Protein 7SWH (pdb70)

Organism: Burkholderia pseudomallei (strain K96243) (NCBI:txid272560)

Nearest PDB structures (foldseek):
  7swh-assembly1_D  TM=1.002E+00  e=1.616E-90  Burkholderia pseudomallei K96243
  7swh-assembly1_A  TM=1.001E+00  e=9.387E-87  Burkholderia pseudomallei K96243
  7swh-assembly1_B  TM=9.911E-01  e=1.422E-86  Burkholderia pseudomallei K96243
  5ijg-assembly1_A-2  TM=9.663E-01  e=1.924E-48  Brucella melitensis bv. 1 str. 16M
  8j6n-assembly1_D  TM=9.332E-01  e=2.768E-38  Rattus norvegicus

Sequence (1649 aa):
SYHKKDIEGRPLHPETQMMSYGFDPFLSEGAVKPPVFLTSTFAFRSAEDGADFFDIVSGRKPLPSRFNHPNLEIVEDRLALLDGSEAAVVTSSGMSAISAIFLAFLRPGDQLVQSVPLYGGTETLIAKYFREWGVGAHSIDNGLSPQAIGAALEAAAQQGPVRLCYVETPANPTNALIDLDGMRRELDAFEARHGYRPISVCDNTLLGPIFQKPSEHGVDMSVYSLTYVGGHSDLVGGGVTGRRDLVAKVRAVRSAFGSQLDPHSSWMLIRSMETVVLRMKQAARTASAVAKWLATNPHQKVDVYHPELIVDDAYQAVYKRQCTGAGSTFAFVLNGGRAEAFRFINALHLFKSAVSLGGTESLICHPASTTHSGVPEAARKAAGVSEGLIRVSIGLEHEEDLIADLDHAFRRSSYHKKDIEGRPLHPETQMMSYGFDPFLSEGAVKPPVFLTSTFAFRSAEDGADFFDIVSGRKPLRFNHPNLEIVEDRLALLDGSEAAVVTSSGMSAISAIFLAFLRPGDQLVQSVPLYGGTETLIAKYFREWGVGAHSIDNGLSPQAIGAALEAAAQQGPVRLCYVETPANPTNALIDLDGMRRELDAFEARHGYRPISVCDNTLLGPIFQKPSEHGVDMSVYSLTYVGGHSDLVGGGVTGRRDLVAKVRAVRSAFGSQLDPHSSWMLIRSMETVVLRMKQAARTASAVAKWLATNPHQKVDVYHPELIVDDAYQAVYKRQCTGAGSTFAFVLNGGRAEEAFRFINALHLFKSAVSLGGTESLICHPASTTHSGVPEAARKAAGVSEGLIRVSIGLEHEEDLIADLDHAFRRSSYHKKDIEGRPLHPETQMMSYGFDPFLSEGAVKPPVFLTSTFAFRSAEDGADFFDIVSGRKPLSRFNHPNLEIVEDRLALLDGSEAAVVTSSGMSAISAIFLAFLRPGDQLVQSVPLYGGTETLIAKYFREWGVGAHSIDNGLSPQAIGAALEAAAQQGPVRLCYVETPANPTNALIDLDGMRRELDAFEARHGYRPISVCDNTLLGPIFQKPSEHGVDMSVYSLTYVGGHSDDLLVGGGVTGRRDLVAKVRAVRSAFGSQLDPHSSWMLIRSMETVVLRMKQAARTASAVAKWLATNPHQKVDVYHPELIVDDAYQAVYKRQCTGAGSTFAFVLNGGRAEAFRFINALHLFKSAVSLGGTESLICHPASTTHSGVPEAARKAAGVSEGLIRVSIGLEHEEDLIADLDHAFRRSGSYHKKDIEGRPLHPETQMMSYGFDPFLSEGAVKPPVFLTSTFAFRSAEDGADFFDIVSGRKPLSRFNHPNLEIVEDRLALLDGSEAAVVTSSGMSAISAIFLAFLRPGDQLVQSVPLYGGTETLIAKYFREWGVGAHSIDNGLSPQAIGAALEAAAQQGPVRLCYVETPANPTNALIDLDGMRRELDAFEARHGYRPISVCDNTLLGPIFQKPSEHGVDMSVYSLTYVGGHSDDLLVGGGVTGRRDLVAKVRAVRSAFGSQLDPHSSWMLIRSMETVVLRMKQAARTASAVAKWLATNPHQKVDVYHPELIVDDAYQAVYKRQCTGAGSTFAFVLNGGRAEAFRFINALHLFKSAVSLGGTESLICHPASTTHSGVPEAARKAAGVSEGLIRVSIGLEHEEDLIADLDHAFRRS

B-factor: mean 37.28, std 12.19, range [17.68, 102.26]

Secondary structure (DSSP, 8-state):
--S--EETTEEPPHHHHTTTTT--GGGTTTBSSPPB---S-B--SSHHHHHHHHHHHTTSS----TTS-HHHHHHHHHHHHHHT-SEEEEESSHHHHHHHHHHHH--TT-EEEE-SSPPHHHHHIIIIIIHHTT-EEEE-S-TT-HHHHHHHHHHHHHHS-EEEEEEESSPTTT-----HHHHHHHHHHHHHHHS--PEEEEE-TTTTTTS--GGGGT-SEEEEE----S-SS----EEEEE-HHHHHHHHHHHHHTT-BPPHHHHHHHHHHHTTHHHHHHHHHHHHHHHHHHHHT-SS---EEE-GGG---HHHHHHHHHH-S---SEEEEE-SSHHHHHHHHHHH-SSSEE-S--S-SS-EEE-TTTTTTTTS-HHHHHHTT--TTEEEEE--SS-HHHHHHHHHHHHHT-/-----EETTEEPPHHHHTTTTT--GGGTTTBSSPPB---S-B--SSHHHHHHHHHHHHTSS----S-HHHHHHHHHHHHHTT-SEEEEESSHHHHHHHHHHHH--TT-EEEE-SSPPHHHHHIIIIIIHHTT-EEEE-S-TT-HHHHHHHHHHHHHHS-EEEEEEESSPTTT-----HHHHHHHHHHHHHHHS--PEEEEE-TTTTTTS--GGGGT-SEEEEE----S-SS----EEEEE-HHHHHHHHHHHHHTT-BPPHHHHHHHHHHHTTHHHHHHHHHHHHHHHHHHHHT-SS---EEE-GGG---HHHHHHHHHH-SS--SEEEEE-SS-HHHHHHHHHH-SSSEE-S--S-SS-EEE-GGGTTTTTS-HHHHHHTT--TTEEEEE--SS-HHHHHHHHHHHHHH-/--S--EETTEEPPHHHHTTTTT--GGGTTTBSSPPB---S-B--SSHHHHHHHHHHHTTSS---TTS-HHHHHHHHHHHHHHT-SEEEEESSHHHHHHHHHHHH--TT-EEEE-SSPPHHHHHIIIIIIHHTT-EEEE-S-TT-HHHHHHHHHHHHHHS-EEEEEEESSPTTT-----HHHHHHHHHHHHHHHS--PEEEEE-TTTTTTSB-GGGGT-SEEEEE----S-SS----EEEEE-HHHHHHHHHHHHHHT-BPPHHHHHHHHHHHTTHHHHHHHHHHHHHHHHHHHHH-SS---EEE-GGG---HHHHHHHHHHBSS--SEEEEE-SS-HHHHHHHHHT-SSSEE-S--S-SS-EEE-GGGTTTSSS-HHHHHHHT--TTEEEEE--SS-HHHHHHHHHHHHHHH-/--S--EETTEEPPHHHHTTTTT--GGGTTTBSSPPB---S-B-BSSHHHHHHHHHHHTTSS---TTS-HHHHHHHHHHHHHHT-SEEEEESSHHHHHHHHHHHH--TT-EEEE-SSPPHHHHHIIIIIIHHTT-EEEE-S-TT-HHHHHHHHHHHHHHS-EEEEEEESSPTTT-----HHHHHHHHHHHHHHHS--PEEEEE-TTTTTTSB-GGGGT-SEEEEE----S-SSS---EEEEE-HHHHHHHHHHHHHTT-BPPHHHHHHHHHHHTTHHHHHHHHHHHHHHHHHHHHT-SS---EEE-GGG---HHHHHHHHHHBSS--SEEEEE-SSHHHHHHHHHHH-SSSEE-S--SSSS-EEE-GGGTTTTTS-HHHHHHTT--TTEEEEE--SS-HHHHHHHHHHHHHH-

Foldseek 3Di:
DQQDQADPPHGDDLLVCLQGRPDDCVVVVNPSADDFDQDPDDDAPDPVRVVVVVCPVVPVDDDPVPPDDSLQVSLFSSQCVLQVAPTKAKFQALLLLVVLLCVLWDAAQEEEEEEPDAFLSNCCCQPPVVVVRHYHYFYQQALLDLVSLLVRVVVRVVRGHHAEHEYEALHPAQRRGHLLLSNVVSQVVVCVVPVDGHQYEYADAQAPDNWFRSQVRVHAKYKYFCCLLLAAVPGGMMMMGGYPVSNVSSVVSCVVVVGHHGRVSSSSSSVSNSCSNVWFVLLQVLQVVLQVCQCPPPQDHKAWSFLVPDDDPSSVVSCVVGTPTGGNKYKIFDDPFQVLQVLLQVQFDQADDDDDARHQGKHKYQCCVPRPVPPDPVSCVSSPRTRRMMMMHGHNDDSVNVNVRSVRSSVSD/DQQDQPDPPHGDDLLVCLQGRPHDCVVVVNPSADDFPQDDDDDDPDVVRVVVVVCDVVVVDDDVPDDSLQQSLFRSQQVLQVAPTKAKFQALLLLLVLLCVLWDAAQEEEEEEPDDQPSNCCCVVPPVVVRRYYYFYQPALLDLVSLLVSVVVRVVRGHHAEYEYEALDPALRRGHQLLSNVVSQVVVCVVPVDGHQYEYACAQAPDNWFRSVVNVHAKYKYFCCLLLAAVPGHMIMMGGYPVSNVSSVVSCVVVVGHHGRVSSSSSSVSNSCSNVWFVLLQVLLVVLQVCQCPPPQAHKAWSFLVRDPDPSSVVSCVVGTRTGTNKHKIFGPDFQVLQVLLVVQFDQADDDDDARHQGKHKYQCCVPSVVVPDPVVCVVSVRGRRMMMMHGHNDDSVNVNVRSVRSSVSD/DQADQADPPHGDDLLVCLQGRPDDCVVVVNPSADDFDQDPDDDDPDVVRVVVVVCDVVVVDDDVVVDDSLQQSLFRSQCVLQVFPTKAKFQALLVLLVLLCVLWDAAQEEEEEEPDDQPSNCCCQPPPVVVRHYHYFYQPALLDLVSLLVSVVVRVVRGHHAEYEYEALAPALRNGHQLLSNVVSQVVVCVVPVDGHQYEYACAQAPDNWFRSVVNVRAKYKYFCCLLLAANDGTMIMMGGYPVSNVSSVVSCVVVVGHHRRVSSSSSSVSNSCSNVFFVLLLVLQVVLQVCQCDPPQDHKAKSWQVPDPDPSSVVSCVPGTRTGTNKHKIFDPDFQLLQVLLVVQFDQEDDDDDARHQGKHKYQCCVPSCVPPPVVSCVRSVRGRRMMMMHGHNDDSVVVNVRNVRSSVRRD/DQQDQPDPPHGDDLLVCLQGRPDDCVVVVNPSADDFDQDPDDDAPDPVRVVVVVCPVVVVDPDVVVDDSLQQSLFSSQCVLQVAPTKGKFQALLLLLVLLCVLWDAAQEEEEEEPDAFLSNCCCQPPVVVVRHYYYFYQLAQLDLVSLLVRVVVRVVRHHHAEYEYEALHPAQRGGHQLLSNVVSQVVVCVVPVDGHQYEYACAQAPDNWFRSQVNVHAKYKYFCCLLLAAVPGHMMMMGGYPVSNVSSVVSCVVVVGHHRRVSSSSSSVSNSCSNVFFVLLQVLQVVLLVCQCVPPQDHKAWSWLVRPPDPSSVVSCVVGTRTGTNKYKIFDPPFQVLLVLLVVQFDQADDDDDARHQGKHKYQCCVPRPVPPPPVSCVSSPSTRRMMMMHGHNDDSVVVNVRSVRSSVSD

Structure (mmCIF, N/CA/C/O backbone):
data_7SWH
#
_entry.id   7SWH
#
_cell.length_a   68.730
_cell.length_b   156.890
_cell.length_c   81.710
_cell.angle_alpha   90.000
_cell.angle_beta   113.110
_cell.angle_gamma   90.000
#
_symmetry.space_group_name_H-M   'P 1 21 1'
#
loop_
_entity.id
_entity.type
_entity.pdbx_description
1 polymer 'Putative cystathionine gamma-synthase'
2 non-polymer 1,2-ETHANEDIOL
3 water water
#
loop_
_atom_site.group_PDB
_atom_site.id
_atom_site.type_symbol
_atom_site.label_atom_id
_atom_site.label_alt_id
_atom_site.label_comp_id
_atom_site.label_asym_id
_atom_site.label_entity_id
_atom_site.label_seq_id
_atom_site.pdbx_PDB_ins_code
_atom_site.Cartn_x
_atom_site.Cartn_y
_atom_site.Cartn_z
_atom_site.occupancy
_atom_site.B_iso_or_equiv
_atom_site.auth_seq_id
_atom_site.auth_comp_id
_atom_site.auth_asym_id
_atom_site.auth_atom_id
_atom_site.pdbx_PDB_model_num
ATOM 1 N N . SER A 1 26 ? -0.601 24.128 69.930 1.00 81.00 5 SER A N 1
ATOM 2 C CA . SER A 1 26 ? -0.567 24.495 71.348 1.00 87.45 5 SER A CA 1
ATOM 3 C C . SER A 1 26 ? 0.869 24.648 71.853 1.00 82.08 5 SER A C 1
ATOM 4 O O . SER A 1 26 ? 1.150 25.500 72.703 1.00 78.49 5 SER A O 1
ATOM 7 N N . TYR A 1 27 ? 1.770 23.818 71.322 1.00 78.73 6 TYR A N 1
ATOM 8 C CA . TYR A 1 27 ? 3.202 23.995 71.517 1.00 68.66 6 TYR A CA 1
ATOM 9 C C . TYR A 1 27 ? 3.850 24.703 70.334 1.00 69.07 6 TYR A C 1
ATOM 10 O O . TYR A 1 27 ? 5.051 24.994 70.380 1.00 60.54 6 TYR A O 1
ATOM 12 N N . HIS A 1 28 ? 3.068 25.015 69.292 1.00 72.82 7 HIS A N 1
ATOM 13 C CA . HIS A 1 28 ? 3.520 25.820 68.162 1.00 68.94 7 HIS A CA 1
ATOM 14 C C . HIS A 1 28 ? 2.678 27.083 68.029 1.00 72.75 7 HIS A C 1
ATOM 15 O O . HIS A 1 28 ? 2.203 27.406 66.935 1.00 70.91 7 HIS A O 1
ATOM 22 N N . LYS A 1 29 ? 2.491 27.801 69.137 1.00 73.66 8 LYS A N 1
ATOM 23 C CA . LYS A 1 29 ? 1.730 29.044 69.126 1.00 78.40 8 LYS A CA 1
ATOM 24 C C . LYS A 1 29 ? 2.629 30.192 68.674 1.00 75.21 8 LYS A C 1
ATOM 25 O O . LYS A 1 29 ? 3.705 30.412 69.245 1.00 69.30 8 LYS A O 1
ATOM 27 N N . LYS A 1 30 ? 2.190 30.916 67.640 1.00 82.78 9 LYS A N 1
ATOM 28 C CA . LYS A 1 30 ? 2.979 31.979 67.027 1.00 77.64 9 LYS A CA 1
ATOM 29 C C . LYS A 1 30 ? 2.555 33.386 67.456 1.00 74.99 9 LYS A C 1
ATOM 30 O O . LYS A 1 30 ? 3.236 34.359 67.103 1.00 71.50 9 LYS A O 1
ATOM 32 N N . ASP A 1 31 ? 1.480 33.524 68.232 1.00 73.27 10 ASP A N 1
ATOM 33 C CA . ASP A 1 31 ? 0.946 34.842 68.549 1.00 74.89 10 ASP A CA 1
ATOM 34 C C . ASP A 1 31 ? 0.369 34.824 69.960 1.00 81.09 10 ASP A C 1
ATOM 35 O O . ASP A 1 31 ? 0.251 33.771 70.594 1.00 81.50 10 ASP A O 1
ATOM 37 N N . ILE A 1 32 ? 0.036 36.020 70.455 1.00 82.78 11 ILE A N 1
ATOM 38 C CA . ILE A 1 32 ? -0.638 36.198 71.739 1.00 87.54 11 ILE A CA 1
ATOM 39 C C . ILE A 1 32 ? -1.621 37.355 71.597 1.00 93.16 11 ILE A C 1
ATOM 40 O O . ILE A 1 32 ? -1.209 38.494 71.345 1.00 88.25 11 ILE A O 1
ATOM 42 N N . GLU A 1 33 ? -2.918 37.065 71.762 1.00 96.13 12 GLU A N 1
ATOM 43 C CA . GLU A 1 33 ? -3.992 38.062 71.643 1.00 97.92 12 GLU A CA 1
ATOM 44 C C . GLU A 1 33 ? -3.924 38.833 70.320 1.00 95.74 12 GLU A C 1
ATOM 45 O O . GLU A 1 33 ? -4.377 39.978 70.231 1.00 95.17 12 GLU A O 1
ATOM 47 N N . GLY A 1 34 ? -3.367 38.202 69.276 1.00 93.43 13 GLY A N 1
ATOM 48 C CA . GLY A 1 34 ? -3.258 38.770 67.947 1.00 88.11 13 GLY A CA 1
ATOM 49 C C . GLY A 1 34 ? -1.865 39.240 67.552 1.00 85.11 13 GLY A C 1
ATOM 50 O O . GLY A 1 34 ? -1.506 39.147 66.373 1.00 80.49 13 GLY A O 1
ATOM 51 N N . ARG A 1 35 ? -1.076 39.753 68.501 1.00 85.54 14 ARG A N 1
ATOM 52 C CA . ARG A 1 35 ? 0.254 40.191 68.079 1.00 74.90 14 ARG A CA 1
ATOM 53 C C . ARG A 1 35 ? 1.233 39.020 68.114 1.00 73.63 14 ARG A C 1
ATOM 54 O O . ARG A 1 35 ? 1.214 38.226 69.062 1.00 73.47 14 ARG A O 1
ATOM 56 N N . PRO A 1 36 ? 2.085 38.886 67.094 1.00 66.99 15 PRO A N 1
ATOM 57 C CA . PRO A 1 36 ? 3.031 37.763 67.071 1.00 61.96 15 PRO A CA 1
ATOM 58 C C . PRO A 1 36 ? 4.124 37.941 68.117 1.00 54.82 15 PRO A C 1
ATOM 59 O O . PRO A 1 36 ? 4.590 39.051 68.378 1.00 50.20 15 PRO A O 1
ATOM 63 N N . LEU A 1 37 ? 4.544 36.827 68.702 1.00 52.78 16 LEU A N 1
ATOM 64 C CA . LEU A 1 37 ? 5.589 36.862 69.707 1.00 43.70 16 LEU A CA 1
ATOM 65 C C . LEU A 1 37 ? 6.918 37.259 69.075 1.00 39.18 16 LEU A C 1
ATOM 66 O O . LEU A 1 37 ? 7.194 36.944 67.916 1.00 37.78 16 LEU A O 1
ATOM 71 N N . HIS A 1 38 ? 7.751 37.957 69.850 1.00 36.48 17 HIS A N 1
ATOM 72 C CA . HIS A 1 38 ? 9.086 38.278 69.368 1.00 35.09 17 HIS A CA 1
ATOM 73 C C . HIS A 1 38 ? 9.953 37.022 69.324 1.00 31.84 17 HIS A C 1
ATOM 74 O O . HIS A 1 38 ? 9.746 36.086 70.099 1.00 29.00 17 HIS A O 1
ATOM 81 N N . PRO A 1 39 ? 10.926 36.979 68.417 1.00 31.42 18 PRO A N 1
ATOM 82 C CA . PRO A 1 39 ? 11.765 35.776 68.312 1.00 31.26 18 PRO A CA 1
ATOM 83 C C . PRO A 1 39 ? 12.492 35.416 69.594 1.00 29.74 18 PRO A C 1
ATOM 84 O O . PRO A 1 39 ? 12.595 34.221 69.900 1.00 32.06 18 PRO A O 1
ATOM 88 N N . GLU A 1 40 ? 13.011 36.387 70.361 1.00 29.77 19 GLU A N 1
ATOM 89 C CA . GLU A 1 40 ? 13.707 35.993 71.587 1.00 29.25 19 GLU A CA 1
ATOM 90 C C . GLU A 1 40 ? 12.744 35.326 72.566 1.00 30.40 19 GLU A C 1
ATOM 91 O O . GLU A 1 40 ? 13.151 34.436 73.321 1.00 30.78 19 GLU A O 1
ATOM 97 N N . THR A 1 41 ? 11.460 35.705 72.535 1.00 26.98 20 THR A N 1
ATOM 98 C CA . THR A 1 41 ? 10.473 35.028 73.372 1.00 27.66 20 THR A CA 1
ATOM 99 C C . THR A 1 41 ? 10.235 33.599 72.901 1.00 30.16 20 THR A C 1
ATOM 100 O O . THR A 1 41 ? 10.218 32.669 73.713 1.00 26.38 20 THR A O 1
ATOM 104 N N . GLN A 1 42 ? 10.100 33.403 71.585 1.00 28.70 21 GLN A N 1
ATOM 105 C CA . GLN A 1 42 ? 9.787 32.084 71.038 1.00 29.92 21 GLN A CA 1
ATOM 106 C C . GLN A 1 42 ? 10.914 31.081 71.282 1.00 29.29 21 GLN A C 1
ATOM 107 O O . GLN A 1 42 ? 10.663 29.874 71.328 1.00 30.15 21 GLN A O 1
ATOM 113 N N . MET A 1 43 ? 12.158 31.550 71.408 1.00 28.71 22 MET A N 1
ATOM 114 C CA . MET A 1 43 ? 13.279 30.629 71.528 1.00 28.72 22 MET A CA 1
ATOM 115 C C . MET A 1 43 ? 13.332 29.929 72.868 1.00 26.97 22 MET A C 1
ATOM 116 O O . MET A 1 43 ? 14.211 29.078 73.077 1.00 28.19 22 MET A O 1
ATOM 121 N N . MET A 1 44 ? 12.423 30.255 73.780 1.00 28.03 23 MET A N 1
ATOM 122 C CA . MET A 1 44 ? 12.375 29.596 75.071 1.00 28.64 23 MET A CA 1
ATOM 123 C C . MET A 1 44 ? 11.235 28.609 75.206 1.00 30.99 23 MET A C 1
ATOM 124 O O . MET A 1 44 ? 11.113 27.992 76.267 1.00 31.71 23 MET A O 1
ATOM 129 N N . SER A 1 45 ? 10.354 28.500 74.214 1.00 28.26 24 SER A N 1
ATOM 130 C CA . SER A 1 45 ? 9.225 27.598 74.383 1.00 29.89 24 SER A CA 1
ATOM 131 C C . SER A 1 45 ? 8.767 26.930 73.088 1.00 33.12 24 SER A C 1
ATOM 132 O O . SER A 1 45 ? 8.208 25.835 73.137 1.00 33.37 24 SER A O 1
ATOM 135 N N . TYR A 1 46 ? 8.924 27.599 71.944 1.00 32.54 25 TYR A N 1
ATOM 136 C CA . TYR A 1 46 ? 8.315 27.148 70.689 1.00 35.05 25 TYR A CA 1
ATOM 137 C C . TYR A 1 46 ? 8.659 25.701 70.347 1.00 35.72 25 TYR A C 1
ATOM 138 O O . TYR A 1 46 ? 9.832 25.308 70.339 1.00 32.49 25 TYR A O 1
ATOM 147 N N . GLY A 1 47 ? 7.627 24.921 70.037 1.00 34.90 26 GLY A N 1
ATOM 148 C CA . GLY A 1 47 ? 7.813 23.548 69.639 1.00 40.69 26 GLY A CA 1
ATOM 149 C C . GLY A 1 47 ? 8.061 22.570 70.766 1.00 42.77 26 GLY A C 1
ATOM 150 O O . GLY A 1 47 ? 8.371 21.410 70.480 1.00 36.74 26 GLY A O 1
ATOM 151 N N . PHE A 1 48 ? 7.911 22.986 72.031 1.00 36.90 27 PHE A N 1
ATOM 152 C CA . PHE A 1 48 ? 8.133 22.109 73.179 1.00 35.89 27 PHE A CA 1
ATOM 153 C C . PHE A 1 48 ? 7.033 22.299 74.223 1.00 34.06 27 PHE A C 1
ATOM 154 O O . PHE A 1 48 ? 6.758 23.424 74.651 1.00 33.78 27 PHE A O 1
ATOM 162 N N . ASP A 1 49 ? 6.400 21.200 74.624 1.00 33.59 28 ASP A N 1
ATOM 163 C CA . ASP A 1 49 ? 5.380 21.223 75.675 1.00 39.12 28 ASP A CA 1
ATOM 164 C C . ASP A 1 49 ? 5.943 20.582 76.938 1.00 37.42 28 ASP A C 1
ATOM 165 O O . ASP A 1 49 ? 6.073 19.347 76.988 1.00 37.30 28 ASP A O 1
ATOM 170 N N . PRO A 1 50 ? 6.282 21.353 77.976 1.00 39.60 29 PRO A N 1
ATOM 171 C CA . PR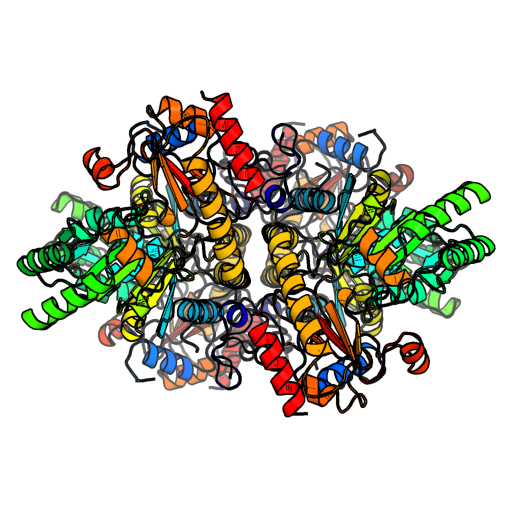O A 1 50 ? 6.875 20.736 79.178 1.00 36.28 29 PRO A CA 1
ATOM 172 C C . PRO A 1 50 ? 6.055 19.595 79.759 1.00 38.64 29 PRO A C 1
ATOM 173 O O . PRO A 1 50 ? 6.630 18.643 80.305 1.00 35.15 29 PRO A O 1
ATOM 177 N N . PHE A 1 51 ? 4.736 19.630 79.637 1.00 38.74 30 PHE A N 1
ATOM 178 C CA . PHE A 1 51 ? 3.921 18.635 80.320 1.00 44.26 30 PHE A CA 1
ATOM 179 C C . PHE A 1 51 ? 3.770 17.348 79.537 1.00 40.29 30 PHE A C 1
ATOM 180 O O . PHE A 1 51 ? 3.150 16.406 80.033 1.00 49.17 30 PHE A O 1
ATOM 188 N N . LEU A 1 52 ? 4.360 17.267 78.359 1.00 39.09 31 LEU A N 1
ATOM 189 C CA . LEU A 1 52 ? 4.602 15.982 77.730 1.00 42.21 31 LEU A CA 1
ATOM 190 C C . LEU A 1 52 ? 5.985 15.445 78.067 1.00 42.66 31 LEU A C 1
ATOM 191 O O . LEU A 1 52 ? 6.362 14.384 77.564 1.00 41.60 31 LEU A O 1
ATOM 196 N N . SER A 1 53 ? 6.743 16.152 78.913 1.00 39.82 32 SER A N 1
ATOM 197 C CA . SER A 1 53 ? 8.045 15.727 79.426 1.00 39.89 32 SER A CA 1
ATOM 198 C C . SER A 1 53 ? 8.120 15.939 80.929 1.00 37.01 32 SER A C 1
ATOM 199 O O . SER A 1 53 ? 9.114 16.455 81.449 1.00 36.64 32 SER A O 1
ATOM 202 N N . GLU A 1 54 ? 7.060 15.569 81.639 1.00 34.36 33 GLU A N 1
ATOM 203 C CA . GLU A 1 54 ? 7.004 15.588 83.101 1.00 40.11 33 GLU A CA 1
ATOM 204 C C . GLU A 1 54 ? 7.198 16.977 83.694 1.00 36.76 33 GLU A C 1
ATOM 205 O O . GLU A 1 54 ? 7.634 17.106 84.841 1.00 36.90 33 GLU A O 1
ATOM 211 N N . GLY A 1 55 ? 6.888 18.028 82.941 1.00 38.06 34 GLY A N 1
ATOM 212 C CA . GLY A 1 55 ? 7.018 19.379 83.443 1.00 34.53 34 GLY A CA 1
ATOM 213 C C . GLY A 1 55 ? 8.389 19.980 83.286 1.00 32.73 34 GLY A C 1
ATOM 214 O O . GLY A 1 55 ? 8.597 21.128 83.708 1.00 32.04 34 GLY A O 1
ATOM 215 N N . ALA A 1 56 ? 9.339 19.235 82.729 1.00 30.93 35 ALA A N 1
ATOM 216 C CA . ALA A 1 56 ? 10.671 19.767 82.484 1.00 32.89 35 ALA A CA 1
ATOM 217 C C . ALA A 1 56 ? 10.579 21.050 81.669 1.00 32.30 35 ALA A C 1
ATOM 218 O O . ALA A 1 56 ? 9.934 21.067 80.625 1.00 30.27 35 ALA A O 1
ATOM 220 N N . VAL A 1 57 ? 11.199 22.133 82.163 1.00 26.75 36 VAL A N 1
ATOM 221 C CA . VAL A 1 57 ? 11.110 23.418 81.465 1.00 28.10 36 VAL A CA 1
ATOM 222 C C . VAL A 1 57 ? 12.023 23.456 80.246 1.00 31.99 36 VAL A C 1
ATOM 223 O O . VAL A 1 57 ? 11.865 24.329 79.390 1.00 35.21 36 VAL A O 1
ATOM 227 N N . LYS A 1 58 ? 12.972 22.539 80.137 1.00 30.52 37 LYS A N 1
ATOM 228 C CA . LYS A 1 58 ? 13.799 22.417 78.944 1.00 30.07 37 LYS A CA 1
ATOM 229 C C . LYS A 1 58 ? 13.614 21.031 78.337 1.00 30.02 37 LYS A C 1
ATOM 230 O O . LYS A 1 58 ? 13.283 20.084 79.052 1.00 27.23 37 LYS A O 1
ATOM 236 N N . PRO A 1 59 ? 13.809 20.883 77.030 1.00 31.02 38 PRO A N 1
ATOM 237 C CA . PRO A 1 59 ? 13.640 19.566 76.393 1.00 31.21 38 PRO A CA 1
ATOM 238 C C . PRO A 1 59 ? 14.698 18.595 76.882 1.00 30.06 38 PRO A C 1
ATOM 239 O O . PRO A 1 59 ? 15.885 18.950 76.985 1.00 26.32 38 PRO A O 1
ATOM 243 N N . PRO A 1 60 ? 14.312 17.378 77.248 1.00 28.65 39 PRO A N 1
ATOM 244 C CA . PRO A 1 60 ? 15.322 16.356 77.530 1.00 25.93 39 PRO A CA 1
ATOM 245 C C . PRO A 1 60 ? 16.052 15.967 76.255 1.00 29.84 39 PRO A C 1
ATOM 246 O O . PRO A 1 60 ? 15.570 16.171 75.139 1.00 25.97 39 PRO A O 1
ATOM 250 N N . VAL A 1 61 ? 17.254 15.434 76.443 1.00 28.66 40 VAL A N 1
ATOM 251 C CA . VAL A 1 61 ? 18.123 15.010 75.357 1.00 28.20 40 VAL A CA 1
ATOM 252 C C . VAL A 1 61 ? 17.934 13.515 75.161 1.00 29.80 40 VAL A C 1
ATOM 253 O O . VAL A 1 61 ? 18.268 12.716 76.050 1.00 25.21 40 VAL A O 1
ATOM 257 N N . PHE A 1 62 ? 17.451 13.136 73.979 1.00 26.76 41 PHE A N 1
ATOM 258 C CA . PHE A 1 62 ? 17.357 11.740 73.566 1.00 24.60 41 PHE A CA 1
ATOM 259 C C . PHE A 1 62 ? 18.699 11.369 72.944 1.00 25.45 41 PHE A C 1
ATOM 260 O O . PHE A 1 62 ? 18.928 11.579 71.756 1.00 27.15 41 PHE A O 1
ATOM 268 N N . LEU A 1 63 ? 19.625 10.865 73.757 1.00 27.73 42 LEU A N 1
ATOM 269 C CA . LEU A 1 63 ? 20.921 10.404 73.252 1.00 27.94 42 LEU A CA 1
ATOM 270 C C . LEU A 1 63 ? 20.802 8.992 72.685 1.00 34.27 42 LEU A C 1
ATOM 271 O O . LEU A 1 63 ? 21.426 8.044 73.165 1.00 36.36 42 LEU A O 1
ATOM 276 N N . THR A 1 64 ? 19.963 8.869 71.659 1.00 30.95 43 THR A N 1
ATOM 277 C CA . THR A 1 64 ? 19.793 7.631 70.913 1.00 31.42 43 THR A CA 1
ATOM 278 C C . THR A 1 64 ? 19.126 7.979 69.597 1.00 33.26 43 THR A C 1
ATOM 279 O O . THR A 1 64 ? 18.431 8.997 69.482 1.00 32.66 43 THR A O 1
ATOM 283 N N . SER A 1 65 ? 19.356 7.134 68.604 1.00 32.58 44 SER A N 1
ATOM 284 C CA . SER A 1 65 ? 18.593 7.200 67.371 1.00 32.62 44 SER A CA 1
ATOM 285 C C . SER A 1 65 ? 17.664 6.006 67.209 1.00 35.82 44 SER A C 1
ATOM 286 O O . SER A 1 65 ? 16.960 5.918 66.192 1.00 34.23 44 SER A O 1
ATOM 289 N N . THR A 1 66 ? 17.608 5.108 68.203 1.00 31.17 45 THR A N 1
ATOM 290 C CA . THR A 1 66 ? 16.817 3.876 68.119 1.00 33.17 45 THR A CA 1
ATOM 291 C C . THR A 1 66 ? 15.526 4.018 68.923 1.00 35.51 45 THR A C 1
ATOM 292 O O . THR A 1 66 ? 15.563 4.066 70.162 1.00 34.11 45 THR A O 1
ATOM 296 N N . PHE A 1 67 ? 14.390 4.023 68.218 1.00 33.75 46 PHE A N 1
ATOM 297 C CA . PHE A 1 67 ? 13.058 4.166 68.798 1.00 31.66 46 PHE A CA 1
ATOM 298 C C . PHE A 1 67 ? 12.224 2.942 68.451 1.00 35.38 46 PHE A C 1
ATOM 299 O O . PHE A 1 67 ? 11.977 2.660 67.271 1.00 35.31 46 PHE A O 1
ATOM 307 N N . ALA A 1 68 ? 11.733 2.267 69.480 1.00 33.02 47 ALA A N 1
ATOM 308 C CA . ALA A 1 68 ? 11.080 0.987 69.320 1.00 32.32 47 ALA A CA 1
ATOM 309 C C . ALA A 1 68 ? 9.618 1.157 68.944 1.00 36.58 47 ALA A C 1
ATOM 310 O O . ALA A 1 68 ? 9.003 2.200 69.172 1.00 37.39 47 ALA A O 1
ATOM 312 N N . PHE A 1 69 ? 9.069 0.109 68.353 1.00 32.10 48 PHE A N 1
ATOM 313 C CA . PHE A 1 69 ? 7.658 0.075 68.015 1.00 37.08 48 PHE A CA 1
ATOM 314 C C . PHE A 1 69 ? 6.883 -0.559 69.158 1.00 38.07 48 PHE A C 1
ATOM 315 O O . PHE A 1 69 ? 7.397 -1.418 69.879 1.00 38.36 48 PHE A O 1
ATOM 323 N N . ARG A 1 70 ? 5.640 -0.112 69.331 1.00 38.03 49 ARG A N 1
ATOM 324 C CA . ARG A 1 70 ? 4.781 -0.726 70.331 1.00 40.64 49 ARG A CA 1
ATOM 325 C C . ARG A 1 70 ? 4.316 -2.102 69.889 1.00 45.39 49 ARG A C 1
ATOM 326 O O . ARG A 1 70 ? 3.950 -2.926 70.735 1.00 43.89 49 ARG A O 1
ATOM 328 N N . SER A 1 71 ? 4.351 -2.376 68.586 1.00 42.69 50 SER A N 1
ATOM 329 C CA . SER A 1 71 ? 3.880 -3.648 68.062 1.00 43.43 50 SER A CA 1
ATOM 330 C C . SER A 1 71 ? 4.494 -3.873 66.690 1.00 39.08 50 SER A C 1
ATOM 331 O O . SER A 1 71 ? 4.882 -2.927 66.002 1.00 38.68 50 SER A O 1
ATOM 334 N N . ALA A 1 72 ? 4.546 -5.142 66.286 1.00 37.32 51 ALA A N 1
ATOM 335 C CA . ALA A 1 72 ? 5.009 -5.454 64.940 1.00 39.18 51 ALA A CA 1
ATOM 336 C C . ALA A 1 72 ? 4.172 -4.718 63.897 1.00 40.20 51 ALA A C 1
ATOM 337 O O . ALA A 1 72 ? 4.709 -4.197 62.911 1.00 35.78 51 ALA A O 1
ATOM 339 N N . GLU A 1 73 ? 2.860 -4.604 64.139 1.00 40.58 52 GLU A N 1
ATOM 340 C CA . GLU A 1 73 ? 1.992 -3.863 63.230 1.00 39.90 52 GLU A CA 1
ATOM 341 C C . GLU A 1 73 ? 2.388 -2.395 63.166 1.00 40.41 52 GLU A C 1
ATOM 342 O O . GLU A 1 73 ? 2.332 -1.778 62.098 1.00 42.12 52 GLU A O 1
ATOM 348 N N . ASP A 1 74 ? 2.777 -1.808 64.302 1.00 41.02 53 ASP A N 1
ATOM 349 C CA . ASP A 1 74 ? 3.268 -0.430 64.281 1.00 42.42 53 ASP A CA 1
ATOM 350 C C . ASP A 1 74 ? 4.494 -0.289 63.384 1.00 41.71 53 ASP A C 1
ATOM 351 O O . ASP A 1 74 ? 4.602 0.673 62.614 1.00 39.79 53 ASP A O 1
ATOM 356 N N . GLY A 1 75 ? 5.427 -1.244 63.468 1.00 42.29 54 GLY A N 1
ATOM 357 C CA . GLY A 1 75 ? 6.621 -1.183 62.640 1.00 41.84 54 GLY A CA 1
ATOM 358 C C . GLY A 1 75 ? 6.321 -1.252 61.156 1.00 39.38 54 GLY A C 1
ATOM 359 O O . GLY A 1 75 ? 6.929 -0.540 60.358 1.00 40.33 54 GLY A O 1
ATOM 360 N N . ALA A 1 76 ? 5.392 -2.118 60.765 1.00 40.23 55 ALA A N 1
ATOM 361 C CA . ALA A 1 76 ? 5.032 -2.203 59.354 1.00 44.74 55 ALA A CA 1
ATOM 362 C C . ALA A 1 76 ? 4.358 -0.919 58.889 1.00 47.21 55 ALA A C 1
ATOM 363 O O . ALA A 1 76 ? 4.597 -0.445 57.769 1.00 48.10 55 ALA A O 1
ATOM 365 N N . ASP A 1 77 ? 3.500 -0.353 59.735 1.00 47.33 56 ASP A N 1
ATOM 366 C CA . ASP A 1 77 ? 2.869 0.920 59.417 1.00 50.89 56 ASP A CA 1
ATOM 367 C C . ASP A 1 77 ? 3.908 2.026 59.260 1.00 52.50 56 ASP A C 1
ATOM 368 O O . ASP A 1 77 ? 3.813 2.853 58.344 1.00 52.77 56 ASP A O 1
ATOM 373 N N . PHE A 1 78 ? 4.910 2.048 60.144 1.00 46.57 57 PHE A N 1
ATOM 374 C CA . PHE A 1 78 ? 5.968 3.053 60.075 1.00 49.89 57 PHE A CA 1
ATOM 375 C C . PHE A 1 78 ? 6.663 3.034 58.715 1.00 51.55 57 PHE A C 1
ATOM 376 O O . PHE A 1 78 ? 6.828 4.076 58.071 1.00 48.63 57 PHE A O 1
ATOM 384 N N . PHE A 1 79 ? 7.077 1.849 58.259 1.00 47.69 58 PHE A N 1
ATOM 385 C CA . PHE A 1 79 ? 7.786 1.757 56.988 1.00 50.44 58 PHE A CA 1
ATOM 386 C C . PHE A 1 79 ? 6.852 1.921 55.800 1.00 57.92 58 PHE A C 1
ATOM 387 O O . PHE A 1 79 ? 7.293 2.354 54.727 1.00 60.20 58 PHE A O 1
ATOM 395 N N . ASP A 1 80 ? 5.565 1.601 55.964 1.00 54.85 59 ASP A N 1
ATOM 396 C CA . ASP A 1 80 ? 4.608 1.982 54.935 1.00 58.31 59 ASP A CA 1
ATOM 397 C C . ASP A 1 80 ? 4.683 3.483 54.676 1.00 63.14 59 ASP A C 1
ATOM 398 O O . ASP A 1 80 ? 4.639 3.927 53.525 1.00 68.49 59 ASP A O 1
ATOM 403 N N . ILE A 1 81 ? 4.826 4.278 55.733 1.00 59.32 60 ILE A N 1
ATOM 404 C CA . ILE A 1 81 ? 4.858 5.723 55.563 1.00 64.15 60 ILE A CA 1
ATOM 405 C C . ILE A 1 81 ? 6.240 6.187 55.118 1.00 69.15 60 ILE A C 1
ATOM 406 O O . ILE A 1 81 ? 6.367 6.957 54.160 1.00 71.24 60 ILE A O 1
ATOM 411 N N . VAL A 1 82 ? 7.294 5.687 55.780 1.00 73.65 61 VAL A N 1
ATOM 412 C CA . VAL A 1 82 ? 8.671 6.113 55.513 1.00 71.72 61 VAL A CA 1
ATOM 413 C C . VAL A 1 82 ? 9.026 5.966 54.044 1.00 76.51 61 VAL A C 1
ATOM 414 O O . VAL A 1 82 ? 9.795 6.768 53.498 1.00 80.80 61 VAL A O 1
ATOM 416 N N . SER A 1 83 ? 8.499 4.938 53.385 1.00 70.51 62 SER A N 1
ATOM 417 C CA . SER A 1 83 ? 8.786 4.691 51.982 1.00 73.37 62 SER A CA 1
ATOM 418 C C . SER A 1 83 ? 7.848 5.435 51.033 1.00 75.60 62 SER A C 1
ATOM 419 O O . SER A 1 83 ? 8.068 5.403 49.816 1.00 70.90 62 SER A O 1
ATOM 422 N N . GLY A 1 84 ? 6.802 6.079 51.548 1.00 72.80 63 GLY A N 1
ATOM 423 C CA . GLY A 1 84 ? 5.830 6.735 50.698 1.00 73.57 63 GLY A CA 1
ATOM 424 C C . GLY A 1 84 ? 4.718 5.847 50.186 1.00 72.94 63 GLY A C 1
ATOM 425 O O . GLY A 1 84 ? 3.922 6.303 49.356 1.00 72.25 63 GLY A O 1
ATOM 426 N N . ARG A 1 85 ? 4.654 4.585 50.631 1.00 68.93 64 ARG A N 1
ATOM 427 C CA . ARG A 1 85 ? 3.563 3.693 50.239 1.00 70.04 64 ARG A CA 1
ATOM 428 C C . ARG A 1 85 ? 2.238 4.105 50.870 1.00 71.85 64 ARG A C 1
ATOM 429 O O . ARG A 1 85 ? 1.174 3.767 50.341 1.00 75.27 64 ARG A O 1
ATOM 437 N N . LYS A 1 86 ? 2.277 4.789 52.018 1.00 70.75 65 LYS A N 1
ATOM 438 C CA . LYS A 1 86 ? 1.099 5.333 52.688 1.00 71.22 65 LYS A CA 1
ATOM 439 C C . LYS A 1 86 ? 1.445 6.730 53.185 1.00 71.48 65 LYS A C 1
ATOM 440 O O . LYS A 1 86 ? 2.552 6.946 53.699 1.00 72.37 65 LYS A O 1
ATOM 442 N N . PRO A 1 87 ? 0.550 7.697 53.017 1.00 73.33 66 PRO A N 1
ATOM 443 C CA . PRO A 1 87 ? 0.843 9.068 53.450 1.00 77.00 66 PRO A CA 1
ATOM 444 C C . PRO A 1 87 ? 0.759 9.243 54.962 1.00 77.40 66 PRO A C 1
ATOM 445 O O . PRO A 1 87 ? 0.088 8.493 55.674 1.00 77.67 66 PRO A O 1
ATOM 449 N N . LEU A 1 88 ? 1.480 10.251 55.443 1.00 80.30 67 LEU A N 1
ATOM 450 C CA . LEU A 1 88 ? 1.566 10.528 56.877 1.00 82.48 67 LEU A CA 1
ATOM 451 C C . LEU A 1 88 ? 0.214 11.005 57.398 1.00 89.05 67 LEU A C 1
ATOM 452 O O . LEU A 1 88 ? -0.294 12.027 56.921 1.00 89.85 67 LEU A O 1
ATOM 454 N N . PRO A 1 89 ? -0.403 10.315 58.377 1.00 94.04 68 PRO A N 1
ATOM 455 C CA . PRO A 1 89 ? -1.731 10.678 58.889 1.00 94.47 68 PRO A CA 1
ATOM 456 C C . PRO A 1 89 ? -1.689 11.812 59.914 1.00 95.68 68 PRO A C 1
ATOM 457 O O . PRO A 1 89 ? -2.723 12.424 60.185 1.00 97.61 68 PRO A O 1
ATOM 461 N N . SER A 1 99 ? 6.603 13.749 66.348 1.00 74.55 78 SER A N 1
ATOM 462 C CA . SER A 1 99 ? 6.618 13.003 65.088 1.00 76.11 78 SER A CA 1
ATOM 463 C C . SER A 1 99 ? 7.528 11.773 65.148 1.00 75.80 78 SER A C 1
ATOM 464 O O . SER A 1 99 ? 8.673 11.853 65.606 1.00 76.17 78 SER A O 1
ATOM 467 N N . ARG A 1 100 ? 7.016 10.636 64.666 1.00 67.06 79 ARG A N 1
ATOM 468 C CA . ARG A 1 100 ? 7.783 9.397 64.715 1.00 61.64 79 ARG A CA 1
ATOM 469 C C . ARG A 1 100 ? 8.921 9.383 63.701 1.00 58.90 79 ARG A C 1
ATOM 470 O O . ARG A 1 100 ? 9.849 8.575 63.836 1.00 57.35 79 ARG A O 1
ATOM 472 N N . PHE A 1 101 ? 8.881 10.259 62.698 1.00 56.88 80 PHE A N 1
ATOM 473 C CA . PHE A 1 101 ? 9.873 10.266 61.632 1.00 54.10 80 PHE A CA 1
ATOM 474 C C . PHE A 1 101 ? 10.942 11.333 61.813 1.00 52.35 80 PHE A C 1
ATOM 475 O O . PHE A 1 101 ? 11.725 11.571 60.895 1.00 51.60 80 PHE A O 1
ATOM 483 N N . ASN A 1 102 ? 11.008 11.962 62.978 1.00 46.53 81 ASN A N 1
ATOM 484 C CA . ASN A 1 102 ? 12.045 12.937 63.259 1.00 45.91 81 ASN A CA 1
ATOM 485 C C . ASN A 1 102 ? 12.532 12.702 64.681 1.00 44.31 81 ASN A C 1
ATOM 486 O O . ASN A 1 102 ? 11.754 12.360 65.577 1.00 45.12 81 ASN A O 1
ATOM 491 N N . HIS A 1 103 ? 13.818 12.911 64.884 1.00 39.99 82 HIS A N 1
ATOM 492 C CA . HIS A 1 103 ? 14.360 12.836 66.225 1.00 35.96 82 HIS A CA 1
ATOM 493 C C . HIS A 1 103 ? 13.836 14.009 67.049 1.00 34.50 82 HIS A C 1
ATOM 494 O O . HIS A 1 103 ? 13.813 15.145 66.564 1.00 32.63 82 HIS A O 1
ATOM 501 N N . PRO A 1 104 ? 13.397 13.762 68.287 1.00 32.97 83 PRO A N 1
ATOM 502 C CA . PRO A 1 104 ? 12.786 14.845 69.083 1.00 32.62 83 PRO A CA 1
ATOM 503 C C . PRO A 1 104 ? 13.656 16.085 69.199 1.00 29.79 83 PRO A C 1
ATOM 504 O O . PRO A 1 104 ? 13.143 17.207 69.113 1.00 31.22 83 PRO A O 1
ATOM 508 N N . ASN A 1 105 ? 14.963 15.927 69.388 1.00 26.86 84 ASN A N 1
ATOM 509 C CA . ASN A 1 105 ? 15.776 17.125 69.575 1.00 28.15 84 ASN A CA 1
ATOM 510 C C . ASN A 1 105 ? 16.059 17.849 68.263 1.00 30.34 84 ASN A C 1
ATOM 511 O O . ASN A 1 105 ? 16.073 19.082 68.234 1.00 27.03 84 ASN A O 1
ATOM 516 N N . LEU A 1 106 ? 16.281 17.112 67.165 1.00 31.69 85 LEU A N 1
ATOM 517 C CA . LEU A 1 106 ? 16.453 17.779 65.877 1.00 34.25 85 LEU A CA 1
ATOM 518 C C . LEU A 1 106 ? 15.188 18.516 65.476 1.00 30.20 85 LEU A C 1
ATOM 519 O O . LEU A 1 106 ? 15.262 19.592 64.878 1.00 29.66 85 LEU A O 1
ATOM 524 N N . GLU A 1 107 ? 14.023 17.972 65.826 1.00 31.13 86 GLU A N 1
ATOM 525 C CA . GLU A 1 107 ? 12.767 18.601 65.431 1.00 33.96 86 GLU A CA 1
ATOM 526 C C . GLU A 1 107 ? 12.569 19.959 66.098 1.00 31.10 86 GLU A C 1
ATOM 527 O O . GLU A 1 107 ? 12.095 20.903 65.459 1.00 30.60 86 GLU A O 1
ATOM 533 N N . ILE A 1 108 ? 12.914 20.080 67.376 1.00 28.55 87 ILE A N 1
ATOM 534 C CA . ILE A 1 108 ? 12.777 21.371 68.042 1.00 28.15 87 ILE A CA 1
ATOM 535 C C . ILE A 1 108 ? 13.714 22.389 67.403 1.00 28.37 87 ILE A C 1
ATOM 536 O O . ILE A 1 108 ? 13.311 23.524 67.112 1.00 25.74 87 ILE A O 1
ATOM 541 N N . VAL A 1 109 ? 14.965 21.985 67.130 1.00 28.58 88 VAL A N 1
ATOM 542 C CA . VAL A 1 109 ? 15.914 22.887 66.474 1.00 30.80 88 VAL A CA 1
ATOM 543 C C . VAL A 1 109 ? 15.376 23.346 65.127 1.00 26.68 88 VAL A C 1
ATOM 544 O O . VAL A 1 109 ? 15.522 24.518 64.753 1.00 27.53 88 VAL A O 1
ATOM 548 N N . GLU A 1 110 ? 14.769 22.428 64.369 1.00 25.67 89 GLU A N 1
ATOM 549 C CA . GLU A 1 110 ? 14.304 22.752 63.024 1.00 26.52 89 GLU A CA 1
ATOM 550 C C . GLU A 1 110 ? 13.084 23.672 63.046 1.00 28.84 89 GLU A C 1
ATOM 551 O O . GLU A 1 110 ? 12.982 24.589 62.222 1.00 29.33 89 GLU A O 1
ATOM 557 N N . ASP A 1 111 ? 12.124 23.412 63.942 1.00 27.15 90 ASP A N 1
ATOM 558 C CA . ASP A 1 111 ? 10.995 24.328 64.120 1.00 30.71 90 ASP A CA 1
ATOM 559 C C . ASP A 1 111 ? 11.463 25.735 64.496 1.00 28.88 90 ASP A C 1
ATOM 560 O O . ASP A 1 111 ? 10.956 26.733 63.963 1.00 26.16 90 ASP A O 1
ATOM 565 N N . ARG A 1 112 ? 12.420 25.836 65.422 1.00 25.84 91 ARG A N 1
ATOM 566 C CA . ARG A 1 112 ? 12.864 27.150 65.876 1.00 26.41 91 ARG A CA 1
ATOM 567 C C . ARG A 1 112 ? 13.688 27.862 64.809 1.00 26.43 91 ARG A C 1
ATOM 568 O O . ARG A 1 112 ? 13.591 29.085 64.669 1.00 27.77 91 ARG A O 1
ATOM 576 N N . LEU A 1 113 ? 14.504 27.126 64.047 1.00 28.73 92 LEU A N 1
ATOM 577 C CA . LEU A 1 113 ? 15.279 27.772 62.992 1.00 28.05 92 LEU A CA 1
ATOM 578 C C . LEU A 1 113 ? 14.365 28.312 61.897 1.00 28.12 92 LEU A C 1
ATOM 579 O O . LEU A 1 113 ? 14.488 29.470 61.489 1.00 28.46 92 LEU A O 1
ATOM 584 N N . ALA A 1 114 ? 13.415 27.496 61.427 1.00 28.52 93 ALA A N 1
ATOM 585 C CA . ALA A 1 114 ? 12.487 27.971 60.406 1.00 28.33 93 ALA A CA 1
ATOM 586 C C . ALA A 1 114 ? 11.679 29.158 60.904 1.00 30.27 93 ALA A C 1
ATOM 587 O O . ALA A 1 114 ? 11.375 30.073 60.126 1.00 29.09 93 ALA A O 1
ATOM 589 N N . LEU A 1 115 ? 11.318 29.161 62.198 1.00 27.95 94 LEU A N 1
ATOM 590 C CA . LEU A 1 115 ? 10.612 30.307 62.772 1.00 28.06 94 LEU A CA 1
ATOM 591 C C . LEU A 1 115 ? 11.483 31.559 62.736 1.00 29.84 94 LEU A C 1
ATOM 592 O O . LEU A 1 115 ? 11.015 32.641 62.364 1.00 26.67 94 LEU A O 1
ATOM 597 N N . LEU A 1 116 ? 12.762 31.424 63.102 1.00 30.63 95 LEU A N 1
ATOM 598 C CA . LEU A 1 116 ? 13.647 32.584 63.143 1.00 30.38 95 LEU A CA 1
ATOM 599 C C . LEU A 1 116 ? 13.808 33.238 61.767 1.00 29.68 95 LEU A C 1
ATOM 600 O O . LEU A 1 116 ? 13.917 34.462 61.672 1.00 32.54 95 LEU A O 1
ATOM 605 N N . ASP A 1 117 ? 13.833 32.464 60.681 1.00 26.90 96 ASP A N 1
ATOM 606 C CA . ASP A 1 117 ? 14.086 33.115 59.399 1.00 30.07 96 ASP A CA 1
ATOM 607 C C . ASP A 1 117 ? 12.863 33.150 58.491 1.00 29.46 96 ASP A C 1
ATOM 608 O O . ASP A 1 117 ? 12.989 33.519 57.317 1.00 33.30 96 ASP A O 1
ATOM 613 N N . GLY A 1 118 ? 11.676 32.850 59.022 1.00 29.76 97 GLY A N 1
ATOM 614 C CA . GLY A 1 118 ? 10.437 32.963 58.261 1.00 31.55 97 GLY A CA 1
ATOM 615 C C . GLY A 1 118 ? 10.195 31.905 57.195 1.00 29.93 97 GLY A C 1
ATOM 616 O O . GLY A 1 118 ? 9.423 32.143 56.269 1.00 35.20 97 GLY A O 1
ATOM 617 N N . SER A 1 119 ? 10.786 30.725 57.319 1.00 31.43 98 SER A N 1
ATOM 618 C CA . SER A 1 119 ? 10.648 29.665 56.327 1.00 29.91 98 SER A CA 1
ATOM 619 C C . SER A 1 119 ? 9.529 28.705 56.710 1.00 33.26 98 SER A C 1
ATOM 620 O O . SER A 1 119 ? 9.106 28.638 57.869 1.00 35.30 98 SER A O 1
ATOM 623 N N . GLU A 1 120 ? 9.058 27.941 55.710 1.00 35.18 99 GLU A N 1
ATOM 624 C CA . GLU A 1 120 ? 8.050 26.906 55.965 1.00 36.89 99 GLU A CA 1
ATOM 625 C C . GLU A 1 120 ? 8.641 25.702 56.700 1.00 34.45 99 GLU A C 1
ATOM 626 O O . GLU A 1 120 ? 7.936 25.039 57.469 1.00 35.39 99 GLU A O 1
ATOM 632 N N . ALA A 1 121 ? 9.913 25.388 56.463 1.00 29.31 100 ALA A N 1
ATOM 633 C CA . ALA A 1 121 ? 10.463 24.129 56.941 1.00 32.61 100 ALA A CA 1
ATOM 634 C C . ALA A 1 121 ? 11.969 24.256 57.009 1.00 29.74 100 ALA A C 1
ATOM 635 O O . ALA A 1 121 ? 12.561 25.126 56.363 1.00 26.76 100 ALA A O 1
ATOM 637 N N . ALA A 1 122 ? 12.583 23.332 57.754 1.00 26.94 101 ALA A N 1
ATOM 638 C CA . ALA A 1 122 ? 14.026 23.320 57.941 1.00 26.77 101 ALA A CA 1
ATOM 639 C C . ALA A 1 122 ? 14.503 21.894 58.154 1.00 27.58 101 ALA A C 1
ATOM 640 O O . ALA A 1 122 ? 13.771 21.050 58.671 1.00 29.79 101 ALA A O 1
ATOM 642 N N . VAL A 1 123 ? 15.752 21.643 57.779 1.00 27.10 102 VAL A N 1
ATOM 643 C CA . VAL A 1 123 ? 16.410 20.373 58.066 1.00 26.71 102 VAL A CA 1
ATOM 644 C C . VAL A 1 123 ? 17.824 20.695 58.533 1.00 26.25 102 VAL A C 1
ATOM 645 O O . VAL A 1 123 ? 18.503 21.523 57.920 1.00 25.67 102 VAL A O 1
ATOM 649 N N . VAL A 1 124 ? 18.260 20.089 59.639 1.00 25.97 103 VAL A N 1
ATOM 650 C CA . VAL A 1 124 ? 19.592 20.348 60.192 1.00 25.15 103 VAL A CA 1
ATOM 651 C C . VAL A 1 124 ? 20.494 19.144 59.929 1.00 26.91 103 VAL A C 1
ATOM 652 O O . VAL A 1 124 ? 20.060 17.989 60.014 1.00 27.25 103 VAL A O 1
ATOM 656 N N . THR A 1 125 ? 21.762 19.419 59.638 1.00 24.55 104 THR A N 1
ATOM 657 C CA . THR A 1 125 ? 22.739 18.402 59.274 1.00 26.99 104 THR A CA 1
ATOM 658 C C . THR A 1 125 ? 23.964 18.550 60.175 1.00 26.72 104 THR A C 1
ATOM 659 O O . THR A 1 125 ? 24.039 19.465 61.010 1.00 25.26 104 THR A O 1
ATOM 663 N N . SER A 1 126 ? 24.939 17.649 59.984 1.00 23.04 105 SER A N 1
ATOM 664 C CA . SER A 1 126 ? 26.123 17.588 60.847 1.00 26.29 105 SER A CA 1
ATOM 665 C C . SER A 1 126 ? 27.027 18.807 60.730 1.00 28.00 105 SER A C 1
ATOM 666 O O . SER A 1 126 ? 27.832 19.045 61.638 1.00 26.68 105 SER A O 1
ATOM 669 N N . SER A 1 127 ? 26.930 19.568 59.641 1.00 28.13 106 SER A N 1
ATOM 670 C CA . SER A 1 127 ? 27.841 20.682 59.430 1.00 28.66 106 SER A CA 1
ATOM 671 C C . SER A 1 127 ? 27.275 21.582 58.351 1.00 28.23 106 SER A C 1
ATOM 672 O O . SER A 1 127 ? 26.406 21.177 57.572 1.00 26.37 106 SER A O 1
ATOM 675 N N . GLY A 1 128 ? 27.786 22.820 58.324 1.00 29.73 107 GLY A N 1
ATOM 676 C CA . GLY A 1 128 ? 27.471 23.721 57.226 1.00 25.92 107 GLY A CA 1
ATOM 677 C C . GLY A 1 128 ? 27.806 23.109 55.878 1.00 25.28 107 GLY A C 1
ATOM 678 O O . GLY A 1 128 ? 27.034 23.220 54.925 1.00 26.66 107 GLY A O 1
ATOM 679 N N . MET A 1 129 ? 28.962 22.447 55.781 1.00 28.81 108 MET A N 1
ATOM 680 C CA . MET A 1 129 ? 29.350 21.838 54.512 1.00 28.42 108 MET A CA 1
ATOM 681 C C . MET A 1 129 ? 28.479 20.627 54.165 1.00 27.89 108 MET A C 1
ATOM 682 O O . MET A 1 129 ? 28.257 20.362 52.985 1.00 24.60 108 MET A O 1
ATOM 687 N N . SER A 1 130 ? 28.010 19.854 55.154 1.00 25.86 109 SER A N 1
ATOM 688 C CA . SER A 1 130 ? 27.126 18.744 54.808 1.00 24.92 109 SER A CA 1
ATOM 689 C C . SER A 1 130 ? 25.728 19.219 54.459 1.00 25.33 109 SER A C 1
ATOM 690 O O . SER A 1 130 ? 25.015 18.525 53.723 1.00 25.79 109 SER A O 1
ATOM 693 N N . ALA A 1 131 ? 25.323 20.389 54.955 1.00 26.56 110 ALA A N 1
ATOM 694 C CA . ALA A 1 131 ? 24.069 20.986 54.511 1.00 25.33 110 ALA A CA 1
ATOM 695 C C . ALA A 1 131 ? 24.188 21.508 53.080 1.00 23.63 110 ALA A C 1
ATOM 696 O O . ALA A 1 131 ? 23.314 21.253 52.242 1.00 24.60 110 ALA A O 1
ATOM 698 N N . ILE A 1 132 ? 25.263 22.247 52.783 1.00 24.53 111 ILE A N 1
ATOM 699 C CA . ILE A 1 132 ? 25.488 22.718 51.412 1.00 26.16 111 ILE A CA 1
ATOM 700 C C . ILE A 1 132 ? 25.620 21.532 50.463 1.00 28.12 111 ILE A C 1
ATOM 701 O O . ILE A 1 132 ? 25.027 21.523 49.380 1.00 25.96 111 ILE A O 1
ATOM 706 N N . SER A 1 133 ? 26.383 20.500 50.866 1.00 25.37 112 SER A N 1
ATOM 707 C CA . SER A 1 133 ? 26.511 19.297 50.048 1.00 25.42 112 SER A CA 1
ATOM 708 C C . SER A 1 133 ? 25.157 18.659 49.762 1.00 25.69 112 SER A C 1
ATOM 709 O O . SER A 1 133 ? 24.928 18.171 48.655 1.00 27.89 112 SER A O 1
ATOM 712 N N . ALA A 1 134 ? 24.285 18.567 50.773 1.00 24.48 113 ALA A N 1
ATOM 713 C CA . ALA A 1 134 ? 22.978 17.934 50.574 1.00 28.44 113 ALA A CA 1
ATOM 714 C C . ALA A 1 134 ? 22.143 18.692 49.536 1.00 27.39 113 ALA A C 1
ATOM 715 O O . ALA A 1 134 ? 21.385 18.079 48.766 1.00 26.98 113 ALA A O 1
ATOM 717 N N . ILE A 1 135 ? 22.248 20.021 49.517 1.00 23.00 114 ILE A N 1
ATOM 718 C CA . ILE A 1 135 ? 21.557 20.800 48.491 1.00 25.25 114 ILE A CA 1
ATOM 719 C C . ILE A 1 135 ? 22.103 20.437 47.114 1.00 26.94 114 ILE A C 1
ATOM 720 O O . ILE A 1 135 ? 21.343 20.165 46.176 1.00 26.28 114 ILE A O 1
ATOM 725 N N . PHE A 1 136 ? 23.435 20.393 46.980 1.00 23.42 115 PHE A N 1
ATOM 726 C CA . PHE A 1 136 ? 24.037 20.053 45.692 1.00 29.03 115 PHE A CA 1
ATOM 727 C C . PHE A 1 136 ? 23.673 18.634 45.267 1.00 31.10 115 PHE A C 1
ATOM 728 O O . PHE A 1 136 ? 23.303 18.397 44.109 1.00 24.21 115 PHE A O 1
ATOM 736 N N . LEU A 1 137 ? 23.745 17.679 46.202 1.00 25.67 116 LEU A N 1
ATOM 737 C CA . LEU A 1 137 ? 23.430 16.298 45.867 1.00 26.28 116 LEU A CA 1
ATOM 738 C C . LEU A 1 137 ? 21.944 16.100 45.597 1.00 26.32 116 LEU A C 1
ATOM 739 O O . LEU A 1 137 ? 21.573 15.153 44.908 1.00 32.49 116 LEU A O 1
ATOM 744 N N . ALA A 1 138 ? 21.075 16.933 46.166 1.00 28.23 117 ALA A N 1
ATOM 745 C CA . ALA A 1 138 ? 19.650 16.735 45.937 1.00 28.10 117 ALA A CA 1
ATOM 746 C C . ALA A 1 138 ? 19.241 17.171 44.536 1.00 30.56 117 ALA A C 1
ATOM 747 O O . ALA A 1 138 ? 18.292 16.613 43.973 1.00 30.29 117 ALA A O 1
ATOM 749 N N . PHE A 1 139 ? 19.954 18.140 43.948 1.00 29.30 118 PHE A N 1
ATOM 750 C CA . PHE A 1 139 ? 19.481 18.796 42.738 1.00 31.23 118 PHE A CA 1
ATOM 751 C C . PHE A 1 139 ? 20.419 18.692 41.539 1.00 32.33 118 PHE A C 1
ATOM 752 O O . PHE A 1 139 ? 19.931 18.684 40.413 1.00 36.89 118 PHE A O 1
ATOM 760 N N . LEU A 1 140 ? 21.730 18.572 41.731 1.00 29.52 119 LEU A N 1
ATOM 761 C CA . LEU A 1 140 ? 22.636 18.539 40.594 1.00 30.17 119 LEU A CA 1
ATOM 762 C C . LEU A 1 140 ? 22.693 17.151 39.963 1.00 35.85 119 LEU A C 1
ATOM 763 O O . LEU A 1 140 ? 22.597 16.124 40.639 1.00 34.43 119 LEU A O 1
ATOM 768 N N . ARG A 1 141 ? 22.845 17.137 38.645 1.00 36.39 120 ARG A N 1
ATOM 769 C CA . ARG A 1 141 ? 23.044 15.952 37.825 1.00 36.92 120 ARG A CA 1
ATOM 770 C C . ARG A 1 141 ? 24.162 16.278 36.847 1.00 38.35 120 ARG A C 1
ATOM 771 O O . ARG A 1 141 ? 24.452 17.453 36.605 1.00 35.98 120 ARG A O 1
ATOM 779 N N . PRO A 1 142 ? 24.792 15.260 36.256 1.00 40.15 121 PRO A N 1
ATOM 780 C CA . PRO A 1 142 ? 25.805 15.524 35.220 1.00 38.64 121 PRO A CA 1
ATOM 781 C C . PRO A 1 142 ? 25.243 16.374 34.090 1.00 36.06 121 PRO A C 1
ATOM 782 O O . PRO A 1 142 ? 24.113 16.181 33.642 1.00 37.76 121 PRO A O 1
ATOM 786 N N . GLY A 1 143 ? 26.038 17.337 33.633 1.00 37.20 122 GLY A N 1
ATOM 787 C CA . GLY A 1 143 ? 25.590 18.257 32.617 1.00 35.07 122 GLY A CA 1
ATOM 788 C C . GLY A 1 143 ? 24.890 19.488 33.147 1.00 34.55 122 GLY A C 1
ATOM 789 O O . GLY A 1 143 ? 24.704 20.452 32.394 1.00 31.30 122 GLY A O 1
ATOM 790 N N . ASP A 1 144 ? 24.475 19.479 34.413 1.00 36.20 123 ASP A N 1
ATOM 791 C CA . ASP A 1 144 ? 23.813 20.645 34.981 1.00 35.91 123 ASP A CA 1
ATOM 792 C C . ASP A 1 144 ? 24.763 21.830 35.058 1.00 33.98 123 ASP A C 1
ATOM 793 O O . ASP A 1 144 ? 25.980 21.675 35.208 1.00 32.20 123 ASP A O 1
ATOM 798 N N . GLN A 1 145 ? 24.188 23.029 34.962 1.00 32.25 124 GLN A N 1
ATOM 799 C CA . GLN A 1 145 ? 24.918 24.262 35.190 1.00 31.80 124 GLN A CA 1
ATOM 800 C C . GLN A 1 145 ? 24.346 24.941 36.425 1.00 31.33 124 GLN A C 1
ATOM 801 O O . GLN A 1 145 ? 23.183 24.744 36.781 1.00 30.05 124 GLN A O 1
ATOM 807 N N . LEU A 1 146 ? 25.180 25.716 37.100 1.00 30.39 125 LEU A N 1
ATOM 808 C CA . LEU A 1 146 ? 24.706 26.557 38.179 1.00 29.98 125 LEU A CA 1
ATOM 809 C C . LEU A 1 146 ? 25.291 27.949 38.025 1.00 30.09 125 LEU A C 1
ATOM 810 O O . LEU A 1 146 ? 26.370 28.136 37.453 1.00 30.35 125 LEU A O 1
ATOM 815 N N . VAL A 1 147 ? 24.557 28.923 38.523 1.00 29.41 126 VAL A N 1
ATOM 816 C CA . VAL A 1 147 ? 25.052 30.284 38.645 1.00 30.78 126 VAL A CA 1
ATOM 817 C C . VAL A 1 147 ? 25.439 30.515 40.097 1.00 28.10 126 VAL A C 1
ATOM 818 O O . VAL A 1 147 ? 24.759 30.042 41.017 1.00 27.07 126 VAL A O 1
ATOM 822 N N . GLN A 1 148 ? 26.549 31.211 40.308 1.00 30.05 127 GLN A N 1
ATOM 823 C CA . GLN A 1 148 ? 27.038 31.492 41.648 1.00 27.63 127 GLN A CA 1
ATOM 824 C C . GLN A 1 148 ? 27.443 32.952 41.759 1.00 28.53 127 GLN A C 1
ATOM 825 O O . GLN A 1 148 ? 27.852 33.581 40.781 1.00 28.68 127 GLN A O 1
ATOM 831 N N . SER A 1 149 ? 27.327 33.476 42.971 1.00 27.98 128 SER A N 1
ATOM 832 C CA . SER A 1 149 ? 27.970 34.725 43.329 1.00 30.92 128 SER A CA 1
ATOM 833 C C . SER A 1 149 ? 29.441 34.478 43.647 1.00 28.62 128 SER A C 1
ATOM 834 O O . SER A 1 149 ? 29.881 33.338 43.816 1.00 32.33 128 SER A O 1
ATOM 837 N N . VAL A 1 150 ? 30.209 35.561 43.718 1.00 28.37 129 VAL A N 1
ATOM 838 C CA . VAL A 1 150 ? 31.622 35.510 44.110 1.00 32.47 129 VAL A CA 1
ATOM 839 C C . VAL A 1 150 ? 31.922 36.675 45.053 1.00 34.11 129 VAL A C 1
ATOM 840 O O . VAL A 1 150 ? 31.336 37.758 44.915 1.00 33.78 129 VAL A O 1
ATOM 844 N N . PRO A 1 151 ? 32.792 36.495 46.049 1.00 35.94 130 PRO A N 1
ATOM 845 C CA . PRO A 1 151 ? 33.436 35.219 46.370 1.00 34.27 130 PRO A CA 1
ATOM 846 C C . PRO A 1 151 ? 32.549 34.384 47.279 1.00 31.87 130 PRO A C 1
ATOM 847 O O . PRO A 1 151 ? 31.714 34.923 48.001 1.00 31.65 130 PRO A O 1
ATOM 851 N N . LEU A 1 152 ? 32.708 33.072 47.213 1.00 33.02 131 LEU A N 1
ATOM 852 C CA . LEU A 1 152 ? 32.029 32.151 48.106 1.00 32.19 131 LEU A CA 1
ATOM 853 C C . LEU A 1 152 ? 32.995 31.683 49.178 1.00 35.47 131 LEU A C 1
ATOM 854 O O . LEU A 1 152 ? 34.217 31.788 49.042 1.00 35.34 131 LEU A O 1
ATOM 859 N N . TYR A 1 153 ? 32.420 31.150 50.248 1.00 33.73 132 TYR A N 1
ATOM 860 C CA . TYR A 1 153 ? 33.201 30.445 51.243 1.00 35.26 132 TYR A CA 1
ATOM 861 C C . TYR A 1 153 ? 34.119 29.431 50.562 1.00 36.80 132 TYR A C 1
ATOM 862 O O . TYR A 1 153 ? 33.713 28.748 49.619 1.00 33.38 132 TYR A O 1
ATOM 871 N N . GLY A 1 154 ? 35.369 29.356 51.034 1.00 34.01 133 GLY A N 1
ATOM 872 C CA . GLY A 1 154 ? 36.353 28.483 50.406 1.00 35.02 133 GLY A CA 1
ATOM 873 C C . GLY A 1 154 ? 35.890 27.042 50.275 1.00 37.09 133 GLY A C 1
ATOM 874 O O . GLY A 1 154 ? 36.162 26.380 49.273 1.00 37.92 133 GLY A O 1
ATOM 875 N N . GLY A 1 155 ? 35.208 26.526 51.296 1.00 38.28 134 GLY A N 1
ATOM 876 C CA . GLY A 1 155 ? 34.729 25.153 51.232 1.00 36.28 134 GLY A CA 1
ATOM 877 C C . GLY A 1 155 ? 33.670 24.945 50.162 1.00 34.10 134 GLY A C 1
ATOM 878 O O . GLY A 1 155 ? 33.651 23.912 49.488 1.00 27.82 134 GLY A O 1
ATOM 879 N N . THR A 1 156 ? 32.761 25.912 50.006 1.00 34.29 135 THR A N 1
ATOM 880 C CA . THR A 1 156 ? 31.772 25.837 48.932 1.00 31.76 135 THR A CA 1
ATOM 881 C C . THR A 1 156 ? 32.450 25.896 47.566 1.00 32.72 135 THR A C 1
ATOM 882 O O . THR A 1 156 ? 32.130 25.113 46.663 1.00 31.39 135 THR A O 1
ATOM 886 N N . GLU A 1 157 ? 33.404 26.814 47.402 1.00 33.96 136 GLU A N 1
ATOM 887 C CA . GLU A 1 157 ? 34.109 26.937 46.132 1.00 36.16 136 GLU A CA 1
ATOM 888 C C . GLU A 1 157 ? 34.843 25.647 45.778 1.00 35.17 136 GLU A C 1
ATOM 889 O O . GLU A 1 157 ? 34.911 25.277 44.602 1.00 35.30 136 GLU A O 1
ATOM 895 N N . THR A 1 158 ? 35.370 24.935 46.780 1.00 34.41 137 THR A N 1
ATOM 896 C CA . THR A 1 158 ? 36.019 23.655 46.515 1.00 34.47 137 THR A CA 1
ATOM 897 C C . THR A 1 158 ? 35.016 22.602 46.053 1.00 35.82 137 THR A C 1
ATOM 898 O O . THR A 1 158 ? 35.287 21.853 45.105 1.00 33.43 137 THR A O 1
ATOM 902 N N . LEU A 1 159 ? 33.854 22.531 46.704 1.00 32.02 138 LEU A N 1
ATOM 903 C CA . LEU A 1 159 ? 32.835 21.586 46.272 1.00 35.45 138 LEU A CA 1
ATOM 904 C C . LEU A 1 159 ? 32.431 21.826 44.828 1.00 33.44 138 LEU A C 1
ATOM 905 O O . LEU A 1 159 ? 32.322 20.878 44.048 1.00 35.82 138 LEU A O 1
ATOM 910 N N . ILE A 1 160 ? 32.217 23.087 44.448 1.00 34.39 139 ILE A N 1
ATOM 911 C CA . ILE A 1 160 ? 31.759 23.397 43.094 1.00 33.98 139 ILE A CA 1
ATOM 912 C C . ILE A 1 160 ? 32.862 23.135 42.076 1.00 36.01 139 ILE A C 1
ATOM 913 O O . ILE A 1 160 ? 32.656 22.427 41.081 1.00 36.00 139 ILE A O 1
ATOM 918 N N . ALA A 1 161 ? 34.046 23.715 42.299 1.00 37.55 140 ALA A N 1
ATOM 919 C CA . ALA A 1 161 ? 35.072 23.740 41.260 1.00 36.94 140 ALA A CA 1
ATOM 920 C C . ALA A 1 161 ? 35.893 22.457 41.214 1.00 36.84 140 ALA A C 1
ATOM 921 O O . ALA A 1 161 ? 36.461 22.144 40.163 1.00 36.35 140 ALA A O 1
ATOM 923 N N . LYS A 1 162 ? 36.025 21.729 42.330 1.00 35.40 141 LYS A N 1
ATOM 924 C CA . LYS A 1 162 ? 36.701 20.434 42.262 1.00 33.91 141 LYS A CA 1
ATOM 925 C C . LYS A 1 162 ? 35.735 19.261 42.142 1.00 37.18 141 LYS A C 1
ATOM 926 O O . LYS A 1 162 ? 35.724 18.581 41.114 1.00 41.77 141 LYS A O 1
ATOM 932 N N . TYR A 1 163 ? 34.932 18.998 43.177 1.00 34.24 142 TYR A N 1
ATOM 933 C CA . TYR A 1 163 ? 34.191 17.736 43.229 1.00 37.70 142 TYR A CA 1
ATOM 934 C C . TYR A 1 163 ? 33.036 17.710 42.242 1.00 36.07 142 TYR A C 1
ATOM 935 O O . TYR A 1 163 ? 32.892 16.758 41.466 1.00 39.07 142 TYR A O 1
ATOM 944 N N . PHE A 1 164 ? 32.177 18.719 42.267 1.00 33.98 143 PHE A N 1
ATOM 945 C CA . PHE A 1 164 ? 31.059 18.647 41.343 1.00 32.74 143 PHE A CA 1
ATOM 946 C C . PHE A 1 164 ? 31.476 18.958 39.908 1.00 36.17 143 PHE A C 1
ATOM 947 O O . PHE A 1 164 ? 30.838 18.462 38.971 1.00 34.90 143 PHE A O 1
ATOM 955 N N . ARG A 1 165 ? 32.567 19.703 39.709 1.00 34.51 144 ARG A N 1
ATOM 956 C CA . ARG A 1 165 ? 33.119 19.847 38.364 1.00 35.77 144 ARG A CA 1
ATOM 957 C C . ARG A 1 165 ? 33.501 18.492 37.777 1.00 38.16 144 ARG A C 1
ATOM 958 O O . ARG A 1 165 ? 33.191 18.204 36.616 1.00 37.34 144 ARG A O 1
ATOM 966 N N . GLU A 1 166 ? 34.139 17.631 38.577 1.00 37.91 145 GLU A N 1
ATOM 967 C CA . GLU A 1 166 ? 34.509 16.300 38.109 1.00 39.09 145 GLU A CA 1
ATOM 968 C C . GLU A 1 166 ? 33.297 15.398 37.890 1.00 39.64 145 GLU A C 1
ATOM 969 O O . GLU A 1 166 ? 33.387 14.443 37.115 1.00 38.70 145 GLU A O 1
ATOM 975 N N . TRP A 1 167 ? 32.166 15.674 38.541 1.00 39.06 146 TRP A N 1
ATOM 976 C CA . TRP A 1 167 ? 30.932 14.946 38.265 1.00 36.71 146 TRP A CA 1
ATOM 977 C C . TRP A 1 167 ? 30.133 15.527 37.100 1.00 39.85 146 TRP A C 1
ATOM 978 O O . TRP A 1 167 ? 29.002 15.084 36.879 1.00 42.41 146 TRP A O 1
ATOM 989 N N . GLY A 1 168 ? 30.678 16.507 36.368 1.00 37.07 147 GLY A N 1
ATOM 990 C CA . GLY A 1 168 ? 30.037 17.030 35.174 1.00 35.58 147 GLY A CA 1
ATOM 991 C C . GLY A 1 168 ? 29.174 18.268 35.350 1.00 38.41 147 GLY A C 1
ATOM 992 O O . GLY A 1 168 ? 28.295 18.512 34.514 1.00 40.91 147 GLY A O 1
ATOM 993 N N . VAL A 1 169 ? 29.393 19.062 36.395 1.00 32.44 148 VAL A N 1
ATOM 994 C CA . VAL A 1 169 ? 28.597 20.252 36.679 1.00 34.60 148 VAL A CA 1
ATOM 995 C C . VAL A 1 169 ? 29.412 21.492 36.336 1.00 34.91 148 VAL A C 1
ATOM 996 O O . VAL A 1 169 ? 30.562 21.619 36.766 1.00 34.86 148 VAL A O 1
ATOM 1000 N N . GLY A 1 170 ? 28.828 22.401 35.559 1.00 34.52 149 GLY A N 1
ATOM 1001 C CA . GLY A 1 170 ? 29.472 23.659 35.227 1.00 33.93 149 GLY A CA 1
ATOM 1002 C C . GLY A 1 170 ? 28.967 24.823 36.065 1.00 35.04 149 GLY A C 1
ATOM 1003 O O . GLY A 1 170 ? 27.798 24.872 36.440 1.00 36.81 149 GLY A O 1
ATOM 1004 N N . ALA A 1 171 ? 29.854 25.786 36.336 1.00 35.05 150 ALA A N 1
ATOM 1005 C CA . ALA A 1 171 ? 29.501 26.949 37.143 1.00 33.87 150 ALA A CA 1
ATOM 1006 C C . ALA A 1 171 ? 29.829 28.238 36.400 1.00 36.27 150 ALA A C 1
ATOM 1007 O O . ALA A 1 171 ? 30.798 28.311 35.637 1.00 29.01 150 ALA A O 1
ATOM 1009 N N . HIS A 1 172 ? 29.015 29.265 36.663 1.00 35.61 151 HIS A N 1
ATOM 1010 C CA . HIS A 1 172 ? 29.093 30.569 36.012 1.00 34.72 151 HIS A CA 1
ATOM 1011 C C . HIS A 1 172 ? 28.886 31.651 37.063 1.00 34.33 151 HIS A C 1
ATOM 1012 O O . HIS A 1 172 ? 27.991 31.530 37.904 1.00 36.37 151 HIS A O 1
ATOM 1019 N N . SER A 1 173 ? 29.762 32.653 37.080 1.00 34.15 152 SER A N 1
ATOM 1020 C CA . SER A 1 173 ? 29.793 33.640 38.157 1.00 32.34 152 SER A CA 1
ATOM 1021 C C . SER A 1 173 ? 29.070 34.933 37.779 1.00 38.07 152 SER A C 1
ATOM 1022 O O . SER A 1 173 ? 29.124 35.382 36.631 1.00 36.44 152 SER A O 1
ATOM 1025 N N . ILE A 1 174 ? 28.365 35.505 38.750 1.00 38.15 153 ILE A N 1
ATOM 1026 C CA . ILE A 1 174 ? 27.758 36.827 38.625 1.00 37.63 153 ILE A CA 1
ATOM 1027 C C . ILE A 1 174 ? 28.851 37.882 38.790 1.00 40.51 153 ILE A C 1
ATOM 1028 O O . ILE A 1 174 ? 29.526 37.925 39.826 1.00 38.48 153 ILE A O 1
ATOM 1033 N N . ASP A 1 175 ? 29.018 38.746 37.778 1.00 43.48 154 ASP A N 1
ATOM 1034 C CA . ASP A 1 175 ? 30.106 39.732 37.814 1.00 48.10 154 ASP A CA 1
ATOM 1035 C C . ASP A 1 175 ? 29.887 40.789 38.892 1.00 49.34 154 ASP A C 1
ATOM 1036 O O . ASP A 1 175 ? 30.810 41.108 39.654 1.00 52.30 154 ASP A O 1
ATOM 1041 N N . ASN A 1 176 ? 28.672 41.318 38.999 1.00 41.39 155 ASN A N 1
ATOM 1042 C CA . ASN A 1 176 ? 28.370 42.388 39.942 1.00 35.75 155 ASN A CA 1
ATOM 1043 C C . ASN A 1 176 ? 27.031 42.061 40.586 1.00 34.02 155 ASN A C 1
ATOM 1044 O O . ASN A 1 176 ? 25.977 42.263 39.974 1.00 32.69 155 ASN A O 1
ATOM 1049 N N . GLY A 1 177 ? 27.069 41.614 41.841 1.00 32.45 156 GLY A N 1
ATOM 1050 C CA . GLY A 1 177 ? 25.857 41.184 42.515 1.00 33.37 156 GLY A CA 1
ATOM 1051 C C . GLY A 1 177 ? 24.831 42.278 42.708 1.00 34.74 156 GLY A C 1
ATOM 1052 O O . GLY A 1 177 ? 23.659 41.973 42.936 1.00 34.41 156 GLY A O 1
ATOM 1053 N N . LEU A 1 178 ? 25.237 43.545 42.601 1.00 33.23 157 LEU A N 1
ATOM 1054 C CA . LEU A 1 178 ? 24.310 44.666 42.664 1.00 34.54 157 LEU A CA 1
ATOM 1055 C C . LEU A 1 178 ? 23.666 44.980 41.314 1.00 38.19 157 LEU A C 1
ATOM 1056 O O . LEU A 1 178 ? 22.771 45.839 41.248 1.00 36.41 157 LEU A O 1
ATOM 1061 N N . SER A 1 179 ? 24.075 44.300 40.244 1.00 35.65 158 SER A N 1
ATOM 1062 C CA . SER A 1 179 ? 23.561 44.606 38.912 1.00 34.34 158 SER A CA 1
ATOM 1063 C C . SER A 1 179 ? 22.613 43.509 38.455 1.00 37.37 158 SER A C 1
ATOM 1064 O O . SER A 1 179 ? 23.067 42.384 38.173 1.00 36.39 158 SER A O 1
ATOM 1067 N N . PRO A 1 180 ? 21.300 43.771 38.388 1.00 37.76 159 PRO A N 1
ATOM 1068 C CA . PRO A 1 180 ? 20.384 42.755 37.838 1.00 36.24 159 PRO A CA 1
ATOM 1069 C C . PRO A 1 180 ? 20.762 42.322 36.439 1.00 36.71 159 PRO A C 1
ATOM 1070 O O . PRO A 1 180 ? 20.625 41.137 36.111 1.00 39.05 159 PRO A O 1
ATOM 1074 N N . GLN A 1 181 ? 21.283 43.240 35.619 1.00 37.43 160 GLN A N 1
ATOM 1075 C CA . GLN A 1 181 ? 21.742 42.856 34.287 1.00 37.66 160 GLN A CA 1
ATOM 1076 C C . GLN A 1 181 ? 22.869 41.833 34.380 1.00 38.78 160 GLN A C 1
ATOM 1077 O O . GLN A 1 181 ? 22.926 40.888 33.587 1.00 39.30 160 GLN A O 1
ATOM 1079 N N . ALA A 1 182 ? 23.762 41.987 35.363 1.00 35.74 161 ALA A N 1
ATOM 1080 C CA . ALA A 1 182 ? 24.848 41.028 35.520 1.00 36.23 161 ALA A CA 1
ATOM 1081 C C . ALA A 1 182 ? 24.339 39.666 35.985 1.00 38.24 161 ALA A C 1
ATOM 1082 O O . ALA A 1 182 ? 24.878 38.632 35.570 1.00 35.54 161 ALA A O 1
ATOM 1084 N N . ILE A 1 183 ? 23.298 39.636 36.820 1.00 33.63 162 ILE A N 1
ATOM 1085 C CA . ILE A 1 183 ? 22.730 38.358 37.237 1.00 32.03 162 ILE A CA 1
ATOM 1086 C C . ILE A 1 183 ? 22.089 37.647 36.049 1.00 37.30 162 ILE A C 1
ATOM 1087 O O . ILE A 1 183 ? 22.364 36.471 35.793 1.00 36.54 162 ILE A O 1
ATOM 1092 N N . GLY A 1 184 ? 21.255 38.362 35.286 1.00 33.91 163 GLY A N 1
ATOM 1093 C CA . GLY A 1 184 ? 20.624 37.760 34.118 1.00 37.52 163 GLY A CA 1
ATOM 1094 C C . GLY A 1 184 ? 21.623 37.311 33.066 1.00 38.31 163 GLY A C 1
ATOM 1095 O O . GLY A 1 184 ? 21.421 36.293 32.400 1.00 35.03 163 GLY A O 1
ATOM 1096 N N . ALA A 1 185 ? 22.703 38.075 32.884 1.00 34.79 164 ALA A N 1
ATOM 1097 C CA . ALA A 1 185 ? 23.721 37.671 31.923 1.00 36.83 164 ALA A CA 1
ATOM 1098 C C . ALA A 1 185 ? 24.375 36.354 32.345 1.00 40.35 164 ALA A C 1
ATOM 1099 O O . ALA A 1 185 ? 24.601 35.462 31.511 1.00 40.22 164 ALA A O 1
ATOM 1101 N N . ALA A 1 186 ? 24.665 36.206 33.641 1.00 35.25 165 ALA A N 1
ATOM 1102 C CA . ALA A 1 186 ? 25.233 34.953 34.131 1.00 36.64 165 ALA A CA 1
ATOM 1103 C C . ALA A 1 186 ? 24.275 33.789 33.911 1.00 36.42 165 ALA A C 1
ATOM 1104 O O . ALA A 1 186 ? 24.706 32.683 33.562 1.00 33.66 165 ALA A O 1
ATOM 1106 N N . LEU A 1 187 ? 22.974 34.012 34.134 1.00 36.93 166 LEU A N 1
ATOM 1107 C CA . LEU A 1 187 ? 21.989 32.961 33.891 1.00 33.71 166 LEU A CA 1
ATOM 1108 C C . LEU A 1 187 ? 21.960 32.566 32.427 1.00 34.17 166 LEU A C 1
ATOM 1109 O O . LEU A 1 187 ? 21.971 31.371 32.105 1.00 34.29 166 LEU A O 1
ATOM 1114 N N . GLU A 1 188 ? 21.969 33.557 31.525 1.00 35.01 167 GLU A N 1
ATOM 1115 C CA . GLU A 1 188 ? 21.946 33.272 30.089 1.00 37.78 167 GLU A CA 1
ATOM 1116 C C . GLU A 1 188 ? 23.199 32.542 29.647 1.00 36.90 167 GLU A C 1
ATOM 1117 O O . GLU A 1 188 ? 23.122 31.600 28.849 1.00 39.91 167 GLU A O 1
ATOM 1123 N N . ALA A 1 189 ? 24.362 32.964 30.145 1.00 33.06 168 ALA A N 1
ATOM 1124 C CA . ALA A 1 189 ? 25.587 32.266 29.793 1.00 38.42 168 ALA A CA 1
ATOM 1125 C C . ALA A 1 189 ? 25.516 30.813 30.240 1.00 39.65 168 ALA A C 1
ATOM 1126 O O . ALA A 1 189 ? 25.869 29.904 29.480 1.00 41.05 168 ALA A O 1
ATOM 1128 N N . ALA A 1 190 ? 24.998 30.581 31.451 1.00 35.68 169 ALA A N 1
ATOM 1129 C CA . ALA A 1 190 ? 24.890 29.229 31.984 1.00 37.54 169 ALA A CA 1
ATOM 1130 C C . ALA A 1 190 ? 23.956 28.369 31.145 1.00 34.83 169 ALA A C 1
ATOM 1131 O O . ALA A 1 190 ? 24.254 27.200 30.886 1.00 33.50 169 ALA A O 1
ATOM 1133 N N . ALA A 1 191 ? 22.806 28.921 30.736 1.00 31.26 170 ALA A N 1
ATOM 1134 C CA . ALA A 1 191 ? 21.813 28.158 29.980 1.00 37.35 170 ALA A CA 1
ATOM 1135 C C . ALA A 1 191 ? 22.307 27.734 28.596 1.00 40.76 170 ALA A C 1
ATOM 1136 O O . ALA A 1 191 ? 21.769 26.774 28.037 1.00 41.90 170 ALA A O 1
ATOM 1138 N N . GLN A 1 192 ? 23.310 28.429 28.041 1.00 37.66 171 GLN A N 1
ATOM 1139 C CA . GLN A 1 192 ? 23.900 28.033 26.765 1.00 39.00 171 GLN A CA 1
ATOM 1140 C C . GLN A 1 192 ? 24.553 26.661 26.851 1.00 41.19 171 GLN A C 1
ATOM 1141 O O . GLN A 1 192 ? 24.650 25.957 25.840 1.00 43.43 171 GLN A O 1
ATOM 1147 N N . GLN A 1 193 ? 25.033 26.276 28.039 1.00 39.05 172 GLN A N 1
ATOM 1148 C CA . GLN A 1 193 ? 25.811 25.056 28.204 1.00 41.06 172 GLN A CA 1
ATOM 1149 C C . GLN A 1 193 ? 25.035 23.918 28.848 1.00 38.60 172 GLN A C 1
ATOM 1150 O O . GLN A 1 193 ? 25.573 22.814 28.954 1.00 41.67 172 GLN A O 1
ATOM 1156 N N . GLY A 1 194 ? 23.827 24.161 29.334 1.00 39.61 173 GLY A N 1
ATOM 1157 C CA . GLY A 1 194 ? 23.011 23.099 29.879 1.00 41.21 173 GLY A CA 1
ATOM 1158 C C . GLY A 1 194 ? 21.916 23.629 30.785 1.00 36.76 173 GLY A C 1
ATOM 1159 O O . GLY A 1 194 ? 21.779 24.840 30.974 1.00 36.46 173 GLY A O 1
ATOM 1160 N N . PRO A 1 195 ? 21.135 22.732 31.388 1.00 33.16 174 PRO A N 1
ATOM 1161 C CA . PRO A 1 195 ? 20.075 23.186 32.302 1.00 36.59 174 PRO A CA 1
ATOM 1162 C C . PRO A 1 195 ? 20.658 23.894 33.518 1.00 31.77 174 PRO A C 1
ATOM 1163 O O . PRO A 1 195 ? 21.560 23.379 34.186 1.00 33.07 174 PRO A O 1
ATOM 1167 N N . VAL A 1 196 ? 20.137 25.090 33.793 1.00 28.26 175 VAL A N 1
ATOM 1168 C CA . VAL A 1 196 ? 20.545 25.886 34.948 1.00 29.85 175 VAL A CA 1
ATOM 1169 C C . VAL A 1 196 ? 19.705 25.406 36.127 1.00 31.35 175 VAL A C 1
ATOM 1170 O O . VAL A 1 196 ? 18.543 25.804 36.280 1.00 28.45 175 VAL A O 1
ATOM 1174 N N . ARG A 1 197 ? 20.301 24.547 36.964 1.00 27.90 176 ARG A N 1
ATOM 1175 C CA . ARG A 1 197 ? 19.591 23.913 38.074 1.00 29.38 176 ARG A CA 1
ATOM 1176 C C . ARG A 1 197 ? 19.545 24.812 39.311 1.00 31.18 176 ARG A C 1
ATOM 1177 O O . ARG A 1 197 ? 18.513 24.897 39.995 1.00 30.52 176 ARG A O 1
ATOM 1185 N N . LEU A 1 198 ? 20.641 25.500 39.614 1.00 27.66 177 LEU A N 1
ATOM 1186 C CA . LEU A 1 198 ? 20.739 26.262 40.842 1.00 26.73 177 LEU A CA 1
ATOM 1187 C C . LEU A 1 198 ? 21.222 27.674 40.558 1.00 30.23 177 LEU A C 1
ATOM 1188 O O . LEU A 1 198 ? 22.047 27.908 39.665 1.00 29.23 177 LEU A O 1
ATOM 1193 N N . CYS A 1 199 ? 20.700 28.612 41.339 1.00 29.97 178 CYS A N 1
ATOM 1194 C CA . CYS A 1 199 ? 21.258 29.957 41.431 1.00 27.95 178 CYS A CA 1
ATOM 1195 C C . CYS A 1 199 ? 21.669 30.115 42.893 1.00 30.10 178 CYS A C 1
ATOM 1196 O O . CYS A 1 199 ? 20.827 30.378 43.759 1.00 31.63 178 CYS A O 1
ATOM 1199 N N . TYR A 1 200 ? 22.964 29.942 43.159 1.00 27.75 179 TYR A N 1
ATOM 1200 C CA . TYR A 1 200 ? 23.511 29.828 44.506 1.00 26.79 179 TYR A CA 1
ATOM 1201 C C . TYR A 1 200 ? 24.269 31.106 44.838 1.00 29.73 179 TYR A C 1
ATOM 1202 O O . TYR A 1 200 ? 25.322 31.367 44.247 1.00 28.68 179 TYR A O 1
ATOM 1211 N N . VAL A 1 201 ? 23.768 31.879 45.808 1.00 24.67 180 VAL A N 1
ATOM 1212 C CA . VAL A 1 201 ? 24.435 33.117 46.194 1.00 26.49 180 VAL A CA 1
ATOM 1213 C C . VAL A 1 201 ? 24.748 33.102 47.680 1.00 28.53 180 VAL A C 1
ATOM 1214 O O . VAL A 1 201 ? 24.115 32.414 48.484 1.00 29.18 180 VAL A O 1
ATOM 1218 N N . GLU A 1 202 ? 25.703 33.939 48.050 1.00 28.96 181 GLU A N 1
ATOM 1219 C CA . GLU A 1 202 ? 26.122 34.079 49.435 1.00 28.59 181 GLU A CA 1
ATOM 1220 C C . GLU A 1 202 ? 26.181 35.582 49.681 1.00 29.12 181 GLU A C 1
ATOM 1221 O O . GLU A 1 202 ? 27.008 36.278 49.079 1.00 29.76 181 GLU A O 1
ATOM 1227 N N . THR A 1 203 ? 25.256 36.100 50.502 1.00 23.66 182 THR A N 1
ATOM 1228 C CA . THR A 1 203 ? 25.176 37.558 50.692 1.00 29.36 182 THR A CA 1
ATOM 1229 C C . THR A 1 203 ? 24.832 37.846 52.148 1.00 29.27 182 THR A C 1
ATOM 1230 O O . THR A 1 203 ? 23.896 37.232 52.694 1.00 28.27 182 THR A O 1
ATOM 1234 N N . PRO A 1 204 ? 25.596 38.738 52.824 1.00 29.03 183 PRO A N 1
ATOM 1235 C CA . PRO A 1 204 ? 26.786 39.408 52.283 1.00 29.08 183 PRO A CA 1
ATOM 1236 C C . PRO A 1 204 ? 27.877 38.396 52.014 1.00 31.94 183 PRO A C 1
ATOM 1237 O O . PRO A 1 204 ? 27.791 37.296 52.582 1.00 29.63 183 PRO A O 1
ATOM 1241 N N . ALA A 1 205 ? 28.858 38.745 51.184 1.00 27.83 184 ALA A N 1
ATOM 1242 C CA . ALA A 1 205 ? 29.884 37.786 50.820 1.00 33.58 184 ALA A CA 1
ATOM 1243 C C . ALA A 1 205 ? 31.000 37.761 51.857 1.00 35.42 184 ALA A C 1
ATOM 1244 O O . ALA A 1 205 ? 31.275 38.746 52.545 1.00 29.53 184 ALA A O 1
ATOM 1246 N N . ASN A 1 206 ? 31.657 36.614 51.943 1.00 38.89 185 ASN A N 1
ATOM 1247 C CA . ASN A 1 206 ? 32.781 36.439 52.838 1.00 40.67 185 ASN A CA 1
ATOM 1248 C C . ASN A 1 206 ? 34.047 36.668 52.026 1.00 39.66 185 ASN A C 1
ATOM 1249 O O . ASN A 1 206 ? 34.286 35.903 51.080 1.00 41.45 185 ASN A O 1
ATOM 1254 N N . PRO A 1 207 ? 34.929 37.629 52.372 1.00 38.31 186 PRO A N 1
ATOM 1255 C CA . PRO A 1 207 ? 35.053 38.545 53.510 1.00 41.12 186 PRO A CA 1
ATOM 1256 C C . PRO A 1 207 ? 34.746 40.009 53.232 1.00 43.26 186 PRO A C 1
ATOM 1257 O O . PRO A 1 207 ? 34.981 40.852 54.103 1.00 41.13 186 PRO A O 1
ATOM 1261 N N . THR A 1 208 ? 34.252 40.317 52.035 1.00 43.27 187 THR A N 1
ATOM 1262 C CA . THR A 1 208 ? 34.161 41.702 51.604 1.00 43.04 187 THR A CA 1
ATOM 1263 C C . THR A 1 208 ? 32.844 42.384 51.966 1.00 38.78 187 THR A C 1
ATOM 1264 O O . THR A 1 208 ? 32.762 43.614 51.889 1.00 33.20 187 THR A O 1
ATOM 1268 N N . ASN A 1 209 ? 31.842 41.634 52.411 1.00 34.98 188 ASN A N 1
ATOM 1269 C CA . ASN A 1 209 ? 30.485 42.140 52.616 1.00 35.12 188 ASN A CA 1
ATOM 1270 C C . ASN A 1 209 ? 29.857 42.699 51.326 1.00 35.26 188 ASN A C 1
ATOM 1271 O O . ASN A 1 209 ? 28.860 43.432 51.376 1.00 32.54 188 ASN A O 1
ATOM 1276 N N . ALA A 1 210 ? 30.393 42.335 50.163 1.00 34.23 189 ALA A N 1
ATOM 1277 C CA . ALA A 1 210 ? 29.701 42.602 48.915 1.00 35.67 189 ALA A CA 1
ATOM 1278 C C . ALA A 1 210 ? 28.309 41.975 48.969 1.00 36.02 189 ALA A C 1
ATOM 1279 O O . ALA A 1 210 ? 28.091 40.974 49.654 1.00 32.08 189 ALA A O 1
ATOM 1281 N N . LEU A 1 211 ? 27.362 42.571 48.235 1.00 31.00 190 LEU A N 1
ATOM 1282 C CA . LEU A 1 211 ? 25.955 42.203 48.332 1.00 32.74 190 LEU A CA 1
ATOM 1283 C C . LEU A 1 211 ? 25.452 41.599 47.029 1.00 32.85 190 LEU A C 1
ATOM 1284 O O . LEU A 1 211 ? 25.958 41.913 45.948 1.00 31.55 190 LEU A O 1
ATOM 1289 N N . ILE A 1 212 ? 24.466 40.708 47.153 1.00 29.60 191 ILE A N 1
ATOM 1290 C CA . ILE A 1 212 ? 23.610 40.293 46.044 1.00 30.96 191 ILE A CA 1
ATOM 1291 C C . ILE A 1 212 ? 22.254 40.952 46.230 1.00 31.61 191 ILE A C 1
ATOM 1292 O O . ILE A 1 212 ? 21.640 40.833 47.295 1.00 32.26 191 ILE A O 1
ATOM 1297 N N . ASP A 1 213 ? 21.787 41.634 45.196 1.00 29.38 192 ASP A N 1
ATOM 1298 C CA . ASP A 1 213 ? 20.453 42.220 45.186 1.00 30.80 192 ASP A CA 1
ATOM 1299 C C . ASP A 1 213 ? 19.451 41.082 45.069 1.00 33.20 192 ASP A C 1
ATOM 1300 O O . ASP A 1 213 ? 19.154 40.613 43.963 1.00 28.52 192 ASP A O 1
ATOM 1305 N N . LEU A 1 214 ? 18.882 40.678 46.215 1.00 31.02 193 LEU A N 1
ATOM 1306 C CA . LEU A 1 214 ? 18.005 39.508 46.250 1.00 34.08 193 LEU A CA 1
ATOM 1307 C C . LEU A 1 214 ? 16.706 39.754 45.484 1.00 35.90 193 LEU A C 1
ATOM 1308 O O . LEU A 1 214 ? 16.238 38.877 44.738 1.00 34.80 193 LEU A O 1
ATOM 1313 N N . ASP A 1 215 ? 16.115 40.943 45.635 1.00 32.81 194 ASP A N 1
ATOM 1314 C CA . ASP A 1 215 ? 14.900 41.239 44.883 1.00 30.74 194 ASP A CA 1
ATOM 1315 C C . ASP A 1 215 ? 15.190 41.277 43.389 1.00 36.00 194 ASP A C 1
ATOM 1316 O O . ASP A 1 215 ? 14.378 40.815 42.578 1.00 37.90 194 ASP A O 1
ATOM 1321 N N . GLY A 1 216 ? 16.329 41.858 43.007 1.00 36.58 195 GLY A N 1
ATOM 1322 C CA . GLY A 1 216 ? 16.733 41.843 41.614 1.00 35.34 195 GLY A CA 1
ATOM 1323 C C . GLY A 1 216 ? 17.023 40.446 41.105 1.00 34.32 195 GLY A C 1
ATOM 1324 O O . GLY A 1 216 ? 16.773 40.148 39.940 1.00 38.79 195 GLY A O 1
ATOM 1325 N N . MET A 1 217 ? 17.566 39.580 41.958 1.00 32.09 196 MET A N 1
ATOM 1326 C CA . MET A 1 217 ? 17.769 38.191 41.566 1.00 31.96 196 MET A CA 1
ATOM 1327 C C . MET A 1 217 ? 16.441 37.483 41.309 1.00 32.53 196 MET A C 1
ATOM 1328 O O . MET A 1 217 ? 16.308 36.746 40.324 1.00 33.53 196 MET A O 1
ATOM 1333 N N . ARG A 1 218 ? 15.444 37.698 42.177 1.00 32.48 197 ARG A N 1
ATOM 1334 C CA . ARG A 1 218 ? 14.136 37.078 41.972 1.00 32.09 197 ARG A CA 1
ATOM 1335 C C . ARG A 1 218 ? 13.516 37.518 40.653 1.00 32.53 197 ARG A C 1
ATOM 1336 O O . ARG A 1 218 ? 12.948 36.697 39.922 1.00 31.34 197 ARG A O 1
ATOM 1344 N N . ARG A 1 219 ? 13.585 38.816 40.341 1.00 31.59 198 ARG A N 1
ATOM 1345 C CA . ARG A 1 219 ? 12.984 39.268 39.090 1.00 35.20 198 ARG A CA 1
ATOM 1346 C C . ARG A 1 219 ? 13.764 38.756 37.884 1.00 34.28 198 ARG A C 1
ATOM 1347 O O . ARG A 1 219 ? 13.169 38.464 36.840 1.00 31.76 198 ARG A O 1
ATOM 1355 N N . GLU A 1 220 ? 15.089 38.641 38.000 1.00 33.79 199 GLU A N 1
ATOM 1356 C CA . GLU A 1 220 ? 15.844 38.070 36.891 1.00 35.11 199 GLU A CA 1
ATOM 1357 C C . GLU A 1 220 ? 15.499 36.594 36.695 1.00 34.87 199 GLU A C 1
ATOM 1358 O O . GLU A 1 220 ? 15.424 36.119 35.552 1.00 35.77 199 GLU A O 1
ATOM 1364 N N . LEU A 1 221 ? 15.233 35.868 37.783 1.00 30.14 200 LEU A N 1
ATOM 1365 C CA . LEU A 1 221 ? 14.803 34.483 37.631 1.00 34.27 200 LEU A CA 1
ATOM 1366 C C . LEU A 1 221 ? 13.383 34.402 37.079 1.00 36.29 200 LEU A C 1
ATOM 1367 O O . LEU A 1 221 ? 13.051 33.432 36.389 1.00 33.13 200 LEU A O 1
ATOM 1372 N N . ASP A 1 222 ? 12.537 35.400 37.363 1.00 34.31 201 ASP A N 1
ATOM 1373 C CA . ASP A 1 222 ? 11.239 35.464 36.698 1.00 33.77 201 ASP A CA 1
ATOM 1374 C C . ASP A 1 222 ? 11.414 35.621 35.192 1.00 32.20 201 ASP A C 1
ATOM 1375 O O . ASP A 1 222 ? 10.771 34.920 34.404 1.00 36.48 201 ASP A O 1
ATOM 1380 N N . ALA A 1 223 ? 12.270 36.556 34.769 1.00 32.95 202 ALA A N 1
ATOM 1381 C CA . ALA A 1 223 ? 12.455 36.781 33.333 1.00 34.65 202 ALA A CA 1
ATOM 1382 C C . ALA A 1 223 ? 13.124 35.576 32.679 1.00 36.64 202 ALA A C 1
ATOM 1383 O O . ALA A 1 223 ? 12.744 35.171 31.576 1.00 39.71 202 ALA A O 1
ATOM 1385 N N . PHE A 1 224 ? 14.094 34.970 33.364 1.00 37.50 203 PHE A N 1
ATOM 1386 C CA . PHE A 1 224 ? 14.702 33.738 32.879 1.00 36.95 203 PHE A CA 1
ATOM 1387 C C . PHE A 1 224 ? 13.652 32.654 32.681 1.00 33.18 203 PHE A C 1
ATOM 1388 O O . PHE A 1 224 ? 13.635 31.977 31.646 1.00 35.98 203 PHE A O 1
ATOM 1396 N N . GLU A 1 225 ? 12.780 32.461 33.681 1.00 32.90 204 GLU A N 1
ATOM 1397 C CA . GLU A 1 225 ? 11.736 31.443 33.587 1.00 35.95 204 GLU A CA 1
ATOM 1398 C C . GLU A 1 225 ? 10.807 31.722 32.420 1.00 35.23 204 GLU A C 1
ATOM 1399 O O . GLU A 1 225 ? 10.367 30.797 31.725 1.00 39.82 204 GLU A O 1
ATOM 1405 N N . ALA A 1 226 ? 10.508 32.996 32.179 1.00 34.52 205 ALA A N 1
ATOM 1406 C CA . ALA A 1 226 ? 9.660 33.342 31.051 1.00 38.02 205 ALA A CA 1
ATOM 1407 C C . ALA A 1 226 ? 10.329 32.989 29.728 1.00 38.04 205 ALA A C 1
ATOM 1408 O O . ALA A 1 226 ? 9.661 32.543 28.792 1.00 40.85 205 ALA A O 1
ATOM 1410 N N . ARG A 1 227 ? 11.653 33.146 29.636 1.00 38.11 206 ARG A N 1
ATOM 1411 C CA . ARG A 1 227 ? 12.316 32.885 28.359 1.00 38.05 206 ARG A CA 1
ATOM 1412 C C . ARG A 1 227 ? 12.526 31.393 28.128 1.00 36.57 206 ARG A C 1
ATOM 1413 O O . ARG A 1 227 ? 12.331 30.904 27.010 1.00 41.85 206 ARG A O 1
ATOM 1421 N N . HIS A 1 228 ? 12.873 30.643 29.174 1.00 36.22 207 HIS A N 1
ATOM 1422 C CA . HIS A 1 228 ? 13.311 29.266 29.007 1.00 34.71 207 HIS A CA 1
ATOM 1423 C C . HIS A 1 228 ? 12.286 28.234 29.439 1.00 34.38 207 HIS A C 1
ATOM 1424 O O . HIS A 1 228 ? 12.438 27.057 29.089 1.00 36.02 207 HIS A O 1
ATOM 1431 N N . GLY A 1 229 ? 11.252 28.635 30.175 1.00 36.11 208 GLY A N 1
ATOM 1432 C CA . GLY A 1 229 ? 10.207 27.721 30.599 1.00 36.12 208 GLY A CA 1
ATOM 1433 C C . GLY A 1 229 ? 10.539 26.865 31.796 1.00 37.23 208 GLY A C 1
ATOM 1434 O O . GLY A 1 229 ? 9.779 25.939 32.110 1.00 42.57 208 GLY A O 1
ATOM 1435 N N . TYR A 1 230 ? 11.636 27.151 32.488 1.00 35.40 209 TYR A N 1
ATOM 1436 C CA . TYR A 1 230 ? 11.978 26.457 33.720 1.00 34.43 209 TYR A CA 1
ATOM 1437 C C . TYR A 1 230 ? 12.660 27.478 34.611 1.00 34.15 209 TYR A C 1
ATOM 1438 O O . TYR A 1 230 ? 13.068 28.541 34.143 1.00 34.63 209 TYR A O 1
ATOM 1447 N N . ARG A 1 231 ? 12.709 27.190 35.912 1.00 37.91 210 ARG A N 1
ATOM 1448 C CA . ARG A 1 231 ? 13.253 28.125 36.899 1.00 35.74 210 ARG A CA 1
ATOM 1449 C C . ARG A 1 231 ? 14.360 27.471 37.712 1.00 32.85 210 ARG A C 1
ATOM 1450 O O . ARG A 1 231 ? 14.095 26.477 38.410 1.00 34.95 210 ARG A O 1
ATOM 1458 N N . PRO A 1 232 ? 15.586 27.994 37.696 1.00 31.21 211 PRO A N 1
ATOM 1459 C CA . PRO A 1 232 ? 16.595 27.513 38.657 1.00 32.77 211 PRO A CA 1
ATOM 1460 C C . PRO A 1 232 ? 16.117 27.734 40.083 1.00 31.09 211 PRO A C 1
ATOM 1461 O O . PRO A 1 232 ? 15.473 28.741 40.400 1.00 30.85 211 PRO A O 1
ATOM 1465 N N . ILE A 1 233 ? 16.431 26.771 40.943 1.00 28.66 212 ILE A N 1
ATOM 1466 C CA . ILE A 1 233 ? 16.202 26.925 42.369 1.00 27.50 212 ILE A CA 1
ATOM 1467 C C . ILE A 1 233 ? 17.214 27.921 42.927 1.00 28.25 212 ILE A C 1
ATOM 1468 O O . ILE A 1 233 ? 18.411 27.833 42.630 1.00 27.34 212 ILE A O 1
ATOM 1473 N N . SER A 1 234 ? 16.740 28.896 43.709 1.00 25.90 213 SER A N 1
ATOM 1474 C CA . SER A 1 234 ? 17.615 29.907 44.300 1.00 29.19 213 SER A CA 1
ATOM 1475 C C . SER A 1 234 ? 17.968 29.521 45.730 1.00 25.93 213 SER A C 1
ATOM 1476 O O . SER A 1 234 ? 17.092 29.140 46.510 1.00 27.75 213 SER A O 1
ATOM 1479 N N . VAL A 1 235 ? 19.244 29.652 46.073 1.00 28.01 214 VAL A N 1
ATOM 1480 C CA . VAL A 1 235 ? 19.779 29.255 47.368 1.00 26.04 214 VAL A CA 1
ATOM 1481 C C . VAL A 1 235 ? 20.662 30.385 47.858 1.00 26.13 214 VAL A C 1
ATOM 1482 O O . VAL A 1 235 ? 21.520 30.873 47.114 1.00 28.94 214 VAL A O 1
ATOM 1486 N N . CYS A 1 236 ? 20.495 30.767 49.118 1.00 26.84 215 CYS A N 1
ATOM 1487 C CA . CYS A 1 236 ? 21.295 31.826 49.712 1.00 25.23 215 CYS A CA 1
ATOM 1488 C C . CYS A 1 236 ? 22.008 31.282 50.936 1.00 28.05 215 CYS A C 1
ATOM 1489 O O . CYS A 1 236 ? 21.360 30.819 51.878 1.00 30.28 215 CYS A O 1
ATOM 1492 N N . ASP A 1 237 ? 23.337 31.316 50.917 1.00 29.06 216 ASP A N 1
ATOM 1493 C CA . ASP A 1 237 ? 24.101 31.080 52.135 1.00 27.59 216 ASP A CA 1
ATOM 1494 C C . ASP A 1 237 ? 23.938 32.311 53.021 1.00 27.67 216 ASP A C 1
ATOM 1495 O O . ASP A 1 237 ? 24.426 33.395 52.695 1.00 28.31 216 ASP A O 1
ATOM 1500 N N . ASN A 1 238 ? 23.200 32.151 54.114 1.00 26.61 217 ASN A N 1
ATOM 1501 C CA . ASN A 1 238 ? 22.741 33.246 54.955 1.00 26.33 217 ASN A CA 1
ATOM 1502 C C . ASN A 1 238 ? 23.479 33.262 56.300 1.00 26.34 217 ASN A C 1
ATOM 1503 O O . ASN A 1 238 ? 22.920 33.660 57.321 1.00 27.58 217 ASN A O 1
ATOM 1508 N N . THR A 1 239 ? 24.740 32.827 56.313 1.00 25.04 218 THR A N 1
ATOM 1509 C CA . THR A 1 239 ? 25.450 32.632 57.575 1.00 27.38 218 THR A CA 1
ATOM 1510 C C . THR A 1 239 ? 25.873 33.949 58.216 1.00 26.27 218 THR A C 1
ATOM 1511 O O . THR A 1 239 ? 25.848 34.074 59.445 1.00 23.07 218 THR A O 1
ATOM 1515 N N . LEU A 1 240 ? 26.296 34.934 57.416 1.00 28.03 219 LEU A N 1
ATOM 1516 C CA . LEU A 1 240 ? 26.905 36.137 58.004 1.00 28.51 219 LEU A CA 1
ATOM 1517 C C . LEU A 1 240 ? 25.880 37.008 58.729 1.00 27.11 219 LEU A C 1
ATOM 1518 O O . LEU A 1 240 ? 26.209 37.637 59.740 1.00 30.62 219 LEU A O 1
ATOM 1523 N N . LEU A 1 241 ? 24.644 37.091 58.215 1.00 28.03 220 LEU A N 1
ATOM 1524 C CA . LEU A 1 241 ? 23.613 37.962 58.787 1.00 29.35 220 LEU A CA 1
ATOM 1525 C C . LEU A 1 241 ? 22.433 37.219 59.387 1.00 27.06 220 LEU A C 1
ATOM 1526 O O . LEU A 1 241 ? 21.749 37.769 60.262 1.00 25.10 220 LEU A O 1
ATOM 1531 N N . GLY A 1 242 ? 22.157 36.004 58.921 1.00 28.91 221 GLY A N 1
ATOM 1532 C CA . GLY A 1 242 ? 20.960 35.300 59.306 1.00 26.97 221 GLY A CA 1
ATOM 1533 C C . GLY A 1 242 ? 21.157 34.550 60.599 1.00 27.61 221 GLY A C 1
ATOM 1534 O O . GLY A 1 242 ? 22.283 34.287 61.024 1.00 26.51 221 GLY A O 1
ATOM 1535 N N . PRO A 1 243 ? 20.055 34.135 61.222 1.00 28.39 222 PRO A N 1
ATOM 1536 C CA . PRO A 1 243 ? 18.721 34.365 60.671 1.00 29.05 222 PRO A CA 1
ATOM 1537 C C . PRO A 1 243 ? 18.088 35.676 61.134 1.00 30.11 222 PRO A C 1
ATOM 1538 O O . PRO A 1 243 ? 16.968 36.004 60.740 1.00 32.43 222 PRO A O 1
ATOM 1542 N N . ILE A 1 244 ? 18.834 36.429 61.942 1.00 27.81 223 ILE A N 1
ATOM 1543 C CA . ILE A 1 244 ? 18.288 37.576 62.657 1.00 27.48 223 ILE A CA 1
ATOM 1544 C C . ILE A 1 244 ? 18.250 38.826 61.775 1.00 31.47 223 ILE A C 1
ATOM 1545 O O . ILE A 1 244 ? 17.290 39.604 61.824 1.00 33.69 223 ILE A O 1
ATOM 1550 N N . PHE A 1 245 ? 19.288 39.061 60.976 1.00 29.29 224 PHE A N 1
ATOM 1551 C CA . PHE A 1 245 ? 19.412 40.307 60.228 1.00 30.16 224 PHE A CA 1
ATOM 1552 C C . PHE A 1 245 ? 19.069 40.176 58.742 1.00 31.65 224 PHE A C 1
ATOM 1553 O O . PHE A 1 245 ? 19.134 41.176 58.010 1.00 31.71 224 PHE A O 1
ATOM 1561 N N . GLN A 1 246 ? 18.723 38.979 58.269 1.00 29.15 225 GLN A N 1
ATOM 1562 C CA . GLN A 1 246 ? 18.376 38.789 56.868 1.00 29.91 225 GLN A CA 1
ATOM 1563 C C . GLN A 1 246 ? 17.561 37.514 56.758 1.00 30.87 225 GLN A C 1
ATOM 1564 O O . GLN A 1 246 ? 17.962 36.478 57.297 1.00 29.52 225 GLN A O 1
ATOM 1570 N N . LYS A 1 247 ? 16.432 37.596 56.055 1.00 29.48 226 LYS A N 1
ATOM 1571 C CA . LYS A 1 247 ? 15.508 36.477 55.863 1.00 29.62 226 LYS A CA 1
ATOM 1572 C C . LYS A 1 247 ? 15.265 36.331 54.366 1.00 27.34 226 LYS A C 1
ATOM 1573 O O . LYS A 1 247 ? 14.355 36.956 53.811 1.00 30.20 226 LYS A O 1
ATOM 1579 N N . PRO A 1 248 ? 16.081 35.533 53.675 1.00 28.60 227 PRO A N 1
ATOM 1580 C CA . PRO A 1 248 ? 15.911 35.384 52.217 1.00 28.24 227 PRO A CA 1
ATOM 1581 C C . PRO A 1 248 ? 14.511 34.976 51.794 1.00 31.10 227 PRO A C 1
ATOM 1582 O O . PRO A 1 248 ? 14.090 35.326 50.685 1.00 25.44 227 PRO A O 1
ATOM 1586 N N . SER A 1 249 ? 13.766 34.265 52.648 1.00 32.84 228 SER A N 1
ATOM 1587 C CA . SER A 1 249 ? 12.411 33.860 52.295 1.00 29.16 228 SER A CA 1
ATOM 1588 C C . SER A 1 249 ? 11.475 35.049 52.129 1.00 33.51 228 SER A C 1
ATOM 1589 O O . SER A 1 249 ? 10.440 34.927 51.450 1.00 28.78 228 SER A O 1
ATOM 1592 N N . GLU A 1 250 ? 11.784 36.182 52.766 1.00 30.81 229 GLU A N 1
ATOM 1593 C CA . GLU A 1 250 ? 10.977 37.373 52.545 1.00 32.05 229 GLU A CA 1
ATOM 1594 C C . GLU A 1 250 ? 11.222 38.006 51.175 1.00 32.53 229 GLU A C 1
ATOM 1595 O O . GLU A 1 250 ? 10.507 38.940 50.806 1.00 35.34 229 GLU A O 1
ATOM 1601 N N . HIS A 1 251 ? 12.227 37.539 50.429 1.00 33.08 230 HIS A N 1
ATOM 1602 C CA . HIS A 1 251 ? 12.582 38.091 49.124 1.00 30.94 230 HIS A CA 1
ATOM 1603 C C . HIS A 1 251 ? 12.503 37.050 48.011 1.00 31.64 230 HIS A C 1
ATOM 1604 O O . HIS A 1 251 ? 13.183 37.192 46.992 1.00 33.51 230 HIS A O 1
ATOM 1611 N N . GLY A 1 252 ? 11.712 35.990 48.198 1.00 30.62 231 GLY A N 1
ATOM 1612 C CA . GLY A 1 252 ? 11.505 34.987 47.165 1.00 35.33 231 GLY A CA 1
ATOM 1613 C C . GLY A 1 252 ? 12.624 33.982 46.974 1.00 32.82 231 GLY A C 1
ATOM 1614 O O . GLY A 1 252 ? 12.585 33.211 46.009 1.00 34.47 231 GLY A O 1
ATOM 1615 N N . VAL A 1 253 ? 13.613 33.944 47.861 1.00 27.72 232 VAL A N 1
ATOM 1616 C CA . VAL A 1 253 ? 14.641 32.916 47.762 1.00 28.47 232 VAL A CA 1
ATOM 1617 C C . VAL A 1 253 ? 14.051 31.573 48.179 1.00 29.77 232 VAL A C 1
ATOM 1618 O O . VAL A 1 253 ? 13.338 31.470 49.186 1.00 28.45 232 VAL A O 1
ATOM 1622 N N . ASP A 1 254 ? 14.338 30.530 47.395 1.00 29.95 233 ASP A N 1
ATOM 1623 C CA . ASP A 1 254 ? 13.682 29.244 47.615 1.00 28.89 233 ASP A CA 1
ATOM 1624 C C . ASP A 1 254 ? 14.186 28.572 48.884 1.00 29.50 233 ASP A C 1
ATOM 1625 O O . ASP A 1 254 ? 13.399 27.961 49.618 1.00 26.93 233 ASP A O 1
ATOM 1630 N N . MET A 1 255 ? 15.498 28.648 49.136 1.00 26.50 234 MET A N 1
ATOM 1631 C CA . MET A 1 255 ? 16.125 28.006 50.282 1.00 29.39 234 MET A CA 1
ATOM 1632 C C . MET A 1 255 ? 17.264 28.868 50.826 1.00 28.52 234 MET A C 1
ATOM 1633 O O . MET A 1 255 ? 17.979 29.532 50.069 1.00 27.63 234 MET A O 1
ATOM 1638 N N . SER A 1 256 ? 17.438 28.821 52.145 1.00 24.09 235 SER A N 1
ATOM 1639 C CA . SER A 1 256 ? 18.609 29.340 52.840 1.00 23.89 235 SER A CA 1
ATOM 1640 C C . SER A 1 256 ? 19.378 28.175 53.432 1.00 28.89 235 SER A C 1
ATOM 1641 O O . SER A 1 256 ? 18.794 27.142 53.793 1.00 27.63 235 SER A O 1
ATOM 1644 N N . VAL A 1 257 ? 20.700 28.327 53.467 1.00 24.71 236 VAL A N 1
ATOM 1645 C CA . VAL A 1 257 ? 21.587 27.370 54.101 1.00 22.16 236 VAL A CA 1
ATOM 1646 C C . VAL A 1 257 ? 22.443 28.123 55.103 1.00 25.85 236 VAL A C 1
ATOM 1647 O O . VAL A 1 257 ? 22.840 29.273 54.858 1.00 24.33 236 VAL A O 1
ATOM 1651 N N . TYR A 1 258 ? 22.743 27.462 56.225 1.00 24.85 237 TYR A N 1
ATOM 1652 C CA . TYR A 1 258 ? 23.466 28.056 57.337 1.00 25.22 237 TYR A CA 1
ATOM 1653 C C . TYR A 1 258 ? 24.598 27.148 57.774 1.00 27.42 237 TYR A C 1
ATOM 1654 O O . TYR A 1 258 ? 24.476 25.918 57.749 1.00 27.36 237 TYR A O 1
ATOM 1663 N N . SER A 1 259 ? 25.704 27.767 58.166 1.00 27.23 238 SER A N 1
ATOM 1664 C CA . SER A 1 259 ? 26.665 27.097 59.028 1.00 28.10 238 SER A CA 1
ATOM 1665 C C . SER A 1 259 ? 26.272 27.462 60.459 1.00 26.40 238 SER A C 1
ATOM 1666 O O . SER A 1 259 ? 26.610 28.535 60.968 1.00 27.77 238 SER A O 1
ATOM 1669 N N . LEU A 1 260 ? 25.496 26.587 61.101 1.00 25.76 239 LEU A N 1
ATOM 1670 C CA . LEU A 1 260 ? 25.089 26.833 62.482 1.00 26.10 239 LEU A CA 1
ATOM 1671 C C . LEU A 1 260 ? 26.287 26.851 63.415 1.00 26.07 239 LEU A C 1
ATOM 1672 O O . LEU A 1 260 ? 26.174 27.322 64.551 1.00 26.19 239 LEU A O 1
ATOM 1677 N N . THR A 1 261 ? 27.422 26.346 62.952 1.00 26.50 240 THR A N 1
ATOM 1678 C CA . THR A 1 261 ? 28.699 26.453 63.630 1.00 25.77 240 THR A CA 1
ATOM 1679 C C . THR A 1 261 ? 29.067 27.905 63.990 1.00 29.19 240 THR A C 1
ATOM 1680 O O . THR A 1 261 ? 29.800 28.140 64.968 1.00 31.03 240 THR A O 1
ATOM 1708 N N . TYR A 1 263 ? 27.214 31.928 63.975 1.00 26.27 242 TYR A N 1
ATOM 1709 C CA . TYR A 1 263 ? 26.377 32.740 64.884 1.00 25.56 242 TYR A CA 1
ATOM 1710 C C . TYR A 1 263 ? 25.288 31.993 65.666 1.00 23.79 242 TYR A C 1
ATOM 1711 O O . TYR A 1 263 ? 25.001 32.334 66.806 1.00 27.78 242 TYR A O 1
ATOM 1720 N N . VAL A 1 264 ? 24.623 31.017 65.063 1.00 22.83 243 VAL A N 1
ATOM 1721 C CA . VAL A 1 264 ? 23.496 30.394 65.755 1.00 24.09 243 VAL A CA 1
ATOM 1722 C C . VAL A 1 264 ? 23.982 29.591 66.959 1.00 25.65 243 VAL A C 1
ATOM 1723 O O . VAL A 1 264 ? 23.457 29.726 68.071 1.00 25.09 243 VAL A O 1
ATOM 1727 N N . GLY A 1 265 ? 24.990 28.749 66.762 1.00 22.99 244 GLY A N 1
ATOM 1728 C CA . GLY A 1 265 ? 25.663 28.128 67.893 1.00 24.56 244 GLY A CA 1
ATOM 1729 C C . GLY A 1 265 ? 26.347 29.178 68.739 1.00 25.65 244 GLY A C 1
ATOM 1730 O O . GLY A 1 265 ? 26.088 29.291 69.943 1.00 26.48 244 GLY A O 1
ATOM 1731 N N . GLY A 1 266 ? 27.224 29.959 68.097 1.00 24.66 245 GLY A N 1
ATOM 1732 C CA . GLY A 1 266 ? 27.772 31.189 68.629 1.00 22.33 245 GLY A CA 1
ATOM 1733 C C . GLY A 1 266 ? 28.877 31.048 69.649 1.00 26.27 245 GLY A C 1
ATOM 1734 O O . GLY A 1 266 ? 29.457 32.066 70.046 1.00 28.71 245 GLY A O 1
ATOM 1735 N N . HIS A 1 267 ? 29.210 29.831 70.077 1.00 26.62 246 HIS A N 1
ATOM 1736 C CA . HIS A 1 267 ? 30.177 29.611 71.145 1.00 24.07 246 HIS A CA 1
ATOM 1737 C C . HIS A 1 267 ? 31.417 28.836 70.696 1.00 27.74 246 HIS A C 1
ATOM 1738 O O . HIS A 1 267 ? 32.155 28.329 71.553 1.00 29.47 246 HIS A O 1
ATOM 1745 N N . SER A 1 268 ? 31.670 28.732 69.382 1.00 27.36 247 SER A N 1
ATOM 1746 C CA . SER A 1 268 ? 32.823 27.988 68.852 1.00 28.10 247 SER A CA 1
ATOM 1747 C C . SER A 1 268 ? 32.971 26.608 69.504 1.00 27.85 247 SER A C 1
ATOM 1748 O O . SER A 1 268 ? 34.060 26.207 69.913 1.00 26.30 247 SER A O 1
ATOM 1751 N N . ASP A 1 269 ? 31.871 25.876 69.645 1.00 25.66 248 ASP A N 1
ATOM 1752 C CA . ASP A 1 269 ? 31.979 24.600 70.334 1.00 31.04 248 ASP A CA 1
ATOM 1753 C C . ASP A 1 269 ? 31.085 23.502 69.784 1.00 33.30 248 ASP A C 1
ATOM 1754 O O . ASP A 1 269 ? 31.004 22.435 70.403 1.00 38.10 248 ASP A O 1
ATOM 1759 N N . LEU A 1 270 ? 30.412 23.721 68.672 1.00 27.71 249 LEU A N 1
ATOM 1760 C CA . LEU A 1 270 ? 29.582 22.708 68.050 1.00 28.01 249 LEU A CA 1
ATOM 1761 C C . LEU A 1 270 ? 29.668 22.951 66.558 1.00 29.59 249 LEU A C 1
ATOM 1762 O O . LEU A 1 270 ? 29.921 24.075 66.112 1.00 27.39 249 LEU A O 1
ATOM 1767 N N . VAL A 1 271 ? 29.457 21.894 65.792 1.00 28.89 250 VAL A N 1
ATOM 1768 C CA . VAL A 1 271 ? 29.443 21.972 64.340 1.00 28.89 250 VAL A CA 1
ATOM 1769 C C . VAL A 1 271 ? 28.062 21.519 63.884 1.00 27.89 250 VAL A C 1
ATOM 1770 O O . VAL A 1 271 ? 27.529 20.531 64.402 1.00 25.19 250 VAL A O 1
ATOM 1774 N N . GLY A 1 272 ? 27.457 22.273 62.967 1.00 28.93 251 GLY A N 1
ATOM 1775 C CA . GLY A 1 272 ? 26.119 21.941 62.496 1.00 24.43 251 GLY A CA 1
ATOM 1776 C C . GLY A 1 272 ? 25.741 22.773 61.293 1.00 28.12 251 GLY A C 1
ATOM 1777 O O . GLY A 1 272 ? 26.266 23.875 61.080 1.00 27.21 251 GLY A O 1
ATOM 1778 N N . GLY A 1 273 ? 24.826 22.225 60.493 1.00 23.05 252 GLY A N 1
ATOM 1779 C CA . GLY A 1 273 ? 24.326 22.917 59.330 1.00 24.39 252 GLY A CA 1
ATOM 1780 C C . GLY A 1 273 ? 22.815 22.986 59.338 1.00 22.52 252 GLY A C 1
ATOM 1781 O O . GLY A 1 273 ? 22.134 22.182 59.966 1.00 24.07 252 GLY A O 1
ATOM 1782 N N . GLY A 1 274 ? 22.295 23.965 58.619 1.00 22.45 253 GLY A N 1
ATOM 1783 C CA . GLY A 1 274 ? 20.863 24.074 58.484 1.00 25.87 253 GLY A CA 1
ATOM 1784 C C . GLY A 1 274 ? 20.458 24.473 57.076 1.00 26.42 253 GLY A C 1
ATOM 1785 O O . GLY A 1 274 ? 21.158 25.245 56.423 1.00 26.54 253 GLY A O 1
ATOM 1786 N N . VAL A 1 275 ? 19.352 23.928 56.587 1.00 21.94 254 VAL A N 1
ATOM 1787 C CA . VAL A 1 275 ? 18.744 24.343 55.329 1.00 24.95 254 VAL A CA 1
ATOM 1788 C C . VAL A 1 275 ? 17.297 24.665 55.647 1.00 24.42 254 VAL A C 1
ATOM 1789 O O . VAL A 1 275 ? 16.607 23.849 56.265 1.00 25.03 254 VAL A O 1
ATOM 1793 N N . THR A 1 276 ? 16.858 25.865 55.279 1.00 24.80 255 THR A N 1
ATOM 1794 C CA . THR A 1 276 ? 15.488 26.309 55.478 1.00 29.14 255 THR A CA 1
ATOM 1795 C C . THR A 1 276 ? 14.872 26.708 54.142 1.00 26.29 255 THR A C 1
ATOM 1796 O O . THR A 1 276 ? 15.576 27.052 53.191 1.00 29.12 255 THR A O 1
ATOM 1800 N N . GLY A 1 277 ? 13.561 26.669 54.072 1.00 26.35 256 GLY A N 1
ATOM 1801 C CA . GLY A 1 277 ? 12.886 27.141 52.874 1.00 28.29 256 GLY A CA 1
ATOM 1802 C C . GLY A 1 277 ? 11.559 26.427 52.672 1.00 29.35 256 GLY A C 1
ATOM 1803 O O . GLY A 1 277 ? 10.925 25.989 53.626 1.00 26.17 256 GLY A O 1
ATOM 1804 N N . ARG A 1 278 ? 11.167 26.357 51.405 1.00 32.22 257 ARG A N 1
ATOM 1805 C CA . ARG A 1 278 ? 9.896 25.780 50.998 1.00 34.96 257 ARG A CA 1
ATOM 1806 C C . ARG A 1 278 ? 9.821 24.296 51.351 1.00 33.07 257 ARG A C 1
ATOM 1807 O O . ARG A 1 278 ? 10.792 23.554 51.189 1.00 33.06 257 ARG A O 1
ATOM 1815 N N . ARG A 1 279 ? 8.642 23.853 51.793 1.00 35.70 258 ARG A N 1
ATOM 1816 C CA . ARG A 1 279 ? 8.517 22.496 52.311 1.00 34.76 258 ARG A CA 1
ATOM 1817 C C . ARG A 1 279 ? 8.909 21.441 51.284 1.00 36.84 258 ARG A C 1
ATOM 1818 O O . ARG A 1 279 ? 9.576 20.459 51.636 1.00 33.24 258 ARG A O 1
ATOM 1826 N N . ASP A 1 280 ? 8.478 21.584 50.021 1.00 33.77 259 ASP A N 1
ATOM 1827 C CA . ASP A 1 280 ? 8.781 20.530 49.048 1.00 33.08 259 ASP A CA 1
ATOM 1828 C C . ASP A 1 280 ? 10.283 20.448 48.773 1.00 35.51 259 ASP A C 1
ATOM 1829 O O . ASP A 1 280 ? 10.837 19.348 48.665 1.00 35.77 259 ASP A O 1
ATOM 1834 N N . LEU A 1 281 ? 10.974 21.591 48.753 1.00 32.70 260 LEU A N 1
ATOM 1835 C CA . LEU A 1 281 ? 12.414 21.566 48.517 1.00 33.89 260 LEU A CA 1
ATOM 1836 C C . LEU A 1 281 ? 13.175 21.002 49.721 1.00 34.11 260 LEU A C 1
ATOM 1837 O O . LEU A 1 281 ? 14.044 20.130 49.567 1.00 31.28 260 LEU A O 1
ATOM 1842 N N . VAL A 1 282 ? 12.840 21.464 50.932 1.00 31.27 261 VAL A N 1
ATOM 1843 C CA . VAL A 1 282 ? 13.474 20.936 52.135 1.00 31.07 261 VAL A CA 1
ATOM 1844 C C . VAL A 1 282 ? 13.250 19.425 52.242 1.00 32.23 261 VAL A C 1
ATOM 1845 O O . VAL A 1 282 ? 14.154 18.676 52.643 1.00 29.13 261 VAL A O 1
ATOM 1849 N N . ALA A 1 283 ? 12.066 18.945 51.828 1.00 31.41 262 ALA A N 1
ATOM 1850 C CA . ALA A 1 283 ? 11.804 17.507 51.867 1.00 32.59 262 ALA A CA 1
ATOM 1851 C C . ALA A 1 283 ? 12.784 16.748 50.982 1.00 32.38 262 ALA A C 1
ATOM 1852 O O . ALA A 1 283 ? 13.250 15.658 51.352 1.00 30.06 262 ALA A O 1
ATOM 1854 N N . LYS A 1 284 ? 13.105 17.301 49.803 1.00 31.67 263 LYS A N 1
ATOM 1855 C CA . LYS A 1 284 ? 14.092 16.652 48.942 1.00 31.19 263 LYS A CA 1
ATOM 1856 C C . LYS A 1 284 ? 15.483 16.722 49.561 1.00 29.50 263 LYS A C 1
ATOM 1857 O O . LYS A 1 284 ? 16.269 15.781 49.431 1.00 29.73 263 LYS A O 1
ATOM 1859 N N . VAL A 1 285 ? 15.815 17.836 50.218 1.00 30.99 264 VAL A N 1
ATOM 1860 C CA . VAL A 1 285 ? 17.097 17.930 50.911 1.00 29.29 264 VAL A CA 1
ATOM 1861 C C . VAL A 1 285 ? 17.146 16.945 52.071 1.00 27.96 264 VAL A C 1
ATOM 1862 O O . VAL A 1 285 ? 18.162 16.277 52.293 1.00 27.66 264 VAL A O 1
ATOM 1866 N N . ARG A 1 286 ? 16.032 16.812 52.801 1.00 30.08 265 ARG A N 1
ATOM 1867 C CA . ARG A 1 286 ? 15.979 15.913 53.949 1.00 32.63 265 ARG A CA 1
ATOM 1868 C C . ARG A 1 286 ? 16.205 14.467 53.520 1.00 32.73 265 ARG A C 1
ATOM 1869 O O . ARG A 1 286 ? 16.922 13.714 54.192 1.00 30.07 265 ARG A O 1
ATOM 1877 N N . ALA A 1 287 ? 15.602 14.066 52.397 1.00 28.80 266 ALA A N 1
ATOM 1878 C CA . ALA A 1 287 ? 15.794 12.707 51.888 1.00 32.72 266 ALA A CA 1
ATOM 1879 C C . ALA A 1 287 ? 17.258 12.439 51.579 1.00 29.39 266 ALA A C 1
ATOM 1880 O O . ALA A 1 287 ? 17.768 11.343 51.846 1.00 27.16 266 ALA A O 1
ATOM 1882 N N . VAL A 1 288 ? 17.942 13.426 50.994 1.00 27.82 267 VAL A N 1
ATOM 1883 C CA . VAL A 1 288 ? 19.370 13.292 50.731 1.00 30.34 267 VAL A CA 1
ATOM 1884 C C . VAL A 1 288 ? 20.150 13.186 52.032 1.00 31.31 267 VAL A C 1
ATOM 1885 O O . VAL A 1 288 ? 21.036 12.333 52.164 1.00 31.05 267 VAL A O 1
ATOM 1889 N N . ARG A 1 289 ? 19.820 14.037 53.015 1.00 33.24 268 ARG A N 1
ATOM 1890 C CA . ARG A 1 289 ? 20.466 13.982 54.324 1.00 31.35 268 ARG A CA 1
ATOM 1891 C C . ARG A 1 289 ? 20.399 12.583 54.903 1.00 32.22 268 ARG A C 1
ATOM 1892 O O . ARG A 1 289 ? 21.382 12.073 55.451 1.00 35.42 268 ARG A O 1
ATOM 1900 N N . SER A 1 290 ? 19.241 11.943 54.793 1.00 30.03 269 SER A N 1
ATOM 1901 C CA . SER A 1 290 ? 19.116 10.597 55.315 1.00 31.81 269 SER A CA 1
ATOM 1902 C C . SER A 1 290 ? 19.912 9.604 54.479 1.00 33.61 269 SER A C 1
ATOM 1903 O O . SER A 1 290 ? 20.584 8.721 55.032 1.00 36.80 269 SER A O 1
ATOM 1906 N N . ALA A 1 291 ? 19.877 9.741 53.150 1.00 28.08 270 ALA A N 1
ATOM 1907 C CA . ALA A 1 291 ? 20.544 8.752 52.307 1.00 29.81 270 ALA A CA 1
ATOM 1908 C C . ALA A 1 291 ? 22.055 8.809 52.458 1.00 32.01 270 ALA A C 1
ATOM 1909 O O . ALA A 1 291 ? 22.718 7.762 52.431 1.00 30.55 270 ALA A O 1
ATOM 1911 N N . PHE A 1 292 ? 22.604 10.007 52.665 1.00 27.04 271 PHE A N 1
ATOM 1912 C CA . PHE A 1 292 ? 24.037 10.218 52.808 1.00 29.73 271 PHE A CA 1
ATOM 1913 C C . PHE A 1 292 ? 24.479 10.307 54.269 1.00 28.01 271 PHE A C 1
ATOM 1914 O O . PHE A 1 292 ? 25.641 10.620 54.534 1.00 29.89 271 PHE A O 1
ATOM 1922 N N . GLY A 1 293 ? 23.569 10.072 55.212 1.00 28.10 272 GLY A N 1
ATOM 1923 C CA . GLY A 1 293 ? 23.890 9.960 56.616 1.00 29.24 272 GLY A CA 1
ATOM 1924 C C . GLY A 1 293 ? 24.470 11.208 57.255 1.00 31.40 272 GLY A C 1
ATOM 1925 O O . GLY A 1 293 ? 25.469 11.118 57.983 1.00 25.27 272 GLY A O 1
ATOM 1926 N N . SER A 1 294 ? 23.887 12.379 56.986 1.00 26.06 273 SER A N 1
ATOM 1927 C CA . SER A 1 294 ? 24.448 13.616 57.505 1.00 27.87 273 SER A CA 1
ATOM 1928 C C . SER A 1 294 ? 23.562 14.302 58.549 1.00 29.35 273 SER A C 1
ATOM 1929 O O . SER A 1 294 ? 23.613 15.522 58.680 1.00 28.10 273 SER A O 1
ATOM 1932 N N . GLN A 1 295 ? 22.744 13.547 59.291 1.00 29.48 274 GLN A N 1
ATOM 1933 C CA . GLN A 1 295 ? 21.962 14.142 60.376 1.00 32.27 274 GLN A CA 1
ATOM 1934 C C . GLN A 1 295 ? 22.877 14.720 61.459 1.00 29.67 274 GLN A C 1
ATOM 1935 O O . GLN A 1 295 ? 23.968 14.219 61.716 1.00 25.84 274 GLN A O 1
ATOM 1941 N N . LEU A 1 296 ? 22.421 15.797 62.084 1.00 28.69 275 LEU A N 1
ATOM 1942 C CA . LEU A 1 296 ? 23.084 16.310 63.277 1.00 29.46 275 LEU A CA 1
ATOM 1943 C C . LEU A 1 296 ? 22.867 15.345 64.445 1.00 30.28 275 LEU A C 1
ATOM 1944 O O . LEU A 1 296 ? 21.860 14.639 64.506 1.00 34.99 275 LEU A O 1
ATOM 1949 N N . ASP A 1 297 ? 23.861 15.253 65.337 1.00 26.86 276 ASP A N 1
ATOM 1950 C CA . ASP A 1 297 ? 23.764 14.340 66.466 1.00 30.45 276 ASP A CA 1
ATOM 1951 C C . ASP A 1 297 ? 22.937 14.946 67.604 1.00 33.97 276 ASP A C 1
ATOM 1952 O O . ASP A 1 297 ? 22.823 16.170 67.723 1.00 35.10 276 ASP A O 1
ATOM 1957 N N . PRO A 1 298 ? 22.369 14.100 68.475 1.00 34.79 277 PRO A N 1
ATOM 1958 C CA . PRO A 1 298 ? 21.488 14.625 69.533 1.00 30.10 277 PRO A CA 1
ATOM 1959 C C . PRO A 1 298 ? 22.159 15.592 70.481 1.00 30.10 277 PRO A C 1
ATOM 1960 O O . PRO A 1 298 ? 21.546 16.608 70.839 1.00 29.85 277 PRO A O 1
ATOM 1964 N N . HIS A 1 299 ? 23.393 15.304 70.913 1.00 29.72 278 HIS A N 1
ATOM 1965 C CA . HIS A 1 299 ? 24.062 16.186 71.862 1.00 29.87 278 HIS A CA 1
ATOM 1966 C C . HIS A 1 299 ? 24.309 17.568 71.270 1.00 28.45 278 HIS A C 1
ATOM 1967 O O . HIS A 1 299 ? 24.055 18.580 71.931 1.00 31.35 278 HIS A O 1
ATOM 1974 N N . SER A 1 300 ? 24.782 17.640 70.023 1.00 29.19 279 SER A N 1
ATOM 1975 C CA . SER A 1 300 ? 24.959 18.946 69.392 1.00 28.17 279 SER A CA 1
ATOM 1976 C C . SER A 1 300 ? 23.626 19.667 69.228 1.00 29.58 279 SER A C 1
ATOM 1977 O O . SER A 1 300 ? 23.575 20.899 69.313 1.00 29.97 279 SER A O 1
ATOM 1980 N N . SER A 1 301 ? 22.540 18.918 68.991 1.00 26.28 280 SER A N 1
ATOM 1981 C CA . SER A 1 301 ? 21.210 19.520 68.918 1.00 28.57 280 SER A CA 1
ATOM 1982 C C . SER A 1 301 ? 20.816 20.165 70.243 1.00 27.15 280 SER A C 1
ATOM 1983 O O . SER A 1 301 ? 20.257 21.271 70.270 1.00 25.96 280 SER A O 1
ATOM 1986 N N . TRP A 1 302 ? 21.093 19.482 71.352 1.00 24.82 281 TRP A N 1
ATOM 1987 C CA . TRP A 1 302 ? 20.820 20.056 72.664 1.00 28.09 281 TRP A CA 1
ATOM 1988 C C . TRP A 1 302 ? 21.643 21.321 72.898 1.00 30.01 281 TRP A C 1
ATOM 1989 O O . TRP A 1 302 ? 21.150 22.287 73.498 1.00 29.57 281 TRP A O 1
ATOM 2000 N N . MET A 1 303 ? 22.904 21.333 72.442 1.00 29.16 282 MET A N 1
ATOM 2001 C CA . MET A 1 303 ? 23.703 22.558 72.535 1.00 28.77 282 MET A CA 1
ATOM 2002 C C . MET A 1 303 ? 23.100 23.664 71.683 1.00 26.73 282 MET A C 1
ATOM 2003 O O . MET A 1 303 ? 23.137 24.838 72.066 1.00 24.69 282 MET A O 1
ATOM 2008 N N . LEU A 1 304 ? 22.551 23.301 70.519 1.00 26.75 283 LEU A N 1
ATOM 2009 C CA . LEU A 1 304 ? 21.940 24.277 69.618 1.00 27.54 283 LEU A CA 1
ATOM 2010 C C . LEU A 1 304 ? 20.707 24.912 70.241 1.00 25.00 283 LEU A C 1
ATOM 2011 O O . LEU A 1 304 ? 20.521 26.134 70.169 1.00 23.79 283 LEU A O 1
ATOM 2016 N N . ILE A 1 305 ? 19.834 24.081 70.823 1.00 23.98 284 ILE A N 1
ATOM 2017 C CA . ILE A 1 305 ? 18.661 24.576 71.541 1.00 25.83 284 ILE A CA 1
ATOM 2018 C C . ILE A 1 305 ? 19.077 25.557 72.630 1.00 25.55 284 ILE A C 1
ATOM 2019 O O . ILE A 1 305 ? 18.481 26.632 72.781 1.00 22.58 284 ILE A O 1
ATOM 2024 N N . ARG A 1 306 ? 20.120 25.204 73.395 1.00 21.71 285 ARG A N 1
ATOM 2025 C CA . ARG A 1 306 ? 20.636 26.109 74.414 1.00 28.62 285 ARG A CA 1
ATOM 2026 C C . ARG A 1 306 ? 21.147 27.396 73.778 1.00 25.39 285 ARG A C 1
ATOM 2027 O O . ARG A 1 306 ? 20.829 28.499 74.238 1.00 23.59 285 ARG A O 1
ATOM 2035 N N . SER A 1 307 ? 21.916 27.269 72.694 1.00 24.12 286 SER A N 1
ATOM 2036 C CA . SER A 1 307 ? 22.452 28.445 72.018 1.00 24.76 286 SER A CA 1
ATOM 2037 C C . SER A 1 307 ? 21.345 29.371 71.551 1.00 24.62 286 SER A C 1
ATOM 2038 O O . SER A 1 307 ? 21.414 30.587 71.765 1.00 22.70 286 SER A O 1
ATOM 2041 N N . MET A 1 308 ? 20.290 28.806 70.948 1.00 21.84 287 MET A N 1
ATOM 2042 C CA . MET A 1 308 ? 19.257 29.638 70.345 1.00 25.61 287 MET A CA 1
ATOM 2043 C C . MET A 1 308 ? 18.505 30.441 71.385 1.00 28.31 287 MET A C 1
ATOM 2044 O O . MET A 1 308 ? 17.906 31.474 71.040 1.00 28.31 287 MET A O 1
ATOM 2049 N N . GLU A 1 309 ? 18.596 30.048 72.660 1.00 24.54 288 GLU A N 1
ATOM 2050 C CA . GLU A 1 309 ? 17.981 30.867 73.693 1.00 27.09 288 GLU A CA 1
ATOM 2051 C C . GLU A 1 309 ? 18.640 32.239 73.825 1.00 26.63 288 GLU A C 1
ATOM 2052 O O . GLU A 1 309 ? 18.029 33.143 74.400 1.00 23.86 288 GLU A O 1
ATOM 2058 N N . THR A 1 310 ? 19.874 32.411 73.337 1.00 25.11 289 THR A N 1
ATOM 2059 C CA . THR A 1 310 ? 20.552 33.706 73.375 1.00 23.15 289 THR A CA 1
ATOM 2060 C C . THR A 1 310 ? 20.968 34.209 71.994 1.00 23.58 289 THR A C 1
ATOM 2061 O O . THR A 1 310 ? 21.753 35.164 71.912 1.00 23.62 289 THR A O 1
ATOM 2065 N N . VAL A 1 311 ? 20.459 33.617 70.908 1.00 24.63 290 VAL A N 1
ATOM 2066 C CA . VAL A 1 311 ? 20.953 33.993 69.581 1.00 24.48 290 VAL A CA 1
ATOM 2067 C C . VAL A 1 311 ? 20.567 35.430 69.233 1.00 25.11 290 VAL A C 1
ATOM 2068 O O . VAL A 1 311 ? 21.370 36.172 68.651 1.00 27.79 290 VAL A O 1
ATOM 2072 N N . VAL A 1 312 ? 19.342 35.848 69.553 1.00 24.14 291 VAL A N 1
ATOM 2073 C CA . VAL A 1 312 ? 18.964 37.245 69.324 1.00 27.44 291 VAL A CA 1
ATOM 2074 C C . VAL A 1 312 ? 19.867 38.177 70.130 1.00 29.85 291 VAL A C 1
ATOM 2075 O O . VAL A 1 312 ? 20.472 39.112 69.592 1.00 30.20 291 VAL A O 1
ATOM 2079 N N . LEU A 1 313 ? 20.011 37.902 71.427 1.00 27.55 292 LEU A N 1
ATOM 2080 C CA . LEU A 1 313 ? 20.830 38.761 72.276 1.00 27.29 292 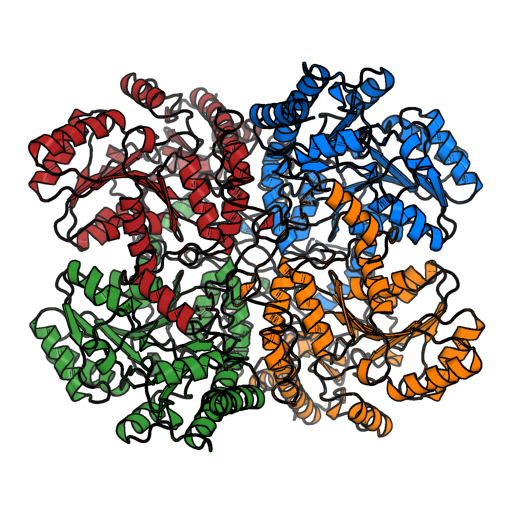LEU A CA 1
ATOM 2081 C C . LEU A 1 313 ? 22.262 38.845 71.761 1.00 28.66 292 LEU A C 1
ATOM 2082 O O . LEU A 1 313 ? 22.836 39.935 71.674 1.00 28.88 292 LEU A O 1
ATOM 2087 N N . ARG A 1 314 ? 22.856 37.697 71.417 1.00 27.26 293 ARG A N 1
ATOM 2088 C CA . ARG A 1 314 ? 24.271 37.659 71.046 1.00 27.09 293 ARG A CA 1
ATOM 2089 C C . ARG A 1 314 ? 24.518 38.347 69.702 1.00 27.90 293 ARG A C 1
ATOM 2090 O O . ARG A 1 314 ? 25.469 39.128 69.550 1.00 26.21 293 ARG A O 1
ATOM 2098 N N . MET A 1 315 ? 23.682 38.058 68.706 1.00 26.62 294 MET A N 1
ATOM 2099 C CA . MET A 1 315 ? 23.906 38.643 67.389 1.00 28.95 294 MET A CA 1
ATOM 2100 C C . MET A 1 315 ? 23.703 40.158 67.423 1.00 29.08 294 MET A C 1
ATOM 2101 O O . MET A 1 315 ? 24.444 40.899 66.765 1.00 25.97 294 MET A O 1
ATOM 2106 N N . LYS A 1 316 ? 22.725 40.643 68.198 1.00 27.89 295 LYS A N 1
ATOM 2107 C CA . LYS A 1 316 ? 22.538 42.090 68.298 1.00 32.07 295 LYS A CA 1
ATOM 2108 C C . LYS A 1 316 ? 23.706 42.747 69.018 1.00 32.78 295 LYS A C 1
ATOM 2109 O O . LYS A 1 316 ? 24.157 43.828 68.618 1.00 33.09 295 LYS A O 1
ATOM 2115 N N . GLN A 1 317 ? 24.225 42.101 70.068 1.00 33.41 296 GLN A N 1
ATOM 2116 C CA . GLN A 1 317 ? 25.360 42.660 70.795 1.00 30.10 296 GLN A CA 1
ATOM 2117 C C . GLN A 1 317 ? 26.604 42.707 69.919 1.00 30.22 296 GLN A C 1
ATOM 2118 O O . GLN A 1 317 ? 27.263 43.747 69.820 1.00 35.25 296 GLN A O 1
ATOM 2124 N N . ALA A 1 318 ? 26.940 41.587 69.275 1.00 29.02 297 ALA A N 1
ATOM 2125 C CA . ALA A 1 318 ? 28.088 41.564 68.374 1.00 30.23 297 ALA A CA 1
ATOM 2126 C C . ALA A 1 318 ? 27.936 42.612 67.272 1.00 32.58 297 ALA A C 1
ATOM 2127 O O . ALA A 1 318 ? 28.910 43.280 66.891 1.00 31.41 297 ALA A O 1
ATOM 2129 N N . ALA A 1 319 ? 26.714 42.787 66.763 1.00 30.26 298 ALA A N 1
ATOM 2130 C CA . ALA A 1 319 ? 26.494 43.778 65.714 1.00 32.80 298 ALA A CA 1
ATOM 2131 C C . ALA A 1 319 ? 26.731 45.197 66.230 1.00 33.17 298 ALA A C 1
ATOM 2132 O O . ALA A 1 319 ? 27.342 46.014 65.530 1.00 33.87 298 ALA A O 1
ATOM 2134 N N . ARG A 1 320 ? 26.277 45.499 67.459 1.00 32.45 299 ARG A N 1
ATOM 2135 C CA . ARG A 1 320 ? 26.543 46.805 68.076 1.00 32.49 299 ARG A CA 1
ATOM 2136 C C . ARG A 1 320 ? 28.034 47.065 68.169 1.00 33.34 299 ARG A C 1
ATOM 2137 O O . ARG A 1 320 ? 28.527 48.103 67.716 1.00 35.08 299 ARG A O 1
ATOM 2145 N N . THR A 1 321 ? 28.774 46.106 68.732 1.00 31.50 300 THR A N 1
ATOM 2146 C CA . THR A 1 321 ? 30.218 46.257 68.879 1.00 32.65 300 THR A CA 1
ATOM 2147 C C . THR A 1 321 ? 30.892 46.410 67.525 1.00 31.22 300 THR A C 1
ATOM 2148 O O . THR A 1 321 ? 31.810 47.224 67.370 1.00 33.61 300 THR A O 1
ATOM 2152 N N . ALA A 1 322 ? 30.440 45.635 66.533 1.00 29.08 301 ALA A N 1
ATOM 2153 C CA . ALA A 1 322 ? 31.038 45.697 65.205 1.00 32.10 301 ALA A CA 1
ATOM 2154 C C . ALA A 1 322 ? 30.875 47.076 64.575 1.00 33.87 301 ALA A C 1
ATOM 2155 O O . ALA A 1 322 ? 31.821 47.596 63.976 1.00 37.74 301 ALA A O 1
ATOM 2157 N N . SER A 1 323 ? 29.697 47.695 64.712 1.00 31.29 302 SER A N 1
ATOM 2158 C CA . SER A 1 323 ? 29.518 49.059 64.207 1.00 34.81 302 SER A CA 1
ATOM 2159 C C . SER A 1 323 ? 30.518 50.010 64.846 1.00 36.37 302 SER A C 1
ATOM 2160 O O . SER A 1 323 ? 31.154 50.817 64.159 1.00 39.11 302 SER A O 1
ATOM 2163 N N . ALA A 1 324 ? 30.687 49.914 66.166 1.00 34.95 303 ALA A N 1
ATOM 2164 C CA . ALA A 1 324 ? 31.577 50.836 66.862 1.00 34.89 303 ALA A CA 1
ATOM 2165 C C . ALA A 1 324 ? 33.034 50.586 66.491 1.00 38.35 303 ALA A C 1
ATOM 2166 O O . ALA A 1 324 ? 33.802 51.537 66.307 1.00 38.50 303 ALA A O 1
ATOM 2168 N N . VAL A 1 325 ? 33.436 49.317 66.377 1.00 40.29 304 VAL A N 1
ATOM 2169 C CA . VAL A 1 325 ? 34.804 49.019 65.962 1.00 38.75 304 VAL A CA 1
ATOM 2170 C C . VAL A 1 325 ? 35.045 49.457 64.518 1.00 39.26 304 VAL A C 1
ATOM 2171 O O . VAL A 1 325 ? 36.096 50.026 64.194 1.00 40.61 304 VAL A O 1
ATOM 2175 N N . ALA A 1 326 ? 34.081 49.210 63.629 1.00 31.10 305 ALA A N 1
ATOM 2176 C CA . ALA A 1 326 ? 34.236 49.634 62.242 1.00 37.30 305 ALA A CA 1
ATOM 2177 C C . ALA A 1 326 ? 34.322 51.155 62.139 1.00 43.43 305 ALA A C 1
ATOM 2178 O O . ALA A 1 326 ? 35.185 51.690 61.434 1.00 41.42 305 ALA A O 1
ATOM 2180 N N . LYS A 1 327 ? 33.435 51.872 62.842 1.00 39.33 306 LYS A N 1
ATOM 2181 C CA . LYS A 1 327 ? 33.478 53.332 62.801 1.00 39.98 306 LYS A CA 1
ATOM 2182 C C . LYS A 1 327 ? 34.816 53.853 63.298 1.00 44.81 306 LYS A C 1
ATOM 2183 O O . LYS A 1 327 ? 35.377 54.791 62.722 1.00 44.44 306 LYS A O 1
ATOM 2185 N N . TRP A 1 328 ? 35.371 53.224 64.339 1.00 43.07 307 TRP A N 1
ATOM 2186 C CA . TRP A 1 328 ? 36.671 53.653 64.843 1.00 45.07 307 TRP A CA 1
ATOM 2187 C C . TRP A 1 328 ? 37.771 53.393 63.818 1.00 45.44 307 TRP A C 1
ATOM 2188 O O . TRP A 1 328 ? 38.674 54.223 63.644 1.00 46.11 307 TRP A O 1
ATOM 2199 N N . LEU A 1 329 ? 37.734 52.226 63.166 1.00 42.31 308 LEU A N 1
ATOM 2200 C CA . LEU A 1 329 ? 38.711 51.912 62.126 1.00 42.45 308 LEU A CA 1
ATOM 2201 C C . LEU A 1 329 ? 38.655 52.917 60.978 1.00 50.12 308 LEU A C 1
ATOM 2202 O O . LEU A 1 329 ? 39.696 53.305 60.425 1.00 46.86 308 LEU A O 1
ATOM 2207 N N . ALA A 1 330 ? 37.446 53.345 60.598 1.00 45.70 309 ALA A N 1
ATOM 2208 C CA . ALA A 1 330 ? 37.316 54.252 59.465 1.00 47.51 309 ALA A CA 1
ATOM 2209 C C . ALA A 1 330 ? 37.953 55.603 59.749 1.00 48.04 309 ALA A C 1
ATOM 2210 O O . ALA A 1 330 ? 38.294 56.322 58.803 1.00 48.96 309 ALA A O 1
ATOM 2212 N N . THR A 1 331 ? 38.165 55.937 61.030 1.00 50.87 310 THR A N 1
ATOM 2213 C CA . THR A 1 331 ? 38.688 57.242 61.423 1.00 48.83 310 THR A CA 1
ATOM 2214 C C . THR A 1 331 ? 39.886 57.151 62.359 1.00 52.64 310 THR A C 1
ATOM 2215 O O . THR A 1 331 ? 40.220 58.154 63.002 1.00 49.58 310 THR A O 1
ATOM 2219 N N . ASN A 1 332 ? 40.555 55.998 62.438 1.00 48.20 311 ASN A N 1
ATOM 2220 C CA . ASN A 1 332 ? 41.622 55.856 63.419 1.00 50.61 311 ASN A CA 1
ATOM 2221 C C . ASN A 1 332 ? 42.744 56.852 63.120 1.00 53.95 311 ASN A C 1
ATOM 2222 O O . ASN A 1 332 ? 42.978 57.208 61.959 1.00 53.55 311 ASN A O 1
ATOM 2227 N N . PRO A 1 333 ? 43.455 57.317 64.150 1.00 50.52 312 PRO A N 1
ATOM 2228 C CA . PRO A 1 333 ? 44.479 58.352 63.944 1.00 52.91 312 PRO A CA 1
ATOM 2229 C C . PRO A 1 333 ? 45.809 57.823 63.426 1.00 58.31 312 PRO A C 1
ATOM 2230 O O . PRO A 1 333 ? 46.756 58.607 63.307 1.00 61.99 312 PRO A O 1
ATOM 2234 N N . HIS A 1 334 ? 45.915 56.530 63.111 1.00 57.08 313 HIS A N 1
ATOM 2235 C CA . HIS A 1 334 ? 47.188 55.906 62.761 1.00 55.84 313 HIS A CA 1
ATOM 2236 C C . HIS A 1 334 ? 47.390 55.743 61.260 1.00 59.21 313 HIS A C 1
ATOM 2237 O O . HIS A 1 334 ? 48.447 56.110 60.738 1.00 62.35 313 HIS A O 1
ATOM 2244 N N . GLN A 1 335 ? 46.407 55.191 60.550 1.00 58.40 314 GLN A N 1
ATOM 2245 C CA . GLN A 1 335 ? 46.598 54.930 59.129 1.00 60.71 314 GLN A CA 1
ATOM 2246 C C . GLN A 1 335 ? 45.251 54.843 58.435 1.00 54.02 314 GLN A C 1
ATOM 2247 O O . GLN A 1 335 ? 44.364 54.128 58.900 1.00 54.25 314 GLN A O 1
ATOM 2253 N N . LYS A 1 336 ? 45.108 55.558 57.325 1.00 56.43 315 LYS A N 1
ATOM 2254 C CA . LYS A 1 336 ? 43.888 55.468 56.539 1.00 54.19 315 LYS A CA 1
ATOM 2255 C C . LYS A 1 336 ? 43.726 54.054 55.996 1.00 57.51 315 LYS A C 1
ATOM 2256 O O . LYS A 1 336 ? 44.599 53.558 55.274 1.00 57.50 315 LYS A O 1
ATOM 2262 N N . VAL A 1 337 ? 42.600 53.411 56.329 1.00 51.46 316 VAL A N 1
ATOM 2263 C CA . VAL A 1 337 ? 42.301 52.068 55.850 1.00 49.39 316 VAL A CA 1
ATOM 2264 C C . VAL A 1 337 ? 40.888 52.074 55.286 1.00 48.54 316 VAL A C 1
ATOM 2265 O O . VAL A 1 337 ? 40.019 52.817 55.751 1.00 50.53 316 VAL A O 1
ATOM 2269 N N . ASP A 1 338 ? 40.668 51.261 54.255 1.00 49.60 317 ASP A N 1
ATOM 2270 C CA . ASP A 1 338 ? 39.317 51.027 53.763 1.00 44.85 317 ASP A CA 1
ATOM 2271 C C . ASP A 1 338 ? 38.626 50.035 54.682 1.00 46.77 317 ASP A C 1
ATOM 2272 O O . ASP A 1 338 ? 39.202 49.002 55.027 1.00 46.60 317 ASP A O 1
ATOM 2277 N N . VAL A 1 339 ? 37.386 50.332 55.059 1.00 47.05 318 VAL A N 1
ATOM 2278 C CA . VAL A 1 339 ? 36.621 49.506 55.986 1.00 42.79 318 VAL A CA 1
ATOM 2279 C C . VAL A 1 339 ? 35.406 48.978 55.238 1.00 43.80 318 VAL A C 1
ATOM 2280 O O . VAL A 1 339 ? 34.509 49.747 54.868 1.00 44.20 318 VAL A O 1
ATOM 2284 N N . TYR A 1 340 ? 35.363 47.665 55.032 1.00 43.09 319 TYR A N 1
ATOM 2285 C CA . TYR A 1 340 ? 34.272 47.040 54.295 1.00 39.73 319 TYR A CA 1
ATOM 2286 C C . TYR A 1 340 ? 33.224 46.518 55.277 1.00 39.39 319 TYR A C 1
ATOM 2287 O O . TYR A 1 340 ? 32.994 45.318 55.434 1.00 41.01 319 TYR A O 1
ATOM 2296 N N . HIS A 1 341 ? 32.601 47.456 55.948 1.00 39.77 320 HIS A N 1
ATOM 2297 C CA . HIS A 1 341 ? 31.474 47.186 56.813 1.00 37.48 320 HIS A CA 1
ATOM 2298 C C . HIS A 1 341 ? 30.241 47.764 56.144 1.00 41.66 320 HIS A C 1
ATOM 2299 O O . HIS A 1 341 ? 30.303 48.888 55.632 1.00 40.34 320 HIS A O 1
ATOM 2306 N N . PRO A 1 342 ? 29.125 47.030 56.112 1.00 38.68 321 PRO A N 1
ATOM 2307 C CA . PRO A 1 342 ? 27.955 47.511 55.362 1.00 37.69 321 PRO A CA 1
ATOM 2308 C C . PRO A 1 342 ? 27.565 48.939 55.684 1.00 41.25 321 PRO A C 1
ATOM 2309 O O . PRO A 1 342 ? 27.167 49.676 54.770 1.00 42.30 321 PRO A O 1
ATOM 2313 N N . GLU A 1 343 ? 27.736 49.388 56.933 1.00 39.75 322 GLU A N 1
ATOM 2314 C CA . GLU A 1 343 ? 27.337 50.746 57.283 1.00 43.84 322 GLU A CA 1
ATOM 2315 C C . GLU A 1 343 ? 28.308 51.812 56.801 1.00 42.11 322 GLU A C 1
ATOM 2316 O O . GLU A 1 343 ? 27.948 52.992 56.809 1.00 42.40 322 GLU A O 1
ATOM 2322 N N . LEU A 1 344 ? 29.497 51.432 56.337 1.00 46.15 323 LEU A N 1
ATOM 2323 C CA . LEU A 1 344 ? 30.510 52.382 55.893 1.00 46.81 323 LEU A CA 1
ATOM 2324 C C . LEU A 1 344 ? 30.705 52.373 54.387 1.00 49.61 323 LEU A C 1
ATOM 2325 O O . LEU A 1 344 ? 31.555 53.113 53.879 1.00 50.39 323 LEU A O 1
ATOM 2330 N N . ILE A 1 345 ? 29.929 51.579 53.658 1.00 45.05 324 ILE A N 1
ATOM 2331 C CA . ILE A 1 345 ? 30.013 51.528 52.206 1.00 44.44 324 ILE A CA 1
ATOM 2332 C C . ILE A 1 345 ? 28.993 52.525 51.659 1.00 46.04 324 ILE A C 1
ATOM 2333 O O . ILE A 1 345 ? 27.788 52.380 51.872 1.00 49.06 324 ILE A O 1
ATOM 2338 N N . VAL A 1 346 ? 29.482 53.581 51.010 1.00 41.86 325 VAL A N 1
ATOM 2339 C CA . VAL A 1 346 ? 28.648 54.742 50.725 1.00 46.04 325 VAL A CA 1
ATOM 2340 C C . VAL A 1 346 ? 27.844 54.642 49.425 1.00 48.50 325 VAL A C 1
ATOM 2341 O O . VAL A 1 346 ? 26.850 55.366 49.275 1.00 49.34 325 VAL A O 1
ATOM 2343 N N . ASP A 1 347 ? 28.226 53.757 48.504 1.00 46.77 326 ASP A N 1
ATOM 2344 C CA . ASP A 1 347 ? 27.558 53.599 47.210 1.00 44.43 326 ASP A CA 1
ATOM 2345 C C . ASP A 1 347 ? 26.024 53.513 47.299 1.00 40.71 326 ASP A C 1
ATOM 2346 O O . ASP A 1 347 ? 25.469 52.802 48.143 1.00 35.93 326 ASP A O 1
ATOM 2351 N N . ASP A 1 348 ? 25.339 54.229 46.391 1.00 37.26 327 ASP A N 1
ATOM 2352 C CA . ASP A 1 348 ? 23.868 54.278 46.405 1.00 41.11 327 ASP A CA 1
ATOM 2353 C C . ASP A 1 348 ? 23.232 52.915 46.143 1.00 38.59 327 ASP A C 1
ATOM 2354 O O . ASP A 1 348 ? 22.273 52.527 46.825 1.00 41.62 327 ASP A O 1
ATOM 2359 N N . ALA A 1 349 ? 23.710 52.195 45.127 1.00 35.48 328 ALA A N 1
ATOM 2360 C CA . ALA A 1 349 ? 23.116 50.897 44.825 1.00 37.34 328 ALA A CA 1
ATOM 2361 C C . ALA A 1 349 ? 23.294 49.937 45.994 1.00 35.99 328 ALA A C 1
ATOM 2362 O O . ALA A 1 349 ? 22.352 49.243 46.400 1.00 35.09 328 ALA A O 1
ATOM 2364 N N . TYR A 1 350 ? 24.477 49.936 46.596 1.00 37.44 329 TYR A N 1
ATOM 2365 C CA . TYR A 1 350 ? 24.711 49.080 47.751 1.00 34.47 329 TYR A CA 1
ATOM 2366 C C . TYR A 1 350 ? 23.720 49.400 48.867 1.00 35.89 329 TYR A C 1
ATOM 2367 O O . TYR A 1 350 ? 23.051 48.507 49.404 1.00 35.01 329 TYR A O 1
ATOM 2376 N N . GLN A 1 351 ? 23.592 50.680 49.213 1.00 36.67 330 GLN A N 1
ATOM 2377 C CA . GLN A 1 351 ? 22.754 51.029 50.353 1.00 36.01 330 GLN A CA 1
ATOM 2378 C C . GLN A 1 351 ? 21.284 50.744 50.083 1.00 36.20 330 GLN A C 1
ATOM 2379 O O . GLN A 1 351 ? 20.564 50.333 51.001 1.00 34.95 330 GLN A O 1
ATOM 2385 N N . ALA A 1 352 ? 20.822 50.924 48.840 1.00 31.93 331 ALA A N 1
ATOM 2386 C CA . ALA A 1 352 ? 19.440 50.575 48.526 1.00 34.82 331 ALA A CA 1
ATOM 2387 C C . ALA A 1 352 ? 19.201 49.080 48.707 1.00 35.19 331 ALA A C 1
ATOM 2388 O O . ALA A 1 352 ? 18.188 48.666 49.290 1.00 34.08 331 ALA A O 1
ATOM 2390 N N . VAL A 1 353 ? 20.140 48.249 48.263 1.00 37.21 332 VAL A N 1
ATOM 2391 C CA . VAL A 1 353 ? 19.968 46.814 48.473 1.00 34.63 332 VAL A CA 1
ATOM 2392 C C . VAL A 1 353 ? 20.006 46.496 49.961 1.00 34.75 332 VAL A C 1
ATOM 2393 O O . VAL A 1 353 ? 19.113 45.822 50.490 1.00 36.47 332 VAL A O 1
ATOM 2397 N N . TYR A 1 354 ? 21.003 47.032 50.673 1.00 34.23 333 TYR A N 1
ATOM 2398 C CA . TYR A 1 354 ? 21.154 46.736 52.096 1.00 32.39 333 TYR A CA 1
ATOM 2399 C C . TYR A 1 354 ? 19.927 47.185 52.886 1.00 35.82 333 TYR A C 1
ATOM 2400 O O . TYR A 1 354 ? 19.411 46.444 53.729 1.00 35.74 333 TYR A O 1
ATOM 2409 N N . LYS A 1 355 ? 19.452 48.407 52.637 1.00 37.82 334 LYS A N 1
ATOM 2410 C CA . LYS A 1 355 ? 18.303 48.916 53.381 1.00 38.33 334 LYS A CA 1
ATOM 2411 C C . LYS A 1 355 ? 17.070 48.039 53.184 1.00 38.55 334 LYS A C 1
ATOM 2412 O O . LYS A 1 355 ? 16.238 47.917 54.092 1.00 38.93 334 LYS A O 1
ATOM 2418 N N . ARG A 1 356 ? 16.962 47.394 52.027 1.00 33.32 335 ARG A N 1
ATOM 2419 C CA . ARG A 1 356 ? 15.771 46.658 51.635 1.00 36.15 335 ARG A CA 1
ATOM 2420 C C . ARG A 1 356 ? 15.736 45.231 52.165 1.00 36.23 335 ARG A C 1
ATOM 2421 O O . ARG A 1 356 ? 14.655 44.724 52.492 1.00 35.08 335 ARG A O 1
ATOM 2429 N N . GLN A 1 357 ? 16.885 44.568 52.254 1.00 35.22 336 GLN A N 1
ATOM 2430 C CA . GLN A 1 357 ? 16.929 43.159 52.609 1.00 35.29 336 GLN A CA 1
ATOM 2431 C C . GLN A 1 357 ? 17.677 42.857 53.904 1.00 35.09 336 GLN A C 1
ATOM 2432 O O . GLN A 1 357 ? 17.661 41.702 54.343 1.00 34.72 336 GLN A O 1
ATOM 2438 N N . CYS A 1 358 ? 18.309 43.842 54.539 1.00 31.74 337 CYS A N 1
ATOM 2439 C CA . CYS A 1 358 ? 19.001 43.628 55.804 1.00 33.37 337 CYS A CA 1
ATOM 2440 C C . CYS A 1 358 ? 18.407 44.532 56.877 1.00 33.62 337 CYS A C 1
ATOM 2441 O O . CYS A 1 358 ? 18.035 45.678 56.607 1.00 32.81 337 CYS A O 1
ATOM 2444 N N . THR A 1 359 ? 18.316 44.008 58.097 1.00 34.94 338 THR A N 1
ATOM 2445 C CA . THR A 1 359 ? 17.915 44.791 59.258 1.00 32.06 338 THR A CA 1
ATOM 2446 C C . THR A 1 359 ? 19.084 44.972 60.223 1.00 33.74 338 THR A C 1
ATOM 2447 O O . THR A 1 359 ? 18.891 45.476 61.333 1.00 30.33 338 THR A O 1
ATOM 2451 N N . GLY A 1 360 ? 20.293 44.597 59.805 1.00 31.13 339 GLY A N 1
ATOM 2452 C CA . GLY A 1 360 ? 21.499 44.780 60.595 1.00 32.86 339 GLY A CA 1
ATOM 2453 C C . GLY A 1 360 ? 22.704 44.384 59.767 1.00 34.46 339 GLY A C 1
ATOM 2454 O O . GLY A 1 360 ? 22.578 43.787 58.694 1.00 32.52 339 GLY A O 1
ATOM 2455 N N . ALA A 1 361 ? 23.889 44.711 60.288 1.00 35.76 340 ALA A N 1
ATOM 2456 C CA . ALA A 1 361 ? 25.126 44.564 59.531 1.00 32.01 340 ALA A CA 1
ATOM 2457 C C . ALA A 1 361 ? 25.955 43.350 59.929 1.00 31.83 340 ALA A C 1
ATOM 2458 O O . ALA A 1 361 ? 27.009 43.124 59.326 1.00 32.64 340 ALA A O 1
ATOM 2460 N N . GLY A 1 362 ? 25.492 42.532 60.877 1.00 25.69 341 GLY A N 1
ATOM 2461 C CA . GLY A 1 362 ? 26.324 41.437 61.332 1.00 29.70 341 GLY A CA 1
ATOM 2462 C C . GLY A 1 362 ? 27.523 41.934 62.142 1.00 30.69 341 GLY A C 1
ATOM 2463 O O . GLY A 1 362 ? 27.593 43.081 62.567 1.00 31.66 341 GLY A O 1
ATOM 2464 N N . SER A 1 363 ? 28.478 41.033 62.364 1.00 29.66 342 SER A N 1
ATOM 2465 C CA . SER A 1 363 ? 29.664 41.408 63.125 1.00 30.58 342 SER A CA 1
ATOM 2466 C C . SER A 1 363 ? 30.963 40.978 62.458 1.00 31.06 342 SER A C 1
ATOM 2467 O O . SER A 1 363 ? 32.022 41.128 63.068 1.00 30.70 342 SER A O 1
ATOM 2470 N N . THR A 1 364 ? 30.907 40.442 61.242 1.00 29.67 343 THR A N 1
ATOM 2471 C CA . THR A 1 364 ? 32.085 40.085 60.467 1.00 30.67 343 THR A CA 1
ATOM 2472 C C . THR A 1 364 ? 32.278 41.146 59.394 1.00 34.03 343 THR A C 1
ATOM 2473 O O . THR A 1 364 ? 31.329 41.508 58.686 1.00 34.25 343 THR A O 1
ATOM 2477 N N . PHE A 1 365 ? 33.491 41.672 59.296 1.00 33.67 344 PHE A N 1
ATOM 2478 C CA . PHE A 1 365 ? 33.780 42.665 58.275 1.00 34.93 344 PHE A CA 1
ATOM 2479 C C . PHE A 1 365 ? 35.283 42.678 58.050 1.00 36.82 344 PHE A C 1
ATOM 2480 O O . PHE A 1 365 ? 36.045 42.078 58.809 1.00 35.10 344 PHE A O 1
ATOM 2488 N N . ALA A 1 366 ? 35.703 43.406 57.020 1.00 39.58 345 ALA A N 1
ATOM 2489 C CA . ALA A 1 366 ? 37.098 43.448 56.622 1.00 39.58 345 ALA A CA 1
ATOM 2490 C C . ALA A 1 366 ? 37.574 44.892 56.569 1.00 41.51 345 ALA A C 1
ATOM 2491 O O . ALA A 1 366 ? 36.777 45.815 56.381 1.00 41.00 345 ALA A O 1
ATOM 2493 N N . PHE A 1 367 ? 38.886 45.079 56.742 1.00 45.22 346 PHE A N 1
ATOM 2494 C CA . PHE A 1 367 ? 39.535 46.354 56.467 1.00 43.67 346 PHE A CA 1
ATOM 2495 C C . PHE A 1 367 ? 40.877 46.085 55.789 1.00 47.36 346 PHE A C 1
ATOM 2496 O O . PHE A 1 367 ? 41.470 45.013 55.945 1.00 47.15 346 PHE A O 1
ATOM 2504 N N . VAL A 1 368 ? 41.374 47.081 55.054 1.00 50.91 347 VAL A N 1
ATOM 2505 C CA . VAL A 1 368 ? 42.505 46.890 54.145 1.00 51.19 347 VAL A CA 1
ATOM 2506 C C . VAL A 1 368 ? 43.641 47.832 54.522 1.00 53.20 347 VAL A C 1
ATOM 2507 O O . VAL A 1 368 ? 43.511 49.057 54.396 1.00 50.70 347 VAL A O 1
ATOM 2511 N N . LEU A 1 369 ? 44.760 47.250 54.970 1.00 55.49 348 LEU A N 1
ATOM 2512 C CA . LEU A 1 369 ? 46.018 47.951 55.216 1.00 60.28 348 LEU A CA 1
ATOM 2513 C C . LEU A 1 369 ? 46.743 48.224 53.899 1.00 63.08 348 LEU A C 1
ATOM 2514 O O . LEU A 1 369 ? 46.506 47.566 52.881 1.00 65.03 348 LEU A O 1
ATOM 2519 N N . ASN A 1 370 ? 47.649 49.204 53.929 1.00 66.10 349 ASN A N 1
ATOM 2520 C CA . ASN A 1 370 ? 48.454 49.520 52.751 1.00 67.72 349 ASN A CA 1
ATOM 2521 C C . ASN A 1 370 ? 49.598 48.539 52.494 1.00 69.17 349 ASN A C 1
ATOM 2522 O O . ASN A 1 370 ? 49.950 48.307 51.330 1.00 69.64 349 ASN A O 1
ATOM 2527 N N . GLY A 1 371 ? 50.178 47.948 53.539 1.00 66.51 350 GLY A N 1
ATOM 2528 C CA . GLY A 1 371 ? 51.442 47.238 53.414 1.00 69.18 350 GLY A CA 1
ATOM 2529 C C . GLY A 1 371 ? 51.463 45.797 52.926 1.00 71.53 350 GLY A C 1
ATOM 2530 O O . GLY A 1 371 ? 52.446 45.078 53.160 1.00 64.77 350 GLY A O 1
ATOM 2531 N N . GLY A 1 372 ? 50.382 45.353 52.283 1.00 68.97 351 GLY A N 1
ATOM 2532 C CA . GLY A 1 372 ? 50.185 43.989 51.800 1.00 64.53 351 GLY A CA 1
ATOM 2533 C C . GLY A 1 372 ? 50.337 42.928 52.880 1.00 60.42 351 GLY A C 1
ATOM 2534 O O . GLY A 1 372 ? 50.151 43.181 54.077 1.00 59.03 351 GLY A O 1
ATOM 2535 N N . ARG A 1 373 ? 50.748 41.728 52.449 1.00 62.09 352 ARG A N 1
ATOM 2536 C CA . ARG A 1 373 ? 50.789 40.586 53.362 1.00 56.75 352 ARG A CA 1
ATOM 2537 C C . ARG A 1 373 ? 51.712 40.844 54.542 1.00 55.97 352 ARG A C 1
ATOM 2538 O O . ARG A 1 373 ? 51.375 40.510 55.683 1.00 59.11 352 ARG A O 1
ATOM 2546 N N . ALA A 1 374 ? 52.876 41.443 54.289 1.00 60.51 353 ALA A N 1
ATOM 2547 C CA . ALA A 1 374 ? 53.851 41.657 55.351 1.00 56.02 353 ALA A CA 1
ATOM 2548 C C . ALA A 1 374 ? 53.289 42.550 56.452 1.00 58.58 353 ALA A C 1
ATOM 2549 O O . ALA A 1 374 ? 53.442 42.248 57.643 1.00 60.75 353 ALA A O 1
ATOM 2551 N N . GLU A 1 375 ? 52.622 43.647 56.080 1.00 58.06 354 GLU A N 1
ATOM 2552 C CA . GLU A 1 375 ? 52.026 44.508 57.098 1.00 59.72 354 GLU A CA 1
ATOM 2553 C C . GLU A 1 375 ? 50.838 43.827 57.769 1.00 57.64 354 GLU A C 1
ATOM 2554 O O . GLU A 1 375 ? 50.684 43.900 58.995 1.00 55.11 354 GLU A O 1
ATOM 2556 N N . ALA A 1 376 ? 49.989 43.160 56.983 1.00 55.19 355 ALA A N 1
ATOM 2557 C CA . ALA A 1 376 ? 48.855 42.453 57.565 1.00 55.80 355 ALA A CA 1
ATOM 2558 C C . ALA A 1 376 ? 49.313 41.469 58.637 1.00 55.57 355 ALA A C 1
ATOM 2559 O O . ALA A 1 376 ? 48.721 41.403 59.720 1.00 55.83 355 ALA A O 1
ATOM 2561 N N . PHE A 1 377 ? 50.407 40.747 58.375 1.00 53.47 356 PHE A N 1
ATOM 2562 C CA . PHE A 1 377 ? 50.923 39.765 59.327 1.00 53.07 356 PHE A CA 1
ATOM 2563 C C . PHE A 1 377 ? 51.441 40.428 60.600 1.00 55.72 356 PHE A C 1
ATOM 2564 O O . PHE A 1 377 ? 51.212 39.923 61.705 1.00 53.80 356 PHE A O 1
ATOM 2572 N N . ARG A 1 378 ? 52.156 41.551 60.468 1.00 57.05 357 ARG A N 1
ATOM 2573 C CA . ARG A 1 378 ? 52.644 42.245 61.657 1.00 58.06 357 ARG A CA 1
ATOM 2574 C C . ARG A 1 378 ? 51.482 42.748 62.510 1.00 56.24 357 ARG A C 1
ATOM 2575 O O . ARG A 1 378 ? 51.516 42.655 63.743 1.00 53.97 357 ARG A O 1
ATOM 2583 N N . PHE A 1 379 ? 50.431 43.258 61.863 1.00 54.42 358 PHE A N 1
ATOM 2584 C CA . PHE A 1 379 ? 49.265 43.741 62.592 1.00 53.88 358 PHE A CA 1
ATOM 2585 C C . PHE A 1 379 ? 48.593 42.604 63.363 1.00 54.52 358 PHE A C 1
ATOM 2586 O O . PHE A 1 379 ? 48.382 42.704 64.579 1.00 50.29 358 PHE A O 1
ATOM 2594 N N . ILE A 1 380 ? 48.261 41.510 62.666 1.00 53.73 359 ILE A N 1
ATOM 2595 C CA . ILE A 1 380 ? 47.566 40.382 63.289 1.00 51.91 359 ILE A CA 1
ATOM 2596 C C . ILE A 1 380 ? 48.385 39.812 64.444 1.00 49.48 359 ILE A C 1
ATOM 2597 O O . ILE A 1 380 ? 47.842 39.466 65.498 1.00 48.52 359 ILE A O 1
ATOM 2602 N N . ASN A 1 381 ? 49.702 39.703 64.266 1.00 53.16 360 ASN A N 1
ATOM 2603 C CA . ASN A 1 381 ? 50.558 39.120 65.299 1.00 53.81 360 ASN A CA 1
ATOM 2604 C C . ASN A 1 381 ? 50.666 39.985 66.550 1.00 52.28 360 ASN A C 1
ATOM 2605 O O . ASN A 1 381 ? 51.061 39.474 67.602 1.00 52.30 360 ASN A O 1
ATOM 2610 N N . ALA A 1 382 ? 50.327 41.275 66.465 1.00 53.71 361 ALA A N 1
ATOM 2611 C CA . ALA A 1 382 ? 50.444 42.189 67.596 1.00 53.27 361 ALA A CA 1
ATOM 2612 C C . ALA A 1 382 ? 49.226 42.199 68.519 1.00 50.73 361 ALA A C 1
ATOM 2613 O O . ALA A 1 382 ? 49.312 42.754 69.618 1.00 50.58 361 ALA A O 1
ATOM 2615 N N . LEU A 1 383 ? 48.110 41.596 68.115 1.00 52.47 362 LEU A N 1
ATOM 2616 C CA . LEU A 1 383 ? 46.878 41.662 68.891 1.00 48.10 362 LEU A CA 1
ATOM 2617 C C . LEU A 1 383 ? 46.909 40.671 70.048 1.00 47.94 362 LEU A C 1
ATOM 2618 O O . LEU A 1 383 ? 47.598 39.648 69.997 1.00 48.89 362 LEU A O 1
ATOM 2623 N N . HIS A 1 384 ? 46.187 41.012 71.121 1.00 46.03 363 HIS A N 1
ATOM 2624 C CA . HIS A 1 384 ? 46.105 40.176 72.316 1.00 43.96 363 HIS A CA 1
ATOM 2625 C C . HIS A 1 384 ? 44.711 39.612 72.586 1.00 44.02 363 HIS A C 1
ATOM 2626 O O . HIS A 1 384 ? 44.604 38.527 73.167 1.00 44.36 363 HIS A O 1
ATOM 2633 N N . LEU A 1 385 ? 43.644 40.304 72.167 1.00 42.10 364 LEU A N 1
ATOM 2634 C CA . LEU A 1 385 ? 42.267 39.880 72.429 1.00 41.44 364 LEU A CA 1
ATOM 2635 C C . LEU A 1 385 ? 41.615 39.177 71.246 1.00 43.62 364 LEU A C 1
ATOM 2636 O O . LEU A 1 385 ? 40.779 38.290 71.447 1.00 43.76 364 LEU A O 1
ATOM 2641 N N . PHE A 1 386 ? 41.977 39.537 70.021 1.00 43.48 365 PHE A N 1
ATOM 2642 C CA . PHE A 1 386 ? 41.496 38.807 68.859 1.00 38.66 365 PHE A CA 1
ATOM 2643 C C . PHE A 1 386 ? 42.291 37.514 68.738 1.00 37.34 365 PHE A C 1
ATOM 2644 O O . PHE A 1 386 ? 43.519 37.539 68.818 1.00 38.52 365 PHE A O 1
ATOM 2652 N N . LYS A 1 387 ? 41.605 36.381 68.585 1.00 36.42 366 LYS A N 1
ATOM 2653 C CA . LYS A 1 387 ? 42.306 35.127 68.327 1.00 34.48 366 LYS A CA 1
ATOM 2654 C C . LYS A 1 387 ? 42.549 34.937 66.839 1.00 35.25 366 LYS A C 1
ATOM 2655 O O . LYS A 1 387 ? 41.671 35.196 66.010 1.00 36.95 366 LYS A O 1
ATOM 2661 N N . SER A 1 388 ? 43.749 34.476 66.505 1.00 34.73 367 SER A N 1
ATOM 2662 C CA . SER A 1 388 ? 44.104 34.228 65.113 1.00 37.37 367 SER A CA 1
ATOM 2663 C C . SER A 1 388 ? 43.530 32.875 64.707 1.00 38.79 367 SER A C 1
ATOM 2664 O O . SER A 1 388 ? 44.129 31.832 64.969 1.00 39.51 367 SER A O 1
ATOM 2667 N N . ALA A 1 389 ? 42.376 32.891 64.043 1.00 34.70 368 ALA A N 1
ATOM 2668 C CA . ALA A 1 389 ? 41.709 31.669 63.611 1.00 36.65 368 ALA A CA 1
ATOM 2669 C C . ALA A 1 389 ? 40.790 32.024 62.457 1.00 34.63 368 ALA A C 1
ATOM 2670 O O . ALA A 1 389 ? 40.523 33.200 62.192 1.00 33.16 368 ALA A O 1
ATOM 2672 N N . VAL A 1 390 ? 40.321 30.987 61.756 1.00 35.22 369 VAL A N 1
ATOM 2673 C CA . VAL A 1 390 ? 39.539 31.175 60.530 1.00 35.83 369 VAL A CA 1
ATOM 2674 C C . VAL A 1 390 ? 38.030 31.114 60.744 1.00 37.46 369 VAL A C 1
ATOM 2675 O O . VAL A 1 390 ? 37.270 31.379 59.793 1.00 37.70 369 VAL A O 1
ATOM 2679 N N . SER A 1 391 ? 37.561 30.787 61.945 1.00 34.72 370 SER A N 1
ATOM 2680 C CA . SER A 1 391 ? 36.122 30.719 62.142 1.00 33.10 370 SER A CA 1
ATOM 2681 C C . SER A 1 391 ? 35.541 32.132 62.281 1.00 37.22 370 SER A C 1
ATOM 2682 O O . SER A 1 391 ? 36.263 33.138 62.277 1.00 34.13 370 SER A O 1
ATOM 2685 N N . LEU A 1 392 ? 34.216 32.220 62.409 1.00 34.88 371 LEU A N 1
ATOM 2686 C CA . LEU A 1 392 ? 33.567 33.503 62.639 1.00 31.74 371 LEU A CA 1
ATOM 2687 C C . LEU A 1 392 ? 32.340 33.279 63.513 1.00 30.44 371 LEU A C 1
ATOM 2688 O O . LEU A 1 392 ? 31.879 32.149 63.698 1.00 30.56 371 LEU A O 1
ATOM 2693 N N . GLY A 1 393 ? 31.818 34.369 64.064 1.00 30.19 372 GLY A N 1
ATOM 2694 C CA . GLY A 1 393 ? 30.583 34.301 64.838 1.00 28.36 372 GLY A CA 1
ATOM 2695 C C . GLY A 1 393 ? 30.683 33.547 66.147 1.00 30.80 372 GLY A C 1
ATOM 2696 O O . GLY A 1 393 ? 29.745 32.823 66.520 1.00 30.31 372 GLY A O 1
ATOM 2697 N N . GLY A 1 394 ? 31.806 33.684 66.856 1.00 28.52 373 GLY A N 1
ATOM 2698 C CA . GLY A 1 394 ? 31.951 33.108 68.170 1.00 27.31 373 GLY A CA 1
ATOM 2699 C C . GLY A 1 394 ? 31.742 34.152 69.254 1.00 28.85 373 GLY A C 1
ATOM 2700 O O . GLY A 1 394 ? 31.548 35.339 68.995 1.00 30.79 373 GLY A O 1
ATOM 2701 N N . THR A 1 395 ? 31.754 33.676 70.496 1.00 23.28 374 THR A N 1
ATOM 2702 C CA . THR A 1 395 ? 31.722 34.603 71.615 1.00 27.88 374 THR A CA 1
ATOM 2703 C C . THR A 1 395 ? 33.017 35.388 71.710 1.00 29.62 374 THR A C 1
ATOM 2704 O O . THR A 1 395 ? 33.018 36.530 72.193 1.00 29.21 374 THR A O 1
ATOM 2708 N N . GLU A 1 396 ? 34.122 34.778 71.298 1.00 29.04 375 GLU A N 1
ATOM 2709 C CA . GLU A 1 396 ? 35.404 35.453 71.208 1.00 29.10 375 GLU A CA 1
ATOM 2710 C C . GLU A 1 396 ? 35.548 36.070 69.827 1.00 27.78 375 GLU A C 1
ATOM 2711 O O . GLU A 1 396 ? 35.175 35.456 68.829 1.00 32.30 375 GLU A O 1
ATOM 2717 N N . SER A 1 397 ? 36.127 37.269 69.771 1.00 30.84 376 SER A N 1
ATOM 2718 C CA . SER A 1 397 ? 36.431 37.904 68.494 1.00 31.32 376 SER A CA 1
ATOM 2719 C C . SER A 1 397 ? 37.618 37.211 67.825 1.00 31.92 376 SER A C 1
ATOM 2720 O O . SER A 1 397 ? 38.596 36.845 68.482 1.00 34.12 376 SER A O 1
ATOM 2723 N N . LEU A 1 398 ? 37.546 37.056 66.507 1.00 28.00 377 LEU A N 1
ATOM 2724 C CA . LEU A 1 398 ? 38.560 36.328 65.760 1.00 31.81 377 LEU A CA 1
ATOM 2725 C C . LEU A 1 398 ? 39.098 37.199 64.631 1.00 34.40 377 LEU A C 1
ATOM 2726 O O . LEU A 1 398 ? 38.472 38.182 64.228 1.00 29.05 377 LEU A O 1
ATOM 2731 N N . ILE A 1 399 ? 40.298 36.862 64.157 1.00 32.63 378 ILE A N 1
ATOM 2732 C CA . ILE A 1 399 ? 40.930 37.607 63.074 1.00 35.85 378 ILE A CA 1
ATOM 2733 C C . ILE A 1 399 ? 41.786 36.658 62.245 1.00 37.81 378 ILE A C 1
ATOM 2734 O O . ILE A 1 399 ? 42.411 35.735 62.778 1.00 35.67 378 ILE A O 1
ATOM 2739 N N . CYS A 1 400 ? 41.811 36.894 60.931 1.00 38.61 379 CYS A N 1
ATOM 2740 C CA . CYS A 1 400 ? 42.620 36.112 60.004 1.00 40.09 379 CYS A CA 1
ATOM 2741 C C . CYS A 1 400 ? 42.900 36.931 58.753 1.00 39.68 379 CYS A C 1
ATOM 2742 O O . CYS A 1 400 ? 42.318 37.992 58.540 1.00 38.52 379 CYS A O 1
ATOM 2745 N N . HIS A 1 401 ? 43.819 36.414 57.931 1.00 44.06 380 HIS A N 1
ATOM 2746 C CA . HIS A 1 401 ? 44.242 36.997 56.658 1.00 41.42 380 HIS A CA 1
ATOM 2747 C C . HIS A 1 401 ? 43.733 36.118 55.518 1.00 46.21 380 HIS A C 1
ATOM 2748 O O . HIS A 1 401 ? 44.343 35.079 55.218 1.00 47.32 380 HIS A O 1
ATOM 2755 N N . PRO A 1 402 ? 42.627 36.482 54.860 1.00 44.18 381 PRO A N 1
ATOM 2756 C CA . PRO A 1 402 ? 41.949 35.534 53.948 1.00 48.79 381 PRO A CA 1
ATOM 2757 C C . PRO A 1 402 ? 42.781 35.038 52.761 1.00 53.77 381 PRO A C 1
ATOM 2758 O O . PRO A 1 402 ? 42.581 33.898 52.322 1.00 53.57 381 PRO A O 1
ATOM 2762 N N . ALA A 1 403 ? 43.676 35.859 52.204 1.00 50.49 382 ALA A N 1
ATOM 2763 C CA . ALA A 1 403 ? 44.426 35.444 51.019 1.00 54.62 382 ALA A CA 1
ATOM 2764 C C . ALA A 1 403 ? 45.318 34.234 51.297 1.00 55.60 382 ALA A C 1
ATOM 2765 O O . ALA A 1 403 ? 45.582 33.429 50.392 1.00 53.12 382 ALA A O 1
ATOM 2767 N N . SER A 1 404 ? 45.797 34.094 52.529 1.00 52.08 383 SER A N 1
ATOM 2768 C CA . SER A 1 404 ? 46.662 32.988 52.912 1.00 51.59 383 SER A CA 1
ATOM 2769 C C . SER A 1 404 ? 45.948 31.921 53.734 1.00 52.95 383 SER A C 1
ATOM 2770 O O . SER A 1 404 ? 46.553 30.889 54.056 1.00 50.38 383 SER A O 1
ATOM 2773 N N . THR A 1 405 ? 44.677 32.133 54.071 1.00 50.22 384 THR A N 1
ATOM 2774 C CA . THR A 1 405 ? 43.940 31.142 54.835 1.00 51.26 384 THR A CA 1
ATOM 2775 C C . THR A 1 405 ? 42.602 30.828 54.162 1.00 52.68 384 THR A C 1
ATOM 2776 O O . THR A 1 405 ? 42.529 29.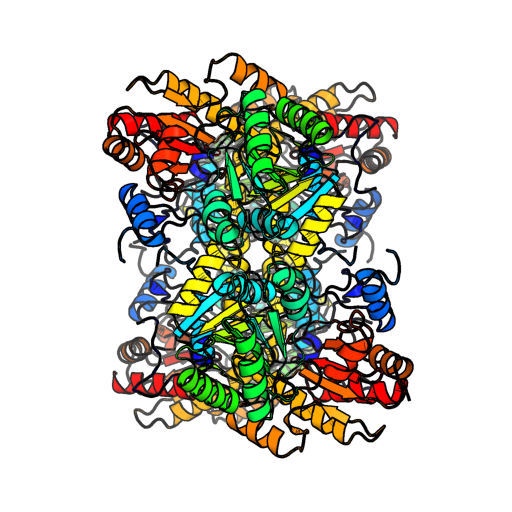946 53.301 1.00 56.34 384 THR A O 1
ATOM 2780 N N . THR A 1 406 ? 41.543 31.543 54.544 1.00 51.63 385 THR A N 1
ATOM 2781 C CA . THR A 1 406 ? 40.194 31.190 54.106 1.00 52.12 385 THR A CA 1
ATOM 2782 C C . THR A 1 406 ? 40.058 31.145 52.583 1.00 56.30 385 THR A C 1
ATOM 2783 O O . THR A 1 406 ? 39.314 30.314 52.056 1.00 58.76 385 THR A O 1
ATOM 2787 N N . HIS A 1 407 ? 40.757 32.014 51.857 1.00 59.45 386 HIS A N 1
ATOM 2788 C CA . HIS A 1 407 ? 40.617 32.082 50.405 1.00 60.44 386 HIS A CA 1
ATOM 2789 C C . HIS A 1 407 ? 41.908 31.737 49.665 1.00 64.47 386 HIS A C 1
ATOM 2790 O O . HIS A 1 407 ? 42.095 32.179 48.525 1.00 64.03 386 HIS A O 1
ATOM 2797 N N . SER A 1 408 ? 42.806 30.963 50.292 1.00 58.41 387 SER A N 1
ATOM 2798 C CA . SER A 1 408 ? 44.067 30.585 49.657 1.00 60.32 387 SER A CA 1
ATOM 2799 C C . SER A 1 408 ? 43.909 29.477 48.620 1.00 59.03 387 SER A C 1
ATOM 2800 O O . SER A 1 408 ? 44.804 29.300 47.785 1.00 58.09 387 SER A O 1
ATOM 2803 N N . GLY A 1 409 ? 42.796 28.731 48.654 1.00 56.60 388 GLY A N 1
ATOM 2804 C CA . GLY A 1 409 ? 42.565 27.669 47.685 1.00 56.43 388 GLY A CA 1
ATOM 2805 C C . GLY A 1 409 ? 41.973 28.112 46.357 1.00 52.72 388 GLY A C 1
ATOM 2806 O O . GLY A 1 409 ? 42.001 27.335 45.397 1.00 54.93 388 GLY A O 1
ATOM 2807 N N . VAL A 1 410 ? 41.419 29.320 46.285 1.00 53.16 389 VAL A N 1
ATOM 2808 C CA . VAL A 1 410 ? 40.913 29.880 45.031 1.00 49.77 389 VAL A CA 1
ATOM 2809 C C . VAL A 1 410 ? 42.095 30.491 44.286 1.00 51.70 389 VAL A C 1
ATOM 2810 O O . VAL A 1 410 ? 42.960 31.105 44.924 1.00 55.32 389 VAL A O 1
ATOM 2814 N N . PRO A 1 411 ? 42.173 30.372 42.954 1.00 52.34 390 PRO A N 1
ATOM 2815 C CA . PRO A 1 411 ? 43.306 30.966 42.234 1.00 51.78 390 PRO A CA 1
ATOM 2816 C C . PRO A 1 411 ? 43.408 32.459 42.490 1.00 53.77 390 PRO A C 1
ATOM 2817 O O . PRO A 1 411 ? 42.406 33.143 42.716 1.00 50.83 390 PRO A O 1
ATOM 2821 N N . GLU A 1 412 ? 44.648 32.958 42.429 1.00 51.97 391 GLU A N 1
ATOM 2822 C CA . GLU A 1 412 ? 44.911 34.362 42.731 1.00 55.13 391 GLU A CA 1
ATOM 2823 C C . GLU A 1 412 ? 44.143 35.296 41.802 1.00 53.65 391 GLU A C 1
ATOM 2824 O O . GLU A 1 412 ? 43.675 36.361 42.225 1.00 56.73 391 GLU A O 1
ATOM 2830 N N . ALA A 1 413 ? 43.998 34.917 40.534 1.00 57.81 392 ALA A N 1
ATOM 2831 C CA . ALA A 1 413 ? 43.251 35.758 39.602 1.00 53.65 392 ALA A CA 1
ATOM 2832 C C . ALA A 1 413 ? 41.807 35.911 40.056 1.00 55.49 392 ALA A C 1
ATOM 2833 O O . ALA A 1 413 ? 41.268 37.023 40.095 1.00 54.96 392 ALA A O 1
ATOM 2835 N N . ALA A 1 414 ? 41.167 34.797 40.422 1.00 55.97 393 ALA A N 1
ATOM 2836 C CA . ALA A 1 414 ? 39.787 34.865 40.882 1.00 53.16 393 ALA A CA 1
ATOM 2837 C C . ALA A 1 414 ? 39.687 35.550 42.237 1.00 55.58 393 ALA A C 1
ATOM 2838 O O . ALA A 1 414 ? 38.724 36.281 42.498 1.00 56.15 393 ALA A O 1
ATOM 2840 N N . ARG A 1 415 ? 40.689 35.348 43.092 1.00 58.02 394 ARG A N 1
ATOM 2841 C CA . ARG A 1 415 ? 40.734 36.029 44.378 1.00 53.74 394 ARG A CA 1
ATOM 2842 C C . ARG A 1 415 ? 40.776 37.542 44.211 1.00 54.58 394 ARG A C 1
ATOM 2843 O O . ARG A 1 415 ? 39.949 38.261 44.779 1.00 56.82 394 ARG A O 1
ATOM 2851 N N . LYS A 1 416 ? 41.713 38.040 43.401 1.00 56.11 395 LYS A N 1
ATOM 2852 C CA . LYS A 1 416 ? 41.899 39.481 43.267 1.00 56.96 395 LYS A CA 1
ATOM 2853 C C . LYS A 1 416 ? 40.666 40.158 42.681 1.00 57.27 395 LYS A C 1
ATOM 2854 O O . LYS A 1 416 ? 40.286 41.252 43.113 1.00 56.27 395 LYS A O 1
ATOM 2856 N N . ALA A 1 417 ? 40.032 39.535 41.686 1.00 57.23 396 ALA A N 1
ATOM 2857 C CA . ALA A 1 417 ? 38.863 40.156 41.074 1.00 55.88 396 ALA A CA 1
ATOM 2858 C C . ALA A 1 417 ? 37.689 40.243 42.040 1.00 53.23 396 ALA A C 1
ATOM 2859 O O . ALA A 1 417 ? 36.834 41.115 41.883 1.00 55.43 396 ALA A O 1
ATOM 2861 N N . ALA A 1 418 ? 37.649 39.393 43.053 1.00 52.11 397 ALA A N 1
ATOM 2862 C CA . ALA A 1 418 ? 36.587 39.422 44.048 1.00 55.69 397 ALA A CA 1
ATOM 2863 C C . ALA A 1 418 ? 36.894 40.376 45.196 1.00 55.35 397 ALA A C 1
ATOM 2864 O O . ALA A 1 418 ? 36.162 40.392 46.190 1.00 48.78 397 ALA A O 1
ATOM 2866 N N . GLY A 1 419 ? 37.973 41.150 45.087 1.00 56.33 398 GLY A N 1
ATOM 2867 C CA . GLY A 1 419 ? 38.343 42.117 46.101 1.00 57.89 398 GLY A CA 1
ATOM 2868 C C . GLY A 1 419 ? 39.087 41.573 47.300 1.00 55.25 398 GLY A C 1
ATOM 2869 O O . GLY A 1 419 ? 39.308 42.321 48.258 1.00 51.59 398 GLY A O 1
ATOM 2870 N N . VAL A 1 420 ? 39.497 40.307 47.273 1.00 56.24 399 VAL A N 1
ATOM 2871 C CA . VAL A 1 420 ? 40.289 39.716 48.347 1.00 55.09 399 VAL A CA 1
ATOM 2872 C C . VAL A 1 420 ? 41.745 39.989 47.982 1.00 57.79 399 VAL A C 1
ATOM 2873 O O . VAL A 1 420 ? 42.315 39.332 47.109 1.00 59.64 399 VAL A O 1
ATOM 2877 N N . SER A 1 421 ? 42.341 40.983 48.626 1.00 57.61 400 SER A N 1
ATOM 2878 C CA . SER A 1 421 ? 43.694 41.407 48.308 1.00 55.15 400 SER A CA 1
ATOM 2879 C C . SER A 1 421 ? 44.654 41.048 49.432 1.00 55.10 400 SER A C 1
ATOM 2880 O O . SER A 1 421 ? 44.258 40.716 50.550 1.00 50.64 400 SER A O 1
ATOM 2883 N N . GLU A 1 422 ? 45.945 41.167 49.120 1.00 56.81 401 GLU A N 1
ATOM 2884 C CA . GLU A 1 422 ? 46.986 40.767 50.054 1.00 54.51 401 GLU A CA 1
ATOM 2885 C C . GLU A 1 422 ? 47.004 41.635 51.306 1.00 52.95 401 GLU A C 1
ATOM 2886 O O . GLU A 1 422 ? 47.558 41.215 52.326 1.00 57.62 401 GLU A O 1
ATOM 2892 N N . GLY A 1 423 ? 46.424 42.826 51.257 1.00 53.34 402 GLY A N 1
ATOM 2893 C CA . GLY A 1 423 ? 46.314 43.678 52.420 1.00 53.04 402 GLY A CA 1
ATOM 2894 C C . GLY A 1 423 ? 45.054 43.530 53.247 1.00 54.37 402 GLY A C 1
ATOM 2895 O O . GLY A 1 423 ? 44.923 44.231 54.258 1.00 53.28 402 GLY A O 1
ATOM 2896 N N . LEU A 1 424 ? 44.121 42.654 52.848 1.00 50.92 403 LEU A N 1
ATOM 2897 C CA . LEU A 1 424 ? 42.806 42.570 53.482 1.00 49.45 403 LEU A CA 1
ATOM 2898 C C . LEU A 1 424 ? 42.847 41.719 54.746 1.00 49.42 403 LEU A C 1
ATOM 2899 O O . LEU A 1 424 ? 43.383 40.603 54.745 1.00 46.32 403 LEU A O 1
ATOM 2904 N N . ILE A 1 425 ? 42.220 42.228 55.802 1.00 44.51 404 ILE A N 1
ATOM 2905 C CA . ILE A 1 425 ? 42.144 41.561 57.094 1.00 47.55 404 ILE A CA 1
ATOM 2906 C C . ILE A 1 425 ? 40.677 41.398 57.451 1.00 43.72 404 ILE A C 1
ATOM 2907 O O . ILE A 1 425 ? 39.912 42.367 57.379 1.00 41.39 404 ILE A O 1
ATOM 2912 N N . ARG A 1 426 ? 40.286 40.191 57.853 1.00 39.39 405 ARG A N 1
ATOM 2913 C CA . ARG A 1 426 ? 38.912 39.942 58.266 1.00 37.40 405 ARG A CA 1
ATOM 2914 C C . ARG A 1 426 ? 38.846 39.736 59.770 1.00 35.77 405 ARG A C 1
ATOM 2915 O O . ARG A 1 426 ? 39.598 38.926 60.330 1.00 35.00 405 ARG A O 1
ATOM 2923 N N . VAL A 1 427 ? 37.933 40.455 60.413 1.00 32.90 406 VAL A N 1
ATOM 2924 C CA . VAL A 1 427 ? 37.650 40.296 61.831 1.00 31.49 406 VAL A CA 1
ATOM 2925 C C . VAL A 1 427 ? 36.217 39.826 61.976 1.00 32.98 406 VAL A C 1
ATOM 2926 O O . VAL A 1 427 ? 35.347 40.148 61.156 1.00 32.86 406 VAL A O 1
ATOM 2930 N N . SER A 1 428 ? 35.979 39.023 63.008 1.00 31.96 407 SER A N 1
ATOM 2931 C CA . SER A 1 428 ? 34.618 38.652 63.385 1.00 33.15 407 SER A CA 1
ATOM 2932 C C . SER A 1 428 ? 34.438 39.003 64.852 1.00 30.22 407 SER A C 1
ATOM 2933 O O . SER A 1 428 ? 35.045 38.364 65.717 1.00 31.60 407 SER A O 1
ATOM 2936 N N . ILE A 1 429 ? 33.624 40.021 65.128 1.00 27.79 408 ILE A N 1
ATOM 2937 C CA . ILE A 1 429 ? 33.471 40.564 66.479 1.00 29.13 408 ILE A CA 1
ATOM 2938 C C . ILE A 1 429 ? 32.577 39.664 67.328 1.00 31.71 408 ILE A C 1
ATOM 2939 O O . ILE A 1 429 ? 31.499 39.241 66.898 1.00 30.41 408 ILE A O 1
ATOM 2944 N N . GLY A 1 430 ? 33.016 39.382 68.543 1.00 33.23 409 GLY A N 1
ATOM 2945 C CA . GLY A 1 430 ? 32.249 38.606 69.507 1.00 29.49 409 GLY A CA 1
ATOM 2946 C C . GLY A 1 430 ? 31.585 39.484 70.544 1.00 29.74 409 GLY A C 1
ATOM 2947 O O . GLY A 1 430 ? 31.108 40.589 70.244 1.00 29.56 409 GLY A O 1
ATOM 2948 N N . LEU A 1 431 ? 31.585 39.005 71.788 1.00 28.54 410 LEU A N 1
ATOM 2949 C CA . LEU A 1 431 ? 30.873 39.657 72.880 1.00 29.45 410 LEU A CA 1
ATOM 2950 C C . LEU A 1 431 ? 31.776 40.529 73.765 1.00 32.59 410 LEU A C 1
ATOM 2951 O O . LEU A 1 431 ? 31.306 41.042 74.787 1.00 34.00 410 LEU A O 1
ATOM 2956 N N . GLU A 1 432 ? 33.051 40.708 73.413 1.00 29.39 411 GLU A N 1
ATOM 2957 C CA . GLU A 1 432 ? 33.908 41.563 74.230 1.00 31.46 411 GLU A CA 1
ATOM 2958 C C . GLU A 1 432 ? 33.440 43.015 74.155 1.00 35.46 411 GLU A C 1
ATOM 2959 O O . GLU A 1 432 ? 32.738 43.434 73.224 1.00 33.91 411 GLU A O 1
ATOM 2965 N N . HIS A 1 433 ? 33.845 43.795 75.150 1.00 38.17 412 HIS A N 1
ATOM 2966 C CA . HIS A 1 433 ? 33.467 45.197 75.163 1.00 37.00 412 HIS A CA 1
ATOM 2967 C C . HIS A 1 433 ? 34.234 45.937 74.083 1.00 37.55 412 HIS A C 1
ATOM 2968 O O . HIS A 1 433 ? 35.420 45.672 73.850 1.00 33.99 412 HIS A O 1
ATOM 2975 N N . GLU A 1 434 ? 33.530 46.843 73.395 1.00 35.90 413 GLU A N 1
ATOM 2976 C CA . GLU A 1 434 ? 34.118 47.541 72.255 1.00 40.00 413 GLU A CA 1
ATOM 2977 C C . GLU A 1 434 ? 35.363 48.334 72.639 1.00 38.80 413 GLU A C 1
ATOM 2978 O O . GLU A 1 434 ? 36.303 48.432 71.841 1.00 36.36 413 GLU A O 1
ATOM 2984 N N . GLU A 1 435 ? 35.403 48.890 73.851 1.00 37.79 414 GLU A N 1
ATOM 2985 C CA . GLU A 1 435 ? 36.558 49.689 74.238 1.00 42.46 414 GLU A CA 1
ATOM 2986 C C . GLU A 1 435 ? 37.812 48.824 74.338 1.00 42.14 414 GLU A C 1
ATOM 2987 O O . GLU A 1 435 ? 38.925 49.314 74.117 1.00 40.10 414 GLU A O 1
ATOM 2993 N N . ASP A 1 436 ? 37.649 47.543 74.681 1.00 38.18 415 ASP A N 1
ATOM 2994 C CA . ASP A 1 436 ? 38.791 46.639 74.764 1.00 40.23 415 ASP A CA 1
ATOM 2995 C C . ASP A 1 436 ? 39.267 46.209 73.386 1.00 41.22 415 ASP A C 1
ATOM 2996 O O . ASP A 1 436 ? 40.479 46.117 73.146 1.00 38.49 415 ASP A O 1
ATOM 3001 N N . LEU A 1 437 ? 38.330 45.911 72.481 1.00 35.86 416 LEU A N 1
ATOM 3002 C CA . LEU A 1 437 ? 38.724 45.545 71.127 1.00 41.81 416 LEU A CA 1
ATOM 3003 C C . LEU A 1 437 ? 39.417 46.713 70.437 1.00 40.58 416 LEU A C 1
ATOM 3004 O O . LEU A 1 437 ? 40.472 46.542 69.812 1.00 38.20 416 LEU A O 1
ATOM 3009 N N . ILE A 1 438 ? 38.857 47.918 70.584 1.00 42.17 417 ILE A N 1
ATOM 3010 C CA . ILE A 1 438 ? 39.445 49.115 69.992 1.00 39.06 417 ILE A CA 1
ATOM 3011 C C . ILE A 1 438 ? 40.836 49.374 70.569 1.00 42.21 417 ILE A C 1
ATOM 3012 O O . ILE A 1 438 ? 41.774 49.697 69.833 1.00 47.25 417 ILE A O 1
ATOM 3017 N N . ALA A 1 439 ? 41.001 49.232 71.888 1.00 39.96 418 ALA A N 1
ATOM 3018 C CA . ALA A 1 439 ? 42.333 49.407 72.472 1.00 47.43 418 ALA A CA 1
ATOM 3019 C C . ALA A 1 439 ? 43.313 48.380 71.916 1.00 48.63 418 ALA A C 1
ATOM 3020 O O . ALA A 1 439 ? 44.498 48.678 71.722 1.00 47.66 418 ALA A O 1
ATOM 3022 N N . ASP A 1 440 ? 42.829 47.160 71.660 1.00 46.63 419 ASP A N 1
ATOM 3023 C CA . ASP A 1 440 ? 43.678 46.105 71.116 1.00 45.14 419 ASP A CA 1
ATOM 3024 C C . ASP A 1 440 ? 44.119 46.427 69.687 1.00 45.71 419 ASP A C 1
ATOM 3025 O O . ASP A 1 440 ? 45.289 46.250 69.333 1.00 48.06 419 ASP A O 1
ATOM 3030 N N . LEU A 1 441 ? 43.189 46.884 68.848 1.00 46.40 420 LEU A N 1
ATOM 3031 C CA . LEU A 1 441 ? 43.545 47.278 67.486 1.00 46.28 420 LEU A CA 1
ATOM 3032 C C . LEU A 1 441 ? 44.471 48.491 67.492 1.00 49.04 420 LEU A C 1
ATOM 3033 O O . LEU A 1 441 ? 45.388 48.591 66.668 1.00 48.32 420 LEU A O 1
ATOM 3038 N N . ASP A 1 442 ? 44.233 49.429 68.409 1.00 45.81 421 ASP A N 1
ATOM 3039 C CA . ASP A 1 442 ? 45.125 50.570 68.555 1.00 51.26 421 ASP A CA 1
ATOM 3040 C C . ASP A 1 442 ? 46.561 50.127 68.833 1.00 54.45 421 ASP A C 1
ATOM 3041 O O . ASP A 1 442 ? 47.510 50.658 68.242 1.00 55.22 421 ASP A O 1
ATOM 3046 N N . HIS A 1 443 ? 46.742 49.150 69.727 1.00 52.39 422 HIS A N 1
ATOM 3047 C CA . HIS A 1 443 ? 48.084 48.655 70.021 1.00 53.63 422 HIS A CA 1
ATOM 3048 C C . HIS A 1 443 ? 48.717 48.017 68.794 1.00 53.61 422 HIS A C 1
ATOM 3049 O O . HIS A 1 443 ? 49.918 48.181 68.552 1.00 56.15 422 HIS A O 1
ATOM 3056 N N . ALA A 1 444 ? 47.918 47.308 67.993 1.00 50.51 423 ALA A N 1
ATOM 3057 C CA . ALA A 1 444 ? 48.452 46.668 66.795 1.00 56.13 423 ALA A CA 1
ATOM 3058 C C . ALA A 1 444 ? 48.978 47.698 65.790 1.00 59.51 423 ALA A C 1
ATOM 3059 O O . ALA A 1 444 ? 50.048 47.507 65.198 1.00 59.31 423 ALA A O 1
ATOM 3061 N N . PHE A 1 445 ? 48.238 48.793 65.579 1.00 55.33 424 PHE A N 1
ATOM 3062 C CA . PHE A 1 445 ? 48.697 49.838 64.662 1.00 60.78 424 PHE A CA 1
ATOM 3063 C C . PHE A 1 445 ? 50.049 50.410 65.080 1.00 62.78 424 PHE A C 1
ATOM 3064 O O . PHE A 1 445 ? 50.934 50.608 64.238 1.00 62.72 424 PHE A O 1
ATOM 3072 N N . ARG A 1 446 ? 50.228 50.667 66.380 1.00 63.93 425 ARG A N 1
ATOM 3073 C CA . ARG A 1 446 ? 51.474 51.245 66.882 1.00 67.27 425 ARG A CA 1
ATOM 3074 C C . ARG A 1 446 ? 52.643 50.293 66.670 1.00 68.94 425 ARG A C 1
ATOM 3075 O O . ARG A 1 446 ? 53.706 50.693 66.178 1.00 68.33 425 ARG A O 1
ATOM 3083 N N . ARG A 1 447 ? 52.458 49.020 67.021 1.00 67.09 426 ARG A N 1
ATOM 3084 C CA . ARG A 1 447 ? 53.524 48.031 66.903 1.00 71.48 426 ARG A CA 1
ATOM 3085 C C . ARG A 1 447 ? 53.808 47.650 65.451 1.00 75.32 426 ARG A C 1
ATOM 3086 O O . ARG A 1 447 ? 54.691 46.821 65.213 1.00 80.94 426 ARG A O 1
ATOM 3088 N N . SER A 1 448 ? 53.095 48.240 64.488 1.00 75.55 427 SER A N 1
ATOM 3089 C CA . SER A 1 448 ? 53.317 48.006 63.057 1.00 75.61 427 SER A CA 1
ATOM 3090 C C . SER A 1 448 ? 53.981 49.210 62.378 1.00 73.81 427 SER A C 1
ATOM 3091 O O . SER A 1 448 ? 53.335 49.972 61.650 1.00 71.54 427 SER A O 1
ATOM 3094 N N . SER B 1 26 ? 56.208 5.912 71.114 1.00 85.57 5 SER B N 1
ATOM 3095 C CA . SER B 1 26 ? 56.255 5.546 72.530 1.00 88.70 5 SER B CA 1
ATOM 3096 C C . SER B 1 26 ? 54.863 5.332 73.157 1.00 85.68 5 SER B C 1
ATOM 3097 O O . SER B 1 26 ? 54.708 4.511 74.069 1.00 84.20 5 SER B O 1
ATOM 3100 N N . TYR B 1 27 ? 53.856 6.075 72.692 1.00 81.95 6 TYR B N 1
ATOM 3101 C CA . TYR B 1 27 ? 52.470 5.805 73.065 1.00 81.19 6 TYR B CA 1
ATOM 3102 C C . TYR B 1 27 ? 51.716 4.994 72.007 1.00 77.05 6 TYR B C 1
ATOM 3103 O O . TYR B 1 27 ? 50.494 4.840 72.111 1.00 69.40 6 TYR B O 1
ATOM 3112 N N . HIS B 1 28 ? 52.414 4.500 70.978 1.00 82.51 7 HIS B N 1
ATOM 3113 C CA . HIS B 1 28 ? 51.844 3.544 70.033 1.00 76.98 7 HIS B CA 1
ATOM 3114 C C . HIS B 1 28 ? 52.577 2.206 70.119 1.00 80.84 7 HIS B C 1
ATOM 3115 O O . HIS B 1 28 ? 52.969 1.643 69.091 1.00 78.55 7 HIS B O 1
ATOM 3122 N N . LYS B 1 29 ? 52.753 1.684 71.334 1.00 74.43 8 LYS B N 1
ATOM 3123 C CA . LYS B 1 29 ? 53.435 0.409 71.532 1.00 73.78 8 LYS B CA 1
ATOM 3124 C C . LYS B 1 29 ? 52.454 -0.737 71.300 1.00 68.23 8 LYS B C 1
ATOM 3125 O O . LYS B 1 29 ? 51.395 -0.790 71.936 1.00 63.08 8 LYS B O 1
ATOM 3127 N N . LYS B 1 30 ? 52.810 -1.653 70.395 1.00 71.78 9 LYS B N 1
ATOM 3128 C CA . LYS B 1 30 ? 51.955 -2.764 69.990 1.00 68.04 9 LYS B CA 1
ATOM 3129 C C . LYS B 1 30 ? 52.337 -4.091 70.639 1.00 67.85 9 LYS B C 1
ATOM 3130 O O . LYS B 1 30 ? 51.630 -5.087 70.434 1.00 63.79 9 LYS B O 1
ATOM 3136 N N . ASP B 1 31 ? 53.428 -4.137 71.409 1.00 80.71 10 ASP B N 1
ATOM 3137 C CA . ASP B 1 31 ? 53.931 -5.396 71.944 1.00 77.22 10 ASP B CA 1
ATOM 3138 C C . ASP B 1 31 ? 54.552 -5.160 73.316 1.00 79.95 10 ASP B C 1
ATOM 3139 O O . ASP B 1 31 ? 54.715 -4.022 73.766 1.00 82.41 10 ASP B O 1
ATOM 3144 N N . ILE B 1 32 ? 54.883 -6.267 73.983 1.00 79.36 11 ILE B N 1
ATOM 3145 C CA . ILE B 1 32 ? 55.598 -6.256 75.255 1.00 81.74 11 ILE B CA 1
ATOM 3146 C C . ILE B 1 32 ? 56.590 -7.412 75.237 1.00 86.08 11 ILE B C 1
ATOM 3147 O O . ILE B 1 32 ? 56.187 -8.578 75.149 1.00 83.36 11 ILE B O 1
ATOM 3149 N N . GLU B 1 33 ? 57.885 -7.087 75.316 1.00 87.61 12 GLU B N 1
ATOM 3150 C CA . GLU B 1 33 ? 58.979 -8.068 75.311 1.00 90.91 12 GLU B CA 1
ATOM 3151 C C . GLU B 1 33 ? 58.910 -9.023 74.115 1.00 90.52 12 GLU B C 1
ATOM 3152 O O . GLU B 1 33 ? 59.400 -10.154 74.182 1.00 93.36 12 GLU B O 1
ATOM 3154 N N . GLY B 1 34 ? 58.331 -8.568 72.995 1.00 87.02 13 GLY B N 1
ATOM 3155 C CA . GLY B 1 34 ? 58.240 -9.345 71.771 1.00 83.24 13 GLY B CA 1
ATOM 3156 C C . GLY B 1 34 ? 56.853 -9.876 71.453 1.00 83.90 13 GLY B C 1
ATOM 3157 O O . GLY B 1 34 ? 56.514 -10.021 70.270 1.00 79.76 13 GLY B O 1
ATOM 3158 N N . ARG B 1 35 ? 56.055 -10.200 72.476 1.00 85.77 14 ARG B N 1
ATOM 3159 C CA . ARG B 1 35 ? 54.713 -10.696 72.176 1.00 80.34 14 ARG B CA 1
ATOM 3160 C C . ARG B 1 35 ? 53.749 -9.527 71.996 1.00 76.06 14 ARG B C 1
ATOM 3161 O O . ARG B 1 35 ? 53.798 -8.564 72.763 1.00 77.55 14 ARG B O 1
ATOM 3163 N N . PRO B 1 36 ? 52.883 -9.573 70.985 1.00 68.45 15 PRO B N 1
ATOM 3164 C CA . PRO B 1 36 ? 51.954 -8.462 70.758 1.00 64.66 15 PRO B CA 1
ATOM 3165 C C . PRO B 1 36 ? 50.865 -8.412 71.818 1.00 58.95 15 PRO B C 1
ATOM 3166 O O . PRO B 1 36 ? 50.400 -9.439 72.317 1.00 56.34 15 PRO B O 1
ATOM 3170 N N . LEU B 1 37 ? 50.467 -7.190 72.163 1.00 55.55 16 LEU B N 1
ATOM 3171 C CA . LEU B 1 37 ? 49.410 -6.981 73.141 1.00 46.81 16 LEU B CA 1
ATOM 3172 C C . LEU B 1 37 ? 48.053 -7.403 72.582 1.00 44.08 16 LEU B C 1
ATOM 3173 O O . LEU B 1 37 ? 47.805 -7.354 71.375 1.00 40.73 16 LEU B O 1
ATOM 3178 N N . HIS B 1 38 ? 47.178 -7.849 73.475 1.00 38.01 17 HIS B N 1
ATOM 3179 C CA . HIS B 1 38 ? 45.818 -8.179 73.086 1.00 34.24 17 HIS B CA 1
ATOM 3180 C C . HIS B 1 38 ? 45.013 -6.908 72.818 1.00 31.60 17 HIS B C 1
ATOM 3181 O O . HIS B 1 38 ? 45.300 -5.848 73.388 1.00 30.45 17 HIS B O 1
ATOM 3188 N N . PRO B 1 39 ? 44.001 -6.987 71.943 1.00 30.81 18 PRO B N 1
ATOM 3189 C CA . PRO B 1 39 ? 43.224 -5.774 71.627 1.00 28.87 18 PRO B CA 1
ATOM 3190 C C . PRO B 1 39 ? 42.577 -5.130 72.840 1.00 29.10 18 PRO B C 1
ATOM 3191 O O . PRO B 1 39 ? 42.566 -3.895 72.935 1.00 26.40 18 PRO B O 1
ATOM 3195 N N . GLU B 1 40 ? 42.029 -5.935 73.768 1.00 28.69 19 GLU B N 1
ATOM 3196 C CA . GLU B 1 40 ? 41.378 -5.377 74.951 1.00 27.03 19 GLU B CA 1
ATOM 3197 C C . GLU B 1 40 ? 42.366 -4.643 75.842 1.00 29.44 19 GLU B C 1
ATOM 3198 O O . GLU B 1 40 ? 41.976 -3.728 76.574 1.00 30.41 19 GLU B O 1
ATOM 3204 N N . THR B 1 41 ? 43.632 -5.058 75.839 1.00 28.21 20 THR B N 1
ATOM 3205 C CA . THR B 1 41 ? 44.637 -4.300 76.575 1.00 27.49 20 THR B CA 1
ATOM 3206 C C . THR B 1 41 ? 44.900 -2.969 75.889 1.00 28.13 20 THR B C 1
ATOM 3207 O O . THR B 1 41 ? 44.983 -1.926 76.545 1.00 28.53 20 THR B O 1
ATOM 3211 N N . GLN B 1 42 ? 44.999 -2.992 74.558 1.00 27.98 21 GLN B N 1
ATOM 3212 C CA . GLN B 1 42 ? 45.354 -1.806 73.795 1.00 28.82 21 GLN B CA 1
ATOM 3213 C C . GLN B 1 42 ? 44.295 -0.719 73.885 1.00 30.13 21 GLN B C 1
ATOM 3214 O O . GLN B 1 42 ? 44.636 0.467 73.882 1.00 28.95 21 GLN B O 1
ATOM 3220 N N . MET B 1 43 ? 43.023 -1.092 74.033 1.00 25.23 22 MET B N 1
ATOM 3221 C CA . MET B 1 43 ? 41.966 -0.093 74.012 1.00 27.44 22 MET B CA 1
ATOM 3222 C C . MET B 1 43 ? 41.962 0.800 75.256 1.00 26.79 22 MET B C 1
ATOM 3223 O O . MET B 1 43 ? 41.105 1.682 75.368 1.00 27.56 22 MET B O 1
ATOM 3228 N N . MET B 1 44 ? 42.875 0.615 76.196 1.00 27.05 23 MET B N 1
ATOM 3229 C CA . MET B 1 44 ? 42.912 1.496 77.357 1.00 30.76 23 MET B CA 1
ATOM 3230 C C . MET B 1 44 ? 44.023 2.529 77.296 1.00 32.83 23 MET B C 1
ATOM 3231 O O . MET B 1 44 ? 44.105 3.380 78.191 1.00 35.38 23 MET B O 1
ATOM 3236 N N . SER B 1 45 ? 44.905 2.458 76.305 1.00 28.72 24 SER B N 1
ATOM 3237 C CA . SER B 1 45 ? 45.994 3.416 76.298 1.00 33.65 24 SER B CA 1
ATOM 3238 C C . SER B 1 45 ? 46.469 3.815 74.908 1.00 34.93 24 SER B C 1
ATOM 3239 O O . SER B 1 45 ? 46.975 4.930 74.738 1.00 32.38 24 SER B O 1
ATOM 3242 N N . TYR B 1 46 ? 46.370 2.898 73.938 1.00 33.77 25 TYR B N 1
ATOM 3243 C CA . TYR B 1 46 ? 47.007 3.071 72.628 1.00 37.71 25 TYR B CA 1
ATOM 3244 C C . TYR B 1 46 ? 46.668 4.423 72.009 1.00 32.32 25 TYR B C 1
ATOM 3245 O O . TYR B 1 46 ? 45.509 4.834 71.984 1.00 31.07 25 TYR B O 1
ATOM 3254 N N . GLY B 1 47 ? 47.690 5.126 71.547 1.00 37.51 26 GLY B N 1
ATOM 3255 C CA . GLY B 1 47 ? 47.486 6.395 70.892 1.00 45.95 26 GLY B CA 1
ATOM 3256 C C . GLY B 1 47 ? 47.230 7.575 71.806 1.00 43.54 26 GLY B C 1
ATOM 3257 O O . GLY B 1 47 ? 46.883 8.651 71.304 1.00 42.70 26 GLY B O 1
ATOM 3258 N N . PHE B 1 48 ? 47.391 7.419 73.122 1.00 40.01 27 PHE B N 1
ATOM 3259 C CA . PHE B 1 48 ? 47.162 8.504 74.076 1.00 40.11 27 PHE B CA 1
ATOM 3260 C C . PHE B 1 48 ? 48.260 8.499 75.130 1.00 40.84 27 PHE B C 1
ATOM 3261 O O . PHE B 1 48 ? 48.502 7.476 75.781 1.00 39.55 27 PHE B O 1
ATOM 3269 N N . ASP B 1 49 ? 48.916 9.651 75.296 1.00 43.30 28 ASP B N 1
ATOM 3270 C CA . ASP B 1 49 ? 49.959 9.852 76.300 1.00 41.18 28 ASP B CA 1
ATOM 3271 C C . ASP B 1 49 ? 49.384 10.701 77.423 1.00 40.73 28 ASP B C 1
ATOM 3272 O O . ASP B 1 49 ? 49.335 11.935 77.302 1.00 39.34 28 ASP B O 1
ATOM 3277 N N . PRO B 1 50 ? 48.999 10.104 78.550 1.00 38.46 29 PRO B N 1
ATOM 3278 C CA . PRO B 1 50 ? 48.390 10.891 79.634 1.00 37.89 29 PRO B CA 1
ATOM 3279 C C . PRO B 1 50 ? 49.209 12.090 80.074 1.00 39.91 29 PRO B C 1
ATOM 3280 O O . PRO B 1 50 ? 48.633 13.125 80.428 1.00 38.39 29 PRO B O 1
ATOM 3284 N N . PHE B 1 51 ? 50.528 12.018 80.000 1.00 38.25 30 PHE B N 1
ATOM 3285 C CA . PHE B 1 51 ? 51.330 13.091 80.557 1.00 41.44 30 PHE B CA 1
ATOM 3286 C C . PHE B 1 51 ? 51.493 14.252 79.593 1.00 40.47 30 PHE B C 1
ATOM 3287 O O . PHE B 1 51 ? 52.098 15.261 79.957 1.00 46.16 30 PHE B O 1
ATOM 3295 N N . LEU B 1 52 ? 50.939 14.151 78.395 1.00 43.25 31 LEU B N 1
ATOM 3296 C CA . LEU B 1 52 ? 50.720 15.319 77.552 1.00 46.71 31 LEU B CA 1
ATOM 3297 C C . LEU B 1 52 ? 49.336 15.929 77.754 1.00 44.99 31 LEU B C 1
ATOM 3298 O O . LEU B 1 52 ? 48.975 16.855 77.019 1.00 44.66 31 LEU B O 1
ATOM 3303 N N . SER B 1 53 ? 48.554 15.409 78.705 1.00 43.73 32 SER B N 1
ATOM 3304 C CA . SER B 1 53 ? 47.236 15.941 79.060 1.00 42.07 32 SER B CA 1
ATOM 3305 C C . SER B 1 53 ? 47.081 16.003 80.576 1.00 40.09 32 SER B C 1
ATOM 3306 O O . SER B 1 53 ? 46.075 15.572 81.139 1.00 38.33 32 SER B O 1
ATOM 3309 N N . GLU B 1 54 ? 48.102 16.526 81.253 1.00 38.26 33 GLU B N 1
ATOM 3310 C CA . GLU B 1 54 ? 48.102 16.773 82.694 1.00 42.95 33 GLU B CA 1
ATOM 3311 C C . GLU B 1 54 ? 48.016 15.488 83.508 1.00 42.52 33 GLU B C 1
ATOM 3312 O O . GLU B 1 54 ? 47.648 15.520 84.689 1.00 41.98 33 GLU B O 1
ATOM 3318 N N . GLY B 1 55 ? 48.366 14.348 82.919 1.00 41.67 34 GLY B N 1
ATOM 3319 C CA . GLY B 1 55 ? 48.287 13.100 83.645 1.00 38.30 34 GLY B CA 1
ATOM 3320 C C . GLY B 1 55 ? 46.908 12.482 83.646 1.00 37.75 34 GLY B C 1
ATOM 3321 O O . GLY B 1 55 ? 46.729 11.410 84.240 1.00 33.50 34 GLY B O 1
ATOM 3322 N N . ALA B 1 56 ? 45.922 13.140 83.029 1.00 33.31 35 ALA B N 1
ATOM 3323 C CA . ALA B 1 56 ? 44.586 12.572 82.929 1.00 34.74 35 ALA B CA 1
ATOM 3324 C C . ALA B 1 56 ? 44.662 11.179 82.317 1.00 36.89 35 ALA B C 1
ATOM 3325 O O . ALA B 1 56 ? 45.279 10.985 81.266 1.00 35.37 35 ALA B O 1
ATOM 3327 N N . VAL B 1 57 ? 44.065 10.196 83.000 1.00 33.77 36 VAL B N 1
ATOM 3328 C CA . VAL B 1 57 ? 44.177 8.820 82.525 1.00 34.43 36 VAL B CA 1
ATOM 3329 C C . VAL B 1 57 ? 43.276 8.572 81.327 1.00 33.01 36 VAL B C 1
ATOM 3330 O O . VAL B 1 57 ? 43.494 7.599 80.591 1.00 34.80 36 VAL B O 1
ATOM 3334 N N . LYS B 1 58 ? 42.284 9.431 81.098 1.00 27.40 37 LYS B N 1
ATOM 3335 C CA . LYS B 1 58 ? 41.453 9.352 79.905 1.00 29.12 37 LYS B CA 1
ATOM 3336 C C . LYS B 1 58 ? 41.609 10.640 79.107 1.00 34.21 37 LYS B C 1
ATOM 3337 O O . LYS B 1 58 ? 41.842 11.706 79.696 1.00 31.37 37 LYS B O 1
ATOM 3343 N N . PRO B 1 59 ? 41.473 10.585 77.780 1.00 31.11 38 PRO B N 1
ATOM 3344 C CA . PRO B 1 59 ? 41.684 11.789 76.949 1.00 30.95 38 PRO B CA 1
ATOM 3345 C C . PRO B 1 59 ? 40.609 12.830 77.206 1.00 32.88 38 PRO B C 1
ATOM 3346 O O . PRO B 1 59 ? 39.413 12.501 77.260 1.00 29.17 38 PRO B O 1
ATOM 3350 N N . PRO B 1 60 ? 40.990 14.094 77.386 1.00 29.66 39 PRO B N 1
ATOM 3351 C CA . PRO B 1 60 ? 39.986 15.158 77.497 1.00 30.01 39 PRO B CA 1
ATOM 3352 C C . PRO B 1 60 ? 39.253 15.364 76.183 1.00 29.00 39 PRO B C 1
ATOM 3353 O O . PRO B 1 60 ? 39.756 15.058 75.102 1.00 26.49 39 PRO B O 1
ATOM 3357 N N . VAL B 1 61 ? 38.052 15.924 76.282 1.00 30.11 40 VAL B N 1
ATOM 3358 C CA . VAL B 1 61 ? 37.203 16.160 75.116 1.00 30.09 40 VAL B CA 1
ATOM 3359 C C . VAL B 1 61 ? 37.411 17.588 74.640 1.00 29.76 40 VAL B C 1
ATOM 3360 O O . VAL B 1 61 ? 37.114 18.540 75.372 1.00 30.34 40 VAL B O 1
ATOM 3364 N N . PHE B 1 62 ? 37.904 17.737 73.410 1.00 28.05 41 PHE B N 1
ATOM 3365 C CA . PHE B 1 62 ? 37.999 19.045 72.755 1.00 29.98 41 PHE B CA 1
ATOM 3366 C C . PHE B 1 62 ? 36.660 19.287 72.071 1.00 30.66 41 PHE B C 1
ATOM 3367 O O . PHE B 1 62 ? 36.455 18.903 70.919 1.00 29.42 41 PHE B O 1
ATOM 3375 N N . LEU B 1 63 ? 35.726 19.901 72.808 1.00 29.26 42 LEU B N 1
ATOM 3376 C CA . LEU B 1 63 ? 34.412 20.287 72.286 1.00 31.09 42 LEU B CA 1
ATOM 3377 C C . LEU B 1 63 ? 34.509 21.598 71.505 1.00 33.03 42 LEU B C 1
ATOM 3378 O O . LEU B 1 63 ? 33.900 22.611 71.852 1.00 36.47 42 LEU B O 1
ATOM 3383 N N . THR B 1 64 ? 35.310 21.575 70.449 1.00 33.02 43 THR B N 1
ATOM 3384 C CA . THR B 1 64 ? 35.451 22.718 69.556 1.00 33.24 43 THR B CA 1
ATOM 3385 C C . THR B 1 64 ? 36.097 22.215 68.280 1.00 33.81 43 THR B C 1
ATOM 3386 O O . THR B 1 64 ? 36.754 21.171 68.272 1.00 35.83 43 THR B O 1
ATOM 3390 N N . SER B 1 65 ? 35.869 22.932 67.186 1.00 35.45 44 SER B N 1
ATOM 3391 C CA . SER B 1 65 ? 36.612 22.660 65.964 1.00 33.60 44 SER B CA 1
ATOM 3392 C C . SER B 1 65 ? 37.553 23.791 65.603 1.00 35.71 44 SER B C 1
ATOM 3393 O O . SER B 1 65 ? 38.260 23.697 64.592 1.00 37.92 44 SER B O 1
ATOM 3396 N N . THR B 1 66 ? 37.610 24.834 66.426 1.00 32.75 45 THR B N 1
ATOM 3397 C CA . THR B 1 66 ? 38.374 26.040 66.135 1.00 36.42 45 THR B CA 1
ATOM 3398 C C . THR B 1 66 ? 39.678 26.030 66.927 1.00 33.66 45 THR B C 1
ATOM 3399 O O . THR B 1 66 ? 39.667 26.098 68.161 1.00 35.75 45 THR B O 1
ATOM 3403 N N . PHE B 1 67 ? 40.797 25.948 66.216 1.00 34.87 46 PHE B N 1
ATOM 3404 C CA . PHE B 1 67 ? 42.126 25.944 66.810 1.00 34.77 46 PHE B CA 1
ATOM 3405 C C . PHE B 1 67 ? 42.902 27.124 66.241 1.00 35.46 46 PHE B C 1
ATOM 3406 O O . PHE B 1 67 ? 43.064 27.231 65.019 1.00 36.47 46 PHE B O 1
ATOM 3414 N N . ALA B 1 68 ? 43.392 27.992 67.123 1.00 34.76 47 ALA B N 1
ATOM 3415 C CA . ALA B 1 68 ? 44.035 29.225 66.701 1.00 37.67 47 ALA B CA 1
ATOM 3416 C C . ALA B 1 68 ? 45.503 28.984 66.360 1.00 41.84 47 ALA B C 1
ATOM 3417 O O . ALA B 1 68 ? 46.134 28.040 66.841 1.00 42.38 47 ALA B O 1
ATOM 3419 N N . PHE B 1 69 ? 46.047 29.868 65.528 1.00 41.65 48 PHE B N 1
ATOM 3420 C CA . PHE B 1 69 ? 47.445 29.799 65.143 1.00 42.66 48 PHE B CA 1
ATOM 3421 C C . PHE B 1 69 ? 48.312 30.649 66.060 1.00 49.45 48 PHE B C 1
ATOM 3422 O O . PHE B 1 69 ? 47.877 31.677 66.591 1.00 49.15 48 PHE B O 1
ATOM 3430 N N . ARG B 1 70 ? 49.562 30.216 66.227 1.00 57.23 49 ARG B N 1
ATOM 3431 C CA . ARG B 1 70 ? 50.501 31.001 67.013 1.00 58.80 49 ARG B CA 1
ATOM 3432 C C . ARG B 1 70 ? 50.915 32.279 66.293 1.00 61.03 49 ARG B C 1
ATOM 3433 O O . ARG B 1 70 ? 51.352 33.230 66.946 1.00 64.47 49 ARG B O 1
ATOM 3441 N N . SER B 1 71 ? 50.770 32.327 64.972 1.00 54.46 50 SER B N 1
ATOM 3442 C CA . SER B 1 71 ? 51.152 33.494 64.188 1.00 51.88 50 SER B CA 1
ATOM 3443 C C . SER B 1 71 ? 50.445 33.420 62.847 1.00 50.33 50 SER B C 1
ATOM 3444 O O . SER B 1 71 ? 50.020 32.346 62.411 1.00 46.88 50 SER B O 1
ATOM 3447 N N . ALA B 1 72 ? 50.329 34.578 62.191 1.00 46.88 51 ALA B N 1
ATOM 3448 C CA . ALA B 1 72 ? 49.813 34.588 60.827 1.00 46.72 51 ALA B CA 1
ATOM 3449 C C . ALA B 1 72 ? 50.681 33.725 59.914 1.00 48.67 51 ALA B C 1
ATOM 3450 O O . ALA B 1 72 ? 50.165 32.994 59.057 1.00 48.64 51 ALA B O 1
ATOM 3452 N N . GLU B 1 73 ? 52.001 33.750 60.131 1.00 49.43 52 GLU B N 1
ATOM 3453 C CA . GLU B 1 73 ? 52.906 32.921 59.340 1.00 47.85 52 GLU B CA 1
ATOM 3454 C C . GLU B 1 73 ? 52.583 31.447 59.519 1.00 48.12 52 GLU B C 1
ATOM 3455 O O . GLU B 1 73 ? 52.633 30.674 58.555 1.00 48.04 52 GLU B O 1
ATOM 3461 N N . ASP B 1 74 ? 52.257 31.038 60.750 1.00 48.13 53 ASP B N 1
ATOM 3462 C CA . ASP B 1 74 ? 51.797 29.673 60.990 1.00 46.42 53 ASP B CA 1
ATOM 3463 C C . ASP B 1 74 ? 50.491 29.386 60.255 1.00 44.82 53 ASP B C 1
ATOM 3464 O O . ASP B 1 74 ? 50.317 28.305 59.683 1.00 43.59 53 ASP B O 1
ATOM 3469 N N . GLY B 1 75 ? 49.558 30.337 60.267 1.00 43.86 54 GLY B N 1
ATOM 3470 C CA . GLY B 1 75 ? 48.316 30.130 59.542 1.00 45.38 54 GLY B CA 1
ATOM 3471 C C . GLY B 1 75 ? 48.544 29.936 58.054 1.00 46.47 54 GLY B C 1
ATOM 3472 O O . GLY B 1 75 ? 47.938 29.062 57.430 1.00 47.34 54 GLY B O 1
ATOM 3473 N N . ALA B 1 76 ? 49.434 30.735 57.465 1.00 47.71 55 ALA B N 1
ATOM 3474 C CA . ALA B 1 76 ? 49.726 30.564 56.044 1.00 50.89 55 ALA B CA 1
ATOM 3475 C C . ALA B 1 76 ? 50.460 29.254 55.791 1.00 51.36 55 ALA B C 1
ATOM 3476 O O . ALA B 1 76 ? 50.142 28.523 54.844 1.00 50.59 55 ALA B O 1
ATOM 3478 N N . ASP B 1 77 ? 51.412 28.922 56.660 1.00 48.89 56 ASP B N 1
ATOM 3479 C CA . ASP B 1 77 ? 52.124 27.656 56.556 1.00 45.60 56 ASP B CA 1
ATOM 3480 C C . ASP B 1 77 ? 51.162 26.476 56.663 1.00 51.76 56 ASP B C 1
ATOM 3481 O O . ASP B 1 77 ? 51.274 25.498 55.912 1.00 53.22 56 ASP B O 1
ATOM 3486 N N . PHE B 1 78 ? 50.203 26.557 57.589 1.00 49.31 57 PHE B N 1
ATOM 3487 C CA . PHE B 1 78 ? 49.215 25.498 57.756 1.00 49.71 57 PHE B CA 1
ATOM 3488 C C . PHE B 1 78 ? 48.451 25.242 56.457 1.00 55.13 57 PHE B C 1
ATOM 3489 O O . PHE B 1 78 ? 48.314 24.094 56.018 1.00 57.77 57 PHE B O 1
ATOM 3497 N N . PHE B 1 79 ? 47.953 26.305 55.821 1.00 49.87 58 PHE B N 1
ATOM 3498 C CA . PHE B 1 79 ? 47.168 26.124 54.602 1.00 55.08 58 PHE B CA 1
ATOM 3499 C C . PHE B 1 79 ? 48.038 25.754 53.399 1.00 57.15 58 PHE B C 1
ATOM 3500 O O . PHE B 1 79 ? 47.545 25.113 52.465 1.00 60.39 58 PHE B O 1
ATOM 3508 N N . ASP B 1 80 ? 49.320 26.134 53.400 1.00 53.77 59 ASP B N 1
ATOM 3509 C CA . ASP B 1 80 ? 50.248 25.608 52.400 1.00 58.53 59 ASP B CA 1
ATOM 3510 C C . ASP B 1 80 ? 50.310 24.078 52.451 1.00 64.78 59 ASP B C 1
ATOM 3511 O O . ASP B 1 80 ? 50.359 23.413 51.409 1.00 65.90 59 ASP B O 1
ATOM 3516 N N . ILE B 1 81 ? 50.308 23.502 53.655 1.00 61.53 60 ILE B N 1
ATOM 3517 C CA . ILE B 1 81 ? 50.445 22.054 53.784 1.00 64.20 60 ILE B CA 1
ATOM 3518 C C . ILE B 1 81 ? 49.126 21.358 53.485 1.00 69.05 60 ILE B C 1
ATOM 3519 O O . ILE B 1 81 ? 49.098 20.341 52.782 1.00 71.33 60 ILE B O 1
ATOM 3524 N N . VAL B 1 82 ? 48.020 21.878 54.028 1.00 74.43 61 VAL B N 1
ATOM 3525 C CA . VAL B 1 82 ? 46.709 21.266 53.813 1.00 75.47 61 VAL B CA 1
ATOM 3526 C C . VAL B 1 82 ? 46.393 21.170 52.323 1.00 76.52 61 VAL B C 1
ATOM 3527 O O . VAL B 1 82 ? 45.792 20.192 51.863 1.00 78.80 61 VAL B O 1
ATOM 3529 N N . SER B 1 83 ? 46.796 22.177 51.546 1.00 73.58 62 SER B N 1
ATOM 3530 C CA . SER B 1 83 ? 46.487 22.233 50.122 1.00 70.02 62 SER B CA 1
ATOM 3531 C C . SER B 1 83 ? 47.512 21.531 49.241 1.00 71.87 62 SER B C 1
ATOM 3532 O O . SER B 1 83 ? 47.268 21.378 48.039 1.00 76.76 62 SER B O 1
ATOM 3535 N N . GLY B 1 84 ? 48.660 21.136 49.780 1.00 68.26 63 GLY B N 1
ATOM 3536 C CA . GLY B 1 84 ? 49.678 20.542 48.949 1.00 69.46 63 GLY B CA 1
ATOM 3537 C C . GLY B 1 84 ? 50.584 21.520 48.228 1.00 72.37 63 GLY B C 1
ATOM 3538 O O . GLY B 1 84 ? 51.419 21.080 47.425 1.00 73.47 63 GLY B O 1
ATOM 3539 N N . ARG B 1 85 ? 50.453 22.831 48.475 1.00 67.36 64 ARG B N 1
ATOM 3540 C CA . ARG B 1 85 ? 51.383 23.775 47.861 1.00 67.52 64 ARG B CA 1
ATOM 3541 C C . ARG B 1 85 ? 52.797 23.608 48.403 1.00 67.23 64 ARG B C 1
ATOM 3542 O O . ARG B 1 85 ? 53.756 24.001 47.727 1.00 70.69 64 ARG B O 1
ATOM 3550 N N . LYS B 1 86 ? 52.940 23.033 49.599 1.00 69.41 65 LYS B N 1
ATOM 3551 C CA . LYS B 1 86 ? 54.200 22.671 50.229 1.00 75.57 65 LYS B CA 1
ATOM 3552 C C . LYS B 1 86 ? 54.055 21.260 50.788 1.00 77.56 65 LYS B C 1
ATOM 3553 O O . LYS B 1 86 ? 53.008 20.925 51.360 1.00 73.07 65 LYS B O 1
ATOM 3555 N N . PRO B 1 87 ? 55.068 20.407 50.627 1.00 83.42 66 PRO B N 1
ATOM 3556 C CA . PRO B 1 87 ? 54.930 19.018 51.083 1.00 82.59 66 PRO B CA 1
ATOM 3557 C C . PRO B 1 87 ? 54.945 18.905 52.599 1.00 78.88 66 PRO B C 1
ATOM 3558 O O . PRO B 1 87 ? 55.542 19.719 53.306 1.00 80.46 66 PRO B O 1
ATOM 3562 N N . LEU B 1 88 ? 54.285 17.858 53.087 1.00 81.10 67 LEU B N 1
ATOM 3563 C CA . LEU B 1 88 ? 54.082 17.642 54.516 1.00 77.33 67 LEU B CA 1
ATOM 3564 C C . LEU B 1 88 ? 55.383 17.332 55.251 1.00 78.44 67 LEU B C 1
ATOM 3565 O O . LEU B 1 88 ? 55.384 17.132 56.466 1.00 74.31 67 LEU B O 1
ATOM 3567 N N . ARG B 1 100 ? 48.431 18.468 63.775 1.00 77.53 79 ARG B N 1
ATOM 3568 C CA . ARG B 1 100 ? 47.729 19.745 63.703 1.00 77.80 79 ARG B CA 1
ATOM 3569 C C . ARG B 1 100 ? 46.573 19.687 62.702 1.00 77.91 79 ARG B C 1
ATOM 3570 O O . ARG B 1 100 ? 45.674 20.535 62.720 1.00 77.74 79 ARG B O 1
ATOM 3572 N N . PHE B 1 101 ? 46.607 18.674 61.833 1.00 71.15 80 PHE B N 1
ATOM 3573 C CA . PHE B 1 101 ? 45.649 18.509 60.745 1.00 67.70 80 PHE B CA 1
ATOM 3574 C C . PHE B 1 101 ? 44.553 17.495 61.067 1.00 64.83 80 PHE B C 1
ATOM 3575 O O . PHE B 1 101 ? 43.849 17.044 60.156 1.00 65.73 80 PHE B O 1
ATOM 3583 N N . ASN B 1 102 ? 44.421 17.096 62.327 1.00 61.43 81 ASN B N 1
ATOM 3584 C CA . ASN B 1 102 ? 43.375 16.181 62.753 1.00 56.18 81 ASN B CA 1
ATOM 3585 C C . ASN B 1 102 ? 42.830 16.684 64.080 1.00 53.75 81 ASN B C 1
ATOM 3586 O O . ASN B 1 102 ? 43.557 17.295 64.869 1.00 61.25 81 ASN B O 1
ATOM 3591 N N . HIS B 1 103 ? 41.548 16.451 64.315 1.00 42.40 82 HIS B N 1
ATOM 3592 C CA . HIS B 1 103 ? 41.006 16.734 65.633 1.00 39.21 82 HIS B CA 1
ATOM 3593 C C . HIS B 1 103 ? 41.556 15.727 66.648 1.00 38.84 82 HIS B C 1
ATOM 3594 O O . HIS B 1 103 ? 41.616 14.527 66.363 1.00 41.07 82 HIS B O 1
ATOM 3601 N N . PRO B 1 104 ? 41.980 16.185 67.830 1.00 40.18 83 PRO B N 1
ATOM 3602 C CA . PRO B 1 104 ? 42.616 15.265 68.801 1.00 36.79 83 PRO B CA 1
ATOM 3603 C C . PRO B 1 104 ? 41.773 14.054 69.177 1.00 33.38 83 PRO B C 1
ATOM 3604 O O . PRO B 1 104 ? 42.303 12.943 69.324 1.00 34.57 83 PRO B O 1
ATOM 3608 N N . ASN B 1 105 ? 40.473 14.233 69.371 1.00 31.92 84 ASN B N 1
ATOM 3609 C CA . ASN B 1 105 ? 39.648 13.110 69.798 1.00 34.21 84 ASN B CA 1
ATOM 3610 C C . ASN B 1 105 ? 39.371 12.129 68.655 1.00 35.63 84 ASN B C 1
ATOM 3611 O O . ASN B 1 105 ? 39.322 10.910 68.887 1.00 31.84 84 ASN B O 1
ATOM 3616 N N . LEU B 1 106 ? 39.215 12.632 67.424 1.00 32.15 85 LEU B N 1
ATOM 3617 C CA . LEU B 1 106 ? 39.033 11.747 66.271 1.00 36.63 85 LEU B CA 1
ATOM 3618 C C . LEU B 1 106 ? 40.280 10.908 66.005 1.00 32.58 85 LEU B C 1
ATOM 3619 O O . LEU B 1 106 ? 40.169 9.747 65.592 1.00 31.62 85 LEU B O 1
ATOM 3624 N N . GLU B 1 107 ? 41.466 11.473 66.246 1.00 31.16 86 GLU B N 1
ATOM 3625 C CA . GLU B 1 107 ? 42.705 10.752 65.973 1.00 33.73 86 GLU B CA 1
ATOM 3626 C C . GLU B 1 107 ? 42.868 9.542 66.886 1.00 31.31 86 GLU B C 1
ATOM 3627 O O . GLU B 1 107 ? 43.381 8.501 66.465 1.00 29.65 86 GLU B O 1
ATOM 3633 N N . ILE B 1 108 ? 42.487 9.674 68.154 1.00 30.63 87 ILE B N 1
ATOM 3634 C CA . ILE B 1 108 ? 42.609 8.539 69.055 1.00 30.53 87 ILE B CA 1
ATOM 3635 C C . ILE B 1 108 ? 41.651 7.432 68.638 1.00 27.62 87 ILE B C 1
ATOM 3636 O O . ILE B 1 108 ? 42.017 6.251 68.643 1.00 26.02 87 ILE B O 1
ATOM 3641 N N . VAL B 1 109 ? 40.411 7.793 68.270 1.00 27.32 88 VAL B N 1
ATOM 3642 C CA . VAL B 1 109 ? 39.449 6.796 67.810 1.00 24.54 88 VAL B CA 1
ATOM 3643 C C . VAL B 1 109 ? 39.983 6.080 66.580 1.00 27.83 88 VAL B C 1
ATOM 3644 O O . VAL B 1 109 ? 39.922 4.846 66.479 1.00 29.08 88 VAL B O 1
ATOM 3648 N N . GLU B 1 110 ? 40.549 6.844 65.642 1.00 26.49 89 GLU B N 1
ATOM 3649 C CA . GLU B 1 110 ? 40.991 6.271 64.380 1.00 26.32 89 GLU B CA 1
ATOM 3650 C C . GLU B 1 110 ? 42.189 5.354 64.582 1.00 28.36 89 GLU B C 1
ATOM 3651 O O . GLU B 1 110 ? 42.253 4.267 63.989 1.00 24.00 89 GLU B O 1
ATOM 3657 N N . ASP B 1 111 ? 43.147 5.778 65.414 1.00 26.54 90 ASP B N 1
ATOM 3658 C CA . ASP B 1 111 ? 44.259 4.908 65.765 1.00 29.58 90 ASP B CA 1
ATOM 3659 C C . ASP B 1 111 ? 43.764 3.596 66.360 1.00 28.52 90 ASP B C 1
ATOM 3660 O O . ASP B 1 111 ? 44.228 2.520 65.975 1.00 29.22 90 ASP B O 1
ATOM 3665 N N . ARG B 1 112 ? 42.816 3.664 67.299 1.00 24.51 91 ARG B N 1
ATOM 3666 C CA . ARG B 1 112 ? 42.385 2.440 67.970 1.00 28.11 91 ARG B CA 1
ATOM 3667 C C . ARG B 1 112 ? 41.556 1.561 67.040 1.00 31.14 91 ARG B C 1
ATOM 3668 O O . ARG B 1 112 ? 41.656 0.328 67.106 1.00 28.34 91 ARG B O 1
ATOM 3676 N N . LEU B 1 113 ? 40.730 2.173 66.175 1.00 25.05 92 LEU B N 1
ATOM 3677 C CA . LEU B 1 113 ? 39.921 1.381 65.255 1.00 26.67 92 LEU B CA 1
ATOM 3678 C C . LEU B 1 113 ? 40.798 0.630 64.253 1.00 31.38 92 LEU B C 1
ATOM 3679 O O . LEU B 1 113 ? 40.621 -0.577 64.040 1.00 28.57 92 LEU B O 1
ATOM 3684 N N . ALA B 1 114 ? 41.764 1.328 63.637 1.00 28.17 93 ALA B N 1
ATOM 3685 C CA . ALA B 1 114 ? 42.668 0.668 62.700 1.00 27.58 93 ALA B CA 1
ATOM 3686 C C . ALA B 1 114 ? 43.450 -0.448 63.382 1.00 29.21 93 ALA B C 1
ATOM 3687 O O . ALA B 1 114 ? 43.693 -1.507 62.783 1.00 29.74 93 ALA B O 1
ATOM 3689 N N . LEU B 1 115 ? 43.836 -0.238 64.642 1.00 27.86 94 LEU B N 1
ATOM 3690 C CA . LEU B 1 115 ? 44.516 -1.289 65.388 1.00 31.51 94 LEU B CA 1
ATOM 3691 C C . LEU B 1 115 ? 43.620 -2.507 65.572 1.00 28.19 94 LEU B C 1
ATOM 3692 O O . LEU B 1 115 ? 44.070 -3.647 65.397 1.00 27.77 94 LEU B O 1
ATOM 3697 N N . LEU B 1 116 ? 42.346 -2.282 65.909 1.00 31.06 95 LEU B N 1
ATOM 3698 C CA . LEU B 1 116 ? 41.420 -3.385 66.161 1.00 31.01 95 LEU B CA 1
ATOM 3699 C C . LEU B 1 116 ? 41.263 -4.282 64.941 1.00 26.70 95 LEU B C 1
ATOM 3700 O O . LEU B 1 116 ? 41.096 -5.493 65.092 1.00 32.96 95 LEU B O 1
ATOM 3705 N N . ASP B 1 117 ? 41.312 -3.740 63.727 1.00 25.69 96 ASP B N 1
ATOM 3706 C CA . ASP B 1 117 ? 41.130 -4.624 62.578 1.00 28.41 96 ASP B CA 1
ATOM 3707 C C . ASP B 1 117 ? 42.386 -4.793 61.722 1.00 28.14 96 ASP B C 1
ATOM 3708 O O . ASP B 1 117 ? 42.291 -5.263 60.578 1.00 31.26 96 ASP B O 1
ATOM 3713 N N . GLY B 1 118 ? 43.557 -4.436 62.242 1.00 27.34 97 GLY B N 1
ATOM 3714 C CA . GLY B 1 118 ? 44.795 -4.682 61.516 1.00 28.17 97 GLY B CA 1
ATOM 3715 C C . GLY B 1 118 ? 45.048 -3.779 60.314 1.00 31.63 97 GLY B C 1
ATOM 3716 O O . GLY B 1 118 ? 45.730 -4.198 59.372 1.00 31.51 97 GLY B O 1
ATOM 3717 N N . SER B 1 119 ? 44.496 -2.564 60.302 1.00 28.31 98 SER B N 1
ATOM 3718 C CA . SER B 1 119 ? 44.640 -1.660 59.164 1.00 28.96 98 SER B CA 1
ATOM 3719 C C . SER B 1 119 ? 45.758 -0.641 59.379 1.00 28.53 98 SER B C 1
ATOM 3720 O O . SER B 1 119 ? 46.110 -0.283 60.503 1.00 27.71 98 SER B O 1
ATOM 3723 N N . GLU B 1 120 ? 46.249 -0.100 58.271 1.00 26.60 99 GLU B N 1
ATOM 3724 C CA . GLU B 1 120 ? 47.266 0.944 58.364 1.00 31.81 99 GLU B CA 1
ATOM 3725 C C . GLU B 1 120 ? 46.699 2.270 58.885 1.00 29.68 99 GLU B C 1
ATOM 3726 O O . GLU B 1 120 ? 47.428 3.036 59.524 1.00 30.39 99 GLU B O 1
ATOM 3732 N N . ALA B 1 121 ? 45.430 2.574 58.591 1.00 23.05 100 ALA B N 1
ATOM 3733 C CA . ALA B 1 121 ? 44.889 3.909 58.808 1.00 26.29 100 ALA B CA 1
ATOM 3734 C C . ALA B 1 121 ? 43.371 3.828 58.880 1.00 25.92 100 ALA B C 1
ATOM 3735 O O . ALA B 1 121 ? 42.770 2.830 58.486 1.00 24.69 100 ALA B O 1
ATOM 3737 N N . ALA B 1 122 ? 42.761 4.897 59.397 1.00 23.96 101 ALA B N 1
ATOM 3738 C CA . ALA B 1 122 ? 41.323 4.946 59.610 1.00 24.30 101 ALA B CA 1
ATOM 3739 C C . ALA B 1 122 ? 40.843 6.387 59.572 1.00 25.58 101 ALA B C 1
ATOM 3740 O O . ALA B 1 122 ? 41.592 7.309 59.899 1.00 26.50 101 ALA B O 1
ATOM 3742 N N . VAL B 1 123 ? 39.578 6.568 59.191 1.00 24.41 102 VAL B N 1
ATOM 3743 C CA . VAL B 1 123 ? 38.907 7.862 59.256 1.00 23.01 102 VAL B CA 1
ATOM 3744 C C . VAL B 1 123 ? 37.490 7.633 59.772 1.00 24.45 102 VAL B C 1
ATOM 3745 O O . VAL B 1 123 ? 36.778 6.746 59.281 1.00 22.83 102 VAL B O 1
ATOM 3749 N N . VAL B 1 124 ? 37.069 8.423 60.762 1.00 24.44 103 VAL B N 1
ATOM 3750 C CA . VAL B 1 124 ? 35.733 8.281 61.340 1.00 24.22 103 VAL B CA 1
ATOM 3751 C C . VAL B 1 124 ? 34.864 9.437 60.858 1.00 27.15 103 VAL B C 1
ATOM 3752 O O . VAL B 1 124 ? 35.340 10.568 60.688 1.00 25.09 103 VAL B O 1
ATOM 3756 N N . THR B 1 125 ? 33.590 9.138 60.615 1.00 23.42 104 THR B N 1
ATOM 3757 C CA . THR B 1 125 ? 32.627 10.073 60.073 1.00 21.68 104 THR B CA 1
ATOM 3758 C C . THR B 1 125 ? 31.379 10.091 60.952 1.00 26.26 104 THR B C 1
ATOM 3759 O O . THR B 1 125 ? 31.245 9.324 61.920 1.00 26.20 104 THR B O 1
ATOM 3763 N N . SER B 1 126 ? 30.434 10.950 60.573 1.00 22.93 105 SER B N 1
ATOM 3764 C CA . SER B 1 126 ? 29.242 11.166 61.385 1.00 27.47 105 SER B CA 1
ATOM 3765 C C . SER B 1 126 ? 28.334 9.939 61.472 1.00 24.38 105 SER B C 1
ATOM 3766 O O . SER B 1 126 ? 27.527 9.858 62.412 1.00 24.48 105 SER B O 1
ATOM 3769 N N . SER B 1 127 ? 28.438 8.993 60.532 1.00 24.06 106 SER B N 1
ATOM 3770 C CA . SER B 1 127 ? 27.527 7.850 60.497 1.00 23.92 106 SER B CA 1
ATOM 3771 C C . SER B 1 127 ? 28.067 6.778 59.560 1.00 23.70 106 SER B C 1
ATOM 3772 O O . SER B 1 127 ? 28.908 7.041 58.694 1.00 23.55 106 SER B O 1
ATOM 3775 N N . GLY B 1 128 ? 27.528 5.568 59.717 1.00 23.37 107 GLY B N 1
ATOM 3776 C CA . GLY B 1 128 ? 27.834 4.511 58.775 1.00 23.21 107 GLY B CA 1
ATOM 3777 C C . GLY B 1 128 ? 27.561 4.921 57.340 1.00 25.55 107 GLY B C 1
ATOM 3778 O O . GLY B 1 128 ? 28.363 4.649 56.447 1.00 24.05 107 GLY B O 1
ATOM 3779 N N . MET B 1 129 ? 26.436 5.603 57.098 1.00 25.14 108 MET B N 1
ATOM 3780 C CA . MET B 1 129 ? 26.117 5.984 55.722 1.00 24.40 108 MET B CA 1
ATOM 3781 C C . MET B 1 129 ? 27.050 7.078 55.199 1.00 26.42 108 MET B C 1
ATOM 3782 O O . MET B 1 129 ? 27.407 7.087 54.013 1.00 26.17 108 MET B O 1
ATOM 3787 N N . SER B 1 130 ? 27.472 8.008 56.054 1.00 24.51 109 SER B N 1
ATOM 3788 C CA . SER B 1 130 ? 28.392 9.017 55.547 1.00 24.67 109 SER B CA 1
ATOM 3789 C C . SER B 1 130 ? 29.785 8.450 55.348 1.00 23.14 109 SER B C 1
ATOM 3790 O O . SER B 1 130 ? 30.555 9.005 54.558 1.00 26.14 109 SER B O 1
ATOM 3793 N N . ALA B 1 131 ? 30.125 7.361 56.035 1.00 22.07 110 ALA B N 1
ATOM 3794 C CA . ALA B 1 131 ? 31.384 6.674 55.756 1.00 23.88 110 ALA B CA 1
ATOM 3795 C C . ALA B 1 131 ? 31.329 5.965 54.400 1.00 24.00 110 ALA B C 1
ATOM 3796 O O . ALA B 1 131 ? 32.256 6.070 53.588 1.00 24.76 110 ALA B O 1
ATOM 3798 N N . ILE B 1 132 ? 30.244 5.237 54.140 1.00 23.97 111 ILE B N 1
ATOM 3799 C CA . ILE B 1 132 ? 30.055 4.595 52.838 1.00 22.27 111 ILE B CA 1
ATOM 3800 C C . ILE B 1 132 ? 30.011 5.644 51.725 1.00 25.35 111 ILE B C 1
ATOM 3801 O O . ILE B 1 132 ? 30.672 5.501 50.688 1.00 25.63 111 ILE B O 1
ATOM 3806 N N . SER B 1 133 ? 29.254 6.733 51.937 1.00 24.35 112 SER B N 1
ATOM 3807 C CA . SER B 1 133 ? 29.188 7.815 50.946 1.00 26.25 112 SER B CA 1
ATOM 3808 C C . SER B 1 133 ? 30.561 8.400 50.647 1.00 26.07 112 SER B C 1
ATOM 3809 O O . SER B 1 133 ? 30.857 8.746 49.497 1.00 24.37 112 SER B O 1
ATOM 3812 N N . ALA B 1 134 ? 31.376 8.622 51.686 1.00 27.53 113 ALA B N 1
ATOM 3813 C CA . ALA B 1 134 ? 32.694 9.211 51.455 1.00 29.10 113 ALA B CA 1
ATOM 3814 C C . ALA B 1 134 ? 33.541 8.305 50.565 1.00 27.93 113 ALA B C 1
ATOM 3815 O O . ALA B 1 134 ? 34.298 8.790 49.718 1.00 27.28 113 ALA B O 1
ATOM 3817 N N . ILE B 1 135 ? 33.409 6.987 50.730 1.00 26.43 114 ILE B N 1
ATOM 3818 C CA . ILE B 1 135 ? 34.121 6.052 49.858 1.00 27.78 114 ILE B CA 1
ATOM 3819 C C . ILE B 1 135 ? 33.646 6.201 48.415 1.00 28.33 114 ILE B C 1
ATOM 3820 O O . ILE B 1 135 ? 34.452 6.305 47.477 1.00 29.07 114 ILE B O 1
ATOM 3825 N N . PHE B 1 136 ? 32.327 6.227 48.216 1.00 24.81 115 PHE B N 1
ATOM 3826 C CA . PHE B 1 136 ? 31.810 6.360 46.862 1.00 28.35 115 PHE B CA 1
ATOM 3827 C C . PHE B 1 136 ? 32.235 7.695 46.258 1.00 28.83 115 PHE B C 1
ATOM 3828 O O . PHE B 1 136 ? 32.679 7.754 45.106 1.00 29.44 115 PHE B O 1
ATOM 3836 N N . LEU B 1 137 ? 32.144 8.771 47.041 1.00 26.60 116 LEU B N 1
ATOM 3837 C CA . LEU B 1 137 ? 32.516 10.089 46.551 1.00 25.56 116 LEU B CA 1
ATOM 3838 C C . LEU B 1 137 ? 34.012 10.197 46.324 1.00 28.92 116 LEU B C 1
ATOM 3839 O O . LEU B 1 137 ? 34.446 10.961 45.455 1.00 32.23 116 LEU B O 1
ATOM 3844 N N . ALA B 1 138 ? 34.819 9.448 47.082 1.00 24.18 117 ALA B N 1
ATOM 3845 C CA . ALA B 1 138 ? 36.261 9.555 46.905 1.00 27.14 117 ALA B CA 1
ATOM 3846 C C . ALA B 1 138 ? 36.733 8.900 45.616 1.00 32.47 117 ALA B C 1
ATOM 3847 O O . ALA B 1 138 ? 37.722 9.343 45.029 1.00 33.64 117 ALA B O 1
ATOM 3849 N N . PHE B 1 139 ? 36.052 7.866 45.148 1.00 29.66 118 PHE B N 1
ATOM 3850 C CA . PHE B 1 139 ? 36.632 7.057 44.098 1.00 31.62 118 PHE B CA 1
ATOM 3851 C C . PHE B 1 139 ? 35.821 7.002 42.819 1.00 33.40 118 PHE B C 1
ATOM 3852 O O . PHE B 1 139 ? 36.421 6.872 41.754 1.00 36.38 118 PHE B O 1
ATOM 3860 N N . LEU B 1 140 ? 34.500 7.142 42.880 1.00 33.09 119 LEU B N 1
ATOM 3861 C CA . LEU B 1 140 ? 33.674 6.985 41.687 1.00 34.95 119 LEU B CA 1
ATOM 3862 C C . LEU B 1 140 ? 33.634 8.265 40.861 1.00 36.15 119 LEU B C 1
ATOM 3863 O O . LEU B 1 140 ? 33.686 9.377 41.398 1.00 38.11 119 LEU B O 1
ATOM 3868 N N . ARG B 1 141 ? 33.558 8.096 39.544 1.00 34.39 120 ARG B N 1
ATOM 3869 C CA . ARG B 1 141 ? 33.411 9.183 38.590 1.00 31.76 120 ARG B CA 1
ATOM 3870 C C . ARG B 1 141 ? 32.389 8.773 37.537 1.00 36.96 120 ARG B C 1
ATOM 3871 O O . ARG B 1 141 ? 32.111 7.579 37.372 1.00 33.41 120 ARG B O 1
ATOM 3873 N N . PRO B 1 142 ? 31.814 9.737 36.800 1.00 35.81 121 PRO B N 1
ATOM 3874 C CA . PRO B 1 142 ? 30.896 9.370 35.714 1.00 34.85 121 PRO B CA 1
ATOM 3875 C C . PRO B 1 142 ? 31.595 8.422 34.762 1.00 29.82 121 PRO B C 1
ATOM 3876 O O . PRO B 1 142 ? 32.778 8.588 34.468 1.00 30.69 121 PRO B O 1
ATOM 3880 N N . GLY B 1 143 ? 30.860 7.397 34.309 1.00 33.01 122 GLY B N 1
ATOM 3881 C CA . GLY B 1 143 ? 31.408 6.329 33.497 1.00 29.96 122 GLY B CA 1
ATOM 3882 C C . GLY B 1 143 ? 31.974 5.153 34.282 1.00 33.65 122 GLY B C 1
ATOM 3883 O O . GLY B 1 143 ? 32.130 4.067 33.716 1.00 31.90 122 GLY B O 1
ATOM 3884 N N . ASP B 1 144 ? 32.260 5.328 35.571 1.00 29.75 123 ASP B N 1
ATOM 3885 C CA . ASP B 1 144 ? 32.805 4.239 36.375 1.00 32.41 123 ASP B CA 1
ATOM 3886 C C . ASP B 1 144 ? 31.803 3.108 36.553 1.00 30.80 123 ASP B C 1
ATOM 3887 O O . ASP B 1 144 ? 30.586 3.303 36.537 1.00 31.65 123 ASP B O 1
ATOM 3892 N N . GLN B 1 145 ? 32.338 1.909 36.707 1.00 31.83 124 GLN B N 1
ATOM 3893 C CA . GLN B 1 145 ? 31.573 0.723 37.047 1.00 30.95 124 GLN B CA 1
ATOM 3894 C C . GLN B 1 145 ? 32.027 0.222 38.410 1.00 32.20 124 GLN B C 1
ATOM 3895 O O . GLN B 1 145 ? 33.172 0.434 38.819 1.00 29.19 124 GLN B O 1
ATOM 3901 N N . LEU B 1 146 ? 31.118 -0.427 39.122 1.00 32.04 125 LEU B N 1
ATOM 3902 C CA . LEU B 1 146 ? 31.478 -1.115 40.345 1.00 30.24 125 LEU B CA 1
ATOM 3903 C C . LEU B 1 146 ? 30.846 -2.491 40.327 1.00 31.09 125 LEU B C 1
ATOM 3904 O O . LEU B 1 146 ? 29.786 -2.700 39.725 1.00 29.42 125 LEU B O 1
ATOM 3909 N N . VAL B 1 147 ? 31.505 -3.415 41.004 1.00 26.00 126 VAL B N 1
ATOM 3910 C CA . VAL B 1 147 ? 30.950 -4.721 41.299 1.00 24.29 126 VAL B CA 1
ATOM 3911 C C . VAL B 1 147 ? 30.475 -4.691 42.744 1.00 28.75 126 VAL B C 1
ATOM 3912 O O . VAL B 1 147 ? 31.119 -4.068 43.606 1.00 25.47 126 VAL B O 1
ATOM 3916 N N . GLN B 1 148 ? 29.342 -5.339 43.016 1.00 24.56 127 GLN B N 1
ATOM 3917 C CA . GLN B 1 148 ? 28.802 -5.406 44.363 1.00 26.43 127 GLN B CA 1
ATOM 3918 C C . GLN B 1 148 ? 28.380 -6.830 44.686 1.00 28.78 127 GLN B C 1
ATOM 3919 O O . GLN B 1 148 ? 27.935 -7.577 43.808 1.00 30.33 127 GLN B O 1
ATOM 3925 N N . SER B 1 149 ? 28.495 -7.193 45.964 1.00 29.24 128 SER B N 1
ATOM 3926 C CA . SER B 1 149 ? 27.821 -8.404 46.400 1.00 28.66 128 SER B CA 1
ATOM 3927 C C . SER B 1 149 ? 26.346 -8.083 46.612 1.00 31.25 128 SER B C 1
ATOM 3928 O O . SER B 1 149 ? 25.925 -6.922 46.596 1.00 30.18 128 SER B O 1
ATOM 3931 N N . VAL B 1 150 ? 25.555 -9.131 46.800 1.00 29.71 129 VAL B N 1
ATOM 3932 C CA . VAL B 1 150 ? 24.124 -9.002 47.034 1.00 29.38 129 VAL B CA 1
ATOM 3933 C C . VAL B 1 150 ? 23.818 -9.966 48.169 1.00 33.69 129 VAL B C 1
ATOM 3934 O O . VAL B 1 150 ? 24.355 -11.085 48.169 1.00 32.94 129 VAL B O 1
ATOM 3938 N N . PRO B 1 151 ? 22.970 -9.603 49.146 1.00 31.36 130 PRO B N 1
ATOM 3939 C CA . PRO B 1 151 ? 22.348 -8.284 49.312 1.00 31.69 130 PRO B CA 1
ATOM 3940 C C . PRO B 1 151 ? 23.212 -7.306 50.117 1.00 34.50 130 PRO B C 1
ATOM 3941 O O . PRO B 1 151 ? 24.021 -7.730 50.950 1.00 33.31 130 PRO B O 1
ATOM 3945 N N . LEU B 1 152 ? 23.048 -6.011 49.867 1.00 32.39 131 LEU B N 1
ATOM 3946 C CA . LEU B 1 152 ? 23.704 -4.985 50.666 1.00 33.23 131 LEU B CA 1
ATOM 3947 C C . LEU B 1 152 ? 22.687 -4.361 51.610 1.00 30.51 131 LEU B C 1
ATOM 3948 O O . LEU B 1 152 ? 21.472 -4.476 51.413 1.00 25.97 131 LEU B O 1
ATOM 3953 N N . TYR B 1 153 ? 23.206 -3.693 52.641 1.00 30.48 132 TYR B N 1
ATOM 3954 C CA . TYR B 1 153 ? 22.382 -2.845 53.487 1.00 28.26 132 TYR B CA 1
ATOM 3955 C C . TYR B 1 153 ? 21.540 -1.913 52.617 1.00 31.35 132 TYR B C 1
ATOM 3956 O O . TYR B 1 153 ? 22.025 -1.360 51.620 1.00 27.76 132 TYR B O 1
ATOM 3965 N N . GLY B 1 154 ? 20.270 -1.746 53.000 1.00 31.35 133 GLY B N 1
ATOM 3966 C CA . GLY B 1 154 ? 19.337 -0.993 52.165 1.00 28.51 133 GLY B CA 1
ATOM 3967 C C . GLY B 1 154 ? 19.830 0.395 51.803 1.00 29.55 133 GLY B C 1
ATOM 3968 O O . GLY B 1 154 ? 19.733 0.817 50.647 1.00 30.21 133 GLY B O 1
ATOM 3969 N N . GLY B 1 155 ? 20.416 1.107 52.771 1.00 31.84 134 GLY B N 1
ATOM 3970 C CA . GLY B 1 155 ? 20.919 2.448 52.487 1.00 31.71 134 GLY B CA 1
ATOM 3971 C C . GLY B 1 155 ? 22.051 2.452 51.471 1.00 29.64 134 GLY B C 1
ATOM 3972 O O . GLY B 1 155 ? 22.133 3.346 50.623 1.00 31.05 134 GLY B O 1
ATOM 3973 N N . THR B 1 156 ? 22.940 1.456 51.547 1.00 27.81 135 THR B N 1
ATOM 3974 C CA . THR B 1 156 ? 23.996 1.306 50.548 1.00 26.62 135 THR B CA 1
ATOM 3975 C C . THR B 1 156 ? 23.421 1.040 49.166 1.00 31.13 135 THR B C 1
ATOM 3976 O O . THR B 1 156 ? 23.876 1.612 48.166 1.00 30.73 135 THR B O 1
ATOM 3980 N N . GLU B 1 157 ? 22.443 0.131 49.088 1.00 29.29 136 GLU B N 1
ATOM 3981 C CA . GLU B 1 157 ? 21.800 -0.170 47.816 1.00 29.28 136 GLU B CA 1
ATOM 3982 C C . GLU B 1 157 ? 21.112 1.068 47.254 1.00 32.20 136 GLU B C 1
ATOM 3983 O O . GLU B 1 157 ? 21.126 1.296 46.038 1.00 30.09 136 GLU B O 1
ATOM 3989 N N . THR B 1 158 ? 20.548 1.903 48.136 1.00 30.23 137 THR B N 1
ATOM 3990 C CA . THR B 1 158 ? 19.904 3.139 47.704 1.00 30.46 137 THR B CA 1
ATOM 3991 C C . THR B 1 158 ? 20.917 4.123 47.128 1.00 34.80 137 THR B C 1
ATOM 3992 O O . THR B 1 158 ? 20.666 4.725 46.075 1.00 34.62 137 THR B O 1
ATOM 3996 N N . LEU B 1 159 ? 22.076 4.276 47.786 1.00 30.81 138 LEU B N 1
ATOM 3997 C CA . LEU B 1 159 ? 23.134 5.134 47.259 1.00 30.19 138 LEU B CA 1
ATOM 3998 C C . LEU B 1 159 ? 23.570 4.669 45.870 1.00 32.32 138 LEU B C 1
ATOM 3999 O O . LEU B 1 159 ? 23.740 5.478 44.946 1.00 32.64 138 LEU B O 1
ATOM 4004 N N . ILE B 1 160 ? 23.768 3.360 45.709 1.00 28.27 139 ILE B N 1
ATOM 4005 C CA . ILE B 1 160 ? 24.244 2.836 44.434 1.00 29.58 139 ILE B CA 1
ATOM 4006 C C . ILE B 1 160 ? 23.148 2.933 43.380 1.00 33.44 139 ILE B C 1
ATOM 4007 O O . ILE B 1 160 ? 23.348 3.507 42.303 1.00 34.16 139 ILE B O 1
ATOM 4012 N N . ALA B 1 161 ? 21.960 2.407 43.684 1.00 34.60 140 ALA B N 1
ATOM 4013 C CA . ALA B 1 161 ? 20.941 2.241 42.648 1.00 36.16 140 ALA B CA 1
ATOM 4014 C C . ALA B 1 161 ? 20.160 3.520 42.368 1.00 37.12 140 ALA B C 1
ATOM 4015 O O . ALA B 1 161 ? 19.682 3.704 41.244 1.00 40.32 140 ALA B O 1
ATOM 4017 N N . LYS B 1 162 ? 20.008 4.410 43.349 1.00 37.21 141 LYS B N 1
ATOM 4018 C CA . LYS B 1 162 ? 19.327 5.681 43.106 1.00 36.17 141 LYS B CA 1
ATOM 4019 C C . LYS B 1 162 ? 20.319 6.807 42.813 1.00 40.73 141 LYS B C 1
ATOM 4020 O O . LYS B 1 162 ? 20.294 7.382 41.720 1.00 46.76 141 LYS B O 1
ATOM 4026 N N . TYR B 1 163 ? 21.189 7.156 43.766 1.00 34.76 142 TYR B N 1
ATOM 4027 C CA . TYR B 1 163 ? 21.953 8.388 43.584 1.00 33.92 142 TYR B CA 1
ATOM 4028 C C . TYR B 1 163 ? 23.093 8.222 42.581 1.00 34.44 142 TYR B C 1
ATOM 4029 O O . TYR B 1 163 ? 23.140 8.921 41.564 1.00 35.43 142 TYR B O 1
ATOM 4038 N N . PHE B 1 164 ? 23.981 7.254 42.807 1.00 30.74 143 PHE B N 1
ATOM 4039 C CA . PHE B 1 164 ? 25.154 7.172 41.947 1.00 33.06 143 PHE B CA 1
ATOM 4040 C C . PHE B 1 164 ? 24.840 6.596 40.575 1.00 33.86 143 PHE B C 1
ATOM 4041 O O . PHE B 1 164 ? 25.509 6.951 39.601 1.00 33.48 143 PHE B O 1
ATOM 4049 N N . ARG B 1 165 ? 23.802 5.773 40.456 1.00 32.42 144 ARG B N 1
ATOM 4050 C CA . ARG B 1 165 ? 23.369 5.360 39.129 1.00 35.54 144 ARG B CA 1
ATOM 4051 C C . ARG B 1 165 ? 23.012 6.580 38.282 1.00 39.09 144 ARG B C 1
ATOM 4052 O O . ARG B 1 165 ? 23.388 6.661 37.103 1.00 38.66 144 ARG B O 1
ATOM 4060 N N . GLU B 1 166 ? 22.315 7.556 38.879 1.00 37.56 145 GLU B N 1
ATOM 4061 C CA . GLU B 1 166 ? 21.949 8.780 38.169 1.00 40.46 145 GLU B CA 1
ATOM 4062 C C . GLU B 1 166 ? 23.153 9.668 37.894 1.00 38.10 145 GLU B C 1
ATOM 4063 O O . GLU B 1 166 ? 23.106 10.492 36.983 1.00 38.07 145 GLU B O 1
ATOM 4069 N N . TRP B 1 167 ? 24.225 9.536 38.665 1.00 39.96 146 TRP B N 1
ATOM 4070 C CA . TRP B 1 167 ? 25.441 10.277 38.360 1.00 39.70 146 TRP B CA 1
ATOM 4071 C C . TRP B 1 167 ? 26.303 9.565 37.317 1.00 38.92 146 TRP B C 1
ATOM 4072 O O . TRP B 1 167 ? 27.453 9.968 37.105 1.00 37.99 146 TRP B O 1
ATOM 4083 N N . GLY B 1 168 ? 25.787 8.503 36.694 1.00 38.56 147 GLY B N 1
ATOM 4084 C CA . GLY B 1 168 ? 26.489 7.836 35.610 1.00 37.36 147 GLY B CA 1
ATOM 4085 C C . GLY B 1 168 ? 27.345 6.663 36.034 1.00 36.90 147 GLY B C 1
ATOM 4086 O O . GLY B 1 168 ? 28.287 6.310 35.317 1.00 33.67 147 GLY B O 1
ATOM 4087 N N . VAL B 1 169 ? 27.066 6.063 37.186 1.00 31.93 148 VAL B N 1
ATOM 4088 C CA . VAL B 1 169 ? 27.829 4.929 37.687 1.00 34.70 148 VAL B CA 1
ATOM 4089 C C . VAL B 1 169 ? 27.006 3.667 37.488 1.00 34.00 148 VAL B C 1
ATOM 4090 O O . VAL B 1 169 ? 25.863 3.591 37.949 1.00 33.70 148 VAL B O 1
ATOM 4094 N N . GLY B 1 170 ? 27.604 2.656 36.863 1.00 30.25 149 GLY B N 1
ATOM 4095 C CA . GLY B 1 170 ? 26.958 1.372 36.673 1.00 31.71 149 GLY B CA 1
ATOM 4096 C C . GLY B 1 170 ? 27.374 0.370 37.737 1.00 33.98 149 GLY B C 1
ATOM 4097 O O . GLY B 1 170 ? 28.478 0.428 38.271 1.00 31.30 149 GLY B O 1
ATOM 4098 N N . ALA B 1 171 ? 26.454 -0.534 38.067 1.00 34.25 150 ALA B N 1
ATOM 4099 C CA . ALA B 1 171 ? 26.676 -1.544 39.092 1.00 29.12 150 ALA B CA 1
ATOM 4100 C C . ALA B 1 171 ? 26.396 -2.925 38.523 1.00 32.99 150 ALA B C 1
ATOM 4101 O O . ALA B 1 171 ? 25.478 -3.111 37.715 1.00 32.84 150 ALA B O 1
ATOM 4103 N N . HIS B 1 172 ? 27.170 -3.900 38.982 1.00 29.81 151 HIS B N 1
ATOM 4104 C CA . HIS B 1 172 ? 27.083 -5.256 38.463 1.00 33.02 151 HIS B CA 1
ATOM 4105 C C . HIS B 1 172 ? 27.174 -6.196 39.641 1.00 31.16 151 HIS B C 1
ATOM 4106 O O . HIS B 1 172 ? 28.103 -6.084 40.441 1.00 29.15 151 HIS B O 1
ATOM 4113 N N . SER B 1 173 ? 26.234 -7.124 39.728 1.00 31.14 152 SER B N 1
ATOM 4114 C CA . SER B 1 173 ? 26.045 -7.934 40.920 1.00 31.82 152 SER B CA 1
ATOM 4115 C C . SER B 1 173 ? 26.787 -9.256 40.794 1.00 33.55 152 SER B C 1
ATOM 4116 O O . SER B 1 173 ? 26.790 -9.886 39.731 1.00 37.80 152 SER B O 1
ATOM 4119 N N . ILE B 1 174 ? 27.408 -9.676 41.891 1.00 32.68 153 ILE B N 1
ATOM 4120 C CA . ILE B 1 174 ? 27.993 -11.013 41.965 1.00 35.43 153 ILE B CA 1
ATOM 4121 C C . ILE B 1 174 ? 26.864 -12.016 42.138 1.00 37.58 153 ILE B C 1
ATOM 4122 O O . ILE B 1 174 ? 26.058 -11.910 43.069 1.00 36.20 153 ILE B O 1
ATOM 4127 N N . ASP B 1 175 ? 26.807 -12.996 41.240 1.00 35.83 154 ASP B N 1
ATOM 4128 C CA . ASP B 1 175 ? 25.709 -13.954 41.248 1.00 38.34 154 ASP B CA 1
ATOM 4129 C C . ASP B 1 175 ? 25.719 -14.825 42.507 1.00 40.00 154 ASP B C 1
ATOM 4130 O O . ASP B 1 175 ? 24.661 -15.118 43.075 1.00 41.24 154 ASP B O 1
ATOM 4135 N N . ASN B 1 176 ? 26.891 -15.308 42.911 1.00 40.48 155 ASN B N 1
ATOM 4136 C CA . ASN B 1 176 ? 27.032 -16.218 44.047 1.00 37.95 155 ASN B CA 1
ATOM 4137 C C . ASN B 1 176 ? 28.324 -15.859 44.766 1.00 33.15 155 ASN B C 1
ATOM 4138 O O . ASN B 1 176 ? 29.411 -16.128 44.247 1.00 32.84 155 ASN B O 1
ATOM 4143 N N . GLY B 1 177 ? 28.214 -15.265 45.957 1.00 36.41 156 GLY B N 1
ATOM 4144 C CA . GLY B 1 177 ? 29.398 -14.829 46.688 1.00 31.36 156 GLY B CA 1
ATOM 4145 C C . GLY B 1 177 ? 30.328 -15.951 47.114 1.00 32.68 156 GLY B C 1
ATOM 4146 O O . GLY B 1 177 ? 31.486 -15.687 47.451 1.00 30.91 156 GLY B O 1
ATOM 4147 N N . LEU B 1 178 ? 29.846 -17.192 47.135 1.00 31.18 157 LEU B N 1
ATOM 4148 C CA . LEU B 1 178 ? 30.685 -18.352 47.419 1.00 33.62 157 LEU B CA 1
ATOM 4149 C C . LEU B 1 178 ? 31.359 -18.936 46.180 1.00 35.38 157 LEU B C 1
ATOM 4150 O O . LEU B 1 178 ? 32.102 -19.918 46.304 1.00 35.19 157 LEU B O 1
ATOM 4155 N N . SER B 1 179 ? 31.101 -18.388 44.991 1.00 34.71 158 SER B N 1
ATOM 4156 C CA . SER B 1 179 ? 31.691 -18.904 43.757 1.00 33.13 158 SER B CA 1
ATOM 4157 C C . SER B 1 179 ? 32.730 -17.928 43.214 1.00 32.20 158 SER B C 1
ATOM 4158 O O . SER B 1 179 ? 32.358 -16.859 42.705 1.00 30.11 158 SER B O 1
ATOM 4161 N N . PRO B 1 180 ? 34.028 -18.244 43.275 1.00 33.77 159 PRO B N 1
ATOM 4162 C CA . PRO B 1 180 ? 35.024 -17.340 42.671 1.00 32.61 159 PRO B CA 1
ATOM 4163 C C . PRO B 1 180 ? 34.779 -17.066 41.192 1.00 35.33 159 PRO B C 1
ATOM 4164 O O . PRO B 1 180 ? 34.985 -15.928 40.740 1.00 32.29 159 PRO B O 1
ATOM 4168 N N . GLN B 1 181 ? 34.287 -18.061 40.440 1.00 30.15 160 GLN B N 1
ATOM 4169 C CA . GLN B 1 181 ? 33.981 -17.851 39.026 1.00 31.52 160 GLN B CA 1
ATOM 4170 C C . GLN B 1 181 ? 32.906 -16.780 38.846 1.00 31.01 160 GLN B C 1
ATOM 4171 O O . GLN B 1 181 ? 32.968 -15.981 37.901 1.00 34.32 160 GLN B O 1
ATOM 4173 N N . ALA B 1 182 ? 31.910 -16.751 39.737 1.00 28.02 161 ALA B N 1
ATOM 4174 C CA . ALA B 1 182 ? 30.864 -15.729 39.666 1.00 30.95 161 ALA B CA 1
ATOM 4175 C C . ALA B 1 182 ? 31.397 -14.339 40.011 1.00 32.23 161 ALA B C 1
ATOM 4176 O O . ALA B 1 182 ? 30.894 -13.335 39.491 1.00 29.80 161 ALA B O 1
ATOM 4178 N N . ILE B 1 183 ? 32.379 -14.254 40.907 1.00 32.18 162 ILE B N 1
ATOM 4179 C CA . ILE B 1 183 ? 33.017 -12.967 41.193 1.00 30.92 162 ILE B CA 1
ATOM 4180 C C . ILE B 1 183 ? 33.782 -12.481 39.965 1.00 32.69 162 ILE B C 1
ATOM 4181 O O . ILE B 1 183 ? 33.652 -11.322 39.546 1.00 34.28 162 ILE B O 1
ATOM 4186 N N . GLY B 1 184 ? 34.570 -13.374 39.350 1.00 32.55 163 GLY B N 1
ATOM 4187 C CA . GLY B 1 184 ? 35.297 -13.005 38.140 1.00 30.83 163 GLY B CA 1
ATOM 4188 C C . GLY B 1 184 ? 34.373 -12.616 37.001 1.00 33.10 163 GLY B C 1
ATOM 4189 O O . GLY B 1 184 ? 34.660 -11.682 36.240 1.00 31.18 163 GLY B O 1
ATOM 4190 N N . ALA B 1 185 ? 33.243 -13.320 36.874 1.00 33.37 164 ALA B N 1
ATOM 4191 C CA . ALA B 1 185 ? 32.283 -12.980 35.828 1.00 33.61 164 ALA B CA 1
ATOM 4192 C C . ALA B 1 185 ? 31.730 -11.582 36.043 1.00 30.80 164 ALA B C 1
ATOM 4193 O O . ALA B 1 185 ? 31.615 -10.797 35.093 1.00 35.73 164 ALA B O 1
ATOM 4195 N N . ALA B 1 186 ? 31.404 -11.241 37.291 1.00 31.36 165 ALA B N 1
ATOM 4196 C CA . ALA B 1 186 ? 30.907 -9.899 37.574 1.00 30.86 165 ALA B CA 1
ATOM 4197 C C . ALA B 1 186 ? 31.960 -8.852 37.234 1.00 32.01 165 ALA B C 1
ATOM 4198 O O . ALA B 1 186 ? 31.646 -7.816 36.635 1.00 31.45 165 ALA B O 1
ATOM 4200 N N . LEU B 1 187 ? 33.226 -9.128 37.566 1.00 31.17 166 LEU B N 1
ATOM 4201 C CA . LEU B 1 187 ? 34.304 -8.202 37.221 1.00 30.68 166 LEU B CA 1
ATOM 4202 C C . LEU B 1 187 ? 34.437 -8.029 35.716 1.00 33.44 166 LEU B C 1
ATOM 4203 O O . LEU B 1 187 ? 34.629 -6.905 35.232 1.00 32.43 166 LEU B O 1
ATOM 4208 N N . GLU B 1 188 ? 34.356 -9.133 34.956 1.00 32.48 167 GLU B N 1
ATOM 4209 C CA . GLU B 1 188 ? 34.446 -9.018 33.507 1.00 31.69 167 GLU B CA 1
ATOM 4210 C C . GLU B 1 188 ? 33.239 -8.284 32.943 1.00 34.39 167 GLU B C 1
ATOM 4211 O O . GLU B 1 188 ? 33.373 -7.495 31.999 1.00 36.75 167 GLU B O 1
ATOM 4217 N N . ALA B 1 189 ? 32.044 -8.568 33.471 1.00 33.04 168 ALA B N 1
ATOM 4218 C CA . ALA B 1 189 ? 30.852 -7.878 32.985 1.00 32.18 168 ALA B CA 1
ATOM 4219 C C . ALA B 1 189 ? 30.963 -6.382 33.231 1.00 35.58 168 ALA B C 1
ATOM 4220 O O . ALA B 1 189 ? 30.578 -5.571 32.376 1.00 37.71 168 ALA B O 1
ATOM 4222 N N . ALA B 1 190 ? 31.485 -6.000 34.400 1.00 31.58 169 ALA B N 1
ATOM 4223 C CA . ALA B 1 190 ? 31.688 -4.589 34.683 1.00 31.64 169 ALA B CA 1
ATOM 4224 C C . ALA B 1 190 ? 32.714 -3.994 33.733 1.00 32.95 169 ALA B C 1
ATOM 4225 O O . ALA B 1 190 ? 32.509 -2.903 33.189 1.00 31.42 169 ALA B O 1
ATOM 4227 N N . ALA B 1 191 ? 33.814 -4.708 33.492 1.00 34.05 170 ALA B N 1
ATOM 4228 C CA . ALA B 1 191 ? 34.856 -4.155 32.635 1.00 34.70 170 ALA B CA 1
ATOM 4229 C C . ALA B 1 191 ? 34.380 -3.920 31.203 1.00 36.14 170 ALA B C 1
ATOM 4230 O O . ALA B 1 191 ? 34.934 -3.048 30.524 1.00 37.20 170 ALA B O 1
ATOM 4232 N N . GLN B 1 192 ? 33.350 -4.647 30.740 1.00 34.68 171 GLN B N 1
ATOM 4233 C CA . GLN B 1 192 ? 32.806 -4.410 29.402 1.00 37.95 171 GLN B CA 1
ATOM 4234 C C . GLN B 1 192 ? 32.200 -3.024 29.249 1.00 38.53 171 GLN B C 1
ATOM 4235 O O . GLN B 1 192 ? 32.155 -2.499 28.132 1.00 37.66 171 GLN B O 1
ATOM 4241 N N . GLN B 1 193 ? 31.708 -2.428 30.333 1.00 33.98 172 GLN B N 1
ATOM 4242 C CA . GLN B 1 193 ? 30.977 -1.175 30.242 1.00 37.24 172 GLN B CA 1
ATOM 4243 C C . GLN B 1 193 ? 31.790 0.037 30.671 1.00 38.13 172 GLN B C 1
ATOM 4244 O O . GLN B 1 193 ? 31.368 1.159 30.389 1.00 39.63 172 GLN B O 1
ATOM 4250 N N . GLY B 1 194 ? 32.951 -0.154 31.303 1.00 36.30 173 GLY B N 1
ATOM 4251 C CA . GLY B 1 194 ? 33.785 0.943 31.738 1.00 30.51 173 GLY B CA 1
ATOM 4252 C C . GLY B 1 194 ? 34.818 0.513 32.770 1.00 34.95 173 GLY B C 1
ATOM 4253 O O . GLY B 1 194 ? 34.926 -0.671 33.113 1.00 34.56 173 GLY B O 1
ATOM 4254 N N . PRO B 1 195 ? 35.593 1.469 33.295 1.00 33.55 174 PRO B N 1
ATOM 4255 C CA . PRO B 1 195 ? 36.616 1.127 34.298 1.00 30.85 174 PRO B CA 1
ATOM 4256 C C . PRO B 1 195 ? 35.964 0.609 35.570 1.00 27.15 174 PRO B C 1
ATOM 4257 O O . PRO B 1 195 ? 35.050 1.236 36.099 1.00 30.40 174 PRO B O 1
ATOM 4261 N N . VAL B 1 196 ? 36.446 -0.533 36.064 1.00 29.51 175 VAL B N 1
ATOM 4262 C CA . VAL B 1 196 ? 35.955 -1.123 37.315 1.00 29.78 175 VAL B CA 1
ATOM 4263 C C . VAL B 1 196 ? 36.719 -0.485 38.472 1.00 29.38 175 VAL B C 1
ATOM 4264 O O . VAL B 1 196 ? 37.844 -0.877 38.788 1.00 29.67 175 VAL B O 1
ATOM 4268 N N . ARG B 1 197 ? 36.093 0.499 39.116 1.00 28.19 176 ARG B N 1
ATOM 4269 C CA . ARG B 1 197 ? 36.768 1.261 40.158 1.00 29.22 176 ARG B CA 1
ATOM 4270 C C . ARG B 1 197 ? 36.689 0.570 41.512 1.00 29.15 176 ARG B C 1
ATOM 4271 O O . ARG B 1 197 ? 37.683 0.531 42.247 1.00 26.59 176 ARG B O 1
ATOM 4279 N N . LEU B 1 198 ? 35.527 0.015 41.860 1.00 27.94 177 LEU B N 1
ATOM 4280 C CA . LEU B 1 198 ? 35.312 -0.548 43.187 1.00 25.04 177 LEU B CA 1
ATOM 4281 C C . LEU B 1 198 ? 34.712 -1.938 43.060 1.00 30.50 177 LEU B C 1
ATOM 4282 O O . LEU B 1 198 ? 33.903 -2.204 42.159 1.00 30.05 177 LEU B O 1
ATOM 4287 N N . CYS B 1 199 ? 35.124 -2.815 43.972 1.00 28.22 178 CYS B N 1
ATOM 4288 C CA . CYS B 1 199 ? 34.499 -4.108 44.229 1.00 23.62 178 CYS B CA 1
ATOM 4289 C C . CYS B 1 199 ? 34.055 -4.071 45.692 1.00 26.55 178 CYS B C 1
ATOM 4290 O O . CYS B 1 199 ? 34.874 -4.253 46.599 1.00 26.80 178 CYS B O 1
ATOM 4293 N N . TYR B 1 200 ? 32.768 -3.827 45.910 1.00 24.28 179 TYR B N 1
ATOM 4294 C CA . TYR B 1 200 ? 32.187 -3.540 47.216 1.00 23.14 179 TYR B CA 1
ATOM 4295 C C . TYR B 1 200 ? 31.369 -4.737 47.685 1.00 26.94 179 TYR B C 1
ATOM 4296 O O . TYR B 1 200 ? 30.333 -5.050 47.092 1.00 26.85 179 TYR B O 1
ATOM 4305 N N . VAL B 1 201 ? 31.804 -5.394 48.759 1.00 23.56 180 VAL B N 1
ATOM 4306 C CA . VAL B 1 201 ? 31.056 -6.535 49.263 1.00 25.07 180 VAL B CA 1
ATOM 4307 C C . VAL B 1 201 ? 30.672 -6.288 50.718 1.00 26.91 180 VAL B C 1
ATOM 4308 O O . VAL B 1 201 ? 31.243 -5.445 51.414 1.00 28.09 180 VAL B O 1
ATOM 4312 N N . GLU B 1 202 ? 29.667 -7.033 51.167 1.00 26.65 181 GLU B N 1
ATOM 4313 C CA . GLU B 1 202 ? 29.174 -6.960 52.536 1.00 26.77 181 GLU B CA 1
ATOM 4314 C C . GLU B 1 202 ? 28.977 -8.388 53.022 1.00 29.43 181 GLU B C 1
ATOM 4315 O O . GLU B 1 202 ? 28.148 -9.130 52.473 1.00 30.22 181 GLU B O 1
ATOM 4321 N N . THR B 1 203 ? 29.782 -8.796 54.001 1.00 26.35 182 THR B N 1
ATOM 4322 C CA . THR B 1 203 ? 29.762 -10.168 54.445 1.00 26.63 182 THR B CA 1
ATOM 4323 C C . THR B 1 203 ? 30.001 -10.200 55.954 1.00 24.65 182 THR B C 1
ATOM 4324 O O . THR B 1 203 ? 30.905 -9.501 56.452 1.00 26.34 182 THR B O 1
ATOM 4328 N N . PRO B 1 204 ? 29.176 -10.940 56.720 1.00 25.26 183 PRO B N 1
ATOM 4329 C CA . PRO B 1 204 ? 27.983 -11.677 56.259 1.00 28.46 183 PRO B CA 1
ATOM 4330 C C . PRO B 1 204 ? 26.855 -10.735 55.846 1.00 27.45 183 PRO B C 1
ATOM 4331 O O . PRO B 1 204 ? 26.870 -9.574 56.251 1.00 25.54 183 PRO B O 1
ATOM 4335 N N . ALA B 1 205 ? 25.900 -11.244 55.077 1.00 28.73 184 ALA B N 1
ATOM 4336 C CA . ALA B 1 205 ? 24.782 -10.466 54.563 1.00 30.93 184 ALA B CA 1
ATOM 4337 C C . ALA B 1 205 ? 23.633 -10.422 55.569 1.00 32.77 184 ALA B C 1
ATOM 4338 O O . ALA B 1 205 ? 23.469 -11.317 56.402 1.00 31.75 184 ALA B O 1
ATOM 4340 N N . ASN B 1 206 ? 22.833 -9.366 55.478 1.00 32.48 185 ASN B N 1
ATOM 4341 C CA . ASN B 1 206 ? 21.644 -9.230 56.306 1.00 33.32 185 ASN B CA 1
ATOM 4342 C C . ASN B 1 206 ? 20.424 -9.675 55.521 1.00 34.11 185 ASN B C 1
ATOM 4343 O O . ASN B 1 206 ? 20.250 -9.246 54.368 1.00 34.20 185 ASN B O 1
ATOM 4348 N N . PRO B 1 207 ? 19.568 -10.555 56.066 1.00 35.65 186 PRO B N 1
ATOM 4349 C CA . PRO B 1 207 ? 19.575 -11.133 57.410 1.00 33.85 186 PRO B CA 1
ATOM 4350 C C . PRO B 1 207 ? 19.934 -12.624 57.464 1.00 34.37 186 PRO B C 1
ATOM 4351 O O . PRO B 1 207 ? 19.795 -13.229 58.525 1.00 33.52 186 PRO B O 1
ATOM 4355 N N . THR B 1 208 ? 20.359 -13.207 56.345 1.00 29.77 187 THR B N 1
ATOM 4356 C CA . THR B 1 208 ? 20.534 -14.651 56.241 1.00 30.05 187 THR B CA 1
ATOM 4357 C C . THR B 1 208 ? 21.924 -15.094 56.677 1.00 31.68 187 THR B C 1
ATOM 4358 O O . THR B 1 208 ? 22.192 -16.303 56.695 1.00 28.76 187 THR B O 1
ATOM 4362 N N . ASN B 1 209 ? 22.830 -14.147 56.959 1.00 28.63 188 ASN B N 1
ATOM 4363 C CA . ASN B 1 209 ? 24.230 -14.451 57.239 1.00 29.03 188 ASN B CA 1
ATOM 4364 C C . ASN B 1 209 ? 24.917 -15.204 56.089 1.00 29.10 188 ASN B C 1
ATOM 4365 O O . ASN B 1 209 ? 25.930 -15.883 56.302 1.00 27.05 188 ASN B O 1
ATOM 4370 N N . ALA B 1 210 ? 24.391 -15.089 54.869 1.00 28.78 189 ALA B N 1
ATOM 4371 C CA . ALA B 1 210 ? 25.120 -15.542 53.690 1.00 29.95 189 ALA B CA 1
ATOM 4372 C C . ALA B 1 210 ? 26.504 -14.902 53.660 1.00 31.07 189 ALA B C 1
ATOM 4373 O O . ALA B 1 210 ? 26.721 -13.830 54.232 1.00 28.60 189 ALA B O 1
ATOM 4375 N N . LEU B 1 211 ? 27.461 -15.580 53.025 1.00 31.36 190 LEU B N 1
ATOM 4376 C CA . LEU B 1 211 ? 28.855 -15.149 53.053 1.00 29.97 190 LEU B CA 1
ATOM 4377 C C . LEU B 1 211 ? 29.360 -14.819 51.658 1.00 30.48 190 LEU B C 1
ATOM 4378 O O . LEU B 1 211 ? 28.929 -15.414 50.661 1.00 32.48 190 LEU B O 1
ATOM 4383 N N . ILE B 1 212 ? 30.308 -13.887 51.602 1.00 28.53 191 ILE B N 1
ATOM 4384 C CA . ILE B 1 212 ? 31.118 -13.630 50.412 1.00 29.01 191 ILE B CA 1
ATOM 4385 C C . ILE B 1 212 ? 32.519 -14.164 50.689 1.00 28.06 191 ILE B C 1
ATOM 4386 O O . ILE B 1 212 ? 33.068 -13.943 51.776 1.00 26.15 191 ILE B O 1
ATOM 4391 N N . ASP B 1 213 ? 33.060 -14.927 49.738 1.00 27.56 192 ASP B N 1
ATOM 4392 C CA . ASP B 1 213 ? 34.396 -15.536 49.812 1.00 27.18 192 ASP B CA 1
ATOM 4393 C C . ASP B 1 213 ? 35.480 -14.479 49.597 1.00 29.73 192 ASP B C 1
ATOM 4394 O O . ASP B 1 213 ? 35.811 -14.137 48.455 1.00 27.09 192 ASP B O 1
ATOM 4399 N N . LEU B 1 214 ? 36.079 -13.990 50.694 1.00 25.32 193 LEU B N 1
ATOM 4400 C CA . LEU B 1 214 ? 37.044 -12.895 50.575 1.00 27.09 193 LEU B CA 1
ATOM 4401 C C . LEU B 1 214 ? 38.341 -13.347 49.914 1.00 26.26 193 LEU B C 1
ATOM 4402 O O . LEU B 1 214 ? 38.898 -12.625 49.077 1.00 25.77 193 LEU B O 1
ATOM 4407 N N . ASP B 1 215 ? 38.838 -14.532 50.268 1.00 26.51 194 ASP B N 1
ATOM 4408 C CA . ASP B 1 215 ? 40.058 -15.023 49.639 1.00 29.41 194 ASP B CA 1
ATOM 4409 C C . ASP B 1 215 ? 39.839 -15.273 48.157 1.00 28.31 194 ASP B C 1
ATOM 4410 O O . ASP B 1 215 ? 40.702 -14.956 47.335 1.00 27.55 194 ASP B O 1
ATOM 4415 N N . GLY B 1 216 ? 38.692 -15.844 47.801 1.00 28.46 195 GLY B N 1
ATOM 4416 C CA . GLY B 1 216 ? 38.390 -16.027 46.393 1.00 32.22 195 GLY B CA 1
ATOM 4417 C C . GLY B 1 216 ? 38.251 -14.699 45.679 1.00 31.11 195 GLY B C 1
ATOM 4418 O O . GLY B 1 216 ? 38.677 -14.553 44.528 1.00 31.94 195 GLY B O 1
ATOM 4419 N N . MET B 1 217 ? 37.697 -13.697 46.372 1.00 28.58 196 MET B N 1
ATOM 4420 C CA . MET B 1 217 ? 37.597 -12.367 45.783 1.00 29.08 196 MET B CA 1
ATOM 4421 C C . MET B 1 217 ? 38.979 -11.798 45.505 1.00 30.19 196 MET B C 1
ATOM 4422 O O . MET B 1 217 ? 39.228 -11.261 44.420 1.00 32.30 196 MET B O 1
ATOM 4427 N N . ARG B 1 218 ? 39.908 -11.952 46.454 1.00 31.68 197 ARG B N 1
ATOM 4428 C CA . ARG B 1 218 ? 41.267 -11.451 46.260 1.00 30.97 197 ARG B CA 1
ATOM 4429 C C . ARG B 1 218 ? 41.926 -12.117 45.056 1.00 32.07 197 ARG B C 1
ATOM 4430 O O . ARG B 1 218 ? 42.511 -11.443 44.196 1.00 32.04 197 ARG B O 1
ATOM 4438 N N . ARG B 1 219 ? 41.799 -13.445 44.955 1.00 31.27 198 ARG B N 1
ATOM 4439 C CA . ARG B 1 219 ? 42.411 -14.161 43.841 1.00 32.61 198 ARG B CA 1
ATOM 4440 C C . ARG B 1 219 ? 41.772 -13.777 42.511 1.00 31.69 198 ARG B C 1
ATOM 4441 O O . ARG B 1 219 ? 42.469 -13.671 41.493 1.00 34.99 198 ARG B O 1
ATOM 4449 N N . GLU B 1 220 ? 40.459 -13.534 42.500 1.00 28.79 199 GLU B N 1
ATOM 4450 C CA . GLU B 1 220 ? 39.829 -13.083 41.262 1.00 32.26 199 GLU B CA 1
ATOM 4451 C C . GLU B 1 220 ? 40.271 -11.677 40.891 1.00 30.11 199 GLU B C 1
ATOM 4452 O O . GLU B 1 220 ? 40.424 -11.375 39.701 1.00 32.16 199 GLU B O 1
ATOM 4458 N N . LEU B 1 221 ? 40.498 -10.809 41.886 1.00 28.85 200 LEU B N 1
ATOM 4459 C CA . LEU B 1 221 ? 41.015 -9.478 41.589 1.00 28.17 200 LEU B CA 1
ATOM 4460 C C . LEU B 1 221 ? 42.473 -9.537 41.146 1.00 30.06 200 LEU B C 1
ATOM 4461 O O . LEU B 1 221 ? 42.903 -8.699 40.347 1.00 31.97 200 LEU B O 1
ATOM 4466 N N . ASP B 1 222 ? 43.249 -10.508 41.643 1.00 31.06 201 ASP B N 1
ATOM 4467 C CA . ASP B 1 222 ? 44.602 -10.711 41.129 1.00 30.98 201 ASP B CA 1
ATOM 4468 C C . ASP B 1 222 ? 44.576 -11.087 39.652 1.00 31.56 201 ASP B C 1
ATOM 4469 O O . ASP B 1 222 ? 45.383 -10.590 38.858 1.00 32.69 201 ASP B O 1
ATOM 4474 N N . ALA B 1 223 ? 43.698 -12.025 39.278 1.00 30.92 202 ALA B N 1
ATOM 4475 C CA . ALA B 1 223 ? 43.654 -12.469 37.888 1.00 32.00 202 ALA B CA 1
ATOM 4476 C C . ALA B 1 223 ? 43.140 -11.357 36.996 1.00 30.27 202 ALA B C 1
ATOM 4477 O O . ALA B 1 223 ? 43.646 -11.164 35.888 1.00 29.24 202 ALA B O 1
ATOM 4479 N N . PHE B 1 224 ? 42.141 -10.616 37.480 1.00 30.19 203 PHE B N 1
ATOM 4480 C CA . PHE B 1 224 ? 41.648 -9.444 36.769 1.00 31.67 203 PHE B CA 1
ATOM 4481 C C . PHE B 1 224 ? 42.777 -8.463 36.520 1.00 30.72 203 PHE B C 1
ATOM 4482 O O . PHE B 1 224 ? 42.959 -7.977 35.398 1.00 30.80 203 PHE B O 1
ATOM 4490 N N . GLU B 1 225 ? 43.557 -8.170 37.560 1.00 30.38 204 GLU B N 1
ATOM 4491 C CA . GLU B 1 225 ? 44.658 -7.231 37.396 1.00 32.14 204 GLU B CA 1
ATOM 4492 C C . GLU B 1 225 ? 45.661 -7.737 36.370 1.00 33.72 204 GLU B C 1
ATOM 4493 O O . GLU B 1 225 ? 46.199 -6.953 35.577 1.00 32.12 204 GLU B O 1
ATOM 4499 N N . ALA B 1 226 ? 45.911 -9.050 36.357 1.00 31.93 205 ALA B N 1
ATOM 4500 C CA . ALA B 1 226 ? 46.804 -9.623 35.356 1.00 32.54 205 ALA B CA 1
ATOM 4501 C C . ALA B 1 226 ? 46.243 -9.465 33.942 1.00 31.70 205 ALA B C 1
ATOM 4502 O O . ALA B 1 226 ? 47.016 -9.388 32.980 1.00 30.54 205 ALA B O 1
ATOM 4504 N N . ARG B 1 227 ? 44.911 -9.488 33.782 1.00 32.67 206 ARG B N 1
ATOM 4505 C CA . ARG B 1 227 ? 44.317 -9.384 32.443 1.00 35.02 206 ARG B CA 1
ATOM 4506 C C . ARG B 1 227 ? 44.218 -7.935 31.955 1.00 31.26 206 ARG B C 1
ATOM 4507 O O . ARG B 1 227 ? 44.476 -7.661 30.778 1.00 31.03 206 ARG B O 1
ATOM 4515 N N . HIS B 1 228 ? 43.849 -6.998 32.840 1.00 30.47 207 HIS B N 1
ATOM 4516 C CA . HIS B 1 228 ? 43.518 -5.628 32.446 1.00 30.22 207 HIS B CA 1
ATOM 4517 C C . HIS B 1 228 ? 44.569 -4.591 32.824 1.00 32.76 207 HIS B C 1
ATOM 4518 O O . HIS B 1 228 ? 44.495 -3.461 32.326 1.00 32.45 207 HIS B O 1
ATOM 4525 N N . GLY B 1 229 ? 45.532 -4.926 33.693 1.00 31.47 208 GLY B N 1
ATOM 4526 C CA . GLY B 1 229 ? 46.583 -3.989 34.042 1.00 28.88 208 GLY B CA 1
ATOM 4527 C C . GLY B 1 229 ? 46.202 -2.949 35.067 1.00 33.26 208 GLY B C 1
ATOM 4528 O O . GLY B 1 229 ? 46.955 -1.982 35.251 1.00 35.10 208 GLY B O 1
ATOM 4529 N N . TYR B 1 230 ? 45.051 -3.104 35.726 1.00 28.75 209 TYR B N 1
ATOM 4530 C CA . TYR B 1 230 ? 44.644 -2.238 36.827 1.00 32.23 209 TYR B CA 1
ATOM 4531 C C . TYR B 1 230 ? 43.812 -3.067 37.799 1.00 30.98 209 TYR B C 1
ATOM 4532 O O . TYR B 1 230 ? 43.266 -4.115 37.439 1.00 29.93 209 TYR B O 1
ATOM 4541 N N . ARG B 1 231 ? 43.708 -2.590 39.037 1.00 30.49 210 ARG B N 1
ATOM 4542 C CA . ARG B 1 231 ? 43.038 -3.361 40.078 1.00 31.38 210 ARG B CA 1
ATOM 4543 C C . ARG B 1 231 ? 41.907 -2.548 40.691 1.00 30.26 210 ARG B C 1
ATOM 4544 O O . ARG B 1 231 ? 42.152 -1.449 41.222 1.00 32.92 210 ARG B O 1
ATOM 4552 N N . PRO B 1 232 ? 40.668 -3.037 40.640 1.00 30.35 211 PRO B N 1
ATOM 4553 C CA . PRO B 1 232 ? 39.584 -2.388 41.386 1.00 27.81 211 PRO B CA 1
ATOM 4554 C C . PRO B 1 232 ? 39.907 -2.332 42.873 1.00 27.73 211 PRO B C 1
ATOM 4555 O O . PRO B 1 232 ? 40.456 -3.276 43.447 1.00 27.36 211 PRO B O 1
ATOM 4559 N N . ILE B 1 233 ? 39.544 -1.217 43.500 1.00 26.15 212 ILE B N 1
ATOM 4560 C CA . ILE B 1 233 ? 39.651 -1.110 44.951 1.00 28.25 212 ILE B CA 1
ATOM 4561 C C . ILE B 1 233 ? 38.561 -1.946 45.601 1.00 25.47 212 ILE B C 1
ATOM 4562 O O . ILE B 1 233 ? 37.371 -1.770 45.310 1.00 25.36 212 ILE B O 1
ATOM 4567 N N . SER B 1 234 ? 38.959 -2.825 46.523 1.00 27.61 213 SER B N 1
ATOM 4568 C CA . SER B 1 234 ? 38.047 -3.710 47.244 1.00 25.01 213 SER B CA 1
ATOM 4569 C C . SER B 1 234 ? 37.676 -3.091 48.586 1.00 24.07 213 SER B C 1
ATOM 4570 O O . SER B 1 234 ? 38.519 -2.485 49.254 1.00 25.25 213 SER B O 1
ATOM 4573 N N . VAL B 1 235 ? 36.393 -3.194 48.934 1.00 24.57 214 VAL B N 1
ATOM 4574 C CA . VAL B 1 235 ? 35.811 -2.613 50.144 1.00 26.33 214 VAL B CA 1
ATOM 4575 C C . VAL B 1 235 ? 34.859 -3.647 50.741 1.00 27.21 214 VAL B C 1
ATOM 4576 O O . VAL B 1 235 ? 34.092 -4.290 50.011 1.00 27.89 214 VAL B O 1
ATOM 4580 N N . CYS B 1 236 ? 34.916 -3.832 52.057 1.00 23.63 215 CYS B N 1
ATOM 4581 C CA . CYS B 1 236 ? 34.022 -4.761 52.742 1.00 23.28 215 CYS B CA 1
ATOM 4582 C C . CYS B 1 236 ? 33.275 -4.011 53.835 1.00 23.92 215 CYS B C 1
ATOM 4583 O O . CYS B 1 236 ? 33.898 -3.407 54.710 1.00 26.96 215 CYS B O 1
ATOM 4586 N N . ASP B 1 237 ? 31.949 -3.996 53.761 1.00 26.23 216 ASP B N 1
ATOM 4587 C CA . ASP B 1 237 ? 31.160 -3.512 54.887 1.00 25.17 216 ASP B CA 1
ATOM 4588 C C . ASP B 1 237 ? 31.254 -4.560 55.998 1.00 25.62 216 ASP B C 1
ATOM 4589 O O . ASP B 1 237 ? 30.687 -5.655 55.880 1.00 23.42 216 ASP B O 1
ATOM 4594 N N . ASN B 1 238 ? 31.984 -4.228 57.068 1.00 23.52 217 ASN B N 1
ATOM 4595 C CA . ASN B 1 238 ? 32.403 -5.188 58.085 1.00 24.30 217 ASN B CA 1
ATOM 4596 C C . ASN B 1 238 ? 31.661 -4.990 59.400 1.00 25.02 217 ASN B C 1
ATOM 4597 O O . ASN B 1 238 ? 32.190 -5.293 60.470 1.00 23.70 217 ASN B O 1
ATOM 4602 N N . THR B 1 239 ? 30.418 -4.521 59.319 1.00 24.84 218 THR B N 1
ATOM 4603 C CA . THR B 1 239 ? 29.672 -4.113 60.502 1.00 25.27 218 THR B CA 1
ATOM 4604 C C . THR B 1 239 ? 29.235 -5.312 61.353 1.00 25.46 218 THR B C 1
ATOM 4605 O O . THR B 1 239 ? 29.245 -5.233 62.584 1.00 22.58 218 THR B O 1
ATOM 4609 N N . LEU B 1 240 ? 28.814 -6.417 60.725 1.00 23.80 219 LEU B N 1
ATOM 4610 C CA . LEU B 1 240 ? 28.175 -7.477 61.504 1.00 25.45 219 LEU B CA 1
ATOM 4611 C C . LEU B 1 240 ? 29.166 -8.222 62.385 1.00 25.27 219 LEU B C 1
ATOM 4612 O O . LEU B 1 240 ? 28.830 -8.589 63.514 1.00 25.24 219 LEU B O 1
ATOM 4617 N N . LEU B 1 241 ? 30.390 -8.450 61.899 1.00 24.32 220 LEU B N 1
ATOM 4618 C CA . LEU B 1 241 ? 31.360 -9.266 62.617 1.00 25.95 220 LEU B CA 1
ATOM 4619 C C . LEU B 1 241 ? 32.582 -8.491 63.086 1.00 26.20 220 LEU B C 1
ATOM 4620 O O . LEU B 1 241 ? 33.248 -8.931 64.036 1.00 27.11 220 LEU B O 1
ATOM 4625 N N . GLY B 1 242 ? 32.904 -7.375 62.446 1.00 22.82 221 GLY B N 1
ATOM 4626 C CA . GLY B 1 242 ? 34.124 -6.662 62.722 1.00 23.07 221 GLY B CA 1
ATOM 4627 C C . GLY B 1 242 ? 33.977 -5.693 63.874 1.00 25.19 221 GLY B C 1
ATOM 4628 O O . GLY B 1 242 ? 32.869 -5.342 64.293 1.00 23.86 221 GLY B O 1
ATOM 4629 N N . PRO B 1 243 ? 35.111 -5.242 64.415 1.00 25.21 222 PRO B N 1
ATOM 4630 C CA . PRO B 1 243 ? 36.423 -5.664 63.917 1.00 25.39 222 PRO B CA 1
ATOM 4631 C C . PRO B 1 243 ? 36.958 -6.893 64.637 1.00 29.38 222 PRO B C 1
ATOM 4632 O O . PRO B 1 243 ? 38.076 -7.325 64.359 1.00 30.46 222 PRO B O 1
ATOM 4636 N N . ILE B 1 244 ? 36.176 -7.436 65.568 1.00 24.96 223 ILE B N 1
ATOM 4637 C CA . ILE B 1 244 ? 36.700 -8.479 66.447 1.00 30.31 223 ILE B CA 1
ATOM 4638 C C . ILE B 1 244 ? 36.670 -9.848 65.757 1.00 27.70 223 ILE B C 1
ATOM 4639 O O . ILE B 1 244 ? 37.618 -10.629 65.867 1.00 31.68 223 ILE B O 1
ATOM 4644 N N . PHE B 1 245 ? 35.605 -10.162 65.022 1.00 26.92 224 PHE B N 1
ATOM 4645 C CA . PHE B 1 245 ? 35.423 -11.510 64.485 1.00 26.45 224 PHE B CA 1
ATOM 4646 C C . PHE B 1 245 ? 35.793 -11.639 63.007 1.00 28.63 224 PHE B C 1
ATOM 4647 O O . PHE B 1 245 ? 35.724 -12.747 62.464 1.00 29.88 224 PHE B O 1
ATOM 4655 N N . GLN B 1 246 ? 36.188 -10.545 62.351 1.00 25.22 225 GLN B N 1
ATOM 4656 C CA . GLN B 1 246 ? 36.556 -10.567 60.941 1.00 27.46 225 GLN B CA 1
ATOM 4657 C C . GLN B 1 246 ? 37.406 -9.344 60.622 1.00 30.05 225 GLN B C 1
ATOM 4658 O O . GLN B 1 246 ? 37.048 -8.222 60.999 1.00 25.33 225 GLN B O 1
ATOM 4664 N N . LYS B 1 247 ? 38.526 -9.563 59.930 1.00 28.07 226 LYS B N 1
ATOM 4665 C CA . LYS B 1 247 ? 39.467 -8.496 59.579 1.00 28.76 226 LYS B CA 1
ATOM 4666 C C . LYS B 1 247 ? 39.758 -8.587 58.089 1.00 26.40 226 LYS B C 1
ATOM 4667 O O . LYS B 1 247 ? 40.660 -9.317 57.662 1.00 25.51 226 LYS B O 1
ATOM 4673 N N . PRO B 1 248 ? 38.979 -7.895 57.263 1.00 26.40 227 PRO B N 1
ATOM 4674 C CA . PRO B 1 248 ? 39.208 -7.964 55.813 1.00 29.01 227 PRO B CA 1
ATOM 4675 C C . PRO B 1 248 ? 40.629 -7.629 55.379 1.00 28.38 227 PRO B C 1
ATOM 4676 O O . PRO B 1 248 ? 41.098 -8.185 54.368 1.00 26.21 227 PRO B O 1
ATOM 4680 N N . SER B 1 249 ? 41.349 -6.773 56.123 1.00 26.53 228 SER B N 1
ATOM 4681 C CA . SER B 1 249 ? 42.704 -6.415 55.698 1.00 28.10 228 SER B CA 1
ATOM 4682 C C . SER B 1 249 ? 43.643 -7.626 55.724 1.00 31.21 228 SER B C 1
ATOM 4683 O O . SER B 1 249 ? 44.621 -7.669 54.968 1.00 35.75 228 SER B O 1
ATOM 4686 N N . GLU B 1 250 ? 43.350 -8.629 56.559 1.00 28.84 229 GLU B N 1
ATOM 4687 C CA . GLU B 1 250 ? 44.126 -9.859 56.563 1.00 31.16 229 GLU B CA 1
ATOM 4688 C C . GLU B 1 250 ? 43.867 -10.703 55.322 1.00 31.76 229 GLU B C 1
ATOM 4689 O O . GLU B 1 250 ? 44.610 -11.654 55.067 1.00 31.87 229 GLU B O 1
ATOM 4695 N N . HIS B 1 251 ? 42.866 -10.350 54.524 1.00 29.85 230 HIS B N 1
ATOM 4696 C CA . HIS B 1 251 ? 42.532 -11.101 53.325 1.00 30.02 230 HIS B CA 1
ATOM 4697 C C . HIS B 1 251 ? 42.708 -10.252 52.075 1.00 31.55 230 HIS B C 1
ATOM 4698 O O . HIS B 1 251 ? 42.089 -10.524 51.046 1.00 31.40 230 HIS B O 1
ATOM 4705 N N . GLY B 1 252 ? 43.550 -9.223 52.150 1.00 31.06 231 GLY B N 1
ATOM 4706 C CA . GLY B 1 252 ? 43.849 -8.400 51.000 1.00 29.33 231 GLY B CA 1
ATOM 4707 C C . GLY B 1 252 ? 42.771 -7.410 50.617 1.00 30.85 231 GLY B C 1
ATOM 4708 O O . GLY B 1 252 ? 42.864 -6.805 49.543 1.00 35.75 231 GLY B O 1
ATOM 4709 N N . VAL B 1 253 ? 41.738 -7.239 51.441 1.00 31.70 232 VAL B N 1
ATOM 4710 C CA . VAL B 1 253 ? 40.733 -6.217 51.171 1.00 29.81 232 VAL B CA 1
ATOM 4711 C C . VAL B 1 253 ? 41.322 -4.850 51.473 1.00 31.03 232 VAL B C 1
ATOM 4712 O O . VAL B 1 253 ? 41.922 -4.641 52.532 1.00 29.38 232 VAL B O 1
ATOM 4716 N N . ASP B 1 254 ? 41.134 -3.905 50.548 1.00 30.54 233 ASP B N 1
ATOM 4717 C CA . ASP B 1 254 ? 41.806 -2.614 50.669 1.00 28.43 233 ASP B CA 1
ATOM 4718 C C . ASP B 1 254 ? 41.218 -1.777 51.795 1.00 26.24 233 ASP B C 1
ATOM 4719 O O . ASP B 1 254 ? 41.963 -1.135 52.547 1.00 24.85 233 ASP B O 1
ATOM 4724 N N . MET B 1 255 ? 39.892 -1.780 51.934 1.00 23.99 234 MET B N 1
ATOM 4725 C CA . MET B 1 255 ? 39.222 -0.960 52.933 1.00 26.68 234 MET B CA 1
ATOM 4726 C C . MET B 1 255 ? 38.071 -1.724 53.564 1.00 26.60 234 MET B C 1
ATOM 4727 O O . MET B 1 255 ? 37.393 -2.534 52.923 1.00 26.64 234 MET B O 1
ATOM 4732 N N . SER B 1 256 ? 37.866 -1.454 54.837 1.00 24.92 235 SER B N 1
ATOM 4733 C CA . SER B 1 256 ? 36.685 -1.896 55.548 1.00 26.23 235 SER B CA 1
ATOM 4734 C C . SER B 1 256 ? 35.893 -0.662 55.950 1.00 24.64 235 SER B C 1
ATOM 4735 O O . SER B 1 256 ? 36.477 0.366 56.320 1.00 23.28 235 SER B O 1
ATOM 4738 N N . VAL B 1 257 ? 34.570 -0.773 55.910 1.00 22.35 236 VAL B N 1
ATOM 4739 C CA . VAL B 1 257 ? 33.703 0.301 56.362 1.00 22.70 236 VAL B CA 1
ATOM 4740 C C . VAL B 1 257 ? 32.807 -0.251 57.468 1.00 22.81 236 VAL B C 1
ATOM 4741 O O . VAL B 1 257 ? 32.432 -1.432 57.455 1.00 24.42 236 VAL B O 1
ATOM 4745 N N . TYR B 1 258 ? 32.525 0.589 58.457 1.00 21.54 237 TYR B N 1
ATOM 4746 C CA . TYR B 1 258 ? 31.794 0.200 59.653 1.00 23.03 237 TYR B CA 1
ATOM 4747 C C . TYR B 1 258 ? 30.725 1.225 59.965 1.00 22.81 237 TYR B C 1
ATOM 4748 O O . TYR B 1 258 ? 30.958 2.431 59.841 1.00 25.53 237 TYR B O 1
ATOM 4757 N N . SER B 1 259 ? 29.571 0.739 60.408 1.00 25.21 238 SER B N 1
ATOM 4758 C CA . SER B 1 259 ? 28.609 1.558 61.140 1.00 25.47 238 SER B CA 1
ATOM 4759 C C . SER B 1 259 ? 28.964 1.383 62.601 1.00 24.47 238 SER B C 1
ATOM 4760 O O . SER B 1 259 ? 28.610 0.374 63.216 1.00 24.78 238 SER B O 1
ATOM 4763 N N . LEU B 1 260 ? 29.744 2.322 63.135 1.00 23.56 239 LEU B N 1
ATOM 4764 C CA . LEU B 1 260 ? 30.139 2.257 64.536 1.00 24.72 239 LEU B CA 1
ATOM 4765 C C . LEU B 1 260 ? 28.934 2.392 65.461 1.00 26.63 239 LEU B C 1
ATOM 4766 O O . LEU B 1 260 ? 29.026 2.078 66.658 1.00 24.53 239 LEU B O 1
ATOM 4771 N N . THR B 1 261 ? 27.819 2.856 64.917 1.00 23.84 240 THR B N 1
ATOM 4772 C CA . THR B 1 261 ? 26.541 2.919 65.585 1.00 24.12 240 THR B CA 1
ATOM 4773 C C . THR B 1 261 ? 26.161 1.581 66.205 1.00 28.01 240 THR B C 1
ATOM 4774 O O . THR B 1 261 ? 25.488 1.545 67.242 1.00 25.49 240 THR B O 1
ATOM 4802 N N . TYR B 1 263 ? 27.954 -2.362 66.807 1.00 20.71 242 TYR B N 1
ATOM 4803 C CA . TYR B 1 263 ? 28.740 -3.023 67.870 1.00 24.64 242 TYR B CA 1
ATOM 4804 C C . TYR B 1 263 ? 29.827 -2.175 68.546 1.00 25.21 242 TYR B C 1
ATOM 4805 O O . TYR B 1 263 ? 30.013 -2.275 69.766 1.00 22.01 242 TYR B O 1
ATOM 4814 N N . VAL B 1 264 ? 30.562 -1.360 67.782 1.00 24.37 243 VAL B N 1
ATOM 4815 C CA . VAL B 1 264 ? 31.710 -0.687 68.378 1.00 22.43 243 VAL B CA 1
ATOM 4816 C C . VAL B 1 264 ? 31.248 0.302 69.445 1.00 27.59 243 VAL B C 1
ATOM 4817 O O . VAL B 1 264 ? 31.769 0.312 70.573 1.00 24.06 243 VAL B O 1
ATOM 4821 N N . GLY B 1 265 ? 30.253 1.134 69.112 1.00 24.09 244 GLY B N 1
ATOM 4822 C CA . GLY B 1 265 ? 29.583 1.948 70.102 1.00 22.67 244 GLY B CA 1
ATOM 4823 C C . GLY B 1 265 ? 28.845 1.063 71.087 1.00 23.05 244 GLY B C 1
ATOM 4824 O O . GLY B 1 265 ? 29.056 1.160 72.301 1.00 22.41 244 GLY B O 1
ATOM 4825 N N . GLY B 1 266 ? 27.954 0.220 70.567 1.00 20.11 245 GLY B N 1
ATOM 4826 C CA . GLY B 1 266 ? 27.411 -0.902 71.301 1.00 20.66 245 GLY B CA 1
ATOM 4827 C C . GLY B 1 266 ? 26.328 -0.599 72.312 1.00 22.90 245 GLY B C 1
ATOM 4828 O O . GLY B 1 266 ? 25.790 -1.546 72.903 1.00 23.37 245 GLY B O 1
ATOM 4829 N N . HIS B 1 267 ? 25.987 0.676 72.537 1.00 20.64 246 HIS B N 1
ATOM 4830 C CA . HIS B 1 267 ? 25.027 1.055 73.568 1.00 24.23 246 HIS B CA 1
ATOM 4831 C C . HIS B 1 267 ? 23.791 1.738 72.983 1.00 24.05 246 HIS B C 1
ATOM 4832 O O . HIS B 1 267 ? 23.016 2.345 73.732 1.00 21.46 246 HIS B O 1
ATOM 4839 N N . SER B 1 268 ? 23.561 1.609 71.671 1.00 20.51 247 SER B N 1
ATOM 4840 C CA . SER B 1 268 ? 22.428 2.268 70.995 1.00 24.52 247 SER B CA 1
ATOM 4841 C C . SER B 1 268 ? 22.310 3.741 71.401 1.00 25.00 247 SER B C 1
ATOM 4842 O O . SER B 1 268 ? 21.233 4.224 71.762 1.00 23.12 247 SER B O 1
ATOM 4845 N N . ASP B 1 269 ? 23.439 4.465 71.385 1.00 24.54 248 ASP B N 1
ATOM 4846 C CA . ASP B 1 269 ? 23.356 5.842 71.866 1.00 29.01 248 ASP B CA 1
ATOM 4847 C C . ASP B 1 269 ? 24.289 6.831 71.174 1.00 29.78 248 ASP B C 1
ATOM 4848 O O . ASP B 1 269 ? 24.523 7.913 71.730 1.00 37.18 248 ASP B O 1
ATOM 4853 N N . LEU B 1 270 ? 24.867 6.494 70.035 1.00 28.12 249 LEU B N 1
ATOM 4854 C CA . LEU B 1 270 ? 25.712 7.394 69.270 1.00 27.66 249 LEU B CA 1
ATOM 4855 C C . LEU B 1 270 ? 25.648 6.881 67.858 1.00 26.24 249 LEU B C 1
ATOM 4856 O O . LEU B 1 270 ? 25.518 5.673 67.635 1.00 27.01 249 LEU B O 1
ATOM 4861 N N . VAL B 1 271 ? 25.742 7.799 66.911 1.00 26.68 250 VAL B N 1
ATOM 4862 C CA . VAL B 1 271 ? 25.799 7.457 65.502 1.00 25.39 250 VAL B CA 1
ATOM 4863 C C . VAL B 1 271 ? 27.201 7.784 65.017 1.00 26.98 250 VAL B C 1
ATOM 4864 O O . VAL B 1 271 ? 27.736 8.857 65.326 1.00 27.30 250 VAL B O 1
ATOM 4868 N N . GLY B 1 272 ? 27.813 6.852 64.293 1.00 24.77 251 GLY B N 1
ATOM 4869 C CA . GLY B 1 272 ? 29.137 7.111 63.768 1.00 24.08 251 GLY B CA 1
ATOM 4870 C C . GLY B 1 272 ? 29.530 6.096 62.713 1.00 22.77 251 GLY B C 1
ATOM 4871 O O . GLY B 1 272 ? 29.030 4.970 62.716 1.00 22.88 251 GLY B O 1
ATOM 4872 N N . GLY B 1 273 ? 30.400 6.501 61.791 1.00 21.60 252 GLY B N 1
ATOM 4873 C CA . GLY B 1 273 ? 30.949 5.606 60.791 1.00 21.92 252 GLY B CA 1
ATOM 4874 C C . GLY B 1 273 ? 32.467 5.574 60.830 1.00 21.16 252 GLY B C 1
ATOM 4875 O O . GLY B 1 273 ? 33.108 6.497 61.336 1.00 20.86 252 GLY B O 1
ATOM 4876 N N . GLY B 1 274 ? 33.052 4.496 60.334 1.00 19.82 253 GLY B N 1
ATOM 4877 C CA . GLY B 1 274 ? 34.494 4.394 60.238 1.00 21.45 253 GLY B CA 1
ATOM 4878 C C . GLY B 1 274 ? 34.923 3.719 58.950 1.00 24.31 253 GLY B C 1
ATOM 4879 O O . GLY B 1 274 ? 34.234 2.818 58.457 1.00 25.53 253 GLY B O 1
ATOM 4880 N N . VAL B 1 275 ? 36.041 4.161 58.385 1.00 22.79 254 VAL B N 1
ATOM 4881 C CA . VAL B 1 275 ? 36.681 3.526 57.237 1.00 21.35 254 VAL B CA 1
ATOM 4882 C C . VAL B 1 275 ? 38.118 3.222 57.627 1.00 23.87 254 VAL B C 1
ATOM 4883 O O . VAL B 1 275 ? 38.844 4.131 58.062 1.00 25.14 254 VAL B O 1
ATOM 4887 N N . THR B 1 276 ? 38.540 1.966 57.447 1.00 24.13 255 THR B N 1
ATOM 4888 C CA . THR B 1 276 ? 39.911 1.553 57.745 1.00 24.55 255 THR B CA 1
ATOM 4889 C C . THR B 1 276 ? 40.562 0.976 56.491 1.00 24.86 255 THR B C 1
ATOM 4890 O O . THR B 1 276 ? 39.874 0.517 55.583 1.00 26.21 255 THR B O 1
ATOM 4894 N N . GLY B 1 277 ? 41.886 1.005 56.436 1.00 23.82 256 GLY B N 1
ATOM 4895 C CA . GLY B 1 277 ? 42.600 0.325 55.367 1.00 24.03 256 GLY B CA 1
ATOM 4896 C C . GLY B 1 277 ? 43.920 1.014 55.041 1.00 27.69 256 GLY B C 1
ATOM 4897 O O . GLY B 1 277 ? 44.493 1.716 55.877 1.00 26.49 256 GLY B O 1
ATOM 4898 N N . ARG B 1 278 ? 44.345 0.820 53.790 1.00 23.92 257 ARG B N 1
ATOM 4899 C CA . ARG B 1 278 ? 45.625 1.324 53.312 1.00 25.43 257 ARG B CA 1
ATOM 4900 C C . ARG B 1 278 ? 45.668 2.842 53.417 1.00 28.13 257 ARG B C 1
ATOM 4901 O O . ARG B 1 278 ? 44.662 3.527 53.192 1.00 27.33 257 ARG B O 1
ATOM 4909 N N . ARG B 1 279 ? 46.837 3.371 53.792 1.00 29.14 258 ARG B N 1
ATOM 4910 C CA . ARG B 1 279 ? 46.908 4.784 54.157 1.00 26.84 258 ARG B CA 1
ATOM 4911 C C . ARG B 1 279 ? 46.541 5.702 52.991 1.00 30.30 258 ARG B C 1
ATOM 4912 O O . ARG B 1 279 ? 45.772 6.652 53.175 1.00 27.24 258 ARG B O 1
ATOM 4920 N N . ASP B 1 280 ? 47.042 5.419 51.778 1.00 29.51 259 ASP B N 1
ATOM 4921 C CA . ASP B 1 280 ? 46.774 6.315 50.655 1.00 30.72 259 ASP B CA 1
ATOM 4922 C C . ASP B 1 280 ? 45.297 6.329 50.273 1.00 33.96 259 ASP B C 1
ATOM 4923 O O . ASP B 1 280 ? 44.782 7.370 49.850 1.00 31.34 259 ASP B O 1
ATOM 4928 N N . LEU B 1 281 ? 44.608 5.189 50.385 1.00 28.33 260 LEU B N 1
ATOM 4929 C CA . LEU B 1 281 ? 43.182 5.158 50.075 1.00 27.21 260 LEU B CA 1
ATOM 4930 C C . LEU B 1 281 ? 42.372 5.872 51.153 1.00 30.38 260 LEU B C 1
ATOM 4931 O O . LEU B 1 281 ? 41.510 6.707 50.852 1.00 29.71 260 LEU B O 1
ATOM 4936 N N . VAL B 1 282 ? 42.654 5.569 52.422 1.00 26.41 261 VAL B N 1
ATOM 4937 C CA . VAL B 1 282 ? 41.978 6.242 53.523 1.00 28.88 261 VAL B CA 1
ATOM 4938 C C . VAL B 1 282 ? 42.201 7.747 53.437 1.00 32.18 261 VAL B C 1
ATOM 4939 O O . VAL B 1 282 ? 41.301 8.536 53.769 1.00 30.75 261 VAL B O 1
ATOM 4943 N N . ALA B 1 283 ? 43.378 8.167 52.952 1.00 29.43 262 ALA B N 1
ATOM 4944 C CA . ALA B 1 283 ? 43.668 9.591 52.797 1.00 29.85 262 ALA B CA 1
ATOM 4945 C C . ALA B 1 283 ? 42.710 10.254 51.816 1.00 32.65 262 ALA B C 1
ATOM 4946 O O . ALA B 1 283 ? 42.317 11.412 52.013 1.00 31.32 262 ALA B O 1
ATOM 4948 N N . LYS B 1 284 ? 42.349 9.556 50.731 1.00 29.85 263 LYS B N 1
ATOM 4949 C CA . LYS B 1 284 ? 41.375 10.128 49.802 1.00 30.69 263 LYS B CA 1
ATOM 4950 C C . LYS B 1 284 ? 39.997 10.217 50.440 1.00 27.08 263 LYS B C 1
ATOM 4951 O O . LYS B 1 284 ? 39.271 11.200 50.234 1.00 27.32 263 LYS B O 1
ATOM 4957 N N . VAL B 1 285 ? 39.623 9.213 51.237 1.00 27.58 264 VAL B N 1
ATOM 4958 C CA . VAL B 1 285 ? 38.355 9.284 51.957 1.00 24.88 264 VAL B CA 1
ATOM 4959 C C . VAL B 1 285 ? 38.377 10.442 52.957 1.00 28.92 264 VAL B C 1
ATOM 4960 O O . VAL B 1 285 ? 37.384 11.159 53.119 1.00 25.82 264 VAL B O 1
ATOM 4964 N N . ARG B 1 286 ? 39.516 10.658 53.627 1.00 29.13 265 ARG B N 1
ATOM 4965 C CA . ARG B 1 286 ? 39.610 11.742 54.609 1.00 27.17 265 ARG B CA 1
ATOM 4966 C C . ARG B 1 286 ? 39.427 13.093 53.930 1.00 30.24 265 ARG B C 1
ATOM 4967 O O . ARG B 1 286 ? 38.795 14.002 54.484 1.00 28.72 265 ARG B O 1
ATOM 4975 N N . ALA B 1 287 ? 40.005 13.249 52.731 1.00 31.47 266 ALA B N 1
ATOM 4976 C CA . ALA B 1 287 ? 39.838 14.483 51.971 1.00 31.27 266 ALA B CA 1
ATOM 4977 C C . ALA B 1 287 ? 38.372 14.747 51.648 1.00 28.61 266 ALA B C 1
ATOM 4978 O O . ALA B 1 287 ? 37.907 15.886 51.752 1.00 31.33 266 ALA B O 1
ATOM 4980 N N . VAL B 1 288 ? 37.639 13.710 51.223 1.00 30.81 267 VAL B N 1
ATOM 4981 C CA . VAL B 1 288 ? 36.211 13.843 50.935 1.00 28.86 267 VAL B CA 1
ATOM 4982 C C . VAL B 1 288 ? 35.431 14.162 52.202 1.00 31.87 267 VAL B C 1
ATOM 4983 O O . VAL B 1 288 ? 34.485 14.962 52.175 1.00 32.11 267 VAL B O 1
ATOM 4987 N N . ARG B 1 289 ? 35.761 13.489 53.313 1.00 28.17 268 ARG B N 1
ATOM 4988 C CA . ARG B 1 289 ? 35.126 13.797 54.592 1.00 30.36 268 ARG B CA 1
ATOM 4989 C C . ARG B 1 289 ? 35.270 15.269 54.934 1.00 31.70 268 ARG B C 1
ATOM 4990 O O . ARG B 1 289 ? 34.341 15.903 55.450 1.00 30.64 268 ARG B O 1
ATOM 4998 N N . SER B 1 290 ? 36.453 15.816 54.716 1.00 30.03 269 SER B N 1
ATOM 4999 C CA . SER B 1 290 ? 36.644 17.212 55.047 1.00 34.37 269 SER B CA 1
ATOM 5000 C C . SER B 1 290 ? 35.868 18.102 54.074 1.00 33.35 269 SER B C 1
ATOM 5001 O O . SER B 1 290 ? 35.225 19.074 54.493 1.00 32.49 269 SER B O 1
ATOM 5004 N N . ALA B 1 291 ? 35.859 17.744 52.786 1.00 30.10 270 ALA B N 1
ATOM 5005 C CA . ALA B 1 291 ? 35.196 18.574 51.779 1.00 31.30 270 ALA B CA 1
ATOM 5006 C C . ALA B 1 291 ? 33.677 18.558 51.905 1.00 29.98 270 ALA B C 1
ATOM 5007 O O . ALA B 1 291 ? 33.025 19.581 51.653 1.00 29.51 270 ALA B O 1
ATOM 5009 N N . PHE B 1 292 ? 33.094 17.423 52.292 1.00 30.08 271 PHE B N 1
ATOM 5010 C CA . PHE B 1 292 ? 31.650 17.283 52.410 1.00 30.21 271 PHE B CA 1
ATOM 5011 C C . PHE B 1 292 ? 31.169 17.436 53.853 1.00 30.48 271 PHE B C 1
ATOM 5012 O O . PHE B 1 292 ? 29.977 17.251 54.127 1.00 28.16 271 PHE B O 1
ATOM 5020 N N . GLY B 1 293 ? 32.064 17.796 54.768 1.00 28.48 272 GLY B N 1
ATOM 5021 C CA . GLY B 1 293 ? 31.695 18.090 56.138 1.00 30.34 272 GLY B CA 1
ATOM 5022 C C . GLY B 1 293 ? 31.124 16.905 56.893 1.00 29.77 272 GLY B C 1
ATOM 5023 O O . GLY B 1 293 ? 30.143 17.074 57.621 1.00 30.39 272 GLY B O 1
ATOM 5024 N N . SER B 1 294 ? 31.754 15.727 56.788 1.00 26.93 273 SER B N 1
ATOM 5025 C CA . SER B 1 294 ? 31.229 14.487 57.362 1.00 30.10 273 SER B CA 1
ATOM 5026 C C . SER B 1 294 ? 31.959 14.030 58.622 1.00 30.59 273 SER B C 1
ATOM 5027 O O . SER B 1 294 ? 31.835 12.863 58.996 1.00 27.69 273 SER B O 1
ATOM 5030 N N . GLN B 1 295 ? 32.661 14.921 59.317 1.00 32.19 274 GLN B N 1
ATOM 5031 C CA . GLN B 1 295 ? 33.409 14.523 60.509 1.00 31.71 274 GLN B CA 1
ATOM 5032 C C . GLN B 1 295 ? 32.483 14.041 61.622 1.00 30.40 274 GLN B C 1
ATOM 5033 O O . GLN B 1 295 ? 31.396 14.587 61.830 1.00 29.90 274 GLN B O 1
ATOM 5039 N N . LEU B 1 296 ? 32.944 13.051 62.380 1.00 27.15 275 LEU B N 1
ATOM 5040 C CA . LEU B 1 296 ? 32.279 12.723 63.632 1.00 27.62 275 LEU B CA 1
ATOM 5041 C C . LEU B 1 296 ? 32.507 13.859 64.624 1.00 28.73 275 LEU B C 1
ATOM 5042 O O . LEU B 1 296 ? 33.550 14.511 64.609 1.00 30.98 275 LEU B O 1
ATOM 5047 N N . ASP B 1 297 ? 31.519 14.108 65.482 1.00 27.52 276 ASP B N 1
ATOM 5048 C CA . ASP B 1 297 ? 31.636 15.190 66.448 1.00 26.65 276 ASP B CA 1
ATOM 5049 C C . ASP B 1 297 ? 32.460 14.769 67.677 1.00 32.61 276 ASP B C 1
ATOM 5050 O O . ASP B 1 297 ? 32.615 13.578 67.969 1.00 28.42 276 ASP B O 1
ATOM 5055 N N . PRO B 1 298 ? 33.043 15.744 68.389 1.00 32.34 277 PRO B N 1
ATOM 5056 C CA . PRO B 1 298 ? 33.896 15.396 69.540 1.00 30.46 277 PRO B CA 1
ATOM 5057 C C . PRO B 1 298 ? 33.169 14.660 70.646 1.00 32.26 277 PRO B C 1
ATOM 5058 O O . PRO B 1 298 ? 33.767 13.776 71.273 1.00 30.16 277 PRO B O 1
ATOM 5062 N N . HIS B 1 299 ? 31.929 15.042 70.969 1.00 30.87 278 HIS B N 1
ATOM 5063 C CA . HIS B 1 299 ? 31.240 14.349 72.054 1.00 32.13 278 HIS B CA 1
ATOM 5064 C C . HIS B 1 299 ? 31.001 12.879 71.701 1.00 30.48 278 HIS B C 1
ATOM 5065 O O . HIS B 1 299 ? 31.260 11.978 72.511 1.00 27.87 278 HIS B O 1
ATOM 5072 N N . SER B 1 300 ? 30.549 12.609 70.480 1.00 29.10 279 SER B N 1
ATOM 5073 C CA . SER B 1 300 ? 30.398 11.217 70.071 1.00 28.99 279 SER B CA 1
ATOM 5074 C C . SER B 1 300 ? 31.738 10.504 70.017 1.00 27.72 279 SER B C 1
ATOM 5075 O O . SER B 1 300 ? 31.795 9.293 70.245 1.00 28.35 279 SER B O 1
ATOM 5078 N N . SER B 1 301 ? 32.818 11.224 69.698 1.00 24.35 280 SER B N 1
ATOM 5079 C CA . SER B 1 301 ? 34.140 10.604 69.729 1.00 30.26 280 SER B CA 1
ATOM 5080 C C . SER B 1 301 ? 34.504 10.166 71.138 1.00 26.06 280 SER B C 1
ATOM 5081 O O . SER B 1 301 ? 35.035 9.067 71.338 1.00 25.11 280 SER B O 1
ATOM 5084 N N . TRP B 1 302 ? 34.193 11.005 72.124 1.00 24.88 281 TRP B N 1
ATOM 5085 C CA . TRP B 1 302 ? 34.457 10.650 73.508 1.00 26.46 281 TRP B CA 1
ATOM 5086 C C . TRP B 1 302 ? 33.661 9.409 73.919 1.00 26.00 281 TRP B C 1
ATOM 5087 O O . TRP B 1 302 ? 34.187 8.530 74.612 1.00 26.28 281 TRP B O 1
ATOM 5098 N N . MET B 1 303 ? 32.403 9.305 73.478 1.00 26.24 282 MET B N 1
ATOM 5099 C CA . MET B 1 303 ? 31.612 8.101 73.745 1.00 24.86 282 MET B CA 1
ATOM 5100 C C . MET B 1 303 ? 32.208 6.880 73.063 1.00 25.16 282 MET B C 1
ATOM 5101 O O . MET B 1 303 ? 32.187 5.776 73.623 1.00 24.64 282 MET B O 1
ATOM 5106 N N . LEU B 1 304 ? 32.744 7.056 71.852 1.00 24.50 283 LEU B N 1
ATOM 5107 C CA . LEU B 1 304 ? 33.330 5.932 71.124 1.00 24.88 283 LEU B CA 1
ATOM 5108 C C . LEU B 1 304 ? 34.552 5.375 71.842 1.00 22.96 283 LEU B C 1
ATOM 5109 O O . LEU B 1 304 ? 34.715 4.157 71.951 1.00 22.54 283 LEU B O 1
ATOM 5114 N N . ILE B 1 305 ? 35.444 6.256 72.294 1.00 26.66 284 ILE B N 1
ATOM 5115 C CA . ILE B 1 305 ? 36.601 5.837 73.089 1.00 22.40 284 ILE B CA 1
ATOM 5116 C C . ILE B 1 305 ? 36.149 5.065 74.319 1.00 24.64 284 ILE B C 1
ATOM 5117 O O . ILE B 1 305 ? 36.703 4.013 74.660 1.00 24.43 284 ILE B O 1
ATOM 5122 N N . ARG B 1 306 ? 35.145 5.596 75.021 1.00 25.51 285 ARG B N 1
ATOM 5123 C CA . ARG B 1 306 ? 34.608 4.909 76.187 1.00 25.54 285 ARG B CA 1
ATOM 5124 C C . ARG B 1 306 ? 34.054 3.555 75.777 1.00 24.60 285 ARG B C 1
ATOM 5125 O O . ARG B 1 306 ? 34.340 2.535 76.411 1.00 24.48 285 ARG B O 1
ATOM 5133 N N . SER B 1 307 ? 33.299 3.526 74.679 1.00 23.94 286 SER B N 1
ATOM 5134 C CA . SER B 1 307 ? 32.760 2.264 74.177 1.00 24.10 286 SER B CA 1
ATOM 5135 C C . SER B 1 307 ? 33.860 1.280 73.820 1.00 23.17 286 SER B C 1
ATOM 5136 O O . SER B 1 307 ? 33.708 0.076 74.045 1.00 22.86 286 SER B O 1
ATOM 5139 N N . MET B 1 308 ? 34.945 1.753 73.203 1.00 23.51 287 MET B N 1
ATOM 5140 C CA . MET B 1 308 ? 35.960 0.810 72.734 1.00 24.31 287 MET B CA 1
ATOM 5141 C C . MET B 1 308 ? 36.708 0.119 73.873 1.00 24.05 287 MET B C 1
ATOM 5142 O O . MET B 1 308 ? 37.356 -0.909 73.630 1.00 25.63 287 MET B O 1
ATOM 5147 N N . GLU B 1 309 ? 36.613 0.639 75.095 1.00 21.53 288 GLU B N 1
ATOM 5148 C CA . GLU B 1 309 ? 37.192 -0.026 76.258 1.00 27.65 288 GLU B CA 1
ATOM 5149 C C . GLU B 1 309 ? 36.502 -1.352 76.591 1.00 26.79 288 GLU B C 1
ATOM 5150 O O . GLU B 1 309 ? 37.107 -2.205 77.252 1.00 30.31 288 GLU B O 1
ATOM 5156 N N . THR B 1 310 ? 35.266 -1.558 76.134 1.00 25.00 289 THR B N 1
ATOM 5157 C CA . THR B 1 310 ? 34.551 -2.805 76.374 1.00 22.48 289 THR B CA 1
ATOM 5158 C C . THR B 1 310 ? 34.134 -3.499 75.077 1.00 24.39 289 THR B C 1
ATOM 5159 O O . THR B 1 310 ? 33.300 -4.413 75.131 1.00 25.83 289 THR B O 1
ATOM 5163 N N . VAL B 1 311 ? 34.662 -3.092 73.909 1.00 24.21 290 VAL B N 1
ATOM 5164 C CA . VAL B 1 311 ? 34.164 -3.682 72.659 1.00 22.95 290 VAL B CA 1
ATOM 5165 C C . VAL B 1 311 ? 34.527 -5.163 72.579 1.00 24.87 290 VAL B C 1
ATOM 5166 O O . VAL B 1 311 ? 33.676 -6.004 72.230 1.00 23.59 290 VAL B O 1
ATOM 5170 N N . VAL B 1 312 ? 35.770 -5.519 72.947 1.00 22.11 291 VAL B N 1
ATOM 5171 C CA . VAL B 1 312 ? 36.160 -6.935 72.966 1.00 25.00 291 VAL B CA 1
ATOM 5172 C C . VAL B 1 312 ? 35.252 -7.711 73.909 1.00 26.58 291 VAL B C 1
ATOM 5173 O O . VAL B 1 312 ? 34.658 -8.727 73.533 1.00 24.02 291 VAL B O 1
ATOM 5177 N N . LEU B 1 313 ? 35.099 -7.207 75.141 1.00 25.58 292 LEU B N 1
ATOM 5178 C CA . LEU B 1 313 ? 34.282 -7.881 76.140 1.00 25.74 292 LEU B CA 1
ATOM 5179 C C . LEU B 1 313 ? 32.845 -8.045 75.661 1.00 25.75 292 LEU B C 1
ATOM 5180 O O . LEU B 1 313 ? 32.261 -9.127 75.790 1.00 23.85 292 LEU B O 1
ATOM 5185 N N . ARG B 1 314 ? 32.255 -6.964 75.123 1.00 24.72 293 ARG B N 1
ATOM 5186 C CA . ARG B 1 314 ? 30.848 -6.965 74.718 1.00 20.93 293 ARG B CA 1
ATOM 5187 C C . ARG B 1 314 ? 30.611 -7.873 73.515 1.00 21.00 293 ARG B C 1
ATOM 5188 O O . ARG B 1 314 ? 29.669 -8.670 73.508 1.00 22.74 293 ARG B O 1
ATOM 5196 N N . MET B 1 315 ? 31.456 -7.783 72.489 1.00 21.46 294 MET B N 1
ATOM 5197 C CA . MET B 1 315 ? 31.181 -8.569 71.288 1.00 24.41 294 MET B CA 1
ATOM 5198 C C . MET B 1 315 ? 31.312 -10.066 71.558 1.00 26.54 294 MET B C 1
ATOM 5199 O O . MET B 1 315 ? 30.479 -10.859 71.094 1.00 24.87 294 MET B O 1
ATOM 5204 N N . LYS B 1 316 ? 32.307 -10.475 72.357 1.00 26.60 295 LYS B N 1
ATOM 5205 C CA . LYS B 1 316 ? 32.436 -11.897 72.671 1.00 28.91 295 LYS B CA 1
ATOM 5206 C C . LYS B 1 316 ? 31.268 -12.384 73.518 1.00 27.16 295 LYS B C 1
ATOM 5207 O O . LYS B 1 316 ? 30.744 -13.482 73.291 1.00 28.91 295 LYS B O 1
ATOM 5213 N N . GLN B 1 317 ? 30.808 -11.565 74.461 1.00 26.49 296 GLN B N 1
ATOM 5214 C CA . GLN B 1 317 ? 29.675 -11.972 75.284 1.00 26.04 296 GLN B CA 1
ATOM 5215 C C . GLN B 1 317 ? 28.417 -12.129 74.440 1.00 28.28 296 GLN B C 1
ATOM 5216 O O . GLN B 1 317 ? 27.735 -13.163 74.508 1.00 27.08 296 GLN B O 1
ATOM 5222 N N . ALA B 1 318 ? 28.096 -11.109 73.632 1.00 23.07 297 ALA B N 1
ATOM 5223 C CA . ALA B 1 318 ? 26.917 -11.184 72.778 1.00 25.76 297 ALA B CA 1
ATOM 5224 C C . ALA B 1 318 ? 26.992 -12.386 71.840 1.00 26.48 297 ALA B C 1
ATOM 5225 O O . ALA B 1 318 ? 26.000 -13.106 71.652 1.00 24.61 297 ALA B O 1
ATOM 5227 N N . ALA B 1 319 ? 28.170 -12.645 71.276 1.00 24.79 298 ALA B N 1
ATOM 5228 C CA . ALA B 1 319 ? 28.310 -13.782 70.374 1.00 24.88 298 ALA B CA 1
ATOM 5229 C C . ALA B 1 319 ? 28.118 -15.105 71.114 1.00 28.86 298 ALA B C 1
ATOM 5230 O O . ALA B 1 319 ? 27.507 -16.033 70.570 1.00 26.74 298 ALA B O 1
ATOM 5232 N N . ARG B 1 320 ? 28.644 -15.220 72.345 1.00 24.74 299 ARG B N 1
ATOM 5233 C CA . ARG B 1 320 ? 28.426 -16.440 73.122 1.00 27.20 299 ARG B CA 1
ATOM 5234 C C . ARG B 1 320 ? 26.939 -16.673 73.343 1.00 28.03 299 ARG B C 1
ATOM 5235 O O . ARG B 1 320 ? 26.434 -17.787 73.155 1.00 25.36 299 ARG B O 1
ATOM 5243 N N . THR B 1 321 ? 26.227 -15.633 73.778 1.00 24.44 300 THR B N 1
ATOM 5244 C CA . THR B 1 321 ? 24.798 -15.775 74.012 1.00 26.77 300 THR B CA 1
ATOM 5245 C C . THR B 1 321 ? 24.058 -16.119 72.724 1.00 24.43 300 THR B C 1
ATOM 5246 O O . THR B 1 321 ? 23.216 -17.022 72.705 1.00 25.85 300 THR B O 1
ATOM 5250 N N . ALA B 1 322 ? 24.380 -15.433 71.630 1.00 25.77 301 ALA B N 1
ATOM 5251 C CA . ALA B 1 322 ? 23.682 -15.694 70.377 1.00 28.44 301 ALA B CA 1
ATOM 5252 C C . ALA B 1 322 ? 23.903 -17.131 69.919 1.00 26.95 301 ALA B C 1
ATOM 5253 O O . ALA B 1 322 ? 22.983 -17.785 69.419 1.00 28.44 301 ALA B O 1
ATOM 5255 N N . SER B 1 323 ? 25.120 -17.636 70.088 1.00 24.57 302 SER B N 1
ATOM 5256 C CA . SER B 1 323 ? 25.388 -19.035 69.786 1.00 28.21 302 SER B CA 1
ATOM 5257 C C . SER B 1 323 ? 24.459 -19.958 70.576 1.00 31.85 302 SER B C 1
ATOM 5258 O O . SER B 1 323 ? 23.919 -20.932 70.022 1.00 31.71 302 SER B O 1
ATOM 5261 N N . ALA B 1 324 ? 24.260 -19.678 71.876 1.00 27.31 303 ALA B N 1
ATOM 5262 C CA . ALA B 1 324 ? 23.384 -20.531 72.680 1.00 29.88 303 ALA B CA 1
ATOM 5263 C C . ALA B 1 324 ? 21.932 -20.353 72.281 1.00 28.00 303 ALA B C 1
ATOM 5264 O O . ALA B 1 324 ? 21.189 -21.331 72.172 1.00 31.77 303 ALA B O 1
ATOM 5266 N N . VAL B 1 325 ? 21.509 -19.112 72.041 1.00 30.53 304 VAL B N 1
ATOM 5267 C CA . VAL B 1 325 ? 20.118 -18.892 71.668 1.00 29.77 304 VAL B CA 1
ATOM 5268 C C . VAL B 1 325 ? 19.818 -19.561 70.329 1.00 29.42 304 VAL B C 1
ATOM 5269 O O . VAL B 1 325 ? 18.762 -20.184 70.158 1.00 28.57 304 VAL B O 1
ATOM 5273 N N . ALA B 1 326 ? 20.756 -19.478 69.376 1.00 25.50 305 ALA B N 1
ATOM 5274 C CA . ALA B 1 326 ? 20.558 -20.112 68.079 1.00 27.76 305 ALA B CA 1
ATOM 5275 C C . ALA B 1 326 ? 20.452 -21.629 68.206 1.00 30.57 305 ALA B C 1
ATOM 5276 O O . ALA B 1 326 ? 19.555 -22.244 67.621 1.00 30.61 305 ALA B O 1
ATOM 5278 N N . LYS B 1 327 ? 21.363 -22.258 68.961 1.00 30.01 306 LYS B N 1
ATOM 5279 C CA . LYS B 1 327 ? 21.264 -23.707 69.153 1.00 33.77 306 LYS B CA 1
ATOM 5280 C C . LYS B 1 327 ? 19.944 -24.092 69.823 1.00 32.28 306 LYS B C 1
ATOM 5281 O O . LYS B 1 327 ? 19.350 -25.122 69.486 1.00 31.70 306 LYS B O 1
ATOM 5287 N N . TRP B 1 328 ? 19.461 -23.276 70.768 1.00 28.50 307 TRP B N 1
ATOM 5288 C CA . TRP B 1 328 ? 18.181 -23.599 71.388 1.00 31.04 307 TRP B CA 1
ATOM 5289 C C . TRP B 1 328 ? 17.052 -23.480 70.378 1.00 32.36 307 TRP B C 1
ATOM 5290 O O . TRP B 1 328 ? 16.139 -24.312 70.358 1.00 33.53 307 TRP B O 1
ATOM 5301 N N . LEU B 1 329 ? 17.079 -22.439 69.546 1.00 32.84 308 LEU B N 1
ATOM 5302 C CA . LEU B 1 329 ? 16.068 -22.326 68.499 1.00 33.51 308 LEU B CA 1
ATOM 5303 C C . LEU B 1 329 ? 16.091 -23.540 67.578 1.00 32.49 308 LEU B C 1
ATOM 5304 O O . LEU B 1 329 ? 15.034 -24.075 67.219 1.00 32.03 308 LEU B O 1
ATOM 5309 N N . ALA B 1 330 ? 17.288 -24.023 67.232 1.00 33.05 309 ALA B N 1
ATOM 5310 C CA . ALA B 1 330 ? 17.411 -25.089 66.245 1.00 33.51 309 ALA B CA 1
ATOM 5311 C C . ALA B 1 330 ? 16.811 -26.397 66.726 1.00 33.64 309 ALA B C 1
ATOM 5312 O O . ALA B 1 330 ? 16.479 -27.247 65.896 1.00 36.68 309 ALA B O 1
ATOM 5314 N N . THR B 1 331 ? 16.650 -26.570 68.040 1.00 34.91 310 THR B N 1
ATOM 5315 C CA . THR B 1 331 ? 16.076 -27.789 68.604 1.00 35.94 310 THR B CA 1
ATOM 5316 C C . THR B 1 331 ? 14.949 -27.490 69.591 1.00 36.42 310 THR B C 1
ATOM 5317 O O . THR B 1 331 ? 14.680 -28.314 70.469 1.00 36.48 310 THR B O 1
ATOM 5321 N N . ASN B 1 332 ? 14.297 -26.329 69.486 1.00 33.22 311 ASN B N 1
ATOM 5322 C CA . ASN B 1 332 ? 13.306 -25.966 70.488 1.00 35.52 311 ASN B CA 1
ATOM 5323 C C . ASN B 1 332 ? 12.150 -26.973 70.506 1.00 36.67 311 ASN B C 1
ATOM 5324 O O . ASN B 1 332 ? 11.825 -27.587 69.481 1.00 36.32 311 ASN B O 1
ATOM 5329 N N . PRO B 1 333 ? 11.517 -27.174 71.668 1.00 36.87 312 PRO B N 1
ATOM 5330 C CA . PRO B 1 333 ? 10.462 -28.183 71.779 1.00 37.15 312 PRO B CA 1
ATOM 5331 C C . PRO B 1 333 ? 9.117 -27.733 71.242 1.00 38.24 312 PRO B C 1
ATOM 5332 O O . PRO B 1 333 ? 8.131 -28.455 71.429 1.00 42.89 312 PRO B O 1
ATOM 5336 N N . HIS B 1 334 ? 9.025 -26.546 70.640 1.00 37.51 313 HIS B N 1
ATOM 5337 C CA . HIS B 1 334 ? 7.734 -26.004 70.230 1.00 37.93 313 HIS B CA 1
ATOM 5338 C C . HIS B 1 334 ? 7.459 -26.149 68.741 1.00 40.20 313 HIS B C 1
ATOM 5339 O O . HIS B 1 334 ? 6.448 -26.750 68.352 1.00 42.77 313 HIS B O 1
ATOM 5346 N N . GLN B 1 335 ? 8.368 -25.673 67.894 1.00 35.32 314 GLN B N 1
ATOM 5347 C CA . GLN B 1 335 ? 8.059 -25.630 66.472 1.00 42.92 314 GLN B CA 1
ATOM 5348 C C . GLN B 1 335 ? 9.356 -25.600 65.678 1.00 39.00 314 GLN B C 1
ATOM 5349 O O . GLN B 1 335 ? 10.226 -24.773 65.955 1.00 35.00 314 GLN B O 1
ATOM 5355 N N . LYS B 1 336 ? 9.466 -26.482 64.681 1.00 35.92 315 LYS B N 1
ATOM 5356 C CA . LYS B 1 336 ? 10.647 -26.523 63.829 1.00 36.50 315 LYS B CA 1
ATOM 5357 C C . LYS B 1 336 ? 10.830 -25.198 63.090 1.00 37.64 315 LYS B C 1
ATOM 5358 O O . LYS B 1 336 ? 9.924 -24.730 62.394 1.00 35.89 315 LYS B O 1
ATOM 5364 N N . VAL B 1 337 ? 12.002 -24.586 63.252 1.00 34.70 316 VAL B N 1
ATOM 5365 C CA . VAL B 1 337 ? 12.325 -23.336 62.576 1.00 32.81 316 VAL B CA 1
ATOM 5366 C C . VAL B 1 337 ? 13.685 -23.497 61.916 1.00 31.97 316 VAL B C 1
ATOM 5367 O O . VAL B 1 337 ? 14.544 -24.244 62.394 1.00 33.05 316 VAL B O 1
ATOM 5371 N N . ASP B 1 338 ? 13.853 -22.841 60.772 1.00 29.16 317 ASP B N 1
ATOM 5372 C CA . ASP B 1 338 ? 15.153 -22.758 60.122 1.00 29.77 317 ASP B CA 1
ATOM 5373 C C . ASP B 1 338 ? 15.962 -21.670 60.811 1.00 30.16 317 ASP B C 1
ATOM 5374 O O . ASP B 1 338 ? 15.451 -20.568 61.019 1.00 29.05 317 ASP B O 1
ATOM 5379 N N . VAL B 1 339 ? 17.219 -21.943 61.140 1.00 31.65 318 VAL B N 1
ATOM 5380 C CA . VAL B 1 339 ? 18.033 -20.979 61.887 1.00 31.09 318 VAL B CA 1
ATOM 5381 C C . VAL B 1 339 ? 19.244 -20.591 61.051 1.00 29.97 318 VAL B C 1
ATOM 5382 O O . VAL B 1 339 ? 20.143 -21.412 60.843 1.00 29.28 318 VAL B O 1
ATOM 5386 N N . TYR B 1 340 ? 19.295 -19.328 60.619 1.00 29.76 319 TYR B N 1
ATOM 5387 C CA . TYR B 1 340 ? 20.363 -18.818 59.752 1.00 29.53 319 TYR B CA 1
ATOM 5388 C C . TYR B 1 340 ? 21.447 -18.132 60.580 1.00 30.45 319 TYR B C 1
ATOM 5389 O O . TYR B 1 340 ? 21.680 -16.920 60.502 1.00 31.54 319 TYR B O 1
ATOM 5398 N N . HIS B 1 341 ? 22.089 -18.925 61.377 1.00 28.77 320 HIS B N 1
ATOM 5399 C CA . HIS B 1 341 ? 23.223 -18.586 62.211 1.00 31.38 320 HIS B CA 1
ATOM 5400 C C . HIS B 1 341 ? 24.447 -19.308 61.673 1.00 31.33 320 HIS B C 1
ATOM 5401 O O . HIS B 1 341 ? 24.347 -20.484 61.322 1.00 28.93 320 HIS B O 1
ATOM 5408 N N . PRO B 1 342 ? 25.597 -18.635 61.563 1.00 32.99 321 PRO B N 1
ATOM 5409 C CA . PRO B 1 342 ? 26.734 -19.256 60.865 1.00 30.54 321 PRO B CA 1
ATOM 5410 C C . PRO B 1 342 ? 27.106 -20.637 61.389 1.00 32.54 321 PRO B C 1
ATOM 5411 O O . PRO B 1 342 ? 27.522 -21.491 60.603 1.00 33.22 321 PRO B O 1
ATOM 5415 N N . GLU B 1 343 ? 26.950 -20.899 62.683 1.00 32.97 322 GLU B N 1
ATOM 5416 C CA . GLU B 1 343 ? 27.342 -22.204 63.186 1.00 31.75 322 GLU B CA 1
ATOM 5417 C C . GLU B 1 343 ? 26.319 -23.280 62.872 1.00 34.26 322 GLU B C 1
ATOM 5418 O O . GLU B 1 343 ? 26.593 -24.457 63.126 1.00 33.23 322 GLU B O 1
ATOM 5424 N N . LEU B 1 344 ? 25.150 -22.916 62.345 1.00 30.97 323 LEU B N 1
ATOM 5425 C CA . LEU B 1 344 ? 24.105 -23.891 62.049 1.00 32.20 323 LEU B CA 1
ATOM 5426 C C . LEU B 1 344 ? 23.900 -24.087 60.552 1.00 35.78 323 LEU B C 1
ATOM 5427 O O . LEU B 1 344 ? 23.017 -24.851 60.146 1.00 36.18 323 LEU B O 1
ATOM 5432 N N . ILE B 1 345 ? 24.697 -23.424 59.725 1.00 32.71 324 ILE B N 1
ATOM 5433 C CA . ILE B 1 345 ? 24.611 -23.555 58.276 1.00 39.44 324 ILE B CA 1
ATOM 5434 C C . ILE B 1 345 ? 25.601 -24.633 57.832 1.00 35.61 324 ILE B C 1
ATOM 5435 O O . ILE B 1 345 ? 26.813 -24.465 57.954 1.00 40.13 324 ILE B O 1
ATOM 5440 N N . VAL B 1 346 ? 25.076 -25.744 57.312 1.00 35.17 325 VAL B N 1
ATOM 5441 C CA . VAL B 1 346 ? 25.848 -26.980 57.144 1.00 41.65 325 VAL B CA 1
ATOM 5442 C C . VAL B 1 346 ? 26.672 -27.059 55.847 1.00 43.95 325 VAL B C 1
ATOM 5443 O O . VAL B 1 346 ? 27.687 -27.777 55.815 1.00 49.25 325 VAL B O 1
ATOM 5447 N N . ASP B 1 347 ? 26.319 -26.292 54.815 1.00 41.17 326 ASP B N 1
ATOM 5448 C CA . ASP B 1 347 ? 26.989 -26.347 53.512 1.00 35.94 326 ASP B CA 1
ATOM 5449 C C . ASP B 1 347 ? 28.517 -26.311 53.622 1.00 39.02 326 ASP B C 1
ATOM 5450 O O . ASP B 1 347 ? 29.090 -25.463 54.319 1.00 38.47 326 ASP B O 1
ATOM 5455 N N . ASP B 1 348 ? 29.174 -27.201 52.865 1.00 41.35 327 ASP B N 1
ATOM 5456 C CA . ASP B 1 348 ? 30.630 -27.339 52.923 1.00 36.39 327 ASP B CA 1
ATOM 5457 C C . ASP B 1 348 ? 31.335 -26.060 52.476 1.00 38.28 327 ASP B C 1
ATOM 5458 O O . ASP B 1 348 ? 32.273 -25.591 53.136 1.00 39.81 327 ASP B O 1
ATOM 5463 N N . ALA B 1 349 ? 30.907 -25.486 51.346 1.00 32.64 328 ALA B N 1
ATOM 5464 C CA . ALA B 1 349 ? 31.546 -24.269 50.851 1.00 37.97 328 ALA B CA 1
ATOM 5465 C C . ALA B 1 349 ? 31.383 -23.118 51.840 1.00 35.63 328 ALA B C 1
ATOM 5466 O O . ALA B 1 349 ? 32.312 -22.331 52.051 1.00 36.00 328 ALA B O 1
ATOM 5468 N N . TYR B 1 350 ? 30.207 -23.005 52.454 1.00 33.67 329 TYR B N 1
ATOM 5469 C CA . TYR B 1 350 ? 29.980 -21.970 53.458 1.00 34.61 329 TYR B CA 1
ATOM 5470 C C . TYR B 1 350 ? 30.962 -22.102 54.616 1.00 33.39 329 TYR B C 1
ATOM 5471 O O . TYR B 1 350 ? 31.610 -21.124 55.013 1.00 33.04 329 TYR B O 1
ATOM 5480 N N . GLN B 1 351 ? 31.076 -23.305 55.183 1.00 32.48 330 GLN B N 1
ATOM 5481 C CA . GLN B 1 351 ? 31.921 -23.499 56.360 1.00 34.28 330 GLN B CA 1
ATOM 5482 C C . GLN B 1 351 ? 33.399 -23.309 56.034 1.00 34.56 330 GLN B C 1
ATOM 5483 O O . GLN B 1 351 ? 34.152 -22.807 56.872 1.00 33.11 330 GLN B O 1
ATOM 5489 N N . ALA B 1 352 ? 33.824 -23.682 54.821 1.00 35.60 331 ALA B N 1
ATOM 5490 C CA . ALA B 1 352 ? 35.206 -23.443 54.413 1.00 35.65 331 ALA B CA 1
ATOM 5491 C C . ALA B 1 352 ? 35.519 -21.952 54.391 1.00 33.00 331 ALA B C 1
ATOM 5492 O O . ALA B 1 352 ? 36.603 -21.530 54.799 1.00 31.79 331 ALA B O 1
ATOM 5494 N N . VAL B 1 353 ? 34.598 -21.143 53.882 1.00 34.21 332 VAL B N 1
ATOM 5495 C CA . VAL B 1 353 ? 34.777 -19.699 53.930 1.00 32.18 332 VAL B CA 1
ATOM 5496 C C . VAL B 1 353 ? 34.721 -19.206 55.373 1.00 32.66 332 VAL B C 1
ATOM 5497 O O . VAL B 1 353 ? 35.573 -18.419 55.820 1.00 29.84 332 VAL B O 1
ATOM 5501 N N . TYR B 1 354 ? 33.731 -19.678 56.134 1.00 31.60 333 TYR B N 1
ATOM 5502 C CA . TYR B 1 354 ?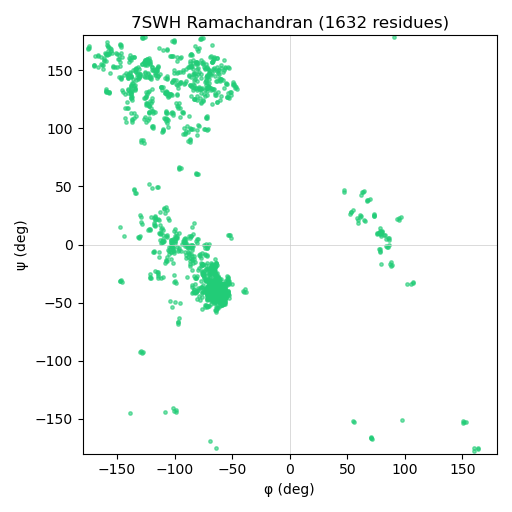 33.557 -19.196 57.502 1.00 29.47 333 TYR B CA 1
ATOM 5503 C C . TYR B 1 354 ? 34.786 -19.493 58.353 1.00 32.52 333 TYR B C 1
ATOM 5504 O O . TYR B 1 354 ? 35.307 -18.608 59.053 1.00 31.86 333 TYR B O 1
ATOM 5513 N N . LYS B 1 355 ? 35.278 -20.737 58.295 1.00 34.07 334 LYS B N 1
ATOM 5514 C CA . LYS B 1 355 ? 36.425 -21.121 59.117 1.00 33.23 334 LYS B CA 1
ATOM 5515 C C . LYS B 1 355 ? 37.649 -20.281 58.786 1.00 36.46 334 LYS B C 1
ATOM 5516 O O . LYS B 1 355 ? 38.467 -19.990 59.665 1.00 32.81 334 LYS B O 1
ATOM 5518 N N . ARG B 1 356 ? 37.753 -19.840 57.534 1.00 33.37 335 ARG B N 1
ATOM 5519 C CA . ARG B 1 356 ? 38.933 -19.192 56.983 1.00 31.30 335 ARG B CA 1
ATOM 5520 C C . ARG B 1 356 ? 38.994 -17.692 57.256 1.00 31.65 335 ARG B C 1
ATOM 5521 O O . ARG B 1 356 ? 40.084 -17.153 57.484 1.00 31.46 335 ARG B O 1
ATOM 5529 N N . GLN B 1 357 ? 37.852 -16.997 57.243 1.00 28.43 336 GLN B N 1
ATOM 5530 C CA . GLN B 1 357 ? 37.858 -15.551 57.372 1.00 31.51 336 GLN B CA 1
ATOM 5531 C C . GLN B 1 357 ? 37.142 -15.022 58.608 1.00 31.68 336 GLN B C 1
ATOM 5532 O O . GLN B 1 357 ? 37.226 -13.814 58.860 1.00 30.92 336 GLN B O 1
ATOM 5538 N N . CYS B 1 358 ? 36.472 -15.869 59.397 1.00 29.14 337 CYS B N 1
ATOM 5539 C CA . CYS B 1 358 ? 35.737 -15.424 60.580 1.00 29.95 337 CYS B CA 1
ATOM 5540 C C . CYS B 1 358 ? 36.266 -16.129 61.822 1.00 31.86 337 CYS B C 1
ATOM 5541 O O . CYS B 1 358 ? 36.613 -17.312 61.767 1.00 30.16 337 CYS B O 1
ATOM 5544 N N . THR B 1 359 ? 36.323 -15.419 62.950 1.00 30.69 338 THR B N 1
ATOM 5545 C CA . THR B 1 359 ? 36.744 -16.049 64.201 1.00 29.55 338 THR B CA 1
ATOM 5546 C C . THR B 1 359 ? 35.609 -16.113 65.211 1.00 30.39 338 THR B C 1
ATOM 5547 O O . THR B 1 359 ? 35.836 -16.451 66.380 1.00 30.75 338 THR B O 1
ATOM 5551 N N . GLY B 1 360 ? 34.396 -15.804 64.774 1.00 31.11 339 GLY B N 1
ATOM 5552 C CA . GLY B 1 360 ? 33.195 -15.891 65.582 1.00 27.85 339 GLY B CA 1
ATOM 5553 C C . GLY B 1 360 ? 32.029 -15.581 64.676 1.00 30.75 339 GLY B C 1
ATOM 5554 O O . GLY B 1 360 ? 32.210 -15.166 63.528 1.00 28.29 339 GLY B O 1
ATOM 5555 N N . ALA B 1 361 ? 30.822 -15.805 65.198 1.00 29.17 340 ALA B N 1
ATOM 5556 C CA . ALA B 1 361 ? 29.607 -15.702 64.403 1.00 30.17 340 ALA B CA 1
ATOM 5557 C C . ALA B 1 361 ? 28.828 -14.410 64.650 1.00 31.08 340 ALA B C 1
ATOM 5558 O O . ALA B 1 361 ? 27.774 -14.213 64.032 1.00 28.38 340 ALA B O 1
ATOM 5560 N N . GLY B 1 362 ? 29.330 -13.509 65.507 1.00 25.68 341 GLY B N 1
ATOM 5561 C CA . GLY B 1 362 ? 28.584 -12.312 65.813 1.00 25.24 341 GLY B CA 1
ATOM 5562 C C . GLY B 1 362 ? 27.352 -12.631 66.654 1.00 27.20 341 GLY B C 1
ATOM 5563 O O . GLY B 1 362 ? 27.181 -13.725 67.192 1.00 26.56 341 GLY B O 1
ATOM 5564 N N . SER B 1 363 ? 26.456 -11.651 66.738 1.00 25.67 342 SER B N 1
ATOM 5565 C CA . SER B 1 363 ? 25.265 -11.856 67.552 1.00 26.38 342 SER B CA 1
ATOM 5566 C C . SER B 1 363 ? 23.978 -11.511 66.816 1.00 27.78 342 SER B C 1
ATOM 5567 O O . SER B 1 363 ? 22.911 -11.502 67.442 1.00 27.08 342 SER B O 1
ATOM 5570 N N . THR B 1 364 ? 24.039 -11.213 65.518 1.00 24.14 343 THR B N 1
ATOM 5571 C CA . THR B 1 364 ? 22.831 -10.994 64.730 1.00 27.72 343 THR B CA 1
ATOM 5572 C C . THR B 1 364 ? 22.562 -12.210 63.840 1.00 27.23 343 THR B C 1
ATOM 5573 O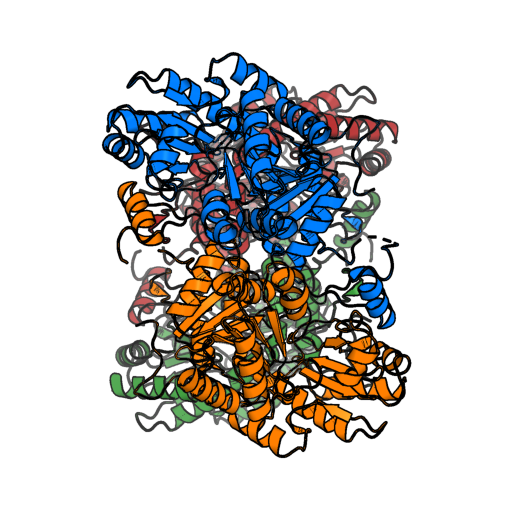 O . THR B 1 364 ? 23.451 -12.662 63.109 1.00 30.46 343 THR B O 1
ATOM 5577 N N . PHE B 1 365 ? 21.342 -12.735 63.902 1.00 23.11 344 PHE B N 1
ATOM 5578 C CA . PHE B 1 365 ? 20.951 -13.855 63.051 1.00 25.31 344 PHE B CA 1
ATOM 5579 C C . PHE B 1 365 ? 19.436 -13.866 62.938 1.00 26.70 344 PHE B C 1
ATOM 5580 O O . PHE B 1 365 ? 18.730 -13.155 63.656 1.00 28.09 344 PHE B O 1
ATOM 5588 N N . ALA B 1 366 ? 18.946 -14.714 62.050 1.00 26.94 345 ALA B N 1
ATOM 5589 C CA . ALA B 1 366 ? 17.531 -14.816 61.770 1.00 31.01 345 ALA B CA 1
ATOM 5590 C C . ALA B 1 366 ? 17.094 -16.266 61.932 1.00 31.63 345 ALA B C 1
ATOM 5591 O O . ALA B 1 366 ? 17.912 -17.188 61.912 1.00 30.61 345 ALA B O 1
ATOM 5593 N N . PHE B 1 367 ? 15.792 -16.445 62.145 1.00 28.98 346 PHE B N 1
ATOM 5594 C CA . PHE B 1 367 ? 15.143 -17.745 62.069 1.00 29.54 346 PHE B CA 1
ATOM 5595 C C . PHE B 1 367 ? 13.800 -17.554 61.385 1.00 31.45 346 PHE B C 1
ATOM 5596 O O . PHE B 1 367 ? 13.284 -16.435 61.298 1.00 31.09 346 PHE B O 1
ATOM 5604 N N . VAL B 1 368 ? 13.253 -18.655 60.872 1.00 29.53 347 VAL B N 1
ATOM 5605 C CA . VAL B 1 368 ? 12.084 -18.639 59.993 1.00 35.48 347 VAL B CA 1
ATOM 5606 C C . VAL B 1 368 ? 10.998 -19.483 60.637 1.00 38.67 347 VAL B C 1
ATOM 5607 O O . VAL B 1 368 ? 11.127 -20.712 60.722 1.00 37.93 347 VAL B O 1
ATOM 5611 N N . LEU B 1 369 ? 9.910 -18.839 61.039 1.00 37.17 348 LEU B N 1
ATOM 5612 C CA . LEU B 1 369 ? 8.765 -19.566 61.550 1.00 45.77 348 LEU B CA 1
ATOM 5613 C C . LEU B 1 369 ? 7.978 -20.217 60.415 1.00 52.21 348 LEU B C 1
ATOM 5614 O O . LEU B 1 369 ? 8.032 -19.797 59.253 1.00 46.69 348 LEU B O 1
ATOM 5619 N N . ASN B 1 370 ? 7.245 -21.267 60.756 1.00 65.97 349 ASN B N 1
ATOM 5620 C CA . ASN B 1 370 ? 6.268 -21.756 59.804 1.00 74.00 349 ASN B CA 1
ATOM 5621 C C . ASN B 1 370 ? 5.077 -20.809 59.856 1.00 71.23 349 ASN B C 1
ATOM 5622 O O . ASN B 1 370 ? 4.760 -20.236 60.905 1.00 73.66 349 ASN B O 1
ATOM 5627 N N . GLY B 1 371 ? 4.429 -20.627 58.724 1.00 62.24 350 GLY B N 1
ATOM 5628 C CA . GLY B 1 371 ? 3.432 -19.585 58.628 1.00 57.38 350 GLY B CA 1
ATOM 5629 C C . GLY B 1 371 ? 4.055 -18.288 58.163 1.00 55.32 350 GLY B C 1
ATOM 5630 O O . GLY B 1 371 ? 5.263 -18.174 57.944 1.00 52.07 350 GLY B O 1
ATOM 5631 N N . GLY B 1 372 ? 3.204 -17.284 58.011 1.00 50.57 351 GLY B N 1
ATOM 5632 C CA . GLY B 1 372 ? 3.650 -16.036 57.435 1.00 44.96 351 GLY B CA 1
ATOM 5633 C C . GLY B 1 372 ? 3.740 -14.894 58.418 1.00 41.03 351 GLY B C 1
ATOM 5634 O O . GLY B 1 372 ? 4.101 -15.075 59.584 1.00 40.87 351 GLY B O 1
ATOM 5635 N N . ARG B 1 373 ? 3.413 -13.701 57.920 1.00 39.53 352 ARG B N 1
ATOM 5636 C CA . ARG B 1 373 ? 3.538 -12.477 58.700 1.00 40.70 352 ARG B CA 1
ATOM 5637 C C . ARG B 1 373 ? 2.725 -12.554 59.988 1.00 40.72 352 ARG B C 1
ATOM 5638 O O . ARG B 1 373 ? 3.205 -12.152 61.059 1.00 38.52 352 ARG B O 1
ATOM 5646 N N . ALA B 1 374 ? 1.520 -13.131 59.912 1.00 39.31 353 ALA B N 1
ATOM 5647 C CA . ALA B 1 374 ? 0.624 -13.174 61.064 1.00 40.95 353 ALA B CA 1
ATOM 5648 C C . ALA B 1 374 ? 1.262 -13.897 62.245 1.00 44.94 353 ALA B C 1
ATOM 5649 O O . ALA B 1 374 ? 1.217 -13.405 63.382 1.00 40.38 353 ALA B O 1
ATOM 5651 N N . GLU B 1 375 ? 1.850 -15.078 61.997 1.00 42.88 354 GLU B N 1
ATOM 5652 C CA A GLU B 1 375 ? 2.519 -15.817 63.066 0.50 43.01 354 GLU B CA 1
ATOM 5653 C CA B GLU B 1 375 ? 2.506 -15.802 63.080 0.50 42.99 354 GLU B CA 1
ATOM 5654 C C . GLU B 1 375 ? 3.718 -15.043 63.599 1.00 42.81 354 GLU B C 1
ATOM 5655 O O . GLU B 1 375 ? 3.907 -14.927 64.814 1.00 42.08 354 GLU B O 1
ATOM 5666 N N . ALA B 1 376 ? 4.546 -14.511 62.696 1.00 40.02 355 ALA B N 1
ATOM 5667 C CA . ALA B 1 376 ? 5.703 -13.728 63.119 1.00 38.94 355 ALA B CA 1
ATOM 5668 C C . ALA B 1 376 ? 5.286 -12.516 63.953 1.00 39.04 355 ALA B C 1
ATOM 5669 O O . ALA B 1 376 ? 5.929 -12.199 64.959 1.00 39.14 355 ALA B O 1
ATOM 5671 N N . PHE B 1 377 ? 4.208 -11.828 63.559 1.00 39.55 356 PHE B N 1
ATOM 5672 C CA . PHE B 1 377 ? 3.766 -10.671 64.329 1.00 37.08 356 PHE B CA 1
ATOM 5673 C C . PHE B 1 377 ? 3.309 -11.083 65.721 1.00 40.43 356 PHE B C 1
ATOM 5674 O O . PHE B 1 377 ? 3.680 -10.444 66.715 1.00 38.85 356 PHE B O 1
ATOM 5682 N N . ARG B 1 378 ? 2.535 -12.169 65.820 1.00 33.07 357 ARG B N 1
ATOM 5683 C CA . ARG B 1 378 ? 2.108 -12.626 67.135 1.00 36.63 357 ARG B CA 1
ATOM 5684 C C . ARG B 1 378 ? 3.304 -13.029 67.980 1.00 40.57 357 ARG B C 1
ATOM 5685 O O . ARG B 1 378 ? 3.326 -12.777 69.190 1.00 41.48 357 ARG B O 1
ATOM 5693 N N . PHE B 1 379 ? 4.309 -13.655 67.360 1.00 37.62 358 PHE B N 1
ATOM 5694 C CA . PHE B 1 379 ? 5.501 -14.054 68.096 1.00 37.85 358 PHE B CA 1
ATOM 5695 C C . PHE B 1 379 ? 6.221 -12.834 68.665 1.00 38.67 358 PHE B C 1
ATOM 5696 O O . PHE B 1 379 ? 6.449 -12.743 69.876 1.00 34.12 358 PHE B O 1
ATOM 5704 N N . ILE B 1 380 ? 6.550 -11.869 67.801 1.00 36.47 359 ILE B N 1
ATOM 5705 C CA . ILE B 1 380 ? 7.292 -10.685 68.228 1.00 35.05 359 ILE B CA 1
ATOM 5706 C C . ILE B 1 380 ? 6.537 -9.948 69.326 1.00 37.82 359 ILE B C 1
ATOM 5707 O O . ILE B 1 380 ? 7.127 -9.506 70.316 1.00 38.23 359 ILE B O 1
ATOM 5712 N N . ASN B 1 381 ? 5.220 -9.820 69.175 1.00 36.75 360 ASN B N 1
ATOM 5713 C CA . ASN B 1 381 ? 4.428 -9.058 70.126 1.00 35.29 360 ASN B CA 1
ATOM 5714 C C . ASN B 1 381 ? 4.351 -9.727 71.492 1.00 38.73 360 ASN B C 1
ATOM 5715 O O . ASN B 1 381 ? 3.974 -9.063 72.459 1.00 36.17 360 ASN B O 1
ATOM 5720 N N . ALA B 1 382 ? 4.666 -11.025 71.596 1.00 36.85 361 ALA B N 1
ATOM 5721 C CA . ALA B 1 382 ? 4.599 -11.705 72.884 1.00 37.81 361 ALA B CA 1
ATOM 5722 C C . ALA B 1 382 ? 5.868 -11.547 73.721 1.00 41.68 361 ALA B C 1
ATOM 5723 O O . ALA B 1 382 ? 5.835 -11.827 74.924 1.00 41.62 361 ALA B O 1
ATOM 5725 N N . LEU B 1 383 ? 6.958 -11.059 73.136 1.00 37.76 362 LEU B N 1
ATOM 5726 C CA . LEU B 1 383 ? 8.231 -10.993 73.837 1.00 41.08 362 LEU B CA 1
ATOM 5727 C C . LEU B 1 383 ? 8.272 -9.807 74.795 1.00 43.53 362 LEU B C 1
ATOM 5728 O O . LEU B 1 383 ? 7.694 -8.750 74.537 1.00 44.82 362 LEU B O 1
ATOM 5733 N N . HIS B 1 384 ? 9.007 -9.978 75.892 1.00 43.35 363 HIS B N 1
ATOM 5734 C CA . HIS B 1 384 ? 9.155 -8.935 76.897 1.00 40.12 363 HIS B CA 1
ATOM 5735 C C . HIS B 1 384 ? 10.546 -8.330 76.945 1.00 36.08 363 HIS B C 1
ATOM 5736 O O . HIS B 1 384 ? 10.674 -7.159 77.303 1.00 39.95 363 HIS B O 1
ATOM 5743 N N . LEU B 1 385 ? 11.578 -9.089 76.565 1.00 36.69 364 LEU B N 1
ATOM 5744 C CA . LEU B 1 385 ? 12.974 -8.671 76.667 1.00 38.98 364 LEU B CA 1
ATOM 5745 C C . LEU B 1 385 ? 13.573 -8.179 75.353 1.00 36.77 364 LEU B C 1
ATOM 5746 O O . LEU B 1 385 ? 14.448 -7.305 75.375 1.00 40.75 364 LEU B O 1
ATOM 5751 N N . PHE B 1 386 ? 13.145 -8.716 74.217 1.00 34.47 365 PHE B N 1
ATOM 5752 C CA . PHE B 1 386 ? 13.596 -8.206 72.927 1.00 33.05 365 PHE B CA 1
ATOM 5753 C C . PHE B 1 386 ? 12.791 -6.955 72.592 1.00 34.58 365 PHE B C 1
ATOM 5754 O O . PHE B 1 386 ? 11.563 -6.957 72.699 1.00 35.81 365 PHE B O 1
ATOM 5762 N N . LYS B 1 387 ? 13.476 -5.867 72.264 1.00 30.81 366 LYS B N 1
ATOM 5763 C CA . LYS B 1 387 ? 12.796 -4.644 71.854 1.00 31.81 366 LYS B CA 1
ATOM 5764 C C . LYS B 1 387 ? 12.636 -4.624 70.334 1.00 30.05 366 LYS B C 1
ATOM 5765 O O . LYS B 1 387 ? 13.529 -5.061 69.598 1.00 30.90 366 LYS B O 1
ATOM 5771 N N . SER B 1 388 ? 11.461 -4.186 69.875 1.00 30.32 367 SER B N 1
ATOM 5772 C CA . SER B 1 388 ? 11.112 -4.148 68.450 1.00 28.48 367 SER B CA 1
ATOM 5773 C C . SER B 1 388 ? 11.740 -2.923 67.818 1.00 32.69 367 SER B C 1
ATOM 5774 O O . SER B 1 388 ? 11.257 -1.805 68.006 1.00 35.89 367 SER B O 1
ATOM 5777 N N . ALA B 1 389 ? 12.836 -3.119 67.092 1.00 31.21 368 ALA B N 1
ATOM 5778 C CA . ALA B 1 389 ? 13.502 -2.018 66.413 1.00 29.44 368 ALA B CA 1
ATOM 5779 C C . ALA B 1 389 ? 14.352 -2.614 65.310 1.00 30.41 368 ALA B C 1
ATOM 5780 O O . ALA B 1 389 ? 14.604 -3.820 65.293 1.00 31.81 368 ALA B O 1
ATOM 5782 N N . VAL B 1 390 ? 14.783 -1.767 64.369 1.00 34.06 369 VAL B N 1
ATOM 5783 C CA . VAL B 1 390 ? 15.503 -2.265 63.197 1.00 30.04 369 VAL B CA 1
ATOM 5784 C C . VAL B 1 390 ? 17.013 -2.183 63.365 1.00 33.36 369 VAL B C 1
ATOM 5785 O O . VAL B 1 390 ? 17.757 -2.609 62.467 1.00 36.68 369 VAL B O 1
ATOM 5789 N N . SER B 1 391 ? 17.493 -1.631 64.475 1.00 29.19 370 SER B N 1
ATOM 5790 C CA . SER B 1 391 ? 18.923 -1.519 64.719 1.00 28.87 370 SER B CA 1
ATOM 5791 C C . SER B 1 391 ? 19.512 -2.870 65.147 1.00 27.00 370 SER B C 1
ATOM 5792 O O . SER B 1 391 ? 18.804 -3.864 65.341 1.00 28.40 370 SER B O 1
ATOM 5795 N N . LEU B 1 392 ? 20.830 -2.908 65.334 1.00 29.53 371 LEU B N 1
ATOM 5796 C CA . LEU B 1 392 ? 21.478 -4.139 65.776 1.00 27.42 371 LEU B CA 1
ATOM 5797 C C . LEU B 1 392 ? 22.726 -3.818 66.594 1.00 25.92 371 LEU B C 1
ATOM 5798 O O . LEU B 1 392 ? 23.228 -2.690 66.595 1.00 28.56 371 LEU B O 1
ATOM 5803 N N . GLY B 1 393 ? 23.211 -4.821 67.317 1.00 28.65 372 GLY B N 1
ATOM 5804 C CA . GLY B 1 393 ? 24.451 -4.669 68.074 1.00 27.58 372 GLY B CA 1
ATOM 5805 C C . GLY B 1 393 ? 24.408 -3.708 69.247 1.00 25.99 372 GLY B C 1
ATOM 5806 O O . GLY B 1 393 ? 25.395 -2.995 69.495 1.00 24.82 372 GLY B O 1
ATOM 5807 N N . GLY B 1 394 ? 23.294 -3.666 69.989 1.00 23.54 373 GLY B N 1
ATOM 5808 C CA . GLY B 1 394 ? 23.216 -2.863 71.190 1.00 24.02 373 GLY B CA 1
ATOM 5809 C C . GLY B 1 394 ? 23.410 -3.714 72.444 1.00 27.75 373 GLY B C 1
ATOM 5810 O O . GLY B 1 394 ? 23.478 -4.942 72.394 1.00 25.72 373 GLY B O 1
ATOM 5811 N N . THR B 1 395 ? 23.477 -3.034 73.597 1.00 27.46 374 THR B N 1
ATOM 5812 C CA . THR B 1 395 ? 23.528 -3.773 74.855 1.00 24.38 374 THR B CA 1
ATOM 5813 C C . THR B 1 395 ? 22.218 -4.519 75.110 1.00 27.81 374 THR B C 1
ATOM 5814 O O . THR B 1 395 ? 22.232 -5.631 75.658 1.00 25.64 374 THR B O 1
ATOM 5818 N N . GLU B 1 396 ? 21.090 -3.952 74.670 1.00 27.86 375 GLU B N 1
ATOM 5819 C CA . GLU B 1 396 ? 19.792 -4.614 74.707 1.00 26.88 375 GLU B CA 1
ATOM 5820 C C . GLU B 1 396 ? 19.580 -5.453 73.450 1.00 28.37 375 GLU B C 1
ATOM 5821 O O . GLU B 1 396 ? 20.013 -5.086 72.354 1.00 29.73 375 GLU B O 1
ATOM 5827 N N . SER B 1 397 ? 18.898 -6.583 73.615 1.00 26.70 376 SER B N 1
ATOM 5828 C CA . SER B 1 397 ? 18.540 -7.411 72.469 1.00 27.92 376 SER B CA 1
ATOM 5829 C C . SER B 1 397 ? 17.420 -6.768 71.649 1.00 29.73 376 SER B C 1
ATOM 5830 O O . SER B 1 397 ? 16.488 -6.170 72.194 1.00 26.54 376 SER B O 1
ATOM 5833 N N . LEU B 1 398 ? 17.519 -6.892 70.323 1.00 30.86 377 LEU B N 1
ATOM 5834 C CA . LEU B 1 398 ? 16.551 -6.295 69.414 1.00 29.73 377 LEU B CA 1
ATOM 5835 C C . LEU B 1 398 ? 15.991 -7.355 68.475 1.00 29.66 377 LEU B C 1
ATOM 5836 O O . LEU B 1 398 ? 16.627 -8.373 68.192 1.00 29.08 377 LEU B O 1
ATOM 5841 N N . ILE B 1 399 ? 14.790 -7.093 67.976 1.00 25.67 378 ILE B N 1
ATOM 5842 C CA . ILE B 1 399 ? 14.111 -8.037 67.103 1.00 27.27 378 ILE B CA 1
ATOM 5843 C C . ILE B 1 399 ? 13.291 -7.249 66.094 1.00 29.38 378 ILE B C 1
ATOM 5844 O O . ILE B 1 399 ? 12.766 -6.174 66.402 1.00 29.16 378 ILE B O 1
ATOM 5849 N N . CYS B 1 400 ? 13.217 -7.764 64.869 1.00 30.24 379 CYS B N 1
ATOM 5850 C CA . CYS B 1 400 ? 12.361 -7.155 63.871 1.00 27.88 379 CYS B CA 1
ATOM 5851 C C . CYS B 1 400 ? 11.987 -8.211 62.844 1.00 31.80 379 CYS B C 1
ATOM 5852 O O . CYS B 1 400 ? 12.592 -9.283 62.765 1.00 27.31 379 CYS B O 1
ATOM 5855 N N . HIS B 1 401 ? 10.988 -7.872 62.038 1.00 32.92 380 HIS B N 1
ATOM 5856 C CA . HIS B 1 401 ? 10.463 -8.711 60.969 1.00 32.08 380 HIS B CA 1
ATOM 5857 C C . HIS B 1 401 ? 10.856 -8.054 59.648 1.00 34.82 380 HIS B C 1
ATOM 5858 O O . HIS B 1 401 ? 10.206 -7.084 59.221 1.00 35.68 380 HIS B O 1
ATOM 5865 N N . PRO B 1 402 ? 11.933 -8.505 58.988 1.00 34.01 381 PRO B N 1
ATOM 5866 C CA . PRO B 1 402 ? 12.471 -7.731 57.849 1.00 35.89 381 PRO B CA 1
ATOM 5867 C C . PRO B 1 402 ? 11.492 -7.508 56.710 1.00 38.46 381 PRO B C 1
ATOM 5868 O O . PRO B 1 402 ? 11.524 -6.435 56.098 1.00 40.18 381 PRO B O 1
ATOM 5872 N N . ALA B 1 403 ? 10.612 -8.471 56.416 1.00 34.00 382 ALA B N 1
ATOM 5873 C CA . ALA B 1 403 ? 9.732 -8.330 55.263 1.00 41.31 382 ALA B CA 1
ATOM 5874 C C . ALA B 1 403 ? 8.806 -7.128 55.397 1.00 41.64 382 ALA B C 1
ATOM 5875 O O . ALA B 1 403 ? 8.429 -6.531 54.385 1.00 45.73 382 ALA B O 1
ATOM 5877 N N . SER B 1 404 ? 8.442 -6.743 56.620 1.00 39.14 383 SER B N 1
ATOM 5878 C CA . SER B 1 404 ? 7.561 -5.600 56.826 1.00 39.04 383 SER B CA 1
ATOM 5879 C C . SER B 1 404 ? 8.311 -4.342 57.256 1.00 38.70 383 SER B C 1
ATOM 5880 O O . SER B 1 404 ? 7.693 -3.285 57.397 1.00 36.64 383 SER B O 1
ATOM 5883 N N . THR B 1 405 ? 9.624 -4.421 57.450 1.00 38.04 384 THR B N 1
ATOM 5884 C CA . THR B 1 405 ? 10.382 -3.242 57.852 1.00 41.98 384 THR B CA 1
ATOM 5885 C C . THR B 1 405 ? 11.571 -3.010 56.924 1.00 38.76 384 THR B C 1
ATOM 5886 O O . THR B 1 405 ? 11.430 -2.363 55.880 1.00 40.85 384 THR B O 1
ATOM 5890 N N . THR B 1 406 ? 12.735 -3.552 57.285 1.00 39.54 385 THR B N 1
ATOM 5891 C CA . THR B 1 406 ? 13.968 -3.247 56.565 1.00 41.22 385 THR B CA 1
ATOM 5892 C C . THR B 1 406 ? 13.856 -3.558 55.075 1.00 44.92 385 THR B C 1
ATOM 5893 O O . THR B 1 406 ? 14.445 -2.849 54.248 1.00 43.76 385 THR B O 1
ATOM 5897 N N . HIS B 1 407 ? 13.092 -4.594 54.713 1.00 43.00 386 HIS B N 1
ATOM 5898 C CA . HIS B 1 407 ? 12.959 -5.047 53.334 1.00 46.50 386 HIS B CA 1
ATOM 5899 C C . HIS B 1 407 ? 11.552 -4.870 52.778 1.00 51.95 386 HIS B C 1
ATOM 5900 O O . HIS B 1 407 ? 11.201 -5.525 51.794 1.00 56.14 386 HIS B O 1
ATOM 5907 N N . SER B 1 408 ? 10.749 -3.972 53.359 1.00 49.43 387 SER B N 1
ATOM 5908 C CA . SER B 1 408 ? 9.383 -3.766 52.879 1.00 52.34 387 SER B CA 1
ATOM 5909 C C . SER B 1 408 ? 9.316 -2.969 51.579 1.00 59.41 387 SER B C 1
ATOM 5910 O O . SER B 1 408 ? 8.284 -3.004 50.899 1.00 57.01 387 SER B O 1
ATOM 5913 N N . GLY B 1 409 ? 10.385 -2.255 51.215 1.00 63.74 388 GLY B N 1
ATOM 5914 C CA . GLY B 1 409 ? 10.382 -1.524 49.958 1.00 65.33 388 GLY B CA 1
ATOM 5915 C C . GLY B 1 409 ? 10.728 -2.369 48.751 1.00 71.09 388 GLY B C 1
ATOM 5916 O O . GLY B 1 409 ? 10.446 -1.959 47.620 1.00 74.41 388 GLY B O 1
ATOM 5917 N N . VAL B 1 410 ? 11.286 -3.557 48.967 1.00 77.00 389 VAL B N 1
ATOM 5918 C CA . VAL B 1 410 ? 11.624 -4.480 47.885 1.00 78.56 389 VAL B CA 1
ATOM 5919 C C . VAL B 1 410 ? 10.372 -5.233 47.447 1.00 78.91 389 VAL B C 1
ATOM 5920 O O . VAL B 1 410 ? 9.557 -5.621 48.301 1.00 73.27 389 VAL B O 1
ATOM 5924 N N . PRO B 1 411 ? 10.183 -5.468 46.142 1.00 77.02 390 PRO B N 1
ATOM 5925 C CA . PRO B 1 411 ? 9.025 -6.256 45.693 1.00 76.53 390 PRO B CA 1
ATOM 5926 C C . PRO B 1 411 ? 9.032 -7.654 46.295 1.00 76.49 390 PRO B C 1
ATOM 5927 O O . PRO B 1 411 ? 10.088 -8.214 46.604 1.00 75.45 390 PRO B O 1
ATOM 5931 N N . GLU B 1 412 ? 7.827 -8.220 46.450 1.00 77.10 391 GLU B N 1
ATOM 5932 C CA . GLU B 1 412 ? 7.688 -9.523 47.100 1.00 77.37 391 GLU B CA 1
ATOM 5933 C C . GLU B 1 412 ? 8.497 -10.590 46.375 1.00 75.49 391 GLU B C 1
ATOM 5934 O O . GLU B 1 412 ? 9.031 -11.510 47.006 1.00 71.53 391 GLU B O 1
ATOM 5936 N N . ALA B 1 413 ? 8.583 -10.491 45.047 1.00 76.37 392 ALA B N 1
ATOM 5937 C CA . ALA B 1 413 ? 9.373 -11.447 44.275 1.00 81.92 392 ALA B CA 1
ATOM 5938 C C . ALA B 1 413 ? 10.856 -11.362 44.627 1.00 82.20 392 ALA B C 1
ATOM 5939 O O . ALA B 1 413 ? 11.506 -12.386 44.865 1.00 84.69 392 ALA B O 1
ATOM 5941 N N . ALA B 1 414 ? 11.409 -10.143 44.674 1.00 76.06 393 ALA B N 1
ATOM 5942 C CA . ALA B 1 414 ? 12.825 -9.979 44.997 1.00 73.93 393 ALA B CA 1
ATOM 5943 C C . ALA B 1 414 ? 13.131 -10.360 46.444 1.00 80.86 393 ALA B C 1
ATOM 5944 O O . ALA B 1 414 ? 14.248 -10.802 46.745 1.00 80.60 393 ALA B O 1
ATOM 5946 N N . ARG B 1 415 ? 12.181 -10.156 47.362 1.00 78.21 394 ARG B N 1
ATOM 5947 C CA . ARG B 1 415 ? 12.370 -10.651 48.724 1.00 71.03 394 ARG B CA 1
ATOM 5948 C C . ARG B 1 415 ? 12.517 -12.170 48.731 1.00 71.85 394 ARG B C 1
ATOM 5949 O O . ARG B 1 415 ? 13.464 -12.712 49.310 1.00 68.53 394 ARG B O 1
ATOM 5957 N N . LYS B 1 416 ? 11.596 -12.872 48.055 1.00 75.21 395 LYS B N 1
ATOM 5958 C CA . LYS B 1 416 ? 11.605 -14.333 48.068 1.00 77.76 395 LYS B CA 1
ATOM 5959 C C . LYS B 1 416 ? 12.900 -14.884 47.484 1.00 80.07 395 LYS B C 1
ATOM 5960 O O . LYS B 1 416 ? 13.472 -15.839 48.023 1.00 80.22 395 LYS B O 1
ATOM 5962 N N . ALA B 1 417 ? 13.386 -14.296 46.387 1.00 88.23 396 ALA B N 1
ATOM 5963 C CA . ALA B 1 417 ? 14.640 -14.762 45.803 1.00 91.48 396 ALA B CA 1
ATOM 5964 C C . ALA B 1 417 ? 15.835 -14.463 46.704 1.00 90.66 396 ALA B C 1
ATOM 5965 O O . ALA B 1 417 ? 16.855 -15.155 46.613 1.00 97.23 396 ALA B O 1
ATOM 5967 N N . ALA B 1 418 ? 15.734 -13.457 47.572 1.00 76.15 397 ALA B N 1
ATOM 5968 C CA . ALA B 1 418 ? 16.803 -13.129 48.505 1.00 74.65 397 ALA B CA 1
ATOM 5969 C C . ALA B 1 418 ? 16.675 -13.859 49.840 1.00 68.99 397 ALA B C 1
ATOM 5970 O O . ALA B 1 418 ? 17.451 -13.581 50.760 1.00 62.71 397 ALA B O 1
ATOM 5972 N N . GLY B 1 419 ? 15.705 -14.759 49.979 1.00 64.16 398 GLY B N 1
ATOM 5973 C CA . GLY B 1 419 ? 15.530 -15.513 51.203 1.00 58.91 398 GLY B CA 1
ATOM 5974 C C . GLY B 1 419 ? 14.837 -14.775 52.326 1.00 57.36 398 GLY B C 1
ATOM 5975 O O . GLY B 1 419 ? 14.784 -15.293 53.449 1.00 53.54 398 GLY B O 1
ATOM 5976 N N . VAL B 1 420 ? 14.314 -13.577 52.070 1.00 58.42 399 VAL B N 1
ATOM 5977 C CA . VAL B 1 420 ? 13.575 -12.818 53.072 1.00 53.36 399 VAL B CA 1
ATOM 5978 C C . VAL B 1 420 ? 12.107 -13.198 52.910 1.00 50.75 399 VAL B C 1
ATOM 5979 O O . VAL B 1 420 ? 11.402 -12.642 52.073 1.00 51.02 399 VAL B O 1
ATOM 5983 N N . SER B 1 421 ? 11.620 -14.089 53.767 1.00 47.03 400 SER B N 1
ATOM 5984 C CA . SER B 1 421 ? 10.257 -14.588 53.657 1.00 45.10 400 SER B CA 1
ATOM 5985 C C . SER B 1 421 ? 9.393 -13.992 54.759 1.00 41.45 400 SER B C 1
ATOM 5986 O O . SER B 1 421 ? 9.882 -13.376 55.700 1.00 36.20 400 SER B O 1
ATOM 5989 N N . GLU B 1 422 ? 8.080 -14.165 54.614 1.00 41.71 401 GLU B N 1
ATOM 5990 C CA . GLU B 1 422 ? 7.142 -13.548 55.545 1.00 39.77 401 GLU B CA 1
ATOM 5991 C C . GLU B 1 422 ? 7.231 -14.138 56.946 1.00 40.30 401 GLU B C 1
ATOM 5992 O O . GLU B 1 422 ? 6.824 -13.470 57.907 1.00 38.01 401 GLU B O 1
ATOM 5998 N N . GLY B 1 423 ? 7.775 -15.350 57.086 1.00 36.30 402 GLY B N 1
ATOM 5999 C CA . GLY B 1 423 ? 8.018 -15.956 58.380 1.00 41.03 402 GLY B CA 1
ATOM 6000 C C . GLY B 1 423 ? 9.366 -15.655 59.017 1.00 39.00 402 GLY B C 1
ATOM 6001 O O . GLY B 1 423 ? 9.620 -16.085 60.147 1.00 35.79 402 GLY B O 1
ATOM 6002 N N . LEU B 1 424 ? 10.244 -14.908 58.347 1.00 37.85 403 LEU B N 1
ATOM 6003 C CA . LEU B 1 424 ? 11.600 -14.720 58.845 1.00 34.49 403 LEU B CA 1
ATOM 6004 C C . LEU B 1 424 ? 11.613 -13.634 59.901 1.00 33.08 403 LEU B C 1
ATOM 6005 O O . LEU B 1 424 ? 11.026 -12.565 59.707 1.00 32.35 403 LEU B O 1
ATOM 6010 N N . ILE B 1 425 ? 12.304 -13.912 61.008 1.00 31.88 404 ILE B N 1
ATOM 6011 C CA . ILE B 1 425 ? 12.459 -12.999 62.135 1.00 30.79 404 ILE B CA 1
ATOM 6012 C C . ILE B 1 425 ? 13.954 -12.839 62.380 1.00 30.76 404 ILE B C 1
ATOM 6013 O O . ILE B 1 425 ? 14.677 -13.837 62.421 1.00 32.37 404 ILE B O 1
ATOM 6018 N N . ARG B 1 426 ? 14.426 -11.599 62.514 1.00 29.45 405 ARG B N 1
ATOM 6019 C CA . ARG B 1 426 ? 15.835 -11.331 62.794 1.00 29.00 405 ARG B CA 1
ATOM 6020 C C . ARG B 1 426 ? 16.000 -10.841 64.223 1.00 28.07 405 ARG B C 1
ATOM 6021 O O . ARG B 1 426 ? 15.299 -9.916 64.651 1.00 26.93 405 ARG B O 1
ATOM 6029 N N . VAL B 1 427 ? 16.944 -11.448 64.949 1.00 25.76 406 VAL B N 1
ATOM 6030 C CA . VAL B 1 427 ? 17.306 -11.015 66.290 1.00 26.62 406 VAL B CA 1
ATOM 6031 C C . VAL B 1 427 ? 18.752 -10.547 66.288 1.00 26.24 406 VAL B C 1
ATOM 6032 O O . VAL B 1 427 ? 19.609 -11.101 65.595 1.00 26.96 406 VAL B O 1
ATOM 6036 N N . SER B 1 428 ? 19.022 -9.545 67.116 1.00 27.72 407 SER B N 1
ATOM 6037 C CA . SER B 1 428 ? 20.369 -9.058 67.390 1.00 27.17 407 SER B CA 1
ATOM 6038 C C . SER B 1 428 ? 20.569 -9.147 68.893 1.00 26.25 407 SER B C 1
ATOM 6039 O O . SER B 1 428 ? 20.012 -8.336 69.643 1.00 24.07 407 SER B O 1
ATOM 6042 N N . ILE B 1 429 ? 21.376 -10.116 69.318 1.00 25.23 408 ILE B N 1
ATOM 6043 C CA . ILE B 1 429 ? 21.525 -10.457 70.732 1.00 24.84 408 ILE B CA 1
ATOM 6044 C C . ILE B 1 429 ? 22.421 -9.431 71.421 1.00 25.85 408 ILE B C 1
ATOM 6045 O O . ILE B 1 429 ? 23.505 -9.085 70.921 1.00 24.02 408 ILE B O 1
ATOM 6050 N N . GLY B 1 430 ? 21.984 -8.967 72.587 1.00 26.22 409 GLY B N 1
ATOM 6051 C CA . GLY B 1 430 ? 22.729 -8.045 73.432 1.00 24.43 409 GLY B CA 1
ATOM 6052 C C . GLY B 1 430 ? 23.453 -8.759 74.555 1.00 28.68 409 GLY B C 1
ATOM 6053 O O . GLY B 1 430 ? 23.995 -9.860 74.375 1.00 23.48 409 GLY B O 1
ATOM 6054 N N . LEU B 1 431 ? 23.483 -8.115 75.726 1.00 28.17 410 LEU B N 1
ATOM 6055 C CA . LEU B 1 431 ? 24.241 -8.611 76.866 1.00 28.12 410 LEU B CA 1
ATOM 6056 C C . LEU B 1 431 ? 23.373 -9.306 77.913 1.00 29.09 410 LEU B C 1
ATOM 6057 O O . LEU B 1 431 ? 23.899 -9.713 78.952 1.00 28.64 410 LEU B O 1
ATOM 6062 N N . GLU B 1 432 ? 22.071 -9.479 77.661 1.00 30.64 411 GLU B N 1
ATOM 6063 C CA . GLU B 1 432 ? 21.220 -10.168 78.624 1.00 29.11 411 GLU B CA 1
ATOM 6064 C C . GLU B 1 432 ? 21.676 -11.614 78.794 1.00 27.63 411 GLU B C 1
ATOM 6065 O O . GLU B 1 432 ? 22.381 -12.179 77.953 1.00 26.60 411 GLU B O 1
ATOM 6071 N N . HIS B 1 433 ? 21.269 -12.213 79.905 1.00 26.05 412 HIS B N 1
ATOM 6072 C CA . HIS B 1 433 ? 21.645 -13.597 80.166 1.00 28.57 412 HIS B CA 1
ATOM 6073 C C . HIS B 1 433 ? 20.906 -14.519 79.205 1.00 28.40 412 HIS B C 1
ATOM 6074 O O . HIS B 1 433 ? 19.735 -14.299 78.893 1.00 26.51 412 HIS B O 1
ATOM 6081 N N . GLU B 1 434 ? 21.620 -15.527 78.690 1.00 30.63 413 GLU B N 1
ATOM 6082 C CA . GLU B 1 434 ? 21.021 -16.400 77.688 1.00 32.73 413 GLU B CA 1
ATOM 6083 C C . GLU B 1 434 ? 19.788 -17.109 78.231 1.00 30.88 413 GLU B C 1
ATOM 6084 O O . GLU B 1 434 ? 18.846 -17.370 77.477 1.00 34.22 413 GLU B O 1
ATOM 6090 N N . GLU B 1 435 ? 19.770 -17.429 79.524 1.00 30.53 414 GLU B N 1
ATOM 6091 C CA . GLU B 1 435 ? 18.615 -18.131 80.070 1.00 33.97 414 GLU B CA 1
ATOM 6092 C C . GLU B 1 435 ? 17.369 -17.255 80.057 1.00 33.88 414 GLU B C 1
ATOM 6093 O O . GLU B 1 435 ? 16.255 -17.770 79.915 1.00 31.10 414 GLU B O 1
ATOM 6099 N N . ASP B 1 436 ? 17.537 -15.936 80.212 1.00 30.33 415 ASP B N 1
ATOM 6100 C CA . ASP B 1 436 ? 16.399 -15.018 80.150 1.00 30.61 415 ASP B CA 1
ATOM 6101 C C . ASP B 1 436 ? 15.920 -14.820 78.710 1.00 31.62 415 ASP B C 1
ATOM 6102 O O . ASP B 1 436 ? 14.710 -14.755 78.455 1.00 30.93 415 ASP B O 1
ATOM 6107 N N . LEU B 1 437 ? 16.845 -14.708 77.756 1.00 26.45 416 LEU B N 1
ATOM 6108 C CA . LEU B 1 437 ? 16.427 -14.593 76.364 1.00 31.24 416 LEU B CA 1
ATOM 6109 C C . LEU B 1 437 ? 15.704 -15.859 75.906 1.00 31.94 416 LEU B C 1
ATOM 6110 O O . LEU B 1 437 ? 14.648 -15.782 75.264 1.00 32.51 416 LEU B O 1
ATOM 6115 N N . ILE B 1 438 ? 16.243 -17.032 76.252 1.00 29.27 417 ILE B N 1
ATOM 6116 C CA . ILE B 1 438 ? 15.592 -18.291 75.898 1.00 30.76 417 ILE B CA 1
ATOM 6117 C C . ILE B 1 438 ? 14.218 -18.381 76.546 1.00 34.41 417 ILE B C 1
ATOM 6118 O O . ILE B 1 438 ? 13.224 -18.700 75.881 1.00 30.98 417 ILE B O 1
ATOM 6123 N N . ALA B 1 439 ? 14.123 -18.040 77.840 1.00 29.50 418 ALA B N 1
ATOM 6124 C CA . ALA B 1 439 ? 12.809 -18.036 78.481 1.00 30.86 418 ALA B CA 1
ATOM 6125 C C . ALA B 1 439 ? 11.864 -17.057 77.790 1.00 32.42 418 ALA B C 1
ATOM 6126 O O . ALA B 1 439 ? 10.656 -17.306 77.691 1.00 30.08 418 ALA B O 1
ATOM 6128 N N . ASP B 1 440 ? 12.389 -15.930 77.305 1.00 32.83 419 ASP B N 1
ATOM 6129 C CA . ASP B 1 440 ? 11.515 -14.998 76.601 1.00 34.77 419 ASP B CA 1
ATOM 6130 C C . ASP B 1 440 ? 10.996 -15.614 75.296 1.00 36.42 419 ASP B C 1
ATOM 6131 O O . ASP B 1 440 ? 9.787 -15.598 75.031 1.00 35.58 419 ASP B O 1
ATOM 6136 N N . LEU B 1 441 ? 11.887 -16.232 74.507 1.00 34.02 420 LEU B N 1
ATOM 6137 C CA . LEU B 1 441 ? 11.467 -16.871 73.260 1.00 33.54 420 LEU B CA 1
ATOM 6138 C C . LEU B 1 441 ? 10.526 -18.041 73.523 1.00 37.37 420 LEU B C 1
ATOM 6139 O O . LEU B 1 441 ? 9.573 -18.265 72.763 1.00 36.94 420 LEU B O 1
ATOM 6144 N N . ASP B 1 442 ? 10.788 -18.807 74.586 1.00 32.87 421 ASP B N 1
ATOM 6145 C CA . ASP B 1 442 ? 9.887 -19.888 74.960 1.00 36.45 421 ASP B CA 1
ATOM 6146 C C . ASP B 1 442 ? 8.473 -19.372 75.202 1.00 41.69 421 ASP B C 1
ATOM 6147 O O . ASP B 1 442 ? 7.494 -19.968 74.735 1.00 41.28 421 ASP B O 1
ATOM 6152 N N . HIS B 1 443 ? 8.348 -18.262 75.926 1.00 39.78 422 HIS B N 1
ATOM 6153 C CA . HIS B 1 443 ? 7.036 -17.688 76.185 1.00 40.02 422 HIS B CA 1
ATOM 6154 C C . HIS B 1 443 ? 6.368 -17.258 74.886 1.00 39.71 422 HIS B C 1
ATOM 6155 O O . HIS B 1 443 ? 5.154 -17.403 74.725 1.00 45.64 422 HIS B O 1
ATOM 6162 N N . ALA B 1 444 ? 7.148 -16.743 73.939 1.00 36.30 423 ALA B N 1
ATOM 6163 C CA . ALA B 1 444 ? 6.570 -16.308 72.674 1.00 41.00 423 ALA B CA 1
ATOM 6164 C C . ALA B 1 444 ? 5.985 -17.481 71.889 1.00 45.87 423 ALA B C 1
ATOM 6165 O O . ALA B 1 444 ? 4.878 -17.376 71.350 1.00 46.90 423 ALA B O 1
ATOM 6167 N N . PHE B 1 445 ? 6.700 -18.615 71.827 1.00 40.33 424 PHE B N 1
ATOM 6168 C CA . PHE B 1 445 ? 6.160 -19.765 71.106 1.00 42.01 424 PHE B CA 1
ATOM 6169 C C . PHE B 1 445 ? 4.812 -20.178 71.676 1.00 47.14 424 PHE B C 1
ATOM 6170 O O . PHE B 1 445 ? 3.867 -20.423 70.921 1.00 56.11 424 PHE B O 1
ATOM 6178 N N . ARG B 1 446 ? 4.692 -20.222 73.009 1.00 47.00 425 ARG B N 1
ATOM 6179 C CA . ARG B 1 446 ? 3.451 -20.670 73.643 1.00 51.22 425 ARG B CA 1
ATOM 6180 C C . ARG B 1 446 ? 2.309 -19.694 73.392 1.00 52.73 425 ARG B C 1
ATOM 6181 O O . ARG B 1 446 ? 1.201 -20.101 73.027 1.00 58.61 425 ARG B O 1
ATOM 6189 N N . ARG B 1 447 ? 2.554 -18.404 73.598 1.00 53.76 426 ARG B N 1
ATOM 6190 C CA . ARG B 1 447 ? 1.486 -17.424 73.438 1.00 59.24 426 ARG B CA 1
ATOM 6191 C C . ARG B 1 447 ? 1.134 -17.159 71.972 1.00 66.42 426 ARG B C 1
ATOM 6192 O O . ARG B 1 447 ? 0.243 -16.345 71.711 1.00 74.03 426 ARG B O 1
ATOM 6194 N N . SER B 1 448 ? 1.808 -17.805 71.022 1.00 71.16 427 SER B N 1
ATOM 6195 C CA . SER B 1 448 ? 1.500 -17.667 69.600 1.00 71.34 427 SER B CA 1
ATOM 6196 C C . SER B 1 448 ? 0.861 -18.942 69.043 1.00 73.41 427 SER B C 1
ATOM 6197 O O . SER B 1 448 ? -0.321 -18.968 68.697 1.00 81.11 427 SER B O 1
ATOM 6200 N N . SER C 1 26 ? 4.958 -3.109 85.828 1.00 68.97 5 SER C N 1
ATOM 6201 C CA . SER C 1 26 ? 5.066 -3.303 84.379 1.00 74.14 5 SER C CA 1
ATOM 6202 C C . SER C 1 26 ? 6.415 -2.842 83.825 1.00 71.74 5 SER C C 1
ATOM 6203 O O . SER C 1 26 ? 6.936 -3.429 82.876 1.00 72.19 5 SER C O 1
ATOM 6206 N N . TYR C 1 27 ? 6.963 -1.776 84.411 1.00 71.22 6 TYR C N 1
ATOM 6207 C CA . TYR C 1 27 ? 8.341 -1.366 84.169 1.00 66.83 6 TYR C CA 1
ATOM 6208 C C . TYR C 1 27 ? 9.276 -1.830 85.283 1.00 59.49 6 TYR C C 1
ATOM 6209 O O . TYR C 1 27 ? 10.466 -1.500 85.264 1.00 48.75 6 TYR C O 1
ATOM 6211 N N . HIS C 1 28 ? 8.752 -2.547 86.276 1.00 62.39 7 HIS C N 1
ATOM 6212 C CA . HIS C 1 28 ? 9.569 -3.146 87.322 1.00 59.88 7 HIS C CA 1
ATOM 6213 C C . HIS C 1 28 ? 9.369 -4.661 87.395 1.00 64.27 7 HIS C C 1
ATOM 6214 O O . HIS C 1 28 ? 9.086 -5.207 88.469 1.00 63.15 7 HIS C O 1
ATOM 6221 N N . LYS C 1 29 ? 9.505 -5.358 86.266 1.00 72.12 8 LYS C N 1
ATOM 6222 C CA . LYS C 1 29 ? 9.322 -6.807 86.253 1.00 71.63 8 LYS C CA 1
ATOM 6223 C C . LYS C 1 29 ? 10.591 -7.482 86.759 1.00 67.74 8 LYS C C 1
ATOM 6224 O O . LYS C 1 29 ? 11.677 -7.253 86.216 1.00 66.88 8 LYS C O 1
ATOM 6226 N N . LYS C 1 30 ? 10.454 -8.317 87.794 1.00 68.64 9 LYS C N 1
ATOM 6227 C CA . LYS C 1 30 ? 11.595 -8.962 88.435 1.00 69.01 9 LYS C CA 1
ATOM 6228 C C . LYS C 1 30 ? 11.798 -10.409 88.006 1.00 66.12 9 LYS C C 1
ATOM 6229 O O . LYS C 1 30 ? 12.831 -11.000 88.345 1.00 61.22 9 LYS C O 1
ATOM 6235 N N . ASP C 1 31 ? 10.870 -10.981 87.243 1.00 73.92 10 ASP C N 1
ATOM 6236 C CA . ASP C 1 31 ? 10.913 -12.404 86.948 1.00 74.77 10 ASP C CA 1
ATOM 6237 C C . ASP C 1 31 ? 10.355 -12.645 85.552 1.00 74.64 10 ASP C C 1
ATOM 6238 O O . ASP C 1 31 ? 9.800 -11.748 84.912 1.00 73.64 10 ASP C O 1
ATOM 6243 N N . ILE C 1 32 ? 10.505 -13.884 85.091 1.00 72.05 11 ILE C N 1
ATOM 6244 C CA . ILE C 1 32 ? 9.978 -14.314 83.805 1.00 74.80 11 ILE C CA 1
ATOM 6245 C C . ILE C 1 32 ? 9.434 -15.726 83.999 1.00 80.12 11 ILE C C 1
ATOM 6246 O O . ILE C 1 32 ? 10.174 -16.636 84.393 1.00 80.01 11 ILE C O 1
ATOM 6251 N N . GLU C 1 33 ? 8.122 -15.890 83.799 1.00 82.66 12 GLU C N 1
ATOM 6252 C CA . GLU C 1 33 ? 7.425 -17.169 84.000 1.00 84.47 12 GLU C CA 1
ATOM 6253 C C . GLU C 1 33 ? 7.700 -17.768 85.386 1.00 83.98 12 GLU C C 1
ATOM 6254 O O . GLU C 1 33 ? 7.584 -18.981 85.585 1.00 80.67 12 GLU C O 1
ATOM 6256 N N . GLY C 1 34 ? 8.019 -16.913 86.368 1.00 82.97 13 GLY C N 1
ATOM 6257 C CA . GLY C 1 34 ? 8.289 -17.317 87.738 1.00 81.82 13 GLY C CA 1
ATOM 6258 C C . GLY C 1 34 ? 9.755 -17.258 88.152 1.00 82.15 13 GLY C C 1
ATOM 6259 O O . GLY C 1 34 ? 10.044 -16.957 89.319 1.00 80.61 13 GLY C O 1
ATOM 6260 N N . ARG C 1 35 ? 10.690 -17.527 87.224 1.00 84.51 14 ARG C N 1
ATOM 6261 C CA . ARG C 1 35 ? 12.103 -17.494 87.603 1.00 81.44 14 ARG C CA 1
ATOM 6262 C C . ARG C 1 35 ? 12.628 -16.063 87.537 1.00 82.17 14 ARG C C 1
ATOM 6263 O O . ARG C 1 35 ? 12.313 -15.335 86.593 1.00 83.06 14 ARG C O 1
ATOM 6265 N N . PRO C 1 36 ? 13.431 -15.638 88.516 1.00 72.57 15 PRO C N 1
ATOM 6266 C CA . PRO C 1 36 ? 13.893 -14.242 88.531 1.00 65.60 15 PRO C CA 1
ATOM 6267 C C . PRO C 1 36 ? 14.895 -13.956 87.421 1.00 57.42 15 PRO C C 1
ATOM 6268 O O . PRO C 1 36 ? 15.740 -14.789 87.084 1.00 55.60 15 PRO C O 1
ATOM 6272 N N . LEU C 1 37 ? 14.791 -12.758 86.858 1.00 52.59 16 LEU C N 1
ATOM 6273 C CA . LEU C 1 37 ? 15.713 -12.341 85.817 1.00 48.87 16 LEU C CA 1
ATOM 6274 C C . LEU C 1 37 ? 17.101 -12.134 86.405 1.00 42.26 16 LEU C C 1
ATOM 6275 O O . LEU C 1 37 ? 17.258 -11.800 87.579 1.00 42.39 16 LEU C O 1
ATOM 6280 N N . HIS C 1 38 ? 18.110 -12.372 85.579 1.00 35.62 17 HIS C N 1
ATOM 6281 C CA . HIS C 1 38 ? 19.482 -12.144 85.986 1.00 33.24 17 HIS C CA 1
ATOM 6282 C C . HIS C 1 38 ? 19.774 -10.645 86.039 1.00 33.15 17 HIS C C 1
ATOM 6283 O O . HIS C 1 38 ? 19.166 -9.859 85.304 1.00 32.77 17 HIS C O 1
ATOM 6290 N N . PRO C 1 39 ? 20.703 -10.222 86.901 1.00 33.40 18 PRO C N 1
ATOM 6291 C CA . PRO C 1 39 ? 21.001 -8.781 86.987 1.00 28.88 18 PRO C CA 1
ATOM 6292 C C . PRO C 1 39 ? 21.446 -8.174 85.664 1.00 28.72 18 PRO C C 1
ATOM 6293 O O . PRO C 1 39 ? 21.038 -7.045 85.358 1.00 28.92 18 PRO C O 1
ATOM 6297 N N . GLU C 1 40 ? 22.260 -8.882 84.859 1.00 28.59 19 GLU C N 1
ATOM 6298 C CA . GLU C 1 40 ? 22.719 -8.288 83.604 1.00 27.24 19 GLU C CA 1
ATOM 6299 C C . GLU C 1 40 ? 21.562 -8.050 82.641 1.00 31.25 19 GLU C C 1
ATOM 6300 O O . GLU C 1 40 ? 21.589 -7.073 81.882 1.00 28.55 19 GLU C O 1
ATOM 6306 N N . THR C 1 41 ? 20.521 -8.898 82.691 1.00 28.10 20 THR C N 1
ATOM 6307 C CA . THR C 1 41 ? 19.327 -8.676 81.875 1.00 26.40 20 THR C CA 1
ATOM 6308 C C . THR C 1 41 ? 18.564 -7.446 82.344 1.00 27.76 20 THR C C 1
ATOM 6309 O O . THR C 1 41 ? 18.078 -6.651 81.529 1.00 27.10 20 THR C O 1
ATOM 6313 N N . GLN C 1 42 ? 18.447 -7.281 83.656 1.00 25.85 21 GLN C N 1
ATOM 6314 C CA . GLN C 1 42 ? 17.690 -6.171 84.209 1.00 29.87 21 GLN C CA 1
ATOM 6315 C C . GLN C 1 42 ? 18.331 -4.831 83.902 1.00 24.50 21 GLN C C 1
ATOM 6316 O O . GLN C 1 42 ? 17.632 -3.823 83.795 1.00 27.74 21 GLN C O 1
ATOM 6322 N N . MET C 1 43 ? 19.640 -4.791 83.738 1.00 25.62 22 MET C N 1
ATOM 6323 C CA . MET C 1 43 ? 20.275 -3.489 83.584 1.00 25.99 22 MET C CA 1
ATOM 6324 C C . MET C 1 43 ? 19.975 -2.827 82.243 1.00 27.75 22 MET C C 1
ATOM 6325 O O . MET C 1 43 ? 20.395 -1.692 82.030 1.00 28.45 22 MET C O 1
ATOM 6330 N N . MET C 1 44 ? 19.225 -3.463 81.361 1.00 23.91 23 MET C N 1
ATOM 6331 C CA . MET C 1 44 ? 18.887 -2.832 80.098 1.00 30.14 23 MET C CA 1
ATOM 6332 C C . MET C 1 44 ? 17.455 -2.326 80.045 1.00 32.73 23 MET C C 1
ATOM 6333 O O . MET C 1 44 ? 17.059 -1.731 79.031 1.00 32.79 23 MET C O 1
ATOM 6338 N N . SER C 1 45 ? 16.656 -2.600 81.068 1.00 28.03 24 SER C N 1
ATOM 6339 C CA . SER C 1 45 ? 15.266 -2.189 80.989 1.00 30.82 24 SER C CA 1
ATOM 6340 C C . SER C 1 45 ? 14.653 -1.817 82.336 1.00 32.23 24 SER C C 1
ATOM 6341 O O . SER C 1 45 ? 13.742 -0.983 82.374 1.00 32.80 24 SER C O 1
ATOM 6344 N N . TYR C 1 46 ? 15.091 -2.454 83.430 1.00 28.84 25 TYR C N 1
ATOM 6345 C CA . TYR C 1 46 ? 14.393 -2.319 84.718 1.00 34.12 25 TYR C CA 1
ATOM 6346 C C . TYR C 1 46 ? 14.163 -0.857 85.086 1.00 30.60 25 TYR C C 1
ATOM 6347 O O . TYR C 1 46 ? 15.092 -0.049 85.074 1.00 27.29 25 TYR C O 1
ATOM 6356 N N . GLY C 1 47 ? 12.913 -0.526 85.410 1.00 36.25 26 GLY C N 1
ATOM 6357 C CA . GLY C 1 47 ? 12.554 0.813 85.827 1.00 37.62 26 GLY C CA 1
ATOM 6358 C C . GLY C 1 47 ? 12.389 1.824 84.718 1.00 36.09 26 GLY C C 1
ATOM 6359 O O . GLY C 1 47 ? 12.300 3.022 85.008 1.00 33.59 26 GLY C O 1
ATOM 6360 N N . PHE C 1 48 ? 12.366 1.395 83.458 1.00 35.08 27 PHE C N 1
ATOM 6361 C CA . PHE C 1 48 ? 12.210 2.311 82.333 1.00 33.20 27 PHE C CA 1
ATOM 6362 C C . PHE C 1 48 ? 11.236 1.731 81.319 1.00 34.46 27 PHE C C 1
ATOM 6363 O O . PHE C 1 48 ? 11.441 0.622 80.824 1.00 34.89 27 PHE C O 1
ATOM 6371 N N . ASP C 1 49 ? 10.199 2.498 80.998 1.00 33.56 28 ASP C N 1
ATOM 6372 C CA . ASP C 1 49 ? 9.218 2.145 79.975 1.00 34.62 28 ASP C CA 1
ATOM 6373 C C . ASP C 1 49 ? 9.479 3.003 78.747 1.00 38.69 28 ASP C C 1
ATOM 6374 O O . ASP C 1 49 ? 9.244 4.225 78.787 1.00 36.38 28 ASP C O 1
ATOM 6379 N N . PRO C 1 50 ? 10.025 2.426 77.674 1.00 35.16 29 PRO C N 1
ATOM 6380 C CA . PRO C 1 50 ? 10.313 3.216 76.472 1.00 34.24 29 PRO C CA 1
ATOM 6381 C C . PRO C 1 50 ? 9.114 3.971 75.929 1.00 36.96 29 PRO C C 1
ATOM 6382 O O . PRO C 1 50 ? 9.274 5.052 75.350 1.00 36.29 29 PRO C O 1
ATOM 6386 N N . PHE C 1 51 ? 7.914 3.445 76.093 1.00 36.04 30 PHE C N 1
ATOM 6387 C CA . PHE C 1 51 ? 6.767 4.029 75.416 1.00 38.76 30 PHE C CA 1
ATOM 6388 C C . PHE C 1 51 ? 6.135 5.163 76.198 1.00 42.25 30 PHE C C 1
ATOM 6389 O O . PHE C 1 51 ? 5.150 5.741 75.734 1.00 45.88 30 PHE C O 1
ATOM 6397 N N . LEU C 1 52 ? 6.668 5.489 77.371 1.00 40.74 31 LEU C N 1
ATOM 6398 C CA . LEU C 1 52 ? 6.409 6.776 77.998 1.00 43.09 31 LEU C CA 1
ATOM 6399 C C . LEU C 1 52 ? 7.462 7.811 77.621 1.00 44.42 31 LEU C C 1
ATOM 6400 O O . LEU C 1 52 ? 7.423 8.932 78.140 1.00 45.78 31 LEU C O 1
ATOM 6405 N N . SER C 1 53 ? 8.406 7.449 76.748 1.00 42.06 32 SER C N 1
ATOM 6406 C CA . SER C 1 53 ? 9.413 8.354 76.200 1.00 40.08 32 SER C CA 1
ATOM 6407 C C . SER C 1 53 ? 9.531 8.147 74.692 1.00 39.47 32 SER C C 1
ATOM 6408 O O . SER C 1 53 ? 10.630 8.034 74.145 1.00 38.49 32 SER C O 1
ATOM 6411 N N . GLU C 1 54 ? 8.386 8.047 74.009 1.00 41.44 33 GLU C N 1
ATOM 6412 C CA . GLU C 1 54 ? 8.272 7.978 72.551 1.00 41.30 33 GLU C CA 1
ATOM 6413 C C . GLU C 1 54 ? 8.973 6.755 71.964 1.00 41.21 33 GLU C C 1
ATOM 6414 O O . GLU C 1 54 ? 9.409 6.776 70.809 1.00 42.43 33 GLU C O 1
ATOM 6420 N N . GLY C 1 55 ? 9.136 5.695 72.743 1.00 38.67 34 GLY C N 1
ATOM 6421 C CA . GLY C 1 55 ? 9.772 4.496 72.245 1.00 37.17 34 GLY C CA 1
ATOM 6422 C C . GLY C 1 55 ? 11.282 4.482 72.322 1.00 33.52 34 GLY C C 1
ATOM 6423 O O . GLY C 1 55 ? 11.888 3.458 71.964 1.00 30.53 34 GLY C O 1
ATOM 6424 N N . ALA C 1 56 ? 11.912 5.565 72.787 1.00 28.67 35 ALA C N 1
ATOM 6425 C CA . ALA C 1 56 ? 13.363 5.574 72.928 1.00 29.04 35 ALA C CA 1
ATOM 6426 C C . ALA C 1 56 ? 13.807 4.370 73.744 1.00 27.57 35 ALA C C 1
ATOM 6427 O O . ALA C 1 56 ? 13.279 4.118 74.830 1.00 26.86 35 ALA C O 1
ATOM 6429 N N . VAL C 1 57 ? 14.739 3.589 73.192 1.00 29.52 36 VAL C N 1
ATOM 6430 C CA . VAL C 1 57 ? 15.144 2.367 73.884 1.00 30.87 36 VAL C CA 1
ATOM 6431 C C . VAL C 1 57 ? 16.053 2.654 75.078 1.00 28.23 36 VAL C C 1
ATOM 6432 O O . VAL C 1 57 ? 16.227 1.777 75.932 1.00 31.53 36 VAL C O 1
ATOM 6436 N N . LYS C 1 58 ? 16.640 3.849 75.165 1.00 28.77 37 LYS C N 1
ATOM 6437 C CA . LYS C 1 58 ? 17.411 4.263 76.334 1.00 29.45 37 LYS C CA 1
ATOM 6438 C C . LYS C 1 58 ? 16.765 5.502 76.946 1.00 30.74 37 LYS C C 1
ATOM 6439 O O . LYS C 1 58 ? 16.078 6.257 76.245 1.00 29.16 37 LYS C O 1
ATOM 6445 N N . PRO C 1 59 ? 16.932 5.728 78.244 1.00 30.30 38 PRO C N 1
ATOM 6446 C CA . PRO C 1 59 ? 16.274 6.890 78.887 1.00 28.74 38 PRO C CA 1
ATOM 6447 C C . PRO C 1 59 ? 16.831 8.201 78.359 1.00 27.44 38 PRO C C 1
ATOM 6448 O O . PRO C 1 59 ? 18.049 8.347 78.196 1.00 25.28 38 PRO C O 1
ATOM 6452 N N . PRO C 1 60 ? 15.975 9.158 78.016 1.00 27.27 39 PRO C N 1
ATOM 6453 C CA . PRO C 1 60 ? 16.473 10.495 77.689 1.00 26.30 39 PRO C CA 1
ATOM 6454 C C . PRO C 1 60 ? 17.052 11.159 78.930 1.00 29.10 39 PRO C C 1
ATOM 6455 O O . PRO C 1 60 ? 16.742 10.796 80.064 1.00 27.76 39 PRO C O 1
ATOM 6459 N N . VAL C 1 61 ? 17.937 12.125 78.704 1.00 27.57 40 VAL C N 1
ATOM 6460 C CA . VAL C 1 61 ? 18.610 12.832 79.787 1.00 32.02 40 VAL C CA 1
ATOM 6461 C C . VAL C 1 61 ? 17.869 14.136 80.038 1.00 28.61 40 VAL C C 1
ATOM 6462 O O . VAL C 1 61 ? 17.780 14.982 79.143 1.00 25.58 40 VAL C O 1
ATOM 6466 N N . PHE C 1 62 ? 17.347 14.298 81.257 1.00 28.06 41 PHE C N 1
ATOM 6467 C CA . PHE C 1 62 ? 16.753 15.560 81.713 1.00 29.88 41 PHE C CA 1
ATOM 6468 C C . PHE C 1 62 ? 17.858 16.434 82.287 1.00 31.14 41 PHE C C 1
ATOM 6469 O O . PHE C 1 62 ? 18.109 16.437 83.492 1.00 29.34 41 PHE C O 1
ATOM 6477 N N . LEU C 1 63 ? 18.497 17.224 81.421 1.00 29.05 42 LEU C N 1
ATOM 6478 C CA . LEU C 1 63 ? 19.527 18.157 81.867 1.00 29.09 42 LEU C CA 1
ATOM 6479 C C . LEU C 1 63 ? 18.869 19.404 82.452 1.00 31.83 42 LEU C C 1
ATOM 6480 O O . LEU C 1 63 ? 19.024 20.513 81.955 1.00 33.45 42 LEU C O 1
ATOM 6485 N N . THR C 1 64 ? 18.092 19.191 83.500 1.00 27.80 43 THR C N 1
ATOM 6486 C CA . THR C 1 64 ? 17.474 20.285 84.223 1.00 31.25 43 THR C CA 1
ATOM 6487 C C . THR C 1 64 ? 17.044 19.738 85.561 1.00 30.99 43 THR C C 1
ATOM 6488 O O . THR C 1 64 ? 16.728 18.550 85.684 1.00 33.13 43 THR C O 1
ATOM 6492 N N . SER C 1 65 ? 17.022 20.618 86.553 1.00 32.39 44 SER C N 1
ATOM 6493 C CA . SER C 1 65 ? 16.414 20.309 87.835 1.00 32.17 44 SER C CA 1
ATOM 6494 C C . SER C 1 65 ? 15.142 21.111 88.054 1.00 33.56 44 SER C C 1
ATOM 6495 O O . SER C 1 65 ? 14.506 20.965 89.102 1.00 37.29 44 SER C O 1
ATOM 6498 N N . THR C 1 66 ? 14.731 21.920 87.071 1.00 34.35 45 THR C N 1
ATOM 6499 C CA . THR C 1 66 ? 13.566 22.793 87.191 1.00 31.34 45 THR C CA 1
ATOM 6500 C C . THR C 1 66 ? 12.397 22.146 86.465 1.00 30.87 45 THR C C 1
ATOM 6501 O O . THR C 1 66 ? 12.382 22.097 85.232 1.00 28.18 45 THR C O 1
ATOM 6505 N N . PHE C 1 67 ? 11.395 21.713 87.224 1.00 33.03 46 PHE C N 1
ATOM 6506 C CA . PHE C 1 67 ? 10.197 21.093 86.675 1.00 31.48 46 PHE C CA 1
ATOM 6507 C C . PHE C 1 67 ? 8.989 21.931 87.073 1.00 32.50 46 PHE C C 1
ATOM 6508 O O . PHE C 1 67 ? 8.794 22.222 88.261 1.00 34.57 46 PHE C O 1
ATOM 6516 N N . ALA C 1 68 ? 8.194 22.325 86.086 1.00 31.51 47 ALA C N 1
ATOM 6517 C CA . ALA C 1 68 ? 7.078 23.229 86.309 1.00 35.08 47 ALA C CA 1
ATOM 6518 C C . ALA C 1 68 ? 5.864 22.469 86.833 1.00 36.31 47 ALA C C 1
ATOM 6519 O O . ALA C 1 68 ? 5.689 21.273 86.578 1.00 37.77 47 ALA C O 1
ATOM 6521 N N . PHE C 1 69 ? 4.995 23.193 87.529 1.00 35.34 48 PHE C N 1
ATOM 6522 C CA . PHE C 1 69 ? 3.741 22.633 88.018 1.00 39.52 48 PHE C CA 1
ATOM 6523 C C . PHE C 1 69 ? 2.649 22.834 86.980 1.00 39.55 48 PHE C C 1
ATOM 6524 O O . PHE C 1 69 ? 2.678 23.787 86.197 1.00 39.28 48 PHE C O 1
ATOM 6532 N N . ARG C 1 70 ? 1.682 21.917 86.975 1.00 41.66 49 ARG C N 1
ATOM 6533 C CA . ARG C 1 70 ? 0.537 22.077 86.089 1.00 43.30 49 ARG C CA 1
ATOM 6534 C C . ARG C 1 70 ? -0.392 23.187 86.566 1.00 41.46 49 ARG C C 1
ATOM 6535 O O . ARG C 1 70 ? -1.170 23.711 85.765 1.00 46.59 49 ARG C O 1
ATOM 6543 N N . SER C 1 71 ? -0.331 23.544 87.850 1.00 42.20 50 SER C N 1
ATOM 6544 C CA . SER C 1 71 ? -1.164 24.586 88.445 1.00 40.53 50 SER C CA 1
ATOM 6545 C C . SER C 1 71 ? -0.511 25.023 89.751 1.00 39.09 50 SER C C 1
ATOM 6546 O O . SER C 1 71 ? 0.281 24.285 90.344 1.00 38.41 50 SER C O 1
ATOM 6549 N N . ALA C 1 72 ? -0.851 26.241 90.189 1.00 35.78 51 ALA C N 1
ATOM 6550 C CA . ALA C 1 72 ? -0.378 26.717 91.484 1.00 35.04 51 ALA C CA 1
ATOM 6551 C C . ALA C 1 72 ? -0.855 25.808 92.609 1.00 35.35 51 ALA C C 1
ATOM 6552 O O . ALA C 1 72 ? -0.146 25.617 93.603 1.00 35.78 51 ALA C O 1
ATOM 6554 N N . GLU C 1 73 ? -2.068 25.256 92.489 1.00 35.82 52 GLU C N 1
ATOM 6555 C CA . GLU C 1 73 ? -2.542 24.321 93.505 1.00 33.86 52 GLU C CA 1
ATOM 6556 C C . GLU C 1 73 ? -1.637 23.104 93.577 1.00 36.68 52 GLU C C 1
ATOM 6557 O O . GLU C 1 73 ? -1.284 22.651 94.673 1.00 37.68 52 GLU C O 1
ATOM 6563 N N . ASP C 1 74 ? -1.199 22.599 92.419 1.00 35.88 53 ASP C N 1
ATOM 6564 C CA . ASP C 1 74 ? -0.271 21.469 92.401 1.00 38.52 53 ASP C CA 1
ATOM 6565 C C . ASP C 1 74 ? 1.020 21.811 93.117 1.00 38.47 53 ASP C C 1
ATOM 6566 O O . ASP C 1 74 ? 1.576 20.976 93.837 1.00 38.22 53 ASP C O 1
ATOM 6571 N N . GLY C 1 75 ? 1.535 23.025 92.895 1.00 36.82 54 GLY C N 1
ATOM 6572 C CA . GLY C 1 75 ? 2.739 23.439 93.590 1.00 35.81 54 GLY C CA 1
ATOM 6573 C C . GLY C 1 75 ? 2.548 23.485 95.094 1.00 35.87 54 GLY C C 1
ATOM 6574 O O . GLY C 1 75 ? 3.422 23.056 95.852 1.00 35.93 54 GLY C O 1
ATOM 6575 N N . ALA C 1 76 ? 1.402 24.008 95.546 1.00 35.92 55 ALA C N 1
ATOM 6576 C CA . ALA C 1 76 ? 1.130 24.060 96.982 1.00 38.99 55 ALA C CA 1
ATOM 6577 C C . ALA C 1 76 ? 0.949 22.660 97.540 1.00 44.37 55 ALA C C 1
ATOM 6578 O O . ALA C 1 76 ? 1.442 22.346 98.633 1.00 41.85 55 ALA C O 1
ATOM 6580 N N . ASP C 1 77 ? 0.248 21.808 96.784 1.00 42.77 56 ASP C N 1
ATOM 6581 C CA . ASP C 1 77 ? 0.089 20.408 97.152 1.00 44.74 56 ASP C CA 1
ATOM 6582 C C . ASP C 1 77 ? 1.441 19.696 97.202 1.00 46.06 56 ASP C C 1
ATOM 6583 O O . ASP C 1 77 ? 1.707 18.905 98.117 1.00 43.11 56 ASP C O 1
ATOM 6588 N N . PHE C 1 78 ? 2.305 19.972 96.220 1.00 43.14 57 PHE C N 1
ATOM 6589 C CA . PHE C 1 78 ? 3.638 19.380 96.184 1.00 46.85 57 PHE C CA 1
ATOM 6590 C C . PHE C 1 78 ? 4.420 19.696 97.455 1.00 47.22 57 PHE C C 1
ATOM 6591 O O . PHE C 1 78 ? 5.041 18.811 98.052 1.00 47.84 57 PHE C O 1
ATOM 6599 N N . PHE C 1 79 ? 4.432 20.965 97.864 1.00 43.25 58 PHE C N 1
ATOM 6600 C CA . PHE C 1 79 ? 5.171 21.333 99.066 1.00 48.27 58 PHE C CA 1
ATOM 6601 C C . PHE C 1 79 ? 4.461 20.887 100.336 1.00 49.58 58 PHE C C 1
ATOM 6602 O O . PHE C 1 79 ? 5.127 20.613 101.340 1.00 52.47 58 PHE C O 1
ATOM 6610 N N . ASP C 1 80 ? 3.129 20.776 100.307 1.00 46.42 59 ASP C N 1
ATOM 6611 C CA . ASP C 1 80 ? 2.427 20.138 101.417 1.00 50.99 59 ASP C CA 1
ATOM 6612 C C . ASP C 1 80 ? 2.943 18.725 101.654 1.00 57.15 59 ASP C C 1
ATOM 6613 O O . ASP C 1 80 ? 3.148 18.318 102.805 1.00 58.58 59 ASP C O 1
ATOM 6618 N N . ILE C 1 81 ? 3.185 17.970 100.581 1.00 54.60 60 ILE C N 1
ATOM 6619 C CA . ILE C 1 81 ? 3.587 16.575 100.743 1.00 61.02 60 ILE C CA 1
ATOM 6620 C C . ILE C 1 81 ? 5.058 16.473 101.126 1.00 66.08 60 ILE C C 1
ATOM 6621 O O . ILE C 1 81 ? 5.412 15.778 102.087 1.00 69.10 60 ILE C O 1
ATOM 6626 N N . VAL C 1 82 ? 5.927 17.189 100.408 1.00 72.17 61 VAL C N 1
ATOM 6627 C CA . VAL C 1 82 ? 7.361 17.109 100.675 1.00 70.94 61 VAL C CA 1
ATOM 6628 C C . VAL C 1 82 ? 7.663 17.458 102.126 1.00 71.34 61 VAL C C 1
ATOM 6629 O O . VAL C 1 82 ? 8.530 16.842 102.757 1.00 75.97 61 VAL C O 1
ATOM 6633 N N . SER C 1 83 ? 6.930 18.414 102.694 1.00 64.71 62 SER C N 1
ATOM 6634 C CA . SER C 1 83 ? 7.217 18.852 104.053 1.00 62.29 62 SER C CA 1
ATOM 6635 C C . SER C 1 83 ? 6.540 17.998 105.114 1.00 62.67 62 SER C C 1
ATOM 6636 O O . SER C 1 83 ? 6.831 18.170 106.302 1.00 63.28 62 SER C O 1
ATOM 6639 N N . GLY C 1 84 ? 5.652 17.090 104.725 1.00 61.78 63 GLY C N 1
ATOM 6640 C CA . GLY C 1 84 ? 4.914 16.303 105.686 1.00 57.30 63 GLY C CA 1
ATOM 6641 C C . GLY C 1 84 ? 3.649 16.943 106.205 1.00 57.64 63 GLY C C 1
ATOM 6642 O O . GLY C 1 84 ? 3.027 16.385 107.114 1.00 60.76 63 GLY C O 1
ATOM 6643 N N . ARG C 1 85 ? 3.253 18.103 105.672 1.00 55.20 64 ARG C N 1
ATOM 6644 C CA . ARG C 1 85 ? 2.003 18.722 106.099 1.00 53.40 64 ARG C CA 1
ATOM 6645 C C . ARG C 1 85 ? 0.773 17.942 105.650 1.00 57.06 64 ARG C C 1
ATOM 6646 O O . ARG C 1 85 ? -0.290 18.088 106.264 1.00 57.88 64 ARG C O 1
ATOM 6654 N N . LYS C 1 86 ? 0.876 17.159 104.573 1.00 60.78 65 LYS C N 1
ATOM 6655 C CA . LYS C 1 86 ? -0.191 16.287 104.098 1.00 66.14 65 LYS C CA 1
ATOM 6656 C C . LYS C 1 86 ? 0.420 14.953 103.679 1.00 75.17 65 LYS C C 1
ATOM 6657 O O . LYS C 1 86 ? 1.499 14.933 103.064 1.00 70.00 65 LYS C O 1
ATOM 6659 N N . PRO C 1 87 ? -0.215 13.829 104.022 1.00 86.47 66 PRO C N 1
ATOM 6660 C CA . PRO C 1 87 ? 0.342 12.524 103.639 1.00 83.84 66 PRO C CA 1
ATOM 6661 C C . PRO C 1 87 ? 0.153 12.239 102.153 1.00 84.44 66 PRO C C 1
ATOM 6662 O O . PRO C 1 87 ? -0.777 12.738 101.512 1.00 87.65 66 PRO C O 1
ATOM 6666 N N . LEU C 1 88 ? 1.055 11.422 101.606 1.00 78.86 67 LEU C N 1
ATOM 6667 C CA . LEU C 1 88 ? 1.060 11.135 100.167 1.00 75.69 67 LEU C CA 1
ATOM 6668 C C . LEU C 1 88 ? -0.153 10.298 99.741 1.00 80.05 67 LEU C C 1
ATOM 6669 O O . LEU C 1 88 ? -1.039 9.990 100.547 1.00 77.46 67 LEU C O 1
ATOM 6671 N N . SER C 1 99 ? 7.234 9.921 89.440 1.00 86.73 78 SER C N 1
ATOM 6672 C CA . SER C 1 99 ? 7.358 10.490 90.783 1.00 91.08 78 SER C CA 1
ATOM 6673 C C . SER C 1 99 ? 7.952 11.893 90.730 1.00 89.64 78 SER C C 1
ATOM 6674 O O . SER C 1 99 ? 9.146 12.055 90.471 1.00 88.02 78 SER C O 1
ATOM 6677 N N . ARG C 1 100 ? 7.116 12.901 90.987 1.00 102.26 79 ARG C N 1
ATOM 6678 C CA . ARG C 1 100 ? 7.538 14.297 90.912 1.00 99.76 79 ARG C CA 1
ATOM 6679 C C . ARG C 1 100 ? 8.597 14.665 91.945 1.00 96.60 79 ARG C C 1
ATOM 6680 O O . ARG C 1 100 ? 9.188 15.748 91.839 1.00 95.87 79 ARG C O 1
ATOM 6688 N N . PHE C 1 101 ? 8.841 13.806 92.937 1.00 84.88 80 PHE C N 1
ATOM 6689 C CA . PHE C 1 101 ? 9.754 14.085 94.039 1.00 82.41 80 PHE C CA 1
ATOM 6690 C C . PHE C 1 101 ? 11.144 13.509 93.784 1.00 75.40 80 PHE C C 1
ATOM 6691 O O . PHE C 1 101 ? 11.995 13.526 94.676 1.00 76.59 80 PHE C O 1
ATOM 6699 N N . ASN C 1 102 ? 11.398 13.032 92.573 1.00 71.19 81 ASN C N 1
ATOM 6700 C CA . ASN C 1 102 ? 12.678 12.471 92.192 1.00 61.33 81 ASN C CA 1
ATOM 6701 C C . ASN C 1 102 ? 13.021 12.968 90.800 1.00 54.67 81 ASN C C 1
ATOM 6702 O O . ASN C 1 102 ? 12.140 13.137 89.952 1.00 58.15 81 ASN C O 1
ATOM 6707 N N . HIS C 1 103 ? 14.299 13.188 90.560 1.00 47.19 82 HIS C N 1
ATOM 6708 C CA . HIS C 1 103 ? 14.715 13.484 89.207 1.00 40.22 82 HIS C CA 1
ATOM 6709 C C . HIS C 1 103 ? 14.589 12.216 88.369 1.00 39.12 82 HIS C C 1
ATOM 6710 O O . HIS C 1 103 ? 15.003 11.142 88.817 1.00 38.08 82 HIS C O 1
ATOM 6717 N N . PRO C 1 104 ? 14.038 12.312 87.154 1.00 37.99 83 PRO C N 1
ATOM 6718 C CA . PRO C 1 104 ? 13.783 11.100 86.351 1.00 37.19 83 PRO C CA 1
ATOM 6719 C C . PRO C 1 104 ? 15.000 10.219 86.140 1.00 35.16 83 PRO C C 1
ATOM 6720 O O . PRO C 1 104 ? 14.882 8.993 86.187 1.00 33.66 83 PRO C O 1
ATOM 6724 N N . ASN C 1 105 ? 16.165 10.808 85.879 1.00 32.31 84 ASN C N 1
ATOM 6725 C CA . ASN C 1 105 ? 17.333 9.985 85.606 1.00 31.89 84 ASN C CA 1
ATOM 6726 C C . ASN C 1 105 ? 17.909 9.394 86.883 1.00 33.08 84 ASN C C 1
ATOM 6727 O O . ASN C 1 105 ? 18.407 8.262 86.867 1.00 29.75 84 ASN C O 1
ATOM 6732 N N . LEU C 1 106 ? 17.875 10.148 87.990 1.00 33.28 85 LEU C N 1
ATOM 6733 C CA . LEU C 1 106 ? 18.342 9.594 89.256 1.00 31.05 85 LEU C CA 1
ATOM 6734 C C . LEU C 1 106 ? 17.456 8.443 89.710 1.00 31.53 85 LEU C C 1
ATOM 6735 O O . LEU C 1 106 ? 17.952 7.472 90.291 1.00 28.88 85 LEU C O 1
ATOM 6740 N N . GLU C 1 107 ? 16.154 8.504 89.417 1.00 31.34 86 GLU C N 1
ATOM 6741 C CA . GLU C 1 107 ? 15.268 7.434 89.859 1.00 34.22 86 GLU C CA 1
ATOM 6742 C C . GLU C 1 107 ? 15.636 6.105 89.195 1.00 31.89 86 GLU C C 1
ATOM 6743 O O . GLU C 1 107 ? 15.548 5.041 89.823 1.00 28.99 86 GLU C O 1
ATOM 6749 N N . ILE C 1 108 ? 16.028 6.141 87.920 1.00 26.74 87 ILE C N 1
ATOM 6750 C CA . ILE C 1 108 ? 16.405 4.908 87.235 1.00 26.86 87 ILE C CA 1
ATOM 6751 C C . ILE C 1 108 ? 17.690 4.336 87.833 1.00 27.07 87 ILE C C 1
ATOM 6752 O O . ILE C 1 108 ? 17.766 3.139 88.150 1.00 27.45 87 ILE C O 1
ATOM 6757 N N . VAL C 1 109 ? 18.698 5.189 88.061 1.00 25.12 88 VAL C N 1
ATOM 6758 C CA . VAL C 1 109 ? 19.949 4.686 88.629 1.00 25.82 88 VAL C CA 1
ATOM 6759 C C . VAL C 1 109 ? 19.688 4.025 89.975 1.00 26.32 88 VAL C C 1
ATOM 6760 O O . VAL C 1 109 ? 20.232 2.956 90.275 1.00 25.68 88 VAL C O 1
ATOM 6764 N N . GLU C 1 110 ? 18.831 4.641 90.794 1.00 25.79 89 GLU C N 1
ATOM 6765 C CA . GLU C 1 110 ? 18.575 4.154 92.144 1.00 26.57 89 GLU C CA 1
ATOM 6766 C C . GLU C 1 110 ? 17.785 2.838 92.131 1.00 27.67 89 GLU C C 1
ATOM 6767 O O . GLU C 1 110 ? 18.124 1.892 92.859 1.00 24.51 89 GLU C O 1
ATOM 6773 N N . ASP C 1 111 ? 16.751 2.745 91.292 1.00 24.69 90 ASP C N 1
ATOM 6774 C CA . ASP C 1 111 ? 16.036 1.481 91.150 1.00 28.58 90 ASP C CA 1
ATOM 6775 C C . ASP C 1 111 ? 16.982 0.358 90.730 1.00 26.68 90 ASP C C 1
ATOM 6776 O O . ASP C 1 111 ? 16.907 -0.761 91.252 1.00 25.37 90 ASP C O 1
ATOM 6781 N N . ARG C 1 112 ? 17.861 0.627 89.767 1.00 24.42 91 ARG C N 1
ATOM 6782 C CA . ARG C 1 112 ? 18.731 -0.434 89.275 1.00 25.79 91 ARG C CA 1
ATOM 6783 C C . ARG C 1 112 ? 19.805 -0.785 90.295 1.00 26.57 91 ARG C C 1
ATOM 6784 O O . ARG C 1 112 ? 20.145 -1.962 90.467 1.00 26.68 91 ARG C O 1
ATOM 6792 N N . LEU C 1 113 ? 20.339 0.223 90.987 1.00 27.65 92 LEU C N 1
ATOM 6793 C CA . LEU C 1 113 ? 21.365 -0.027 91.984 1.00 25.88 92 LEU C CA 1
ATOM 6794 C C . LEU C 1 113 ? 20.817 -0.867 93.129 1.00 27.05 92 LEU C C 1
ATOM 6795 O O . LEU C 1 113 ? 21.471 -1.808 93.591 1.00 25.32 92 LEU C O 1
ATOM 6800 N N . ALA C 1 114 ? 19.626 -0.514 93.625 1.00 26.15 93 ALA C N 1
ATOM 6801 C CA . ALA C 1 114 ? 18.997 -1.308 94.678 1.00 27.18 93 ALA C CA 1
ATOM 6802 C C . ALA C 1 114 ? 18.707 -2.730 94.207 1.00 27.85 93 ALA C C 1
ATOM 6803 O O . ALA C 1 114 ? 18.793 -3.685 94.995 1.00 25.88 93 ALA C O 1
ATOM 6805 N N . LEU C 1 115 ? 18.338 -2.892 92.930 1.00 25.39 94 LEU C N 1
ATOM 6806 C CA . LEU C 1 115 ? 18.109 -4.237 92.406 1.00 28.39 94 LEU C CA 1
ATOM 6807 C C . LEU C 1 115 ? 19.395 -5.050 92.419 1.00 28.04 94 LEU C C 1
ATOM 6808 O O . LEU C 1 115 ? 19.398 -6.223 92.802 1.00 25.54 94 LEU C O 1
ATOM 6813 N N . LEU C 1 116 ? 20.503 -4.425 92.024 1.00 27.58 95 LEU C N 1
ATOM 6814 C CA . LEU C 1 116 ? 21.770 -5.134 91.927 1.00 25.82 95 LEU C CA 1
ATOM 6815 C C . LEU C 1 116 ? 22.192 -5.709 93.277 1.00 25.67 95 LEU C C 1
ATOM 6816 O O . LEU C 1 116 ? 22.716 -6.825 93.340 1.00 26.20 95 LEU C O 1
ATOM 6821 N N . ASP C 1 117 ? 21.932 -5.000 94.379 1.00 25.83 96 ASP C N 1
ATOM 6822 C CA . ASP C 1 117 ? 22.423 -5.486 95.669 1.00 26.95 96 ASP C CA 1
ATOM 6823 C C . ASP C 1 117 ? 21.320 -5.974 96.610 1.00 26.56 96 ASP C C 1
ATOM 6824 O O . ASP C 1 117 ? 21.583 -6.175 97.805 1.00 29.36 96 ASP C O 1
ATOM 6829 N N . GLY C 1 118 ? 20.104 -6.195 96.108 1.00 25.62 97 GLY C N 1
ATOM 6830 C CA . GLY C 1 118 ? 19.047 -6.780 96.921 1.00 22.29 97 GLY C CA 1
ATOM 6831 C C . GLY C 1 118 ? 18.436 -5.869 97.976 1.00 26.17 97 GLY C C 1
ATOM 6832 O O . GLY C 1 118 ? 17.917 -6.373 98.977 1.00 30.03 97 GLY C O 1
ATOM 6833 N N . SER C 1 119 ? 18.476 -4.548 97.787 1.00 23.53 98 SER C N 1
ATOM 6834 C CA . SER C 1 119 ? 17.958 -3.591 98.758 1.00 26.59 98 SER C CA 1
ATOM 6835 C C . SER C 1 119 ? 16.554 -3.127 98.398 1.00 30.40 98 SER C C 1
ATOM 6836 O O . SER C 1 119 ? 16.117 -3.213 97.249 1.00 25.81 98 SER C O 1
ATOM 6839 N N . GLU C 1 120 ? 15.860 -2.582 99.402 1.00 29.42 99 GLU C N 1
ATOM 6840 C CA . GLU C 1 120 ? 14.529 -2.025 99.160 1.00 28.53 99 GLU C CA 1
ATOM 6841 C C . GLU C 1 120 ? 14.573 -0.709 98.389 1.00 27.88 99 GLU C C 1
ATOM 6842 O O . GLU C 1 120 ? 13.616 -0.382 97.677 1.00 30.13 99 GLU C O 1
ATOM 6848 N N . ALA C 1 121 ? 15.628 0.082 98.563 1.00 23.42 100 ALA C N 1
ATOM 6849 C CA . ALA C 1 121 ? 15.631 1.460 98.096 1.00 23.45 100 ALA C CA 1
ATOM 6850 C C . ALA C 1 121 ? 17.070 1.926 98.005 1.00 27.91 100 ALA C C 1
ATOM 6851 O O . ALA C 1 121 ? 17.969 1.300 98.567 1.00 27.01 100 ALA C O 1
ATOM 6853 N N . ALA C 1 122 ? 17.271 3.041 97.293 1.00 24.34 101 ALA C N 1
ATOM 6854 C CA . ALA C 1 122 ? 18.589 3.629 97.090 1.00 24.64 101 ALA C CA 1
ATOM 6855 C C . ALA C 1 122 ? 18.469 5.133 96.839 1.00 26.84 101 ALA C C 1
ATOM 6856 O O . ALA C 1 122 ? 17.438 5.628 96.362 1.00 25.83 101 ALA C O 1
ATOM 6858 N N . VAL C 1 123 ? 19.538 5.854 97.168 1.00 22.92 102 VAL C N 1
ATOM 6859 C CA . VAL C 1 123 ? 19.665 7.276 96.868 1.00 25.83 102 VAL C CA 1
ATOM 6860 C C . VAL C 1 123 ? 21.090 7.528 96.383 1.00 25.20 102 VAL C C 1
ATOM 6861 O O . VAL C 1 123 ? 22.049 7.025 96.978 1.00 24.97 102 VAL C O 1
ATOM 6865 N N . VAL C 1 124 ? 21.244 8.256 95.276 1.00 24.99 103 VAL C N 1
ATOM 6866 C CA . VAL C 1 124 ? 22.566 8.519 94.714 1.00 24.46 103 VAL C CA 1
ATOM 6867 C C . VAL C 1 124 ? 22.949 9.977 94.940 1.00 25.14 103 VAL C C 1
ATOM 6868 O O . VAL C 1 124 ? 22.112 10.881 94.856 1.00 28.79 103 VAL C O 1
ATOM 6872 N N . THR C 1 125 ? 24.229 10.202 95.197 1.00 26.90 104 THR C N 1
ATOM 6873 C CA . THR C 1 125 ? 24.778 11.503 95.546 1.00 24.83 104 THR C CA 1
ATOM 6874 C C . THR C 1 125 ? 25.929 11.851 94.604 1.00 26.38 104 THR C C 1
ATOM 6875 O O . THR C 1 125 ? 26.315 11.069 93.723 1.00 25.82 104 THR C O 1
ATOM 6879 N N . SER C 1 126 ? 26.489 13.045 94.815 1.00 24.45 105 SER C N 1
ATOM 6880 C CA . SER C 1 126 ? 27.531 13.559 93.941 1.00 25.96 105 SER C CA 1
ATOM 6881 C C . SER C 1 126 ? 28.806 12.742 94.003 1.00 28.28 105 SER C C 1
ATOM 6882 O O . SER C 1 126 ? 29.625 12.852 93.082 1.00 30.60 105 SER C O 1
ATOM 6885 N N . SER C 1 127 ? 29.018 11.976 95.079 1.00 23.12 106 SER C N 1
ATOM 6886 C CA . SER C 1 127 ? 30.282 11.276 95.291 1.00 26.58 106 SER C CA 1
ATOM 6887 C C . SER C 1 127 ? 30.122 10.285 96.436 1.00 27.42 106 SER C C 1
ATOM 6888 O O . SER C 1 127 ? 29.198 10.391 97.252 1.00 27.38 106 SER C O 1
ATOM 6891 N N . GLY C 1 128 ? 31.058 9.338 96.496 1.00 25.32 107 GLY C N 1
ATOM 6892 C CA . GLY C 1 128 ? 31.121 8.441 97.631 1.00 24.56 107 GLY C CA 1
ATOM 6893 C C . GLY C 1 128 ? 31.213 9.186 98.950 1.00 25.30 107 GLY C C 1
ATOM 6894 O O . GLY C 1 128 ? 30.537 8.840 99.915 1.00 22.83 107 GLY C O 1
ATOM 6895 N N . MET C 1 129 ? 32.023 10.242 99.000 1.00 27.94 108 MET C N 1
ATOM 6896 C CA . MET C 1 129 ? 32.170 10.964 100.262 1.00 26.57 108 MET C CA 1
ATOM 6897 C C . MET C 1 129 ? 30.896 11.709 100.666 1.00 26.77 108 MET C C 1
ATOM 6898 O O . MET C 1 129 ? 30.601 11.816 101.864 1.00 26.41 108 MET C O 1
ATOM 6903 N N . SER C 1 130 ? 30.127 12.232 99.706 1.00 27.19 109 SER C N 1
ATOM 6904 C CA . SER C 1 130 ? 28.864 12.865 100.084 1.00 26.28 109 SER C CA 1
ATOM 6905 C C . SER C 1 130 ? 27.783 11.840 100.414 1.00 25.39 109 SER C C 1
ATOM 6906 O O . SER C 1 130 ? 26.855 12.153 101.167 1.00 26.02 109 SER C O 1
ATOM 6909 N N . ALA C 1 131 ? 27.892 10.617 99.901 1.00 23.70 110 ALA C N 1
ATOM 6910 C CA . ALA C 1 131 ? 26.981 9.569 100.334 1.00 22.56 110 ALA C CA 1
ATOM 6911 C C . ALA C 1 131 ? 27.276 9.163 101.778 1.00 24.58 110 ALA C C 1
ATOM 6912 O O . ALA C 1 131 ? 26.364 9.058 102.606 1.00 23.39 110 ALA C O 1
ATOM 6914 N N . ILE C 1 132 ? 28.552 8.942 102.096 1.00 24.78 111 ILE C N 1
ATOM 6915 C CA . ILE C 1 132 ? 28.947 8.648 103.472 1.00 24.89 111 ILE C CA 1
ATOM 6916 C C . ILE C 1 132 ? 28.573 9.808 104.383 1.00 27.17 111 ILE C C 1
ATOM 6917 O O . ILE C 1 132 ? 28.038 9.607 105.481 1.00 26.25 111 ILE C O 1
ATOM 6922 N N . SER C 1 133 ? 28.830 11.044 103.930 1.00 24.59 112 SER C N 1
ATOM 6923 C CA . SER C 1 133 ? 28.448 12.221 104.707 1.00 25.41 112 SER C CA 1
ATOM 6924 C C . SER C 1 133 ? 26.956 12.232 104.991 1.00 28.54 112 SER C C 1
ATOM 6925 O O . SER C 1 133 ? 26.534 12.497 106.124 1.00 28.11 112 SER C O 1
ATOM 6928 N N . ALA C 1 134 ? 26.134 11.950 103.968 1.00 27.14 113 ALA C N 1
ATOM 6929 C CA . ALA C 1 134 ? 24.686 12.009 104.163 1.00 28.63 113 ALA C CA 1
ATOM 6930 C C . ALA C 1 134 ? 24.246 11.031 105.243 1.00 28.60 113 ALA C C 1
ATOM 6931 O O . ALA C 1 134 ? 23.417 11.369 106.098 1.00 29.27 113 ALA C O 1
ATOM 6933 N N . ILE C 1 135 ? 24.857 9.845 105.276 1.00 25.45 114 ILE C N 1
ATOM 6934 C CA . ILE C 1 135 ? 24.523 8.874 106.321 1.00 28.55 114 ILE C CA 1
ATOM 6935 C C . ILE C 1 135 ? 24.876 9.437 107.698 1.00 26.26 114 ILE C C 1
ATOM 6936 O O . ILE C 1 135 ? 24.084 9.359 108.649 1.00 26.03 114 ILE C O 1
ATOM 6941 N N . PHE C 1 136 ? 26.070 10.014 107.826 1.00 24.40 115 PHE C N 1
ATOM 6942 C CA . PHE C 1 136 ? 26.472 10.559 109.120 1.00 29.14 115 PHE C CA 1
ATOM 6943 C C . PHE C 1 136 ? 25.575 11.720 109.538 1.00 28.96 115 PHE C C 1
ATOM 6944 O O . PHE C 1 136 ? 25.163 11.810 110.703 1.00 27.94 115 PHE C O 1
ATOM 6952 N N . LEU C 1 137 ? 25.250 12.611 108.595 1.00 27.16 116 LEU C N 1
ATOM 6953 C CA . LEU C 1 137 ? 24.398 13.758 108.906 1.00 27.89 116 LEU C CA 1
ATOM 6954 C C . LEU C 1 137 ? 22.965 13.337 109.188 1.00 26.50 116 LEU C C 1
ATOM 6955 O O . LEU C 1 137 ? 22.281 13.979 109.991 1.00 27.61 116 LEU C O 1
ATOM 6960 N N . ALA C 1 138 ? 22.498 12.253 108.571 1.00 29.90 117 ALA C N 1
ATOM 6961 C CA . ALA C 1 138 ? 21.120 11.826 108.793 1.00 27.47 117 ALA C CA 1
ATOM 6962 C C . ALA C 1 138 ? 20.911 11.220 110.184 1.00 32.57 117 ALA C C 1
ATOM 6963 O O . ALA C 1 138 ? 19.789 11.264 110.710 1.00 27.62 117 ALA C O 1
ATOM 6965 N N . PHE C 1 139 ? 21.948 10.610 110.777 1.00 27.47 118 PHE C N 1
ATOM 6966 C CA . PHE C 1 139 ? 21.725 9.793 111.964 1.00 31.85 118 PHE C CA 1
ATOM 6967 C C . PHE C 1 139 ? 22.488 10.231 113.209 1.00 34.52 118 PHE C C 1
ATOM 6968 O O . PHE C 1 139 ? 21.978 10.029 114.314 1.00 35.18 118 PHE C O 1
ATOM 6976 N N . LEU C 1 140 ? 23.656 10.857 113.075 1.00 32.50 119 LEU C N 1
ATOM 6977 C CA . LEU C 1 140 ? 24.418 11.272 114.245 1.00 33.35 119 LEU C CA 1
ATOM 6978 C C . LEU C 1 140 ? 23.898 12.597 114.798 1.00 37.90 119 LEU C C 1
ATOM 6979 O O . LEU C 1 140 ? 23.370 13.440 114.063 1.00 36.93 119 LEU C O 1
ATOM 6984 N N . ARG C 1 141 ? 24.005 12.737 116.117 1.00 36.85 120 ARG C N 1
ATOM 6985 C CA . ARG C 1 141 ? 23.718 13.943 116.878 1.00 39.95 120 ARG C CA 1
ATOM 6986 C C . ARG C 1 141 ? 24.799 14.093 117.955 1.00 38.86 120 ARG C C 1
ATOM 6987 O O . ARG C 1 141 ? 25.533 13.144 118.226 1.00 37.53 120 ARG C O 1
ATOM 6989 N N . PRO C 1 142 ? 24.932 15.281 118.540 1.00 39.46 121 PRO C N 1
ATOM 6990 C CA . PRO C 1 142 ? 25.878 15.427 119.658 1.00 41.51 121 PRO C CA 1
ATOM 6991 C C . PRO C 1 142 ? 25.610 14.414 120.766 1.00 36.77 121 PRO C C 1
ATOM 6992 O O . PRO C 1 142 ? 24.461 14.117 121.108 1.00 33.44 121 PRO C O 1
ATOM 6996 N N . GLY C 1 143 ? 26.690 13.849 121.307 1.00 36.01 122 GLY C N 1
ATOM 6997 C CA . GLY C 1 143 ? 26.595 12.804 122.303 1.00 36.80 122 GLY C CA 1
ATOM 6998 C C . GLY C 1 143 ? 26.491 11.398 121.742 1.00 35.32 122 GLY C C 1
ATOM 6999 O O . GLY C 1 143 ? 26.703 10.435 122.484 1.00 33.38 122 GLY C O 1
ATOM 7000 N N . ASP C 1 144 ? 26.163 11.251 120.459 1.00 34.46 123 ASP C N 1
ATOM 7001 C CA . ASP C 1 144 ? 26.065 9.927 119.860 1.00 32.99 123 ASP C CA 1
ATOM 7002 C C . ASP C 1 144 ? 27.426 9.244 119.813 1.00 33.56 123 ASP C C 1
ATOM 7003 O O . ASP C 1 144 ? 28.475 9.895 119.744 1.00 34.60 123 ASP C O 1
ATOM 7008 N N . GLN C 1 145 ? 27.396 7.913 119.856 1.00 31.75 124 GLN C N 1
ATOM 7009 C CA . GLN C 1 145 ? 28.573 7.078 119.664 1.00 31.97 124 GLN C CA 1
ATOM 7010 C C . GLN C 1 145 ? 28.400 6.249 118.399 1.00 31.51 124 GLN C C 1
ATOM 7011 O O . GLN C 1 145 ? 27.280 5.894 118.014 1.00 28.95 124 GLN C O 1
ATOM 7017 N N . LEU C 1 146 ? 29.515 5.908 117.776 1.00 26.83 125 LEU C N 1
ATOM 7018 C CA . LEU C 1 146 ? 29.488 4.946 116.696 1.00 30.70 125 LEU C CA 1
ATOM 7019 C C . LEU C 1 146 ? 30.557 3.900 116.942 1.00 29.88 125 LEU C C 1
ATOM 7020 O O . LEU C 1 146 ? 31.576 4.164 117.591 1.00 30.34 125 LEU C O 1
ATOM 7025 N N . VAL C 1 147 ? 30.286 2.710 116.443 1.00 28.98 126 VAL C N 1
ATOM 7026 C CA . VAL C 1 147 ? 31.253 1.629 116.335 1.00 26.93 126 VAL C CA 1
ATOM 7027 C C . VAL C 1 147 ? 31.735 1.605 114.895 1.00 27.56 126 VAL C C 1
ATOM 7028 O O . VAL C 1 147 ? 30.971 1.920 113.975 1.00 28.13 126 VAL C O 1
ATOM 7032 N N . GLN C 1 148 ? 33.027 1.344 114.702 1.00 25.77 127 GLN C N 1
ATOM 7033 C CA . GLN C 1 148 ? 33.607 1.298 113.368 1.00 25.47 127 GLN C CA 1
ATOM 7034 C C . GLN C 1 148 ? 34.521 0.089 113.254 1.00 28.80 127 GLN C C 1
ATOM 7035 O O . GLN C 1 148 ? 35.076 -0.388 114.249 1.00 27.90 127 GLN C O 1
ATOM 7041 N N . SER C 1 149 ? 34.631 -0.435 112.042 1.00 25.19 128 SER C N 1
ATOM 7042 C CA . SER C 1 149 ? 35.741 -1.324 111.777 1.00 28.09 128 SER C CA 1
ATOM 7043 C C . SER C 1 149 ? 36.973 -0.483 111.464 1.00 27.62 128 SER C C 1
ATOM 7044 O O . SER C 1 149 ? 36.896 0.741 111.314 1.00 27.13 128 SER C O 1
ATOM 7047 N N . VAL C 1 150 ? 38.119 -1.156 111.384 1.00 28.86 129 VAL C N 1
ATOM 7048 C CA . VAL C 1 150 ? 39.413 -0.558 111.058 1.00 28.78 129 VAL C CA 1
ATOM 7049 C C . VAL C 1 150 ? 40.124 -1.490 110.074 1.00 29.71 129 VAL C C 1
ATOM 7050 O O . VAL C 1 150 ? 40.050 -2.718 110.235 1.00 30.89 129 VAL C O 1
ATOM 7054 N N . PRO C 1 151 ? 40.801 -0.981 109.029 1.00 28.76 130 PRO C N 1
ATOM 7055 C CA . PRO C 1 151 ? 40.871 0.422 108.614 1.00 29.63 130 PRO C CA 1
ATOM 7056 C C . PRO C 1 151 ? 39.701 0.795 107.703 1.00 31.93 130 PRO C C 1
ATOM 7057 O O . PRO C 1 151 ? 39.156 -0.080 107.009 1.00 30.01 130 PRO C O 1
ATOM 7061 N N . LEU C 1 152 ? 39.335 2.075 107.715 1.00 26.09 131 LEU C N 1
ATOM 7062 C CA . LEU C 1 152 ? 38.347 2.656 106.823 1.00 27.40 131 LEU C CA 1
ATOM 7063 C C . LEU C 1 152 ? 39.060 3.447 105.739 1.00 29.30 131 LEU C C 1
ATOM 7064 O O . LEU C 1 152 ? 40.221 3.830 105.888 1.00 26.59 131 LEU C O 1
ATOM 7069 N N . TYR C 1 153 ? 38.335 3.727 104.656 1.00 29.72 132 TYR C N 1
ATOM 7070 C CA . TYR C 1 153 ? 38.818 4.683 103.664 1.00 28.21 132 TYR C CA 1
ATOM 7071 C C . TYR C 1 153 ? 39.265 5.965 104.359 1.00 29.22 132 TYR C C 1
ATOM 7072 O O . TYR C 1 153 ? 38.653 6.404 105.337 1.00 29.52 132 TYR C O 1
ATOM 7081 N N . GLY C 1 154 ? 40.373 6.536 103.882 1.00 29.00 133 GLY C N 1
ATOM 7082 C CA . GLY C 1 154 ? 40.915 7.723 104.520 1.00 27.40 133 GLY C CA 1
ATOM 7083 C C . GLY C 1 154 ? 39.897 8.839 104.667 1.00 30.76 133 GLY C C 1
ATOM 7084 O O . GLY C 1 154 ? 39.860 9.525 105.689 1.00 30.65 133 GLY C O 1
ATOM 7085 N N . GLY C 1 155 ? 39.053 9.038 103.652 1.00 30.33 134 GLY C N 1
ATOM 7086 C CA . GLY C 1 155 ? 38.073 10.120 103.729 1.00 31.63 134 GLY C CA 1
ATOM 7087 C C . GLY C 1 155 ? 37.029 9.915 104.818 1.00 29.62 134 GLY C C 1
ATOM 7088 O O . GLY C 1 155 ? 36.627 10.869 105.494 1.00 26.36 134 GLY C O 1
ATOM 7089 N N . THR C 1 156 ? 36.555 8.673 104.979 1.00 27.10 135 THR C N 1
ATOM 7090 C CA . THR C 1 156 ? 35.636 8.341 106.066 1.00 28.21 135 THR C CA 1
ATOM 7091 C C . THR C 1 156 ? 36.282 8.551 107.429 1.00 30.16 135 THR C C 1
ATOM 7092 O O . THR C 1 156 ? 35.662 9.098 108.350 1.00 29.34 135 THR C O 1
ATOM 7096 N N . GLU C 1 157 ? 37.522 8.095 107.582 1.00 28.49 136 GLU C N 1
ATOM 7097 C CA . GLU C 1 157 ? 38.227 8.281 108.842 1.00 29.96 136 GLU C CA 1
ATOM 7098 C C . GLU C 1 157 ? 38.394 9.766 109.162 1.00 33.25 136 GLU C C 1
ATOM 7099 O O . GLU C 1 157 ? 38.317 10.169 110.329 1.00 34.43 136 GLU C O 1
ATOM 7105 N N . THR C 1 158 ? 38.590 10.604 108.137 1.00 28.32 137 THR C N 1
ATOM 7106 C CA . THR C 1 158 ? 38.708 12.043 108.370 1.00 30.31 137 THR C CA 1
ATOM 7107 C C . THR C 1 158 ? 37.381 12.627 108.846 1.00 34.03 137 THR C C 1
ATOM 7108 O O . THR C 1 158 ? 37.354 13.502 109.720 1.00 32.08 137 THR C O 1
ATOM 7112 N N . LEU C 1 159 ? 36.271 12.169 108.259 1.00 31.40 138 LEU C N 1
ATOM 7113 C CA . LEU C 1 159 ? 34.951 12.595 108.711 1.00 30.77 138 LEU C CA 1
ATOM 7114 C C . LEU C 1 159 ? 34.736 12.251 110.186 1.00 31.67 138 LEU C C 1
ATOM 7115 O O . LEU C 1 159 ? 34.246 13.078 110.960 1.00 32.75 138 LEU C O 1
ATOM 7120 N N . ILE C 1 160 ? 35.101 11.027 110.589 1.00 32.74 139 ILE C N 1
ATOM 7121 C CA . ILE C 1 160 ? 34.863 10.569 111.960 1.00 29.61 139 ILE C CA 1
ATOM 7122 C C . ILE C 1 160 ? 35.794 11.277 112.927 1.00 33.41 139 ILE C C 1
ATOM 7123 O O . ILE C 1 160 ? 35.351 11.852 113.928 1.00 34.44 139 ILE C O 1
ATOM 7128 N N . ALA C 1 161 ? 37.101 11.243 112.645 1.00 35.26 140 ALA C N 1
ATOM 7129 C CA . ALA C 1 161 ? 38.093 11.672 113.627 1.00 38.66 140 ALA C CA 1
ATOM 7130 C C . ALA C 1 161 ? 38.283 13.183 113.654 1.00 40.16 140 ALA C C 1
ATOM 7131 O O . ALA C 1 161 ? 38.631 13.731 114.703 1.00 39.90 140 ALA C O 1
ATOM 7133 N N . LYS C 1 162 ? 38.070 13.882 112.538 1.00 38.10 141 LYS C N 1
ATOM 7134 C CA . LYS C 1 162 ? 38.173 15.333 112.617 1.00 36.89 141 LYS C CA 1
ATOM 7135 C C . LYS C 1 162 ? 36.805 15.973 112.791 1.00 39.32 141 LYS C C 1
ATOM 7136 O O . LYS C 1 162 ? 36.504 16.529 113.855 1.00 44.89 141 LYS C O 1
ATOM 7142 N N . TYR C 1 163 ? 35.949 15.866 111.776 1.00 36.30 142 TYR C N 1
ATOM 7143 C CA . TYR C 1 163 ? 34.762 16.710 111.758 1.00 35.46 142 TYR C CA 1
ATOM 7144 C C . TYR C 1 163 ? 33.720 16.252 112.768 1.00 37.74 142 TYR C C 1
ATOM 7145 O O . TYR C 1 163 ? 33.285 17.044 113.606 1.00 41.65 142 TYR C O 1
ATOM 7154 N N . PHE C 1 164 ? 33.306 14.981 112.728 1.00 34.87 143 PHE C N 1
ATOM 7155 C CA . PHE C 1 164 ? 32.215 14.624 113.629 1.00 36.23 143 PHE C CA 1
ATOM 7156 C C . PHE C 1 164 ? 32.676 14.476 115.076 1.00 38.28 143 PHE C C 1
ATOM 7157 O O . PHE C 1 164 ? 31.870 14.682 115.987 1.00 35.57 143 PHE C O 1
ATOM 7165 N N . ARG C 1 165 ? 33.953 14.162 115.316 1.00 36.89 144 ARG C N 1
ATOM 7166 C CA . ARG C 1 165 ? 34.457 14.215 116.686 1.00 38.69 144 ARG C CA 1
ATOM 7167 C C . ARG C 1 165 ? 34.319 15.621 117.257 1.00 37.64 144 ARG C C 1
ATOM 7168 O O . ARG C 1 165 ? 33.903 15.790 118.407 1.00 38.83 144 ARG C O 1
ATOM 7176 N N . GLU C 1 166 ? 34.634 16.648 116.462 1.00 39.36 145 GLU C N 1
ATOM 7177 C CA . GLU C 1 166 ? 34.469 18.021 116.938 1.00 43.32 145 GLU C CA 1
ATOM 7178 C C . GLU C 1 166 ? 33.002 18.398 117.126 1.00 43.75 145 GLU C C 1
ATOM 7179 O O . GLU C 1 166 ? 32.705 19.326 117.882 1.00 44.04 145 GLU C O 1
ATOM 7185 N N . TRP C 1 167 ? 32.081 17.721 116.446 1.00 45.96 146 TRP C N 1
ATOM 7186 C CA . TRP C 1 167 ? 30.656 17.931 116.662 1.00 47.29 146 TRP C CA 1
ATOM 7187 C C . TRP C 1 167 ? 30.107 17.090 117.812 1.00 44.68 146 TRP C C 1
ATOM 7188 O O . TRP C 1 167 ? 28.888 17.045 118.004 1.00 48.32 146 TRP C O 1
ATOM 7199 N N . GLY C 1 168 ? 30.968 16.409 118.559 1.00 40.14 147 GLY C N 1
ATOM 7200 C CA . GLY C 1 168 ? 30.545 15.691 119.746 1.00 38.42 147 GLY C CA 1
ATOM 7201 C C . GLY C 1 168 ? 30.235 14.221 119.554 1.00 39.51 147 GLY C C 1
ATOM 7202 O O . GLY C 1 168 ? 29.544 13.637 120.399 1.00 41.02 147 GLY C O 1
ATOM 7203 N N . VAL C 1 169 ? 30.754 13.585 118.504 1.00 35.84 148 VAL C N 1
ATOM 7204 C CA . VAL C 1 169 ? 30.505 12.170 118.242 1.00 35.12 148 VAL C CA 1
ATOM 7205 C C . VAL C 1 169 ? 31.743 11.397 118.658 1.00 36.08 148 VAL C C 1
ATOM 7206 O O . VAL C 1 169 ? 32.862 11.755 118.265 1.00 35.38 148 VAL C O 1
ATOM 7210 N N . GLY C 1 170 ? 31.554 10.348 119.462 1.00 34.59 149 GLY C N 1
ATOM 7211 C CA . GLY C 1 170 ? 32.637 9.460 119.839 1.00 31.27 149 GLY C CA 1
ATOM 7212 C C . GLY C 1 170 ? 32.630 8.213 118.966 1.00 33.40 149 GLY C C 1
ATOM 7213 O O . GLY C 1 170 ? 31.576 7.746 118.541 1.00 34.07 149 GLY C O 1
ATOM 7214 N N . ALA C 1 171 ? 33.818 7.670 118.713 1.00 27.94 150 ALA C N 1
ATOM 7215 C CA . ALA C 1 171 ? 33.984 6.492 117.878 1.00 32.94 150 ALA C CA 1
ATOM 7216 C C . ALA C 1 171 ? 34.707 5.409 118.655 1.00 30.86 150 ALA C C 1
ATOM 7217 O O . ALA C 1 171 ? 35.561 5.693 119.505 1.00 33.34 150 ALA C O 1
ATOM 7219 N N . HIS C 1 172 ? 34.361 4.160 118.353 1.00 28.73 151 HIS C N 1
ATOM 7220 C CA . HIS C 1 172 ? 34.932 3.021 119.058 1.00 34.15 151 HIS C CA 1
ATOM 7221 C C . HIS C 1 172 ? 35.255 1.941 118.038 1.00 32.19 151 HIS C C 1
ATOM 7222 O O . HIS C 1 172 ? 34.388 1.556 117.249 1.00 31.65 151 HIS C O 1
ATOM 7229 N N . SER C 1 173 ? 36.492 1.458 118.064 1.00 30.02 152 SER C N 1
ATOM 7230 C CA . SER C 1 173 ? 37.011 0.572 117.036 1.00 32.17 152 SER C CA 1
ATOM 7231 C C . SER C 1 173 ? 36.884 -0.891 117.438 1.00 33.05 152 SER C C 1
ATOM 7232 O O . SER C 1 173 ? 37.111 -1.260 118.596 1.00 27.09 152 SER C O 1
ATOM 7235 N N . ILE C 1 174 ? 36.512 -1.713 116.463 1.00 31.46 153 ILE C N 1
ATOM 7236 C CA . ILE C 1 174 ? 36.499 -3.161 116.608 1.00 33.64 153 ILE C CA 1
ATOM 7237 C C . ILE C 1 174 ? 37.937 -3.652 116.538 1.00 35.47 153 ILE C C 1
ATOM 7238 O O . ILE C 1 174 ? 38.638 -3.396 115.554 1.00 32.71 153 ILE C O 1
ATOM 7243 N N . ASP C 1 175 ? 38.370 -4.366 117.576 1.00 38.66 154 ASP C N 1
ATOM 7244 C CA . ASP C 1 175 ? 39.746 -4.850 117.641 1.00 39.55 154 ASP C CA 1
ATOM 7245 C C . ASP C 1 175 ? 40.015 -5.887 116.549 1.00 44.15 154 ASP C C 1
ATOM 7246 O O . ASP C 1 175 ? 41.045 -5.833 115.868 1.00 48.17 154 ASP C O 1
ATOM 7251 N N . ASN C 1 176 ? 39.094 -6.832 116.355 1.00 39.79 155 ASN C N 1
ATOM 7252 C CA . ASN C 1 176 ? 39.288 -7.919 115.398 1.00 38.99 155 ASN C CA 1
ATOM 7253 C C . ASN C 1 176 ? 37.958 -8.206 114.712 1.00 36.94 155 ASN C C 1
ATOM 7254 O O . ASN C 1 176 ? 37.075 -8.828 115.307 1.00 37.16 155 ASN C O 1
ATOM 7259 N N . GLY C 1 177 ? 37.829 -7.787 113.452 1.00 34.95 156 GLY C N 1
ATOM 7260 C CA . GLY C 1 177 ? 36.579 -7.927 112.727 1.00 29.31 156 GLY C CA 1
ATOM 7261 C C . GLY C 1 177 ? 36.150 -9.351 112.455 1.00 34.13 156 GLY C C 1
ATOM 7262 O O . GLY C 1 177 ? 34.974 -9.580 112.153 1.00 31.32 156 GLY C O 1
ATOM 7263 N N . LEU C 1 178 ? 37.065 -10.316 112.544 1.00 35.09 157 LEU C N 1
ATOM 7264 C CA . LEU C 1 178 ? 36.682 -11.715 112.412 1.00 33.82 157 LEU C CA 1
ATOM 7265 C C . LEU C 1 178 ? 36.215 -12.315 113.733 1.00 35.31 157 LEU C C 1
ATOM 7266 O O . LEU C 1 178 ? 35.842 -13.490 113.763 1.00 39.11 157 LEU C O 1
ATOM 7271 N N . SER C 1 179 ? 36.250 -11.556 114.825 1.00 34.25 158 SER C N 1
ATOM 7272 C CA . SER C 1 179 ? 35.880 -12.063 116.150 1.00 36.78 158 SER C CA 1
ATOM 7273 C C . SER C 1 179 ? 34.552 -11.461 116.583 1.00 36.37 158 SER C C 1
ATOM 7274 O O . SER C 1 179 ? 34.502 -10.260 116.899 1.00 31.15 158 SER C O 1
ATOM 7277 N N . PRO C 1 180 ? 33.459 -12.232 116.612 1.00 39.31 159 PRO C N 1
ATOM 7278 C CA . PRO C 1 180 ? 32.186 -11.670 117.094 1.00 37.07 159 PRO C CA 1
ATOM 7279 C C . PRO C 1 180 ? 32.280 -11.117 118.504 1.00 35.30 159 PRO C C 1
ATOM 7280 O O . PRO C 1 180 ? 31.640 -10.104 118.818 1.00 34.39 159 PRO C O 1
ATOM 7284 N N . GLN C 1 181 ? 33.098 -11.729 119.357 1.00 36.14 160 GLN C N 1
ATOM 7285 C CA . GLN C 1 181 ? 33.290 -11.193 120.701 1.00 38.74 160 GLN C CA 1
ATOM 7286 C C . GLN C 1 181 ? 33.899 -9.789 120.668 1.00 34.65 160 GLN C C 1
ATOM 7287 O O . GLN C 1 181 ? 33.515 -8.922 121.461 1.00 36.85 160 GLN C O 1
ATOM 7293 N N . ALA C 1 182 ? 34.843 -9.537 119.754 1.00 31.26 161 ALA C N 1
ATOM 7294 C CA . ALA C 1 182 ? 35.417 -8.194 119.659 1.00 34.93 161 ALA C CA 1
ATOM 7295 C C . ALA C 1 182 ? 34.393 -7.172 119.157 1.00 34.88 161 ALA C C 1
ATOM 7296 O O . ALA C 1 182 ? 34.435 -6.005 119.563 1.00 31.41 161 ALA C O 1
ATOM 7298 N N . ILE C 1 183 ? 33.463 -7.588 118.294 1.00 29.87 162 ILE C N 1
ATOM 7299 C CA . ILE C 1 183 ? 32.403 -6.682 117.858 1.00 29.57 162 ILE C CA 1
ATOM 7300 C C . ILE C 1 183 ? 31.485 -6.332 119.027 1.00 30.74 162 ILE C C 1
ATOM 7301 O O . ILE C 1 183 ? 31.095 -5.172 119.205 1.00 30.08 162 ILE C O 1
ATOM 7306 N N . GLY C 1 184 ? 31.102 -7.326 119.830 1.00 32.09 163 GLY C N 1
ATOM 7307 C CA . GLY C 1 184 ? 30.250 -7.036 120.971 1.00 30.01 163 GLY C CA 1
ATOM 7308 C C . GLY C 1 184 ? 30.913 -6.106 121.967 1.00 31.67 163 GLY C C 1
ATOM 7309 O O . GLY C 1 184 ? 30.268 -5.204 122.514 1.00 31.53 163 GLY C O 1
ATOM 7310 N N . ALA C 1 185 ? 32.220 -6.294 122.193 1.00 32.07 164 ALA C N 1
ATOM 7311 C CA . ALA C 1 185 ? 32.948 -5.462 123.147 1.00 34.86 164 ALA C CA 1
ATOM 7312 C C . ALA C 1 185 ? 32.988 -4.004 122.702 1.00 33.96 164 ALA C C 1
ATOM 7313 O O . ALA C 1 185 ? 32.862 -3.092 123.533 1.00 34.95 164 ALA C O 1
ATOM 7315 N N . ALA C 1 186 ? 33.210 -3.762 121.407 1.00 30.86 165 ALA C N 1
ATOM 7316 C CA . ALA C 1 186 ? 33.208 -2.391 120.906 1.00 29.63 165 ALA C CA 1
ATOM 7317 C C . ALA C 1 186 ? 31.838 -1.753 121.070 1.00 31.70 165 ALA C C 1
ATOM 7318 O O . ALA C 1 186 ? 31.732 -0.573 121.420 1.00 31.94 165 ALA C O 1
ATOM 7320 N N . LEU C 1 187 ? 30.774 -2.516 120.799 1.00 30.81 166 LEU C N 1
ATOM 7321 C CA . LEU C 1 187 ? 29.421 -2.007 120.993 1.00 29.41 166 LEU C CA 1
ATOM 7322 C C . LEU C 1 187 ? 29.161 -1.666 122.461 1.00 32.40 166 LEU C C 1
ATOM 7323 O O . LEU C 1 187 ? 28.540 -0.640 122.757 1.00 27.59 166 LEU C O 1
ATOM 7328 N N . GLU C 1 188 ? 29.612 -2.529 123.393 1.00 31.21 167 GLU C N 1
ATOM 7329 C CA . GLU C 1 188 ? 29.415 -2.258 124.820 1.00 35.61 167 GLU C CA 1
ATOM 7330 C C . GLU C 1 188 ? 30.212 -1.041 125.271 1.00 34.37 167 GLU C C 1
ATOM 7331 O O . GLU C 1 188 ? 29.710 -0.218 126.049 1.00 36.72 167 GLU C O 1
ATOM 7337 N N . ALA C 1 189 ? 31.463 -0.926 124.818 1.00 31.86 168 ALA C N 1
ATOM 7338 C CA . ALA C 1 189 ? 32.271 0.241 125.161 1.00 35.95 168 ALA C CA 1
ATOM 7339 C C . ALA C 1 189 ? 31.620 1.523 124.647 1.00 37.39 168 ALA C C 1
ATOM 7340 O O . ALA C 1 189 ? 31.644 2.563 125.319 1.00 37.27 168 ALA C O 1
ATOM 7342 N N . ALA C 1 190 ? 31.046 1.471 123.447 1.00 33.02 169 ALA C N 1
ATOM 7343 C CA . ALA C 1 190 ? 30.350 2.636 122.921 1.00 33.78 169 ALA C CA 1
ATOM 7344 C C . ALA C 1 190 ? 29.142 2.979 123.777 1.00 33.19 169 ALA C C 1
ATOM 7345 O O . ALA C 1 190 ? 28.902 4.151 124.086 1.00 30.98 169 ALA C O 1
ATOM 7347 N N . ALA C 1 191 ? 28.359 1.964 124.156 1.00 30.47 170 ALA C N 1
ATOM 7348 C CA . ALA C 1 191 ? 27.147 2.199 124.925 1.00 35.55 170 ALA C CA 1
ATOM 7349 C C . ALA C 1 191 ? 27.448 2.757 126.306 1.00 36.42 170 ALA C C 1
ATOM 7350 O O . ALA C 1 191 ? 26.581 3.418 126.886 1.00 32.43 170 ALA C O 1
ATOM 7352 N N . GLN C 1 192 ? 28.661 2.518 126.830 1.00 36.52 171 GLN C N 1
ATOM 7353 C CA . GLN C 1 192 ? 29.065 3.117 128.097 1.00 40.36 171 GLN C CA 1
ATOM 7354 C C . GLN C 1 192 ? 29.102 4.635 128.014 1.00 39.18 171 GLN C C 1
ATOM 7355 O O . GLN C 1 192 ? 28.887 5.313 129.022 1.00 39.65 171 GLN C O 1
ATOM 7361 N N . GLN C 1 193 ? 29.349 5.187 126.825 1.00 37.45 172 GLN C N 1
ATOM 7362 C CA . GLN C 1 193 ? 29.558 6.619 126.678 1.00 38.43 172 GLN C CA 1
ATOM 7363 C C . GLN C 1 193 ? 28.345 7.357 126.143 1.00 40.48 172 GLN C C 1
ATOM 7364 O O . GLN C 1 193 ? 28.254 8.573 126.328 1.00 40.19 172 GLN C O 1
ATOM 7370 N N . GLY C 1 194 ? 27.377 6.648 125.572 1.00 38.98 173 GLY C N 1
ATOM 7371 C CA . GLY C 1 194 ? 26.200 7.273 125.024 1.00 35.75 173 GLY C CA 1
ATOM 7372 C C . GLY C 1 194 ? 25.466 6.337 124.095 1.00 35.15 173 GLY C C 1
ATOM 7373 O O . GLY C 1 194 ? 25.809 5.162 123.966 1.00 35.04 173 GLY C O 1
ATOM 7374 N N . PRO C 1 195 ? 24.417 6.837 123.451 1.00 35.71 174 PRO C N 1
ATOM 7375 C CA . PRO C 1 195 ? 23.662 5.999 122.512 1.00 31.34 174 PRO C CA 1
ATOM 7376 C C . PRO C 1 195 ? 24.510 5.592 121.309 1.00 32.18 174 PRO C C 1
ATOM 7377 O O . PRO C 1 195 ? 25.085 6.432 120.614 1.00 33.03 174 PRO C O 1
ATOM 7381 N N . VAL C 1 196 ? 24.535 4.291 121.027 1.00 26.04 175 VAL C N 1
ATOM 7382 C CA . VAL C 1 196 ? 25.274 3.776 119.880 1.00 30.37 175 VAL C CA 1
ATOM 7383 C C . VAL C 1 196 ? 24.356 3.908 118.662 1.00 28.53 175 VAL C C 1
ATOM 7384 O O . VAL C 1 196 ? 23.460 3.094 118.446 1.00 29.44 175 VAL C O 1
ATOM 7388 N N . ARG C 1 197 ? 24.569 4.954 117.866 1.00 28.51 176 ARG C N 1
ATOM 7389 C CA . ARG C 1 197 ? 23.669 5.242 116.754 1.00 28.17 176 ARG C CA 1
ATOM 7390 C C . ARG C 1 197 ? 24.014 4.426 115.515 1.00 29.93 176 ARG C C 1
ATOM 7391 O O . ARG C 1 197 ? 23.109 4.007 114.784 1.00 28.39 176 ARG C O 1
ATOM 7399 N N . LEU C 1 198 ? 25.311 4.225 115.237 1.00 29.27 177 LEU C N 1
ATOM 7400 C CA . LEU C 1 198 ? 25.769 3.585 114.009 1.00 28.47 177 LEU C CA 1
ATOM 7401 C C . LEU C 1 198 ? 26.817 2.517 114.302 1.00 27.54 177 LEU C C 1
ATOM 7402 O O . LEU C 1 198 ? 27.639 2.672 115.209 1.00 30.88 177 LEU C O 1
ATOM 7407 N N . CYS C 1 199 ? 26.785 1.440 113.523 1.00 25.85 178 CYS C N 1
ATOM 7408 C CA . CYS C 1 199 ? 27.866 0.457 113.446 1.00 27.02 178 CYS C CA 1
ATOM 7409 C C . CYS C 1 199 ? 28.344 0.440 111.989 1.00 27.49 178 CYS C C 1
ATOM 7410 O O . CYS C 1 199 ? 27.693 -0.159 111.116 1.00 25.92 178 CYS C O 1
ATOM 7413 N N . TYR C 1 200 ? 29.476 1.105 111.725 1.00 23.19 179 TYR C N 1
ATOM 7414 C CA . TYR C 1 200 ? 29.967 1.368 110.376 1.00 25.84 179 TYR C CA 1
ATOM 7415 C C . TYR C 1 200 ? 31.180 0.485 110.089 1.00 27.53 179 TYR C C 1
ATOM 7416 O O . TYR C 1 200 ? 32.216 0.633 110.741 1.00 26.54 179 TYR C O 1
ATOM 7425 N N . VAL C 1 201 ? 31.055 -0.434 109.124 1.00 25.58 180 VAL C N 1
ATOM 7426 C CA . VAL C 1 201 ? 32.151 -1.329 108.777 1.00 25.95 180 VAL C CA 1
ATOM 7427 C C . VAL C 1 201 ? 32.472 -1.197 107.290 1.00 28.27 180 VAL C C 1
ATOM 7428 O O . VAL C 1 201 ? 31.676 -0.701 106.487 1.00 26.76 180 VAL C O 1
ATOM 7432 N N . GLU C 1 202 ? 33.682 -1.623 106.936 1.00 25.84 181 GLU C N 1
ATOM 7433 C CA . GLU C 1 202 ? 34.148 -1.592 105.555 1.00 26.20 181 GLU C CA 1
ATOM 7434 C C . GLU C 1 202 ? 34.872 -2.897 105.279 1.00 27.75 181 GLU C C 1
ATOM 7435 O O . GLU C 1 202 ? 35.914 -3.171 105.890 1.00 24.70 181 GLU C O 1
ATOM 7441 N N . THR C 1 203 ? 34.289 -3.720 104.404 1.00 25.76 182 THR C N 1
ATOM 7442 C CA . THR C 1 203 ? 34.827 -5.024 104.132 1.00 28.44 182 THR C CA 1
ATOM 7443 C C . THR C 1 203 ? 34.605 -5.402 102.664 1.00 28.54 182 THR C C 1
ATOM 7444 O O . THR C 1 203 ? 33.494 -5.186 102.131 1.00 23.83 182 THR C O 1
ATOM 7448 N N . PRO C 1 204 ? 35.643 -5.903 101.969 1.00 26.34 183 PRO C N 1
ATOM 7449 C CA . PRO C 1 204 ? 37.004 -6.052 102.494 1.00 27.32 183 PRO C CA 1
ATOM 7450 C C . PRO C 1 204 ? 37.703 -4.719 102.727 1.00 27.30 183 PRO C C 1
ATOM 7451 O O . PRO C 1 204 ? 37.283 -3.673 102.217 1.00 28.63 183 PRO C O 1
ATOM 7455 N N . ALA C 1 205 ? 38.754 -4.760 103.529 1.00 25.63 184 ALA C N 1
ATOM 7456 C CA . ALA C 1 205 ? 39.488 -3.560 103.875 1.00 30.78 184 ALA C CA 1
ATOM 7457 C C . ALA C 1 205 ? 40.583 -3.281 102.848 1.00 28.52 184 ALA C C 1
ATOM 7458 O O . ALA C 1 205 ? 41.113 -4.185 102.196 1.00 28.24 184 ALA C O 1
ATOM 7460 N N . ASN C 1 206 ? 40.912 -2.061 102.728 1.00 29.58 185 ASN C N 1
ATOM 7461 C CA . ASN C 1 206 ? 41.995 -1.592 101.885 1.00 30.52 185 ASN C CA 1
ATOM 7462 C C . ASN C 1 206 ? 43.256 -1.381 102.714 1.00 33.47 185 ASN C C 1
ATOM 7463 O O . ASN C 1 206 ? 43.185 -0.706 103.755 1.00 36.53 185 ASN C O 1
ATOM 7468 N N . PRO C 1 207 ? 44.432 -1.930 102.333 1.00 32.46 186 PRO C N 1
ATOM 7469 C CA . PRO C 1 207 ? 44.745 -2.672 101.108 1.00 32.68 186 PRO C CA 1
ATOM 7470 C C . PRO C 1 207 ? 44.930 -4.187 101.259 1.00 33.25 186 PRO C C 1
ATOM 7471 O O . PRO C 1 207 ? 45.304 -4.833 100.281 1.00 34.71 186 PRO C O 1
ATOM 7475 N N . THR C 1 208 ? 44.675 -4.748 102.443 1.00 32.73 187 THR C N 1
ATOM 7476 C CA . THR C 1 208 ? 44.995 -6.153 102.680 1.00 32.46 187 THR C CA 1
ATOM 7477 C C . THR C 1 208 ? 43.844 -7.088 102.345 1.00 29.32 187 THR C C 1
ATOM 7478 O O . THR C 1 208 ? 44.028 -8.305 102.418 1.00 28.65 187 THR C O 1
ATOM 7482 N N . ASN C 1 209 ? 42.661 -6.561 102.013 1.00 26.99 188 ASN C N 1
ATOM 7483 C CA . ASN C 1 209 ? 41.463 -7.381 101.848 1.00 27.45 188 ASN C CA 1
ATOM 7484 C C . ASN C 1 209 ? 41.084 -8.128 103.137 1.00 30.41 188 ASN C C 1
ATOM 7485 O O . ASN C 1 209 ? 40.419 -9.165 103.074 1.00 28.54 188 ASN C O 1
ATOM 7490 N N . ALA C 1 210 ? 41.509 -7.631 104.312 1.00 27.45 189 ALA C N 1
ATOM 7491 C CA . ALA C 1 210 ? 40.966 -8.130 105.572 1.00 32.01 189 ALA C CA 1
ATOM 7492 C C . ALA C 1 210 ? 39.447 -8.055 105.536 1.00 27.04 189 ALA C C 1
ATOM 7493 O O . ALA C 1 210 ? 38.869 -7.212 104.843 1.00 24.45 189 ALA C O 1
ATOM 7495 N N . LEU C 1 211 ? 38.801 -8.946 106.292 1.00 28.23 190 LEU C N 1
ATOM 7496 C CA . LEU C 1 211 ? 37.350 -9.103 106.285 1.00 28.15 190 LEU C CA 1
ATOM 7497 C C . LEU C 1 211 ? 36.745 -8.738 107.640 1.00 32.54 190 LEU C C 1
ATOM 7498 O O . LEU C 1 211 ? 37.372 -8.900 108.696 1.00 30.27 190 LEU C O 1
ATOM 7503 N N . ILE C 1 212 ? 35.510 -8.243 107.591 1.00 30.47 191 ILE C N 1
ATOM 7504 C CA . ILE C 1 212 ? 34.637 -8.113 108.753 1.00 27.66 191 ILE C CA 1
ATOM 7505 C C . ILE C 1 212 ? 33.545 -9.178 108.618 1.00 29.31 191 ILE C C 1
ATOM 7506 O O . ILE C 1 212 ? 32.950 -9.343 107.543 1.00 26.08 191 ILE C O 1
ATOM 7511 N N . ASP C 1 213 ? 33.321 -9.933 109.685 1.00 30.26 192 ASP C N 1
ATOM 7512 C CA . ASP C 1 213 ? 32.294 -10.976 109.736 1.00 27.08 192 ASP C CA 1
ATOM 7513 C C . ASP C 1 213 ? 30.917 -10.330 109.836 1.00 29.89 192 ASP C C 1
ATOM 7514 O O . ASP C 1 213 ? 30.473 -9.961 110.929 1.00 27.93 192 ASP C O 1
ATOM 7519 N N . LEU C 1 214 ? 30.215 -10.227 108.699 1.00 30.07 193 LEU C N 1
ATOM 7520 C CA . LEU C 1 214 ? 28.933 -9.525 108.673 1.00 27.46 193 LEU C CA 1
ATOM 7521 C C . LEU C 1 214 ? 27.851 -10.300 109.422 1.00 29.64 193 LEU C C 1
ATOM 7522 O O . LEU C 1 214 ? 27.020 -9.695 110.109 1.00 31.11 193 LEU C O 1
ATOM 7527 N N . ASP C 1 215 ? 27.830 -11.633 109.298 1.00 31.04 194 ASP C N 1
ATOM 7528 C CA . ASP C 1 215 ? 26.847 -12.426 110.039 1.00 31.22 194 ASP C CA 1
ATOM 7529 C C . ASP C 1 215 ? 27.077 -12.314 111.544 1.00 32.59 194 ASP C C 1
ATOM 7530 O O . ASP C 1 215 ? 26.117 -12.185 112.320 1.00 30.11 194 ASP C O 1
ATOM 7535 N N . GLY C 1 216 ? 28.345 -12.354 111.973 1.00 30.50 195 GLY C N 1
ATOM 7536 C CA . GLY C 1 216 ? 28.650 -12.194 113.388 1.00 32.19 195 GLY C CA 1
ATOM 7537 C C . GLY C 1 216 ? 28.294 -10.817 113.909 1.00 29.92 195 GLY C C 1
ATOM 7538 O O . GLY C 1 216 ? 27.841 -10.672 115.049 1.00 30.22 195 GLY C O 1
ATOM 7539 N N . MET C 1 217 ? 28.477 -9.788 113.079 1.00 27.42 196 MET C N 1
ATOM 7540 C CA . MET C 1 217 ? 28.023 -8.457 113.451 1.00 27.15 196 MET C CA 1
ATOM 7541 C C . MET C 1 217 ? 26.513 -8.458 113.647 1.00 28.49 196 MET C C 1
ATOM 7542 O O . MET C 1 217 ? 26.005 -7.862 114.603 1.00 27.71 196 MET C O 1
ATOM 7547 N N . ARG C 1 218 ? 25.780 -9.149 112.763 1.00 28.20 197 ARG C N 1
ATOM 7548 C CA . ARG C 1 218 ? 24.323 -9.214 112.889 1.00 28.28 197 ARG C CA 1
ATOM 7549 C C . ARG C 1 218 ? 23.922 -9.866 114.205 1.00 30.97 197 ARG C C 1
ATOM 7550 O O . ARG C 1 218 ? 23.083 -9.341 114.950 1.00 31.72 197 ARG C O 1
ATOM 7558 N N . ARG C 1 219 ? 24.554 -10.988 114.536 1.00 28.49 198 ARG C N 1
ATOM 7559 C CA . ARG C 1 219 ? 24.214 -11.672 115.774 1.00 30.88 198 ARG C CA 1
ATOM 7560 C C . ARG C 1 219 ? 24.614 -10.853 117.000 1.00 29.26 198 ARG C C 1
ATOM 7561 O O . ARG C 1 219 ? 23.884 -10.837 118.001 1.00 30.54 198 ARG C O 1
ATOM 7569 N N . GLU C 1 220 ? 25.748 -10.149 116.942 1.00 28.16 199 GLU C N 1
ATOM 7570 C CA . GLU C 1 220 ? 26.123 -9.297 118.070 1.00 28.21 199 GLU C CA 1
ATOM 7571 C C . GLU C 1 220 ? 25.186 -8.103 118.192 1.00 30.41 199 GLU C C 1
ATOM 7572 O O . GLU C 1 220 ? 24.883 -7.661 119.311 1.00 33.03 199 GLU C O 1
ATOM 7578 N N . LEU C 1 221 ? 24.702 -7.586 117.063 1.00 27.70 200 LEU C N 1
ATOM 7579 C CA . LEU C 1 221 ? 23.696 -6.537 117.118 1.00 30.31 200 LEU C CA 1
ATOM 7580 C C . LEU C 1 221 ? 22.357 -7.081 117.596 1.00 30.60 200 LEU C C 1
ATOM 7581 O O . LEU C 1 221 ? 21.612 -6.353 118.258 1.00 30.33 200 LEU C O 1
ATOM 7586 N N . ASP C 1 222 ? 22.036 -8.350 117.296 1.00 28.05 201 ASP C N 1
ATOM 7587 C CA . ASP C 1 222 ? 20.839 -8.950 117.884 1.00 31.48 201 ASP C CA 1
ATOM 7588 C C . ASP C 1 222 ? 20.959 -9.023 119.409 1.00 32.44 201 ASP C C 1
ATOM 7589 O O . ASP C 1 222 ? 20.012 -8.699 120.140 1.00 31.60 201 ASP C O 1
ATOM 7594 N N . ALA C 1 223 ? 22.106 -9.491 119.906 1.00 31.71 202 ALA C N 1
ATOM 7595 C CA . ALA C 1 223 ? 22.279 -9.612 121.347 1.00 34.15 202 ALA C CA 1
ATOM 7596 C C . ALA C 1 223 ? 22.336 -8.238 122.005 1.00 33.58 202 ALA C C 1
ATOM 7597 O O . ALA C 1 223 ? 21.753 -8.028 123.076 1.00 30.38 202 ALA C O 1
ATOM 7599 N N . PHE C 1 224 ? 22.995 -7.278 121.354 1.00 31.04 203 PHE C N 1
ATOM 7600 C CA . PHE C 1 224 ? 22.993 -5.912 121.869 1.00 32.96 203 PHE C CA 1
ATOM 7601 C C . PHE C 1 224 ? 21.574 -5.388 122.030 1.00 31.86 203 PHE C C 1
ATOM 7602 O O . PHE C 1 224 ? 21.216 -4.848 123.085 1.00 28.11 203 PHE C O 1
ATOM 7610 N N . GLU C 1 225 ? 20.752 -5.540 120.984 1.00 29.71 204 GLU C N 1
ATOM 7611 C CA . GLU C 1 225 ? 19.376 -5.061 121.043 1.00 30.02 204 GLU C CA 1
ATOM 7612 C C . GLU C 1 225 ? 18.597 -5.746 122.159 1.00 32.91 204 GLU C C 1
ATOM 7613 O O . GLU C 1 225 ? 17.756 -5.116 122.813 1.00 32.76 204 GLU C O 1
ATOM 7619 N N . ALA C 1 226 ? 18.868 -7.035 122.398 1.00 28.75 205 ALA C N 1
ATOM 7620 C CA . ALA C 1 226 ? 18.193 -7.736 123.481 1.00 31.94 205 ALA C CA 1
ATOM 7621 C C . ALA C 1 226 ? 18.557 -7.155 124.844 1.00 33.76 205 ALA C C 1
ATOM 7622 O O . ALA C 1 226 ? 17.709 -7.114 125.742 1.00 32.70 205 ALA C O 1
ATOM 7624 N N . ARG C 1 227 ? 19.804 -6.694 125.011 1.00 33.35 206 ARG C N 1
ATOM 7625 C CA . ARG C 1 227 ? 20.274 -6.191 126.302 1.00 34.16 206 ARG C CA 1
ATOM 7626 C C . ARG C 1 227 ? 19.819 -4.758 126.548 1.00 33.52 206 ARG C C 1
ATOM 7627 O O . ARG C 1 227 ? 19.444 -4.413 127.676 1.00 31.13 206 ARG C O 1
ATOM 7635 N N . HIS C 1 228 ? 19.850 -3.919 125.506 1.00 30.68 207 HIS C N 1
ATOM 7636 C CA . HIS C 1 228 ? 19.646 -2.478 125.633 1.00 33.65 207 HIS C CA 1
ATOM 7637 C C . HIS C 1 228 ? 18.307 -1.987 125.100 1.00 31.15 207 HIS C C 1
ATOM 7638 O O . HIS C 1 228 ? 17.940 -0.840 125.370 1.00 30.82 207 HIS C O 1
ATOM 7645 N N . GLY C 1 229 ? 17.585 -2.793 124.333 1.00 31.19 208 GLY C N 1
ATOM 7646 C CA . GLY C 1 229 ? 16.292 -2.342 123.868 1.00 31.80 208 GLY C CA 1
ATOM 7647 C C . GLY C 1 229 ? 16.322 -1.382 122.699 1.00 31.99 208 GLY C C 1
ATOM 7648 O O . GLY C 1 229 ? 15.310 -0.719 122.449 1.00 38.78 208 GLY C O 1
ATOM 7649 N N . TYR C 1 230 ? 17.470 -1.215 122.037 1.00 29.62 209 TYR C N 1
ATOM 7650 C CA . TYR C 1 230 ? 17.581 -0.433 120.811 1.00 30.92 209 TYR C CA 1
ATOM 7651 C C . TYR C 1 230 ? 18.692 -1.057 119.979 1.00 32.99 209 TYR C C 1
ATOM 7652 O O . TYR C 1 230 ? 19.527 -1.801 120.502 1.00 33.38 209 TYR C O 1
ATOM 7661 N N . ARG C 1 231 ? 18.682 -0.784 118.672 1.00 30.64 210 ARG C N 1
ATOM 7662 C CA . ARG C 1 231 ? 19.626 -1.417 117.749 1.00 31.45 210 ARG C CA 1
ATOM 7663 C C . ARG C 1 231 ? 20.397 -0.350 116.984 1.00 29.43 210 ARG C C 1
ATOM 7664 O O . ARG C 1 231 ? 19.777 0.501 116.321 1.00 28.71 210 ARG C O 1
ATOM 7672 N N . PRO C 1 232 ? 21.727 -0.326 117.061 1.00 28.24 211 PRO C N 1
ATOM 7673 C CA . PRO C 1 232 ? 22.487 0.582 116.194 1.00 29.78 211 PRO C CA 1
ATOM 7674 C C . PRO C 1 232 ? 22.218 0.257 114.734 1.00 29.41 211 PRO C C 1
ATOM 7675 O O . PRO C 1 232 ? 22.077 -0.911 114.352 1.00 26.69 211 PRO C O 1
ATOM 7679 N N . ILE C 1 233 ? 22.133 1.305 113.920 1.00 26.32 212 ILE C N 1
ATOM 7680 C CA . ILE C 1 233 ? 22.016 1.115 112.481 1.00 28.23 212 ILE C CA 1
ATOM 7681 C C . ILE C 1 233 ? 23.351 0.634 111.943 1.00 26.60 212 ILE C C 1
ATOM 7682 O O . ILE C 1 233 ? 24.399 1.232 112.224 1.00 27.19 212 ILE C O 1
ATOM 7687 N N . SER C 1 234 ? 23.332 -0.454 111.181 1.00 26.21 213 SER C N 1
ATOM 7688 C CA . SER C 1 234 ? 24.555 -0.999 110.606 1.00 26.70 213 SER C CA 1
ATOM 7689 C C . SER C 1 234 ? 24.695 -0.550 109.154 1.00 27.74 213 SER C C 1
ATOM 7690 O O . SER C 1 234 ? 23.722 -0.559 108.391 1.00 26.50 213 SER C O 1
ATOM 7693 N N . VAL C 1 235 ? 25.920 -0.175 108.783 1.00 23.82 214 VAL C N 1
ATOM 7694 C CA . VAL C 1 235 ? 26.269 0.355 107.470 1.00 22.82 214 VAL C CA 1
ATOM 7695 C C . VAL C 1 235 ? 27.546 -0.337 107.012 1.00 27.93 214 VAL C C 1
ATOM 7696 O O . VAL C 1 235 ? 28.476 -0.521 107.810 1.00 30.13 214 VAL C O 1
ATOM 7700 N N . CYS C 1 236 ? 27.595 -0.737 105.746 1.00 21.56 215 CYS C N 1
ATOM 7701 C CA . CYS C 1 236 ? 28.795 -1.338 105.164 1.00 23.90 215 CYS C CA 1
ATOM 7702 C C . CYS C 1 236 ? 29.214 -0.547 103.935 1.00 23.87 215 CYS C C 1
ATOM 7703 O O . CYS C 1 236 ? 28.426 -0.399 102.994 1.00 25.88 215 CYS C O 1
ATOM 7706 N N . ASP C 1 237 ? 30.438 -0.030 103.943 1.00 24.75 216 ASP C N 1
ATOM 7707 C CA . ASP C 1 237 ? 31.021 0.507 102.723 1.00 22.18 216 ASP C CA 1
ATOM 7708 C C . ASP C 1 237 ? 31.369 -0.675 101.833 1.00 25.35 216 ASP C C 1
ATOM 7709 O O . ASP C 1 237 ? 32.301 -1.439 102.125 1.00 26.14 216 ASP C O 1
ATOM 7714 N N . ASN C 1 238 ? 30.601 -0.836 100.752 1.00 23.16 217 ASN C N 1
ATOM 7715 C CA . ASN C 1 238 ? 30.612 -2.040 99.928 1.00 23.81 217 ASN C CA 1
ATOM 7716 C C . ASN C 1 238 ? 31.287 -1.788 98.581 1.00 26.61 217 ASN C C 1
ATOM 7717 O O . ASN C 1 238 ? 30.921 -2.395 97.566 1.00 24.15 217 ASN C O 1
ATOM 7722 N N . THR C 1 239 ? 32.284 -0.896 98.567 1.00 23.46 218 THR C N 1
ATOM 7723 C CA . THR C 1 239 ? 32.855 -0.436 97.305 1.00 26.25 218 THR C CA 1
ATOM 7724 C C . THR C 1 239 ? 33.737 -1.494 96.639 1.00 24.94 218 THR C C 1
ATOM 7725 O O . THR C 1 239 ? 33.747 -1.600 95.409 1.00 25.82 218 THR C O 1
ATOM 7729 N N . LEU C 1 240 ? 34.512 -2.264 97.414 1.00 26.54 219 LEU C N 1
ATOM 7730 C CA . LEU C 1 240 ? 35.496 -3.150 96.785 1.00 24.65 219 LEU C CA 1
ATOM 7731 C C . LEU C 1 240 ? 34.842 -4.313 96.056 1.00 25.13 219 LEU C C 1
ATOM 7732 O O . LEU C 1 240 ? 35.308 -4.712 94.982 1.00 27.61 219 LEU C O 1
ATOM 7737 N N . LEU C 1 241 ? 33.754 -4.857 96.603 1.00 25.07 220 LEU C N 1
ATOM 7738 C CA . LEU C 1 241 ? 33.142 -6.070 96.074 1.00 25.57 220 LEU C CA 1
ATOM 7739 C C . LEU C 1 241 ? 31.750 -5.875 95.512 1.00 26.78 220 LEU C C 1
ATOM 7740 O O . LEU C 1 241 ? 31.304 -6.710 94.706 1.00 25.49 220 LEU C O 1
ATOM 7745 N N . GLY C 1 242 ? 31.034 -4.852 95.951 1.00 24.33 221 GLY C N 1
ATOM 7746 C CA . GLY C 1 242 ? 29.656 -4.699 95.584 1.00 23.97 221 GLY C CA 1
ATOM 7747 C C . GLY C 1 242 ? 29.476 -3.961 94.280 1.00 28.55 221 GLY C C 1
ATOM 7748 O O . GLY C 1 242 ? 30.347 -3.213 93.815 1.00 25.02 221 GLY C O 1
ATOM 7749 N N . PRO C 1 243 ? 28.277 -4.092 93.707 1.00 28.05 222 PRO C N 1
ATOM 7750 C CA . PRO C 1 243 ? 27.188 -4.876 94.305 1.00 23.88 222 PRO C CA 1
ATOM 7751 C C . PRO C 1 243 ? 27.125 -6.325 93.860 1.00 25.73 222 PRO C C 1
ATOM 7752 O O . PRO C 1 243 ? 26.216 -7.017 94.296 1.00 27.86 222 PRO C O 1
ATOM 7756 N N . ILE C 1 244 ? 28.057 -6.750 93.003 1.00 24.32 223 ILE C N 1
ATOM 7757 C CA . ILE C 1 244 ? 27.977 -8.046 92.322 1.00 25.47 223 ILE C CA 1
ATOM 7758 C C . ILE C 1 244 ? 28.489 -9.180 93.220 1.00 27.65 223 ILE C C 1
ATOM 7759 O O . ILE C 1 244 ? 27.905 -10.271 93.254 1.00 26.91 223 ILE C O 1
ATOM 7764 N N . PHE C 1 245 ? 29.586 -8.956 93.951 1.00 24.36 224 PHE C N 1
ATOM 7765 C CA . PHE C 1 245 ? 30.247 -10.034 94.693 1.00 29.19 224 PHE C CA 1
ATOM 7766 C C . PHE C 1 245 ? 29.950 -10.020 96.191 1.00 27.29 224 PHE C C 1
ATOM 7767 O O . PHE C 1 245 ? 30.417 -10.915 96.900 1.00 28.20 224 PHE C O 1
ATOM 7775 N N . GLN C 1 246 ? 29.188 -9.042 96.689 1.00 25.94 225 GLN C N 1
ATOM 7776 C CA . GLN C 1 246 ? 28.840 -8.978 98.106 1.00 26.02 225 GLN C CA 1
ATOM 7777 C C . GLN C 1 246 ? 27.591 -8.124 98.265 1.00 27.65 225 GLN C C 1
ATOM 7778 O O . GLN C 1 246 ? 27.513 -7.021 97.714 1.00 25.09 225 GLN C O 1
ATOM 7784 N N . LYS C 1 247 ? 26.615 -8.635 99.011 1.00 24.87 226 LYS C N 1
ATOM 7785 C CA . LYS C 1 247 ? 25.342 -7.942 99.201 1.00 28.70 226 LYS C CA 1
ATOM 7786 C C . LYS C 1 247 ? 25.057 -7.890 100.697 1.00 26.43 226 LYS C C 1
ATOM 7787 O O . LYS C 1 247 ? 24.388 -8.780 101.244 1.00 27.24 226 LYS C O 1
ATOM 7793 N N . PRO C 1 248 ? 25.542 -6.861 101.394 1.00 29.86 227 PRO C N 1
ATOM 7794 C CA . PRO C 1 248 ? 25.301 -6.784 102.848 1.00 25.71 227 PRO C CA 1
ATOM 7795 C C . PRO C 1 248 ? 23.831 -6.877 103.241 1.00 27.00 227 PRO C C 1
ATOM 7796 O O . PRO C 1 248 ? 23.523 -7.394 104.323 1.00 26.53 227 PRO C O 1
ATOM 7800 N N . SER C 1 249 ? 22.902 -6.448 102.379 1.00 27.04 228 SER C N 1
ATOM 7801 C CA . SER C 1 249 ? 21.493 -6.566 102.738 1.00 28.36 228 SER C CA 1
ATOM 7802 C C . SER C 1 249 ? 21.055 -8.025 102.877 1.00 29.10 228 SER C C 1
ATOM 7803 O O . SER C 1 249 ? 20.102 -8.318 103.612 1.00 29.89 228 SER C O 1
ATOM 7806 N N . GLU C 1 250 ? 21.744 -8.955 102.211 1.00 27.86 229 GLU C N 1
ATOM 7807 C CA . GLU C 1 250 ? 21.438 -10.363 102.432 1.00 27.94 229 GLU C CA 1
ATOM 7808 C C . GLU C 1 250 ? 21.914 -10.847 103.792 1.00 33.07 229 GLU C C 1
ATOM 7809 O O . GLU C 1 250 ? 21.564 -11.958 104.201 1.00 34.15 229 GLU C O 1
ATOM 7815 N N . HIS C 1 251 ? 22.680 -10.038 104.509 1.00 29.48 230 HIS C N 1
ATOM 7816 C CA . HIS C 1 251 ? 23.168 -10.428 105.816 1.00 30.90 230 HIS C CA 1
ATOM 7817 C C . HIS C 1 251 ? 22.605 -9.525 106.904 1.00 35.29 230 HIS C C 1
ATOM 7818 O O . HIS C 1 251 ? 23.162 -9.473 108.008 1.00 35.46 230 HIS C O 1
ATOM 7825 N N . GLY C 1 252 ? 21.472 -8.865 106.637 1.00 28.13 231 GLY C N 1
ATOM 7826 C CA . GLY C 1 252 ? 20.861 -8.041 107.660 1.00 29.21 231 GLY C CA 1
ATOM 7827 C C . GLY C 1 252 ? 21.550 -6.714 107.907 1.00 32.56 231 GLY C C 1
ATOM 7828 O O . GLY C 1 252 ? 21.254 -6.054 108.912 1.00 31.33 231 GLY C O 1
ATOM 7829 N N . VAL C 1 253 ? 22.499 -6.318 107.054 1.00 32.79 232 VAL C N 1
ATOM 7830 C CA . VAL C 1 253 ? 23.081 -4.984 107.155 1.00 30.15 232 VAL C CA 1
ATOM 7831 C C . VAL C 1 253 ? 22.041 -3.979 106.686 1.00 30.53 232 VAL C C 1
ATOM 7832 O O . VAL C 1 253 ? 21.364 -4.199 105.672 1.00 26.28 232 VAL C O 1
ATOM 7836 N N . ASP C 1 254 ? 21.874 -2.893 107.444 1.00 26.79 233 ASP C N 1
ATOM 7837 C CA . ASP C 1 254 ? 20.762 -1.990 107.173 1.00 25.78 233 ASP C CA 1
ATOM 7838 C C . ASP C 1 254 ? 20.984 -1.186 105.904 1.00 25.58 233 ASP C C 1
ATOM 7839 O O . ASP C 1 254 ? 20.065 -1.034 105.089 1.00 27.45 233 ASP C O 1
ATOM 7844 N N . MET C 1 255 ? 22.199 -0.707 105.696 1.00 24.61 234 MET C N 1
ATOM 7845 C CA . MET C 1 255 ? 22.521 0.131 104.558 1.00 25.37 234 MET C CA 1
ATOM 7846 C C . MET C 1 255 ? 23.890 -0.250 104.029 1.00 27.66 234 MET C C 1
ATOM 7847 O O . MET C 1 255 ? 24.772 -0.656 104.793 1.00 26.01 234 MET C O 1
ATOM 7852 N N . SER C 1 256 ? 24.045 -0.129 102.709 1.00 22.62 235 SER C N 1
ATOM 7853 C CA . SER C 1 256 ? 25.339 -0.199 102.044 1.00 25.36 235 SER C CA 1
ATOM 7854 C C . SER C 1 256 ? 25.653 1.159 101.433 1.00 26.04 235 SER C C 1
ATOM 7855 O O . SER C 1 256 ? 24.759 1.856 100.953 1.00 23.62 235 SER C O 1
ATOM 7858 N N . VAL C 1 257 ? 26.918 1.530 101.431 1.00 24.31 236 VAL C N 1
ATOM 7859 C CA . VAL C 1 257 ? 27.301 2.769 100.784 1.00 23.63 236 VAL C CA 1
ATOM 7860 C C . VAL C 1 257 ? 28.356 2.418 99.746 1.00 24.88 236 VAL C C 1
ATOM 7861 O O . VAL C 1 257 ? 29.128 1.464 99.918 1.00 23.55 236 VAL C O 1
ATOM 7865 N N . TYR C 1 258 ? 28.346 3.158 98.638 1.00 20.80 237 TYR C N 1
ATOM 7866 C CA . TYR C 1 258 ? 29.220 2.867 97.508 1.00 22.98 237 TYR C CA 1
ATOM 7867 C C . TYR C 1 258 ? 29.845 4.142 96.972 1.00 23.28 237 TYR C C 1
ATOM 7868 O O . TYR C 1 258 ? 29.169 5.169 96.855 1.00 24.90 237 TYR C O 1
ATOM 7877 N N . SER C 1 259 ? 31.104 4.047 96.568 1.00 21.81 238 SER C N 1
ATOM 7878 C CA . SER C 1 259 ? 31.695 5.030 95.661 1.00 25.66 238 SER C CA 1
ATOM 7879 C C . SER C 1 259 ? 31.454 4.519 94.244 1.00 25.29 238 SER C C 1
ATOM 7880 O O . SER C 1 259 ? 32.156 3.617 93.764 1.00 22.94 238 SER C O 1
ATOM 7883 N N . LEU C 1 260 ? 30.407 5.039 93.604 1.00 23.84 239 LEU C N 1
ATOM 7884 C CA . LEU C 1 260 ? 30.085 4.619 92.250 1.00 24.08 239 LEU C CA 1
ATOM 7885 C C . LEU C 1 260 ? 31.182 5.023 91.278 1.00 24.21 239 LEU C C 1
ATOM 7886 O O . LEU C 1 260 ? 31.280 4.466 90.176 1.00 23.19 239 LEU C O 1
ATOM 7891 N N . THR C 1 261 ? 32.024 5.958 91.693 1.00 27.25 240 THR C N 1
ATOM 7892 C CA . THR C 1 261 ? 33.220 6.375 90.984 1.00 25.27 240 THR C CA 1
ATOM 7893 C C . THR C 1 261 ? 34.122 5.188 90.627 1.00 29.28 240 THR C C 1
ATOM 7894 O O . THR C 1 261 ? 34.842 5.219 89.615 1.00 29.01 240 THR C O 1
ATOM 7922 N N . TYR C 1 263 ? 34.009 0.843 90.712 1.00 20.69 242 TYR C N 1
ATOM 7923 C CA . TYR C 1 263 ? 33.529 -0.232 89.820 1.00 26.04 242 TYR C CA 1
ATOM 7924 C C . TYR C 1 263 ? 32.220 -0.012 89.047 1.00 26.02 242 TYR C C 1
ATOM 7925 O O . TYR C 1 263 ? 32.121 -0.409 87.887 1.00 26.75 242 TYR C O 1
ATOM 7934 N N . VAL C 1 264 ? 31.200 0.571 89.679 1.00 21.40 243 VAL C N 1
ATOM 7935 C CA . VAL C 1 264 ? 29.896 0.628 89.026 1.00 22.37 243 VAL C CA 1
ATOM 7936 C C . VAL C 1 264 ? 29.954 1.542 87.810 1.00 26.97 243 VAL C C 1
ATOM 7937 O O . VAL C 1 264 ? 29.473 1.187 86.723 1.00 22.52 243 VAL C O 1
ATOM 7941 N N . GLY C 1 265 ? 30.538 2.737 87.980 1.00 23.34 244 GLY C N 1
ATOM 7942 C CA . GLY C 1 265 ? 30.889 3.571 86.846 1.00 22.94 244 GLY C CA 1
ATOM 7943 C C . GLY C 1 265 ? 31.936 2.877 85.998 1.00 24.18 244 GLY C C 1
ATOM 7944 O O . GLY C 1 265 ? 31.725 2.630 84.803 1.00 25.16 244 GLY C O 1
ATOM 7945 N N . GLY C 1 266 ? 33.069 2.546 86.618 1.00 23.89 245 GLY C N 1
ATOM 7946 C CA . GLY C 1 266 ? 34.033 1.628 86.054 1.00 22.21 245 GLY C CA 1
ATOM 7947 C C . GLY C 1 266 ? 34.924 2.171 84.960 1.00 24.34 245 GLY C C 1
ATOM 7948 O O . GLY C 1 266 ? 35.801 1.436 84.491 1.00 24.99 245 GLY C O 1
ATOM 7949 N N . HIS C 1 267 ? 34.734 3.415 84.512 1.00 23.83 246 HIS C N 1
ATOM 7950 C CA . HIS C 1 267 ? 35.514 3.933 83.389 1.00 28.22 246 HIS C CA 1
ATOM 7951 C C . HIS C 1 267 ? 36.375 5.136 83.778 1.00 29.59 246 HIS C C 1
ATOM 7952 O O . HIS C 1 267 ? 36.816 5.884 82.895 1.00 27.02 246 HIS C O 1
ATOM 7959 N N . SER C 1 268 ? 36.619 5.330 85.079 1.00 29.83 247 SER C N 1
ATOM 7960 C CA . SER C 1 268 ? 37.406 6.452 85.605 1.00 28.28 247 SER C CA 1
ATOM 7961 C C . SER C 1 268 ? 37.006 7.779 84.956 1.00 28.02 247 SER C C 1
ATOM 7962 O O . SER C 1 268 ? 37.852 8.566 84.537 1.00 26.55 247 SER C O 1
ATOM 7965 N N A ASP C 1 269 ? 35.693 8.009 84.820 0.42 21.21 248 ASP C N 1
ATOM 7966 N N B ASP C 1 269 ? 35.697 8.033 84.897 0.58 23.22 248 ASP C N 1
ATOM 7967 C CA A ASP C 1 269 ? 35.266 9.211 84.107 0.42 29.08 248 ASP C CA 1
ATOM 7968 C CA B ASP C 1 269 ? 35.253 9.368 84.514 0.58 29.06 248 ASP C CA 1
ATOM 7969 C C A ASP C 1 269 ? 34.011 9.857 84.688 0.42 28.83 248 ASP C C 1
ATOM 7970 C C B ASP C 1 269 ? 34.289 9.951 85.546 0.58 27.81 248 ASP C C 1
ATOM 7971 O O A ASP C 1 269 ? 33.457 10.768 84.056 0.42 29.20 248 ASP C O 1
ATOM 7972 O O B ASP C 1 269 ? 34.652 10.868 86.287 0.58 25.79 248 ASP C O 1
ATOM 7981 N N A LEU C 1 270 ? 33.540 9.420 85.850 0.42 28.61 249 LEU C N 1
ATOM 7982 N N B LEU C 1 270 ? 33.072 9.430 85.619 0.58 28.50 249 LEU C N 1
ATOM 7983 C CA A LEU C 1 270 ? 32.432 10.059 86.533 0.42 28.66 249 LEU C CA 1
ATOM 7984 C CA B LEU C 1 2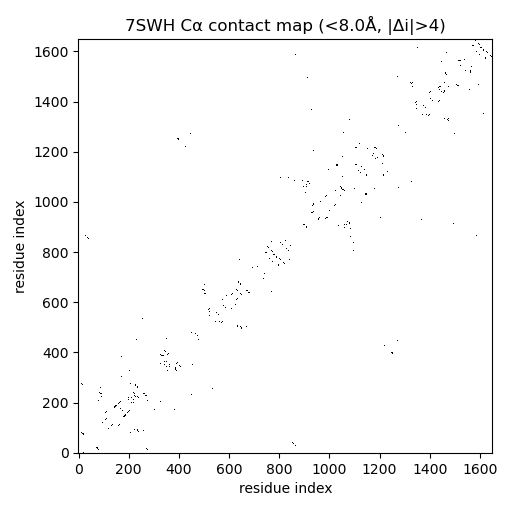70 ? 32.099 10.020 86.519 0.58 28.64 249 LEU C CA 1
ATOM 7985 C C A LEU C 1 270 ? 32.668 9.898 88.024 0.42 28.56 249 LEU C C 1
ATOM 7986 C C B LEU C 1 270 ? 32.521 9.844 87.980 0.58 27.91 249 LEU C C 1
ATOM 7987 O O A LEU C 1 270 ? 33.404 9.012 88.461 0.42 29.24 249 LEU C O 1
ATOM 7988 O O B LEU C 1 270 ? 33.268 8.935 88.346 0.58 29.27 249 LEU C O 1
ATOM 7997 N N . VAL C 1 271 ? 32.035 10.754 88.813 1.00 27.35 250 VAL C N 1
ATOM 7998 C CA . VAL C 1 271 ? 32.151 10.682 90.262 1.00 27.04 250 VAL C CA 1
ATOM 7999 C C . VAL C 1 271 ? 30.740 10.582 90.811 1.00 27.47 250 VAL C C 1
ATOM 8000 O O . VAL C 1 271 ? 29.845 11.296 90.349 1.00 26.82 250 VAL C O 1
ATOM 8004 N N . GLY C 1 272 ? 30.525 9.660 91.740 1.00 26.35 251 GLY C N 1
ATOM 8005 C CA . GLY C 1 272 ? 29.194 9.517 92.299 1.00 25.67 251 GLY C CA 1
ATOM 8006 C C . GLY C 1 272 ? 29.131 8.612 93.511 1.00 25.04 251 GLY C C 1
ATOM 8007 O O . GLY C 1 272 ? 29.964 7.715 93.668 1.00 23.43 251 GLY C O 1
ATOM 8008 N N . GLY C 1 273 ? 28.130 8.820 94.364 1.00 25.23 252 GLY C N 1
ATOM 8009 C CA . GLY C 1 273 ? 27.931 7.949 95.506 1.00 23.81 252 GLY C CA 1
ATOM 8010 C C . GLY C 1 273 ? 26.566 7.285 95.527 1.00 26.26 252 GLY C C 1
ATOM 8011 O O . GLY C 1 273 ? 25.612 7.755 94.894 1.00 24.89 252 GLY C O 1
ATOM 8012 N N . GLY C 1 274 ? 26.461 6.171 96.241 1.00 23.30 253 GLY C N 1
ATOM 8013 C CA . GLY C 1 274 ? 25.179 5.513 96.390 1.00 25.65 253 GLY C CA 1
ATOM 8014 C C . GLY C 1 274 ? 24.970 4.972 97.793 1.00 25.78 253 GLY C C 1
ATOM 8015 O O . GLY C 1 274 ? 25.916 4.493 98.434 1.00 23.83 253 GLY C O 1
ATOM 8016 N N . VAL C 1 275 ? 23.734 5.045 98.278 1.00 23.37 254 VAL C N 1
ATOM 8017 C CA . VAL C 1 275 ? 23.341 4.431 99.541 1.00 24.11 254 VAL C CA 1
ATOM 8018 C C . VAL C 1 275 ? 22.148 3.531 99.267 1.00 28.52 254 VAL C C 1
ATOM 8019 O O . VAL C 1 275 ? 21.158 3.979 98.677 1.00 27.19 254 VAL C O 1
ATOM 8023 N N . THR C 1 276 ? 22.250 2.258 99.660 1.00 22.22 255 THR C N 1
ATOM 8024 C CA . THR C 1 276 ? 21.158 1.320 99.474 1.00 26.01 255 THR C CA 1
ATOM 8025 C C . THR C 1 276 ? 20.756 0.769 100.836 1.00 28.01 255 THR C C 1
ATOM 8026 O O . THR C 1 276 ? 21.557 0.767 101.777 1.00 28.55 255 THR C O 1
ATOM 8030 N N . GLY C 1 277 ? 19.514 0.316 100.945 1.00 24.79 256 GLY C N 1
ATOM 8031 C CA . GLY C 1 277 ? 19.102 -0.348 102.168 1.00 27.90 256 GLY C CA 1
ATOM 8032 C C . GLY C 1 277 ? 17.604 -0.218 102.417 1.00 30.01 256 GLY C C 1
ATOM 8033 O O . GLY C 1 277 ? 16.811 -0.128 101.478 1.00 24.10 256 GLY C O 1
ATOM 8034 N N . ARG C 1 278 ? 17.253 -0.278 103.708 1.00 27.47 257 ARG C N 1
ATOM 8035 C CA . ARG C 1 278 ? 15.858 -0.241 104.115 1.00 29.43 257 ARG C CA 1
ATOM 8036 C C . ARG C 1 278 ? 15.239 1.103 103.734 1.00 28.68 257 ARG C C 1
ATOM 8037 O O . ARG C 1 278 ? 15.876 2.152 103.854 1.00 27.97 257 ARG C O 1
ATOM 8045 N N . ARG C 1 279 ? 13.986 1.069 103.278 1.00 27.88 258 ARG C N 1
ATOM 8046 C CA . ARG C 1 279 ? 13.406 2.262 102.675 1.00 28.51 258 ARG C CA 1
ATOM 8047 C C . ARG C 1 279 ? 13.333 3.421 103.666 1.00 32.66 258 ARG C C 1
ATOM 8048 O O . ARG C 1 279 ? 13.600 4.569 103.294 1.00 30.86 258 ARG C O 1
ATOM 8056 N N . ASP C 1 280 ? 12.971 3.148 104.928 1.00 31.16 259 ASP C N 1
ATOM 8057 C CA . ASP C 1 280 ? 12.802 4.232 105.895 1.00 28.04 259 ASP C CA 1
ATOM 8058 C C . ASP C 1 280 ? 14.125 4.903 106.235 1.00 32.46 259 ASP C C 1
ATOM 8059 O O . ASP C 1 280 ? 14.163 6.113 106.488 1.00 38.42 259 ASP C O 1
ATOM 8064 N N . LEU C 1 281 ? 15.209 4.130 106.294 1.00 28.66 260 LEU C N 1
ATOM 8065 C CA . LEU C 1 281 ? 16.525 4.699 106.560 1.00 31.84 260 LEU C CA 1
ATOM 8066 C C . LEU C 1 281 ? 17.016 5.475 105.337 1.00 31.90 260 LEU C C 1
ATOM 8067 O O . LEU C 1 281 ? 17.543 6.588 105.458 1.00 29.55 260 LEU C O 1
ATOM 8072 N N . VAL C 1 282 ? 16.845 4.889 104.149 1.00 28.39 261 VAL C N 1
ATOM 8073 C CA . VAL C 1 282 ? 17.202 5.559 102.905 1.00 28.37 261 VAL C CA 1
ATOM 8074 C C . VAL C 1 282 ? 16.427 6.858 102.772 1.00 29.55 261 VAL C C 1
ATOM 8075 O O . VAL C 1 282 ? 16.955 7.863 102.287 1.00 29.33 261 VAL C O 1
ATOM 8079 N N . ALA C 1 283 ? 15.172 6.871 103.227 1.00 27.95 262 ALA C N 1
ATOM 8080 C CA . ALA C 1 283 ? 14.398 8.105 103.172 1.00 31.33 262 ALA C CA 1
ATOM 8081 C C . ALA C 1 283 ? 15.027 9.204 104.034 1.00 30.38 262 ALA C C 1
ATOM 8082 O O . ALA C 1 283 ? 15.101 10.366 103.613 1.00 32.46 262 ALA C O 1
ATOM 8084 N N . LYS C 1 284 ? 15.520 8.861 105.223 1.00 30.90 263 LYS C N 1
ATOM 8085 C CA . LYS C 1 284 ? 16.186 9.880 106.037 1.00 31.34 263 LYS C CA 1
ATOM 8086 C C . LYS C 1 284 ? 17.468 10.350 105.364 1.00 30.29 263 LYS C C 1
ATOM 8087 O O . LYS C 1 284 ? 17.790 11.546 105.379 1.00 28.33 263 LYS C O 1
ATOM 8093 N N . VAL C 1 285 ? 18.198 9.427 104.736 1.00 28.62 264 VAL C N 1
ATOM 8094 C CA . VAL C 1 285 ? 19.393 9.830 104.004 1.00 26.59 264 VAL C CA 1
ATOM 8095 C C . VAL C 1 285 ? 19.009 10.734 102.841 1.00 30.27 264 VAL C C 1
ATOM 8096 O O . VAL C 1 285 ? 19.685 11.731 102.562 1.00 29.26 264 VAL C O 1
ATOM 8100 N N . ARG C 1 286 ? 17.906 10.410 102.155 1.00 28.82 265 ARG C N 1
ATOM 8101 C CA . ARG C 1 286 ? 17.466 11.227 101.031 1.00 29.74 265 ARG C CA 1
ATOM 8102 C C . ARG C 1 286 ? 17.108 12.633 101.491 1.00 29.08 265 ARG C C 1
ATOM 8103 O O . ARG C 1 286 ? 17.488 13.619 100.849 1.00 30.63 265 ARG C O 1
ATOM 8111 N N . ALA C 1 287 ? 16.414 12.747 102.633 1.00 31.24 266 ALA C N 1
ATOM 8112 C CA . ALA C 1 287 ? 16.046 14.067 103.141 1.00 30.84 266 ALA C CA 1
ATOM 8113 C C . ALA C 1 287 ? 17.283 14.918 103.379 1.00 33.84 266 ALA C C 1
ATOM 8114 O O . ALA C 1 287 ? 17.297 16.105 103.032 1.00 34.26 266 ALA C O 1
ATOM 8116 N N . VAL C 1 288 ? 18.341 14.319 103.944 1.00 27.77 267 VAL C N 1
ATOM 8117 C CA . VAL C 1 288 ? 19.602 15.035 104.135 1.00 32.15 267 VAL C CA 1
ATOM 8118 C C . VAL C 1 288 ? 20.228 15.409 102.792 1.00 32.62 267 VAL C C 1
ATOM 8119 O O . VAL C 1 288 ? 20.725 16.527 102.623 1.00 32.19 267 VAL C O 1
ATOM 8123 N N . ARG C 1 289 ? 20.221 14.487 101.819 1.00 31.26 268 ARG C N 1
ATOM 8124 C CA . ARG C 1 289 ? 20.773 14.793 100.501 1.00 31.78 268 ARG C CA 1
ATOM 8125 C C . ARG C 1 289 ? 20.141 16.051 99.921 1.00 33.21 268 ARG C C 1
ATOM 8126 O O . ARG C 1 289 ? 20.832 16.887 99.334 1.00 32.49 268 ARG C O 1
ATOM 8134 N N . SER C 1 290 ? 18.827 16.207 100.068 1.00 34.38 269 SER C N 1
ATOM 8135 C CA . SER C 1 290 ? 18.192 17.404 99.533 1.00 36.12 269 SER C CA 1
ATOM 8136 C C . SER C 1 290 ? 18.583 18.642 100.332 1.00 37.65 269 SER C C 1
ATOM 8137 O O . SER C 1 290 ? 18.896 19.691 99.749 1.00 37.98 269 SER C O 1
ATOM 8140 N N . ALA C 1 291 ? 18.609 18.531 101.664 1.00 33.07 270 ALA C N 1
ATOM 8141 C CA . ALA C 1 291 ? 18.871 19.706 102.496 1.00 36.54 270 ALA C CA 1
ATOM 8142 C C . ALA C 1 291 ? 20.299 20.208 102.324 1.00 35.67 270 ALA C C 1
ATOM 8143 O O . ALA C 1 291 ? 20.544 21.419 102.399 1.00 33.68 270 ALA C O 1
ATOM 8145 N N . PHE C 1 292 ? 21.246 19.304 102.081 1.00 31.60 271 PHE C N 1
ATOM 8146 C CA . PHE C 1 292 ? 22.637 19.680 101.913 1.00 32.40 271 PHE C CA 1
ATOM 8147 C C . PHE C 1 292 ? 23.051 19.756 100.449 1.00 29.70 271 PHE C C 1
ATOM 8148 O O . PHE C 1 292 ? 24.220 20.023 100.162 1.00 29.38 271 PHE C O 1
ATOM 8156 N N . GLY C 1 293 ? 22.115 19.546 99.528 1.00 32.26 272 GLY C N 1
ATOM 8157 C CA . GLY C 1 293 ? 22.330 19.743 98.099 1.00 33.62 272 GLY C CA 1
ATOM 8158 C C . GLY C 1 293 ? 23.384 18.866 97.458 1.00 31.60 272 GLY C C 1
ATOM 8159 O O . GLY C 1 293 ? 24.152 19.343 96.613 1.00 29.00 272 GLY C O 1
ATOM 8160 N N . SER C 1 294 ? 23.411 17.582 97.798 1.00 28.51 273 SER C N 1
ATOM 8161 C CA . SER C 1 294 ? 24.446 16.690 97.294 1.00 29.72 273 SER C CA 1
ATOM 8162 C C . SER C 1 294 ? 23.916 15.693 96.259 1.00 30.20 273 SER C C 1
ATOM 8163 O O . SER C 1 294 ? 24.483 14.611 96.106 1.00 27.74 273 SER C O 1
ATOM 8166 N N . GLN C 1 295 ? 22.841 16.048 95.539 1.00 28.58 274 GLN C N 1
ATOM 8167 C CA . GLN C 1 295 ? 22.321 15.190 94.476 1.00 31.84 274 GLN C CA 1
ATOM 8168 C C . GLN C 1 295 ? 23.372 14.993 93.386 1.00 31.67 274 GLN C C 1
ATOM 8169 O O . GLN C 1 295 ? 24.148 15.900 93.074 1.00 28.67 274 GLN C O 1
ATOM 8175 N N . LEU C 1 296 ? 23.363 13.802 92.774 1.00 32.35 275 LEU C N 1
ATOM 8176 C CA . LEU C 1 296 ? 24.152 13.567 91.566 1.00 29.20 275 LEU C CA 1
ATOM 8177 C C . LEU C 1 296 ? 23.581 14.370 90.400 1.00 26.63 275 LEU C C 1
ATOM 8178 O O . LEU C 1 296 ? 22.375 14.570 90.294 1.00 27.49 275 LEU C O 1
ATOM 8183 N N . ASP C 1 297 ? 24.449 14.831 89.522 1.00 28.63 276 ASP C N 1
ATOM 8184 C CA . ASP C 1 297 ? 23.946 15.620 88.410 1.00 28.33 276 ASP C CA 1
ATOM 8185 C C . ASP C 1 297 ? 23.383 14.697 87.325 1.00 32.32 276 ASP C C 1
ATOM 8186 O O . ASP C 1 297 ? 23.767 13.524 87.238 1.00 30.01 276 ASP C O 1
ATOM 8191 N N . PRO C 1 298 ? 22.460 15.200 86.486 1.00 30.69 277 PRO C N 1
ATOM 8192 C CA . PRO C 1 298 ? 21.862 14.323 85.453 1.00 30.81 277 PRO C CA 1
ATOM 8193 C C . PRO C 1 298 ? 22.857 13.748 84.450 1.00 29.90 277 PRO C C 1
ATOM 8194 O O . PRO C 1 298 ? 22.740 12.567 84.110 1.00 30.19 277 PRO C O 1
ATOM 8198 N N . HIS C 1 299 ? 23.832 14.526 83.965 1.00 27.64 278 HIS C N 1
ATOM 8199 C CA . HIS C 1 299 ? 24.750 13.991 82.965 1.00 26.95 278 HIS C CA 1
ATOM 8200 C C . HIS C 1 299 ? 25.511 12.780 83.506 1.00 28.94 278 HIS C C 1
ATOM 8201 O O . HIS C 1 299 ? 25.638 11.763 82.815 1.00 27.05 278 HIS C O 1
ATOM 8208 N N . SER C 1 300 ? 26.003 12.864 84.744 1.00 25.08 279 SER C N 1
ATOM 8209 C CA . SER C 1 300 ? 26.652 11.717 85.370 1.00 27.54 279 SER C CA 1
ATOM 8210 C C . SER C 1 300 ? 25.673 10.576 85.586 1.00 23.98 279 SER C C 1
ATOM 8211 O O . SER C 1 300 ? 26.068 9.408 85.527 1.00 23.59 279 SER C O 1
ATOM 8214 N N . SER C 1 301 ? 24.399 10.889 85.844 1.00 27.11 280 SER C N 1
ATOM 8215 C CA . SER C 1 301 ? 23.388 9.834 85.930 1.00 30.23 280 SER C CA 1
ATOM 8216 C C . SER C 1 301 ? 23.242 9.098 84.606 1.00 25.47 280 SER C C 1
ATOM 8217 O O . SER C 1 301 ? 23.105 7.868 84.581 1.00 24.60 280 SER C O 1
ATOM 8220 N N . TRP C 1 302 ? 23.255 9.834 83.496 1.00 24.12 281 TRP C N 1
ATOM 8221 C CA . TRP C 1 302 ? 23.196 9.178 82.193 1.00 27.74 281 TRP C CA 1
ATOM 8222 C C . TRP C 1 302 ? 24.427 8.305 81.958 1.00 23.25 281 TRP C C 1
ATOM 8223 O O . TRP C 1 302 ? 24.315 7.194 81.429 1.00 26.70 281 TRP C O 1
ATOM 8234 N N . MET C 1 303 ? 25.608 8.782 82.361 1.00 26.11 282 MET C N 1
ATOM 8235 C CA . MET C 1 303 ? 26.819 7.966 82.265 1.00 25.97 282 MET C CA 1
ATOM 8236 C C . MET C 1 303 ? 26.731 6.730 83.155 1.00 23.96 282 MET C C 1
ATOM 8237 O O . MET C 1 303 ? 27.172 5.642 82.758 1.00 22.74 282 MET C O 1
ATOM 8242 N N . LEU C 1 304 ? 26.155 6.878 84.358 1.00 21.65 283 LEU C N 1
ATOM 8243 C CA . LEU C 1 304 ? 25.997 5.736 85.260 1.00 22.91 283 LEU C CA 1
ATOM 8244 C C . LEU C 1 304 ? 25.084 4.680 84.660 1.00 23.89 283 LEU C C 1
ATOM 8245 O O . LEU C 1 304 ? 25.394 3.481 84.708 1.00 22.59 283 LEU C O 1
ATOM 8250 N N . ILE C 1 305 ? 23.935 5.112 84.117 1.00 24.64 284 ILE C N 1
ATOM 8251 C CA . ILE C 1 305 ? 23.007 4.193 83.461 1.00 23.27 284 ILE C CA 1
ATOM 8252 C C . ILE C 1 305 ? 23.710 3.431 82.352 1.00 22.70 284 ILE C C 1
ATOM 8253 O O . ILE C 1 305 ? 23.546 2.215 82.219 1.00 25.69 284 ILE C O 1
ATOM 8258 N N . ARG C 1 306 ? 24.496 4.133 81.535 1.00 22.63 285 ARG C N 1
ATOM 8259 C CA . ARG C 1 306 ? 25.257 3.468 80.483 1.00 23.76 285 ARG C CA 1
ATOM 8260 C C . ARG C 1 306 ? 26.239 2.465 81.076 1.00 25.87 285 ARG C C 1
ATOM 8261 O O . ARG C 1 306 ? 26.332 1.323 80.607 1.00 25.07 285 ARG C O 1
ATOM 8269 N N . SER C 1 307 ? 26.974 2.882 82.126 1.00 22.91 286 SER C N 1
ATOM 8270 C CA . SER C 1 307 ? 27.955 2.011 82.762 1.00 23.19 286 SER C CA 1
ATOM 8271 C C . SER C 1 307 ? 27.298 0.751 83.301 1.00 24.43 286 SER C C 1
ATOM 8272 O O . SER C 1 307 ? 27.847 -0.353 83.167 1.00 26.40 286 SER C O 1
ATOM 8275 N N . MET C 1 308 ? 26.131 0.894 83.936 1.00 22.60 287 MET C N 1
ATOM 8276 C CA . MET C 1 308 ? 25.507 -0.255 84.590 1.00 21.87 287 MET C CA 1
ATOM 8277 C C . MET C 1 308 ? 25.036 -1.295 83.593 1.00 24.92 287 MET C C 1
ATOM 8278 O O . MET C 1 308 ? 24.818 -2.443 83.989 1.00 27.10 287 MET C O 1
ATOM 8283 N N . GLU C 1 309 ? 24.899 -0.932 82.310 1.00 20.55 288 GLU C N 1
ATOM 8284 C CA . GLU C 1 309 ? 24.604 -1.936 81.298 1.00 24.75 288 GLU C CA 1
ATOM 8285 C C . GLU C 1 309 ? 25.738 -2.936 81.141 1.00 24.86 288 GLU C C 1
ATOM 8286 O O . GLU C 1 309 ? 25.497 -4.026 80.624 1.00 19.91 288 GLU C O 1
ATOM 8292 N N . THR C 1 310 ? 26.962 -2.610 81.585 1.00 23.29 289 THR C N 1
ATOM 8293 C CA . THR C 1 310 ? 28.060 -3.569 81.506 1.00 23.20 289 THR C CA 1
ATOM 8294 C C . THR C 1 310 ? 28.674 -3.878 82.861 1.00 25.42 289 THR C C 1
ATOM 8295 O O . THR C 1 310 ? 29.738 -4.500 82.896 1.00 26.64 289 THR C O 1
ATOM 8299 N N . VAL C 1 311 ? 28.031 -3.491 83.973 1.00 25.48 290 VAL C N 1
ATOM 8300 C CA . VAL C 1 311 ? 28.699 -3.617 85.266 1.00 25.54 290 VAL C CA 1
ATOM 8301 C C . VAL C 1 311 ? 28.915 -5.081 85.627 1.00 25.95 290 VAL C C 1
ATOM 8302 O O . VAL C 1 311 ? 29.984 -5.439 86.132 1.00 25.54 290 VAL C O 1
ATOM 8306 N N . VAL C 1 312 ? 27.930 -5.954 85.359 1.00 24.65 291 VAL C N 1
ATOM 8307 C CA . VAL C 1 312 ? 28.118 -7.383 85.624 1.00 24.95 291 VAL C CA 1
ATOM 8308 C C . VAL C 1 312 ? 29.296 -7.920 84.824 1.00 26.48 291 VAL C C 1
ATOM 8309 O O . VAL C 1 312 ? 30.189 -8.588 85.358 1.00 24.67 291 VAL C O 1
ATOM 8313 N N . LEU C 1 313 ? 29.305 -7.647 83.517 1.00 25.07 292 LEU C N 1
ATOM 8314 C CA . LEU C 1 313 ? 30.378 -8.154 82.670 1.00 28.52 292 LEU C CA 1
ATOM 8315 C C . LEU C 1 313 ? 31.749 -7.606 83.095 1.00 26.48 292 LEU C C 1
ATOM 8316 O O . LEU C 1 313 ? 32.730 -8.354 83.152 1.00 26.87 292 LEU C O 1
ATOM 8321 N N . ARG C 1 314 ? 31.842 -6.307 83.377 1.00 20.47 293 ARG C N 1
ATOM 8322 C CA . ARG C 1 314 ? 33.141 -5.709 83.660 1.00 23.37 293 ARG C CA 1
ATOM 8323 C C . ARG C 1 314 ? 33.707 -6.239 84.969 1.00 23.74 293 ARG C C 1
ATOM 8324 O O . ARG C 1 314 ? 34.866 -6.655 85.029 1.00 23.94 293 ARG C O 1
ATOM 8332 N N . MET C 1 315 ? 32.874 -6.285 86.015 1.00 25.49 294 MET C N 1
ATOM 8333 C CA . MET C 1 315 ? 33.344 -6.714 87.319 1.00 24.65 294 MET C CA 1
ATOM 8334 C C . MET C 1 315 ? 33.755 -8.183 87.312 1.00 26.75 294 MET C C 1
ATOM 8335 O O . MET C 1 315 ? 34.781 -8.541 87.902 1.00 23.96 294 MET C O 1
ATOM 8340 N N . LYS C 1 316 ? 33.005 -9.045 86.611 1.00 23.70 295 LYS C N 1
ATOM 8341 C CA . LYS C 1 316 ? 33.391 -10.454 86.571 1.00 27.96 295 LYS C CA 1
ATOM 8342 C C . LYS C 1 316 ? 34.685 -10.640 85.791 1.00 26.84 295 LYS C C 1
ATOM 8343 O O . LYS C 1 316 ? 35.543 -11.446 86.179 1.00 27.67 295 LYS C O 1
ATOM 8349 N N . GLN C 1 317 ? 34.856 -9.889 84.703 1.00 26.76 296 GLN C N 1
ATOM 8350 C CA . GLN C 1 317 ? 36.091 -9.982 83.921 1.00 28.86 296 GLN C CA 1
ATOM 8351 C C . GLN C 1 317 ? 37.286 -9.504 84.735 1.00 25.82 296 GLN C C 1
ATOM 8352 O O . GLN C 1 317 ? 38.351 -10.139 84.743 1.00 23.66 296 GLN C O 1
ATOM 8358 N N . ALA C 1 318 ? 37.149 -8.348 85.378 1.00 22.21 297 ALA C N 1
ATOM 8359 C CA . ALA C 1 318 ? 38.252 -7.855 86.192 1.00 25.26 297 ALA C CA 1
ATOM 8360 C C . ALA C 1 318 ? 38.603 -8.852 87.307 1.00 24.63 297 ALA C C 1
ATOM 8361 O O . ALA C 1 318 ? 39.779 -9.151 87.524 1.00 24.04 297 ALA C O 1
ATOM 8363 N N . ALA C 1 319 ? 37.593 -9.437 87.961 1.00 22.63 298 ALA C N 1
ATOM 8364 C CA . ALA C 1 319 ? 37.856 -10.415 89.019 1.00 25.60 298 ALA C CA 1
ATOM 8365 C C . ALA C 1 319 ? 38.526 -11.664 88.460 1.00 27.16 298 ALA C C 1
ATOM 8366 O O . ALA C 1 319 ? 39.405 -12.248 89.107 1.00 29.42 298 ALA C O 1
ATOM 8368 N N . ARG C 1 320 ? 38.111 -12.096 87.264 1.00 29.25 299 ARG C N 1
ATOM 8369 C CA . ARG C 1 320 ? 38.743 -13.241 86.613 1.00 29.28 299 ARG C CA 1
ATOM 8370 C C . ARG C 1 320 ? 40.229 -13.000 86.404 1.00 28.77 299 ARG C C 1
ATOM 8371 O O . ARG C 1 320 ? 41.061 -13.830 86.784 1.00 29.15 299 ARG C O 1
ATOM 8379 N N . THR C 1 321 ? 40.575 -11.866 85.786 1.00 24.34 300 THR C N 1
ATOM 8380 C CA . THR C 1 321 ? 41.978 -11.528 85.551 1.00 27.34 300 THR C CA 1
ATOM 8381 C C . THR C 1 321 ? 42.748 -11.382 86.865 1.00 27.08 300 THR C C 1
ATOM 8382 O O . THR C 1 321 ? 43.866 -11.891 87.002 1.00 26.55 300 THR C O 1
ATOM 8386 N N . ALA C 1 322 ? 42.158 -10.703 87.851 1.00 28.68 301 ALA C N 1
ATOM 8387 C CA . ALA C 1 322 ? 42.851 -10.502 89.124 1.00 28.96 301 ALA C CA 1
ATOM 8388 C C . ALA C 1 322 ? 43.147 -11.831 89.809 1.00 29.72 301 ALA C C 1
ATOM 8389 O O . ALA C 1 322 ? 44.223 -12.019 90.395 1.00 28.73 301 ALA C O 1
ATOM 8391 N N . SER C 1 323 ? 42.201 -12.764 89.752 1.00 25.59 302 SER C N 1
ATOM 8392 C CA . SER C 1 323 ? 42.453 -14.078 90.320 1.00 29.35 302 SER C CA 1
ATOM 8393 C C . SER C 1 323 ? 43.663 -14.729 89.659 1.00 33.27 302 SER C C 1
ATOM 8394 O O . SER C 1 323 ? 44.544 -15.277 90.341 1.00 31.80 302 SER C O 1
ATOM 8397 N N . ALA C 1 324 ? 43.738 -14.666 88.324 1.00 29.05 303 ALA C N 1
ATOM 8398 C CA . ALA C 1 324 ? 44.881 -15.267 87.640 1.00 31.67 303 ALA C CA 1
ATOM 8399 C C . ALA C 1 324 ? 46.166 -14.487 87.923 1.00 30.51 303 ALA C C 1
ATOM 8400 O O . ALA C 1 324 ? 47.242 -15.082 88.058 1.00 28.06 303 ALA C O 1
ATOM 8402 N N . VAL C 1 325 ? 46.091 -13.155 87.969 1.00 27.39 304 VAL C N 1
ATOM 8403 C CA . VAL C 1 325 ? 47.301 -12.383 88.248 1.00 28.94 304 VAL C CA 1
ATOM 8404 C C . VAL C 1 325 ? 47.790 -12.660 89.666 1.00 30.44 304 VAL C C 1
ATOM 8405 O O . VAL C 1 325 ? 48.997 -12.813 89.901 1.00 31.41 304 VAL C O 1
ATOM 8409 N N . ALA C 1 326 ? 46.861 -12.762 90.626 1.00 28.81 305 ALA C N 1
ATOM 8410 C CA . ALA C 1 326 ? 47.242 -13.052 92.005 1.00 29.85 305 ALA C CA 1
ATOM 8411 C C . ALA C 1 326 ? 47.888 -14.427 92.120 1.00 33.54 305 ALA C C 1
ATOM 8412 O O . ALA C 1 326 ? 48.947 -14.579 92.741 1.00 32.44 305 ALA C O 1
ATOM 8414 N N . LYS C 1 327 ? 47.274 -15.439 91.506 1.00 32.79 306 LYS C N 1
ATOM 8415 C CA . LYS C 1 327 ? 47.856 -16.775 91.542 1.00 31.82 306 LYS C CA 1
ATOM 8416 C C . LYS C 1 327 ? 49.254 -16.786 90.929 1.00 35.68 306 LYS C C 1
ATOM 8417 O O . LYS C 1 327 ? 50.143 -17.490 91.419 1.00 34.57 306 LYS C O 1
ATOM 8423 N N . TRP C 1 328 ? 49.471 -16.014 89.855 1.00 31.87 307 TRP C N 1
ATOM 8424 C CA . TRP C 1 328 ? 50.796 -15.985 89.245 1.00 31.51 307 TRP C CA 1
ATOM 8425 C C . TRP C 1 328 ? 51.815 -15.334 90.166 1.00 32.85 307 TRP C C 1
ATOM 8426 O O . TRP C 1 328 ? 52.935 -15.832 90.308 1.00 33.20 307 TRP C O 1
ATOM 8437 N N . LEU C 1 329 ? 51.446 -14.220 90.796 1.00 31.44 308 LEU C N 1
ATOM 8438 C CA . LEU C 1 329 ? 52.353 -13.595 91.754 1.00 35.06 308 LEU C CA 1
ATOM 8439 C C . LEU C 1 329 ? 52.737 -14.569 92.862 1.00 34.07 308 LEU C C 1
ATOM 8440 O O . LEU C 1 329 ? 53.899 -14.621 93.275 1.00 33.32 308 LEU C O 1
ATOM 8445 N N . ALA C 1 330 ? 51.783 -15.383 93.321 1.00 32.92 309 ALA C N 1
ATOM 8446 C CA . ALA C 1 330 ? 52.027 -16.247 94.471 1.00 38.52 309 ALA C CA 1
ATOM 8447 C C . ALA C 1 330 ? 53.073 -17.319 94.196 1.00 38.28 309 ALA C C 1
ATOM 8448 O O . ALA C 1 330 ? 53.665 -17.835 95.147 1.00 40.40 309 ALA C O 1
ATOM 8450 N N . THR C 1 331 ? 53.332 -17.658 92.926 1.00 39.20 310 THR C N 1
ATOM 8451 C CA . THR C 1 331 ? 54.336 -18.670 92.611 1.00 38.57 310 THR C CA 1
ATOM 8452 C C . THR C 1 331 ? 55.338 -18.191 91.567 1.00 39.43 310 THR C C 1
ATOM 8453 O O . THR C 1 331 ? 56.022 -19.020 90.958 1.00 41.25 310 THR C O 1
ATOM 8457 N N . ASN C 1 332 ? 55.462 -16.878 91.369 1.00 40.47 311 ASN C N 1
ATOM 8458 C CA . ASN C 1 332 ? 56.323 -16.359 90.316 1.00 40.75 311 ASN C CA 1
ATOM 8459 C C . ASN C 1 332 ? 57.763 -16.797 90.575 1.00 41.96 311 ASN C C 1
ATOM 8460 O O . ASN C 1 332 ? 58.160 -16.985 91.732 1.00 41.26 311 ASN C O 1
ATOM 8465 N N . PRO C 1 333 ? 58.566 -16.981 89.521 1.00 44.37 312 PRO C N 1
ATOM 8466 C CA . PRO C 1 333 ? 59.924 -17.516 89.703 1.00 42.95 312 PRO C CA 1
ATOM 8467 C C . PRO C 1 333 ? 60.955 -16.484 90.129 1.00 45.78 312 PRO C C 1
ATOM 8468 O O . PRO C 1 333 ? 62.124 -16.845 90.309 1.00 44.07 312 PRO C O 1
ATOM 8472 N N . HIS C 1 334 ? 60.568 -15.232 90.359 1.00 43.41 313 HIS C N 1
ATOM 8473 C CA . HIS C 1 334 ? 61.560 -14.198 90.616 1.00 43.50 313 HIS C CA 1
ATOM 8474 C C . HIS C 1 334 ? 61.777 -13.978 92.107 1.00 42.94 313 HIS C C 1
ATOM 8475 O O . HIS C 1 334 ? 62.924 -13.956 92.562 1.00 45.39 313 HIS C O 1
ATOM 8482 N N . GLN C 1 335 ? 60.707 -13.795 92.880 1.00 41.27 314 GLN C N 1
ATOM 8483 C CA . GLN C 1 335 ? 60.870 -13.630 94.319 1.00 44.55 314 GLN C CA 1
ATOM 8484 C C . GLN C 1 335 ? 59.551 -13.936 95.015 1.00 40.54 314 GLN C C 1
ATOM 8485 O O . GLN C 1 335 ? 58.483 -13.494 94.569 1.00 42.19 314 GLN C O 1
ATOM 8491 N N . LYS C 1 336 ? 59.631 -14.731 96.078 1.00 37.08 315 LYS C N 1
ATOM 8492 C CA . LYS C 1 336 ? 58.471 -15.030 96.905 1.00 39.53 315 LYS C CA 1
ATOM 8493 C C . LYS C 1 336 ? 57.914 -13.736 97.484 1.00 43.85 315 LYS C C 1
ATOM 8494 O O . LYS C 1 336 ? 58.659 -12.904 98.013 1.00 42.69 315 LYS C O 1
ATOM 8500 N N . VAL C 1 337 ? 56.617 -13.524 97.302 1.00 38.36 316 VAL C N 1
ATOM 8501 C CA . VAL C 1 337 ? 55.941 -12.361 97.849 1.00 36.87 316 VAL C CA 1
ATOM 8502 C C . VAL C 1 337 ? 54.669 -12.832 98.536 1.00 38.29 316 VAL C C 1
ATOM 8503 O O . VAL C 1 337 ? 54.055 -13.819 98.120 1.00 39.92 316 VAL C O 1
ATOM 8507 N N . ASP C 1 338 ? 54.272 -12.128 99.601 1.00 35.43 317 ASP C N 1
ATOM 8508 C CA . ASP C 1 338 ? 52.940 -12.332 100.162 1.00 35.59 317 ASP C CA 1
ATOM 8509 C C . ASP C 1 338 ? 51.923 -11.641 99.270 1.00 35.11 317 ASP C C 1
ATOM 8510 O O . ASP C 1 338 ? 52.147 -10.512 98.828 1.00 33.03 317 ASP C O 1
ATOM 8515 N N . VAL C 1 339 ? 50.825 -12.329 98.971 1.00 35.75 318 VAL C N 1
ATOM 8516 C CA . VAL C 1 339 ? 49.786 -11.810 98.084 1.00 34.85 318 VAL C CA 1
ATOM 8517 C C . VAL C 1 339 ? 48.488 -11.744 98.879 1.00 32.91 318 VAL C C 1
ATOM 8518 O O . VAL C 1 339 ? 47.948 -12.783 99.278 1.00 34.75 318 VAL C O 1
ATOM 8522 N N . TYR C 1 340 ? 47.983 -10.526 99.095 1.00 32.85 319 TYR C N 1
ATOM 8523 C CA . TYR C 1 340 ? 46.782 -10.295 99.906 1.00 32.35 319 TYR C CA 1
ATOM 8524 C C . TYR C 1 340 ? 45.538 -10.233 99.020 1.00 29.30 319 TYR C C 1
ATOM 8525 O O . TYR C 1 340 ? 44.868 -9.205 98.868 1.00 28.89 319 TYR C O 1
ATOM 8534 N N . HIS C 1 341 ? 45.249 -11.357 98.429 1.00 32.24 320 HIS C N 1
ATOM 8535 C CA . HIS C 1 341 ? 44.072 -11.586 97.629 1.00 29.81 320 HIS C CA 1
ATOM 8536 C C . HIS C 1 341 ? 43.169 -12.571 98.351 1.00 32.59 320 HIS C C 1
ATOM 8537 O O . HIS C 1 341 ? 43.663 -13.558 98.901 1.00 33.34 320 HIS C O 1
ATOM 8544 N N . PRO C 1 342 ? 41.861 -12.321 98.399 1.00 32.33 321 PRO C N 1
ATOM 8545 C CA . PRO C 1 342 ? 40.980 -13.169 99.225 1.00 30.93 321 PRO C CA 1
ATOM 8546 C C . PRO C 1 342 ? 41.107 -14.661 98.942 1.00 33.65 321 PRO C C 1
ATOM 8547 O O . PRO C 1 342 ? 40.965 -15.465 99.876 1.00 33.21 321 PRO C O 1
ATOM 8551 N N . GLU C 1 343 ? 41.380 -15.073 97.694 1.00 31.22 322 GLU C N 1
ATOM 8552 C CA . GLU C 1 343 ? 41.460 -16.510 97.432 1.00 36.62 322 GLU C CA 1
ATOM 8553 C C . GLU C 1 343 ? 42.776 -17.136 97.883 1.00 33.95 322 GLU C C 1
ATOM 8554 O O . GLU C 1 343 ? 42.880 -18.366 97.908 1.00 30.98 322 GLU C O 1
ATOM 8560 N N . LEU C 1 344 ? 43.770 -16.335 98.259 1.00 35.72 323 LEU C N 1
ATOM 8561 C CA . LEU C 1 344 ? 45.071 -16.852 98.651 1.00 33.02 323 LEU C CA 1
ATOM 8562 C C . LEU C 1 344 ? 45.352 -16.693 100.140 1.00 36.06 323 LEU C C 1
ATOM 8563 O O . LEU C 1 344 ? 46.432 -17.079 100.599 1.00 34.35 323 LEU C O 1
ATOM 8568 N N . ILE C 1 345 ? 44.402 -16.169 100.905 1.00 34.33 324 ILE C N 1
ATOM 8569 C CA . ILE C 1 345 ? 44.549 -15.995 102.345 1.00 36.34 324 ILE C CA 1
ATOM 8570 C C . ILE C 1 345 ? 43.984 -17.241 103.021 1.00 36.94 324 ILE C C 1
ATOM 8571 O O . ILE C 1 345 ? 42.782 -17.501 102.953 1.00 39.61 324 ILE C O 1
ATOM 8576 N N . VAL C 1 346 ? 44.862 -18.024 103.661 1.00 37.32 325 VAL C N 1
ATOM 8577 C CA . VAL C 1 346 ? 44.527 -19.382 104.086 1.00 37.24 325 VAL C CA 1
ATOM 8578 C C . VAL C 1 346 ? 43.856 -19.484 105.454 1.00 40.45 325 VAL C C 1
ATOM 8579 O O . VAL C 1 346 ? 43.291 -20.544 105.771 1.00 48.84 325 VAL C O 1
ATOM 8583 N N . ASP C 1 347 ? 43.935 -18.446 106.283 1.00 40.34 326 ASP C N 1
ATOM 8584 C CA . ASP C 1 347 ? 43.360 -18.480 107.626 1.00 40.32 326 ASP C CA 1
ATOM 8585 C C . ASP C 1 347 ? 41.935 -19.052 107.611 1.00 41.60 326 ASP C C 1
ATOM 8586 O O . ASP C 1 347 ? 41.098 -18.663 106.787 1.00 37.54 326 ASP C O 1
ATOM 8591 N N . ASP C 1 348 ? 41.661 -19.974 108.542 1.00 40.74 327 ASP C N 1
ATOM 8592 C CA . ASP C 1 348 ? 40.378 -20.682 108.556 1.00 38.37 327 ASP C CA 1
ATOM 8593 C C . ASP C 1 348 ? 39.201 -19.748 108.805 1.00 36.97 327 ASP C C 1
ATOM 8594 O O . ASP C 1 348 ? 38.161 -19.867 108.152 1.00 37.83 327 ASP C O 1
ATOM 8599 N N . ALA C 1 349 ? 39.312 -18.864 109.801 1.00 39.26 328 ALA C N 1
ATOM 8600 C CA . ALA C 1 349 ? 38.202 -17.966 110.100 1.00 38.75 328 ALA C CA 1
ATOM 8601 C C . ALA C 1 349 ? 37.929 -17.029 108.929 1.00 36.81 328 ALA C C 1
ATOM 8602 O O . ALA C 1 349 ? 36.771 -16.754 108.596 1.00 34.90 328 ALA C O 1
ATOM 8604 N N . TYR C 1 350 ? 38.989 -16.533 108.294 1.00 38.75 329 TYR C N 1
ATOM 8605 C CA . TYR C 1 350 ? 38.836 -15.666 107.130 1.00 34.85 329 TYR C CA 1
ATOM 8606 C C . TYR C 1 350 ? 38.031 -16.361 106.042 1.00 34.80 329 TYR C C 1
ATOM 8607 O O . TYR C 1 350 ? 37.027 -15.826 105.554 1.00 32.04 329 TYR C O 1
ATOM 8616 N N . GLN C 1 351 ? 38.431 -17.585 105.691 1.00 32.27 330 GLN C N 1
ATOM 8617 C CA . GLN C 1 351 ? 37.802 -18.293 104.584 1.00 33.69 330 GLN C CA 1
ATOM 8618 C C . GLN C 1 351 ? 36.356 -18.658 104.886 1.00 34.12 330 GLN C C 1
ATOM 8619 O O . GLN C 1 351 ? 35.516 -18.633 103.978 1.00 31.51 330 GLN C O 1
ATOM 8625 N N . ALA C 1 352 ? 36.037 -18.982 106.146 1.00 34.64 331 ALA C N 1
ATOM 8626 C CA . ALA C 1 352 ? 34.643 -19.246 106.489 1.00 32.05 331 ALA C CA 1
ATOM 8627 C C . ALA C 1 352 ? 33.791 -17.997 106.293 1.00 31.06 331 ALA C C 1
ATOM 8628 O O . ALA C 1 352 ? 32.674 -18.075 105.768 1.00 32.01 331 ALA C O 1
ATOM 8630 N N . VAL C 1 353 ? 34.307 -16.834 106.692 1.00 33.37 332 VAL C N 1
ATOM 8631 C CA . VAL C 1 353 ? 33.603 -15.573 106.447 1.00 34.31 332 VAL C CA 1
ATOM 8632 C C . VAL C 1 353 ? 33.510 -15.288 104.947 1.00 30.49 332 VAL C C 1
ATOM 8633 O O . VAL C 1 353 ? 32.455 -14.899 104.434 1.00 30.49 332 VAL C O 1
ATOM 8637 N N . TYR C 1 354 ? 34.615 -15.458 104.225 1.00 32.29 333 TYR C N 1
ATOM 8638 C CA . TYR C 1 354 ? 34.612 -15.151 102.796 1.00 30.65 333 TYR C CA 1
ATOM 8639 C C . TYR C 1 354 ? 33.601 -16.016 102.045 1.00 32.74 333 TYR C C 1
ATOM 8640 O O . TYR C 1 354 ? 32.818 -15.515 101.221 1.00 32.06 333 TYR C O 1
ATOM 8649 N N . LYS C 1 355 ? 33.607 -17.322 102.323 1.00 34.51 334 LYS C N 1
ATOM 8650 C CA . LYS C 1 355 ? 32.728 -18.250 101.618 1.00 32.80 334 LYS C CA 1
ATOM 8651 C C . LYS C 1 355 ? 31.254 -17.926 101.832 1.00 33.99 334 LYS C C 1
ATOM 8652 O O . LYS C 1 355 ? 30.439 -18.162 100.933 1.00 34.67 334 LYS C O 1
ATOM 8658 N N . ARG C 1 356 ? 30.880 -17.410 103.009 1.00 32.95 335 ARG C N 1
ATOM 8659 C CA . ARG C 1 356 ? 29.460 -17.207 103.277 1.00 30.46 335 ARG C CA 1
ATOM 8660 C C . ARG C 1 356 ? 28.942 -15.837 102.839 1.00 29.86 335 ARG C C 1
ATOM 8661 O O . ARG C 1 356 ? 27.749 -15.714 102.542 1.00 30.61 335 ARG C O 1
ATOM 8669 N N . GLN C 1 357 ? 29.777 -14.791 102.800 1.00 28.40 336 GLN C N 1
ATOM 8670 C CA . GLN C 1 357 ? 29.259 -13.472 102.465 1.00 29.26 336 GLN C CA 1
ATOM 8671 C C . GLN C 1 357 ? 29.764 -12.906 101.138 1.00 27.59 336 GLN C C 1
ATOM 8672 O O . GLN C 1 357 ? 29.264 -11.863 100.716 1.00 32.19 336 GLN C O 1
ATOM 8678 N N . CYS C 1 358 ? 30.701 -13.557 100.453 1.00 29.64 337 CYS C N 1
ATOM 8679 C CA . CYS C 1 358 ? 31.220 -13.079 99.170 1.00 26.47 337 CYS C CA 1
ATOM 8680 C C . CYS C 1 358 ? 31.005 -14.122 98.080 1.00 25.87 337 CYS C C 1
ATOM 8681 O O . CYS C 1 358 ? 31.068 -15.323 98.340 1.00 26.37 337 CYS C O 1
ATOM 8684 N N . THR C 1 359 ? 30.726 -13.673 96.856 1.00 28.23 338 THR C N 1
ATOM 8685 C CA . THR C 1 359 ? 30.639 -14.592 95.723 1.00 27.00 338 THR C CA 1
ATOM 8686 C C . THR C 1 359 ? 31.757 -14.369 94.716 1.00 28.02 338 THR C C 1
ATOM 8687 O O . THR C 1 359 ? 31.716 -14.938 93.625 1.00 23.90 338 THR C O 1
ATOM 8691 N N . GLY C 1 360 ? 32.750 -13.560 95.070 1.00 27.40 339 GLY C N 1
ATOM 8692 C CA . GLY C 1 360 ? 33.909 -13.318 94.237 1.00 25.85 339 GLY C CA 1
ATOM 8693 C C . GLY C 1 360 ? 34.849 -12.440 95.035 1.00 27.41 339 GLY C C 1
ATOM 8694 O O . GLY C 1 360 ? 34.485 -11.894 96.079 1.00 25.61 339 GLY C O 1
ATOM 8695 N N . ALA C 1 361 ? 36.066 -12.302 94.528 1.00 26.84 340 ALA C N 1
ATOM 8696 C CA . ALA C 1 361 ? 37.132 -11.657 95.278 1.00 28.91 340 ALA C CA 1
ATOM 8697 C C . ALA C 1 361 ? 37.418 -10.231 94.832 1.00 28.38 340 ALA C C 1
ATOM 8698 O O . ALA C 1 361 ? 38.346 -9.612 95.365 1.00 30.58 340 ALA C O 1
ATOM 8700 N N . GLY C 1 362 ? 36.649 -9.686 93.888 1.00 24.36 341 GLY C N 1
ATOM 8701 C CA . GLY C 1 362 ? 36.963 -8.368 93.382 1.00 24.62 341 GLY C CA 1
ATOM 8702 C C . GLY C 1 362 ? 38.219 -8.402 92.522 1.00 25.92 341 GLY C C 1
ATOM 8703 O O . GLY C 1 362 ? 38.715 -9.456 92.127 1.00 26.87 341 GLY C O 1
ATOM 8704 N N . SER C 1 363 ? 38.740 -7.210 92.234 1.00 25.37 342 SER C N 1
ATOM 8705 C CA . SER C 1 363 ? 39.938 -7.116 91.412 1.00 26.08 342 SER C CA 1
ATOM 8706 C C . SER C 1 363 ? 41.012 -6.219 92.018 1.00 25.87 342 SER C C 1
ATOM 8707 O O . SER C 1 363 ? 42.065 -6.028 91.395 1.00 26.34 342 SER C O 1
ATOM 8710 N N . THR C 1 364 ? 40.822 -5.722 93.234 1.00 23.58 343 THR C N 1
ATOM 8711 C CA . THR C 1 364 ? 41.853 -4.943 93.912 1.00 27.00 343 THR C CA 1
ATOM 8712 C C . THR C 1 364 ? 42.524 -5.828 94.950 1.00 25.80 343 THR C C 1
ATOM 8713 O O . THR C 1 364 ? 41.841 -6.470 95.751 1.00 28.32 343 THR C O 1
ATOM 8717 N N . PHE C 1 365 ? 43.851 -5.884 94.924 1.00 27.01 344 PHE C N 1
ATOM 8718 C CA . PHE C 1 365 ? 44.590 -6.662 95.915 1.00 27.11 344 PHE C CA 1
ATOM 8719 C C . PHE C 1 365 ? 46.003 -6.117 95.984 1.00 28.53 344 PHE C C 1
ATOM 8720 O O . PHE C 1 365 ? 46.406 -5.273 95.180 1.00 26.40 344 PHE C O 1
ATOM 8728 N N . ALA C 1 366 ? 46.745 -6.585 96.988 1.00 28.42 345 ALA C N 1
ATOM 8729 C CA . ALA C 1 366 ? 48.084 -6.090 97.248 1.00 28.65 345 ALA C CA 1
ATOM 8730 C C . ALA C 1 366 ? 49.044 -7.258 97.354 1.00 31.00 345 ALA C C 1
ATOM 8731 O O . ALA C 1 366 ? 48.660 -8.378 97.702 1.00 33.41 345 ALA C O 1
ATOM 8733 N N . PHE C 1 367 ? 50.309 -6.971 97.081 1.00 27.92 346 PHE C N 1
ATOM 8734 C CA . PHE C 1 367 ? 51.377 -7.922 97.315 1.00 32.46 346 PHE C CA 1
ATOM 8735 C C . PHE C 1 367 ? 52.551 -7.167 97.915 1.00 31.96 346 PHE C C 1
ATOM 8736 O O . PHE C 1 367 ? 52.647 -5.942 97.805 1.00 31.97 346 PHE C O 1
ATOM 8744 N N . VAL C 1 368 ? 53.430 -7.896 98.581 1.00 32.43 347 VAL C N 1
ATOM 8745 C CA . VAL C 1 368 ? 54.503 -7.285 99.360 1.00 36.48 347 VAL C CA 1
ATOM 8746 C C . VAL C 1 368 ? 55.833 -7.798 98.833 1.00 36.93 347 VAL C C 1
ATOM 8747 O O . VAL C 1 368 ? 56.158 -8.982 98.977 1.00 41.55 347 VAL C O 1
ATOM 8751 N N . LEU C 1 369 ? 56.615 -6.897 98.252 1.00 39.76 348 LEU C N 1
ATOM 8752 C CA . LEU C 1 369 ? 57.974 -7.195 97.847 1.00 43.73 348 LEU C CA 1
ATOM 8753 C C . LEU C 1 369 ? 58.887 -7.242 99.059 1.00 47.97 348 LEU C C 1
ATOM 8754 O O . LEU C 1 369 ? 58.600 -6.655 100.107 1.00 47.59 348 LEU C O 1
ATOM 8759 N N . ASN C 1 370 ? 60.005 -7.945 98.897 1.00 53.59 349 ASN C N 1
ATOM 8760 C CA . ASN C 1 370 ? 61.059 -7.915 99.898 1.00 58.99 349 ASN C CA 1
ATOM 8761 C C . ASN C 1 370 ? 61.824 -6.608 99.759 1.00 54.62 349 ASN C C 1
ATOM 8762 O O . ASN C 1 370 ? 62.032 -6.104 98.651 1.00 56.47 349 ASN C O 1
ATOM 8767 N N . GLY C 1 371 ? 62.236 -6.058 100.885 1.00 51.78 350 GLY C N 1
ATOM 8768 C CA . GLY C 1 371 ? 62.806 -4.733 100.870 1.00 53.86 350 GLY C CA 1
ATOM 8769 C C . GLY C 1 371 ? 61.804 -3.665 101.240 1.00 50.64 350 GLY C C 1
ATOM 8770 O O . GLY C 1 371 ? 60.845 -3.917 101.981 1.00 52.04 350 GLY C O 1
ATOM 8771 N N . GLY C 1 372 ? 62.009 -2.471 100.697 1.00 47.83 351 GLY C N 1
ATOM 8772 C CA . GLY C 1 372 ? 61.226 -1.316 101.080 1.00 46.15 351 GLY C CA 1
ATOM 8773 C C . GLY C 1 372 ? 60.827 -0.434 99.921 1.00 46.18 351 GLY C C 1
ATOM 8774 O O . GLY C 1 372 ? 60.518 -0.913 98.824 1.00 42.43 351 GLY C O 1
ATOM 8775 N N . ARG C 1 373 ? 60.795 0.872 100.185 1.00 46.84 352 ARG C N 1
ATOM 8776 C CA . ARG C 1 373 ? 60.312 1.828 99.195 1.00 41.04 352 ARG C CA 1
ATOM 8777 C C . ARG C 1 373 ? 61.144 1.782 97.918 1.00 40.73 352 ARG C C 1
ATOM 8778 O O . ARG C 1 373 ? 60.599 1.872 96.814 1.00 39.36 352 ARG C O 1
ATOM 8786 N N . ALA C 1 374 ? 62.465 1.643 98.049 1.00 42.91 353 ALA C N 1
ATOM 8787 C CA . ALA C 1 374 ? 63.330 1.676 96.877 1.00 40.73 353 ALA C CA 1
ATOM 8788 C C . ALA C 1 374 ? 63.006 0.543 95.911 1.00 44.85 353 ALA C C 1
ATOM 8789 O O . ALA C 1 374 ? 62.984 0.747 94.693 1.00 43.30 353 ALA C O 1
ATOM 8791 N N . GLU C 1 375 ? 62.768 -0.663 96.430 1.00 44.14 354 GLU C N 1
ATOM 8792 C CA . GLU C 1 375 ? 62.434 -1.778 95.552 1.00 44.15 354 GLU C CA 1
ATOM 8793 C C . GLU C 1 375 ? 61.037 -1.604 94.959 1.00 41.30 354 GLU C C 1
ATOM 8794 O O . GLU C 1 375 ? 60.817 -1.856 93.766 1.00 43.25 354 GLU C O 1
ATOM 8800 N N . ALA C 1 376 ? 60.084 -1.169 95.778 1.00 39.45 355 ALA C N 1
ATOM 8801 C CA . ALA C 1 376 ? 58.738 -0.923 95.285 1.00 41.50 355 ALA C CA 1
ATOM 8802 C C . ALA C 1 376 ? 58.739 0.126 94.178 1.00 38.92 355 ALA C C 1
ATOM 8803 O O . ALA C 1 376 ? 58.023 -0.014 93.179 1.00 35.71 355 ALA C O 1
ATOM 8805 N N . PHE C 1 377 ? 59.533 1.190 94.337 1.00 39.54 356 PHE C N 1
ATOM 8806 C CA . PHE C 1 377 ? 59.552 2.232 93.316 1.00 39.05 356 PHE C CA 1
ATOM 8807 C C . PHE C 1 377 ? 60.168 1.718 92.017 1.00 40.67 356 PHE C C 1
ATOM 8808 O O . PHE C 1 377 ? 59.632 1.973 90.934 1.00 37.77 356 PHE C O 1
ATOM 8816 N N . ARG C 1 378 ? 61.270 0.962 92.097 1.00 38.08 357 ARG C N 1
ATOM 8817 C CA . ARG C 1 378 ? 61.844 0.397 90.875 1.00 42.11 357 ARG C CA 1
ATOM 8818 C C . ARG C 1 378 ? 60.855 -0.550 90.197 1.00 40.39 357 ARG C C 1
ATOM 8819 O O . ARG C 1 378 ? 60.741 -0.561 88.968 1.00 42.30 357 ARG C O 1
ATOM 8827 N N . PHE C 1 379 ? 60.108 -1.330 90.981 1.00 40.10 358 PHE C N 1
ATOM 8828 C CA . PHE C 1 379 ? 59.130 -2.235 90.391 1.00 41.05 358 PHE C CA 1
ATOM 8829 C C . PHE C 1 379 ? 58.052 -1.459 89.642 1.00 39.75 358 PHE C C 1
ATOM 8830 O O . PHE C 1 379 ? 57.826 -1.686 88.445 1.00 37.27 358 PHE C O 1
ATOM 8838 N N . ILE C 1 380 ? 57.397 -0.511 90.327 1.00 37.10 359 ILE C N 1
ATOM 8839 C CA . ILE C 1 380 ? 56.304 0.251 89.718 1.00 34.61 359 ILE C CA 1
ATOM 8840 C C . ILE C 1 380 ? 56.765 1.021 88.486 1.00 38.11 359 ILE C C 1
ATOM 8841 O O . ILE C 1 380 ? 56.066 1.049 87.467 1.00 38.12 359 ILE C O 1
ATOM 8846 N N . ASN C 1 381 ? 57.941 1.658 88.547 1.00 36.47 360 ASN C N 1
ATOM 8847 C CA . ASN C 1 381 ? 58.391 2.474 87.419 1.00 37.27 360 ASN C CA 1
ATOM 8848 C C . ASN C 1 381 ? 58.720 1.634 86.192 1.00 38.20 360 ASN C C 1
ATOM 8849 O O . ASN C 1 381 ? 58.731 2.164 85.078 1.00 36.83 360 ASN C O 1
ATOM 8854 N N . ALA C 1 382 ? 58.950 0.335 86.369 1.00 38.15 361 ALA C N 1
ATOM 8855 C CA . ALA C 1 382 ? 59.286 -0.536 85.257 1.00 36.11 361 ALA C CA 1
ATOM 8856 C C . ALA C 1 382 ? 58.056 -1.024 84.517 1.00 41.03 361 ALA C C 1
ATOM 8857 O O . ALA C 1 382 ? 58.203 -1.649 83.460 1.00 45.25 361 ALA C O 1
ATOM 8859 N N . LEU C 1 383 ? 56.857 -0.785 85.053 1.00 40.61 362 LEU C N 1
ATOM 8860 C CA . LEU C 1 383 ? 55.645 -1.282 84.416 1.00 39.49 362 LEU C CA 1
ATOM 8861 C C . LEU C 1 383 ? 55.220 -0.383 83.262 1.00 39.46 362 LEU C C 1
ATOM 8862 O O . LEU C 1 383 ? 55.474 0.824 83.261 1.00 42.20 362 LEU C O 1
ATOM 8867 N N . HIS C 1 384 ? 54.561 -0.991 82.273 1.00 36.78 363 HIS C N 1
ATOM 8868 C CA . HIS C 1 384 ? 54.053 -0.282 81.105 1.00 39.69 363 HIS C CA 1
ATOM 8869 C C . HIS C 1 384 ? 52.535 -0.212 81.043 1.00 36.27 363 HIS C C 1
ATOM 8870 O O . HIS C 1 384 ? 52.004 0.743 80.481 1.00 35.14 363 HIS C O 1
ATOM 8877 N N . LEU C 1 385 ? 51.829 -1.188 81.614 1.00 34.30 364 LEU C N 1
ATOM 8878 C CA . LEU C 1 385 ? 50.378 -1.304 81.491 1.00 36.26 364 LEU C CA 1
ATOM 8879 C C . LEU C 1 385 ? 49.612 -0.788 82.708 1.00 34.44 364 LEU C C 1
ATOM 8880 O O . LEU C 1 385 ? 48.415 -0.503 82.591 1.00 40.32 364 LEU C O 1
ATOM 8885 N N . PHE C 1 386 ? 50.220 -0.793 83.888 1.00 33.34 365 PHE C N 1
ATOM 8886 C CA . PHE C 1 386 ? 49.613 -0.230 85.090 1.00 34.27 365 PHE C CA 1
ATOM 8887 C C . PHE C 1 386 ? 49.897 1.266 85.174 1.00 34.08 365 PHE C C 1
ATOM 8888 O O . PHE C 1 386 ? 51.057 1.679 85.092 1.00 32.68 365 PHE C O 1
ATOM 8896 N N . LYS C 1 387 ? 48.856 2.078 85.343 1.00 30.77 366 LYS C N 1
ATOM 8897 C CA . LYS C 1 387 ? 49.063 3.508 85.571 1.00 32.06 366 LYS C CA 1
ATOM 8898 C C . LYS C 1 387 ? 49.171 3.817 87.066 1.00 30.06 366 LYS C C 1
ATOM 8899 O O . LYS C 1 387 ? 48.445 3.246 87.892 1.00 29.78 366 LYS C O 1
ATOM 8905 N N . SER C 1 388 ? 50.107 4.706 87.407 1.00 29.94 367 SER C N 1
ATOM 8906 C CA . SER C 1 388 ? 50.362 5.097 88.788 1.00 28.72 367 SER C CA 1
ATOM 8907 C C . SER C 1 388 ? 49.291 6.101 89.184 1.00 30.82 367 SER C C 1
ATOM 8908 O O . SER C 1 388 ? 49.356 7.272 88.809 1.00 29.57 367 SER C O 1
ATOM 8911 N N . ALA C 1 389 ? 48.290 5.638 89.929 1.00 27.09 368 ALA C N 1
ATOM 8912 C CA . ALA C 1 389 ? 47.223 6.505 90.424 1.00 34.46 368 ALA C CA 1
ATOM 8913 C C . ALA C 1 389 ? 46.605 5.849 91.654 1.00 33.24 368 ALA C C 1
ATOM 8914 O O . ALA C 1 389 ? 46.786 4.648 91.889 1.00 33.03 368 ALA C O 1
ATOM 8916 N N . VAL C 1 390 ? 45.849 6.643 92.430 1.00 28.62 369 VAL C N 1
ATOM 8917 C CA . VAL C 1 390 ? 45.292 6.151 93.691 1.00 30.69 369 VAL C CA 1
ATOM 8918 C C . VAL C 1 390 ? 43.865 5.613 93.574 1.00 33.15 369 VAL C C 1
ATOM 8919 O O . VAL C 1 390 ? 43.336 5.074 94.561 1.00 33.23 369 VAL C O 1
ATOM 8923 N N . SER C 1 391 ? 43.222 5.736 92.412 1.00 33.85 370 SER C N 1
ATOM 8924 C CA . SER C 1 391 ? 41.858 5.247 92.230 1.00 29.73 370 SER C CA 1
ATOM 8925 C C . SER C 1 391 ? 41.828 3.730 92.058 1.00 29.38 370 SER C C 1
ATOM 8926 O O . SER C 1 391 ? 42.855 3.058 92.002 1.00 27.17 370 SER C O 1
ATOM 8929 N N . LEU C 1 392 ? 40.629 3.172 91.936 1.00 29.37 371 LEU C N 1
ATOM 8930 C CA . LEU C 1 392 ? 40.546 1.738 91.709 1.00 27.81 371 LEU C CA 1
ATOM 8931 C C . LEU C 1 392 ? 39.283 1.426 90.915 1.00 27.29 371 LEU C C 1
ATOM 8932 O O . LEU C 1 392 ? 38.375 2.252 90.797 1.00 27.89 371 LEU C O 1
ATOM 8937 N N . GLY C 1 393 ? 39.229 0.219 90.371 1.00 26.71 372 GLY C N 1
ATOM 8938 C CA . GLY C 1 393 ? 38.007 -0.198 89.699 1.00 27.28 372 GLY C CA 1
ATOM 8939 C C . GLY C 1 393 ? 37.722 0.525 88.400 1.00 27.96 372 GLY C C 1
ATOM 8940 O O . GLY C 1 393 ? 36.562 0.894 88.137 1.00 30.70 372 GLY C O 1
ATOM 8941 N N . GLY C 1 394 ? 38.757 0.784 87.600 1.00 25.79 373 GLY C N 1
ATOM 8942 C CA . GLY C 1 394 ? 38.587 1.327 86.271 1.00 28.49 373 GLY C CA 1
ATOM 8943 C C . GLY C 1 394 ? 38.747 0.257 85.195 1.00 27.47 373 GLY C C 1
ATOM 8944 O O . GLY C 1 394 ? 39.092 -0.895 85.455 1.00 28.61 373 GLY C O 1
ATOM 8945 N N . THR C 1 395 ? 38.496 0.673 83.956 1.00 27.25 374 THR C N 1
ATOM 8946 C CA . THR C 1 395 ? 38.761 -0.209 82.823 1.00 27.69 374 THR C CA 1
ATOM 8947 C C . THR C 1 395 ? 40.257 -0.425 82.645 1.00 26.32 374 THR C C 1
ATOM 8948 O O . THR C 1 395 ? 40.680 -1.529 82.288 1.00 26.31 374 THR C O 1
ATOM 8952 N N . GLU C 1 396 ? 41.066 0.587 82.953 1.00 27.82 375 GLU C N 1
ATOM 8953 C CA . GLU C 1 396 ? 42.518 0.452 82.958 1.00 28.85 375 GLU C CA 1
ATOM 8954 C C . GLU C 1 396 ? 42.994 -0.085 84.299 1.00 28.66 375 GLU C C 1
ATOM 8955 O O . GLU C 1 396 ? 42.426 0.232 85.351 1.00 31.00 375 GLU C O 1
ATOM 8961 N N . SER C 1 397 ? 44.040 -0.909 84.260 1.00 27.04 376 SER C N 1
ATOM 8962 C CA . SER C 1 397 ? 44.658 -1.364 85.506 1.00 27.86 376 SER C CA 1
ATOM 8963 C C . SER C 1 397 ? 45.464 -0.246 86.169 1.00 26.99 376 SER C C 1
ATOM 8964 O O . SER C 1 397 ? 46.193 0.494 85.506 1.00 31.71 376 SER C O 1
ATOM 8967 N N . LEU C 1 398 ? 45.374 -0.162 87.496 1.00 24.10 377 LEU C N 1
ATOM 8968 C CA . LEU C 1 398 ? 46.027 0.896 88.258 1.00 26.38 377 LEU C CA 1
ATOM 8969 C C . LEU C 1 398 ? 46.899 0.274 89.342 1.00 29.29 377 LEU C C 1
ATOM 8970 O O . LEU C 1 398 ? 46.678 -0.862 89.774 1.00 27.78 377 LEU C O 1
ATOM 8975 N N . ILE C 1 399 ? 47.903 1.031 89.783 1.00 28.79 378 ILE C N 1
ATOM 8976 C CA . ILE C 1 399 ? 48.839 0.533 90.781 1.00 29.49 378 ILE C CA 1
ATOM 8977 C C . ILE C 1 399 ? 49.275 1.690 91.666 1.00 29.70 378 ILE C C 1
ATOM 8978 O O . ILE C 1 399 ? 49.431 2.819 91.195 1.00 29.21 378 ILE C O 1
ATOM 8983 N N . CYS C 1 400 ? 49.466 1.419 92.954 1.00 26.59 379 CYS C N 1
ATOM 8984 C CA . CYS C 1 400 ? 50.014 2.473 93.788 1.00 33.82 379 CYS C CA 1
ATOM 8985 C C . CYS C 1 400 ? 50.739 1.891 95.000 1.00 31.00 379 CYS C C 1
ATOM 8986 O O . CYS C 1 400 ? 50.585 0.720 95.366 1.00 27.18 379 CYS C O 1
ATOM 8989 N N . HIS C 1 401 ? 51.530 2.755 95.622 1.00 33.75 380 HIS C N 1
ATOM 8990 C CA . HIS C 1 401 ? 52.320 2.414 96.793 1.00 31.93 380 HIS C CA 1
ATOM 8991 C C . HIS C 1 401 ? 51.713 3.171 97.966 1.00 34.05 380 HIS C C 1
ATOM 8992 O O . HIS C 1 401 ? 51.963 4.375 98.127 1.00 35.88 380 HIS C O 1
ATOM 8999 N N . PRO C 1 402 ? 50.851 2.533 98.765 1.00 34.89 381 PRO C N 1
ATOM 9000 C CA . PRO C 1 402 ? 50.076 3.290 99.766 1.00 35.34 381 PRO C CA 1
ATOM 9001 C C . PRO C 1 402 ? 50.922 4.009 100.794 1.00 36.75 381 PRO C C 1
ATOM 9002 O O . PRO C 1 402 ? 50.545 5.106 101.226 1.00 36.45 381 PRO C O 1
ATOM 9006 N N . ALA C 1 403 ? 52.054 3.427 101.206 1.00 34.47 382 ALA C N 1
ATOM 9007 C CA . ALA C 1 403 ? 52.828 4.040 102.278 1.00 37.80 382 ALA C CA 1
ATOM 9008 C C . ALA C 1 403 ? 53.321 5.431 101.895 1.00 37.96 382 ALA C C 1
ATOM 9009 O O . ALA C 1 403 ? 53.442 6.302 102.763 1.00 37.93 382 ALA C O 1
ATOM 9011 N N . SER C 1 404 ? 53.571 5.678 100.607 1.00 35.59 383 SER C N 1
ATOM 9012 C CA . SER C 1 404 ? 54.047 6.981 100.159 1.00 33.96 383 SER C CA 1
ATOM 9013 C C . SER C 1 404 ? 52.949 7.809 99.524 1.00 38.71 383 SER C C 1
ATOM 9014 O O . SER C 1 404 ? 53.225 8.914 99.048 1.00 40.15 383 SER C O 1
ATOM 9017 N N . THR C 1 405 ? 51.726 7.282 99.450 1.00 35.42 384 THR C N 1
ATOM 9018 C CA . THR C 1 405 ? 50.629 8.025 98.859 1.00 36.86 384 THR C CA 1
ATOM 9019 C C . THR C 1 405 ? 49.413 8.060 99.784 1.00 38.83 384 THR C C 1
ATOM 9020 O O . THR C 1 405 ? 49.315 8.930 100.659 1.00 41.81 384 THR C O 1
ATOM 9024 N N . THR C 1 406 ? 48.493 7.107 99.605 1.00 38.33 385 THR C N 1
ATOM 9025 C CA . THR C 1 406 ? 47.211 7.131 100.308 1.00 38.57 385 THR C CA 1
ATOM 9026 C C . THR C 1 406 ? 47.371 7.131 101.819 1.00 40.86 385 THR C C 1
ATOM 9027 O O . THR C 1 406 ? 46.554 7.728 102.526 1.00 41.43 385 THR C O 1
ATOM 9031 N N . HIS C 1 407 ? 48.394 6.450 102.335 1.00 43.21 386 HIS C N 1
ATOM 9032 C CA . HIS C 1 407 ? 48.595 6.302 103.769 1.00 42.29 386 HIS C CA 1
ATOM 9033 C C . HIS C 1 407 ? 49.852 7.017 104.243 1.00 43.80 386 HIS C C 1
ATOM 9034 O O . HIS C 1 407 ? 50.403 6.657 105.289 1.00 47.44 386 HIS C O 1
ATOM 9041 N N . SER C 1 408 ? 50.345 7.995 103.480 1.00 41.07 387 SER C N 1
ATOM 9042 C CA . SER C 1 408 ? 51.564 8.683 103.893 1.00 48.46 387 SER C CA 1
ATOM 9043 C C . SER C 1 408 ? 51.313 9.737 104.962 1.00 49.52 387 SER C C 1
ATOM 9044 O O . SER C 1 408 ? 52.244 10.084 105.692 1.00 52.93 387 SER C O 1
ATOM 9047 N N . GLY C 1 409 ? 50.079 10.230 105.083 1.00 52.00 388 GLY C N 1
ATOM 9048 C CA . GLY C 1 409 ? 49.713 11.224 106.072 1.00 57.61 388 GLY C CA 1
ATOM 9049 C C . GLY C 1 409 ? 49.346 10.693 107.440 1.00 57.16 388 GLY C C 1
ATOM 9050 O O . GLY C 1 409 ? 49.219 11.475 108.383 1.00 56.77 388 GLY C O 1
ATOM 9051 N N . VAL C 1 410 ? 49.118 9.388 107.561 1.00 59.82 389 VAL C N 1
ATOM 9052 C CA . VAL C 1 410 ? 48.790 8.753 108.836 1.00 58.01 389 VAL C CA 1
ATOM 9053 C C . VAL C 1 410 ? 50.047 8.425 109.639 1.00 60.57 389 VAL C C 1
ATOM 9054 O O . VAL C 1 410 ? 51.114 8.163 109.059 1.00 61.23 389 VAL C O 1
ATOM 9058 N N . PRO C 1 411 ? 49.979 8.488 110.968 1.00 59.62 390 PRO C N 1
ATOM 9059 C CA . PRO C 1 411 ? 51.094 8.017 111.794 1.00 60.05 390 PRO C CA 1
ATOM 9060 C C . PRO C 1 411 ? 51.417 6.561 111.489 1.00 60.76 390 PRO C C 1
ATOM 9061 O O . PRO C 1 411 ? 50.603 5.819 110.928 1.00 57.13 390 PRO C O 1
ATOM 9065 N N . GLU C 1 412 ? 52.650 6.169 111.831 1.00 58.08 391 GLU C N 1
ATOM 9066 C CA . GLU C 1 412 ? 53.088 4.798 111.585 1.00 58.48 391 GLU C CA 1
ATOM 9067 C C . GLU C 1 412 ? 52.141 3.785 112.221 1.00 58.51 391 GLU C C 1
ATOM 9068 O O . GLU C 1 412 ? 51.920 2.703 111.662 1.00 56.55 391 GLU C O 1
ATOM 9074 N N . ALA C 1 413 ? 51.558 4.131 113.373 1.00 58.62 392 ALA C N 1
ATOM 9075 C CA . ALA C 1 413 ? 50.628 3.234 114.053 1.00 56.76 392 ALA C CA 1
ATOM 9076 C C . ALA C 1 413 ? 49.434 2.894 113.167 1.00 58.68 392 ALA C C 1
ATOM 9077 O O . ALA C 1 413 ? 48.980 1.742 113.143 1.00 57.11 392 ALA C O 1
ATOM 9079 N N . ALA C 1 414 ? 48.877 3.900 112.478 1.00 57.91 393 ALA C N 1
ATOM 9080 C CA . ALA C 1 414 ? 47.744 3.664 111.586 1.00 55.99 393 ALA C CA 1
ATOM 9081 C C . ALA C 1 414 ? 48.154 2.856 110.356 1.00 57.56 393 ALA C C 1
ATOM 9082 O O . ALA C 1 414 ? 47.337 2.099 109.818 1.00 55.56 393 ALA C O 1
ATOM 9084 N N . ARG C 1 415 ? 49.389 3.037 109.870 1.00 57.08 394 ARG C N 1
ATOM 9085 C CA . ARG C 1 415 ? 49.909 2.172 108.811 1.00 52.17 394 ARG C CA 1
ATOM 9086 C C . ARG C 1 415 ? 49.976 0.724 109.282 1.00 53.36 394 ARG C C 1
ATOM 9087 O O . ARG C 1 415 ? 49.592 -0.196 108.553 1.00 50.94 394 ARG C O 1
ATOM 9095 N N . LYS C 1 416 ? 50.476 0.496 110.496 1.00 53.68 395 LYS C N 1
ATOM 9096 C CA . LYS C 1 416 ? 50.544 -0.876 110.984 1.00 55.00 395 LYS C CA 1
ATOM 9097 C C . LYS C 1 416 ? 49.147 -1.492 111.071 1.00 56.22 395 LYS C C 1
ATOM 9098 O O . LYS C 1 416 ? 48.931 -2.620 110.611 1.00 52.08 395 LYS C O 1
ATOM 9100 N N . ALA C 1 417 ? 48.165 -0.727 111.577 1.00 53.65 396 ALA C N 1
ATOM 9101 C CA . ALA C 1 417 ? 46.806 -1.247 111.745 1.00 50.67 396 ALA C CA 1
ATOM 9102 C C . ALA C 1 417 ? 46.130 -1.539 110.414 1.00 53.73 396 ALA C C 1
ATOM 9103 O O . ALA C 1 417 ? 45.190 -2.343 110.360 1.00 50.71 396 ALA C O 1
ATOM 9105 N N . ALA C 1 418 ? 46.544 -0.868 109.347 1.00 51.83 397 ALA C N 1
ATOM 9106 C CA . ALA C 1 418 ? 45.997 -1.176 108.038 1.00 48.76 397 ALA C CA 1
ATOM 9107 C C . ALA C 1 418 ? 46.834 -2.192 107.271 1.00 49.26 397 ALA C C 1
ATOM 9108 O O . ALA C 1 418 ? 46.444 -2.561 106.157 1.00 45.35 397 ALA C O 1
ATOM 9110 N N . GLY C 1 419 ? 47.944 -2.690 107.845 1.00 48.54 398 GLY C N 1
ATOM 9111 C CA . GLY C 1 419 ? 48.771 -3.640 107.116 1.00 46.08 398 GLY C CA 1
ATOM 9112 C C . GLY C 1 419 ? 49.678 -3.022 106.067 1.00 45.76 398 GLY C C 1
ATOM 9113 O O . GLY C 1 419 ? 50.171 -3.744 105.190 1.00 44.43 398 GLY C O 1
ATOM 9114 N N . VAL C 1 420 ? 49.859 -1.702 106.096 1.00 45.89 399 VAL C N 1
ATOM 9115 C CA . VAL C 1 420 ? 50.666 -0.962 105.129 1.00 44.94 399 VAL C CA 1
ATOM 9116 C C . VAL C 1 420 ? 52.127 -0.922 105.576 1.00 43.25 399 VAL C C 1
ATOM 9117 O O . VAL C 1 420 ? 52.452 -0.352 106.619 1.00 48.71 399 VAL C O 1
ATOM 9121 N N . SER C 1 421 ? 52.986 -1.633 104.857 1.00 41.80 400 SER C N 1
ATOM 9122 C CA . SER C 1 421 ? 54.431 -1.601 105.059 1.00 41.64 400 SER C CA 1
ATOM 9123 C C . SER C 1 421 ? 55.079 -0.973 103.824 1.00 40.80 400 SER C C 1
ATOM 9124 O O . SER C 1 421 ? 54.433 -0.792 102.785 1.00 37.23 400 SER C O 1
ATOM 9127 N N . GLU C 1 422 ? 56.377 -0.660 103.928 1.00 37.76 401 GLU C N 1
ATOM 9128 C CA . GLU C 1 422 ? 57.046 0.021 102.824 1.00 36.28 401 GLU C CA 1
ATOM 9129 C C . GLU C 1 422 ? 57.205 -0.851 101.581 1.00 38.32 401 GLU C C 1
ATOM 9130 O O . GLU C 1 422 ? 57.344 -0.306 100.482 1.00 36.76 401 GLU C O 1
ATOM 9136 N N . GLY C 1 423 ? 57.149 -2.176 101.710 1.00 37.11 402 GLY C N 1
ATOM 9137 C CA . GLY C 1 423 ? 57.205 -3.024 100.539 1.00 36.99 402 GLY C CA 1
ATOM 9138 C C . GLY C 1 423 ? 55.877 -3.346 99.863 1.00 37.72 402 GLY C C 1
ATOM 9139 O O . GLY C 1 423 ? 55.882 -3.976 98.800 1.00 34.21 402 GLY C O 1
ATOM 9140 N N . LEU C 1 424 ? 54.742 -2.890 100.402 1.00 34.64 403 LEU C N 1
ATOM 9141 C CA . LEU C 1 424 ? 53.434 -3.294 99.892 1.00 33.75 403 LEU C CA 1
ATOM 9142 C C . LEU C 1 424 ? 53.052 -2.470 98.666 1.00 33.24 403 LEU C C 1
ATOM 9143 O O . LEU C 1 424 ? 53.217 -1.247 98.638 1.00 32.70 403 LEU C O 1
ATOM 9148 N N . ILE C 1 425 ? 52.556 -3.161 97.645 1.00 34.30 404 ILE C N 1
ATOM 9149 C CA . ILE C 1 425 ? 52.106 -2.573 96.391 1.00 32.21 404 ILE C CA 1
ATOM 9150 C C . ILE C 1 425 ? 50.660 -3.013 96.176 1.00 29.15 404 ILE C C 1
ATOM 9151 O O . ILE C 1 425 ? 50.362 -4.207 96.259 1.00 30.40 404 ILE C O 1
ATOM 9156 N N . ARG C 1 426 ? 49.771 -2.069 95.888 1.00 25.20 405 ARG C N 1
ATOM 9157 C CA . ARG C 1 426 ? 48.371 -2.378 95.605 1.00 26.53 405 ARG C CA 1
ATOM 9158 C C . ARG C 1 426 ? 48.092 -2.206 94.122 1.00 27.84 405 ARG C C 1
ATOM 9159 O O . ARG C 1 426 ? 48.464 -1.182 93.539 1.00 24.95 405 ARG C O 1
ATOM 9167 N N . VAL C 1 427 ? 47.458 -3.217 93.517 1.00 27.49 406 VAL C N 1
ATOM 9168 C CA . VAL C 1 427 ? 47.008 -3.159 92.132 1.00 27.09 406 VAL C CA 1
ATOM 9169 C C . VAL C 1 427 ? 45.492 -3.267 92.097 1.00 27.03 406 VAL C C 1
ATOM 9170 O O . VAL C 1 427 ? 44.889 -4.018 92.867 1.00 24.98 406 VAL C O 1
ATOM 9174 N N . SER C 1 428 ? 44.883 -2.567 91.136 1.00 24.41 407 SER C N 1
ATOM 9175 C CA . SER C 1 428 ? 43.452 -2.692 90.856 1.00 27.60 407 SER C CA 1
ATOM 9176 C C . SER C 1 428 ? 43.331 -3.107 89.396 1.00 26.57 407 SER C C 1
ATOM 9177 O O . SER C 1 428 ? 43.637 -2.317 88.497 1.00 25.61 407 SER C O 1
ATOM 9180 N N . ILE C 1 429 ? 42.933 -4.351 89.166 1.00 24.57 408 ILE C N 1
ATOM 9181 C CA . ILE C 1 429 ? 42.979 -4.936 87.828 1.00 26.02 408 ILE C CA 1
ATOM 9182 C C . ILE C 1 429 ? 41.794 -4.449 87.003 1.00 25.51 408 ILE C C 1
ATOM 9183 O O . ILE C 1 429 ? 40.652 -4.434 87.478 1.00 25.47 408 ILE C O 1
ATOM 9188 N N . GLY C 1 430 ? 42.063 -4.057 85.760 1.00 23.69 409 GLY C N 1
ATOM 9189 C CA . GLY C 1 430 ? 41.053 -3.621 84.818 1.00 26.19 409 GLY C CA 1
ATOM 9190 C C . GLY C 1 430 ? 40.656 -4.725 83.858 1.00 24.51 409 GLY C C 1
ATOM 9191 O O . GLY C 1 430 ? 40.629 -5.901 84.222 1.00 23.56 409 GLY C O 1
ATOM 9192 N N . LEU C 1 431 ? 40.386 -4.343 82.605 1.00 24.14 410 LEU C N 1
ATOM 9193 C CA . LEU C 1 431 ? 39.847 -5.241 81.585 1.00 27.22 410 LEU C CA 1
ATOM 9194 C C . LEU C 1 431 ? 40.911 -5.764 80.638 1.00 27.42 410 LEU C C 1
ATOM 9195 O O . LEU C 1 431 ? 40.579 -6.511 79.705 1.00 25.33 410 LEU C O 1
ATOM 9200 N N . GLU C 1 432 ? 42.174 -5.408 80.865 1.00 25.94 411 GLU C N 1
ATOM 9201 C CA . GLU C 1 432 ? 43.241 -5.897 80.013 1.00 28.68 411 GLU C CA 1
ATOM 9202 C C . GLU C 1 432 ? 43.330 -7.417 80.124 1.00 29.71 411 GLU C C 1
ATOM 9203 O O . GLU C 1 432 ? 42.810 -8.034 81.063 1.00 25.21 411 GLU C O 1
ATOM 9209 N N . HIS C 1 433 ? 43.972 -8.017 79.128 1.00 25.46 412 HIS C N 1
ATOM 9210 C CA . HIS C 1 433 ? 44.136 -9.460 79.094 1.00 28.40 412 HIS C CA 1
ATOM 9211 C C . HIS C 1 433 ? 45.158 -9.904 80.132 1.00 28.77 412 HIS C C 1
ATOM 9212 O O . HIS C 1 433 ? 46.222 -9.294 80.277 1.00 28.16 412 HIS C O 1
ATOM 9219 N N . GLU C 1 434 ? 44.837 -10.994 80.839 1.00 31.14 413 GLU C N 1
ATOM 9220 C CA . GLU C 1 434 ? 45.694 -11.455 81.928 1.00 30.64 413 GLU C CA 1
ATOM 9221 C C . GLU C 1 434 ? 47.092 -11.804 81.441 1.00 30.78 413 GLU C C 1
ATOM 9222 O O . GLU C 1 434 ? 48.071 -11.591 82.163 1.00 32.04 413 GLU C O 1
ATOM 9228 N N . GLU C 1 435 ? 47.217 -12.318 80.222 1.00 30.69 414 GLU C N 1
ATOM 9229 C CA . GLU C 1 435 ? 48.547 -12.650 79.724 1.00 32.33 414 GLU C CA 1
ATOM 9230 C C . GLU C 1 435 ? 49.411 -11.402 79.568 1.00 32.83 414 GLU C C 1
ATOM 9231 O O . GLU C 1 435 ? 50.627 -11.462 79.791 1.00 30.62 414 GLU C O 1
ATOM 9237 N N . ASP C 1 436 ? 48.800 -10.249 79.229 1.00 31.36 415 ASP C N 1
ATOM 9238 C CA . ASP C 1 436 ? 49.570 -9.015 79.087 1.00 28.35 415 ASP C CA 1
ATOM 9239 C C . ASP C 1 436 ? 49.937 -8.435 80.448 1.00 29.95 415 ASP C C 1
ATOM 9240 O O . ASP C 1 436 ? 51.054 -7.944 80.635 1.00 28.95 415 ASP C O 1
ATOM 9245 N N . LEU C 1 437 ? 49.016 -8.470 81.413 1.00 30.64 416 LEU C N 1
ATOM 9246 C CA . LEU C 1 437 ? 49.363 -7.965 82.736 1.00 31.90 416 LEU C CA 1
ATOM 9247 C C . LEU C 1 437 ? 50.483 -8.790 83.359 1.00 32.90 416 LEU C C 1
ATOM 9248 O O . LEU C 1 437 ? 51.441 -8.235 83.908 1.00 30.72 416 LEU C O 1
ATOM 9253 N N . ILE C 1 438 ? 50.402 -10.115 83.238 1.00 31.01 417 ILE C N 1
ATOM 9254 C CA . ILE C 1 438 ? 51.440 -10.980 83.790 1.00 33.00 417 ILE C CA 1
ATOM 9255 C C . ILE C 1 438 ? 52.779 -10.705 83.125 1.00 30.97 417 ILE C C 1
ATOM 9256 O O . ILE C 1 438 ? 53.810 -10.609 83.803 1.00 34.87 417 ILE C O 1
ATOM 9261 N N . ALA C 1 439 ? 52.790 -10.543 81.798 1.00 31.38 418 ALA C N 1
ATOM 9262 C CA . ALA C 1 439 ? 54.045 -10.228 81.112 1.00 30.02 418 ALA C CA 1
ATOM 9263 C C . ALA C 1 439 ? 54.616 -8.897 81.576 1.00 33.76 418 ALA C C 1
ATOM 9264 O O . ALA C 1 439 ? 55.831 -8.767 81.763 1.00 36.77 418 ALA C O 1
ATOM 9266 N N . ASP C 1 440 ? 53.751 -7.908 81.816 1.00 29.90 419 ASP C N 1
ATOM 9267 C CA . ASP C 1 440 ? 54.228 -6.625 82.326 1.00 36.42 419 ASP C CA 1
ATOM 9268 C C . ASP C 1 440 ? 54.842 -6.778 83.716 1.00 36.89 419 ASP C C 1
ATOM 9269 O O . ASP C 1 440 ? 55.919 -6.233 83.991 1.00 37.13 419 ASP C O 1
ATOM 9274 N N . LEU C 1 441 ? 54.176 -7.528 84.602 1.00 34.60 420 LEU C N 1
ATOM 9275 C CA . LEU C 1 441 ? 54.716 -7.780 85.938 1.00 35.66 420 LEU C CA 1
ATOM 9276 C C . LEU C 1 441 ? 55.987 -8.621 85.895 1.00 36.81 420 LEU C C 1
ATOM 9277 O O . LEU C 1 441 ? 56.933 -8.364 86.651 1.00 39.82 420 LEU C O 1
ATOM 9282 N N . ASP C 1 442 ? 56.022 -9.639 85.037 1.00 38.94 421 ASP C N 1
ATOM 9283 C CA . ASP C 1 442 ? 57.247 -10.414 84.858 1.00 40.11 421 ASP C CA 1
ATOM 9284 C C . ASP C 1 442 ? 58.398 -9.523 84.427 1.00 42.34 421 ASP C C 1
ATOM 9285 O O . ASP C 1 442 ? 59.531 -9.684 84.895 1.00 50.11 421 ASP C O 1
ATOM 9290 N N . HIS C 1 443 ? 58.137 -8.609 83.499 1.00 40.24 422 HIS C N 1
ATOM 9291 C CA . HIS C 1 443 ? 59.176 -7.694 83.054 1.00 46.06 422 HIS C CA 1
ATOM 9292 C C . HIS C 1 443 ? 59.626 -6.781 84.192 1.00 48.12 422 HIS C C 1
ATOM 9293 O O . HIS C 1 443 ? 60.810 -6.438 84.293 1.00 48.47 422 HIS C O 1
ATOM 9300 N N . ALA C 1 444 ? 58.692 -6.375 85.058 1.00 45.37 423 ALA C N 1
ATOM 9301 C CA . ALA C 1 444 ? 59.054 -5.495 86.166 1.00 46.00 423 ALA C CA 1
ATOM 9302 C C . ALA C 1 444 ? 60.029 -6.175 87.117 1.00 48.02 423 ALA C C 1
ATOM 9303 O O . ALA C 1 444 ? 61.016 -5.564 87.541 1.00 48.82 423 ALA C O 1
ATOM 9305 N N . PHE C 1 445 ? 59.772 -7.442 87.452 1.00 45.85 424 PHE C N 1
ATOM 9306 C CA . PHE C 1 445 ? 60.682 -8.182 88.322 1.00 47.43 424 PHE C CA 1
ATOM 9307 C C . PHE C 1 445 ? 62.088 -8.232 87.736 1.00 51.19 424 PHE C C 1
ATOM 9308 O O . PHE C 1 445 ? 63.075 -8.021 88.450 1.00 54.00 424 PHE C O 1
ATOM 9316 N N . ARG C 1 446 ? 62.202 -8.498 86.437 1.00 52.75 425 ARG C N 1
ATOM 9317 C CA . ARG C 1 446 ? 63.521 -8.592 85.819 1.00 55.20 425 ARG C CA 1
ATOM 9318 C C . ARG C 1 446 ? 64.222 -7.239 85.803 1.00 59.55 425 ARG C C 1
ATOM 9319 O O . ARG C 1 446 ? 65.410 -7.144 86.133 1.00 61.09 425 ARG C O 1
ATOM 9327 N N . ARG C 1 447 ? 63.514 -6.182 85.387 1.00 66.49 426 ARG C N 1
ATOM 9328 C CA . ARG C 1 447 ? 64.132 -4.867 85.267 1.00 68.55 426 ARG C CA 1
ATOM 9329 C C . ARG C 1 447 ? 64.342 -4.148 86.603 1.00 68.95 426 ARG C C 1
ATOM 9330 O O . ARG C 1 447 ? 64.983 -3.092 86.612 1.00 71.67 426 ARG C O 1
ATOM 9332 N N . SER C 1 448 ? 63.837 -4.673 87.728 1.00 61.59 427 SER C N 1
ATOM 9333 C CA . SER C 1 448 ? 64.121 -4.083 89.034 1.00 60.15 427 SER C CA 1
ATOM 9334 C C . SER C 1 448 ? 64.958 -4.977 89.944 1.00 67.43 427 SER C C 1
ATOM 9335 O O . SER C 1 448 ? 65.399 -4.507 91.001 1.00 66.75 427 SER C O 1
ATOM 9338 N N . GLY C 1 449 ? 65.159 -6.245 89.585 1.00 66.71 428 GLY C N 1
ATOM 9339 C CA . GLY C 1 449 ? 65.873 -7.186 90.431 1.00 62.24 428 GLY C CA 1
ATOM 9340 C C . GLY C 1 449 ? 67.335 -6.835 90.604 1.00 68.27 428 GLY C C 1
ATOM 9341 O O . GLY C 1 449 ? 67.687 -6.047 91.481 1.00 75.66 428 GLY C O 1
ATOM 9342 N N . SER D 1 26 ? 50.484 35.564 82.409 1.00 74.56 5 SER D N 1
ATOM 9343 C CA . SER D 1 26 ? 50.379 35.754 80.962 1.00 78.81 5 SER D CA 1
ATOM 9344 C C . SER D 1 26 ? 48.981 35.395 80.434 1.00 79.45 5 SER D C 1
ATOM 9345 O O . SER D 1 26 ? 48.481 36.035 79.499 1.00 78.22 5 SER D O 1
ATOM 9348 N N . TYR D 1 27 ? 48.351 34.374 81.023 1.00 76.61 6 TYR D N 1
ATOM 9349 C CA . TYR D 1 27 ? 46.936 34.117 80.778 1.00 72.36 6 TYR D CA 1
ATOM 9350 C C . TYR D 1 27 ? 46.037 34.611 81.911 1.00 71.32 6 TYR D C 1
ATOM 9351 O O . TYR D 1 27 ? 44.820 34.405 81.852 1.00 67.11 6 TYR D O 1
ATOM 9360 N N . HIS D 1 28 ? 46.604 35.274 82.925 1.00 69.77 7 HIS D N 1
ATOM 9361 C CA . HIS D 1 28 ? 45.826 35.946 83.963 1.00 64.33 7 HIS D CA 1
ATOM 9362 C C . HIS D 1 28 ? 46.069 37.452 83.871 1.00 68.14 7 HIS D C 1
ATOM 9363 O O . HIS D 1 28 ? 46.373 38.114 84.873 1.00 57.55 7 HIS D O 1
ATOM 9370 N N . LYS D 1 29 ? 45.942 37.994 82.658 1.00 71.58 8 LYS D N 1
ATOM 9371 C CA . LYS D 1 29 ? 46.113 39.422 82.426 1.00 68.96 8 LYS D CA 1
ATOM 9372 C C . LYS D 1 29 ? 44.814 40.147 82.758 1.00 66.88 8 LYS D C 1
ATOM 9373 O O . LYS D 1 29 ? 43.751 39.805 82.231 1.00 65.24 8 LYS D O 1
ATOM 9375 N N . LYS D 1 30 ? 44.895 41.147 83.634 1.00 69.96 9 LYS D N 1
ATOM 9376 C CA . LYS D 1 30 ? 43.702 41.843 84.099 1.00 68.94 9 LYS D CA 1
ATOM 9377 C C . LYS D 1 30 ? 43.469 43.181 83.401 1.00 68.25 9 LYS D C 1
ATOM 9378 O O . LYS D 1 30 ? 42.422 43.801 83.624 1.00 66.06 9 LYS D O 1
ATOM 9380 N N . ASP D 1 31 ? 44.387 43.632 82.547 1.00 69.54 10 ASP D N 1
ATOM 9381 C CA . ASP D 1 31 ? 44.270 44.966 81.977 1.00 71.13 10 ASP D CA 1
ATOM 9382 C C . ASP D 1 31 ? 44.837 44.977 80.565 1.00 70.63 10 ASP D C 1
ATOM 9383 O O . ASP D 1 31 ? 45.423 43.999 80.093 1.00 67.59 10 ASP D O 1
ATOM 9388 N N . ILE D 1 32 ? 44.632 46.113 79.896 1.00 72.30 11 ILE D N 1
ATOM 9389 C CA . ILE D 1 32 ? 45.133 46.382 78.552 1.00 74.40 11 ILE D CA 1
ATOM 9390 C C . ILE D 1 32 ? 45.570 47.846 78.511 1.00 81.03 11 ILE D C 1
ATOM 9391 O O . ILE D 1 32 ? 44.795 48.742 78.870 1.00 77.24 11 ILE D O 1
ATOM 9396 N N . GLU D 1 33 ? 46.841 48.080 78.171 1.00 82.56 12 GLU D N 1
ATOM 9397 C CA . GLU D 1 33 ? 47.407 49.430 78.105 1.00 85.99 12 GLU D CA 1
ATOM 9398 C C . GLU D 1 33 ? 47.229 50.202 79.415 1.00 85.83 12 GLU D C 1
ATOM 9399 O O . GLU D 1 33 ? 47.069 51.424 79.405 1.00 78.37 12 GLU D O 1
ATOM 9401 N N . GLY D 1 34 ? 47.186 49.496 80.552 1.00 83.31 13 GLY D N 1
ATOM 9402 C CA . GLY D 1 34 ? 47.092 50.111 81.861 1.00 80.96 13 GLY D CA 1
ATOM 9403 C C . GLY D 1 34 ? 45.706 50.074 82.481 1.00 83.51 13 GLY D C 1
ATOM 9404 O O . GLY D 1 34 ? 45.589 49.954 83.709 1.00 79.76 13 GLY D O 1
ATOM 9405 N N . ARG D 1 35 ? 44.653 50.173 81.655 1.00 82.73 14 ARG D N 1
ATOM 9406 C CA . ARG D 1 35 ? 43.219 50.185 81.935 1.00 76.78 14 ARG D CA 1
ATOM 9407 C C . ARG D 1 35 ? 42.697 48.759 82.041 1.00 76.20 14 ARG D C 1
ATOM 9408 O O . ARG D 1 35 ? 43.039 47.914 81.211 1.00 79.28 14 ARG D O 1
ATOM 9410 N N . PRO D 1 36 ? 41.869 48.466 83.042 1.00 71.92 15 PRO D N 1
ATOM 9411 C CA . PRO D 1 36 ? 41.384 47.091 83.215 1.00 69.83 15 PRO D CA 1
ATOM 9412 C C . PRO D 1 36 ? 40.375 46.684 82.143 1.00 61.25 15 PRO D C 1
ATOM 9413 O O . PRO D 1 36 ? 39.588 47.495 81.647 1.00 57.96 15 PRO D O 1
ATOM 9417 N N . LEU D 1 37 ? 40.438 45.413 81.768 1.00 59.63 16 LEU D N 1
ATOM 9418 C CA . LEU D 1 37 ? 39.505 44.850 80.805 1.00 48.84 16 LEU D CA 1
ATOM 9419 C C . LEU D 1 37 ? 38.111 44.741 81.418 1.00 43.15 16 LEU D C 1
ATOM 9420 O O . LEU D 1 37 ? 37.954 44.503 82.615 1.00 45.32 16 LEU D O 1
ATOM 9425 N N . HIS D 1 38 ? 37.087 44.901 80.584 1.00 40.97 17 HIS D N 1
ATOM 9426 C CA . HIS D 1 38 ? 35.720 44.749 81.061 1.00 38.78 17 HIS D CA 1
ATOM 9427 C C . HIS D 1 38 ? 35.415 43.272 81.337 1.00 38.72 17 HIS D C 1
ATOM 9428 O O . HIS D 1 38 ? 36.010 42.380 80.719 1.00 36.21 17 HIS D O 1
ATOM 9435 N N . PRO D 1 39 ? 34.499 42.984 82.277 1.00 37.00 18 PRO D N 1
ATOM 9436 C CA . PRO D 1 39 ? 34.226 41.573 82.610 1.00 36.66 18 PRO D CA 1
ATOM 9437 C C . PRO D 1 39 ? 33.790 40.726 81.426 1.00 33.65 18 PRO D C 1
ATOM 9438 O O . PRO D 1 39 ? 34.227 39.570 81.328 1.00 33.01 18 PRO D O 1
ATOM 9442 N N . GLU D 1 40 ? 32.949 41.257 80.525 1.00 31.27 19 GLU D N 1
ATOM 9443 C CA . GLU D 1 40 ? 32.512 40.459 79.382 1.00 31.53 19 GLU D CA 1
ATOM 9444 C C . GLU D 1 40 ? 33.677 40.108 78.466 1.00 30.39 19 GLU D C 1
ATOM 9445 O O . GLU D 1 40 ? 33.620 39.088 77.781 1.00 33.77 19 GLU D O 1
ATOM 9451 N N . THR D 1 41 ? 34.728 40.937 78.422 1.00 29.59 20 THR D N 1
ATOM 9452 C CA . THR D 1 41 ? 35.918 40.588 77.647 1.00 29.89 20 THR D CA 1
ATOM 9453 C C . THR D 1 41 ? 36.684 39.448 78.303 1.00 29.69 20 THR D C 1
ATOM 9454 O O . THR D 1 41 ? 37.088 38.493 77.632 1.00 32.17 20 THR D O 1
ATOM 9458 N N . GLN D 1 42 ? 36.867 39.519 79.618 1.00 29.39 21 GLN D N 1
ATOM 9459 C CA . GLN D 1 42 ? 37.631 38.519 80.344 1.00 30.92 21 GLN D CA 1
ATOM 9460 C C . GLN D 1 42 ? 36.954 37.155 80.321 1.00 32.25 21 GLN D C 1
ATOM 9461 O O . GLN D 1 42 ? 37.625 36.147 80.545 1.00 30.54 21 GLN D O 1
ATOM 9467 N N . MET D 1 43 ? 35.633 37.098 80.135 1.00 29.55 22 MET D N 1
ATOM 9468 C CA . MET D 1 43 ? 34.997 35.789 80.203 1.00 30.71 22 MET D CA 1
ATOM 9469 C C . MET D 1 43 ? 35.293 34.927 78.984 1.00 29.43 22 MET D C 1
ATOM 9470 O O . MET D 1 43 ? 34.925 33.749 78.975 1.00 30.74 22 MET D O 1
ATOM 9475 N N . MET D 1 44 ? 36.013 35.446 77.993 1.00 33.17 23 MET D N 1
ATOM 9476 C CA . MET D 1 44 ? 36.373 34.662 76.827 1.00 29.50 23 MET D CA 1
ATOM 9477 C C . MET D 1 44 ? 37.811 34.193 76.851 1.00 33.90 23 MET D C 1
ATOM 9478 O O . MET D 1 44 ? 38.209 33.423 75.971 1.00 37.68 23 MET D O 1
ATOM 9483 N N . SER D 1 45 ? 38.597 34.631 77.815 1.00 33.11 24 SER D N 1
ATOM 9484 C CA . SER D 1 45 ? 39.989 34.205 77.815 1.00 35.14 24 SER D CA 1
ATOM 9485 C C . SER D 1 45 ? 40.605 33.998 79.194 1.00 36.25 24 SER D C 1
ATOM 9486 O O . SER D 1 45 ? 41.459 33.113 79.324 1.00 36.37 24 SER D O 1
ATOM 9489 N N . TYR D 1 46 ? 40.201 34.753 80.219 1.00 34.14 25 TYR D N 1
ATOM 9490 C CA . TYR D 1 46 ? 40.921 34.789 81.486 1.00 35.59 25 TYR D CA 1
ATOM 9491 C C . TYR D 1 46 ? 41.172 33.398 82.046 1.00 38.52 25 TYR D C 1
ATOM 9492 O O . TYR D 1 46 ? 40.271 32.552 82.078 1.00 36.78 25 TYR D O 1
ATOM 9501 N N . GLY D 1 47 ? 42.422 33.150 82.434 1.00 40.35 26 GLY D N 1
ATOM 9502 C CA . GLY D 1 47 ? 42.779 31.891 83.053 1.00 44.76 26 GLY D CA 1
ATOM 9503 C C . GLY D 1 47 ? 42.944 30.713 82.116 1.00 44.24 26 GLY D C 1
ATOM 9504 O O . GLY D 1 47 ? 43.018 29.574 82.594 1.00 41.67 26 GLY D O 1
ATOM 9505 N N . PHE D 1 48 ? 42.966 30.935 80.801 1.00 42.27 27 PHE D N 1
ATOM 9506 C CA . PHE D 1 48 ? 43.111 29.842 79.847 1.00 41.22 27 PHE D CA 1
ATOM 9507 C C . PHE D 1 48 ? 44.074 30.266 78.753 1.00 42.51 27 PHE D C 1
ATOM 9508 O O . PHE D 1 48 ? 43.894 31.323 78.140 1.00 39.74 27 PHE D O 1
ATOM 9516 N N . ASP D 1 49 ? 45.105 29.448 78.531 1.00 44.54 28 ASP D N 1
ATOM 9517 C CA . ASP D 1 49 ? 46.079 29.667 77.464 1.00 44.23 28 ASP D CA 1
ATOM 9518 C C . ASP D 1 49 ? 45.832 28.650 76.361 1.00 40.34 28 ASP D C 1
ATOM 9519 O O . ASP D 1 49 ? 46.213 27.476 76.510 1.00 40.94 28 ASP D O 1
ATOM 9524 N N . PRO D 1 50 ? 45.232 29.053 75.231 1.00 40.25 29 PRO D N 1
ATOM 9525 C CA . PRO D 1 50 ? 44.944 28.089 74.151 1.00 39.94 29 PRO D CA 1
ATOM 9526 C C . PRO D 1 50 ? 46.158 27.305 73.710 1.00 40.29 29 PRO D C 1
ATOM 9527 O O . PRO D 1 50 ? 46.028 26.147 73.298 1.00 33.65 29 PRO D O 1
ATOM 9531 N N . PHE D 1 51 ? 47.346 27.888 73.802 1.00 38.88 30 PHE D N 1
ATOM 9532 C CA . PHE D 1 51 ? 48.508 27.208 73.263 1.00 42.26 30 PHE D CA 1
ATOM 9533 C C . PHE D 1 51 ? 49.110 26.211 74.238 1.00 42.09 30 PHE D C 1
ATOM 9534 O O . PHE D 1 51 ? 50.055 25.513 73.869 1.00 45.31 30 PHE D O 1
ATOM 9542 N N . LEU D 1 52 ? 48.545 26.080 75.438 1.00 42.21 31 LEU D N 1
ATOM 9543 C CA . LEU D 1 52 ? 48.793 24.927 76.293 1.00 43.74 31 LEU D CA 1
ATOM 9544 C C . LEU D 1 52 ? 47.763 23.819 76.082 1.00 44.06 31 LEU D C 1
ATOM 9545 O O . LEU D 1 52 ? 47.832 22.785 76.761 1.00 44.16 31 LEU D O 1
ATOM 9550 N N . SER D 1 53 ? 46.829 24.004 75.146 1.00 39.16 32 SER D N 1
ATOM 9551 C CA . SER D 1 53 ? 45.823 23.001 74.814 1.00 39.17 32 SER D CA 1
ATOM 9552 C C . SER D 1 53 ? 45.674 22.865 73.305 1.00 36.10 32 SER D C 1
ATOM 9553 O O . SER D 1 53 ? 44.571 22.891 72.766 1.00 35.56 32 SER D O 1
ATOM 9556 N N . GLU D 1 54 ? 46.794 22.749 72.602 1.00 34.91 33 GLU D N 1
ATOM 9557 C CA . GLU D 1 54 ? 46.825 22.470 71.163 1.00 41.25 33 GLU D CA 1
ATOM 9558 C C . GLU D 1 54 ? 46.201 23.586 70.332 1.00 36.67 33 GLU D C 1
ATOM 9559 O O . GLU D 1 54 ? 45.812 23.355 69.191 1.00 35.99 33 GLU D O 1
ATOM 9565 N N . GLY D 1 55 ? 46.110 24.805 70.869 1.00 38.48 34 GLY D N 1
ATOM 9566 C CA . GLY D 1 55 ? 45.522 25.922 70.149 1.00 36.82 34 GLY D CA 1
ATOM 9567 C C . GLY D 1 55 ? 44.014 26.020 70.243 1.00 34.27 34 GLY D C 1
ATOM 9568 O O . GLY D 1 55 ? 43.434 26.968 69.695 1.00 31.61 34 GLY D O 1
ATOM 9569 N N . ALA D 1 56 ? 43.363 25.074 70.920 1.00 32.34 35 ALA D N 1
ATOM 9570 C CA . ALA D 1 56 ? 41.922 25.123 71.110 1.00 32.36 35 ALA D CA 1
ATOM 9571 C C . ALA D 1 56 ? 41.509 26.450 71.733 1.00 31.47 35 ALA D C 1
ATOM 9572 O O . ALA D 1 56 ? 42.044 26.854 72.767 1.00 36.87 35 ALA D O 1
ATOM 9574 N N . VAL D 1 57 ? 40.559 27.132 71.099 1.00 27.80 36 VAL D N 1
ATOM 9575 C CA . VAL D 1 57 ? 40.155 28.444 71.592 1.00 29.97 36 VAL D CA 1
ATOM 9576 C C . VAL D 1 57 ? 39.261 28.355 72.824 1.00 29.00 36 VAL D C 1
ATOM 9577 O O . VAL D 1 57 ? 39.064 29.366 73.497 1.00 31.53 36 VAL D O 1
ATOM 9581 N N . LYS D 1 58 ? 38.676 27.188 73.115 1.00 30.02 37 LYS D N 1
ATOM 9582 C CA . LYS D 1 58 ? 37.923 26.936 74.339 1.00 29.69 37 LYS D CA 1
ATOM 9583 C C . LYS D 1 58 ? 38.575 25.794 75.122 1.00 31.85 37 LYS D C 1
ATOM 9584 O O . LYS D 1 58 ? 39.193 24.907 74.527 1.00 30.76 37 LYS D O 1
ATOM 9590 N N . PRO D 1 59 ? 38.459 25.787 76.447 1.00 29.43 38 PRO D N 1
ATOM 9591 C CA . PRO D 1 59 ? 39.139 24.761 77.246 1.00 31.19 38 PRO D CA 1
ATOM 9592 C C . PRO D 1 59 ? 38.536 23.392 77.007 1.00 28.97 38 PRO D C 1
ATOM 9593 O O . PRO D 1 59 ? 37.311 23.230 77.065 1.00 27.92 38 PRO D O 1
ATOM 9597 N N . PRO D 1 60 ? 39.354 22.374 76.780 1.00 29.52 39 PRO D N 1
ATOM 9598 C CA . PRO D 1 60 ? 38.815 21.012 76.702 1.00 29.10 39 PRO D CA 1
ATOM 9599 C C . PRO D 1 60 ? 38.271 20.576 78.061 1.00 30.07 39 PRO D C 1
ATOM 9600 O O . PRO D 1 60 ? 38.597 21.147 79.105 1.00 25.52 39 PRO D O 1
ATOM 9604 N N . VAL D 1 61 ? 37.374 19.590 78.018 1.00 27.12 40 VAL D N 1
ATOM 9605 C CA . VAL D 1 61 ? 36.703 19.055 79.197 1.00 29.67 40 VAL D CA 1
ATOM 9606 C C . VAL D 1 61 ? 37.409 17.783 79.652 1.00 29.58 40 VAL D C 1
ATOM 9607 O O . VAL D 1 61 ? 37.451 16.782 78.922 1.00 27.96 40 VAL D O 1
ATOM 9611 N N . PHE D 1 62 ? 37.925 17.813 80.870 1.00 28.90 41 PHE D N 1
ATOM 9612 C CA . PHE D 1 62 ? 38.537 16.651 81.508 1.00 28.84 41 PHE D CA 1
ATOM 9613 C C . PHE D 1 62 ? 37.445 15.874 82.232 1.00 29.68 41 PHE D C 1
ATOM 9614 O O . PHE D 1 62 ? 37.177 16.099 83.410 1.00 32.10 41 PHE D O 1
ATOM 9622 N N . LEU D 1 63 ? 36.802 14.942 81.524 1.00 27.49 42 LEU D N 1
ATOM 9623 C CA . LEU D 1 63 ? 35.773 14.093 82.126 1.00 29.22 42 LEU D CA 1
ATOM 9624 C C . LEU D 1 63 ? 36.432 12.941 82.887 1.00 32.43 42 LEU D C 1
ATOM 9625 O O . LEU D 1 63 ? 36.293 11.765 82.563 1.00 35.74 42 LEU D O 1
ATOM 9630 N N . THR D 1 64 ? 37.222 13.309 83.879 1.00 30.27 43 THR D N 1
ATOM 9631 C CA . THR D 1 64 ? 37.787 12.339 84.803 1.00 34.32 43 THR D CA 1
ATOM 9632 C C . THR D 1 64 ? 38.270 13.113 86.012 1.00 32.22 43 THR D C 1
ATOM 9633 O O . THR D 1 64 ? 38.553 14.313 85.921 1.00 33.70 43 THR D O 1
ATOM 9637 N N . SER D 1 65 ? 38.318 12.433 87.147 1.00 35.92 44 SER D N 1
ATOM 9638 C CA . SER D 1 65 ? 38.983 12.977 88.322 1.00 35.29 44 SER D CA 1
ATOM 9639 C C . SER D 1 65 ? 40.256 12.216 88.626 1.00 34.57 44 SER D C 1
ATOM 9640 O O . SER D 1 65 ? 40.892 12.483 89.650 1.00 33.88 44 SER D O 1
ATOM 9643 N N . THR D 1 66 ? 40.629 11.261 87.772 1.00 31.68 45 THR D N 1
ATOM 9644 C CA . THR D 1 66 ? 41.800 10.421 87.993 1.00 34.43 45 THR D CA 1
ATOM 9645 C C . THR D 1 66 ? 42.948 10.929 87.129 1.00 33.80 45 THR D C 1
ATOM 9646 O O . THR D 1 66 ? 42.903 10.841 85.894 1.00 32.20 45 THR D O 1
ATOM 9650 N N . PHE D 1 67 ? 43.982 11.434 87.800 1.00 31.25 46 PHE D N 1
ATOM 9651 C CA . PHE D 1 67 ? 45.194 11.964 87.190 1.00 32.21 46 PHE D CA 1
ATOM 9652 C C . PHE D 1 67 ? 46.369 11.139 87.691 1.00 33.32 46 PHE D C 1
ATOM 9653 O O . PHE D 1 67 ? 46.535 10.965 88.902 1.00 33.34 46 PHE D O 1
ATOM 9661 N N . ALA D 1 68 ? 47.125 10.566 86.754 1.00 32.24 47 ALA D N 1
ATOM 9662 C CA . ALA D 1 68 ? 48.206 9.632 87.022 1.00 33.27 47 ALA D CA 1
ATOM 9663 C C . ALA D 1 68 ? 49.518 10.362 87.273 1.00 35.84 47 ALA D C 1
ATOM 9664 O O . ALA D 1 68 ? 49.707 11.505 86.856 1.00 38.14 47 ALA D O 1
ATOM 9666 N N . PHE D 1 69 ? 50.431 9.685 87.963 1.00 32.89 48 PHE D N 1
ATOM 9667 C CA . PHE D 1 69 ? 51.772 10.206 88.175 1.00 38.57 48 PHE D CA 1
ATOM 9668 C C . PHE D 1 69 ? 52.725 9.655 87.121 1.00 38.74 48 PHE D C 1
ATOM 9669 O O . PHE D 1 69 ? 52.572 8.524 86.661 1.00 40.34 48 PHE D O 1
ATOM 9677 N N . ARG D 1 70 ? 53.740 10.455 86.765 1.00 40.69 49 ARG D N 1
ATOM 9678 C CA . ARG D 1 70 ? 54.740 10.010 85.795 1.00 43.01 49 ARG D CA 1
ATOM 9679 C C . ARG D 1 70 ? 55.663 8.941 86.366 1.00 44.88 49 ARG D C 1
ATOM 9680 O O . ARG D 1 70 ? 56.302 8.212 85.598 1.00 44.20 49 ARG D O 1
ATOM 9682 N N . SER D 1 71 ? 55.750 8.841 87.689 1.00 44.84 50 SER D N 1
ATOM 9683 C CA . SER D 1 71 ? 56.638 7.901 88.358 1.00 40.72 50 SER D CA 1
ATOM 9684 C C . SER D 1 71 ? 56.157 7.723 89.791 1.00 42.07 50 SER D C 1
ATOM 9685 O O . SER D 1 71 ? 55.414 8.557 90.318 1.00 37.99 50 SER D O 1
ATOM 9688 N N . ALA D 1 72 ? 56.586 6.620 90.416 1.00 38.05 51 ALA D N 1
ATOM 9689 C CA . ALA D 1 72 ? 56.294 6.426 91.830 1.00 39.33 51 ALA D CA 1
ATOM 9690 C C . ALA D 1 72 ? 56.839 7.583 92.672 1.00 38.48 51 ALA D C 1
ATOM 9691 O O . ALA D 1 72 ? 56.182 8.033 93.618 1.00 34.64 51 ALA D O 1
ATOM 9693 N N . GLU D 1 73 ? 58.025 8.099 92.323 1.00 38.37 52 GLU D N 1
ATOM 9694 C CA . GLU D 1 73 ? 58.577 9.249 93.039 1.00 39.54 52 GLU D CA 1
ATOM 9695 C C . GLU D 1 73 ? 57.682 10.473 92.881 1.00 40.80 52 GLU D C 1
ATOM 9696 O O . GLU D 1 73 ? 57.456 11.218 93.845 1.00 40.59 52 GLU D O 1
ATOM 9702 N N . ASP D 1 74 ? 57.138 10.672 91.678 1.00 41.24 53 ASP D N 1
ATOM 9703 C CA . ASP D 1 74 ? 56.195 11.760 91.439 1.00 41.36 53 ASP D CA 1
ATOM 9704 C C . ASP D 1 74 ? 54.977 11.644 92.357 1.00 40.13 53 ASP D C 1
ATOM 9705 O O . ASP D 1 74 ? 54.519 12.644 92.925 1.00 38.79 53 ASP D O 1
ATOM 9710 N N . GLY D 1 75 ? 54.452 10.428 92.536 1.00 40.01 54 GLY D N 1
ATOM 9711 C CA . GLY D 1 75 ? 53.335 10.253 93.453 1.00 39.27 54 GLY D CA 1
ATOM 9712 C C . GLY D 1 75 ? 53.687 10.613 94.888 1.00 37.56 54 GLY D C 1
ATOM 9713 O O . GLY D 1 75 ? 52.926 11.303 95.572 1.00 36.90 54 GLY D O 1
ATOM 9714 N N . ALA D 1 76 ? 54.867 10.194 95.347 1.00 40.46 55 ALA D N 1
ATOM 9715 C CA . ALA D 1 76 ? 55.272 10.481 96.721 1.00 39.31 55 ALA D CA 1
ATOM 9716 C C . ALA D 1 76 ? 55.448 11.979 96.939 1.00 41.24 55 ALA D C 1
ATOM 9717 O O . ALA D 1 76 ? 55.068 12.512 97.988 1.00 37.51 55 ALA D O 1
ATOM 9719 N N . ASP D 1 77 ? 56.014 12.666 95.943 1.00 42.78 56 ASP D N 1
ATOM 9720 C CA . ASP D 1 77 ? 56.174 14.113 95.985 1.00 41.77 56 ASP D CA 1
ATOM 9721 C C . ASP D 1 77 ? 54.825 14.823 96.077 1.00 45.84 56 ASP D C 1
ATOM 9722 O O . ASP D 1 77 ? 54.656 15.753 96.881 1.00 43.82 56 ASP D O 1
ATOM 9727 N N . PHE D 1 78 ? 53.844 14.373 95.286 1.00 40.41 57 PHE D N 1
ATOM 9728 C CA . PHE D 1 78 ? 52.507 14.958 95.330 1.00 43.37 57 PHE D CA 1
ATOM 9729 C C . PHE D 1 78 ? 51.929 14.903 96.741 1.00 43.72 57 PHE D C 1
ATOM 9730 O O . PHE D 1 78 ? 51.500 15.925 97.289 1.00 43.66 57 PHE D O 1
ATOM 9738 N N . PHE D 1 79 ? 51.945 13.724 97.368 1.00 43.34 58 PHE D N 1
ATOM 9739 C CA . PHE D 1 79 ? 51.365 13.632 98.704 1.00 44.66 58 PHE D CA 1
ATOM 9740 C C . PHE D 1 79 ? 52.237 14.300 99.756 1.00 44.52 58 PHE D C 1
ATOM 9741 O O . PHE D 1 79 ? 51.711 14.715 100.790 1.00 47.41 58 PHE D O 1
ATOM 9749 N N . ASP D 1 80 ? 53.544 14.425 99.512 1.00 42.96 59 ASP D N 1
ATOM 9750 C CA . ASP D 1 80 ? 54.363 15.284 100.362 1.00 48.33 59 ASP D CA 1
ATOM 9751 C C . ASP D 1 80 ? 53.810 16.705 100.383 1.00 49.91 59 ASP D C 1
ATOM 9752 O O . ASP D 1 80 ? 53.815 17.366 101.427 1.00 52.12 59 ASP D O 1
ATOM 9757 N N . ILE D 1 81 ? 53.326 17.191 99.243 1.00 48.77 60 ILE D N 1
ATOM 9758 C CA . ILE D 1 81 ? 52.807 18.551 99.196 1.00 49.89 60 ILE D CA 1
ATOM 9759 C C . ILE D 1 81 ? 51.427 18.615 99.837 1.00 49.94 60 ILE D C 1
ATOM 9760 O O . ILE D 1 81 ? 51.153 19.496 100.658 1.00 51.74 60 ILE D O 1
ATOM 9765 N N . VAL D 1 82 ? 50.558 17.657 99.507 1.00 49.59 61 VAL D N 1
ATOM 9766 C CA . VAL D 1 82 ? 49.206 17.621 100.067 1.00 47.74 61 VAL D CA 1
ATOM 9767 C C . VAL D 1 82 ? 49.243 17.605 101.596 1.00 51.91 61 VAL D C 1
ATOM 9768 O O . VAL D 1 82 ? 48.420 18.246 102.259 1.00 54.28 61 VAL D O 1
ATOM 9772 N N . SER D 1 83 ? 50.202 16.895 102.178 1.00 48.99 62 SER D N 1
ATOM 9773 C CA . SER D 1 83 ? 50.268 16.731 103.626 1.00 54.49 62 SER D CA 1
ATOM 9774 C C . SER D 1 83 ? 51.043 17.836 104.341 1.00 58.46 62 SER D C 1
ATOM 9775 O O . SER D 1 83 ? 51.078 17.834 105.576 1.00 59.97 62 SER D O 1
ATOM 9778 N N . GLY D 1 84 ? 51.703 18.737 103.606 1.00 55.68 63 GLY D N 1
ATOM 9779 C CA . GLY D 1 84 ? 52.499 19.804 104.178 1.00 49.68 63 GLY D CA 1
ATOM 9780 C C . GLY D 1 84 ? 53.932 19.457 104.514 1.00 52.87 63 GLY D C 1
ATOM 9781 O O . GLY D 1 84 ? 54.641 20.310 105.066 1.00 52.63 63 GLY D O 1
ATOM 9782 N N . ARG D 1 85 ? 54.391 18.241 104.201 1.00 53.46 64 ARG D N 1
ATOM 9783 C CA . ARG D 1 85 ? 55.793 17.904 104.436 1.00 50.33 64 ARG D CA 1
ATOM 9784 C C . ARG D 1 85 ? 56.711 18.675 103.497 1.00 52.37 64 ARG D C 1
ATOM 9785 O O . ARG D 1 85 ? 57.876 18.909 103.824 1.00 48.01 64 ARG D O 1
ATOM 9793 N N . LYS D 1 86 ? 56.205 19.088 102.337 1.00 52.22 65 LYS D N 1
ATOM 9794 C CA . LYS D 1 86 ? 56.975 19.905 101.425 1.00 56.12 65 LYS D CA 1
ATOM 9795 C C . LYS D 1 86 ? 56.098 21.050 100.943 1.00 54.91 65 LYS D C 1
ATOM 9796 O O . LYS D 1 86 ? 54.926 20.840 100.611 1.00 54.83 65 LYS D O 1
ATOM 9802 N N . PRO D 1 87 ? 56.625 22.271 100.922 1.00 63.44 66 PRO D N 1
ATOM 9803 C CA . PRO D 1 87 ? 55.813 23.420 100.500 1.00 59.01 66 PRO D CA 1
ATOM 9804 C C . PRO D 1 87 ? 55.586 23.387 99.001 1.00 60.02 66 PRO D C 1
ATOM 9805 O O . PRO D 1 87 ? 56.385 22.837 98.239 1.00 64.79 66 PRO D O 1
ATOM 9809 N N . LEU D 1 88 ? 54.500 24.024 98.578 1.00 58.78 67 LEU D N 1
ATOM 9810 C CA . LEU D 1 88 ? 54.051 23.932 97.192 1.00 56.48 67 LEU D CA 1
ATOM 9811 C C . LEU D 1 88 ? 55.042 24.525 96.188 1.00 58.13 67 LEU D C 1
ATOM 9812 O O . LEU D 1 88 ? 55.336 25.717 96.212 1.00 66.22 67 LEU D O 1
ATOM 9814 N N . SER D 1 99 ? 48.441 23.022 87.552 1.00 65.90 78 SER D N 1
ATOM 9815 C CA . SER D 1 99 ? 48.107 22.911 88.976 1.00 66.94 78 SER D CA 1
ATOM 9816 C C . SER D 1 99 ? 47.498 21.548 89.327 1.00 69.52 78 SER D C 1
ATOM 9817 O O . SER D 1 99 ? 46.321 21.278 89.035 1.00 67.60 78 SER D O 1
ATOM 9820 N N . ARG D 1 100 ? 48.305 20.703 89.979 1.00 69.55 79 ARG D N 1
ATOM 9821 C CA . ARG D 1 100 ? 47.917 19.318 90.233 1.00 64.38 79 ARG D CA 1
ATOM 9822 C C . ARG D 1 100 ? 46.831 19.186 91.297 1.00 65.24 79 ARG D C 1
ATOM 9823 O O . ARG D 1 100 ? 46.186 18.132 91.381 1.00 67.64 79 ARG D O 1
ATOM 9831 N N . PHE D 1 101 ? 46.599 20.232 92.089 1.00 56.34 80 PHE D N 1
ATOM 9832 C CA . PHE D 1 101 ? 45.717 20.171 93.246 1.00 53.23 80 PHE D CA 1
ATOM 9833 C C . PHE D 1 101 ? 44.328 20.730 92.960 1.00 53.24 80 PHE D C 1
ATOM 9834 O O . PHE D 1 101 ? 43.521 20.884 93.882 1.00 50.09 80 PHE D O 1
ATOM 9842 N N . ASN D 1 102 ? 44.020 20.995 91.700 1.00 45.72 81 ASN D N 1
ATOM 9843 C CA . ASN D 1 102 ? 42.706 21.455 91.303 1.00 45.07 81 ASN D CA 1
ATOM 9844 C C . ASN D 1 102 ? 42.351 20.719 90.019 1.00 41.60 81 ASN D C 1
ATOM 9845 O O . ASN D 1 102 ? 43.236 20.351 89.237 1.00 42.24 81 ASN D O 1
ATOM 9850 N N . HIS D 1 103 ? 41.071 20.452 89.830 1.00 35.71 82 HIS D N 1
ATOM 9851 C CA . HIS D 1 103 ? 40.635 19.955 88.536 1.00 36.62 82 HIS D CA 1
ATOM 9852 C C . HIS D 1 103 ? 40.732 21.077 87.497 1.00 33.46 82 HIS D C 1
ATOM 9853 O O . HIS D 1 103 ? 40.355 22.216 87.782 1.00 32.30 82 HIS D O 1
ATOM 9860 N N . PRO D 1 104 ? 41.257 20.794 86.293 1.00 33.72 83 PRO D N 1
ATOM 9861 C CA . PRO D 1 104 ? 41.461 21.872 85.302 1.00 32.44 83 PRO D CA 1
ATOM 9862 C C . PRO D 1 104 ? 40.219 22.692 84.978 1.00 31.79 83 PRO D C 1
ATOM 9863 O O . PRO D 1 104 ? 40.316 23.920 84.898 1.00 34.69 83 PRO D O 1
ATOM 9867 N N . ASN D 1 105 ? 39.052 22.070 84.817 1.00 29.02 84 ASN D N 1
ATOM 9868 C CA . ASN D 1 105 ? 37.868 22.839 84.446 1.00 30.95 84 ASN D CA 1
ATOM 9869 C C . ASN D 1 105 ? 37.302 23.619 85.631 1.00 32.56 84 ASN D C 1
ATOM 9870 O O . ASN D 1 105 ? 36.815 24.744 85.457 1.00 28.87 84 ASN D O 1
ATOM 9875 N N . LEU D 1 106 ? 37.355 23.045 86.841 1.00 30.81 85 LEU D N 1
ATOM 9876 C CA . LEU D 1 106 ? 36.901 23.784 88.016 1.00 33.13 85 LEU D CA 1
ATOM 9877 C C . LEU D 1 106 ? 37.786 24.994 88.284 1.00 33.45 85 LEU D C 1
ATOM 9878 O O . LEU D 1 106 ? 37.290 26.036 88.740 1.00 33.40 85 LEU D O 1
ATOM 9883 N N . GLU D 1 107 ? 39.086 24.887 87.997 1.00 30.33 86 GLU D N 1
ATOM 9884 C CA . GLU D 1 107 ? 39.979 26.013 88.244 1.00 32.97 86 GLU D CA 1
ATOM 9885 C C . GLU D 1 107 ? 39.619 27.214 87.371 1.00 32.95 86 GLU D C 1
ATOM 9886 O O . GLU D 1 107 ? 39.619 28.358 87.849 1.00 34.21 86 GLU D O 1
ATOM 9892 N N . ILE D 1 108 ? 39.281 26.975 86.101 1.00 29.93 87 ILE D N 1
ATOM 9893 C CA . ILE D 1 108 ? 38.910 28.087 85.225 1.00 33.15 87 ILE D CA 1
ATOM 9894 C C . ILE D 1 108 ? 37.622 28.729 85.710 1.00 28.54 87 ILE D C 1
ATOM 9895 O O . ILE D 1 108 ? 37.516 29.963 85.765 1.00 28.92 87 ILE D O 1
ATOM 9900 N N . VAL D 1 109 ? 36.639 27.911 86.102 1.00 25.27 88 VAL D N 1
ATOM 9901 C CA . VAL D 1 109 ? 35.388 28.461 86.623 1.00 28.72 88 VAL D CA 1
ATOM 9902 C C . VAL D 1 109 ? 35.652 29.353 87.831 1.00 27.27 88 VAL D C 1
ATOM 9903 O O . VAL D 1 109 ? 35.089 30.449 87.946 1.00 26.46 88 VAL D O 1
ATOM 9907 N N . GLU D 1 110 ? 36.535 28.909 88.727 1.00 28.11 89 GLU D N 1
ATOM 9908 C CA . GLU D 1 110 ? 36.787 29.620 89.976 1.00 30.97 89 GLU D CA 1
ATOM 9909 C C . GLU D 1 110 ? 37.558 30.908 89.729 1.00 30.59 89 GLU D C 1
ATOM 9910 O O . GLU D 1 110 ? 37.219 31.951 90.301 1.00 27.74 89 GLU D O 1
ATOM 9916 N N . ASP D 1 111 ? 38.576 30.859 88.860 1.00 29.31 90 ASP D N 1
ATOM 9917 C CA . ASP D 1 111 ? 39.304 32.071 88.498 1.00 30.58 90 ASP D CA 1
ATOM 9918 C C . ASP D 1 111 ? 38.355 33.126 87.952 1.00 32.05 90 ASP D C 1
ATOM 9919 O O . ASP D 1 111 ? 38.431 34.304 88.330 1.00 32.66 90 ASP D O 1
ATOM 9924 N N . ARG D 1 112 ? 37.456 32.720 87.049 1.00 29.03 91 ARG D N 1
ATOM 9925 C CA . ARG D 1 112 ? 36.584 33.687 86.396 1.00 28.07 91 ARG D CA 1
ATOM 9926 C C . ARG D 1 112 ? 35.531 34.198 87.354 1.00 26.26 91 ARG D C 1
ATOM 9927 O O . ARG D 1 112 ? 35.204 35.388 87.336 1.00 30.41 91 ARG D O 1
ATOM 9935 N N . LEU D 1 113 ? 35.016 33.327 88.221 1.00 25.57 92 LEU D N 1
ATOM 9936 C CA . LEU D 1 113 ? 34.001 33.756 89.174 1.00 24.21 92 LEU D CA 1
ATOM 9937 C C . LEU D 1 113 ? 34.568 34.775 90.160 1.00 29.51 92 LEU D C 1
ATOM 9938 O O . LEU D 1 113 ? 33.933 35.798 90.437 1.00 25.41 92 LEU D O 1
ATOM 9943 N N . ALA D 1 114 ? 35.758 34.500 90.723 1.00 27.02 93 ALA D N 1
ATOM 9944 C CA . ALA D 1 114 ? 36.385 35.473 91.616 1.00 32.78 93 ALA D CA 1
ATOM 9945 C C . ALA D 1 114 ? 36.654 36.781 90.887 1.00 31.24 93 ALA D C 1
ATOM 9946 O O . ALA D 1 114 ? 36.509 37.864 91.460 1.00 32.77 93 ALA D O 1
ATOM 9948 N N . LEU D 1 115 ? 37.024 36.701 89.612 1.00 31.84 94 LEU D N 1
ATOM 9949 C CA . LEU D 1 115 ? 37.207 37.918 88.831 1.00 34.89 94 LEU D CA 1
ATOM 9950 C C . LEU D 1 115 ? 35.896 38.686 88.695 1.00 32.00 94 LEU D C 1
ATOM 9951 O O . LEU D 1 115 ? 35.872 39.913 88.839 1.00 31.16 94 LEU D O 1
ATOM 9956 N N . LEU D 1 116 ? 34.791 37.986 88.437 1.00 30.32 95 LEU D N 1
ATOM 9957 C CA . LEU D 1 116 ? 33.531 38.697 88.199 1.00 32.25 95 LEU D CA 1
ATOM 9958 C C . LEU D 1 116 ? 33.112 39.541 89.405 1.00 35.11 95 LEU D C 1
ATOM 9959 O O . LEU D 1 116 ? 32.581 40.648 89.233 1.00 35.98 95 LEU D O 1
ATOM 9964 N N . ASP D 1 117 ? 33.363 39.065 90.632 1.00 31.25 96 ASP D N 1
ATOM 9965 C CA . ASP D 1 117 ? 32.860 39.770 91.808 1.00 30.56 96 ASP D CA 1
ATOM 9966 C C . ASP D 1 117 ? 33.954 40.407 92.644 1.00 31.61 96 ASP D C 1
ATOM 9967 O O . ASP D 1 117 ? 33.687 40.825 93.777 1.00 32.59 96 ASP D O 1
ATOM 9972 N N . GLY D 1 118 ? 35.171 40.503 92.108 1.00 30.40 97 GLY D N 1
ATOM 9973 C CA . GLY D 1 118 ? 36.247 41.230 92.757 1.00 33.42 97 GLY D CA 1
ATOM 9974 C C . GLY D 1 118 ? 36.856 40.571 93.976 1.00 29.62 97 GLY D C 1
ATOM 9975 O O . GLY D 1 118 ? 37.449 41.268 94.793 1.00 37.06 97 GLY D O 1
ATOM 9976 N N . SER D 1 119 ? 36.766 39.250 94.107 1.00 33.51 98 SER D N 1
ATOM 9977 C CA . SER D 1 119 ? 37.280 38.523 95.268 1.00 32.68 98 SER D CA 1
ATOM 9978 C C . SER D 1 119 ? 38.683 37.989 95.013 1.00 35.82 98 SER D C 1
ATOM 9979 O O . SER D 1 119 ? 39.102 37.796 93.868 1.00 38.38 98 SER D O 1
ATOM 9982 N N . GLU D 1 120 ? 39.385 37.677 96.107 1.00 33.90 99 GLU D N 1
ATOM 9983 C CA . GLU D 1 120 ? 40.699 37.073 95.952 1.00 39.17 99 GLU D CA 1
ATOM 9984 C C . GLU D 1 120 ? 40.616 35.649 95.420 1.00 36.95 99 GLU D C 1
ATOM 9985 O O . GLU D 1 120 ? 41.485 35.236 94.648 1.00 39.50 99 GLU D O 1
ATOM 9991 N N . ALA D 1 121 ? 39.580 34.894 95.777 1.00 33.41 100 ALA D N 1
ATOM 9992 C CA . ALA D 1 121 ? 39.609 33.463 95.500 1.00 34.88 100 ALA D CA 1
ATOM 9993 C C . ALA D 1 121 ? 38.187 32.927 95.449 1.00 31.62 100 ALA D C 1
ATOM 9994 O O . ALA D 1 121 ? 37.246 33.585 95.893 1.00 31.36 100 ALA D O 1
ATOM 9996 N N . ALA D 1 122 ? 38.044 31.720 94.897 1.00 28.46 101 ALA D N 1
ATOM 9997 C CA . ALA D 1 122 ? 36.737 31.101 94.741 1.00 28.83 101 ALA D CA 1
ATOM 9998 C C . ALA D 1 122 ? 36.856 29.585 94.774 1.00 29.27 101 ALA D C 1
ATOM 9999 O O . ALA D 1 122 ? 37.887 29.010 94.415 1.00 28.16 101 ALA D O 1
ATOM 10001 N N . VAL D 1 123 ? 35.777 28.938 95.201 1.00 29.48 102 VAL D N 1
ATOM 10002 C CA . VAL D 1 123 ? 35.675 27.484 95.152 1.00 28.66 102 VAL D CA 1
ATOM 10003 C C . VAL D 1 123 ? 34.253 27.124 94.738 1.00 29.17 102 VAL D C 1
ATOM 10004 O O . VAL D 1 123 ? 33.291 27.710 95.245 1.00 28.86 102 VAL D O 1
ATOM 10008 N N . VAL D 1 124 ? 34.110 26.198 93.780 1.00 29.48 103 VAL D N 1
ATOM 10009 C CA . VAL D 1 124 ? 32.799 25.810 93.271 1.00 27.24 103 VAL D CA 1
ATOM 10010 C C . VAL D 1 124 ? 32.433 24.433 93.804 1.00 26.13 103 VAL D C 1
ATOM 10011 O O . VAL D 1 124 ? 33.294 23.574 94.026 1.00 29.08 103 VAL D O 1
ATOM 10015 N N . THR D 1 125 ? 31.141 24.246 94.062 1.00 26.96 104 THR D N 1
ATOM 10016 C CA . THR D 1 125 ? 30.612 23.014 94.633 1.00 26.49 104 THR D CA 1
ATOM 10017 C C . THR D 1 125 ? 29.458 22.509 93.772 1.00 27.60 104 THR D C 1
ATOM 10018 O O . THR D 1 125 ? 29.052 23.152 92.794 1.00 28.69 104 THR D O 1
ATOM 10022 N N . SER D 1 126 ? 28.903 21.354 94.175 1.00 25.57 105 SER D N 1
ATOM 10023 C CA . SER D 1 126 ? 27.868 20.688 93.392 1.00 28.22 105 SER D CA 1
ATOM 10024 C C . SER D 1 126 ? 26.569 21.478 93.322 1.00 27.93 105 SER D C 1
ATOM 10025 O O . SER D 1 126 ? 25.757 21.232 92.416 1.00 28.87 105 SER D O 1
ATOM 10028 N N . SER D 1 127 ? 26.340 22.402 94.255 1.00 26.40 106 SER D N 1
ATOM 10029 C CA . SER D 1 127 ? 25.055 23.092 94.312 1.00 28.29 106 SER D CA 1
ATOM 10030 C C . SER D 1 127 ? 25.181 24.299 95.218 1.00 27.23 106 SER D C 1
ATOM 10031 O O . SER D 1 127 ? 26.122 24.406 96.011 1.00 28.69 106 SER D O 1
ATOM 10034 N N . GLY D 1 128 ? 24.219 25.211 95.083 1.00 29.99 107 GLY D N 1
ATOM 10035 C CA . GLY D 1 128 ? 24.130 26.313 96.023 1.00 28.60 107 GLY D CA 1
ATOM 10036 C C . GLY D 1 128 ? 24.048 25.830 97.456 1.00 27.30 107 GLY D C 1
ATOM 10037 O O . GLY D 1 128 ? 24.768 26.323 98.324 1.00 26.16 107 GLY D O 1
ATOM 10038 N N . MET D 1 129 ? 23.225 24.803 97.710 1.00 28.50 108 MET D N 1
ATOM 10039 C CA . MET D 1 129 ? 23.057 24.321 99.082 1.00 30.23 108 MET D CA 1
ATOM 10040 C C . MET D 1 129 ? 24.318 23.640 99.614 1.00 29.80 108 MET D C 1
ATOM 10041 O O . MET D 1 129 ? 24.588 23.713 100.817 1.00 30.69 108 MET D O 1
ATOM 10046 N N . SER D 1 130 ? 25.095 22.956 98.765 1.00 27.55 109 SER D N 1
ATOM 10047 C CA . SER D 1 130 ? 26.328 22.378 99.286 1.00 26.69 109 SER D CA 1
ATOM 10048 C C . SER D 1 130 ? 27.405 23.435 99.484 1.00 26.11 109 SER D C 1
ATOM 10049 O O . SER D 1 130 ? 28.314 23.237 100.301 1.00 24.63 109 SER D O 1
ATOM 10052 N N . ALA D 1 131 ? 27.311 24.556 98.773 1.00 23.02 110 ALA D N 1
ATOM 10053 C CA . ALA D 1 131 ? 28.223 25.663 99.014 1.00 23.02 110 ALA D CA 1
ATOM 10054 C C . ALA D 1 131 ? 27.915 26.331 100.344 1.00 28.01 110 ALA D C 1
ATOM 10055 O O . ALA D 1 131 ? 28.827 26.630 101.128 1.00 26.87 110 ALA D O 1
ATOM 10057 N N . ILE D 1 132 ? 26.630 26.583 100.607 1.00 27.82 111 ILE D N 1
ATOM 10058 C CA . ILE D 1 132 ? 26.210 27.110 101.903 1.00 30.94 111 ILE D CA 1
ATOM 10059 C C . ILE D 1 132 ? 26.565 26.133 103.023 1.00 30.46 111 ILE D C 1
ATOM 10060 O O . ILE D 1 132 ? 27.126 26.526 104.052 1.00 28.51 111 ILE D O 1
ATOM 10065 N N . SER D 1 133 ? 26.278 24.838 102.822 1.00 29.11 112 SER D N 1
ATOM 10066 C CA . SER D 1 133 ? 26.626 23.820 103.821 1.00 29.70 112 SER D CA 1
ATOM 10067 C C . SER D 1 133 ? 28.116 23.817 104.118 1.00 28.79 112 SER D C 1
ATOM 10068 O O . SER D 1 133 ? 28.528 23.716 105.280 1.00 31.91 112 SER D O 1
ATOM 10071 N N . ALA D 1 134 ? 28.943 23.906 103.074 1.00 27.92 113 ALA D N 1
ATOM 10072 C CA . ALA D 1 134 ? 30.384 23.888 103.285 1.00 29.12 113 ALA D CA 1
ATOM 10073 C C . ALA D 1 134 ? 30.808 25.031 104.204 1.00 30.14 113 ALA D C 1
ATOM 10074 O O . ALA D 1 134 ? 31.704 24.867 105.040 1.00 28.23 113 ALA D O 1
ATOM 10076 N N . ILE D 1 135 ? 30.160 26.194 104.069 1.00 27.68 114 ILE D N 1
ATOM 10077 C CA . ILE D 1 135 ? 30.469 27.336 104.932 1.00 31.85 114 ILE D CA 1
ATOM 10078 C C . ILE D 1 135 ? 30.088 27.041 106.381 1.00 29.27 114 ILE D C 1
ATOM 10079 O O . ILE D 1 135 ? 30.860 27.304 107.307 1.00 31.78 114 ILE D O 1
ATOM 10084 N N . PHE D 1 136 ? 28.875 26.529 106.602 1.00 29.76 115 PHE D N 1
ATOM 10085 C CA . PHE D 1 136 ? 28.440 26.208 107.956 1.00 33.66 115 PHE D CA 1
ATOM 10086 C C . PHE D 1 136 ? 29.312 25.106 108.564 1.00 34.45 115 PHE D C 1
ATOM 10087 O O . PHE D 1 136 ? 29.693 25.180 109.731 1.00 33.06 115 PHE D O 1
ATOM 10095 N N . LEU D 1 137 ? 29.633 24.072 107.782 1.00 33.48 116 LEU D N 1
ATOM 10096 C CA . LEU D 1 137 ? 30.489 22.996 108.273 1.00 35.46 116 LEU D CA 1
ATOM 10097 C C . LEU D 1 137 ? 31.926 23.459 108.475 1.00 34.32 116 LEU D C 1
ATOM 10098 O O . LEU D 1 137 ? 32.639 22.903 109.312 1.00 37.03 116 LEU D O 1
ATOM 10103 N N . ALA D 1 138 ? 32.376 24.458 107.717 1.00 33.23 117 ALA D N 1
ATOM 10104 C CA . ALA D 1 138 ? 33.740 24.942 107.885 1.00 33.88 117 ALA D CA 1
ATOM 10105 C C . ALA D 1 138 ? 33.902 25.760 109.164 1.00 37.64 117 ALA D C 1
ATOM 10106 O O . ALA D 1 138 ? 34.979 25.754 109.769 1.00 36.79 117 ALA D O 1
ATOM 10108 N N . PHE D 1 139 ? 32.859 26.449 109.606 1.00 35.74 118 PHE D N 1
ATOM 10109 C CA . PHE D 1 139 ? 33.043 27.457 110.637 1.00 37.73 118 PHE D CA 1
ATOM 10110 C C . PHE D 1 139 ? 32.243 27.231 111.906 1.00 43.30 118 PHE D C 1
ATOM 10111 O O . PHE D 1 139 ? 32.653 27.726 112.955 1.00 49.24 118 PHE D O 1
ATOM 10119 N N . LEU D 1 140 ? 31.120 26.526 111.851 1.00 41.37 119 LEU D N 1
ATOM 10120 C CA . LEU D 1 140 ? 30.302 26.348 113.042 1.00 46.04 119 LEU D CA 1
ATOM 10121 C C . LEU D 1 140 ? 30.822 25.196 113.901 1.00 46.12 119 LEU D C 1
ATOM 10122 O O . LEU D 1 140 ? 31.378 24.218 113.400 1.00 47.45 119 LEU D O 1
ATOM 10127 N N . ARG D 1 141 ? 30.652 25.338 115.207 1.00 46.23 120 ARG D N 1
ATOM 10128 C CA . ARG D 1 141 ? 30.984 24.330 116.201 1.00 49.30 120 ARG D CA 1
ATOM 10129 C C . ARG D 1 141 ? 29.823 24.266 117.183 1.00 51.16 120 ARG D C 1
ATOM 10130 O O . ARG D 1 141 ? 28.989 25.178 117.219 1.00 49.77 120 ARG D O 1
ATOM 10132 N N . PRO D 1 142 ? 29.709 23.184 117.957 1.00 49.07 121 PRO D N 1
ATOM 10133 C CA . PRO D 1 142 ? 28.642 23.127 118.969 1.00 51.40 121 PRO D CA 1
ATOM 10134 C C . PRO D 1 142 ? 28.719 24.303 119.937 1.00 51.62 121 PRO D C 1
ATOM 10135 O O . PRO D 1 142 ? 29.789 24.640 120.459 1.00 45.39 121 PRO D O 1
ATOM 10139 N N . GLY D 1 143 ? 27.554 24.909 120.194 1.00 51.88 122 GLY D N 1
ATOM 10140 C CA . GLY D 1 143 ? 27.435 26.099 121.003 1.00 46.76 122 GLY D CA 1
ATOM 10141 C C . GLY D 1 143 ? 27.578 27.415 120.258 1.00 46.24 122 GLY D C 1
ATOM 10142 O O . GLY D 1 143 ? 27.114 28.443 120.763 1.00 42.44 122 GLY D O 1
ATOM 10143 N N . ASP D 1 144 ? 28.148 27.409 119.051 1.00 43.59 123 ASP D N 1
ATOM 10144 C CA . ASP D 1 144 ? 28.347 28.652 118.321 1.00 41.37 123 ASP D CA 1
ATOM 10145 C C . ASP D 1 144 ? 27.006 29.304 118.003 1.00 44.30 123 ASP D C 1
ATOM 10146 O O . ASP D 1 144 ? 25.970 28.639 117.903 1.00 44.12 123 ASP D O 1
ATOM 10151 N N . GLN D 1 145 ? 27.033 30.627 117.878 1.00 42.04 124 GLN D N 1
ATOM 10152 C CA . GLN D 1 145 ? 25.884 31.415 117.471 1.00 43.06 124 GLN D CA 1
ATOM 10153 C C . GLN D 1 145 ? 26.170 32.051 116.121 1.00 43.26 124 GLN D C 1
ATOM 10154 O O . GLN D 1 145 ? 27.324 32.272 115.746 1.00 43.36 124 GLN D O 1
ATOM 10160 N N . LEU D 1 146 ? 25.110 32.321 115.379 1.00 42.15 125 LEU D N 1
ATOM 10161 C CA . LEU D 1 146 ? 25.223 33.083 114.150 1.00 40.51 125 LEU D CA 1
ATOM 10162 C C . LEU D 1 146 ? 24.158 34.170 114.154 1.00 40.15 125 LEU D C 1
ATOM 10163 O O . LEU D 1 146 ? 23.128 34.050 114.826 1.00 42.46 125 LEU D O 1
ATOM 10168 N N . VAL D 1 147 ? 24.453 35.261 113.449 1.00 37.89 126 VAL D N 1
ATOM 10169 C CA . VAL D 1 147 ? 23.482 36.299 113.130 1.00 36.67 126 VAL D CA 1
ATOM 10170 C C . VAL D 1 147 ? 23.036 36.122 111.685 1.00 38.43 126 VAL D C 1
ATOM 10171 O O . VAL D 1 147 ? 23.846 35.821 110.799 1.00 33.61 126 VAL D O 1
ATOM 10175 N N . GLN D 1 148 ? 21.747 36.313 111.436 1.00 40.47 127 GLN D N 1
ATOM 10176 C CA . GLN D 1 148 ? 21.204 36.165 110.098 1.00 36.15 127 GLN D CA 1
ATOM 10177 C C . GLN D 1 148 ? 20.273 37.321 109.773 1.00 35.86 127 GLN D C 1
ATOM 10178 O O . GLN D 1 148 ? 19.623 37.881 110.654 1.00 33.51 127 GLN D O 1
ATOM 10184 N N . SER D 1 149 ? 20.214 37.662 108.491 1.00 32.48 128 SER D N 1
ATOM 10185 C CA . SER D 1 149 ? 19.154 38.512 107.990 1.00 36.04 128 SER D CA 1
ATOM 10186 C C . SER D 1 149 ? 17.893 37.678 107.755 1.00 35.50 128 SER D C 1
ATOM 10187 O O . SER D 1 149 ? 17.916 36.446 107.800 1.00 35.79 128 SER D O 1
ATOM 10190 N N . VAL D 1 150 ? 16.777 38.368 107.528 1.00 33.05 129 VAL D N 1
ATOM 10191 C CA . VAL D 1 150 ? 15.510 37.719 107.178 1.00 34.49 129 VAL D CA 1
ATOM 10192 C C . VAL D 1 150 ? 14.826 38.525 106.088 1.00 37.75 129 VAL D C 1
ATOM 10193 O O . VAL D 1 150 ? 14.898 39.756 106.051 1.00 36.92 129 VAL D O 1
ATOM 10197 N N . PRO D 1 151 ? 14.131 37.825 105.178 1.00 36.95 130 PRO D N 1
ATOM 10198 C CA . PRO D 1 151 ? 14.052 36.357 105.133 1.00 38.32 130 PRO D CA 1
ATOM 10199 C C . PRO D 1 151 ? 15.197 35.743 104.356 1.00 37.39 130 PRO D C 1
ATOM 10200 O O . PRO D 1 151 ? 15.792 36.421 103.523 1.00 38.22 130 PRO D O 1
ATOM 10204 N N . LEU D 1 152 ? 15.517 34.489 104.645 1.00 37.24 131 LEU D N 1
ATOM 10205 C CA . LEU D 1 152 ? 16.515 33.759 103.881 1.00 40.88 131 LEU D CA 1
ATOM 10206 C C . LEU D 1 152 ? 15.850 32.816 102.894 1.00 38.56 131 LEU D C 1
ATOM 10207 O O . LEU D 1 152 ? 14.664 32.495 102.998 1.00 41.06 131 LEU D O 1
ATOM 10212 N N . TYR D 1 153 ? 16.643 32.385 101.918 1.00 39.69 132 TYR D N 1
ATOM 10213 C CA . TYR D 1 153 ? 16.239 31.272 101.078 1.00 39.63 132 TYR D CA 1
ATOM 10214 C C . TYR D 1 153 ? 15.751 30.130 101.955 1.00 38.79 132 TYR D C 1
ATOM 10215 O O . TYR D 1 153 ? 16.337 29.843 103.003 1.00 40.10 132 TYR D O 1
ATOM 10224 N N . GLY D 1 154 ? 14.654 29.500 101.531 1.00 40.23 133 GLY D N 1
ATOM 10225 C CA . GLY D 1 154 ? 14.054 28.442 102.334 1.00 38.30 133 GLY D CA 1
ATOM 10226 C C . GLY D 1 154 ? 15.019 27.328 102.709 1.00 39.25 133 GLY D C 1
ATOM 10227 O O . GLY D 1 154 ? 15.011 26.847 103.845 1.00 41.70 133 GLY D O 1
ATOM 10228 N N . GLY D 1 155 ? 15.866 26.902 101.766 1.00 40.76 134 GLY D N 1
ATOM 10229 C CA . GLY D 1 155 ? 16.812 25.830 102.060 1.00 36.65 134 GLY D CA 1
ATOM 10230 C C . GLY D 1 155 ? 17.842 26.225 103.105 1.00 40.33 134 GLY D C 1
ATOM 10231 O O . GLY D 1 155 ? 18.243 25.405 103.944 1.00 37.88 134 GLY D O 1
ATOM 10232 N N . THR D 1 156 ? 18.306 27.477 103.052 1.00 34.38 135 THR D N 1
ATOM 10233 C CA . THR D 1 156 ? 19.210 27.969 104.082 1.00 38.46 135 THR D CA 1
ATOM 10234 C C . THR D 1 156 ? 18.527 27.989 105.435 1.00 40.01 135 THR D C 1
ATOM 10235 O O . THR D 1 156 ? 19.109 27.572 106.443 1.00 36.42 135 THR D O 1
ATOM 10239 N N . GLU D 1 157 ? 17.283 28.467 105.473 1.00 39.79 136 GLU D N 1
ATOM 10240 C CA . GLU D 1 157 ? 16.566 28.545 106.737 1.00 39.98 136 GLU D CA 1
ATOM 10241 C C . GLU D 1 157 ? 16.423 27.164 107.360 1.00 38.36 136 GLU D C 1
ATOM 10242 O O . GLU D 1 157 ? 16.514 27.015 108.582 1.00 42.34 136 GLU D O 1
ATOM 10248 N N . THR D 1 158 ? 16.246 26.137 106.528 1.00 38.38 137 THR D N 1
ATOM 10249 C CA . THR D 1 158 ? 16.160 24.760 107.012 1.00 39.90 137 THR D CA 1
ATOM 10250 C C . THR D 1 158 ? 17.495 24.256 107.560 1.00 41.33 137 THR D C 1
ATOM 10251 O O . THR D 1 158 ? 17.520 23.520 108.552 1.00 45.20 137 THR D O 1
ATOM 10255 N N . LEU D 1 159 ? 18.610 24.588 106.902 1.00 39.63 138 LEU D N 1
ATOM 10256 C CA . LEU D 1 159 ? 19.916 24.219 107.446 1.00 39.38 138 LEU D CA 1
ATOM 10257 C C . LEU D 1 159 ? 20.129 24.824 108.825 1.00 40.03 138 LEU D C 1
ATOM 10258 O O . LEU D 1 159 ? 20.618 24.154 109.740 1.00 41.67 138 LEU D O 1
ATOM 10263 N N . ILE D 1 160 ? 19.790 26.100 108.986 1.00 39.19 139 ILE D N 1
ATOM 10264 C CA . ILE D 1 160 ? 20.024 26.766 110.259 1.00 40.42 139 ILE D CA 1
ATOM 10265 C C . ILE D 1 160 ? 19.052 26.259 111.317 1.00 41.27 139 ILE D C 1
ATOM 10266 O O . ILE D 1 160 ? 19.464 25.764 112.374 1.00 44.14 139 ILE D O 1
ATOM 10271 N N . ALA D 1 161 ? 17.753 26.316 111.028 1.00 40.13 140 ALA D N 1
ATOM 10272 C CA . ALA D 1 161 ? 16.754 26.093 112.067 1.00 38.75 140 ALA D CA 1
ATOM 10273 C C . ALA D 1 161 ? 16.525 24.613 112.351 1.00 42.46 140 ALA D C 1
ATOM 10274 O O . ALA D 1 161 ? 16.140 24.265 113.471 1.00 48.30 140 ALA D O 1
ATOM 10276 N N . LYS D 1 162 ? 16.745 23.723 111.381 1.00 42.35 141 LYS D N 1
ATOM 10277 C CA . LYS D 1 162 ? 16.622 22.303 111.697 1.00 43.99 141 LYS D CA 1
ATOM 10278 C C . LYS D 1 162 ? 17.967 21.643 111.999 1.00 49.26 141 LYS D C 1
ATOM 10279 O O . LYS D 1 162 ? 18.255 21.321 113.156 1.00 50.62 141 LYS D O 1
ATOM 10285 N N . TYR D 1 163 ? 18.829 21.507 110.987 1.00 46.48 142 TYR D N 1
ATOM 10286 C CA . TYR D 1 163 ? 19.996 20.636 111.115 1.00 46.00 142 TYR D CA 1
ATOM 10287 C C . TYR D 1 163 ? 21.065 21.234 112.023 1.00 44.41 142 TYR D C 1
ATOM 10288 O O . TYR D 1 163 ? 21.549 20.564 112.940 1.00 48.72 142 TYR D O 1
ATOM 10297 N N . PHE D 1 164 ? 21.480 22.477 111.780 1.00 41.64 143 PHE D N 1
ATOM 10298 C CA . PHE D 1 164 ? 22.563 22.984 112.616 1.00 44.98 143 PHE D CA 1
ATOM 10299 C C . PHE D 1 164 ? 22.089 23.354 114.019 1.00 48.73 143 PHE D C 1
ATOM 10300 O O . PHE D 1 164 ? 22.878 23.277 114.969 1.00 48.81 143 PHE D O 1
ATOM 10308 N N . ARG D 1 165 ? 20.809 23.702 114.183 1.00 47.12 144 ARG D N 1
ATOM 10309 C CA . ARG D 1 165 ? 20.257 23.834 115.529 1.00 49.26 144 ARG D CA 1
ATOM 10310 C C . ARG D 1 165 ? 20.352 22.510 116.286 1.00 51.24 144 ARG D C 1
ATOM 10311 O O . ARG D 1 165 ? 20.730 22.487 117.463 1.00 47.31 144 ARG D O 1
ATOM 10319 N N . GLU D 1 166 ? 20.051 21.393 115.619 1.00 50.48 145 GLU D N 1
ATOM 10320 C CA . GLU D 1 166 ? 20.148 20.103 116.295 1.00 53.53 145 GLU D CA 1
ATOM 10321 C C . GLU D 1 166 ? 21.585 19.746 116.641 1.00 54.33 145 GLU D C 1
ATOM 10322 O O . GLU D 1 166 ? 21.805 18.967 117.574 1.00 52.45 145 GLU D O 1
ATOM 10328 N N . TRP D 1 167 ? 22.560 20.311 115.927 1.00 52.02 146 TRP D N 1
ATOM 10329 C CA . TRP D 1 167 ? 23.971 20.156 116.251 1.00 50.07 146 TRP D CA 1
ATOM 10330 C C . TRP D 1 167 ? 24.466 21.178 117.268 1.00 50.62 146 TRP D C 1
ATOM 10331 O O . TRP D 1 167 ? 25.665 21.199 117.569 1.00 55.09 146 TRP D O 1
ATOM 10342 N N . GLY D 1 168 ? 23.577 21.991 117.829 1.00 49.81 147 GLY D N 1
ATOM 10343 C CA . GLY D 1 168 ? 23.940 22.903 118.887 1.00 48.41 147 GLY D CA 1
ATOM 10344 C C . GLY D 1 168 ? 24.260 24.328 118.485 1.00 51.05 147 GLY D C 1
ATOM 10345 O O . GLY D 1 168 ? 24.983 25.002 119.229 1.00 48.56 147 GLY D O 1
ATOM 10346 N N . VAL D 1 169 ? 23.764 24.804 117.339 1.00 47.76 148 VAL D N 1
ATOM 10347 C CA . VAL D 1 169 ? 24.013 26.162 116.860 1.00 45.05 148 VAL D CA 1
ATOM 10348 C C . VAL D 1 169 ? 22.746 26.997 117.027 1.00 44.60 148 VAL D C 1
ATOM 10349 O O . VAL D 1 169 ? 21.655 26.561 116.643 1.00 47.06 148 VAL D O 1
ATOM 10353 N N . GLY D 1 170 ? 22.885 28.183 117.617 1.00 45.72 149 GLY D N 1
ATOM 10354 C CA . GLY D 1 170 ? 21.789 29.131 117.744 1.00 40.99 149 GLY D CA 1
ATOM 10355 C C . GLY D 1 170 ? 21.863 30.235 116.700 1.00 43.47 149 GLY D C 1
ATOM 10356 O O . GLY D 1 170 ? 22.943 30.600 116.247 1.00 43.20 149 GLY D O 1
ATOM 10357 N N . ALA D 1 171 ? 20.696 30.765 116.310 1.00 36.83 150 ALA D N 1
ATOM 10358 C CA . ALA D 1 171 ? 20.609 31.825 115.314 1.00 41.22 150 ALA D CA 1
ATOM 10359 C C . ALA D 1 171 ? 19.831 33.023 115.853 1.00 44.87 150 ALA D C 1
ATOM 10360 O O . ALA D 1 171 ? 18.894 32.874 116.641 1.00 44.50 150 ALA D O 1
ATOM 10362 N N . HIS D 1 172 ? 20.215 34.218 115.397 1.00 43.31 151 HIS D N 1
ATOM 10363 C CA . HIS D 1 172 ? 19.634 35.468 115.881 1.00 43.31 151 HIS D CA 1
ATOM 10364 C C . HIS D 1 172 ? 19.389 36.394 114.703 1.00 42.23 151 HIS D C 1
ATOM 10365 O O . HIS D 1 172 ? 20.302 36.648 113.913 1.00 41.32 151 HIS D O 1
ATOM 10372 N N . SER D 1 173 ? 18.171 36.923 114.614 1.00 41.10 152 SER D N 1
ATOM 10373 C CA . SER D 1 173 ? 17.724 37.644 113.433 1.00 43.37 152 SER D CA 1
ATOM 10374 C C . SER D 1 173 ? 17.921 39.146 113.567 1.00 45.94 152 SER D C 1
ATOM 10375 O O . SER D 1 173 ? 17.692 39.735 114.631 1.00 42.45 152 SER D O 1
ATOM 10378 N N . ILE D 1 174 ? 18.347 39.757 112.467 1.00 41.84 153 ILE D N 1
ATOM 10379 C CA . ILE D 1 174 ? 18.379 41.209 112.344 1.00 47.28 153 ILE D CA 1
ATOM 10380 C C . ILE D 1 174 ? 16.951 41.681 112.084 1.00 49.39 153 ILE D C 1
ATOM 10381 O O . ILE D 1 174 ? 16.317 41.261 111.113 1.00 46.21 153 ILE D O 1
ATOM 10386 N N . ASP D 1 175 ? 16.434 42.545 112.958 1.00 63.14 154 ASP D N 1
ATOM 10387 C CA . ASP D 1 175 ? 15.045 42.980 112.816 1.00 62.00 154 ASP D CA 1
ATOM 10388 C C . ASP D 1 175 ? 14.859 43.838 111.577 1.00 62.21 154 ASP D C 1
ATOM 10389 O O . ASP D 1 175 ? 13.935 43.610 110.788 1.00 68.35 154 ASP D O 1
ATOM 10394 N N . ASN D 1 176 ? 15.761 44.793 111.356 1.00 53.48 155 ASN D N 1
ATOM 10395 C CA . ASN D 1 176 ? 15.649 45.734 110.243 1.00 50.00 155 ASN D CA 1
ATOM 10396 C C . ASN D 1 176 ? 17.029 45.873 109.614 1.00 46.69 155 ASN D C 1
ATOM 10397 O O . ASN D 1 176 ? 17.918 46.500 110.198 1.00 47.63 155 ASN D O 1
ATOM 10402 N N . GLY D 1 177 ? 17.203 45.282 108.429 1.00 42.23 156 GLY D N 1
ATOM 10403 C CA . GLY D 1 177 ? 18.491 45.268 107.759 1.00 36.40 156 GLY D CA 1
ATOM 10404 C C . GLY D 1 177 ? 19.004 46.627 107.333 1.00 39.83 156 GLY D C 1
ATOM 10405 O O . GLY D 1 177 ? 20.205 46.780 107.106 1.00 39.11 156 GLY D O 1
ATOM 10406 N N . LEU D 1 178 ? 18.135 47.623 107.241 1.00 44.11 157 LEU D N 1
ATOM 10407 C CA . LEU D 1 178 ? 18.556 48.983 106.931 1.00 42.41 157 LEU D CA 1
ATOM 10408 C C . LEU D 1 178 ? 19.004 49.748 108.169 1.00 45.10 157 LEU D C 1
ATOM 10409 O O . LEU D 1 178 ? 19.460 50.895 108.049 1.00 46.49 157 LEU D O 1
ATOM 10414 N N . SER D 1 179 ? 18.905 49.139 109.345 1.00 43.01 158 SER D N 1
ATOM 10415 C CA . SER D 1 179 ? 19.231 49.808 110.596 1.00 44.24 158 SER D CA 1
ATOM 10416 C C . SER D 1 179 ? 20.549 49.278 111.137 1.00 45.03 158 SER D C 1
ATOM 10417 O O . SER D 1 179 ? 20.601 48.132 111.609 1.00 46.61 158 SER D O 1
ATOM 10420 N N . PRO D 1 180 ? 21.635 50.046 111.086 1.00 45.45 159 PRO D N 1
ATOM 10421 C CA . PRO D 1 180 ? 22.867 49.580 111.732 1.00 42.28 159 PRO D CA 1
ATOM 10422 C C . PRO D 1 180 ? 22.654 49.273 113.200 1.00 46.33 159 PRO D C 1
ATOM 10423 O O . PRO D 1 180 ? 23.329 48.389 113.748 1.00 44.58 159 PRO D O 1
ATOM 10427 N N . GLN D 1 181 ? 21.742 49.993 113.861 1.00 45.44 160 GLN D N 1
ATOM 10428 C CA . GLN D 1 181 ? 21.443 49.684 115.256 1.00 46.48 160 GLN D CA 1
ATOM 10429 C C . GLN D 1 181 ? 20.846 48.287 115.390 1.00 45.26 160 GLN D C 1
ATOM 10430 O O . GLN D 1 181 ? 21.198 47.540 116.311 1.00 46.50 160 GLN D O 1
ATOM 10432 N N . ALA D 1 182 ? 19.978 47.894 114.458 1.00 44.65 161 ALA D N 1
ATOM 10433 C CA . ALA D 1 182 ? 19.401 46.556 114.539 1.00 41.58 161 ALA D CA 1
ATOM 10434 C C . ALA D 1 182 ? 20.441 45.472 114.281 1.00 46.15 161 ALA D C 1
ATOM 10435 O O . ALA D 1 182 ? 20.361 44.390 114.877 1.00 45.73 161 ALA D O 1
ATOM 10437 N N . ILE D 1 183 ? 21.420 45.735 113.408 1.00 43.44 162 ILE D N 1
ATOM 10438 C CA . ILE D 1 183 ? 22.490 44.769 113.172 1.00 40.44 162 ILE D CA 1
ATOM 10439 C C . ILE D 1 183 ? 23.349 44.613 114.420 1.00 45.54 162 ILE D C 1
ATOM 10440 O O . ILE D 1 183 ? 23.683 43.492 114.825 1.00 42.47 162 ILE D O 1
ATOM 10445 N N . GLY D 1 184 ? 23.723 45.739 115.046 1.00 45.95 163 GLY D N 1
ATOM 10446 C CA . GLY D 1 184 ? 24.494 45.670 116.277 1.00 41.54 163 GLY D CA 1
ATOM 10447 C C . GLY D 1 184 ? 23.742 44.965 117.390 1.00 43.69 163 GLY D C 1
ATOM 10448 O O . GLY D 1 184 ? 24.334 44.220 118.180 1.00 47.10 163 GLY D O 1
ATOM 10449 N N . ALA D 1 185 ? 22.422 45.177 117.458 1.00 42.63 164 ALA D N 1
ATOM 10450 C CA . ALA D 1 185 ? 21.609 44.530 118.483 1.00 41.12 164 ALA D CA 1
ATOM 10451 C C . ALA D 1 185 ? 21.593 43.013 118.321 1.00 47.25 164 ALA D C 1
ATOM 10452 O O . ALA D 1 185 ? 21.717 42.278 119.310 1.00 50.15 164 ALA D O 1
ATOM 10454 N N . ALA D 1 186 ? 21.441 42.522 117.087 1.00 43.55 165 ALA D N 1
ATOM 10455 C CA . ALA D 1 186 ? 21.440 41.077 116.875 1.00 42.43 165 ALA D CA 1
ATOM 10456 C C . ALA D 1 186 ? 22.789 40.465 117.235 1.00 43.78 165 ALA D C 1
ATOM 10457 O O . ALA D 1 186 ? 22.847 39.400 117.862 1.00 45.94 165 ALA D O 1
ATOM 10459 N N . LEU D 1 187 ? 23.885 41.136 116.867 1.00 41.59 166 LEU D N 1
ATOM 10460 C CA . LEU D 1 187 ? 25.213 40.657 117.244 1.00 46.31 166 LEU D CA 1
ATOM 10461 C C . LEU D 1 187 ? 25.357 40.583 118.761 1.00 48.68 166 LEU D C 1
ATOM 10462 O O . LEU D 1 187 ? 25.943 39.629 119.291 1.00 51.50 166 LEU D O 1
ATOM 10467 N N . GLU D 1 188 ? 24.845 41.598 119.474 1.00 49.28 167 GLU D N 1
ATOM 10468 C CA . GLU D 1 188 ? 24.896 41.587 120.933 1.00 51.16 167 GLU D CA 1
ATOM 10469 C C . GLU D 1 188 ? 24.024 40.480 121.516 1.00 51.49 167 GLU D C 1
ATOM 10470 O O . GLU D 1 188 ? 24.435 39.797 122.458 1.00 52.12 167 GLU D O 1
ATOM 10476 N N . ALA D 1 189 ? 22.817 40.286 120.973 1.00 55.91 168 ALA D N 1
ATOM 10477 C CA . ALA D 1 189 ? 21.964 39.198 121.447 1.00 55.25 168 ALA D CA 1
ATOM 10478 C C . ALA D 1 189 ? 22.621 37.848 121.213 1.00 59.48 168 ALA D C 1
ATOM 10479 O O . ALA D 1 189 ? 22.545 36.954 122.065 1.00 65.30 168 ALA D O 1
ATOM 10481 N N . ALA D 1 190 ? 23.281 37.685 120.064 1.00 55.69 169 ALA D N 1
ATOM 10482 C CA . ALA D 1 190 ? 23.958 36.427 119.771 1.00 57.27 169 ALA D CA 1
ATOM 10483 C C . ALA D 1 190 ? 25.077 36.157 120.772 1.00 55.35 169 ALA D C 1
ATOM 10484 O O . ALA D 1 190 ? 25.201 35.040 121.290 1.00 54.06 169 ALA D O 1
ATOM 10486 N N . ALA D 1 191 ? 25.887 37.174 121.077 1.00 55.81 170 ALA D N 1
ATOM 10487 C CA . ALA D 1 191 ? 26.992 36.973 122.011 1.00 60.28 170 ALA D CA 1
ATOM 10488 C C . ALA D 1 191 ? 26.508 36.633 123.415 1.00 59.65 170 ALA D C 1
ATOM 10489 O O . ALA D 1 191 ? 27.264 36.032 124.181 1.00 59.14 170 ALA D O 1
ATOM 10491 N N . GLN D 1 192 ? 25.261 36.981 123.760 1.00 57.93 171 GLN D N 1
ATOM 10492 C CA . GLN D 1 192 ? 24.728 36.636 125.079 1.00 63.47 171 GLN D CA 1
ATOM 10493 C C . GLN D 1 192 ? 24.671 35.131 125.282 1.00 64.97 171 GLN D C 1
ATOM 10494 O O . GLN D 1 192 ? 24.698 34.656 126.422 1.00 61.32 171 GLN D O 1
ATOM 10500 N N . GLN D 1 193 ? 24.538 34.373 124.196 1.00 62.88 172 GLN D N 1
ATOM 10501 C CA . GLN D 1 193 ? 24.374 32.934 124.260 1.00 60.16 172 GLN D CA 1
ATOM 10502 C C . GLN D 1 193 ? 25.611 32.161 123.833 1.00 59.33 172 GLN D C 1
ATOM 10503 O O . GLN D 1 193 ? 25.635 30.937 123.991 1.00 61.34 172 GLN D O 1
ATOM 10509 N N . GLY D 1 194 ? 26.616 32.817 123.258 1.00 65.42 173 GLY D N 1
ATOM 10510 C CA . GLY D 1 194 ? 27.817 32.122 122.855 1.00 63.97 173 GLY D CA 1
ATOM 10511 C C . GLY D 1 194 ? 28.641 32.866 121.823 1.00 64.08 173 GLY D C 1
ATOM 10512 O O . GLY D 1 194 ? 28.334 34.005 121.449 1.00 66.78 173 GLY D O 1
ATOM 10513 N N . PRO D 1 195 ? 29.705 32.223 121.333 1.00 52.74 174 PRO D N 1
ATOM 10514 C CA . PRO D 1 195 ? 30.551 32.857 120.310 1.00 51.36 174 PRO D CA 1
ATOM 10515 C C . PRO D 1 195 ? 29.765 33.126 119.032 1.00 49.74 174 PRO D C 1
ATOM 10516 O O . PRO D 1 195 ? 29.027 32.267 118.543 1.00 46.34 174 PRO D O 1
ATOM 10520 N N . VAL D 1 196 ? 29.890 34.352 118.527 1.00 46.33 175 VAL D N 1
ATOM 10521 C CA . VAL D 1 196 ? 29.284 34.739 117.259 1.00 48.49 175 VAL D CA 1
ATOM 10522 C C . VAL D 1 196 ? 30.281 34.416 116.149 1.00 46.65 175 VAL D C 1
ATOM 10523 O O . VAL D 1 196 ? 31.174 35.207 115.840 1.00 47.66 175 VAL D O 1
ATOM 10527 N N . ARG D 1 197 ? 30.104 33.261 115.514 1.00 44.25 176 ARG D N 1
ATOM 10528 C CA . ARG D 1 197 ? 31.055 32.833 114.497 1.00 44.10 176 ARG D CA 1
ATOM 10529 C C . ARG D 1 197 ? 30.747 33.465 113.145 1.00 41.40 176 ARG D C 1
ATOM 10530 O O . ARG D 1 197 ? 31.669 33.850 112.419 1.00 40.85 176 ARG D O 1
ATOM 10538 N N . LEU D 1 198 ? 29.465 33.586 112.788 1.00 41.33 177 LEU D N 1
ATOM 10539 C CA . LEU D 1 198 ? 29.062 34.041 111.462 1.00 36.95 177 LEU D CA 1
ATOM 10540 C C . LEU D 1 198 ? 28.011 35.138 111.551 1.00 36.58 177 LEU D C 1
ATOM 10541 O O . LEU D 1 198 ? 27.159 35.146 112.442 1.00 37.02 177 LEU D O 1
ATOM 10546 N N . CYS D 1 199 ? 28.090 36.075 110.614 1.00 37.28 178 CYS D N 1
ATOM 10547 C CA . CYS D 1 199 ? 27.026 37.036 110.334 1.00 33.07 178 CYS D CA 1
ATOM 10548 C C . CYS D 1 199 ? 26.624 36.761 108.884 1.00 34.72 178 CYS D C 1
ATOM 10549 O O . CYS D 1 199 ? 27.342 37.140 107.952 1.00 33.77 178 CYS D O 1
ATOM 10552 N N . TYR D 1 200 ? 25.502 36.055 108.695 1.00 33.72 179 TYR D N 1
ATOM 10553 C CA . TYR D 1 200 ? 25.090 35.521 107.401 1.00 30.84 179 TYR D CA 1
ATOM 10554 C C . TYR D 1 200 ? 23.926 36.361 106.891 1.00 32.36 179 TYR D C 1
ATOM 10555 O O . TYR D 1 200 ? 22.833 36.314 107.461 1.00 31.32 179 TYR D O 1
ATOM 10564 N N . VAL D 1 201 ? 24.142 37.098 105.798 1.00 30.61 180 VAL D N 1
ATOM 10565 C CA . VAL D 1 201 ? 23.090 37.928 105.228 1.00 28.44 180 VAL D CA 1
ATOM 10566 C C . VAL D 1 201 ? 22.839 37.514 103.777 1.00 33.56 180 VAL D C 1
ATOM 10567 O O . VAL D 1 201 ? 23.676 36.902 103.109 1.00 32.05 180 VAL D O 1
ATOM 10571 N N . GLU D 1 202 ? 21.652 37.859 103.298 1.00 31.74 181 GLU D N 1
ATOM 10572 C CA . GLU D 1 202 ? 21.241 37.602 101.924 1.00 29.06 181 GLU D CA 1
ATOM 10573 C C . GLU D 1 202 ? 20.574 38.884 101.444 1.00 30.10 181 GLU D C 1
ATOM 10574 O O . GLU D 1 202 ? 19.471 39.212 101.892 1.00 31.77 181 GLU D O 1
ATOM 10580 N N . THR D 1 203 ? 21.228 39.612 100.538 1.00 29.29 182 THR D N 1
ATOM 10581 C CA . THR D 1 203 ? 20.714 40.917 100.127 1.00 29.97 182 THR D CA 1
ATOM 10582 C C . THR D 1 203 ? 20.938 41.049 98.623 1.00 30.78 182 THR D C 1
ATOM 10583 O O . THR D 1 203 ? 22.040 40.734 98.132 1.00 31.26 182 THR D O 1
ATOM 10587 N N . PRO D 1 204 ? 19.902 41.434 97.852 1.00 30.05 183 PRO D N 1
ATOM 10588 C CA . PRO D 1 204 ? 18.535 41.678 98.322 1.00 32.23 183 PRO D CA 1
ATOM 10589 C C . PRO D 1 204 ? 17.892 40.409 98.822 1.00 33.26 183 PRO D C 1
ATOM 10590 O O . PRO D 1 204 ? 18.375 39.323 98.491 1.00 33.30 183 PRO D O 1
ATOM 10594 N N . ALA D 1 205 ? 16.841 40.528 99.622 1.00 31.75 184 ALA D N 1
ATOM 10595 C CA . ALA D 1 205 ? 16.243 39.328 100.171 1.00 34.18 184 ALA D CA 1
ATOM 10596 C C . ALA D 1 205 ? 15.270 38.726 99.168 1.00 36.27 184 ALA D C 1
ATOM 10597 O O . ALA D 1 205 ? 14.665 39.420 98.347 1.00 31.72 184 ALA D O 1
ATOM 10599 N N . ASN D 1 206 ? 15.137 37.416 99.249 1.00 36.92 185 ASN D N 1
ATOM 10600 C CA . ASN D 1 206 ? 14.187 36.658 98.463 1.00 37.61 185 ASN D CA 1
ATOM 10601 C C . ASN D 1 206 ? 12.963 36.392 99.321 1.00 39.43 185 ASN D C 1
ATOM 10602 O O . ASN D 1 206 ? 13.101 35.760 100.380 1.00 38.12 185 ASN D O 1
ATOM 10607 N N . PRO D 1 207 ? 11.747 36.821 98.916 1.00 40.98 186 PRO D N 1
ATOM 10608 C CA . PRO D 1 207 ? 11.341 37.448 97.650 1.00 38.02 186 PRO D CA 1
ATOM 10609 C C . PRO D 1 207 ? 11.029 38.948 97.667 1.00 37.28 186 PRO D C 1
ATOM 10610 O O . PRO D 1 207 ? 10.514 39.445 96.671 1.00 40.62 186 PRO D O 1
ATOM 10614 N N . THR D 1 208 ? 11.296 39.654 98.762 1.00 38.48 187 THR D N 1
ATOM 10615 C CA . THR D 1 208 ? 10.816 41.020 98.903 1.00 36.35 187 THR D CA 1
ATOM 10616 C C . THR D 1 208 ? 11.785 42.067 98.378 1.00 38.02 187 THR D C 1
ATOM 10617 O O . THR D 1 208 ? 11.400 43.237 98.278 1.00 34.31 187 THR D O 1
ATOM 10621 N N . ASN D 1 209 ? 13.014 41.680 98.025 1.00 36.72 188 ASN D N 1
ATOM 10622 C CA . ASN D 1 209 ? 14.085 42.619 97.692 1.00 32.91 188 ASN D CA 1
ATOM 10623 C C . ASN D 1 209 ? 14.411 43.573 98.855 1.00 33.28 188 ASN D C 1
ATOM 10624 O O . ASN D 1 209 ? 14.964 44.652 98.643 1.00 31.53 188 ASN D O 1
ATOM 10629 N N . ALA D 1 210 ? 14.068 43.215 100.091 1.00 34.95 189 ALA D N 1
ATOM 10630 C CA . ALA D 1 210 ? 14.595 43.939 101.243 1.00 36.67 189 ALA D CA 1
ATOM 10631 C C . ALA D 1 210 ? 16.121 43.936 101.213 1.00 35.34 189 ALA D C 1
ATOM 10632 O O . ALA D 1 210 ? 16.753 43.029 100.668 1.00 34.57 189 ALA D O 1
ATOM 10634 N N . LEU D 1 211 ? 16.718 44.962 101.806 1.00 32.91 190 LEU D N 1
ATOM 10635 C CA . LEU D 1 211 ? 18.157 45.149 101.722 1.00 35.41 190 LEU D CA 1
ATOM 10636 C C . LEU D 1 211 ? 18.809 45.036 103.097 1.00 37.56 190 LEU D C 1
ATOM 10637 O O . LEU D 1 211 ? 18.192 45.343 104.128 1.00 36.47 190 LEU D O 1
ATOM 10642 N N . ILE D 1 212 ? 20.065 44.582 103.094 1.00 33.98 191 ILE D N 1
ATOM 10643 C CA . ILE D 1 212 ? 20.976 44.714 104.230 1.00 33.35 191 ILE D CA 1
ATOM 10644 C C . ILE D 1 212 ? 22.018 45.775 103.891 1.00 33.62 191 ILE D C 1
ATOM 10645 O O . ILE D 1 212 ? 22.682 45.696 102.849 1.00 32.79 191 ILE D O 1
ATOM 10650 N N . ASP D 1 213 ? 22.187 46.740 104.791 1.00 34.75 192 ASP D N 1
ATOM 10651 C CA . ASP D 1 213 ? 23.204 47.785 104.669 1.00 34.83 192 ASP D CA 1
ATOM 10652 C C . ASP D 1 213 ? 24.578 47.164 104.895 1.00 36.55 192 ASP D C 1
ATOM 10653 O O . ASP D 1 213 ? 25.007 46.979 106.039 1.00 40.84 192 ASP D O 1
ATOM 10658 N N . LEU D 1 214 ? 25.292 46.877 103.800 1.00 32.93 193 LEU D N 1
ATOM 10659 C CA . LEU D 1 214 ? 26.567 46.172 103.908 1.00 38.52 193 LEU D CA 1
ATOM 10660 C C . LEU D 1 214 ? 27.643 47.046 104.541 1.00 40.64 193 LEU D C 1
ATOM 10661 O O . LEU D 1 214 ? 28.427 46.558 105.365 1.00 41.81 193 LEU D O 1
ATOM 10666 N N . ASP D 1 215 ? 27.694 48.336 104.184 1.00 36.02 194 ASP D N 1
ATOM 10667 C CA . ASP D 1 215 ? 28.686 49.214 104.797 1.00 42.49 194 ASP D CA 1
ATOM 10668 C C . ASP D 1 215 ? 28.432 49.359 106.291 1.00 43.93 194 ASP D C 1
ATOM 10669 O O . ASP D 1 215 ? 29.371 49.313 107.097 1.00 43.88 194 ASP D O 1
ATOM 10674 N N . GLY D 1 216 ? 27.167 49.527 106.678 1.00 42.44 195 GLY D N 1
ATOM 10675 C CA . GLY D 1 216 ? 26.841 49.571 108.092 1.00 43.36 195 GLY D CA 1
ATOM 10676 C C . GLY D 1 216 ? 27.125 48.257 108.792 1.00 43.42 195 GLY D C 1
ATOM 10677 O O . GLY D 1 216 ? 27.504 48.245 109.968 1.00 43.97 195 GLY D O 1
ATOM 10678 N N . MET D 1 217 ? 26.943 47.133 108.085 1.00 40.30 196 MET D N 1
ATOM 10679 C CA . MET D 1 217 ? 27.273 45.844 108.677 1.00 39.96 196 MET D CA 1
ATOM 10680 C C . MET D 1 217 ? 28.761 45.754 108.988 1.00 44.04 196 MET D C 1
ATOM 10681 O O . MET D 1 217 ? 29.147 45.305 110.076 1.00 43.24 196 MET D O 1
ATOM 10686 N N . ARG D 1 218 ? 29.612 46.196 108.055 1.00 42.23 197 ARG D N 1
ATOM 10687 C CA . ARG D 1 218 ? 31.050 46.189 108.309 1.00 42.38 197 ARG D CA 1
ATOM 10688 C C . ARG D 1 218 ? 31.391 47.056 109.513 1.00 43.65 197 ARG D C 1
ATOM 10689 O O . ARG D 1 218 ? 32.176 46.647 110.376 1.00 42.38 197 ARG D O 1
ATOM 10697 N N . ARG D 1 219 ? 30.797 48.253 109.593 1.00 42.22 198 ARG D N 1
ATOM 10698 C CA . ARG D 1 219 ? 31.075 49.151 110.714 1.00 47.42 198 ARG D CA 1
ATOM 10699 C C . ARG D 1 219 ? 30.532 48.593 112.024 1.00 46.86 198 ARG D C 1
ATOM 10700 O O . ARG D 1 219 ? 31.157 48.767 113.074 1.00 48.28 198 ARG D O 1
ATOM 10708 N N . GLU D 1 220 ? 29.382 47.909 111.992 1.00 43.94 199 GLU D N 1
ATOM 10709 C CA . GLU D 1 220 ? 28.889 47.309 113.228 1.00 41.76 199 GLU D CA 1
ATOM 10710 C C . GLU D 1 220 ? 29.782 46.166 113.687 1.00 46.85 199 GLU D C 1
ATOM 10711 O O . GLU D 1 220 ? 29.972 45.973 114.896 1.00 49.37 199 GLU D O 1
ATOM 10717 N N . LEU D 1 221 ? 30.355 45.420 112.742 1.00 46.85 200 LEU D N 1
ATOM 10718 C CA . LEU D 1 221 ? 31.280 44.349 113.092 1.00 44.95 200 LEU D CA 1
ATOM 10719 C C . LEU D 1 221 ? 32.623 44.891 113.570 1.00 47.58 200 LEU D C 1
ATOM 10720 O O . LEU D 1 221 ? 33.278 44.258 114.409 1.00 47.79 200 LEU D O 1
ATOM 10725 N N . ASP D 1 222 ? 33.047 46.056 113.063 1.00 45.94 201 ASP D N 1
ATOM 10726 C CA . ASP D 1 222 ? 34.247 46.704 113.594 1.00 46.63 201 ASP D CA 1
ATOM 10727 C C . ASP D 1 222 ? 34.056 47.041 115.067 1.00 44.62 201 ASP D C 1
ATOM 10728 O O . ASP D 1 222 ? 34.926 46.756 115.904 1.00 51.78 201 ASP D O 1
ATOM 10733 N N . ALA D 1 223 ? 32.911 47.651 115.403 1.00 44.27 202 ALA D N 1
ATOM 10734 C CA . ALA D 1 223 ? 32.639 48.006 116.794 1.00 49.25 202 ALA D CA 1
ATOM 10735 C C . ALA D 1 223 ? 32.465 46.760 117.650 1.00 51.60 202 ALA D C 1
ATOM 10736 O O . ALA D 1 223 ? 32.917 46.728 118.797 1.00 54.03 202 ALA D O 1
ATOM 10738 N N . PHE D 1 224 ? 31.820 45.721 117.112 1.00 50.60 203 PHE D N 1
ATOM 10739 C CA . PHE D 1 224 ? 31.727 44.456 117.837 1.00 51.93 203 PHE D CA 1
ATOM 10740 C C . PHE D 1 224 ? 33.114 43.925 118.180 1.00 54.11 203 PHE D C 1
ATOM 10741 O O . PHE D 1 224 ? 33.366 43.489 119.312 1.00 54.00 203 PHE D O 1
ATOM 10749 N N . GLU D 1 225 ? 34.024 43.945 117.202 1.00 51.69 204 GLU D N 1
ATOM 10750 C CA . GLU D 1 225 ? 35.369 43.426 117.417 1.00 52.67 204 GLU D CA 1
ATOM 10751 C C . GLU D 1 225 ? 36.079 44.191 118.532 1.00 54.49 204 GLU D C 1
ATOM 10752 O O . GLU D 1 225 ? 36.847 43.604 119.302 1.00 52.20 204 GLU D O 1
ATOM 10758 N N . ALA D 1 226 ? 35.827 45.503 118.633 1.00 55.70 205 ALA D N 1
ATOM 10759 C CA . ALA D 1 226 ? 36.397 46.311 119.711 1.00 51.64 205 ALA D CA 1
ATOM 10760 C C . ALA D 1 226 ? 35.846 45.920 121.080 1.00 58.43 205 ALA D C 1
ATOM 10761 O O . ALA D 1 226 ? 36.569 45.981 122.079 1.00 61.08 205 ALA D O 1
ATOM 10763 N N . ARG D 1 227 ? 34.569 45.536 121.162 1.00 54.44 206 ARG D N 1
ATOM 10764 C CA . ARG D 1 227 ? 33.981 45.200 122.461 1.00 52.86 206 ARG D CA 1
ATOM 10765 C C . ARG D 1 227 ? 34.366 43.793 122.914 1.00 57.03 206 ARG D C 1
ATOM 10766 O O . ARG D 1 227 ? 34.586 43.559 124.108 1.00 60.10 206 ARG D O 1
ATOM 10774 N N . HIS D 1 228 ? 34.436 42.837 121.981 1.00 58.03 207 HIS D N 1
ATOM 10775 C CA . HIS D 1 228 ? 34.583 41.432 122.328 1.00 55.36 207 HIS D CA 1
ATOM 10776 C C . HIS D 1 228 ? 35.946 40.841 122.016 1.00 53.10 207 HIS D C 1
ATOM 10777 O O . HIS D 1 228 ? 36.267 39.770 122.545 1.00 53.12 207 HIS D O 1
ATOM 10784 N N . GLY D 1 229 ? 36.756 41.508 121.196 1.00 54.78 208 GLY D N 1
ATOM 10785 C CA . GLY D 1 229 ? 38.084 41.025 120.878 1.00 50.03 208 GLY D CA 1
ATOM 10786 C C . GLY D 1 229 ? 38.127 39.934 119.837 1.00 54.14 208 GLY D C 1
ATOM 10787 O O . GLY D 1 229 ? 39.183 39.317 119.650 1.00 51.75 208 GLY D O 1
ATOM 10788 N N . TYR D 1 230 ? 37.010 39.672 119.161 1.00 52.39 209 TYR D N 1
ATOM 10789 C CA . TYR D 1 230 ? 36.963 38.738 118.049 1.00 49.93 209 TYR D CA 1
ATOM 10790 C C . TYR D 1 230 ? 35.915 39.232 117.060 1.00 50.70 209 TYR D C 1
ATOM 10791 O O . TYR D 1 230 ? 34.970 39.933 117.432 1.00 51.42 209 TYR D O 1
ATOM 10800 N N . ARG D 1 231 ? 36.052 38.811 115.805 1.00 47.63 210 ARG D N 1
ATOM 10801 C CA . ARG D 1 231 ? 35.226 39.335 114.726 1.00 48.76 210 ARG D CA 1
ATOM 10802 C C . ARG D 1 231 ? 34.460 38.212 114.041 1.00 48.48 210 ARG D C 1
ATOM 10803 O O . ARG D 1 231 ? 35.081 37.277 113.503 1.00 46.33 210 ARG D O 1
ATOM 10811 N N . PRO D 1 232 ? 33.126 38.257 114.037 1.00 48.20 211 PRO D N 1
ATOM 10812 C CA . PRO D 1 232 ? 32.354 37.284 113.251 1.00 44.84 211 PRO D CA 1
ATOM 10813 C C . PRO D 1 232 ? 32.692 37.374 111.773 1.00 39.65 211 PRO D C 1
ATOM 10814 O O . PRO D 1 232 ? 32.943 38.456 111.240 1.00 43.57 211 PRO D O 1
ATOM 10818 N N . ILE D 1 233 ? 32.732 36.214 111.119 1.00 41.23 212 ILE D N 1
ATOM 10819 C CA . ILE D 1 233 ? 32.897 36.170 109.673 1.00 35.07 212 ILE D CA 1
ATOM 10820 C C . ILE D 1 233 ? 31.581 36.574 109.013 1.00 37.87 212 ILE D C 1
ATOM 10821 O O . ILE D 1 233 ? 30.504 36.075 109.370 1.00 34.41 212 ILE D O 1
ATOM 10826 N N . SER D 1 234 ? 31.649 37.508 108.075 1.00 33.44 213 SER D N 1
ATOM 10827 C CA . SER D 1 234 ? 30.459 37.951 107.364 1.00 35.32 213 SER D CA 1
ATOM 10828 C C . SER D 1 234 ? 30.354 37.236 106.024 1.00 35.01 213 SER D C 1
ATOM 10829 O O . SER D 1 234 ? 31.352 37.079 105.314 1.00 33.53 213 SER D O 1
ATOM 10832 N N . VAL D 1 235 ? 29.138 36.806 105.686 1.00 30.99 214 VAL D N 1
ATOM 10833 C CA . VAL D 1 235 ? 28.852 36.054 104.474 1.00 29.21 214 VAL D CA 1
ATOM 10834 C C . VAL D 1 235 ? 27.616 36.663 103.836 1.00 32.16 214 VAL D C 1
ATOM 10835 O O . VAL D 1 235 ? 26.618 36.925 104.519 1.00 32.85 214 VAL D O 1
ATOM 10839 N N . CYS D 1 236 ? 27.667 36.880 102.532 1.00 29.01 215 CYS D N 1
ATOM 10840 C CA . CYS D 1 236 ? 26.517 37.398 101.816 1.00 28.97 215 CYS D CA 1
ATOM 10841 C C . CYS D 1 236 ? 26.144 36.419 100.716 1.00 28.68 215 CYS D C 1
ATOM 10842 O O . CYS D 1 236 ? 26.948 36.155 99.818 1.00 30.54 215 CYS D O 1
ATOM 10845 N N . ASP D 1 237 ? 24.932 35.882 100.784 1.00 28.34 216 ASP D N 1
ATOM 10846 C CA . ASP D 1 237 ? 24.378 35.159 99.643 1.00 28.79 216 ASP D CA 1
ATOM 10847 C C . ASP D 1 237 ? 24.033 36.188 98.564 1.00 31.83 216 ASP D C 1
ATOM 10848 O O . ASP D 1 237 ? 23.099 36.982 98.729 1.00 27.54 216 ASP D O 1
ATOM 10853 N N . ASN D 1 238 ? 24.798 36.170 97.462 1.00 30.48 217 ASN D N 1
ATOM 10854 C CA . ASN D 1 238 ? 24.802 37.212 96.444 1.00 29.03 217 ASN D CA 1
ATOM 10855 C C . ASN D 1 238 ? 24.105 36.745 95.170 1.00 30.03 217 ASN D C 1
ATOM 10856 O O . ASN D 1 238 ? 24.408 37.223 94.070 1.00 24.59 217 ASN D O 1
ATOM 10861 N N . THR D 1 239 ? 23.132 35.843 95.324 1.00 28.10 218 THR D N 1
ATOM 10862 C CA . THR D 1 239 ? 22.535 35.174 94.178 1.00 27.18 218 THR D CA 1
ATOM 10863 C C . THR D 1 239 ? 21.638 36.112 93.381 1.00 27.94 218 THR D C 1
ATOM 10864 O O . THR D 1 239 ? 21.625 36.051 92.147 1.00 25.57 218 THR D O 1
ATOM 10868 N N . LEU D 1 240 ? 20.884 36.988 94.058 1.00 25.50 219 LEU D N 1
ATOM 10869 C CA . LEU D 1 240 ? 19.875 37.771 93.343 1.00 29.97 219 LEU D CA 1
ATOM 10870 C C . LEU D 1 240 ? 20.518 38.812 92.436 1.00 25.19 219 LEU D C 1
ATOM 10871 O O . LEU D 1 240 ? 19.985 39.124 91.375 1.00 29.98 219 LEU D O 1
ATOM 10876 N N . LEU D 1 241 ? 21.635 39.393 92.854 1.00 29.01 220 LEU D N 1
ATOM 10877 C CA . LEU D 1 241 ? 22.258 40.467 92.099 1.00 27.59 220 LEU D CA 1
ATOM 10878 C C . LEU D 1 241 ? 23.644 40.140 91.578 1.00 29.18 220 LEU D C 1
ATOM 10879 O O . LEU D 1 241 ? 24.106 40.811 90.655 1.00 30.70 220 LEU D O 1
ATOM 10884 N N . GLY D 1 242 ? 24.347 39.192 92.180 1.00 28.50 221 GLY D N 1
ATOM 10885 C CA . GLY D 1 242 ? 25.720 38.957 91.829 1.00 25.81 221 GLY D CA 1
ATOM 10886 C C . GLY D 1 242 ? 25.870 38.032 90.643 1.00 28.52 221 GLY D C 1
ATOM 10887 O O . GLY D 1 242 ? 24.951 37.296 90.258 1.00 26.47 221 GLY D O 1
ATOM 10888 N N . PRO D 1 243 ? 27.064 38.042 90.044 1.00 31.21 222 PRO D N 1
ATOM 10889 C CA . PRO D 1 243 ? 28.176 38.898 90.502 1.00 27.17 222 PRO D CA 1
ATOM 10890 C C . PRO D 1 243 ? 28.210 40.272 89.801 1.00 31.07 222 PRO D C 1
ATOM 10891 O O . PRO D 1 243 ? 29.048 41.131 90.087 1.00 35.11 222 PRO D O 1
ATOM 10895 N N . ILE D 1 244 ? 27.248 40.481 88.910 1.00 30.89 223 ILE D N 1
ATOM 10896 C CA . ILE D 1 244 ? 27.281 41.612 87.986 1.00 30.66 223 ILE D CA 1
ATOM 10897 C C . ILE D 1 244 ? 26.792 42.892 88.653 1.00 30.19 223 ILE D C 1
ATOM 10898 O O . ILE D 1 244 ? 27.386 43.960 88.471 1.00 35.64 223 ILE D O 1
ATOM 10903 N N . PHE D 1 245 ? 25.739 42.816 89.460 1.00 30.17 224 PHE D N 1
ATOM 10904 C CA . PHE D 1 245 ? 25.108 44.012 90.009 1.00 32.24 224 PHE D CA 1
ATOM 10905 C C . PHE D 1 245 ? 25.454 44.295 91.461 1.00 30.86 224 PHE D C 1
ATOM 10906 O O . PHE D 1 245 ? 24.972 45.292 92.004 1.00 32.54 224 PHE D O 1
ATOM 10914 N N . GLN D 1 246 ? 26.247 43.445 92.110 1.00 32.63 225 GLN D N 1
ATOM 10915 C CA . GLN D 1 246 ? 26.635 43.678 93.497 1.00 31.21 225 GLN D CA 1
ATOM 10916 C C . GLN D 1 246 ? 27.883 42.870 93.788 1.00 29.50 225 GLN D C 1
ATOM 10917 O O . GLN D 1 246 ? 27.940 41.684 93.453 1.00 27.95 225 GLN D O 1
ATOM 10923 N N . LYS D 1 247 ? 28.874 43.511 94.404 1.00 26.48 226 LYS D N 1
ATOM 10924 C CA . LYS D 1 247 ? 30.152 42.877 94.721 1.00 30.69 226 LYS D CA 1
ATOM 10925 C C . LYS D 1 247 ? 30.405 43.086 96.214 1.00 34.89 226 LYS D C 1
ATOM 10926 O O . LYS D 1 247 ? 31.049 44.063 96.628 1.00 34.58 226 LYS D O 1
ATOM 10932 N N . PRO D 1 248 ? 29.904 42.181 97.055 1.00 31.16 227 PRO D N 1
ATOM 10933 C CA . PRO D 1 248 ? 30.069 42.345 98.510 1.00 32.93 227 PRO D CA 1
ATOM 10934 C C . PRO D 1 248 ? 31.524 42.519 98.965 1.00 36.71 227 PRO D C 1
ATOM 10935 O O . PRO D 1 248 ? 31.772 43.131 100.011 1.00 33.86 227 PRO D O 1
ATOM 10939 N N . SER D 1 249 ? 32.494 41.990 98.215 1.00 34.19 228 SER D N 1
ATOM 10940 C CA . SER D 1 249 ? 33.887 42.125 98.618 1.00 36.47 228 SER D CA 1
ATOM 10941 C C . SER D 1 249 ? 34.332 43.580 98.618 1.00 36.72 228 SER D C 1
ATOM 10942 O O . SER D 1 249 ? 35.281 43.937 99.320 1.00 39.93 228 SER D O 1
ATOM 10945 N N . GLU D 1 250 ? 33.683 44.424 97.813 1.00 35.41 229 GLU D N 1
ATOM 10946 C CA . GLU D 1 250 ? 33.972 45.851 97.800 1.00 37.13 229 GLU D CA 1
ATOM 10947 C C . GLU D 1 250 ? 33.430 46.570 99.029 1.00 38.97 229 GLU D C 1
ATOM 10948 O O . GLU D 1 250 ? 33.740 47.748 99.231 1.00 36.77 229 GLU D O 1
ATOM 10954 N N . HIS D 1 251 ? 32.622 45.895 99.843 1.00 39.45 230 HIS D N 1
ATOM 10955 C CA . HIS D 1 251 ? 32.050 46.478 101.044 1.00 37.17 230 HIS D CA 1
ATOM 10956 C C . HIS D 1 251 ? 32.516 45.735 102.285 1.00 40.23 230 HIS D C 1
ATOM 10957 O O . HIS D 1 251 ? 31.848 45.778 103.321 1.00 43.35 230 HIS D O 1
ATOM 10964 N N . GLY D 1 252 ? 33.657 45.054 102.188 1.00 39.18 231 GLY D N 1
ATOM 10965 C CA . GLY D 1 252 ? 34.263 44.388 103.324 1.00 40.47 231 GLY D CA 1
ATOM 10966 C C . GLY D 1 252 ? 33.624 43.086 103.753 1.00 36.21 231 GLY D C 1
ATOM 10967 O O . GLY D 1 252 ? 33.968 42.578 104.824 1.00 42.44 231 GLY D O 1
ATOM 10968 N N . VAL D 1 253 ? 32.707 42.532 102.964 1.00 36.21 232 VAL D N 1
ATOM 10969 C CA . VAL D 1 253 ? 32.127 41.233 103.280 1.00 35.21 232 VAL D CA 1
ATOM 10970 C C . VAL D 1 253 ? 33.174 40.152 103.052 1.00 34.45 232 VAL D C 1
ATOM 10971 O O . VAL D 1 253 ? 33.901 40.160 102.049 1.00 33.91 232 VAL D O 1
ATOM 10975 N N . ASP D 1 254 ? 33.280 39.226 103.998 1.00 35.40 233 ASP D N 1
ATOM 10976 C CA . ASP D 1 254 ? 34.381 38.272 103.946 1.00 34.69 233 ASP D CA 1
ATOM 10977 C C . ASP D 1 254 ? 34.180 37.249 102.837 1.00 34.29 233 ASP D C 1
ATOM 10978 O O . ASP D 1 254 ? 35.136 36.886 102.148 1.00 37.37 233 ASP D O 1
ATOM 10983 N N . MET D 1 255 ? 32.953 36.768 102.655 1.00 33.39 234 MET D N 1
ATOM 10984 C CA . MET D 1 255 ? 32.649 35.755 101.660 1.00 32.66 234 MET D CA 1
ATOM 10985 C C . MET D 1 255 ? 31.290 36.044 101.039 1.00 32.93 234 MET D C 1
ATOM 10986 O O . MET D 1 255 ? 30.399 36.590 101.691 1.00 34.25 234 MET D O 1
ATOM 10991 N N . SER D 1 256 ? 31.160 35.701 99.762 1.00 29.16 235 SER D N 1
ATOM 10992 C CA . SER D 1 256 ? 29.882 35.626 99.069 1.00 31.16 235 SER D CA 1
ATOM 10993 C C . SER D 1 256 ? 29.627 34.175 98.684 1.00 29.18 235 SER D C 1
ATOM 10994 O O . SER D 1 256 ? 30.556 33.431 98.376 1.00 28.41 235 SER D O 1
ATOM 10997 N N . VAL D 1 257 ? 28.378 33.768 98.721 1.00 27.27 236 VAL D N 1
ATOM 10998 C CA . VAL D 1 257 ? 27.990 32.444 98.290 1.00 27.77 236 VAL D CA 1
ATOM 10999 C C . VAL D 1 257 ? 26.921 32.616 97.218 1.00 28.30 236 VAL D C 1
ATOM 11000 O O . VAL D 1 257 ? 26.120 33.556 97.277 1.00 28.47 236 VAL D O 1
ATOM 11004 N N . TYR D 1 258 ? 26.945 31.737 96.216 1.00 26.46 237 TYR D N 1
ATOM 11005 C CA . TYR D 1 258 ? 26.079 31.824 95.050 1.00 28.28 237 TYR D CA 1
ATOM 11006 C C . TYR D 1 258 ? 25.436 30.478 94.778 1.00 26.77 237 TYR D C 1
ATOM 11007 O O . TYR D 1 258 ? 26.088 29.434 94.888 1.00 26.30 237 TYR D O 1
ATOM 11016 N N . SER D 1 259 ? 24.173 30.515 94.364 1.00 27.59 238 SER D N 1
ATOM 11017 C CA . SER D 1 259 ? 23.574 29.391 93.653 1.00 25.60 238 SER D CA 1
ATOM 11018 C C . SER D 1 259 ? 23.814 29.643 92.169 1.00 27.87 238 SER D C 1
ATOM 11019 O O . SER D 1 259 ? 23.070 30.378 91.507 1.00 28.37 238 SER D O 1
ATOM 11022 N N . LEU D 1 260 ? 24.893 29.054 91.638 1.00 25.35 239 LEU D N 1
ATOM 11023 C CA . LEU D 1 260 ? 25.223 29.237 90.229 1.00 25.95 239 LEU D CA 1
ATOM 11024 C C . LEU D 1 260 ? 24.141 28.646 89.334 1.00 29.28 239 LEU D C 1
ATOM 11025 O O . LEU D 1 260 ? 24.073 28.968 88.134 1.00 22.89 239 LEU D O 1
ATOM 11030 N N . THR D 1 261 ? 23.289 27.804 89.910 1.00 25.64 240 THR D N 1
ATOM 11031 C CA . THR D 1 261 ? 22.110 27.290 89.250 1.00 28.86 240 THR D CA 1
ATOM 11032 C C . THR D 1 261 ? 21.257 28.408 88.661 1.00 29.54 240 THR D C 1
ATOM 11033 O O . THR D 1 261 ? 20.541 28.188 87.693 1.00 27.93 240 THR D O 1
ATOM 11061 N N . TYR D 1 263 ? 21.406 32.763 87.943 1.00 26.98 242 TYR D N 1
ATOM 11062 C CA . TYR D 1 263 ? 21.877 33.632 86.855 1.00 25.37 242 TYR D CA 1
ATOM 11063 C C . TYR D 1 263 ? 23.177 33.223 86.163 1.00 28.82 242 TYR D C 1
ATOM 11064 O O . TYR D 1 263 ? 23.284 33.343 84.945 1.00 26.74 242 TYR D O 1
ATOM 11073 N N . VAL D 1 264 ? 24.179 32.766 86.919 1.00 25.29 243 VAL D N 1
ATOM 11074 C CA . VAL D 1 264 ? 25.488 32.553 86.305 1.00 26.50 243 VAL D CA 1
ATOM 11075 C C . VAL D 1 264 ? 25.412 31.438 85.266 1.00 27.90 243 VAL D C 1
ATOM 11076 O O . VAL D 1 264 ? 25.890 31.593 84.134 1.00 27.13 243 VAL D O 1
ATOM 11080 N N . GLY D 1 265 ? 24.811 30.305 85.633 1.00 22.83 244 GLY D N 1
ATOM 11081 C CA . GLY D 1 265 ? 24.448 29.285 84.668 1.00 24.67 244 GLY D CA 1
ATOM 11082 C C . GLY D 1 265 ? 23.407 29.795 83.683 1.00 25.41 244 GLY D C 1
ATOM 11083 O O . GLY D 1 265 ? 23.616 29.751 82.466 1.00 25.73 244 GLY D O 1
ATOM 11084 N N . GLY D 1 266 ? 22.274 30.262 84.204 1.00 23.90 245 GLY D N 1
ATOM 11085 C CA . GLY D 1 266 ? 21.312 31.050 83.459 1.00 23.62 245 GLY D CA 1
ATOM 11086 C C . GLY D 1 266 ? 20.398 30.287 82.518 1.00 28.74 245 GLY D C 1
ATOM 11087 O O . GLY D 1 266 ? 19.461 30.890 81.976 1.00 25.78 245 GLY D O 1
ATOM 11088 N N . HIS D 1 267 ? 20.597 28.976 82.326 1.00 25.81 246 HIS D N 1
ATOM 11089 C CA . HIS D 1 267 ? 19.807 28.252 81.337 1.00 28.17 246 HIS D CA 1
ATOM 11090 C C . HIS D 1 267 ? 18.949 27.157 81.959 1.00 28.31 246 HIS D C 1
ATOM 11091 O O . HIS D 1 267 ? 18.431 26.295 81.235 1.00 29.75 246 HIS D O 1
ATOM 11098 N N . SER D 1 268 ? 18.749 27.205 83.280 1.00 29.10 247 SER D N 1
ATOM 11099 C CA . SER D 1 268 ? 17.968 26.200 84.005 1.00 27.90 247 SER D CA 1
ATOM 11100 C C . SER D 1 268 ? 18.346 24.783 83.592 1.00 26.56 247 SER D C 1
ATOM 11101 O O . SER D 1 268 ? 17.490 23.916 83.441 1.00 27.42 247 SER D O 1
ATOM 11104 N N A ASP D 1 269 ? 19.645 24.550 83.358 0.54 29.12 248 ASP D N 1
ATOM 11105 N N B ASP D 1 269 ? 19.645 24.541 83.432 0.46 30.20 248 ASP D N 1
ATOM 11106 C CA A ASP D 1 269 ? 20.097 23.243 82.880 0.54 29.02 248 ASP D CA 1
ATOM 11107 C CA B ASP D 1 269 ? 20.107 23.167 83.287 0.46 28.98 248 ASP D CA 1
ATOM 11108 C C A ASP D 1 269 ? 21.343 22.715 83.583 0.54 27.47 248 ASP D C 1
ATOM 11109 C C B ASP D 1 269 ? 21.036 22.805 84.443 0.46 26.66 248 ASP D C 1
ATOM 11110 O O A ASP D 1 269 ? 21.897 21.704 83.143 0.54 28.27 248 ASP D O 1
ATOM 11111 O O B ASP D 1 269 ? 20.621 22.116 85.376 0.46 27.58 248 ASP D O 1
ATOM 11120 N N A LEU D 1 270 ? 21.811 23.372 84.633 0.54 27.05 249 LEU D N 1
ATOM 11121 N N B LEU D 1 270 ? 22.271 23.292 84.420 0.46 27.36 249 LEU D N 1
ATOM 11122 C CA A LEU D 1 270 ? 22.900 22.873 85.455 0.54 27.59 249 LEU D CA 1
ATOM 11123 C CA B LEU D 1 270 ? 23.247 22.896 85.429 0.46 27.73 249 LEU D CA 1
ATOM 11124 C C A LEU D 1 270 ? 22.624 23.292 86.888 0.54 28.71 249 LEU D C 1
ATOM 11125 C C B LEU D 1 270 ? 22.846 23.369 86.827 0.46 28.79 249 LEU D C 1
ATOM 11126 O O A LEU D 1 270 ? 21.889 24.252 87.145 0.54 27.89 249 LEU D O 1
ATOM 11127 O O B LEU D 1 270 ? 22.217 24.419 87.003 0.46 27.79 249 LEU D O 1
ATOM 11136 N N . VAL D 1 271 ? 23.232 22.570 87.823 1.00 29.33 250 VAL D N 1
ATOM 11137 C CA . VAL D 1 271 ? 23.156 22.901 89.240 1.00 27.88 250 VAL D CA 1
ATOM 11138 C C . VAL D 1 271 ? 24.580 23.082 89.735 1.00 29.76 250 VAL D C 1
ATOM 11139 O O . VAL D 1 271 ? 25.459 22.279 89.407 1.00 29.63 250 VAL D O 1
ATOM 11143 N N . GLY D 1 272 ? 24.821 24.152 90.485 1.00 29.18 251 GLY D N 1
ATOM 11144 C CA . GLY D 1 272 ? 26.153 24.400 90.998 1.00 26.67 251 GLY D CA 1
ATOM 11145 C C . GLY D 1 272 ? 26.194 25.510 92.025 1.00 28.47 251 GLY D C 1
ATOM 11146 O O . GLY D 1 272 ? 25.337 26.402 92.019 1.00 28.38 251 GLY D O 1
ATOM 11147 N N . GLY D 1 273 ? 27.176 25.458 92.920 1.00 26.26 252 GLY D N 1
ATOM 11148 C CA . GLY D 1 273 ? 27.363 26.513 93.900 1.00 24.85 252 GLY D CA 1
ATOM 11149 C C . GLY D 1 273 ? 28.762 27.112 93.851 1.00 26.13 252 GLY D C 1
ATOM 11150 O O . GLY D 1 273 ? 29.699 26.476 93.354 1.00 23.56 252 GLY D O 1
ATOM 11151 N N . GLY D 1 274 ? 28.912 28.340 94.352 1.00 23.92 253 GLY D N 1
ATOM 11152 C CA . GLY D 1 274 ? 30.200 29.006 94.430 1.00 22.92 253 GLY D CA 1
ATOM 11153 C C . GLY D 1 274 ? 30.351 29.789 95.723 1.00 27.52 253 GLY D C 1
ATOM 11154 O O . GLY D 1 274 ? 29.377 30.351 96.244 1.00 28.51 253 GLY D O 1
ATOM 11155 N N . VAL D 1 275 ? 31.565 29.811 96.264 1.00 23.89 254 VAL D N 1
ATOM 11156 C CA . VAL D 1 275 ? 31.934 30.650 97.396 1.00 27.96 254 VAL D CA 1
ATOM 11157 C C . VAL D 1 275 ? 33.145 31.467 96.972 1.00 27.68 254 VAL D C 1
ATOM 11158 O O . VAL D 1 275 ? 34.116 30.911 96.451 1.00 30.36 254 VAL D O 1
ATOM 11162 N N . THR D 1 276 ? 33.059 32.787 97.127 1.00 28.45 255 THR D N 1
ATOM 11163 C CA . THR D 1 276 ? 34.137 33.695 96.765 1.00 28.86 255 THR D CA 1
ATOM 11164 C C . THR D 1 276 ? 34.509 34.528 97.980 1.00 32.38 255 THR D C 1
ATOM 11165 O O . THR D 1 276 ? 33.693 34.723 98.889 1.00 36.77 255 THR D O 1
ATOM 11169 N N . GLY D 1 277 ? 35.735 35.004 98.006 1.00 33.85 256 GLY D N 1
ATOM 11170 C CA . GLY D 1 277 ? 36.112 35.905 99.081 1.00 33.51 256 GLY D CA 1
ATOM 11171 C C . GLY D 1 277 ? 37.593 35.777 99.398 1.00 33.72 256 GLY D C 1
ATOM 11172 O O . GLY D 1 277 ? 38.395 35.403 98.541 1.00 32.65 256 GLY D O 1
ATOM 11173 N N . ARG D 1 278 ? 37.904 36.067 100.656 1.00 35.21 257 ARG D N 1
ATOM 11174 C CA . ARG D 1 278 ? 39.283 36.094 101.123 1.00 37.51 257 ARG D CA 1
ATOM 11175 C C . ARG D 1 278 ? 39.944 34.732 100.959 1.00 37.66 257 ARG D C 1
ATOM 11176 O O . ARG D 1 278 ? 39.346 33.689 101.232 1.00 34.81 257 ARG D O 1
ATOM 11184 N N . ARG D 1 279 ? 41.211 34.758 100.551 1.00 41.40 258 ARG D N 1
ATOM 11185 C CA . ARG D 1 279 ? 41.893 33.537 100.146 1.00 39.58 258 ARG D CA 1
ATOM 11186 C C . ARG D 1 279 ? 41.935 32.529 101.292 1.00 37.49 258 ARG D C 1
ATOM 11187 O O . ARG D 1 279 ? 41.680 31.337 101.094 1.00 34.49 258 ARG D O 1
ATOM 11195 N N . ASP D 1 280 ? 42.226 32.992 102.504 1.00 35.45 259 ASP D N 1
ATOM 11196 C CA . ASP D 1 280 ? 42.326 32.051 103.620 1.00 40.27 259 ASP D CA 1
ATOM 11197 C C . ASP D 1 280 ? 40.965 31.433 103.959 1.00 37.82 259 ASP D C 1
ATOM 11198 O O . ASP D 1 280 ? 40.887 30.249 104.306 1.00 39.20 259 ASP D O 1
ATOM 11203 N N . LEU D 1 281 ? 39.882 32.205 103.845 1.00 34.74 260 LEU D N 1
ATOM 11204 C CA . LEU D 1 281 ? 38.561 31.657 104.139 1.00 36.74 260 LEU D CA 1
ATOM 11205 C C . LEU D 1 281 ? 38.103 30.685 103.064 1.00 34.84 260 LEU D C 1
ATOM 11206 O O . LEU D 1 281 ? 37.511 29.644 103.370 1.00 33.27 260 LEU D O 1
ATOM 11211 N N . VAL D 1 282 ? 38.313 31.033 101.797 1.00 36.18 261 VAL D N 1
ATOM 11212 C CA . VAL D 1 282 ? 37.961 30.124 100.712 1.00 36.61 261 VAL D CA 1
ATOM 11213 C C . VAL D 1 282 ? 38.717 28.807 100.857 1.00 33.10 261 VAL D C 1
ATOM 11214 O O . VAL D 1 282 ? 38.157 27.725 100.629 1.00 31.63 261 VAL D O 1
ATOM 11218 N N . ALA D 1 283 ? 39.981 28.874 101.290 1.00 31.97 262 ALA D N 1
ATOM 11219 C CA . ALA D 1 283 ? 40.767 27.656 101.476 1.00 36.35 262 ALA D CA 1
ATOM 11220 C C . ALA D 1 283 ? 40.148 26.739 102.525 1.00 33.62 262 ALA D C 1
ATOM 11221 O O . ALA D 1 283 ? 40.142 25.515 102.356 1.00 34.31 262 ALA D O 1
ATOM 11223 N N . LYS D 1 284 ? 39.627 27.301 103.617 1.00 34.23 263 LYS D N 1
ATOM 11224 C CA . LYS D 1 284 ? 38.979 26.451 104.613 1.00 33.72 263 LYS D CA 1
ATOM 11225 C C . LYS D 1 284 ? 37.691 25.832 104.071 1.00 33.47 263 LYS D C 1
ATOM 11226 O O . LYS D 1 284 ? 37.407 24.655 104.335 1.00 35.51 263 LYS D O 1
ATOM 11232 N N . VAL D 1 285 ? 36.913 26.592 103.290 1.00 32.00 264 VAL D N 1
ATOM 11233 C CA . VAL D 1 285 ? 35.707 26.040 102.669 1.00 30.92 264 VAL D CA 1
ATOM 11234 C C . VAL D 1 285 ? 36.073 24.938 101.686 1.00 30.01 264 VAL D C 1
ATOM 11235 O O . VAL D 1 285 ? 35.388 23.911 101.595 1.00 27.53 264 VAL D O 1
ATOM 11239 N N . ARG D 1 286 ? 37.159 25.134 100.937 1.00 30.66 265 ARG D N 1
ATOM 11240 C CA . ARG D 1 286 ? 37.610 24.122 99.985 1.00 31.97 265 ARG D CA 1
ATOM 11241 C C . ARG D 1 286 ? 37.991 22.819 100.677 1.00 34.12 265 ARG D C 1
ATOM 11242 O O . ARG D 1 286 ? 37.676 21.733 100.171 1.00 32.24 265 ARG D O 1
ATOM 11250 N N . ALA D 1 287 ? 38.681 22.898 101.825 1.00 30.68 266 ALA D N 1
ATOM 11251 C CA . ALA D 1 287 ? 39.012 21.679 102.562 1.00 33.25 266 ALA D CA 1
ATOM 11252 C C . ALA D 1 287 ? 37.744 20.936 102.989 1.00 35.22 266 ALA D C 1
ATOM 11253 O O . ALA D 1 287 ? 37.684 19.701 102.927 1.00 32.89 266 ALA D O 1
ATOM 11255 N N . VAL D 1 288 ? 36.724 21.674 103.439 1.00 36.54 267 VAL D N 1
ATOM 11256 C CA . VAL D 1 288 ? 35.443 21.051 103.770 1.00 33.57 267 VAL D CA 1
ATOM 11257 C C . VAL D 1 288 ? 34.791 20.463 102.529 1.00 31.69 267 VAL D C 1
ATOM 11258 O O . VAL D 1 288 ? 34.285 19.335 102.552 1.00 32.07 267 VAL D O 1
ATOM 11262 N N . ARG D 1 289 ? 34.800 21.213 101.426 1.00 34.67 268 ARG D N 1
ATOM 11263 C CA . ARG D 1 289 ? 34.228 20.723 100.174 1.00 33.21 268 ARG D CA 1
ATOM 11264 C C . ARG D 1 289 ? 34.806 19.371 99.800 1.00 34.72 268 ARG D C 1
ATOM 11265 O O . ARG D 1 289 ? 34.081 18.455 99.395 1.00 33.12 268 ARG D O 1
ATOM 11273 N N . SER D 1 290 ? 36.124 19.240 99.901 1.00 30.92 269 SER D N 1
ATOM 11274 C CA . SER D 1 290 ? 36.747 17.981 99.533 1.00 34.30 269 SER D CA 1
ATOM 11275 C C . SER D 1 290 ? 36.453 16.892 100.559 1.00 35.32 269 SER D C 1
ATOM 11276 O O . SER D 1 290 ? 36.218 15.735 100.191 1.00 35.56 269 SER D O 1
ATOM 11279 N N . ALA D 1 291 ? 36.458 17.234 101.849 1.00 32.43 270 ALA D N 1
ATOM 11280 C CA . ALA D 1 291 ? 36.232 16.209 102.867 1.00 31.24 270 ALA D CA 1
ATOM 11281 C C . ALA D 1 291 ? 34.801 15.686 102.829 1.00 31.00 270 ALA D C 1
ATOM 11282 O O . ALA D 1 291 ? 34.559 14.530 103.184 1.00 27.21 270 ALA D O 1
ATOM 11284 N N . PHE D 1 292 ? 33.836 16.521 102.447 1.00 30.66 271 PHE D N 1
ATOM 11285 C CA . PHE D 1 292 ? 32.446 16.091 102.397 1.00 31.86 271 PHE D CA 1
ATOM 11286 C C . PHE D 1 292 ? 31.994 15.725 100.988 1.00 30.23 271 PHE D C 1
ATOM 11287 O O . PHE D 1 292 ? 30.805 15.451 100.780 1.00 29.03 271 PHE D O 1
ATOM 11295 N N . GLY D 1 293 ? 32.922 15.698 100.029 1.00 30.78 272 GLY D N 1
ATOM 11296 C CA . GLY D 1 293 ? 32.684 15.259 98.666 1.00 28.24 272 GLY D CA 1
ATOM 11297 C C . GLY D 1 293 ? 31.726 16.104 97.861 1.00 28.70 272 GLY D C 1
ATOM 11298 O O . GLY D 1 293 ? 30.887 15.554 97.142 1.00 26.81 272 GLY D O 1
ATOM 11299 N N . SER D 1 294 ? 31.884 17.432 97.909 1.00 28.21 273 SER D N 1
ATOM 11300 C CA . SER D 1 294 ? 30.950 18.371 97.292 1.00 29.01 273 SER D CA 1
ATOM 11301 C C . SER D 1 294 ? 31.493 19.010 96.018 1.00 26.44 273 SER D C 1
ATOM 11302 O O . SER D 1 294 ? 30.993 20.064 95.611 1.00 28.52 273 SER D O 1
ATOM 11305 N N . GLN D 1 295 ? 32.451 18.377 95.344 1.00 30.50 274 GLN D N 1
ATOM 11306 C CA . GLN D 1 295 ? 33.003 18.945 94.115 1.00 32.04 274 GLN D CA 1
ATOM 11307 C C . GLN D 1 295 ? 31.921 19.088 93.049 1.00 30.47 274 GLN D C 1
ATOM 11308 O O . GLN D 1 295 ? 31.033 18.241 92.920 1.00 29.43 274 GLN D O 1
ATOM 11314 N N . LEU D 1 296 ? 32.006 20.160 92.267 1.00 32.44 275 LEU D N 1
ATOM 11315 C CA . LEU D 1 296 ? 31.209 20.234 91.054 1.00 30.67 275 LEU D CA 1
ATOM 11316 C C . LEU D 1 296 ? 31.772 19.258 90.030 1.00 33.61 275 LEU D C 1
ATOM 11317 O O . LEU D 1 296 ? 32.984 19.044 89.960 1.00 34.77 275 LEU D O 1
ATOM 11322 N N . ASP D 1 297 ? 30.882 18.660 89.217 1.00 30.06 276 ASP D N 1
ATOM 11323 C CA . ASP D 1 297 ? 31.393 17.717 88.235 1.00 27.98 276 ASP D CA 1
ATOM 11324 C C . ASP D 1 297 ? 31.958 18.458 87.011 1.00 33.38 276 ASP D C 1
ATOM 11325 O O . ASP D 1 297 ? 31.585 19.605 86.743 1.00 29.15 276 ASP D O 1
ATOM 11330 N N . PRO D 1 298 ? 32.884 17.827 86.271 1.00 32.46 277 PRO D N 1
ATOM 11331 C CA . PRO D 1 298 ? 33.518 18.517 85.125 1.00 31.26 277 PRO D CA 1
ATOM 11332 C C . PRO D 1 298 ? 32.559 18.920 84.015 1.00 31.91 277 PRO D C 1
ATOM 11333 O O . PRO D 1 298 ? 32.741 19.982 83.405 1.00 29.15 277 PRO D O 1
ATOM 11337 N N . HIS D 1 299 ? 31.579 18.079 83.680 1.00 31.41 278 HIS D N 1
ATOM 11338 C CA . HIS D 1 299 ? 30.664 18.444 82.605 1.00 29.34 278 HIS D CA 1
ATOM 11339 C C . HIS D 1 299 ? 29.903 19.716 82.951 1.00 29.83 278 HIS D C 1
ATOM 11340 O O . HIS D 1 299 ? 29.784 20.624 82.117 1.00 30.13 278 HIS D O 1
ATOM 11347 N N . SER D 1 300 ? 29.399 19.811 84.183 1.00 25.04 279 SER D N 1
ATOM 11348 C CA . SER D 1 300 ? 28.722 21.031 84.605 1.00 30.29 279 SER D CA 1
ATOM 11349 C C . SER D 1 300 ? 29.674 22.220 84.623 1.00 28.71 279 SER D C 1
ATOM 11350 O O . SER D 1 300 ? 29.246 23.352 84.379 1.00 25.58 279 SER D O 1
ATOM 11353 N N . SER D 1 301 ? 30.957 21.982 84.922 1.00 28.65 280 SER D N 1
ATOM 11354 C CA . SER D 1 301 ? 31.961 23.047 84.866 1.00 30.04 280 SER D CA 1
ATOM 11355 C C . SER D 1 301 ? 32.130 23.570 83.453 1.00 28.39 280 SER D C 1
ATOM 11356 O O . SER D 1 301 ? 32.262 24.782 83.246 1.00 28.36 280 SER D O 1
ATOM 11359 N N . TRP D 1 302 ? 32.157 22.665 82.469 1.00 26.12 281 TRP D N 1
ATOM 11360 C CA . TRP D 1 302 ? 32.223 23.089 81.079 1.00 28.90 281 TRP D CA 1
ATOM 11361 C C . TRP D 1 302 ? 30.986 23.897 80.685 1.00 29.84 281 TRP D C 1
ATOM 11362 O O . TRP D 1 302 ? 31.102 24.930 80.018 1.00 28.05 281 TRP D O 1
ATOM 11373 N N . MET D 1 303 ? 29.798 23.470 81.127 1.00 30.90 282 MET D N 1
ATOM 11374 C CA . MET D 1 303 ? 28.591 24.254 80.875 1.00 29.68 282 MET D CA 1
ATOM 11375 C C . MET D 1 303 ? 28.669 25.617 81.560 1.00 28.83 282 MET D C 1
ATOM 11376 O O . MET D 1 303 ? 28.158 26.619 81.040 1.00 25.90 282 MET D O 1
ATOM 11381 N N . LEU D 1 304 ? 29.272 25.662 82.750 1.00 26.11 283 LEU D N 1
ATOM 11382 C CA . LEU D 1 304 ? 29.425 26.931 83.462 1.00 27.61 283 LEU D CA 1
ATOM 11383 C C . LEU D 1 304 ? 30.358 27.870 82.705 1.00 25.92 283 LEU D C 1
ATOM 11384 O O . LEU D 1 304 ? 30.062 29.059 82.547 1.00 25.64 283 LEU D O 1
ATOM 11389 N N . ILE D 1 305 ? 31.496 27.353 82.237 1.00 25.75 284 ILE D N 1
ATOM 11390 C CA . ILE D 1 305 ? 32.391 28.153 81.404 1.00 24.55 284 ILE D CA 1
ATOM 11391 C C . ILE D 1 305 ? 31.641 28.699 80.195 1.00 24.90 284 ILE D C 1
ATOM 11392 O O . ILE D 1 305 ? 31.767 29.887 79.850 1.00 23.77 284 ILE D O 1
ATOM 11397 N N . ARG D 1 306 ? 30.847 27.845 79.536 1.00 23.85 285 ARG D N 1
ATOM 11398 C CA . ARG D 1 306 ? 30.061 28.286 78.383 1.00 24.28 285 ARG D CA 1
ATOM 11399 C C . ARG D 1 306 ? 29.063 29.364 78.776 1.00 22.39 285 ARG D C 1
ATOM 11400 O O . ARG D 1 306 ? 28.921 30.377 78.086 1.00 23.66 285 ARG D O 1
ATOM 11408 N N . SER D 1 307 ? 28.360 29.153 79.887 1.00 24.54 286 SER D N 1
ATOM 11409 C CA . SER D 1 307 ? 27.392 30.121 80.395 1.00 23.88 286 SER D CA 1
ATOM 11410 C C . SER D 1 307 ? 28.031 31.472 80.720 1.00 25.66 286 SER D C 1
ATOM 11411 O O . SER D 1 307 ? 27.428 32.523 80.474 1.00 22.88 286 SER D O 1
ATOM 11414 N N . MET D 1 308 ? 29.215 31.470 81.346 1.00 24.91 287 MET D N 1
ATOM 11415 C CA . MET D 1 308 ? 29.790 32.737 81.795 1.00 26.48 287 MET D CA 1
ATOM 11416 C C . MET D 1 308 ? 30.193 33.628 80.625 1.00 26.84 287 MET D C 1
ATOM 11417 O O . MET D 1 308 ? 30.363 34.841 80.814 1.00 24.21 287 MET D O 1
ATOM 11422 N N . GLU D 1 309 ? 30.315 33.059 79.419 1.00 24.10 288 GLU D N 1
ATOM 11423 C CA . GLU D 1 309 ? 30.568 33.865 78.234 1.00 26.09 288 GLU D CA 1
ATOM 11424 C C . GLU D 1 309 ? 29.405 34.804 77.914 1.00 26.12 288 GLU D C 1
ATOM 11425 O O . GLU D 1 309 ? 29.580 35.752 77.139 1.00 28.89 288 GLU D O 1
ATOM 11431 N N . THR D 1 310 ? 28.212 34.555 78.453 1.00 22.30 289 THR D N 1
ATOM 11432 C CA . THR D 1 310 ? 27.095 35.480 78.260 1.00 25.84 289 THR D CA 1
ATOM 11433 C C . THR D 1 310 ? 26.489 35.989 79.570 1.00 24.66 289 THR D C 1
ATOM 11434 O O . THR D 1 310 ? 25.428 36.614 79.542 1.00 26.41 289 THR D O 1
ATOM 11438 N N . VAL D 1 311 ? 27.134 35.780 80.714 1.00 24.10 290 VAL D N 1
ATOM 11439 C CA . VAL D 1 311 ? 26.476 36.153 81.972 1.00 29.77 290 VAL D CA 1
ATOM 11440 C C . VAL D 1 311 ? 26.272 37.666 82.070 1.00 27.22 290 VAL D C 1
ATOM 11441 O O . VAL D 1 311 ? 25.214 38.127 82.521 1.00 29.40 290 VAL D O 1
ATOM 11445 N N . VAL D 1 312 ? 27.267 38.462 81.662 1.00 26.48 291 VAL D N 1
ATOM 11446 C CA . VAL D 1 312 ? 27.091 39.916 81.659 1.00 29.60 291 VAL D CA 1
ATOM 11447 C C . VAL D 1 312 ? 25.915 40.298 80.765 1.00 28.77 291 VAL D C 1
ATOM 11448 O O . VAL D 1 312 ? 24.995 41.011 81.182 1.00 29.96 291 VAL D O 1
ATOM 11452 N N . LEU D 1 313 ? 25.927 39.799 79.526 1.00 27.26 292 LEU D N 1
ATOM 11453 C CA . LEU D 1 313 ? 24.894 40.119 78.546 1.00 29.08 292 LEU D CA 1
ATOM 11454 C C . LEU D 1 313 ? 23.517 39.698 79.036 1.00 30.22 292 LEU D C 1
ATOM 11455 O O . LEU D 1 313 ? 22.561 40.486 79.007 1.00 28.04 292 LEU D O 1
ATOM 11460 N N . ARG D 1 314 ? 23.409 38.461 79.524 1.00 26.25 293 ARG D N 1
ATOM 11461 C CA . ARG D 1 314 ? 22.112 37.934 79.941 1.00 30.32 293 ARG D CA 1
ATOM 11462 C C . ARG D 1 314 ? 21.582 38.673 81.168 1.00 27.28 293 ARG D C 1
ATOM 11463 O O . ARG D 1 314 ? 20.398 39.029 81.214 1.00 24.95 293 ARG D O 1
ATOM 11471 N N . MET D 1 315 ? 22.442 38.924 82.167 1.00 26.28 294 MET D N 1
ATOM 11472 C CA . MET D 1 315 ? 21.967 39.576 83.393 1.00 29.81 294 MET D CA 1
ATOM 11473 C C . MET D 1 315 ? 21.520 41.015 83.127 1.00 26.34 294 MET D C 1
ATOM 11474 O O . MET D 1 315 ? 20.532 41.478 83.706 1.00 24.99 294 MET D O 1
ATOM 11479 N N . LYS D 1 316 ? 22.224 41.738 82.257 1.00 26.35 295 LYS D N 1
ATOM 11480 C CA . LYS D 1 316 ? 21.805 43.107 81.958 1.00 28.24 295 LYS D CA 1
ATOM 11481 C C . LYS D 1 316 ? 20.511 43.136 81.155 1.00 30.31 295 LYS D C 1
ATOM 11482 O O . LYS D 1 316 ? 19.658 44.011 81.369 1.00 32.93 295 LYS D O 1
ATOM 11488 N N . GLN D 1 317 ? 20.347 42.199 80.221 1.00 31.53 296 GLN D N 1
ATOM 11489 C CA . GLN D 1 317 ? 19.109 42.140 79.450 1.00 31.70 296 GLN D CA 1
ATOM 11490 C C . GLN D 1 317 ? 17.927 41.844 80.359 1.00 29.20 296 GLN D C 1
ATOM 11491 O O . GLN D 1 317 ? 16.920 42.561 80.340 1.00 31.14 296 GLN D O 1
ATOM 11497 N N . ALA D 1 318 ? 18.046 40.805 81.184 1.00 24.82 297 ALA D N 1
ATOM 11498 C CA . ALA D 1 318 ? 16.974 40.483 82.114 1.00 27.69 297 ALA D CA 1
ATOM 11499 C C . ALA D 1 318 ? 16.669 41.665 83.024 1.00 28.46 297 ALA D C 1
ATOM 11500 O O . ALA D 1 318 ? 15.497 41.973 83.283 1.00 27.41 297 ALA D O 1
ATOM 11502 N N . ALA D 1 319 ? 17.711 42.365 83.487 1.00 26.57 298 ALA D N 1
ATOM 11503 C CA . ALA D 1 319 ? 17.489 43.493 84.382 1.00 30.53 298 ALA D CA 1
ATOM 11504 C C . ALA D 1 319 ? 16.738 44.612 83.673 1.00 29.66 298 ALA D C 1
ATOM 11505 O O . ALA D 1 319 ? 15.768 45.154 84.217 1.00 29.38 298 ALA D O 1
ATOM 11507 N N . ARG D 1 320 ? 17.125 44.910 82.428 1.00 29.30 299 ARG D N 1
ATOM 11508 C CA . ARG D 1 320 ? 16.420 45.914 81.639 1.00 29.41 299 ARG D CA 1
ATOM 11509 C C . ARG D 1 320 ? 14.940 45.565 81.513 1.00 32.16 299 ARG D C 1
ATOM 11510 O O . ARG D 1 320 ? 14.058 46.395 81.780 1.00 29.89 299 ARG D O 1
ATOM 11518 N N . THR D 1 321 ? 14.653 44.322 81.112 1.00 28.23 300 THR D N 1
ATOM 11519 C CA . THR D 1 321 ? 13.273 43.884 80.931 1.00 28.84 300 THR D CA 1
ATOM 11520 C C . THR D 1 321 ? 12.492 43.931 82.242 1.00 28.90 300 THR D C 1
ATOM 11521 O O . THR D 1 321 ? 11.318 44.326 82.260 1.00 27.90 300 THR D O 1
ATOM 11525 N N . ALA D 1 322 ? 13.119 43.507 83.345 1.00 27.72 301 ALA D N 1
ATOM 11526 C CA . ALA D 1 322 ? 12.423 43.512 84.631 1.00 29.78 301 ALA D CA 1
ATOM 11527 C C . ALA D 1 322 ? 12.041 44.926 85.055 1.00 29.29 301 ALA D C 1
ATOM 11528 O O . ALA D 1 322 ? 10.963 45.132 85.630 1.00 29.11 301 ALA D O 1
ATOM 11530 N N . SER D 1 323 ? 12.915 45.911 84.805 1.00 29.54 302 SER D N 1
ATOM 11531 C CA . SER D 1 323 ? 12.559 47.297 85.120 1.00 31.56 302 SER D CA 1
ATOM 11532 C C . SER D 1 323 ? 11.285 47.706 84.396 1.00 31.64 302 SER D C 1
ATOM 11533 O O . SER D 1 323 ? 10.375 48.286 84.998 1.00 34.73 302 SER D O 1
ATOM 11536 N N . ALA D 1 324 ? 11.190 47.372 83.109 1.00 30.96 303 ALA D N 1
ATOM 11537 C CA . ALA D 1 324 ? 10.017 47.749 82.324 1.00 33.25 303 ALA D CA 1
ATOM 11538 C C . ALA D 1 324 ? 8.780 47.005 82.804 1.00 31.40 303 ALA D C 1
ATOM 11539 O O . ALA D 1 324 ? 7.704 47.596 82.929 1.00 33.03 303 ALA D O 1
ATOM 11541 N N . VAL D 1 325 ? 8.924 45.712 83.105 1.00 32.58 304 VAL D N 1
ATOM 11542 C CA . VAL D 1 325 ? 7.785 44.923 83.558 1.00 29.65 304 VAL D CA 1
ATOM 11543 C C . VAL D 1 325 ? 7.310 45.401 84.917 1.00 30.28 304 VAL D C 1
ATOM 11544 O O . VAL D 1 325 ? 6.106 45.521 85.155 1.00 35.39 304 VAL D O 1
ATOM 11548 N N . ALA D 1 326 ? 8.242 45.686 85.828 1.00 28.89 305 ALA D N 1
ATOM 11549 C CA . ALA D 1 326 ? 7.854 46.196 87.138 1.00 31.56 305 ALA D CA 1
ATOM 11550 C C . ALA D 1 326 ? 7.176 47.556 87.013 1.00 30.58 305 ALA D C 1
ATOM 11551 O O . ALA D 1 326 ? 6.169 47.808 87.679 1.00 31.88 305 ALA D O 1
ATOM 11553 N N . LYS D 1 327 ? 7.726 48.454 86.185 1.00 32.19 306 LYS D N 1
ATOM 11554 C CA . LYS D 1 327 ? 7.088 49.757 85.982 1.00 32.23 306 LYS D CA 1
ATOM 11555 C C . LYS D 1 327 ? 5.675 49.605 85.425 1.00 34.04 306 LYS D C 1
ATOM 11556 O O . LYS D 1 327 ? 4.754 50.296 85.869 1.00 36.41 306 LYS D O 1
ATOM 11562 N N . TRP D 1 328 ? 5.471 48.676 84.481 1.00 34.65 307 TRP D N 1
ATOM 11563 C CA . TRP D 1 328 ? 4.122 48.461 83.951 1.00 36.20 307 TRP D CA 1
ATOM 11564 C C . TRP D 1 328 ? 3.191 47.892 85.020 1.00 35.77 307 TRP D C 1
ATOM 11565 O O . TRP D 1 328 ? 2.018 48.283 85.097 1.00 34.85 307 TRP D O 1
ATOM 11576 N N . LEU D 1 329 ? 3.681 46.933 85.819 1.00 30.86 308 LEU D N 1
ATOM 11577 C CA . LEU D 1 329 ? 2.888 46.414 86.933 1.00 35.94 308 LEU D CA 1
ATOM 11578 C C . LEU D 1 329 ? 2.510 47.524 87.898 1.00 36.03 308 LEU D C 1
ATOM 11579 O O . LEU D 1 329 ? 1.388 47.547 88.413 1.00 35.94 308 LEU D O 1
ATOM 11584 N N . ALA D 1 330 ? 3.438 48.451 88.160 1.00 35.04 309 ALA D N 1
ATOM 11585 C CA . ALA D 1 330 ? 3.196 49.482 89.160 1.00 39.63 309 ALA D CA 1
ATOM 11586 C C . ALA D 1 330 ? 2.094 50.448 88.736 1.00 42.66 309 ALA D C 1
ATOM 11587 O O . ALA D 1 330 ? 1.504 51.108 89.597 1.00 45.14 309 ALA D O 1
ATOM 11589 N N . THR D 1 331 ? 1.801 50.539 87.435 1.00 38.93 310 THR D N 1
ATOM 11590 C CA . THR D 1 331 ? 0.749 51.401 86.903 1.00 40.69 310 THR D CA 1
ATOM 11591 C C . THR D 1 331 ? -0.163 50.630 85.960 1.00 39.00 310 THR D C 1
ATOM 11592 O O . THR D 1 331 ? -0.736 51.214 85.048 1.00 41.73 310 THR D O 1
ATOM 11596 N N . ASN D 1 332 ? -0.262 49.314 86.130 1.00 39.60 311 ASN D N 1
ATOM 11597 C CA . ASN D 1 332 ? -1.025 48.495 85.197 1.00 39.56 311 ASN D CA 1
ATOM 11598 C C . ASN D 1 332 ? -2.481 48.953 85.158 1.00 37.03 311 ASN D C 1
ATOM 11599 O O . ASN D 1 332 ? -2.967 49.582 86.106 1.00 37.61 311 ASN D O 1
ATOM 11604 N N . PRO D 1 333 ? -3.184 48.708 84.051 1.00 37.51 312 PRO D N 1
ATOM 11605 C CA . PRO D 1 333 ? -4.546 49.236 83.903 1.00 39.55 312 PRO D CA 1
ATOM 11606 C C . PRO D 1 333 ? -5.630 48.437 84.608 1.00 36.49 312 PRO D C 1
ATOM 11607 O O . PRO D 1 333 ? -6.801 48.807 84.503 1.00 37.84 312 PRO D O 1
ATOM 11611 N N . HIS D 1 334 ? -5.295 47.365 85.320 1.00 37.56 313 HIS D N 1
ATOM 11612 C CA . HIS D 1 334 ? -6.292 46.455 85.876 1.00 38.71 313 HIS D CA 1
ATOM 11613 C C . HIS D 1 334 ? -6.519 46.620 87.372 1.00 38.24 313 HIS D C 1
ATOM 11614 O O . HIS D 1 334 ? -7.664 46.682 87.826 1.00 40.71 313 HIS D O 1
ATOM 11621 N N . GLN D 1 335 ? -5.448 46.661 88.156 1.00 39.92 314 GLN D N 1
ATOM 11622 C CA . GLN D 1 335 ? -5.588 46.656 89.605 1.00 44.31 314 GLN D CA 1
ATOM 11623 C C . GLN D 1 335 ? -4.339 47.260 90.228 1.00 44.80 314 GLN D C 1
ATOM 11624 O O . GLN D 1 335 ? -3.223 46.884 89.851 1.00 46.09 314 GLN D O 1
ATOM 11630 N N . LYS D 1 336 ? -4.527 48.201 91.158 1.00 43.64 315 LYS D N 1
ATOM 11631 C CA . LYS D 1 336 ? -3.406 48.768 91.895 1.00 42.77 315 LYS D CA 1
ATOM 11632 C C . LYS D 1 336 ? -2.727 47.678 92.714 1.00 46.71 315 LYS D C 1
ATOM 11633 O O . LYS D 1 336 ? -3.376 47.014 93.530 1.00 52.56 315 LYS D O 1
ATOM 11635 N N . VAL D 1 337 ? -1.424 47.481 92.491 1.00 44.59 316 VAL D N 1
ATOM 11636 C CA . VAL D 1 337 ? -0.642 46.482 93.215 1.00 44.38 316 VAL D CA 1
ATOM 11637 C C . VAL D 1 337 ? 0.659 47.099 93.704 1.00 41.62 316 VAL D C 1
ATOM 11638 O O . VAL D 1 337 ? 1.248 47.964 93.053 1.00 43.73 316 VAL D O 1
ATOM 11642 N N . ASP D 1 338 ? 1.115 46.635 94.854 1.00 42.43 317 ASP D N 1
ATOM 11643 C CA . ASP D 1 338 ? 2.422 47.028 95.351 1.00 42.78 317 ASP D CA 1
ATOM 11644 C C . ASP D 1 338 ? 3.505 46.232 94.628 1.00 39.54 317 ASP D C 1
ATOM 11645 O O . ASP D 1 338 ? 3.382 45.021 94.447 1.00 36.85 317 ASP D O 1
ATOM 11650 N N . VAL D 1 339 ? 4.565 46.910 94.209 1.00 36.63 318 VAL D N 1
ATOM 11651 C CA . VAL D 1 339 ? 5.638 46.276 93.454 1.00 38.62 318 VAL D CA 1
ATOM 11652 C C . VAL D 1 339 ? 6.929 46.407 94.256 1.00 37.71 318 VAL D C 1
ATOM 11653 O O . VAL D 1 339 ? 7.429 47.522 94.455 1.00 34.95 318 VAL D O 1
ATOM 11657 N N . TYR D 1 340 ? 7.477 45.273 94.705 1.00 34.55 319 TYR D N 1
ATOM 11658 C CA . TYR D 1 340 ? 8.703 45.265 95.509 1.00 35.52 319 TYR D CA 1
ATOM 11659 C C . TYR D 1 340 ? 9.907 45.018 94.599 1.00 36.39 319 TYR D C 1
ATOM 11660 O O . TYR D 1 340 ? 10.554 43.971 94.624 1.00 40.34 319 TYR D O 1
ATOM 11669 N N . HIS D 1 341 ? 10.161 45.993 93.749 1.00 37.00 320 HIS D N 1
ATOM 11670 C CA . HIS D 1 341 ? 11.301 46.103 92.855 1.00 32.39 320 HIS D CA 1
ATOM 11671 C C . HIS D 1 341 ? 12.190 47.249 93.312 1.00 36.55 320 HIS D C 1
ATOM 11672 O O . HIS D 1 341 ? 11.680 48.329 93.636 1.00 34.15 320 HIS D O 1
ATOM 11679 N N . PRO D 1 342 ? 13.509 47.049 93.345 1.00 35.69 321 PRO D N 1
ATOM 11680 C CA . PRO D 1 342 ? 14.398 48.069 93.922 1.00 37.44 321 PRO D CA 1
ATOM 11681 C C . PRO D 1 342 ? 14.212 49.468 93.355 1.00 37.24 321 PRO D C 1
ATOM 11682 O O . PRO D 1 342 ? 14.364 50.440 94.105 1.00 37.46 321 PRO D O 1
ATOM 11686 N N . GLU D 1 343 ? 13.879 49.615 92.072 1.00 39.06 322 GLU D N 1
ATOM 11687 C CA . GLU D 1 343 ? 13.672 50.951 91.519 1.00 34.78 322 GLU D CA 1
ATOM 11688 C C . GLU D 1 343 ? 12.317 51.533 91.873 1.00 37.11 322 GLU D C 1
ATOM 11689 O O . GLU D 1 343 ? 12.078 52.709 91.586 1.00 39.08 322 GLU D O 1
ATOM 11695 N N . LEU D 1 344 ? 11.417 50.745 92.453 1.00 35.95 323 LEU D N 1
ATOM 11696 C CA . LEU D 1 344 ? 10.088 51.232 92.782 1.00 36.98 323 LEU D CA 1
ATOM 11697 C C . LEU D 1 344 ? 9.823 51.334 94.280 1.00 41.19 323 LEU D C 1
ATOM 11698 O O . LEU D 1 344 ? 8.686 51.628 94.673 1.00 43.31 323 LEU D O 1
ATOM 11703 N N . ILE D 1 345 ? 10.815 51.050 95.120 1.00 36.34 324 ILE D N 1
ATOM 11704 C CA . ILE D 1 345 ? 10.703 51.201 96.564 1.00 42.40 324 ILE D CA 1
ATOM 11705 C C . ILE D 1 345 ? 11.276 52.575 96.908 1.00 42.31 324 ILE D C 1
ATOM 11706 O O . ILE D 1 345 ? 12.492 52.782 96.837 1.00 41.09 324 ILE D O 1
ATOM 11711 N N . VAL D 1 346 ? 10.419 53.520 97.310 1.00 42.91 325 VAL D N 1
ATOM 11712 C CA . VAL D 1 346 ? 10.821 54.934 97.340 1.00 48.01 325 VAL D CA 1
ATOM 11713 C C . VAL D 1 346 ? 11.517 55.366 98.630 1.00 46.90 325 VAL D C 1
ATOM 11714 O O . VAL D 1 346 ? 12.103 56.462 98.665 1.00 48.33 325 VAL D O 1
ATOM 11718 N N . ASP D 1 347 ? 11.444 54.564 99.692 1.00 48.23 326 ASP D N 1
ATOM 11719 C CA . ASP D 1 347 ? 12.040 54.893 100.986 1.00 45.97 326 ASP D CA 1
ATOM 11720 C C . ASP D 1 347 ? 13.475 55.410 100.876 1.00 44.63 326 ASP D C 1
ATOM 11721 O O . ASP D 1 347 ? 14.317 54.822 100.188 1.00 42.87 326 ASP D O 1
ATOM 11726 N N . ASP D 1 348 ? 13.762 56.486 101.623 1.00 48.03 327 ASP D N 1
ATOM 11727 C CA . ASP D 1 348 ? 15.064 57.159 101.552 1.00 46.10 327 ASP D CA 1
ATOM 11728 C C . ASP D 1 348 ? 16.206 56.259 102.020 1.00 43.18 327 ASP D C 1
ATOM 11729 O O . ASP D 1 348 ? 17.262 56.195 101.381 1.00 41.21 327 ASP D O 1
ATOM 11734 N N . ALA D 1 349 ? 16.038 55.605 103.169 1.00 43.53 328 ALA D N 1
ATOM 11735 C CA . ALA D 1 349 ? 17.104 54.750 103.674 1.00 42.26 328 ALA D CA 1
ATOM 11736 C C . ALA D 1 349 ? 17.395 53.627 102.693 1.00 41.21 328 ALA D C 1
ATOM 11737 O O . ALA D 1 349 ? 18.560 53.284 102.462 1.00 40.18 328 ALA D O 1
ATOM 11739 N N . TYR D 1 350 ? 16.340 53.059 102.097 1.00 38.37 329 TYR D N 1
ATOM 11740 C CA . TYR D 1 350 ? 16.492 51.987 101.114 1.00 39.13 329 TYR D CA 1
ATOM 11741 C C . TYR D 1 350 ? 17.351 52.437 99.937 1.00 38.15 329 TYR D C 1
ATOM 11742 O O . TYR D 1 350 ? 18.288 51.737 99.529 1.00 36.78 329 TYR D O 1
ATOM 11751 N N . GLN D 1 351 ? 17.022 53.598 99.362 1.00 38.06 330 GLN D N 1
ATOM 11752 C CA . GLN D 1 351 ? 17.685 54.047 98.142 1.00 38.25 330 GLN D CA 1
ATOM 11753 C C . GLN D 1 351 ? 19.138 54.426 98.393 1.00 40.04 330 GLN D C 1
ATOM 11754 O O . GLN D 1 351 ? 19.996 54.177 97.538 1.00 39.94 330 GLN D O 1
ATOM 11760 N N . ALA D 1 352 ? 19.444 55.024 99.554 1.00 37.19 331 ALA D N 1
ATOM 11761 C CA . ALA D 1 352 ? 20.841 55.329 99.861 1.00 37.92 331 ALA D CA 1
ATOM 11762 C C . ALA D 1 352 ? 21.669 54.055 99.946 1.00 37.44 331 ALA D C 1
ATOM 11763 O O . ALA D 1 352 ? 22.797 54.001 99.440 1.00 41.44 331 ALA D O 1
ATOM 11765 N N . VAL D 1 353 ? 21.121 53.011 100.571 1.00 37.69 332 VAL D N 1
ATOM 11766 C CA . VAL D 1 353 ? 21.810 51.723 100.600 1.00 38.23 332 VAL D CA 1
ATOM 11767 C C . VAL D 1 353 ? 21.928 51.162 99.192 1.00 36.24 332 VAL D C 1
ATOM 11768 O O . VAL D 1 353 ? 23.004 50.720 98.771 1.00 36.35 332 VAL D O 1
ATOM 11772 N N . TYR D 1 354 ? 20.824 51.189 98.440 1.00 35.27 333 TYR D N 1
ATOM 11773 C CA . TYR D 1 354 ? 20.813 50.592 97.105 1.00 36.39 333 TYR D CA 1
ATOM 11774 C C . TYR D 1 354 ? 21.816 51.268 96.172 1.00 37.86 333 TYR D C 1
ATOM 11775 O O . TYR D 1 354 ? 22.594 50.592 95.485 1.00 38.13 333 TYR D O 1
ATOM 11784 N N . LYS D 1 355 ? 21.802 52.604 96.127 1.00 37.45 334 LYS D N 1
ATOM 11785 C CA . LYS D 1 355 ? 22.717 53.334 95.254 1.00 40.70 334 LYS D CA 1
ATOM 11786 C C . LYS D 1 355 ? 24.162 53.063 95.632 1.00 39.62 334 LYS D C 1
ATOM 11787 O O . LYS D 1 355 ? 25.044 53.062 94.769 1.00 41.03 334 LYS D O 1
ATOM 11789 N N . ARG D 1 356 ? 24.414 52.784 96.905 1.00 39.70 335 ARG D N 1
ATOM 11790 C CA . ARG D 1 356 ? 25.780 52.664 97.383 1.00 37.65 335 ARG D CA 1
ATOM 11791 C C . ARG D 1 356 ? 26.377 51.293 97.098 1.00 38.83 335 ARG D C 1
ATOM 11792 O O . ARG D 1 356 ? 27.582 51.189 96.853 1.00 40.08 335 ARG D O 1
ATOM 11800 N N . GLN D 1 357 ? 25.582 50.231 97.136 1.00 36.82 336 GLN D N 1
ATOM 11801 C CA . GLN D 1 357 ? 26.162 48.906 97.020 1.00 36.53 336 GLN D CA 1
ATOM 11802 C C . GLN D 1 357 ? 25.691 48.105 95.819 1.00 33.64 336 GLN D C 1
ATOM 11803 O O . GLN D 1 357 ? 26.257 47.035 95.568 1.00 31.52 336 GLN D O 1
ATOM 11809 N N . CYS D 1 358 ? 24.710 48.592 95.059 1.00 33.94 337 CYS D N 1
ATOM 11810 C CA . CYS D 1 358 ? 24.186 47.893 93.890 1.00 34.52 337 CYS D CA 1
ATOM 11811 C C . CYS D 1 358 ? 24.362 48.761 92.653 1.00 33.97 337 CYS D C 1
ATOM 11812 O O . CYS D 1 358 ? 24.272 49.987 92.734 1.00 36.70 337 CYS D O 1
ATOM 11815 N N . THR D 1 359 ? 24.650 48.132 91.512 1.00 33.67 338 THR D N 1
ATOM 11816 C CA . THR D 1 359 ? 24.743 48.849 90.242 1.00 33.72 338 THR D CA 1
ATOM 11817 C C . THR D 1 359 ? 23.632 48.459 89.278 1.00 35.35 338 THR D C 1
ATOM 11818 O O . THR D 1 359 ? 23.660 48.861 88.110 1.00 35.11 338 THR D O 1
ATOM 11822 N N . GLY D 1 360 ? 22.650 47.701 89.753 1.00 34.68 339 GLY D N 1
ATOM 11823 C CA . GLY D 1 360 ? 21.488 47.317 88.962 1.00 34.91 339 GLY D CA 1
ATOM 11824 C C . GLY D 1 360 ? 20.547 46.557 89.869 1.00 34.30 339 GLY D C 1
ATOM 11825 O O . GLY D 1 360 ? 20.911 46.158 90.976 1.00 31.71 339 GLY D O 1
ATOM 11826 N N . ALA D 1 361 ? 19.325 46.343 89.387 1.00 32.46 340 ALA D N 1
ATOM 11827 C CA . ALA D 1 361 ? 18.293 45.816 90.270 1.00 32.68 340 ALA D CA 1
ATOM 11828 C C . ALA D 1 361 ? 18.004 44.330 90.077 1.00 32.69 340 ALA D C 1
ATOM 11829 O O . ALA D 1 361 ? 17.107 43.801 90.751 1.00 35.26 340 ALA D O 1
ATOM 11831 N N . GLY D 1 362 ? 18.748 43.632 89.204 1.00 28.83 341 GLY D N 1
ATOM 11832 C CA . GLY D 1 362 ? 18.453 42.234 88.938 1.00 28.91 341 GLY D CA 1
ATOM 11833 C C . GLY D 1 362 ? 17.153 42.068 88.155 1.00 28.07 341 GLY D C 1
ATOM 11834 O O . GLY D 1 362 ? 16.603 43.020 87.600 1.00 29.24 341 GLY D O 1
ATOM 11835 N N . SER D 1 363 ? 16.654 40.825 88.116 1.00 29.71 342 SER D N 1
ATOM 11836 C CA . SER D 1 363 ? 15.416 40.556 87.383 1.00 28.38 342 SER D CA 1
ATOM 11837 C C . SER D 1 363 ? 14.398 39.755 88.182 1.00 31.46 342 SER D C 1
ATOM 11838 O O . SER D 1 363 ? 13.376 39.353 87.619 1.00 33.15 342 SER D O 1
ATOM 11841 N N . THR D 1 364 ? 14.649 39.498 89.465 1.00 28.49 343 THR D N 1
ATOM 11842 C CA . THR D 1 364 ? 13.688 38.834 90.331 1.00 29.28 343 THR D CA 1
ATOM 11843 C C . THR D 1 364 ? 13.049 39.865 91.257 1.00 30.68 343 THR D C 1
ATOM 11844 O O . THR D 1 364 ? 13.752 40.653 91.896 1.00 29.28 343 THR D O 1
ATOM 11848 N N . PHE D 1 365 ? 11.723 39.874 91.312 1.00 29.37 344 PHE D N 1
ATOM 11849 C CA . PHE D 1 365 ? 11.008 40.783 92.198 1.00 33.66 344 PHE D CA 1
ATOM 11850 C C . PHE D 1 365 ? 9.618 40.230 92.439 1.00 30.99 344 PHE D C 1
ATOM 11851 O O . PHE D 1 365 ? 9.221 39.228 91.850 1.00 31.72 344 PHE D O 1
ATOM 11859 N N . ALA D 1 366 ? 8.891 40.895 93.330 1.00 30.66 345 ALA D N 1
ATOM 11860 C CA . ALA D 1 366 ? 7.566 40.466 93.733 1.00 33.50 345 ALA D CA 1
ATOM 11861 C C . ALA D 1 366 ? 6.572 41.605 93.562 1.00 36.17 345 ALA D C 1
ATOM 11862 O O . ALA D 1 366 ? 6.944 42.780 93.517 1.00 35.90 345 ALA D O 1
ATOM 11864 N N . PHE D 1 367 ? 5.297 41.232 93.436 1.00 34.72 346 PHE D N 1
ATOM 11865 C CA . PHE D 1 367 ? 4.191 42.173 93.553 1.00 33.43 346 PHE D CA 1
ATOM 11866 C C . PHE D 1 367 ? 3.079 41.498 94.348 1.00 35.03 346 PHE D C 1
ATOM 11867 O O . PHE D 1 367 ? 3.036 40.270 94.467 1.00 31.72 346 PHE D O 1
ATOM 11875 N N . VAL D 1 368 ? 2.189 42.310 94.915 1.00 38.23 347 VAL D N 1
ATOM 11876 C CA . VAL D 1 368 ? 1.178 41.844 95.866 1.00 40.45 347 VAL D CA 1
ATOM 11877 C C . VAL D 1 368 ? -0.208 42.168 95.321 1.00 42.96 347 VAL D C 1
ATOM 11878 O O . VAL D 1 368 ? -0.525 43.339 95.080 1.00 45.01 347 VAL D O 1
ATOM 11882 N N . LEU D 1 369 ? -1.001 41.128 95.063 1.00 44.96 348 LEU D N 1
ATOM 11883 C CA . LEU D 1 369 ? -2.416 41.261 94.746 1.00 47.65 348 LEU D CA 1
ATOM 11884 C C . LEU D 1 369 ? -3.232 41.449 96.026 1.00 55.55 348 LEU D C 1
ATOM 11885 O O . LEU D 1 369 ? -2.821 41.053 97.116 1.00 53.47 348 LEU D O 1
ATOM 11890 N N . ASN D 1 370 ? -4.416 42.047 95.884 1.00 59.69 349 ASN D N 1
ATOM 11891 C CA . ASN D 1 370 ? -5.333 42.170 97.019 1.00 61.64 349 ASN D CA 1
ATOM 11892 C C . ASN D 1 370 ? -6.119 40.901 97.333 1.00 63.15 349 ASN D C 1
ATOM 11893 O O . ASN D 1 370 ? -6.643 40.778 98.445 1.00 67.80 349 ASN D O 1
ATOM 11898 N N . GLY D 1 371 ? -6.243 39.969 96.393 1.00 57.83 350 GLY D N 1
ATOM 11899 C CA . GLY D 1 371 ? -7.179 38.870 96.585 1.00 59.07 350 GLY D CA 1
ATOM 11900 C C . GLY D 1 371 ? -6.690 37.666 97.375 1.00 57.36 350 GLY D C 1
ATOM 11901 O O . GLY D 1 371 ? -7.327 36.606 97.337 1.00 54.35 350 GLY D O 1
ATOM 11902 N N . GLY D 1 372 ? -5.577 37.817 98.095 1.00 53.07 351 GLY D N 1
ATOM 11903 C CA . GLY D 1 372 ? -4.896 36.762 98.837 1.00 49.77 351 GLY D CA 1
ATOM 11904 C C . GLY D 1 372 ? -4.518 35.570 97.974 1.00 45.79 351 GLY D C 1
ATOM 11905 O O . GLY D 1 372 ? -4.332 35.683 96.761 1.00 47.47 351 GLY D O 1
ATOM 11906 N N . ARG D 1 373 ? -4.436 34.394 98.615 1.00 43.36 352 ARG D N 1
ATOM 11907 C CA . ARG D 1 373 ? -3.951 33.193 97.931 1.00 43.50 352 ARG D CA 1
ATOM 11908 C C . ARG D 1 373 ? -4.850 32.800 96.759 1.00 41.04 352 ARG D C 1
ATOM 11909 O O . ARG D 1 373 ? -4.356 32.401 95.699 1.00 39.23 352 ARG D O 1
ATOM 11917 N N . ALA D 1 374 ? -6.169 32.911 96.932 1.00 43.26 353 ALA D N 1
ATOM 11918 C CA . ALA D 1 374 ? -7.110 32.490 95.898 1.00 44.24 353 ALA D CA 1
ATOM 11919 C C . ALA D 1 374 ? -6.909 33.269 94.596 1.00 46.30 353 ALA D C 1
ATOM 11920 O O . ALA D 1 374 ? -6.862 32.678 93.510 1.00 45.00 353 ALA D O 1
ATOM 11922 N N . GLU D 1 375 ? -6.784 34.599 94.680 1.00 46.54 354 GLU D N 1
ATOM 11923 C CA . GLU D 1 375 ? -6.575 35.379 93.460 1.00 45.93 354 GLU D CA 1
ATOM 11924 C C . GLU D 1 375 ? -5.171 35.179 92.896 1.00 42.58 354 GLU D C 1
ATOM 11925 O O . GLU D 1 375 ? -4.993 35.115 91.671 1.00 39.51 354 GLU D O 1
ATOM 11931 N N . ALA D 1 376 ? -4.158 35.089 93.771 1.00 43.29 355 ALA D N 1
ATOM 11932 C CA . ALA D 1 376 ? -2.803 34.789 93.311 1.00 40.06 355 ALA D CA 1
ATOM 11933 C C . ALA D 1 376 ? -2.769 33.484 92.524 1.00 38.14 355 ALA D C 1
ATOM 11934 O O . ALA D 1 376 ? -2.055 33.370 91.525 1.00 40.87 355 ALA D O 1
ATOM 11936 N N . PHE D 1 377 ? -3.507 32.476 92.979 1.00 38.97 356 PHE D N 1
ATOM 11937 C CA . PHE D 1 377 ? -3.548 31.222 92.240 1.00 40.16 356 PHE D CA 1
ATOM 11938 C C . PHE D 1 377 ? -4.234 31.405 90.894 1.00 37.87 356 PHE D C 1
ATOM 11939 O O . PHE D 1 377 ? -3.794 30.837 89.890 1.00 38.40 356 PHE D O 1
ATOM 11947 N N . ARG D 1 378 ? -5.330 32.163 90.851 1.00 38.59 357 ARG D N 1
ATOM 11948 C CA . ARG D 1 378 ? -5.991 32.387 89.566 1.00 42.59 357 ARG D CA 1
ATOM 11949 C C . ARG D 1 378 ? -5.083 33.138 88.604 1.00 41.19 357 ARG D C 1
ATOM 11950 O O . ARG D 1 378 ? -5.088 32.866 87.396 1.00 38.69 357 ARG D O 1
ATOM 11958 N N . PHE D 1 379 ? -4.299 34.088 89.126 1.00 40.27 358 PHE D N 1
ATOM 11959 C CA . PHE D 1 379 ? -3.383 34.849 88.284 1.00 38.87 358 PHE D CA 1
ATOM 11960 C C . PHE D 1 379 ? -2.314 33.943 87.673 1.00 37.77 358 PHE D C 1
ATOM 11961 O O . PHE D 1 379 ? -2.127 33.925 86.449 1.00 36.71 358 PHE D O 1
ATOM 11969 N N . ILE D 1 380 ? -1.603 33.182 88.516 1.00 33.07 359 ILE D N 1
ATOM 11970 C CA . ILE D 1 380 ? -0.510 32.335 88.033 1.00 34.11 359 ILE D CA 1
ATOM 11971 C C . ILE D 1 380 ? -1.021 31.340 87.001 1.00 36.63 359 ILE D C 1
ATOM 11972 O O . ILE D 1 380 ? -0.362 31.089 85.989 1.00 37.86 359 ILE D O 1
ATOM 11977 N N . ASN D 1 381 ? -2.208 30.770 87.229 1.00 34.05 360 ASN D N 1
ATOM 11978 C CA . ASN D 1 381 ? -2.721 29.740 86.325 1.00 38.80 360 ASN D CA 1
ATOM 11979 C C . ASN D 1 381 ? -3.106 30.283 84.943 1.00 39.22 360 ASN D C 1
ATOM 11980 O O . ASN D 1 381 ? -3.176 29.506 83.984 1.00 36.14 360 ASN D O 1
ATOM 11985 N N . ALA D 1 382 ? -3.345 31.591 84.807 1.00 39.54 361 ALA D N 1
ATOM 11986 C CA . ALA D 1 382 ? -3.789 32.155 83.535 1.00 38.89 361 ALA D CA 1
ATOM 11987 C C . ALA D 1 382 ? -2.646 32.486 82.590 1.00 39.56 361 ALA D C 1
ATOM 11988 O O . ALA D 1 382 ? -2.902 32.795 81.420 1.00 43.88 361 ALA D O 1
ATOM 11990 N N . LEU D 1 383 ? -1.405 32.425 83.067 1.00 37.10 362 LEU D N 1
ATOM 11991 C CA . LEU D 1 383 ? -0.238 32.829 82.301 1.00 37.49 362 LEU D CA 1
ATOM 11992 C C . LEU D 1 383 ? 0.189 31.740 81.325 1.00 41.57 362 LEU D C 1
ATOM 11993 O O . LEU D 1 383 ? 0.074 30.544 81.608 1.00 42.68 362 LEU D O 1
ATOM 11998 N N . HIS D 1 384 ? 0.723 32.171 80.176 1.00 38.45 363 HIS D N 1
ATOM 11999 C CA . HIS D 1 384 ? 1.201 31.256 79.144 1.00 39.59 363 HIS D CA 1
ATOM 12000 C C . HIS D 1 384 ? 2.706 31.313 78.918 1.00 36.99 363 HIS D C 1
ATOM 12001 O O . HIS D 1 384 ? 3.284 30.312 78.492 1.00 38.51 363 HIS D O 1
ATOM 12008 N N . LEU D 1 385 ? 3.358 32.446 79.187 1.00 36.12 364 LEU D N 1
ATOM 12009 C CA . LEU D 1 385 ? 4.796 32.579 78.956 1.00 35.47 364 LEU D CA 1
ATOM 12010 C C . LEU D 1 385 ? 5.639 32.387 80.209 1.00 34.36 364 LEU D C 1
ATOM 12011 O O . LEU D 1 385 ? 6.731 31.814 80.124 1.00 34.56 364 LEU D O 1
ATOM 12016 N N . PHE D 1 386 ? 5.144 32.784 81.377 1.00 33.14 365 PHE D N 1
ATOM 12017 C CA . PHE D 1 386 ? 5.860 32.523 82.616 1.00 32.79 365 PHE D CA 1
ATOM 12018 C C . PHE D 1 386 ? 5.648 31.064 83.003 1.00 35.45 365 PHE D C 1
ATOM 12019 O O . PHE D 1 386 ? 4.507 30.615 83.135 1.00 40.57 365 PHE D O 1
ATOM 12027 N N . LYS D 1 387 ? 6.729 30.322 83.220 1.00 34.13 366 LYS D N 1
ATOM 12028 C CA . LYS D 1 387 ? 6.556 28.954 83.683 1.00 33.36 366 LYS D CA 1
ATOM 12029 C C . LYS D 1 387 ? 6.366 28.937 85.187 1.00 30.37 366 LYS D C 1
ATOM 12030 O O . LYS D 1 387 ? 7.032 29.668 85.925 1.00 27.92 366 LYS D O 1
ATOM 12036 N N . SER D 1 388 ? 5.423 28.115 85.626 1.00 30.37 367 SER D N 1
ATOM 12037 C CA . SER D 1 388 ? 5.064 27.972 87.039 1.00 33.51 367 SER D CA 1
ATOM 12038 C C . SER D 1 388 ? 6.096 27.044 87.688 1.00 32.27 367 SER D C 1
ATOM 12039 O O . SER D 1 388 ? 5.948 25.825 87.683 1.00 34.08 367 SER D O 1
ATOM 12042 N N . ALA D 1 389 ? 7.134 27.624 88.290 1.00 30.79 368 ALA D N 1
ATOM 12043 C CA . ALA D 1 389 ? 8.220 26.849 88.882 1.00 28.54 368 ALA D CA 1
ATOM 12044 C C . ALA D 1 389 ? 8.905 27.718 89.922 1.00 31.71 368 ALA D C 1
ATOM 12045 O O . ALA D 1 389 ? 8.727 28.944 89.936 1.00 30.37 368 ALA D O 1
ATOM 12047 N N . VAL D 1 390 ? 9.701 27.077 90.788 1.00 28.53 369 VAL D N 1
ATOM 12048 C CA . VAL D 1 390 ? 10.284 27.769 91.940 1.00 30.70 369 VAL D CA 1
ATOM 12049 C C . VAL D 1 390 ? 11.690 28.273 91.686 1.00 31.53 369 VAL D C 1
ATOM 12050 O O . VAL D 1 390 ? 12.238 28.980 92.542 1.00 40.09 369 VAL D O 1
ATOM 12054 N N . SER D 1 391 ? 12.283 27.977 90.537 1.00 28.60 370 SER D N 1
ATOM 12055 C CA . SER D 1 391 ? 13.628 28.469 90.288 1.00 32.81 370 SER D CA 1
ATOM 12056 C C . SER D 1 391 ? 13.613 29.967 89.951 1.00 33.38 370 SER D C 1
ATOM 12057 O O . SER D 1 391 ? 12.564 30.619 89.872 1.00 27.98 370 SER D O 1
ATOM 12060 N N . LEU D 1 392 ? 14.802 30.529 89.748 1.00 34.44 371 LEU D N 1
ATOM 12061 C CA . LEU D 1 392 ? 14.912 31.919 89.329 1.00 32.24 371 LEU D CA 1
ATOM 12062 C C . LEU D 1 392 ? 16.155 32.070 88.459 1.00 30.60 371 LEU D C 1
ATOM 12063 O O . LEU D 1 392 ? 17.040 31.212 88.450 1.00 30.10 371 LEU D O 1
ATOM 12068 N N . GLY D 1 393 ? 16.209 33.169 87.715 1.00 32.59 372 GLY D N 1
ATOM 12069 C CA . GLY D 1 393 ? 17.381 33.495 86.910 1.00 29.22 372 GLY D CA 1
ATOM 12070 C C . GLY D 1 393 ?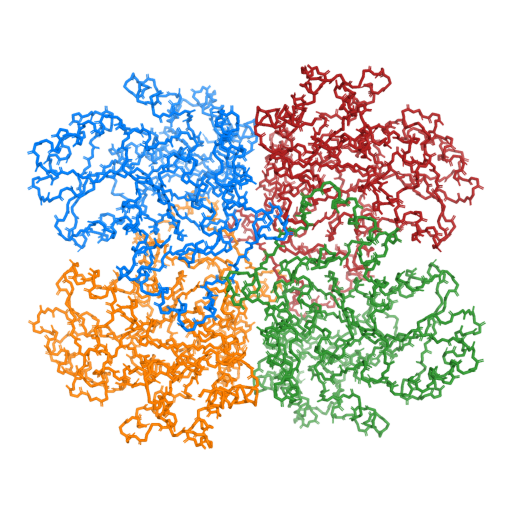 17.677 32.581 85.737 1.00 31.02 372 GLY D C 1
ATOM 12071 O O . GLY D 1 393 ? 18.855 32.296 85.464 1.00 29.87 372 GLY D O 1
ATOM 12072 N N . GLY D 1 394 ? 16.644 32.111 85.029 1.00 28.92 373 GLY D N 1
ATOM 12073 C CA . GLY D 1 394 ? 16.827 31.333 83.822 1.00 26.89 373 GLY D CA 1
ATOM 12074 C C . GLY D 1 394 ? 16.627 32.180 82.569 1.00 29.05 373 GLY D C 1
ATOM 12075 O O . GLY D 1 394 ? 16.290 33.364 82.625 1.00 28.33 373 GLY D O 1
ATOM 12076 N N . THR D 1 395 ? 16.854 31.546 81.411 1.00 23.23 374 THR D N 1
ATOM 12077 C CA . THR D 1 395 ? 16.540 32.236 80.163 1.00 25.27 374 THR D CA 1
ATOM 12078 C C . THR D 1 395 ? 15.036 32.448 80.024 1.00 27.29 374 THR D C 1
ATOM 12079 O O . THR D 1 395 ? 14.603 33.476 79.485 1.00 26.46 374 THR D O 1
ATOM 12083 N N . GLU D 1 396 ? 14.231 31.509 80.527 1.00 23.29 375 GLU D N 1
ATOM 12084 C CA . GLU D 1 396 ? 12.779 31.643 80.544 1.00 26.37 375 GLU D CA 1
ATOM 12085 C C . GLU D 1 396 ? 12.337 32.367 81.809 1.00 28.41 375 GLU D C 1
ATOM 12086 O O . GLU D 1 396 ? 12.962 32.227 82.862 1.00 27.72 375 GLU D O 1
ATOM 12092 N N . SER D 1 397 ? 11.264 33.156 81.692 1.00 26.85 376 SER D N 1
ATOM 12093 C CA . SER D 1 397 ? 10.665 33.796 82.862 1.00 27.79 376 SER D CA 1
ATOM 12094 C C . SER D 1 397 ? 9.914 32.783 83.728 1.00 29.30 376 SER D C 1
ATOM 12095 O O . SER D 1 397 ? 9.337 31.805 83.231 1.00 27.75 376 SER D O 1
ATOM 12098 N N . LEU D 1 398 ? 9.980 32.985 85.040 1.00 28.84 377 LEU D N 1
ATOM 12099 C CA . LEU D 1 398 ? 9.370 32.087 86.007 1.00 26.32 377 LEU D CA 1
ATOM 12100 C C . LEU D 1 398 ? 8.499 32.882 86.976 1.00 30.29 377 LEU D C 1
ATOM 12101 O O . LEU D 1 398 ? 8.713 34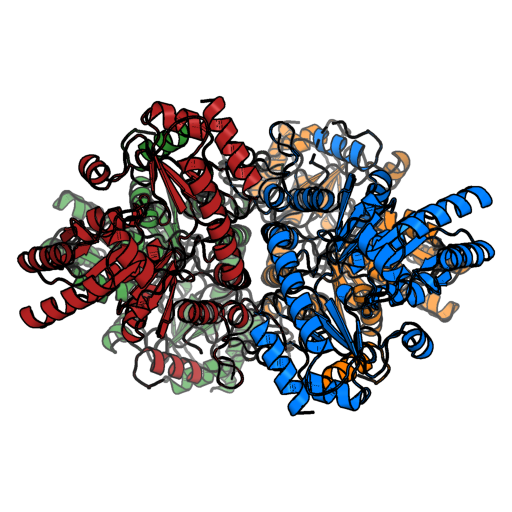.079 87.214 1.00 25.90 377 LEU D O 1
ATOM 12106 N N . ILE D 1 399 ? 7.524 32.188 87.555 1.00 27.17 378 ILE D N 1
ATOM 12107 C CA . ILE D 1 399 ? 6.604 32.781 88.513 1.00 28.83 378 ILE D CA 1
ATOM 12108 C C . ILE D 1 399 ? 6.231 31.717 89.539 1.00 28.10 378 ILE D C 1
ATOM 12109 O O . ILE D 1 399 ? 6.098 30.538 89.205 1.00 32.33 378 ILE D O 1
ATOM 12114 N N . CYS D 1 400 ? 6.094 32.135 90.796 1.00 28.94 379 CYS D N 1
ATOM 12115 C CA . CYS D 1 400 ? 5.634 31.264 91.868 1.00 29.65 379 CYS D CA 1
ATOM 12116 C C . CYS D 1 400 ? 5.021 32.120 92.967 1.00 32.95 379 CYS D C 1
ATOM 12117 O O . CYS D 1 400 ? 5.124 33.350 92.959 1.00 30.15 379 CYS D O 1
ATOM 12120 N N . HIS D 1 401 ? 4.340 31.435 93.891 1.00 32.42 380 HIS D N 1
ATOM 12121 C CA . HIS D 1 401 ? 3.653 32.009 95.043 1.00 33.20 380 HIS D CA 1
ATOM 12122 C C . HIS D 1 401 ? 4.415 31.615 96.298 1.00 34.51 380 HIS D C 1
ATOM 12123 O O . HIS D 1 401 ? 4.232 30.500 96.806 1.00 36.69 380 HIS D O 1
ATOM 12130 N N . PRO D 1 402 ? 5.289 32.481 96.827 1.00 36.98 381 PRO D N 1
ATOM 12131 C CA . PRO D 1 402 ? 6.226 32.031 97.873 1.00 35.86 381 PRO D CA 1
ATOM 12132 C C . PRO D 1 402 ? 5.574 31.495 99.135 1.00 37.57 381 PRO D C 1
ATOM 12133 O O . PRO D 1 402 ? 6.099 30.546 99.736 1.00 37.28 381 PRO D O 1
ATOM 12137 N N . ALA D 1 403 ? 4.440 32.057 99.552 1.00 35.93 382 ALA D N 1
ATOM 12138 C CA . ALA D 1 403 ? 3.838 31.623 100.808 1.00 39.91 382 ALA D CA 1
ATOM 12139 C C . ALA D 1 403 ? 3.447 30.148 100.771 1.00 40.19 382 ALA D C 1
ATOM 12140 O O . ALA D 1 403 ? 3.426 29.491 101.817 1.00 41.53 382 ALA D O 1
ATOM 12142 N N . SER D 1 404 ? 3.122 29.611 99.591 1.00 37.77 383 SER D N 1
ATOM 12143 C CA . SER D 1 404 ? 2.754 28.203 99.467 1.00 39.84 383 SER D CA 1
ATOM 12144 C C . SER D 1 404 ? 3.855 27.342 98.860 1.00 37.73 383 SER D C 1
ATOM 12145 O O . SER D 1 404 ? 3.663 26.132 98.716 1.00 36.86 383 SER D O 1
ATOM 12148 N N . THR D 1 405 ? 4.985 27.929 98.474 1.00 36.27 384 THR D N 1
ATOM 12149 C CA . THR D 1 405 ? 6.060 27.133 97.899 1.00 37.94 384 THR D CA 1
ATOM 12150 C C . THR D 1 405 ? 7.391 27.428 98.580 1.00 38.51 384 THR D C 1
ATOM 12151 O O . THR D 1 405 ? 7.725 26.826 99.608 1.00 39.11 384 THR D O 1
ATOM 12155 N N . THR D 1 406 ? 8.146 28.369 98.011 1.00 34.80 385 THR D N 1
ATOM 12156 C CA . THR D 1 406 ? 9.520 28.596 98.434 1.00 36.54 385 THR D CA 1
ATOM 12157 C C . THR D 1 406 ? 9.612 28.887 99.919 1.00 39.57 385 THR D C 1
ATOM 12158 O O . THR D 1 406 ? 10.597 28.519 100.563 1.00 41.13 385 THR D O 1
ATOM 12162 N N . HIS D 1 407 ? 8.612 29.563 100.477 1.00 39.93 386 HIS D N 1
ATOM 12163 C CA . HIS D 1 407 ? 8.635 29.955 101.879 1.00 40.84 386 HIS D CA 1
ATOM 12164 C C . HIS D 1 407 ? 7.516 29.293 102.670 1.00 42.87 386 HIS D C 1
ATOM 12165 O O . HIS D 1 407 ? 7.160 29.766 103.754 1.00 46.26 386 HIS D O 1
ATOM 12172 N N . SER D 1 408 ? 6.970 28.191 102.161 1.00 39.31 387 SER D N 1
ATOM 12173 C CA . SER D 1 408 ? 5.908 27.502 102.870 1.00 43.10 387 SER D CA 1
ATOM 12174 C C . SER D 1 408 ? 6.450 26.706 104.047 1.00 45.31 387 SER D C 1
ATOM 12175 O O . SER D 1 408 ? 5.677 26.311 104.926 1.00 46.22 387 SER D O 1
ATOM 12178 N N . GLY D 1 409 ? 7.757 26.449 104.071 1.00 45.41 388 GLY D N 1
ATOM 12179 C CA . GLY D 1 409 ? 8.395 25.740 105.163 1.00 45.36 388 GLY D CA 1
ATOM 12180 C C . GLY D 1 409 ? 8.755 26.600 106.357 1.00 43.67 388 GLY D C 1
ATOM 12181 O O . GLY D 1 409 ? 9.152 26.062 107.393 1.00 44.60 388 GLY D O 1
ATOM 12182 N N . VAL D 1 410 ? 8.693 27.918 106.209 1.00 45.32 389 VAL D N 1
ATOM 12183 C CA . VAL D 1 410 ? 8.957 28.869 107.293 1.00 44.10 389 VAL D CA 1
ATOM 12184 C C . VAL D 1 410 ? 7.689 29.003 108.129 1.00 45.59 389 VAL D C 1
ATOM 12185 O O . VAL D 1 410 ? 6.588 28.987 107.553 1.00 44.17 389 VAL D O 1
ATOM 12189 N N . PRO D 1 411 ? 7.771 29.130 109.463 1.00 43.70 390 PRO D N 1
ATOM 12190 C CA . PRO D 1 411 ? 6.545 29.340 110.239 1.00 46.73 390 PRO D CA 1
ATOM 12191 C C . PRO D 1 411 ? 5.823 30.590 109.759 1.00 48.28 390 PRO D C 1
ATOM 12192 O O . PRO D 1 411 ? 6.442 31.560 109.323 1.00 47.99 390 PRO D O 1
ATOM 12196 N N . GLU D 1 412 ? 4.493 30.554 109.870 1.00 48.89 391 GLU D N 1
ATOM 12197 C CA . GLU D 1 412 ? 3.660 31.623 109.327 1.00 51.17 391 GLU D CA 1
ATOM 12198 C C . GLU D 1 412 ? 3.983 32.980 109.942 1.00 51.81 391 GLU D C 1
ATOM 12199 O O . GLU D 1 412 ? 3.927 34.006 109.254 1.00 53.09 391 GLU D O 1
ATOM 12205 N N . ALA D 1 413 ? 4.305 33.014 111.235 1.00 51.50 392 ALA D N 1
ATOM 12206 C CA . ALA D 1 413 ? 4.637 34.288 111.869 1.00 49.46 392 ALA D CA 1
ATOM 12207 C C . ALA D 1 413 ? 5.885 34.908 111.253 1.00 51.34 392 ALA D C 1
ATOM 12208 O O . ALA D 1 413 ? 5.884 36.084 110.869 1.00 52.13 392 ALA D O 1
ATOM 12210 N N . ALA D 1 414 ? 6.952 34.118 111.104 1.00 48.12 393 ALA D N 1
ATOM 12211 C CA . ALA D 1 414 ? 8.174 34.662 110.520 1.00 50.09 393 ALA D CA 1
ATOM 12212 C C . ALA D 1 414 ? 7.970 35.038 109.060 1.00 49.90 393 ALA D C 1
ATOM 12213 O O . ALA D 1 414 ? 8.533 36.032 108.586 1.00 50.13 393 ALA D O 1
ATOM 12215 N N . ARG D 1 415 ? 7.151 34.268 108.347 1.00 48.67 394 ARG D N 1
ATOM 12216 C CA . ARG D 1 415 ? 6.794 34.613 106.982 1.00 47.19 394 ARG D CA 1
ATOM 12217 C C . ARG D 1 415 ? 6.088 35.969 106.928 1.00 47.51 394 ARG D C 1
ATOM 12218 O O . ARG D 1 415 ? 6.529 36.883 106.223 1.00 45.84 394 ARG D O 1
ATOM 12226 N N . LYS D 1 416 ? 5.031 36.144 107.727 1.00 46.86 395 LYS D N 1
ATOM 12227 C CA . LYS D 1 416 ? 4.280 37.397 107.704 1.00 48.20 395 LYS D CA 1
ATOM 12228 C C . LYS D 1 416 ? 5.131 38.579 108.160 1.00 47.55 395 LYS D C 1
ATOM 12229 O O . LYS D 1 416 ? 5.072 39.661 107.567 1.00 46.77 395 LYS D O 1
ATOM 12235 N N . ALA D 1 417 ? 5.934 38.391 109.207 1.00 49.55 396 ALA D N 1
ATOM 12236 C CA . ALA D 1 417 ? 6.773 39.476 109.713 1.00 49.83 396 ALA D CA 1
ATOM 12237 C C . ALA D 1 417 ? 7.852 39.898 108.720 1.00 45.38 396 ALA D C 1
ATOM 12238 O O . ALA D 1 417 ? 8.355 41.019 108.815 1.00 44.39 396 ALA D O 1
ATOM 12240 N N . ALA D 1 418 ? 8.241 39.027 107.799 1.00 43.25 397 ALA D N 1
ATOM 12241 C CA . ALA D 1 418 ? 9.207 39.361 106.761 1.00 45.79 397 ALA D CA 1
ATOM 12242 C C . ALA D 1 418 ? 8.555 39.902 105.475 1.00 42.03 397 ALA D C 1
ATOM 12243 O O . ALA D 1 418 ? 9.251 40.112 104.476 1.00 36.94 397 ALA D O 1
ATOM 12245 N N . GLY D 1 419 ? 7.241 40.123 105.476 1.00 42.62 398 GLY D N 1
ATOM 12246 C CA . GLY D 1 419 ? 6.539 40.637 104.313 1.00 40.46 398 GLY D CA 1
ATOM 12247 C C . GLY D 1 419 ? 6.141 39.621 103.259 1.00 40.65 398 GLY D C 1
ATOM 12248 O O . GLY D 1 419 ? 5.624 40.019 102.206 1.00 39.29 398 GLY D O 1
ATOM 12249 N N . VAL D 1 420 ? 6.302 38.323 103.512 1.00 40.23 399 VAL D N 1
ATOM 12250 C CA . VAL D 1 420 ? 5.856 37.309 102.557 1.00 44.27 399 VAL D CA 1
ATOM 12251 C C . VAL D 1 420 ? 4.393 37.050 102.903 1.00 44.13 399 VAL D C 1
ATOM 12252 O O . VAL D 1 420 ? 4.080 36.292 103.825 1.00 47.32 399 VAL D O 1
ATOM 12256 N N . SER D 1 421 ? 3.491 37.658 102.136 1.00 39.35 400 SER D N 1
ATOM 12257 C CA . SER D 1 421 ? 2.067 37.620 102.428 1.00 39.89 400 SER D CA 1
ATOM 12258 C C . SER D 1 421 ? 1.360 36.707 101.445 1.00 42.05 400 SER D C 1
ATOM 12259 O O . SER D 1 421 ? 1.917 36.321 100.415 1.00 40.39 400 SER D O 1
ATOM 12262 N N . GLU D 1 422 ? 0.098 36.393 101.766 1.00 44.48 401 GLU D N 1
ATOM 12263 C CA . GLU D 1 422 ? -0.662 35.449 100.951 1.00 44.01 401 GLU D CA 1
ATOM 12264 C C . GLU D 1 422 ? -0.974 36.000 99.572 1.00 41.31 401 GLU D C 1
ATOM 12265 O O . GLU D 1 422 ? -1.214 35.218 98.644 1.00 43.07 401 GLU D O 1
ATOM 12271 N N . GLY D 1 423 ? -0.948 37.312 99.403 1.00 40.99 402 GLY D N 1
ATOM 12272 C CA . GLY D 1 423 ? -1.152 37.872 98.090 1.00 42.52 402 GLY D CA 1
ATOM 12273 C C . GLY D 1 423 ? 0.100 38.042 97.265 1.00 40.39 402 GLY D C 1
ATOM 12274 O O . GLY D 1 423 ? 0.015 38.500 96.122 1.00 40.96 402 GLY D O 1
ATOM 12275 N N . LEU D 1 424 ? 1.266 37.686 97.802 1.00 37.21 403 LEU D N 1
ATOM 12276 C CA . LEU D 1 424 ? 2.521 38.022 97.147 1.00 36.50 403 LEU D CA 1
ATOM 12277 C C . LEU D 1 424 ? 2.883 36.995 96.078 1.00 36.69 403 LEU D C 1
ATOM 12278 O O . LEU D 1 424 ? 2.878 35.785 96.323 1.00 37.01 403 LEU D O 1
ATOM 12283 N N . ILE D 1 425 ? 3.261 37.501 94.910 1.00 34.76 404 ILE D N 1
ATOM 12284 C CA . ILE D 1 425 ? 3.654 36.710 93.748 1.00 33.71 404 ILE D CA 1
ATOM 12285 C C . ILE D 1 425 ? 5.068 37.120 93.367 1.00 33.29 404 ILE D C 1
ATOM 12286 O O . ILE D 1 425 ? 5.364 38.318 93.266 1.00 33.32 404 ILE D O 1
ATOM 12291 N N . ARG D 1 426 ? 5.938 36.141 93.153 1.00 31.45 405 ARG D N 1
ATOM 12292 C CA . ARG D 1 426 ? 7.317 36.419 92.776 1.00 31.62 405 ARG D CA 1
ATOM 12293 C C . ARG D 1 426 ? 7.535 36.066 91.315 1.00 30.63 405 ARG D C 1
ATOM 12294 O O . ARG D 1 426 ? 7.195 34.959 90.878 1.00 32.50 405 ARG D O 1
ATOM 12302 N N . VAL D 1 427 ? 8.123 36.991 90.568 1.00 27.51 406 VAL D N 1
ATOM 12303 C CA . VAL D 1 427 ? 8.504 36.726 89.187 1.00 28.44 406 VAL D CA 1
ATOM 12304 C C . VAL D 1 427 ? 10.012 36.818 89.086 1.00 27.95 406 VAL D C 1
ATOM 12305 O O . VAL D 1 427 ? 10.672 37.556 89.832 1.00 29.29 406 VAL D O 1
ATOM 12309 N N . SER D 1 428 ? 10.559 36.017 88.185 1.00 24.91 407 SER D N 1
ATOM 12310 C CA . SER D 1 428 ? 11.965 36.089 87.812 1.00 30.12 407 SER D CA 1
ATOM 12311 C C . SER D 1 428 ? 12.032 36.230 86.302 1.00 29.21 407 SER D C 1
ATOM 12312 O O . SER D 1 428 ? 11.790 35.253 85.579 1.00 30.56 407 SER D O 1
ATOM 12315 N N . ILE D 1 429 ? 12.398 37.425 85.835 1.00 27.99 408 ILE D N 1
ATOM 12316 C CA . ILE D 1 429 ? 12.340 37.764 84.414 1.00 29.49 408 ILE D CA 1
ATOM 12317 C C . ILE D 1 429 ? 13.521 37.128 83.689 1.00 29.42 408 ILE D C 1
ATOM 12318 O O . ILE D 1 429 ? 14.668 37.220 84.146 1.00 28.45 408 ILE D O 1
ATOM 12323 N N . GLY D 1 430 ? 13.246 36.503 82.551 1.00 26.66 409 GLY D N 1
ATOM 12324 C CA . GLY D 1 430 ? 14.255 35.921 81.668 1.00 26.88 409 GLY D CA 1
ATOM 12325 C C . GLY D 1 430 ? 14.574 36.802 80.474 1.00 26.10 409 GLY D C 1
ATOM 12326 O O . GLY D 1 430 ? 14.607 38.037 80.564 1.00 25.83 409 GLY D O 1
ATOM 12327 N N . LEU D 1 431 ? 14.807 36.167 79.330 1.00 27.45 410 LEU D N 1
ATOM 12328 C CA . LEU D 1 431 ? 15.267 36.865 78.142 1.00 27.88 410 LEU D CA 1
ATOM 12329 C C . LEU D 1 431 ? 14.140 37.145 77.154 1.00 25.53 410 LEU D C 1
ATOM 12330 O O . LEU D 1 431 ? 14.415 37.636 76.059 1.00 26.21 410 LEU D O 1
ATOM 12335 N N . GLU D 1 432 ? 12.886 36.847 77.506 1.00 27.11 411 GLU D N 1
ATOM 12336 C CA . GLU D 1 432 ? 11.789 37.149 76.588 1.00 30.29 411 GLU D CA 1
ATOM 12337 C C . GLU D 1 432 ? 11.637 38.654 76.404 1.00 30.36 411 GLU D C 1
ATOM 12338 O O . GLU D 1 432 ? 12.073 39.464 77.228 1.00 31.48 411 GLU D O 1
ATOM 12344 N N . HIS D 1 433 ? 10.992 39.021 75.311 1.00 28.80 412 HIS D N 1
ATOM 12345 C CA . HIS D 1 433 ? 10.776 40.430 75.028 1.00 31.27 412 HIS D CA 1
ATOM 12346 C C . HIS D 1 433 ? 9.759 41.002 76.002 1.00 29.82 412 HIS D C 1
ATOM 12347 O O . HIS D 1 433 ? 8.699 40.406 76.239 1.00 29.56 412 HIS D O 1
ATOM 12354 N N . GLU D 1 434 ? 10.064 42.198 76.517 1.00 29.29 413 GLU D N 1
ATOM 12355 C CA . GLU D 1 434 ? 9.240 42.814 77.557 1.00 32.39 413 GLU D CA 1
ATOM 12356 C C . GLU D 1 434 ? 7.796 42.994 77.112 1.00 31.54 413 GLU D C 1
ATOM 12357 O O . GLU D 1 434 ? 6.873 42.867 77.926 1.00 32.58 413 GLU D O 1
ATOM 12363 N N . GLU D 1 435 ? 7.574 43.260 75.830 1.00 31.69 414 GLU D N 1
ATOM 12364 C CA . GLU D 1 435 ? 6.211 43.432 75.351 1.00 34.18 414 GLU D CA 1
ATOM 12365 C C . GLU D 1 435 ? 5.432 42.127 75.424 1.00 32.10 414 GLU D C 1
ATOM 12366 O O . GLU D 1 435 ? 4.219 42.141 75.656 1.00 32.38 414 GLU D O 1
ATOM 12372 N N . ASP D 1 436 ? 6.107 40.989 75.265 1.00 30.09 415 ASP D N 1
ATOM 12373 C CA . ASP D 1 436 ? 5.400 39.716 75.356 1.00 29.06 415 ASP D CA 1
ATOM 12374 C C . ASP D 1 436 ? 5.081 39.364 76.807 1.00 29.46 415 ASP D C 1
ATOM 12375 O O . ASP D 1 436 ? 3.993 38.854 77.097 1.00 28.26 415 ASP D O 1
ATOM 12380 N N . LEU D 1 437 ? 6.018 39.625 77.729 1.00 31.81 416 LEU D N 1
ATOM 12381 C CA . LEU D 1 437 ? 5.769 39.370 79.151 1.00 28.98 416 LEU D CA 1
ATOM 12382 C C . LEU D 1 437 ? 4.631 40.245 79.683 1.00 31.47 416 LEU D C 1
ATOM 12383 O O . LEU D 1 437 ? 3.769 39.767 80.432 1.00 33.22 416 LEU D O 1
ATOM 12388 N N . ILE D 1 438 ? 4.613 41.529 79.307 1.00 30.78 417 ILE D N 1
ATOM 12389 C CA . ILE D 1 438 ? 3.534 42.431 79.715 1.00 29.22 417 ILE D CA 1
ATOM 12390 C C . ILE D 1 438 ? 2.190 41.948 79.178 1.00 29.95 417 ILE D C 1
ATOM 12391 O O . ILE D 1 438 ? 1.184 41.959 79.894 1.00 33.18 417 ILE D O 1
ATOM 12396 N N . ALA D 1 439 ? 2.148 41.518 77.915 1.00 29.86 418 ALA D N 1
ATOM 12397 C CA . ALA D 1 439 ? 0.901 40.997 77.348 1.00 32.04 418 ALA D CA 1
ATOM 12398 C C . ALA D 1 439 ? 0.422 39.762 78.100 1.00 33.03 418 ALA D C 1
ATOM 12399 O O . ALA D 1 439 ? -0.786 39.553 78.266 1.00 32.48 418 ALA D O 1
ATOM 12401 N N . ASP D 1 440 ? 1.360 38.918 78.538 1.00 31.04 419 ASP D N 1
ATOM 12402 C CA . ASP D 1 440 ? 1.006 37.732 79.306 1.00 30.33 419 ASP D CA 1
ATOM 12403 C C . ASP D 1 440 ? 0.431 38.118 80.666 1.00 35.07 419 ASP D C 1
ATOM 12404 O O . ASP D 1 440 ? -0.580 37.557 81.103 1.00 36.84 419 ASP D O 1
ATOM 12409 N N . LEU D 1 441 ? 1.061 39.076 81.351 1.00 32.15 420 LEU D N 1
ATOM 12410 C CA . LEU D 1 441 ? 0.525 39.536 82.629 1.00 33.38 420 LEU D CA 1
ATOM 12411 C C . LEU D 1 441 ? -0.816 40.232 82.444 1.00 35.28 420 LEU D C 1
ATOM 12412 O O . LEU D 1 441 ? -1.739 40.039 83.246 1.00 36.20 420 LEU D O 1
ATOM 12417 N N . ASP D 1 442 ? -0.941 41.041 81.388 1.00 36.72 421 ASP D N 1
ATOM 12418 C CA . ASP D 1 442 ? -2.216 41.685 81.074 1.00 38.53 421 ASP D CA 1
ATOM 12419 C C . ASP D 1 442 ? -3.323 40.648 80.893 1.00 38.29 421 ASP D C 1
ATOM 12420 O O . ASP D 1 442 ? -4.422 40.797 81.440 1.00 40.27 421 ASP D O 1
ATOM 12425 N N . HIS D 1 443 ? -3.039 39.567 80.161 1.00 38.71 422 HIS D N 1
ATOM 12426 C CA . HIS D 1 443 ? -4.037 38.515 79.977 1.00 41.48 422 HIS D CA 1
ATOM 12427 C C . HIS D 1 443 ? -4.403 37.862 81.305 1.00 43.33 422 HIS D C 1
ATOM 12428 O O . HIS D 1 443 ? -5.573 37.535 81.539 1.00 42.68 422 HIS D O 1
ATOM 12435 N N . ALA D 1 444 ? -3.419 37.684 82.191 1.00 34.36 423 ALA D N 1
ATOM 12436 C CA . ALA D 1 444 ? -3.680 37.035 83.473 1.00 42.65 423 ALA D CA 1
ATOM 12437 C C . ALA D 1 444 ? -4.622 37.864 84.333 1.00 43.64 423 ALA D C 1
ATOM 12438 O O . ALA D 1 444 ? -5.517 37.315 84.983 1.00 46.90 423 ALA D O 1
ATOM 12440 N N . PHE D 1 445 ? -4.423 39.183 84.366 1.00 43.12 424 PHE D N 1
ATOM 12441 C CA . PHE D 1 445 ? -5.349 40.056 85.081 1.00 44.30 424 PHE D CA 1
ATOM 12442 C C . PHE D 1 445 ? -6.770 39.891 84.558 1.00 47.19 424 PHE D C 1
ATOM 12443 O O . PHE D 1 445 ? -7.724 39.818 85.341 1.00 49.84 424 PHE D O 1
ATOM 12451 N N . ARG D 1 446 ? -6.934 39.828 83.234 1.00 46.93 425 ARG D N 1
ATOM 12452 C CA . ARG D 1 446 ? -8.274 39.680 82.676 1.00 50.91 425 ARG D CA 1
ATOM 12453 C C . ARG D 1 446 ? -8.853 38.313 83.000 1.00 54.02 425 ARG D C 1
ATOM 12454 O O . ARG D 1 446 ? -9.938 38.213 83.582 1.00 59.71 425 ARG D O 1
ATOM 12462 N N . ARG D 1 447 ? -8.103 37.250 82.708 1.00 52.70 426 ARG D N 1
ATOM 12463 C CA . ARG D 1 447 ? -8.643 35.914 82.906 1.00 54.85 426 ARG D CA 1
ATOM 12464 C C . ARG D 1 447 ? -8.758 35.545 84.378 1.00 59.83 426 ARG D C 1
ATOM 12465 O O . ARG D 1 447 ? -9.278 34.468 84.683 1.00 67.97 426 ARG D O 1
ATOM 12467 N N . SER D 1 448 ? -8.314 36.404 85.291 1.00 55.76 427 SER D N 1
ATOM 12468 C CA . SER D 1 448 ? -8.501 36.156 86.713 1.00 57.55 427 SER D CA 1
ATOM 12469 C C . SER D 1 448 ? -9.515 37.132 87.296 1.00 60.07 427 SER D C 1
ATOM 12470 O O . SER D 1 448 ? -9.719 37.169 88.509 1.00 64.84 427 SER D O 1
#

Radius of gyration: 34.29 Å; Cα contacts (8 Å, |Δi|>4): 3756; chains: 4; bounding box: 74×86×101 Å

Solvent-accessible surface area: 53367 Å² total

InterPro domains:
  IPR000277 Cys/Met metabolism, pyridoxal phosphate-dependent enzyme [PF01053] (20-424)
  IPR000277 Cys/Met metabolism, pyridoxal phosphate-dependent enzyme [PIRSF001434] (5-426)
  IPR000277 Cys/Met metabolism, pyridoxal phosphate-dependent enzyme [PTHR11808] (31-426)
  IPR000277 Cys/Met metabolism, pyridoxal phosphate-dependent enzyme [cd00614] (34-425)
  IPR015421 Pyridoxal phosphate-dependent transferase, major domain [G3DSA:3.40.640.10] (16-289)
  IPR015422 Pyridoxal phosphate-dependent transferase, small domain [G3DSA:3.90.1150.10] (291-429)
  IPR015424 Pyridoxal phosphate-dependent transferase [SSF53383] (70-425)
  IPR054542 Cys/Met metabolism enzyme, pyridoxal-phosphate attachment site [PS00868] (233-247)